Protein AF-0000000071839226 (afdb_homodimer)

Structure (mmCIF, N/CA/C/O backbone):
data_AF-0000000071839226-model_v1
#
loop_
_entity.id
_entity.type
_entity.pdbx_description
1 polymer 'Glucosidase alpha, neutral C'
#
loop_
_atom_site.group_PDB
_atom_site.id
_atom_site.type_symbol
_atom_site.label_atom_id
_atom_site.label_alt_id
_atom_site.label_comp_id
_atom_site.label_asym_id
_atom_site.label_entity_id
_atom_site.label_seq_id
_atom_site.pdbx_PDB_ins_code
_atom_site.Cartn_x
_atom_site.Cartn_y
_atom_site.Cartn_z
_atom_site.occupancy
_atom_site.B_iso_or_equiv
_atom_site.auth_seq_id
_atom_site.auth_comp_id
_atom_site.auth_asym_id
_atom_site.auth_atom_id
_atom_site.pdbx_PDB_model_num
ATOM 1 N N . MET A 1 1 ? -14.688 55.156 53.719 1 19 1 MET A N 1
ATOM 2 C CA . MET A 1 1 ? -15.203 54.281 52.656 1 19 1 MET A CA 1
ATOM 3 C C . MET A 1 1 ? -14.102 53.375 52.125 1 19 1 MET A C 1
ATOM 5 O O . MET A 1 1 ? -13.086 53.844 51.625 1 19 1 MET A O 1
ATOM 9 N N . ALA A 1 2 ? -14 52.156 52.781 1 24.86 2 ALA A N 1
ATOM 10 C CA . ALA A 1 2 ? -12.945 51.219 53.094 1 24.86 2 ALA A CA 1
ATOM 11 C C . ALA A 1 2 ? -12.508 50.438 51.844 1 24.86 2 ALA A C 1
ATOM 13 O O . ALA A 1 2 ? -13.328 49.812 51.188 1 24.86 2 ALA A O 1
ATOM 14 N N . GLU A 1 3 ? -11.586 51.062 50.969 1 21.81 3 GLU A N 1
ATOM 15 C CA . GLU A 1 3 ? -11.125 50.781 49.625 1 21.81 3 GLU A CA 1
ATOM 16 C C . GLU A 1 3 ? -10.602 49.344 49.5 1 21.81 3 GLU A C 1
ATOM 18 O O . GLU A 1 3 ? -9.625 49 50.156 1 21.81 3 GLU A O 1
ATOM 23 N N . VAL A 1 4 ? -11.461 48.344 49.438 1 31.17 4 VAL A N 1
ATOM 24 C CA . VAL A 1 4 ? -11.164 46.906 49.531 1 31.17 4 VAL A CA 1
ATOM 25 C C . VAL A 1 4 ? -10.242 46.531 48.375 1 31.17 4 VAL A C 1
ATOM 27 O O . VAL A 1 4 ? -10.602 46.688 47.188 1 31.17 4 VAL A O 1
ATOM 30 N N . SER A 1 5 ? -8.914 46.656 48.5 1 27.42 5 SER A N 1
ATOM 31 C CA . SER A 1 5 ? -7.785 46.344 47.656 1 27.42 5 SER A CA 1
ATOM 32 C C . SER A 1 5 ? -7.863 44.938 47.094 1 27.42 5 SER A C 1
ATOM 34 O O . SER A 1 5 ? -7.922 43.969 47.875 1 27.42 5 SER A O 1
ATOM 36 N N . GLN A 1 6 ? -8.602 44.719 46.062 1 27.67 6 GLN A N 1
ATOM 37 C CA . GLN A 1 6 ? -8.828 43.406 45.438 1 27.67 6 GLN A CA 1
ATOM 38 C C . GLN A 1 6 ? -7.512 42.688 45.188 1 27.67 6 GLN A C 1
ATOM 40 O O . GLN A 1 6 ? -6.586 43.281 44.625 1 27.67 6 GLN A O 1
ATOM 45 N N . PRO A 1 7 ? -7.176 41.562 45.938 1 29.48 7 PRO A N 1
ATOM 46 C CA . PRO A 1 7 ? -5.926 40.781 45.844 1 29.48 7 PRO A CA 1
ATOM 47 C C . PRO A 1 7 ? -5.609 40.312 44.438 1 29.48 7 PRO A C 1
ATOM 49 O O . PRO A 1 7 ? -6.516 39.969 43.688 1 29.48 7 PRO A O 1
ATOM 52 N N . VAL A 1 8 ? -4.586 40.875 43.75 1 30.45 8 VAL A N 1
ATOM 53 C CA . VAL A 1 8 ? -3.938 40.562 42.469 1 30.45 8 VAL A CA 1
ATOM 54 C C . VAL A 1 8 ? -3.652 39.062 42.406 1 30.45 8 VAL A C 1
ATOM 56 O O . VAL A 1 8 ? -3.006 38.5 43.312 1 30.45 8 VAL A O 1
ATOM 59 N N . VAL A 1 9 ? -4.527 38.25 41.875 1 29.02 9 VAL A N 1
ATOM 60 C CA . VAL A 1 9 ? -4.375 36.844 41.562 1 29.02 9 VAL A CA 1
ATOM 61 C C . VAL A 1 9 ? -2.965 36.562 41.031 1 29.02 9 VAL A C 1
ATOM 63 O O . VAL A 1 9 ? -2.508 37.219 40.094 1 29.02 9 VAL A O 1
ATOM 66 N N . ASN A 1 10 ? -2.078 36 41.906 1 26.31 10 ASN A N 1
ATOM 67 C CA . ASN A 1 10 ? -0.734 35.469 41.719 1 26.31 10 ASN A CA 1
ATOM 68 C C . ASN A 1 10 ? -0.617 34.688 40.406 1 26.31 10 ASN A C 1
ATOM 70 O O . ASN A 1 10 ? -1.369 33.75 40.188 1 26.31 10 ASN A O 1
ATOM 74 N N . VAL A 1 11 ? -0.203 35.312 39.312 1 31.95 11 VAL A N 1
ATOM 75 C CA . VAL A 1 11 ? 0.343 34.719 38.094 1 31.95 11 VAL A CA 1
ATOM 76 C C . VAL A 1 11 ? 1.109 33.438 38.469 1 31.95 11 VAL A C 1
ATOM 78 O O . VAL A 1 11 ? 1.922 33.438 39.406 1 31.95 11 VAL A O 1
ATOM 81 N N . SER A 1 12 ? 0.504 32.344 38.188 1 31.45 12 SER A N 1
ATOM 82 C CA . SER A 1 12 ? 1.088 31.031 38.344 1 31.45 12 SER A CA 1
ATOM 83 C C . SER A 1 12 ? 2.592 31.047 38.094 1 31.45 12 SER A C 1
ATOM 85 O O . SER A 1 12 ? 3.037 31.422 37 1 31.45 12 SER A O 1
ATOM 87 N N . VAL A 1 13 ? 3.396 31.391 39.125 1 31.2 13 VAL A N 1
ATOM 88 C CA . VAL A 1 13 ? 4.832 31.156 39.25 1 31.2 13 VAL A CA 1
ATOM 89 C C . VAL A 1 13 ? 5.172 29.781 38.656 1 31.2 13 VAL A C 1
ATOM 91 O O . VAL A 1 13 ? 4.68 28.75 39.125 1 31.2 13 VAL A O 1
ATOM 94 N N . ILE A 1 14 ? 5.395 29.656 37.406 1 37.53 14 ILE A N 1
ATOM 95 C CA . ILE A 1 14 ? 6.23 28.516 37.062 1 37.53 14 ILE A CA 1
ATOM 96 C C . ILE A 1 14 ? 7.273 28.297 38.156 1 37.53 14 ILE A C 1
ATOM 98 O O . ILE A 1 14 ? 8 29.219 38.531 1 37.53 14 ILE A O 1
ATOM 102 N N . PRO A 1 15 ? 7.051 27.438 39.125 1 34.66 15 PRO A N 1
ATOM 103 C CA . PRO A 1 15 ? 8.109 27.297 40.125 1 34.66 15 PRO A CA 1
ATOM 104 C C . PRO A 1 15 ? 9.508 27.5 39.531 1 34.66 15 PRO A C 1
ATOM 106 O O . PRO A 1 15 ? 9.828 26.969 38.469 1 34.66 15 PRO A O 1
ATOM 109 N N . GLU A 1 16 ? 10.055 28.688 39.688 1 35.19 16 GLU A N 1
ATOM 110 C CA . GLU A 1 16 ? 11.484 28.906 39.469 1 35.19 16 GLU A CA 1
ATOM 111 C C . GLU A 1 16 ? 12.305 27.766 40.094 1 35.19 16 GLU A C 1
ATOM 113 O O . GLU A 1 16 ? 12.539 27.75 41.281 1 35.19 16 GLU A O 1
ATOM 118 N N . TYR A 1 17 ? 12.062 26.562 39.75 1 35.75 17 TYR A N 1
ATOM 119 C CA . TYR A 1 17 ? 13.133 25.672 40.188 1 35.75 17 TYR A CA 1
ATOM 120 C C . TYR A 1 17 ? 14.5 26.219 39.812 1 35.75 17 TYR A C 1
ATOM 122 O O . TYR A 1 17 ? 14.812 26.328 38.625 1 35.75 17 TYR A O 1
ATOM 130 N N . GLU A 1 18 ? 15.172 27.062 40.562 1 38.81 18 GLU A N 1
ATOM 131 C CA . GLU A 1 18 ? 16.516 27.594 40.312 1 38.81 18 GLU A CA 1
ATOM 132 C C . GLU A 1 18 ? 17.359 26.609 39.5 1 38.81 18 GLU A C 1
ATOM 134 O O . GLU A 1 18 ? 17.812 26.938 38.406 1 38.81 18 GLU A O 1
ATOM 139 N N . GLY A 1 19 ? 18.484 25.891 40.219 1 41 19 GLY A N 1
ATOM 140 C CA . GLY A 1 19 ? 19.75 25.312 39.812 1 41 19 GLY A CA 1
ATOM 141 C C . GLY A 1 19 ? 19.562 24.047 39 1 41 19 GLY A C 1
ATOM 142 O O . GLY A 1 19 ? 20.547 23.516 38.438 1 41 19 GLY A O 1
ATOM 143 N N . LYS A 1 20 ? 18.641 23.125 39.375 1 50.5 20 LYS A N 1
ATOM 144 C CA . LYS A 1 20 ? 18.719 21.797 38.75 1 50.5 20 LYS A CA 1
ATOM 145 C C . LYS A 1 20 ? 18.047 21.781 37.406 1 50.5 20 LYS A C 1
ATOM 147 O O . LYS A 1 20 ? 16.938 22.297 37.25 1 50.5 20 LYS A O 1
ATOM 152 N N . GLU A 1 21 ? 18.734 21.438 36.5 1 75.88 21 GLU A N 1
ATOM 153 C CA . GLU A 1 21 ? 18.422 21.312 35.062 1 75.88 21 GLU A CA 1
ATOM 154 C C . GLU A 1 21 ? 17.125 20.516 34.875 1 75.88 21 GLU A C 1
ATOM 156 O O . GLU A 1 21 ? 17 19.391 35.344 1 75.88 21 GLU A O 1
ATOM 161 N N . GLU A 1 22 ? 15.953 21.125 34.562 1 86.25 22 GLU A N 1
ATOM 162 C CA . GLU A 1 22 ? 14.633 20.562 34.281 1 86.25 22 GLU A CA 1
ATOM 163 C C . GLU A 1 22 ? 14.711 19.453 33.25 1 86.25 22 GLU A C 1
ATOM 165 O O . GLU A 1 22 ? 13.977 18.469 33.312 1 86.25 22 GLU A O 1
ATOM 170 N N . PHE A 1 23 ? 15.562 19.594 32.406 1 94.31 23 PHE A N 1
ATOM 171 C CA . PHE A 1 23 ? 15.656 18.656 31.297 1 94.31 23 PHE A CA 1
ATOM 172 C C . PHE A 1 23 ? 16.984 17.906 31.328 1 94.31 23 PHE A C 1
ATOM 174 O O . PHE A 1 23 ? 18 18.453 31.734 1 94.31 23 PHE A O 1
ATOM 181 N N . LYS A 1 24 ? 16.938 16.672 30.938 1 94.44 24 LYS A N 1
ATOM 182 C CA . LYS A 1 24 ? 18.109 15.812 30.906 1 94.44 24 LYS A CA 1
ATOM 183 C C . LYS A 1 24 ? 19.094 16.266 29.828 1 94.44 24 LYS A C 1
ATOM 185 O O . LYS A 1 24 ? 18.688 16.734 28.766 1 94.44 24 LYS A O 1
ATOM 190 N N . LYS A 1 25 ? 20.328 16.078 30.078 1 93.56 25 LYS A N 1
ATOM 191 C CA . LYS A 1 25 ? 21.391 16.062 29.078 1 93.56 25 LYS A CA 1
ATOM 192 C C . LYS A 1 25 ? 21.688 14.633 28.625 1 93.56 25 LYS A C 1
ATOM 194 O O . LYS A 1 25 ? 21.234 13.672 29.234 1 93.56 25 LYS A O 1
ATOM 199 N N . SER A 1 26 ? 22.406 14.555 27.531 1 95.12 26 SER A N 1
ATOM 200 C CA . SER A 1 26 ? 22.703 13.227 27 1 95.12 26 SER A CA 1
ATOM 201 C C . SER A 1 26 ? 23.359 12.336 28.047 1 95.12 26 SER A C 1
ATOM 203 O O . SER A 1 26 ? 23.062 11.148 28.141 1 95.12 26 SER A O 1
ATOM 205 N N . GLU A 1 27 ? 24.188 12.859 28.875 1 92.56 27 GLU A N 1
ATOM 206 C CA . GLU A 1 27 ? 24.922 12.102 29.859 1 92.56 27 GLU A CA 1
ATOM 207 C C . GLU A 1 27 ? 24 11.555 30.953 1 92.56 27 GLU A C 1
ATOM 209 O O . GLU A 1 27 ? 24.344 10.594 31.641 1 92.56 27 GLU A O 1
ATOM 214 N N . ASN A 1 28 ? 22.828 12.18 31.094 1 92.81 28 ASN A N 1
ATOM 215 C CA . ASN A 1 28 ? 21.859 11.734 32.094 1 92.81 28 ASN A CA 1
ATOM 216 C C . ASN A 1 28 ? 21.078 10.516 31.609 1 92.81 28 ASN A C 1
ATOM 218 O O . ASN A 1 28 ? 20.312 9.914 32.375 1 92.81 28 ASN A O 1
ATOM 222 N N . VAL A 1 29 ? 21.219 10.141 30.391 1 95.06 29 VAL A N 1
ATOM 223 C CA . VAL A 1 29 ? 20.422 9.086 29.781 1 95.06 29 VAL A CA 1
ATOM 224 C C . VAL A 1 29 ? 21.25 7.801 29.703 1 95.06 29 VAL A C 1
ATOM 226 O O . VAL A 1 29 ? 22.297 7.77 29.047 1 95.06 29 VAL A O 1
ATOM 229 N N . ALA A 1 30 ? 20.719 6.746 30.234 1 95.25 30 ALA A N 1
ATOM 230 C CA . ALA A 1 30 ? 21.484 5.508 30.422 1 95.25 30 ALA A CA 1
ATOM 231 C C . ALA A 1 30 ? 21.781 4.855 29.062 1 95.25 30 ALA A C 1
ATOM 233 O O . ALA A 1 30 ? 22.891 4.371 28.844 1 95.25 30 ALA A O 1
ATOM 234 N N . PHE A 1 31 ? 20.75 4.707 28.203 1 96.75 31 PHE A N 1
ATOM 235 C CA . PHE A 1 31 ? 21 4.008 26.953 1 96.75 31 PHE A CA 1
ATOM 236 C C . PHE A 1 31 ? 22.016 4.77 26.094 1 96.75 31 PHE A C 1
ATOM 238 O O . PHE A 1 31 ? 22.766 4.164 25.344 1 96.75 31 PHE A O 1
ATOM 245 N N . TYR A 1 32 ? 22.047 6.117 26.156 1 96.94 32 TYR A N 1
ATOM 246 C CA . TYR A 1 32 ? 23.047 6.91 25.469 1 96.94 32 TYR A CA 1
ATOM 247 C C . TYR A 1 32 ? 24.453 6.547 25.938 1 96.94 32 TYR A C 1
ATOM 249 O O . TYR A 1 32 ? 25.344 6.297 25.109 1 96.94 32 TYR A O 1
ATOM 257 N N . ARG A 1 33 ? 24.609 6.492 27.203 1 96.06 33 ARG A N 1
ATOM 258 C CA . ARG A 1 33 ? 25.922 6.176 27.766 1 96.06 33 ARG A CA 1
ATOM 259 C C . ARG A 1 33 ? 26.375 4.777 27.359 1 96.06 33 ARG A C 1
ATOM 261 O O . ARG A 1 33 ? 27.531 4.574 27.016 1 96.06 33 ARG A O 1
ATOM 268 N N . ARG A 1 34 ? 25.438 3.857 27.406 1 95.06 34 ARG A N 1
ATOM 269 C CA . ARG A 1 34 ? 25.797 2.486 27.047 1 95.06 34 ARG A CA 1
ATOM 270 C C . ARG A 1 34 ? 26.234 2.396 25.578 1 95.06 34 ARG A C 1
ATOM 272 O O . ARG A 1 34 ? 27.188 1.694 25.266 1 95.06 34 ARG A O 1
ATOM 279 N N . GLN A 1 35 ? 25.547 3.08 24.703 1 95.94 35 GLN A N 1
ATOM 280 C CA . GLN A 1 35 ? 25.875 3.004 23.281 1 95.94 35 GLN A CA 1
ATOM 281 C C . GLN A 1 35 ? 27.172 3.75 22.984 1 95.94 35 GLN A C 1
ATOM 283 O O . GLN A 1 35 ? 27.969 3.309 22.156 1 95.94 35 GLN A O 1
ATOM 288 N N . ILE A 1 36 ? 27.406 4.926 23.625 1 95.5 36 ILE A N 1
ATOM 289 C CA . ILE A 1 36 ? 28.547 5.77 23.312 1 95.5 36 ILE A CA 1
ATOM 290 C C . ILE A 1 36 ? 29.797 5.191 23.969 1 95.5 36 ILE A C 1
ATOM 292 O O . ILE A 1 36 ? 30.891 5.207 23.375 1 95.5 36 ILE A O 1
ATOM 296 N N . GLN A 1 37 ? 29.672 4.668 25.156 1 93.5 37 GLN A N 1
ATOM 297 C CA . GLN A 1 37 ? 30.828 4.172 25.906 1 93.5 37 GLN A CA 1
ATOM 298 C C . GLN A 1 37 ? 31.047 2.682 25.656 1 93.5 37 GLN A C 1
ATOM 300 O O . GLN A 1 37 ? 32.125 2.145 25.953 1 93.5 37 GLN A O 1
ATOM 305 N N . GLY A 1 38 ? 30 2.125 25.125 1 89.25 38 GLY A N 1
ATOM 306 C CA . GLY A 1 38 ? 30.109 0.7 24.859 1 89.25 38 GLY A CA 1
ATOM 307 C C . GLY A 1 38 ? 31.078 0.378 23.734 1 89.25 38 GLY A C 1
ATOM 308 O O . GLY A 1 38 ? 31.484 1.27 22.984 1 89.25 38 GLY A O 1
ATOM 309 N N . PRO A 1 39 ? 31.422 -0.859 23.594 1 88.38 39 PRO A N 1
ATOM 310 C CA . PRO A 1 39 ? 32.312 -1.271 22.516 1 88.38 39 PRO A CA 1
ATOM 311 C C . PRO A 1 39 ? 31.625 -1.292 21.156 1 88.38 39 PRO A C 1
ATOM 313 O O . PRO A 1 39 ? 30.406 -1.338 21.078 1 88.38 39 PRO A O 1
ATOM 316 N N . ASN A 1 40 ? 32.375 -1.071 20.188 1 87.94 40 ASN A N 1
ATOM 317 C CA . ASN A 1 40 ? 31.844 -1.364 18.859 1 87.94 40 ASN A CA 1
ATOM 318 C C . ASN A 1 40 ? 31.656 -2.863 18.641 1 87.94 40 ASN A C 1
ATOM 320 O O . ASN A 1 40 ? 32.594 -3.637 18.719 1 87.94 40 ASN A O 1
ATOM 324 N N . LEU A 1 41 ? 30.344 -3.125 18.406 1 82.81 41 LEU A N 1
ATOM 325 C CA . LEU A 1 41 ? 30.031 -4.535 18.203 1 82.81 41 LEU A CA 1
ATOM 326 C C . LEU A 1 41 ? 30.234 -4.945 16.75 1 82.81 41 LEU A C 1
ATOM 328 O O . LEU A 1 41 ? 29.688 -4.324 15.844 1 82.81 41 LEU A O 1
ATOM 332 N N . HIS A 1 42 ? 31.312 -5.586 16.422 1 88.94 42 HIS A N 1
ATOM 333 C CA . HIS A 1 42 ? 31.625 -6.035 15.07 1 88.94 42 HIS A CA 1
ATOM 334 C C . HIS A 1 42 ? 30.719 -7.191 14.656 1 88.94 42 HIS A C 1
ATOM 336 O O . HIS A 1 42 ? 31.156 -8.344 14.625 1 88.94 42 HIS A O 1
ATOM 342 N N . HIS A 1 43 ? 29.469 -6.742 14.18 1 93.88 43 HIS A N 1
ATOM 343 C CA . HIS A 1 43 ? 28.5 -7.734 13.727 1 93.88 43 HIS A CA 1
ATOM 344 C C . HIS A 1 43 ? 28.969 -8.414 12.445 1 93.88 43 HIS A C 1
ATOM 346 O O . HIS A 1 43 ? 29.781 -7.863 11.711 1 93.88 43 HIS A O 1
ATOM 352 N N . ARG A 1 44 ? 28.516 -9.594 12.305 1 95.75 44 ARG A N 1
ATOM 353 C CA . ARG A 1 44 ? 28.812 -10.375 11.102 1 95.75 44 ARG A CA 1
ATOM 354 C C . ARG A 1 44 ? 27.531 -10.812 10.406 1 95.75 44 ARG A C 1
ATOM 356 O O . ARG A 1 44 ? 26.625 -11.344 11.039 1 95.75 44 ARG A O 1
ATOM 363 N N . VAL A 1 45 ? 27.453 -10.508 9.102 1 96.75 45 VAL A N 1
ATOM 364 C CA . VAL A 1 45 ? 26.328 -11.016 8.328 1 96.75 45 VAL A CA 1
ATOM 365 C C . VAL A 1 45 ? 26.641 -12.414 7.809 1 96.75 45 VAL A C 1
ATOM 367 O O . VAL A 1 45 ? 27.75 -12.68 7.348 1 96.75 45 VAL A O 1
ATOM 370 N N . LEU A 1 46 ? 25.734 -13.281 7.973 1 96.06 46 LEU A N 1
ATOM 371 C CA . LEU A 1 46 ? 25.844 -14.609 7.395 1 96.06 46 LEU A CA 1
ATOM 372 C C . LEU A 1 46 ? 25.312 -14.633 5.969 1 96.06 46 LEU A C 1
ATOM 374 O O . LEU A 1 46 ? 24.125 -14.844 5.75 1 96.06 46 LEU A O 1
ATOM 378 N N . LEU A 1 47 ? 26.219 -14.492 5.027 1 96.31 47 LEU A N 1
ATOM 379 C CA . LEU A 1 47 ? 25.844 -14.32 3.629 1 96.31 47 LEU A CA 1
ATOM 380 C C . LEU A 1 47 ? 25.141 -15.562 3.096 1 96.31 47 LEU A C 1
ATOM 382 O O . LEU A 1 47 ? 24.312 -15.469 2.18 1 96.31 47 LEU A O 1
ATOM 386 N N . ASP A 1 48 ? 25.453 -16.688 3.686 1 93.81 48 ASP A N 1
ATOM 387 C CA . ASP A 1 48 ? 24.875 -17.938 3.211 1 93.81 48 ASP A CA 1
ATOM 388 C C . ASP A 1 48 ? 23.422 -18.062 3.633 1 93.81 48 ASP A C 1
ATOM 390 O O . ASP A 1 48 ? 22.703 -18.969 3.176 1 93.81 48 ASP A O 1
ATOM 394 N N . THR A 1 49 ? 22.938 -17.109 4.484 1 96.12 49 THR A N 1
ATOM 395 C CA . THR A 1 49 ? 21.547 -17.125 4.918 1 96.12 49 THR A CA 1
ATOM 396 C C . THR A 1 49 ? 20.688 -16.266 4.004 1 96.12 49 THR A C 1
ATOM 398 O O . THR A 1 49 ? 19.484 -16.109 4.238 1 96.12 49 THR A O 1
ATOM 401 N N . MET A 1 50 ? 21.188 -15.688 2.965 1 97.5 50 MET A N 1
ATOM 402 C CA . MET A 1 50 ? 20.453 -14.781 2.076 1 97.5 50 MET A CA 1
ATOM 403 C C . MET A 1 50 ? 19.281 -15.492 1.41 1 97.5 50 MET A C 1
ATOM 405 O O . MET A 1 50 ? 19.438 -16.609 0.902 1 97.5 50 MET A O 1
ATOM 409 N N . VAL A 1 51 ? 18.172 -14.875 1.419 1 98 51 VAL A N 1
ATOM 410 C CA . VAL A 1 51 ? 17 -15.312 0.659 1 98 51 VAL A CA 1
ATOM 411 C C . VAL A 1 51 ? 16.391 -14.125 -0.089 1 98 51 VAL A C 1
ATOM 413 O O . VAL A 1 51 ? 16.156 -13.07 0.502 1 98 51 VAL A O 1
ATOM 416 N N . LEU A 1 52 ? 16.266 -14.227 -1.365 1 97.38 52 LEU A N 1
ATOM 417 C CA . LEU A 1 52 ? 15.57 -13.234 -2.176 1 97.38 52 LEU A CA 1
ATOM 418 C C . LEU A 1 52 ? 14.07 -13.5 -2.201 1 97.38 52 LEU A C 1
ATOM 420 O O . LEU A 1 52 ? 13.641 -14.617 -2.479 1 97.38 52 LEU A O 1
ATOM 424 N N . THR A 1 53 ? 13.312 -12.531 -1.797 1 94.31 53 THR A N 1
ATOM 425 C CA . THR A 1 53 ? 11.859 -12.625 -1.768 1 94.31 53 THR A CA 1
ATOM 426 C C . THR A 1 53 ? 11.227 -11.477 -2.551 1 94.31 53 THR A C 1
ATOM 428 O O . THR A 1 53 ? 11.93 -10.617 -3.076 1 94.31 53 THR A O 1
ATOM 431 N N . GLU A 1 54 ? 9.859 -11.484 -2.586 1 89.25 54 GLU A N 1
ATOM 432 C CA . GLU A 1 54 ? 9.117 -10.398 -3.213 1 89.25 54 GLU A CA 1
ATOM 433 C C . GLU A 1 54 ? 9.281 -9.094 -2.432 1 89.25 54 GLU A C 1
ATOM 435 O O . GLU A 1 54 ? 9.062 -8.008 -2.971 1 89.25 54 GLU A O 1
ATOM 440 N N . LYS A 1 55 ? 9.734 -9.188 -1.193 1 92.31 55 LYS A N 1
ATOM 441 C CA . LYS A 1 55 ? 9.836 -8.016 -0.331 1 92.31 55 LYS A CA 1
ATOM 442 C C . LYS A 1 55 ? 11.289 -7.574 -0.165 1 92.31 55 LYS A C 1
ATOM 444 O O . LYS A 1 55 ? 11.594 -6.723 0.671 1 92.31 55 LYS A O 1
ATOM 449 N N . GLY A 1 56 ? 12.18 -8.219 -0.91 1 95.88 56 GLY A N 1
ATOM 450 C CA . GLY A 1 56 ? 13.578 -7.855 -0.827 1 95.88 56 GLY A CA 1
ATOM 451 C C . GLY A 1 56 ? 14.477 -9.008 -0.406 1 95.88 56 GLY A C 1
ATOM 452 O O . GLY A 1 56 ? 14.203 -10.164 -0.734 1 95.88 56 GLY A O 1
ATOM 453 N N . ALA A 1 57 ? 15.633 -8.695 0.161 1 97.81 57 ALA A N 1
ATOM 454 C CA . ALA A 1 57 ? 16.594 -9.703 0.602 1 97.81 57 ALA A CA 1
ATOM 455 C C . ALA A 1 57 ? 16.609 -9.82 2.123 1 97.81 57 ALA A C 1
ATOM 457 O O . ALA A 1 57 ? 16.516 -8.812 2.83 1 97.81 57 ALA A O 1
ATOM 458 N N . ARG A 1 58 ? 16.688 -11.016 2.551 1 97.38 58 ARG A N 1
ATOM 459 C CA . ARG A 1 58 ? 16.734 -11.328 3.975 1 97.38 58 ARG A CA 1
ATOM 460 C C . ARG A 1 58 ? 18.062 -11.977 4.348 1 97.38 58 ARG A C 1
ATOM 462 O O . ARG A 1 58 ? 18.594 -12.812 3.605 1 97.38 58 ARG A O 1
ATOM 469 N N . PHE A 1 59 ? 18.703 -11.516 5.496 1 97.81 59 PHE A N 1
ATOM 470 C CA . PHE A 1 59 ? 19.922 -12.086 6.043 1 97.81 59 PHE A CA 1
ATOM 471 C C . PHE A 1 59 ? 19.797 -12.305 7.547 1 97.81 59 PHE A C 1
ATOM 473 O O . PHE A 1 59 ? 18.922 -11.734 8.188 1 97.81 59 PHE A O 1
ATOM 480 N N . GLU A 1 60 ? 20.625 -13.109 8.062 1 96.44 60 GLU A N 1
ATOM 481 C CA . GLU A 1 60 ? 20.859 -13.18 9.508 1 96.44 60 GLU A CA 1
ATOM 482 C C . GLU A 1 60 ? 22.156 -12.461 9.898 1 96.44 60 GLU A C 1
ATOM 484 O O . GLU A 1 60 ? 23.141 -12.516 9.164 1 96.44 60 GLU A O 1
ATOM 489 N N . LEU A 1 61 ? 21.984 -11.711 10.891 1 95.31 61 LEU A N 1
ATOM 490 C CA . LEU A 1 61 ? 23.109 -10.984 11.469 1 95.31 61 LEU A CA 1
ATOM 491 C C . LEU A 1 61 ? 23.469 -11.547 12.836 1 95.31 61 LEU A C 1
ATOM 493 O O . LEU A 1 61 ? 22.594 -11.812 13.664 1 95.31 61 LEU A O 1
ATOM 497 N N . LEU A 1 62 ? 24.812 -11.789 13.047 1 94.25 62 LEU A N 1
ATOM 498 C CA . LEU A 1 62 ? 25.266 -12.344 14.312 1 94.25 62 LEU A CA 1
ATOM 499 C C . LEU A 1 62 ? 26.062 -11.312 15.102 1 94.25 62 LEU A C 1
ATOM 501 O O . LEU A 1 62 ? 27 -10.703 14.57 1 94.25 62 LEU A O 1
ATOM 505 N N . GLU A 1 63 ? 25.672 -11.188 16.344 1 88.25 63 GLU A N 1
ATOM 506 C CA . GLU A 1 63 ? 26.484 -10.398 17.266 1 88.25 63 GLU A CA 1
ATOM 507 C C . GLU A 1 63 ? 27.656 -11.219 17.797 1 88.25 63 GLU A C 1
ATOM 509 O O . GLU A 1 63 ? 27.469 -12.32 18.312 1 88.25 63 GLU A O 1
ATOM 514 N N . PRO A 1 64 ? 28.875 -10.82 17.688 1 79 64 PRO A N 1
ATOM 515 C CA . PRO A 1 64 ? 30.047 -11.641 17.984 1 79 64 PRO A CA 1
ATOM 516 C C . PRO A 1 64 ? 30.141 -12.039 19.453 1 79 64 PRO A C 1
ATOM 518 O O . PRO A 1 64 ? 30.594 -13.133 19.781 1 79 64 PRO A O 1
ATOM 521 N N . ASP A 1 65 ? 29.703 -11.219 20.312 1 81 65 ASP A N 1
ATOM 522 C CA . ASP A 1 65 ? 29.906 -11.484 21.734 1 81 65 ASP A CA 1
ATOM 523 C C . ASP A 1 65 ? 28.797 -12.383 22.297 1 81 65 ASP A C 1
ATOM 525 O O . ASP A 1 65 ? 29.078 -13.453 22.828 1 81 65 ASP A O 1
ATOM 529 N N . THR A 1 66 ? 27.578 -12.016 22.062 1 79.81 66 THR A N 1
ATOM 530 C CA . THR A 1 66 ? 26.453 -12.734 22.641 1 79.81 66 THR A CA 1
ATOM 531 C C . THR A 1 66 ? 25.984 -13.844 21.688 1 79.81 66 THR A C 1
ATOM 533 O O . THR A 1 66 ? 25.219 -14.727 22.094 1 79.81 66 THR A O 1
ATOM 536 N N . GLN A 1 67 ? 26.375 -13.789 20.484 1 81.19 67 GLN A N 1
ATOM 537 C CA . GLN A 1 67 ? 25.953 -14.734 19.453 1 81.19 67 GLN A CA 1
ATOM 538 C C . GLN A 1 67 ? 24.438 -14.633 19.219 1 81.19 67 GLN A C 1
ATOM 540 O O . GLN A 1 67 ? 23.812 -15.594 18.766 1 81.19 67 GLN A O 1
ATOM 545 N N . ALA A 1 68 ? 23.984 -13.469 19.625 1 87.25 68 ALA A N 1
ATOM 546 C CA . ALA A 1 68 ? 22.578 -13.227 19.328 1 87.25 68 ALA A CA 1
ATOM 547 C C . ALA A 1 68 ? 22.344 -13.07 17.828 1 87.25 68 ALA A C 1
ATOM 549 O O . ALA A 1 68 ? 23.125 -12.414 17.141 1 87.25 68 ALA A O 1
ATOM 550 N N . ALA A 1 69 ? 21.312 -13.742 17.375 1 92.81 69 ALA A N 1
ATOM 551 C CA . ALA A 1 69 ? 20.953 -13.68 15.969 1 92.81 69 ALA A CA 1
ATOM 552 C C . ALA A 1 69 ? 19.938 -12.578 15.703 1 92.81 69 ALA A C 1
ATOM 554 O O . ALA A 1 69 ? 18.922 -12.477 16.406 1 92.81 69 ALA A O 1
ATOM 555 N N . LEU A 1 70 ? 20.25 -11.727 14.727 1 96.25 70 LEU A N 1
ATOM 556 C CA . LEU A 1 70 ? 19.359 -10.664 14.289 1 96.25 70 LEU A CA 1
ATOM 557 C C . LEU A 1 70 ? 18.891 -10.891 12.859 1 96.25 70 LEU A C 1
ATOM 559 O O . LEU A 1 70 ? 19.5 -11.664 12.117 1 96.25 70 LEU A O 1
ATOM 563 N N . LEU A 1 71 ? 17.781 -10.32 12.562 1 97.25 71 LEU A N 1
ATOM 564 C CA . LEU A 1 71 ? 17.25 -10.297 11.203 1 97.25 71 LEU A CA 1
ATOM 565 C C . LEU A 1 71 ? 17.625 -9.008 10.484 1 97.25 71 LEU A C 1
ATOM 567 O O . LEU A 1 71 ? 17.484 -7.922 11.039 1 97.25 71 LEU A O 1
ATOM 571 N N . LEU A 1 72 ? 18.141 -9.141 9.312 1 97.94 72 LEU A N 1
ATOM 572 C CA . LEU A 1 72 ? 18.391 -8.008 8.422 1 97.94 72 LEU A CA 1
ATOM 573 C C . LEU A 1 72 ? 17.562 -8.125 7.148 1 97.94 72 LEU A C 1
ATOM 575 O O . LEU A 1 72 ? 17.656 -9.117 6.426 1 97.94 72 LEU A O 1
ATOM 579 N N . CYS A 1 73 ? 16.75 -7.191 6.891 1 97.75 73 CYS A N 1
ATOM 580 C CA . CYS A 1 73 ? 16 -7.105 5.637 1 97.75 73 CYS A CA 1
ATOM 581 C C . CYS A 1 73 ? 16.375 -5.844 4.867 1 97.75 73 CYS A C 1
ATOM 583 O O . CYS A 1 73 ? 16.438 -4.754 5.438 1 97.75 73 CYS A O 1
ATOM 585 N N . VAL A 1 74 ? 16.688 -5.969 3.65 1 98.12 74 VAL A N 1
ATOM 586 C CA . VAL A 1 74 ? 16.984 -4.859 2.75 1 98.12 74 VAL A CA 1
ATOM 587 C C . VAL A 1 74 ? 15.961 -4.832 1.614 1 98.12 74 VAL A C 1
ATOM 589 O O . VAL A 1 74 ? 15.883 -5.773 0.822 1 98.12 74 VAL A O 1
ATOM 592 N N . SER A 1 75 ? 15.195 -3.746 1.491 1 97.62 75 SER A N 1
ATOM 593 C CA . SER A 1 75 ? 14.07 -3.701 0.563 1 97.62 75 SER A CA 1
ATOM 594 C C . SER A 1 75 ? 14.102 -2.432 -0.28 1 97.62 75 SER A C 1
ATOM 596 O O . SER A 1 75 ? 13.539 -1.406 0.113 1 97.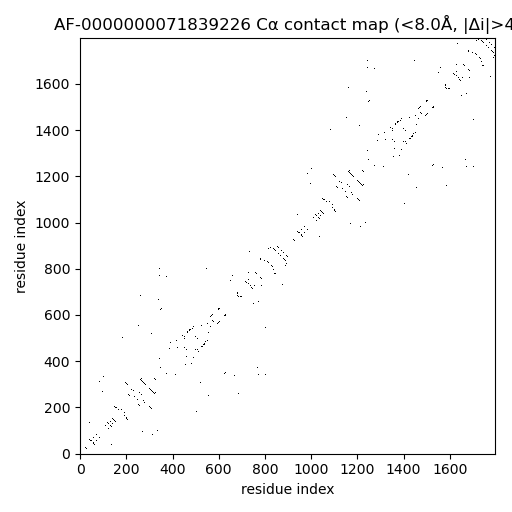62 75 SER A O 1
ATOM 598 N N . PRO A 1 76 ? 14.719 -2.467 -1.474 1 96.88 76 PRO A N 1
ATOM 599 C CA . PRO A 1 76 ? 14.539 -1.345 -2.398 1 96.88 76 PRO A CA 1
ATOM 600 C C . PRO A 1 76 ? 13.109 -1.249 -2.938 1 96.88 76 PRO A C 1
ATOM 602 O O . PRO A 1 76 ? 12.484 -2.273 -3.209 1 96.88 76 PRO A O 1
ATOM 605 N N . CYS A 1 77 ? 12.625 -0.094 -3.059 1 94.31 77 CYS A N 1
ATOM 606 C CA . CYS A 1 77 ? 11.258 0.117 -3.504 1 94.31 77 CYS A CA 1
ATOM 607 C C . CYS A 1 77 ? 11.219 0.861 -4.832 1 94.31 77 CYS A C 1
ATOM 609 O O . CYS A 1 77 ? 12.188 1.524 -5.203 1 94.31 77 CYS A O 1
ATOM 611 N N . LYS A 1 78 ? 10.078 0.837 -5.531 1 89.88 78 LYS A N 1
ATOM 612 C CA . LYS A 1 78 ? 9.914 1.406 -6.863 1 89.88 78 LYS A CA 1
ATOM 613 C C . LYS A 1 78 ? 9.898 2.932 -6.812 1 89.88 78 LYS A C 1
ATOM 615 O O . LYS A 1 78 ? 10.148 3.594 -7.824 1 89.88 78 LYS A O 1
ATOM 620 N N . ASN A 1 79 ? 9.758 3.475 -5.66 1 90.38 79 ASN A N 1
ATOM 621 C CA . ASN A 1 79 ? 9.773 4.926 -5.531 1 90.38 79 ASN A CA 1
ATOM 622 C C . ASN A 1 79 ? 11.164 5.445 -5.184 1 90.38 79 ASN A C 1
ATOM 624 O O . ASN A 1 79 ? 11.305 6.531 -4.613 1 90.38 79 ASN A O 1
ATOM 628 N N . ASP A 1 80 ? 12.133 4.637 -5.398 1 94.44 80 ASP A N 1
ATOM 629 C CA . ASP A 1 80 ? 13.539 4.992 -5.246 1 94.44 80 ASP A CA 1
ATOM 630 C C . ASP A 1 80 ? 13.883 5.246 -3.779 1 94.44 80 ASP A C 1
ATOM 632 O O . ASP A 1 80 ? 14.508 6.254 -3.449 1 94.44 80 ASP A O 1
ATOM 636 N N . THR A 1 81 ? 13.414 4.387 -2.986 1 97.38 81 THR A N 1
ATOM 637 C CA . THR A 1 81 ? 13.82 4.316 -1.585 1 97.38 81 THR A CA 1
ATOM 638 C C . THR A 1 81 ? 14.359 2.932 -1.247 1 97.38 81 THR A C 1
ATOM 640 O O . THR A 1 81 ? 14.086 1.962 -1.959 1 97.38 81 THR A O 1
ATOM 643 N N . VAL A 1 82 ? 15.18 2.832 -0.27 1 98.25 82 VAL A N 1
ATOM 644 C CA . VAL A 1 82 ? 15.711 1.567 0.228 1 98.25 82 VAL A CA 1
ATOM 645 C C . VAL A 1 82 ? 15.438 1.448 1.727 1 98.25 82 VAL A C 1
ATOM 647 O O . VAL A 1 82 ? 15.914 2.27 2.516 1 98.25 82 VAL A O 1
ATOM 650 N N . ARG A 1 83 ? 14.703 0.491 2.119 1 98 83 ARG A N 1
ATOM 651 C CA . ARG A 1 83 ? 14.391 0.257 3.523 1 98 83 ARG A CA 1
ATOM 652 C C . ARG A 1 83 ? 15.344 -0.77 4.133 1 98 83 ARG A C 1
ATOM 654 O O . ARG A 1 83 ? 15.57 -1.831 3.551 1 98 83 ARG A O 1
ATOM 661 N N . ILE A 1 84 ? 15.961 -0.485 5.215 1 98.56 84 ILE A N 1
ATOM 662 C CA . ILE A 1 84 ? 16.812 -1.365 6.012 1 98.56 84 ILE A CA 1
ATOM 663 C C . ILE A 1 84 ? 16.141 -1.658 7.352 1 98.56 84 ILE A C 1
ATOM 665 O O . ILE A 1 84 ? 15.969 -0.759 8.172 1 98.56 84 ILE A O 1
ATOM 669 N N . LEU A 1 85 ? 15.773 -2.854 7.547 1 98.06 85 LEU A N 1
ATOM 670 C CA . LEU A 1 85 ? 15.109 -3.27 8.773 1 98.06 85 LEU A CA 1
ATOM 671 C C . LEU A 1 85 ? 15.961 -4.277 9.539 1 98.06 85 LEU A C 1
ATOM 673 O O . LEU A 1 85 ? 16.406 -5.273 8.969 1 98.06 85 LEU A O 1
ATOM 677 N N . ILE A 1 86 ? 16.297 -4.031 10.773 1 98.19 86 ILE A N 1
ATOM 678 C CA . ILE A 1 86 ? 17 -4.965 11.641 1 98.19 86 ILE A CA 1
ATOM 679 C C . ILE A 1 86 ? 16.172 -5.223 12.906 1 98.19 86 ILE A C 1
ATOM 681 O O . ILE A 1 86 ? 15.734 -4.285 13.562 1 98.19 86 ILE A O 1
ATOM 685 N N . ASP A 1 87 ? 15.922 -6.383 13.203 1 97.56 87 ASP A N 1
ATOM 686 C CA . ASP A 1 87 ? 15.141 -6.848 14.352 1 97.56 87 ASP A CA 1
ATOM 687 C C . ASP A 1 87 ? 15.742 -8.117 14.945 1 97.56 87 ASP A C 1
ATOM 689 O O . ASP A 1 87 ? 16.703 -8.672 14.406 1 97.56 87 ASP A O 1
ATOM 693 N N . GLU A 1 88 ? 15.297 -8.438 16.125 1 95.5 88 GLU A N 1
ATOM 694 C CA . GLU A 1 88 ? 15.656 -9.742 16.656 1 95.5 88 GLU A CA 1
ATOM 695 C C . GLU A 1 88 ? 15.062 -10.875 15.828 1 95.5 88 GLU A C 1
ATOM 697 O O . GLU A 1 88 ? 13.922 -10.789 15.383 1 95.5 88 GLU A O 1
ATOM 702 N N . LEU A 1 89 ? 15.844 -11.844 15.57 1 93.75 89 LEU A N 1
ATOM 703 C CA . LEU A 1 89 ? 15.375 -12.953 14.742 1 93.75 89 LEU A CA 1
ATOM 704 C C . LEU A 1 89 ? 14.266 -13.719 15.445 1 93.75 89 LEU A C 1
ATOM 706 O O . LEU A 1 89 ? 13.242 -14.039 14.828 1 93.75 89 LEU A O 1
ATOM 710 N N . GLN A 1 90 ? 14.453 -14.055 16.703 1 88.31 90 GLN A N 1
ATOM 711 C CA . GLN A 1 90 ? 13.477 -14.742 17.547 1 88.31 90 GLN A CA 1
ATOM 712 C C . GLN A 1 90 ? 13.336 -14.047 18.906 1 88.31 90 GLN A C 1
ATOM 714 O O . GLN A 1 90 ? 13.781 -14.57 19.922 1 88.31 90 GLN A O 1
ATOM 719 N N . PRO A 1 91 ? 12.586 -12.93 18.844 1 90.19 91 PRO A N 1
ATOM 720 C CA . PRO A 1 91 ? 12.438 -12.195 20.109 1 90.19 91 PRO A CA 1
ATOM 721 C C . PRO A 1 91 ? 11.477 -12.883 21.078 1 90.19 91 PRO A C 1
ATOM 723 O O . PRO A 1 91 ? 10.625 -13.672 20.641 1 90.19 91 PRO A O 1
ATOM 726 N N . ILE A 1 92 ? 11.594 -12.602 22.328 1 89.12 92 ILE A N 1
ATOM 727 C CA . ILE A 1 92 ? 10.703 -13.18 23.328 1 89.12 92 ILE A CA 1
ATOM 728 C C . ILE A 1 92 ? 9.297 -12.594 23.156 1 89.12 92 ILE A C 1
ATOM 730 O O . ILE A 1 92 ? 8.312 -13.227 23.516 1 89.12 92 ILE A O 1
ATOM 734 N N . LYS A 1 93 ? 9.297 -11.406 22.641 1 90.69 93 LYS A N 1
ATOM 735 C CA . LYS A 1 93 ? 8.07 -10.742 22.203 1 90.69 93 LYS A CA 1
ATOM 736 C C . LYS A 1 93 ? 8.359 -9.742 21.094 1 90.69 93 LYS A C 1
ATOM 738 O O . LYS A 1 93 ? 9.508 -9.328 20.891 1 90.69 93 LYS A O 1
ATOM 743 N N . ALA A 1 94 ? 7.34 -9.422 20.453 1 92.06 94 ALA A N 1
ATOM 744 C CA . ALA A 1 94 ? 7.52 -8.5 19.328 1 92.06 94 ALA A CA 1
ATOM 745 C C . ALA A 1 94 ? 7.996 -7.137 19.812 1 92.06 94 ALA A C 1
ATOM 747 O O . ALA A 1 94 ? 7.527 -6.633 20.844 1 92.06 94 ALA A O 1
ATOM 748 N N . ARG A 1 95 ? 8.945 -6.512 19.125 1 96.94 95 ARG A N 1
ATOM 749 C CA . ARG A 1 95 ? 9.336 -5.129 19.375 1 96.94 95 ARG A CA 1
ATOM 750 C C . ARG A 1 95 ? 8.359 -4.156 18.719 1 96.94 95 ARG A C 1
ATOM 752 O O . ARG A 1 95 ? 7.648 -4.52 17.781 1 96.94 95 ARG A O 1
ATOM 759 N N . TYR A 1 96 ? 8.32 -2.953 19.25 1 97.31 96 TYR A N 1
ATOM 760 C CA . TYR A 1 96 ? 7.367 -1.958 18.781 1 97.31 96 TYR A CA 1
ATOM 761 C C . TYR A 1 96 ? 7.727 -1.486 17.375 1 97.31 96 TYR A C 1
ATOM 763 O O . TYR A 1 96 ? 8.852 -1.036 17.125 1 97.31 96 TYR A O 1
ATOM 771 N N . ARG A 1 97 ? 6.852 -1.635 16.484 1 96.44 97 ARG A N 1
ATOM 772 C CA . ARG A 1 97 ? 6.934 -1.05 15.141 1 96.44 97 ARG A CA 1
ATOM 773 C C . ARG A 1 97 ? 5.945 0.103 14.992 1 96.44 97 ARG A C 1
ATOM 775 O O . ARG A 1 97 ? 4.785 -0.009 15.391 1 96.44 97 ARG A O 1
ATOM 782 N N . VAL A 1 98 ? 6.367 1.214 14.422 1 97.38 98 VAL A N 1
ATOM 783 C CA . VAL A 1 98 ? 5.586 2.445 14.398 1 97.38 98 VAL A CA 1
ATOM 784 C C . VAL A 1 98 ? 4.418 2.293 13.422 1 97.38 98 VAL A C 1
ATOM 786 O O . VAL A 1 98 ? 4.621 2.148 12.219 1 97.38 98 VAL A O 1
ATOM 789 N N . PRO A 1 99 ? 3.205 2.393 13.938 1 94.62 99 PRO A N 1
ATOM 790 C CA . PRO A 1 99 ? 2.035 2.285 13.062 1 94.62 99 PRO A CA 1
ATOM 791 C C . PRO A 1 99 ? 1.552 3.643 12.555 1 94.62 99 PRO A C 1
ATOM 793 O O . PRO A 1 99 ? 1.88 4.676 13.141 1 94.62 99 PRO A O 1
ATOM 796 N N . ASP A 1 100 ? 0.81 3.742 11.492 1 95.06 100 ASP A N 1
ATOM 797 C CA . ASP A 1 100 ? -0.077 4.801 11.023 1 95.06 100 ASP A CA 1
ATOM 798 C C . ASP A 1 100 ? 0.72 5.953 10.406 1 95.06 100 ASP A C 1
ATOM 800 O O . ASP A 1 100 ? 0.151 6.828 9.758 1 95.06 100 ASP A O 1
ATOM 804 N N . VAL A 1 101 ? 2.068 5.949 10.633 1 97.25 101 VAL A N 1
ATOM 805 C CA . VAL A 1 101 ? 2.879 7.027 10.07 1 97.25 101 VAL A CA 1
ATOM 806 C C . VAL A 1 101 ? 3.055 6.816 8.57 1 97.25 101 VAL A C 1
ATOM 808 O O . VAL A 1 101 ? 2.893 7.75 7.781 1 97.25 101 VAL A O 1
ATOM 811 N N . LEU A 1 102 ? 3.361 5.57 8.234 1 94.5 102 LEU A N 1
ATOM 812 C CA . LEU A 1 102 ? 3.406 5.23 6.816 1 94.5 102 LEU A CA 1
ATOM 813 C C . LEU A 1 102 ? 1.998 5.074 6.25 1 94.5 102 LEU A C 1
ATOM 815 O O . LEU A 1 102 ? 1.138 4.457 6.883 1 94.5 102 LEU A O 1
ATOM 819 N N . THR A 1 103 ? 1.693 5.648 5.113 1 89.69 103 THR A N 1
ATOM 820 C CA . THR A 1 103 ? 0.351 5.645 4.543 1 89.69 103 THR A CA 1
ATOM 821 C C . THR A 1 103 ? 0.156 4.441 3.625 1 89.69 103 THR A C 1
ATOM 823 O O . THR A 1 103 ? -0.975 4.09 3.283 1 89.69 103 THR A O 1
ATOM 826 N N . GLY A 1 104 ? 1.075 3.812 3.244 1 79.06 104 GLY A N 1
ATOM 827 C CA . GLY A 1 104 ? 1.041 2.609 2.428 1 79.06 104 GLY A CA 1
ATOM 828 C C . GLY A 1 104 ? 2.377 1.894 2.365 1 79.06 104 GLY A C 1
ATOM 829 O O . GLY A 1 104 ? 3.381 2.396 2.873 1 79.06 104 GLY A O 1
ATOM 830 N N . GLU A 1 105 ? 2.256 0.656 1.924 1 77.38 105 GLU A N 1
ATOM 831 C CA . GLU A 1 105 ? 3.492 -0.087 1.707 1 77.38 105 GLU A CA 1
ATOM 832 C C . GLU A 1 105 ? 3.947 0.012 0.254 1 77.38 105 GLU A C 1
ATOM 834 O O . GLU A 1 105 ? 3.258 -0.458 -0.652 1 77.38 105 GLU A O 1
ATOM 839 N N . PRO A 1 106 ? 5.086 0.755 0.112 1 80.56 106 PRO A N 1
ATOM 840 C CA . PRO A 1 106 ? 5.559 0.84 -1.272 1 80.56 106 PRO A CA 1
ATOM 841 C C . PRO A 1 106 ? 5.875 -0.527 -1.873 1 80.56 106 PRO A C 1
ATOM 843 O O . PRO A 1 106 ? 6.273 -1.445 -1.151 1 80.56 106 PRO A O 1
ATOM 846 N N . GLN A 1 107 ? 5.703 -0.594 -3.156 1 85.62 107 GLN A N 1
ATOM 847 C CA . GLN A 1 107 ? 6.039 -1.822 -3.869 1 85.62 107 GLN A CA 1
ATOM 848 C C . GLN A 1 107 ? 7.547 -2.021 -3.943 1 85.62 107 GLN A C 1
ATOM 850 O O . GLN A 1 107 ? 8.281 -1.101 -4.301 1 85.62 107 GLN A O 1
ATOM 855 N N . CYS A 1 108 ? 7.977 -3.166 -3.557 1 91.44 108 CYS A N 1
ATOM 856 C CA . CYS A 1 108 ? 9.406 -3.467 -3.553 1 91.44 108 CYS A CA 1
ATOM 857 C C . CYS A 1 108 ? 9.898 -3.76 -4.965 1 91.44 108 CYS A C 1
ATOM 859 O O . CYS A 1 108 ? 9.141 -4.23 -5.809 1 91.44 108 CYS A O 1
ATOM 861 N N . ALA A 1 109 ? 11.125 -3.42 -5.219 1 91.25 109 ALA A N 1
ATOM 862 C CA . ALA A 1 109 ? 11.828 -3.848 -6.426 1 91.25 109 ALA A CA 1
ATOM 863 C C . ALA A 1 109 ? 12.438 -5.23 -6.242 1 91.25 109 ALA A C 1
ATOM 865 O O . ALA A 1 109 ? 12.867 -5.586 -5.141 1 91.25 109 ALA A O 1
ATOM 866 N N . GLN A 1 110 ? 12.469 -5.91 -7.277 1 89.5 110 GLN A N 1
ATOM 867 C CA . GLN A 1 110 ? 13.055 -7.246 -7.211 1 89.5 110 GLN A CA 1
ATOM 868 C C . GLN A 1 110 ? 14.57 -7.191 -7.375 1 89.5 110 GLN A C 1
ATOM 870 O O . GLN A 1 110 ? 15.086 -6.441 -8.211 1 89.5 110 GLN A O 1
ATOM 875 N N . LEU A 1 111 ? 15.234 -8.008 -6.551 1 95.25 111 LEU A N 1
ATOM 876 C CA . LEU A 1 111 ? 16.688 -7.961 -6.48 1 95.25 111 LEU A CA 1
ATOM 877 C C . LEU A 1 111 ? 17.312 -9.117 -7.258 1 95.25 111 LEU A C 1
ATOM 879 O O . LEU A 1 111 ? 16.703 -10.18 -7.379 1 95.25 111 LEU A O 1
ATOM 883 N N . ARG A 1 112 ? 18.516 -8.852 -7.812 1 95.44 112 ARG A N 1
ATOM 884 C CA . ARG A 1 112 ? 19.344 -9.859 -8.469 1 95.44 112 ARG A CA 1
ATOM 885 C C . ARG A 1 112 ? 20.781 -9.812 -7.969 1 95.44 112 ARG A C 1
ATOM 887 O O . ARG A 1 112 ? 21.312 -8.727 -7.711 1 95.44 112 ARG A O 1
ATOM 894 N N . VAL A 1 113 ? 21.438 -10.906 -7.867 1 96.75 113 VAL A N 1
ATOM 895 C CA . VAL A 1 113 ? 22.828 -10.961 -7.453 1 96.75 113 VAL A CA 1
ATOM 896 C C . VAL A 1 113 ? 23.734 -10.586 -8.633 1 96.75 113 VAL A C 1
ATOM 898 O O . VAL A 1 113 ? 23.672 -11.211 -9.695 1 96.75 113 VAL A O 1
ATOM 901 N N . GLU A 1 114 ? 24.484 -9.617 -8.422 1 95.12 114 GLU A N 1
ATOM 902 C CA . GLU A 1 114 ? 25.469 -9.211 -9.43 1 95.12 114 GLU A CA 1
ATOM 903 C C . GLU A 1 114 ? 26.812 -9.875 -9.188 1 95.12 114 GLU A C 1
ATOM 905 O O . GLU A 1 114 ? 27.484 -10.281 -10.141 1 95.12 114 GLU A O 1
ATOM 910 N N . ARG A 1 115 ? 27.188 -9.828 -7.969 1 95.25 115 ARG A N 1
ATOM 911 C CA . ARG A 1 115 ? 28.453 -10.391 -7.547 1 95.25 115 ARG A CA 1
ATOM 912 C C . ARG A 1 115 ? 28.359 -10.992 -6.148 1 95.25 115 ARG A C 1
ATOM 914 O O . ARG A 1 115 ? 27.656 -10.461 -5.285 1 95.25 115 ARG A O 1
ATOM 921 N N . GLN A 1 116 ? 29 -12.133 -6.004 1 95.06 116 GLN A N 1
ATOM 922 C CA . GLN A 1 116 ? 29.031 -12.781 -4.699 1 95.06 116 GLN A CA 1
ATOM 923 C C . GLN A 1 116 ? 30.422 -13.336 -4.398 1 95.06 116 GLN A C 1
ATOM 925 O O . GLN A 1 116 ? 31.047 -13.961 -5.262 1 95.06 116 GLN A O 1
ATOM 930 N N . SER A 1 117 ? 30.953 -12.961 -3.324 1 95.81 117 SER A N 1
ATOM 931 C CA . SER A 1 117 ? 32.219 -13.477 -2.805 1 95.81 117 SER A CA 1
ATOM 932 C C . SER A 1 117 ? 32.062 -13.953 -1.363 1 95.81 117 SER A C 1
ATOM 934 O O . SER A 1 117 ? 30.953 -13.984 -0.826 1 95.81 117 SER A O 1
ATOM 936 N N . LYS A 1 118 ? 33.125 -14.391 -0.815 1 94.94 118 LYS A N 1
ATOM 937 C CA . LYS A 1 118 ? 33.125 -14.805 0.584 1 94.94 118 LYS A CA 1
ATOM 938 C C . LYS A 1 118 ? 32.906 -13.609 1.512 1 94.94 118 LYS A C 1
ATOM 940 O O . LYS A 1 118 ? 32.438 -13.758 2.633 1 94.94 118 LYS A O 1
ATOM 945 N N . ASP A 1 119 ? 33.219 -12.453 0.967 1 96.75 119 ASP A N 1
ATOM 946 C CA . ASP A 1 119 ? 33.25 -11.281 1.842 1 96.75 119 ASP A CA 1
ATOM 947 C C . ASP A 1 119 ? 32.062 -10.375 1.617 1 96.75 119 ASP A C 1
ATOM 949 O O . ASP A 1 119 ? 31.766 -9.508 2.447 1 96.75 119 ASP A O 1
ATOM 953 N N . SER A 1 120 ? 31.438 -10.562 0.443 1 97.94 120 SER A N 1
ATOM 954 C CA . SER A 1 120 ? 30.344 -9.633 0.178 1 97.94 120 SER A CA 1
ATOM 955 C C . SER A 1 120 ? 29.422 -10.156 -0.906 1 97.94 120 SER A C 1
ATOM 957 O O . SER A 1 120 ? 29.766 -11.086 -1.637 1 97.94 120 SER A O 1
ATOM 959 N N . VAL A 1 121 ? 28.188 -9.688 -0.921 1 98.12 121 VAL A N 1
ATOM 960 C CA . VAL A 1 121 ? 27.234 -9.922 -2.004 1 98.12 121 VAL A CA 1
ATOM 961 C C . VAL A 1 121 ? 26.688 -8.586 -2.504 1 98.12 121 VAL A C 1
ATOM 963 O O . VAL A 1 121 ? 26.359 -7.703 -1.705 1 98.12 121 VAL A O 1
ATOM 966 N N . THR A 1 122 ? 26.734 -8.32 -3.783 1 98.06 122 THR A N 1
ATOM 967 C CA . THR A 1 122 ? 26.172 -7.133 -4.414 1 98.06 122 THR A CA 1
ATOM 968 C C . THR A 1 122 ? 24.844 -7.457 -5.105 1 98.06 122 THR A C 1
ATOM 970 O O . THR A 1 122 ? 24.797 -8.328 -5.977 1 98.06 122 THR A O 1
ATOM 973 N N . LEU A 1 123 ? 23.812 -6.852 -4.711 1 97.88 123 LEU A N 1
ATOM 974 C CA . LEU A 1 123 ? 22.484 -6.992 -5.289 1 97.88 123 LEU A CA 1
ATOM 975 C C . LEU A 1 123 ? 22.109 -5.754 -6.102 1 97.88 123 LEU A C 1
ATOM 977 O O . LEU A 1 123 ? 22.516 -4.641 -5.762 1 97.88 123 LEU A O 1
ATOM 981 N N . SER A 1 124 ? 21.391 -5.887 -7.176 1 96.19 124 SER A N 1
ATOM 982 C CA . SER A 1 124 ? 21.047 -4.754 -8.031 1 96.19 124 SER A CA 1
ATOM 983 C C . SER A 1 124 ? 19.562 -4.754 -8.367 1 96.19 124 SER A C 1
ATOM 985 O O . SER A 1 124 ? 18.875 -5.773 -8.211 1 96.19 124 SER A O 1
ATOM 987 N N . TRP A 1 125 ? 19 -3.643 -8.656 1 94.31 125 TRP A N 1
ATOM 988 C CA . TRP A 1 125 ? 17.641 -3.447 -9.18 1 94.31 125 TRP A CA 1
ATOM 989 C C . TRP A 1 125 ? 17.609 -2.295 -10.18 1 94.31 125 TRP A C 1
ATOM 991 O O . TRP A 1 125 ? 18.625 -1.65 -10.43 1 94.31 125 TRP A O 1
ATOM 1001 N N . SER A 1 126 ? 16.484 -1.983 -10.828 1 88.12 126 SER A N 1
ATOM 1002 C CA . SER A 1 126 ? 16.328 -0.939 -11.836 1 88.12 126 SER A CA 1
ATOM 1003 C C . SER A 1 126 ? 17.375 -1.079 -12.945 1 88.12 126 SER A C 1
ATOM 1005 O O . SER A 1 126 ? 18.109 -0.132 -13.242 1 88.12 126 SER A O 1
ATOM 1007 N N . ALA A 1 127 ? 17.578 -2.219 -13.492 1 82.44 127 ALA A N 1
ATOM 1008 C CA . ALA A 1 127 ? 18.438 -2.535 -14.633 1 82.44 127 ALA A CA 1
ATOM 1009 C C . ALA A 1 127 ? 19.906 -2.297 -14.289 1 82.44 127 ALA A C 1
ATOM 1011 O O . ALA A 1 127 ? 20.672 -1.794 -15.109 1 82.44 127 ALA A O 1
ATOM 1012 N N . GLY A 1 128 ? 20.219 -2.463 -12.977 1 86.38 128 GLY A N 1
ATOM 1013 C CA . GLY A 1 128 ? 21.609 -2.404 -12.547 1 86.38 128 GLY A CA 1
ATOM 1014 C C . GLY A 1 128 ? 22.062 -1.008 -12.164 1 86.38 128 GLY A C 1
ATOM 1015 O O . GLY A 1 128 ? 23.188 -0.819 -11.688 1 86.38 128 GLY A O 1
ATOM 1016 N N . ARG A 1 129 ? 21.188 -0.073 -12.289 1 91.5 129 ARG A N 1
ATOM 1017 C CA . ARG A 1 129 ? 21.547 1.31 -11.992 1 91.5 129 ARG A CA 1
ATOM 1018 C C . ARG A 1 129 ? 21.828 1.488 -10.5 1 91.5 129 ARG A C 1
ATOM 1020 O O . ARG A 1 129 ? 22.75 2.229 -10.125 1 91.5 129 ARG A O 1
ATOM 1027 N N . HIS A 1 130 ? 21.047 0.863 -9.688 1 96.19 130 HIS A N 1
ATOM 1028 C CA . HIS A 1 130 ? 21.219 0.914 -8.242 1 96.19 130 HIS A CA 1
ATOM 1029 C C . HIS A 1 130 ? 21.688 -0.433 -7.695 1 96.19 130 HIS A C 1
ATOM 1031 O O . HIS A 1 130 ? 21.328 -1.482 -8.234 1 96.19 130 HIS A O 1
ATOM 1037 N N . GLN A 1 131 ? 22.531 -0.402 -6.734 1 97.44 131 GLN A N 1
ATOM 1038 C CA . GLN A 1 131 ? 23.062 -1.615 -6.113 1 97.44 131 GLN A CA 1
ATOM 1039 C C . GLN A 1 131 ? 23.141 -1.469 -4.598 1 97.44 131 GLN A C 1
ATOM 1041 O O . GLN A 1 131 ? 23.156 -0.351 -4.078 1 97.44 131 GLN A O 1
ATOM 1046 N N . VAL A 1 132 ? 23.094 -2.514 -3.936 1 98 132 VAL A N 1
ATOM 1047 C CA . VAL A 1 132 ? 23.438 -2.607 -2.52 1 98 132 VAL A CA 1
ATOM 1048 C C . VAL A 1 132 ? 24.5 -3.682 -2.312 1 98 132 VAL A C 1
ATOM 1050 O O . VAL A 1 132 ? 24.375 -4.801 -2.812 1 98 132 VAL A O 1
ATOM 1053 N N . CYS A 1 133 ? 25.562 -3.326 -1.712 1 98.38 133 CYS A N 1
ATOM 1054 C CA . CYS A 1 133 ? 26.609 -4.266 -1.369 1 98.38 133 CYS A CA 1
ATOM 1055 C C . CYS A 1 133 ? 26.594 -4.594 0.12 1 98.38 133 CYS A C 1
ATOM 1057 O O . CYS A 1 133 ? 26.734 -3.701 0.958 1 98.38 133 CYS A O 1
ATOM 1059 N N . VAL A 1 134 ? 26.391 -5.812 0.447 1 98.38 134 VAL A N 1
ATOM 1060 C CA . VAL A 1 134 ? 26.391 -6.289 1.827 1 98.38 134 VAL A CA 1
ATOM 1061 C C . VAL A 1 134 ? 27.75 -6.898 2.164 1 98.38 134 VAL A C 1
ATOM 1063 O O . VAL A 1 134 ? 28.141 -7.914 1.586 1 98.38 134 VAL A O 1
ATOM 1066 N N . TRP A 1 135 ? 28.453 -6.266 3.098 1 97.88 135 TRP A N 1
ATOM 1067 C CA . TRP A 1 135 ? 29.766 -6.742 3.518 1 97.88 135 TRP A CA 1
ATOM 1068 C C . TRP A 1 135 ? 29.656 -7.609 4.77 1 97.88 135 TRP A C 1
ATOM 1070 O O . TRP A 1 135 ? 29.016 -7.215 5.75 1 97.88 135 TRP A O 1
ATOM 1080 N N . ARG A 1 136 ? 30.359 -8.664 4.762 1 96.81 136 ARG A N 1
ATOM 1081 C CA . ARG A 1 136 ? 30.25 -9.711 5.773 1 96.81 136 ARG A CA 1
ATOM 1082 C C . ARG A 1 136 ? 30.812 -9.242 7.109 1 96.81 136 ARG A C 1
ATOM 1084 O O . ARG A 1 136 ? 30.188 -9.422 8.156 1 96.81 136 ARG A O 1
ATOM 1091 N N . PHE A 1 137 ? 32.031 -8.719 7.121 1 94.31 137 PHE A N 1
ATOM 1092 C CA . PHE A 1 137 ? 32.688 -8.398 8.383 1 94.31 137 PHE A CA 1
ATOM 1093 C C . PHE A 1 137 ? 33.719 -7.289 8.188 1 94.31 137 PHE A C 1
ATOM 1095 O O . PHE A 1 137 ? 34.625 -7.406 7.355 1 94.31 137 PHE A O 1
ATOM 1102 N N . PRO A 1 138 ? 33.781 -6.297 9.109 1 93.81 138 PRO A N 1
ATOM 1103 C CA . PRO A 1 138 ? 32.594 -5.926 9.867 1 93.81 138 PRO A CA 1
ATOM 1104 C C . PRO A 1 138 ? 31.375 -5.625 8.977 1 93.81 138 PRO A C 1
ATOM 1106 O O . PRO A 1 138 ? 31.547 -5.141 7.852 1 93.81 138 PRO A O 1
ATOM 1109 N N . PHE A 1 139 ? 30.359 -5.949 9.477 1 97.06 139 PHE A N 1
ATOM 1110 C CA . PHE A 1 139 ? 29.125 -5.758 8.711 1 97.06 139 PHE A CA 1
ATOM 1111 C C . PHE A 1 139 ? 28.969 -4.297 8.305 1 97.06 139 PHE A C 1
ATOM 1113 O O . PHE A 1 139 ? 29.094 -3.398 9.133 1 97.06 139 PHE A O 1
ATOM 1120 N N . ARG A 1 140 ? 28.656 -4.066 7.098 1 97.56 140 ARG A N 1
ATOM 1121 C CA . ARG A 1 140 ? 28.203 -2.775 6.598 1 97.56 140 ARG A CA 1
ATOM 1122 C C . ARG A 1 140 ? 27.438 -2.938 5.289 1 97.56 140 ARG A C 1
ATOM 1124 O O . ARG A 1 140 ? 27.594 -3.939 4.59 1 97.56 140 ARG A O 1
ATOM 1131 N N . LEU A 1 141 ? 26.578 -2.084 4.969 1 98.38 141 LEU A N 1
ATOM 1132 C CA . LEU A 1 141 ? 25.797 -2.016 3.732 1 98.38 141 LEU A CA 1
ATOM 1133 C C . LEU A 1 141 ? 26.156 -0.753 2.947 1 98.38 141 LEU A C 1
ATOM 1135 O O . LEU A 1 141 ? 26.141 0.348 3.504 1 98.38 141 LEU A O 1
ATOM 1139 N N . GLU A 1 142 ? 26.469 -0.923 1.698 1 98.56 142 GLU A N 1
ATOM 1140 C CA . GLU A 1 142 ? 26.734 0.21 0.815 1 98.56 142 GLU A CA 1
ATOM 1141 C C . GLU A 1 142 ? 25.641 0.333 -0.256 1 98.56 142 GLU A C 1
ATOM 1143 O O . GLU A 1 142 ? 25.344 -0.634 -0.958 1 98.56 142 GLU A O 1
ATOM 1148 N N . ILE A 1 143 ? 25.031 1.406 -0.337 1 98.56 143 ILE A N 1
ATOM 1149 C CA . ILE A 1 143 ? 24.094 1.691 -1.411 1 98.56 143 ILE A CA 1
ATOM 1150 C C . ILE A 1 143 ? 24.781 2.48 -2.516 1 98.56 143 ILE A C 1
ATOM 1152 O O . ILE A 1 143 ? 25.375 3.535 -2.258 1 98.56 143 ILE A O 1
ATOM 1156 N N . LEU A 1 144 ? 24.703 2.002 -3.699 1 98 144 LEU A N 1
ATOM 1157 C CA . LEU A 1 144 ? 25.438 2.584 -4.816 1 98 144 LEU A CA 1
ATOM 1158 C C . LEU A 1 144 ? 24.484 3.045 -5.914 1 98 144 LEU A C 1
ATOM 1160 O O . LEU A 1 144 ? 23.406 2.48 -6.078 1 98 144 LEU A O 1
ATOM 1164 N N . CYS A 1 145 ? 24.828 4.027 -6.582 1 96.69 145 CYS A N 1
ATOM 1165 C CA . CYS A 1 145 ? 24.234 4.465 -7.844 1 96.69 145 CYS A CA 1
ATOM 1166 C C . CYS A 1 145 ? 25.297 4.586 -8.93 1 96.69 145 CYS A C 1
ATOM 1168 O O . CYS A 1 145 ? 26.297 5.301 -8.75 1 96.69 145 CYS A O 1
ATOM 1170 N N . GLU A 1 146 ? 25.203 3.949 -10.008 1 94.5 146 GLU A N 1
ATOM 1171 C CA . GLU A 1 146 ? 26.172 3.934 -11.086 1 94.5 146 GLU A CA 1
ATOM 1172 C C . GLU A 1 146 ? 27.578 3.629 -10.562 1 94.5 146 GLU A C 1
ATOM 1174 O O . GLU A 1 146 ? 28.531 4.363 -10.852 1 94.5 146 GLU A O 1
ATOM 1179 N N . ASP A 1 147 ? 27.688 2.73 -9.648 1 93.38 147 ASP A N 1
ATOM 1180 C CA . ASP A 1 147 ? 28.906 2.145 -9.125 1 93.38 147 ASP A CA 1
ATOM 1181 C C . ASP A 1 147 ? 29.609 3.105 -8.164 1 93.38 147 ASP A C 1
ATOM 1183 O O . ASP A 1 147 ? 30.766 2.896 -7.805 1 93.38 147 ASP A O 1
ATOM 1187 N N . LYS A 1 148 ? 28.906 4.141 -7.781 1 95.88 148 LYS A N 1
ATOM 1188 C CA . LYS A 1 148 ? 29.422 5.055 -6.77 1 95.88 148 LYS A CA 1
ATOM 1189 C C . LYS A 1 148 ? 28.688 4.902 -5.445 1 95.88 148 LYS A C 1
ATOM 1191 O O . LYS A 1 148 ? 27.453 4.922 -5.414 1 95.88 148 LYS A O 1
ATOM 1196 N N . VAL A 1 149 ? 29.391 4.762 -4.406 1 97.62 149 VAL A N 1
ATOM 1197 C CA . VAL A 1 149 ? 28.781 4.609 -3.09 1 97.62 149 VAL A CA 1
ATOM 1198 C C . VAL A 1 149 ? 28.188 5.941 -2.635 1 97.62 149 VAL A C 1
ATOM 1200 O O . VAL A 1 149 ? 28.891 6.953 -2.578 1 97.62 149 VAL A O 1
ATOM 1203 N N . MET A 1 150 ? 26.953 5.945 -2.355 1 97.81 150 MET A N 1
ATOM 1204 C CA . MET A 1 150 ? 26.281 7.145 -1.872 1 97.81 150 MET A CA 1
ATOM 1205 C C . MET A 1 150 ? 26.219 7.16 -0.348 1 97.81 150 MET A C 1
ATOM 1207 O O . MET A 1 150 ? 26.453 8.195 0.276 1 97.81 150 MET A O 1
ATOM 1211 N N . VAL A 1 151 ? 25.891 5.996 0.218 1 9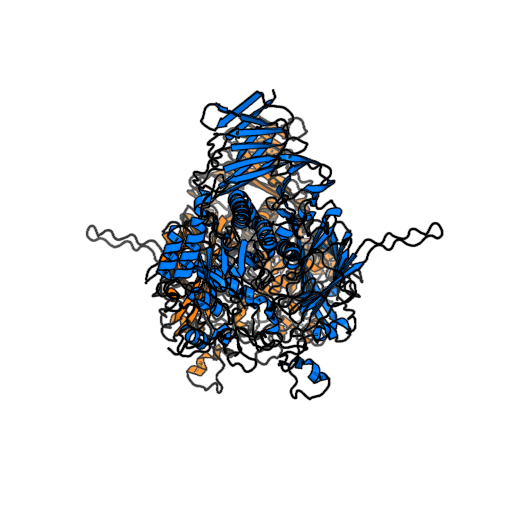8.31 151 VAL A N 1
ATOM 1212 C CA . VAL A 1 151 ? 25.688 5.859 1.657 1 98.31 151 VAL A CA 1
ATOM 1213 C C . VAL A 1 151 ? 26.25 4.52 2.129 1 98.31 151 VAL A C 1
ATOM 1215 O O . VAL A 1 151 ? 26.109 3.506 1.437 1 98.31 151 VAL A O 1
ATOM 1218 N N . THR A 1 152 ? 26.922 4.508 3.211 1 98.62 152 THR A N 1
ATOM 1219 C CA . THR A 1 152 ? 27.328 3.283 3.891 1 98.62 152 THR A CA 1
ATOM 1220 C C . THR A 1 152 ? 26.656 3.172 5.254 1 98.62 152 THR A C 1
ATOM 1222 O O . THR A 1 152 ? 26.797 4.051 6.105 1 98.62 152 THR A O 1
ATOM 1225 N N . PHE A 1 153 ? 25.844 2.199 5.422 1 98.62 153 PHE A N 1
ATOM 1226 C CA . PHE A 1 153 ? 25.219 1.878 6.699 1 98.62 153 PHE A CA 1
ATOM 1227 C C . PHE A 1 153 ? 26.172 1.093 7.586 1 98.62 153 PHE A C 1
ATOM 1229 O O . PHE A 1 153 ? 26.781 0.118 7.141 1 98.62 153 PHE A O 1
ATOM 1236 N N . ASN A 1 154 ? 26.344 1.534 8.844 1 98.06 154 ASN A N 1
ATOM 1237 C CA . ASN A 1 154 ? 27.219 0.939 9.852 1 98.06 154 ASN A CA 1
ATOM 1238 C C . ASN A 1 154 ? 28.688 1.058 9.445 1 98.06 154 ASN A C 1
ATOM 1240 O O . ASN A 1 154 ? 29.438 0.096 9.57 1 98.06 154 ASN A O 1
ATOM 1244 N N . SER A 1 155 ? 29.078 2.162 8.969 1 96.69 155 SER A N 1
ATOM 1245 C CA . SER A 1 155 ? 30.406 2.416 8.43 1 96.69 155 SER A CA 1
ATOM 1246 C C . SER A 1 155 ? 31.469 2.322 9.516 1 96.69 155 SER A C 1
ATOM 1248 O O . SER A 1 155 ? 32.594 1.879 9.258 1 96.69 155 SER A O 1
ATOM 1250 N N . LYS A 1 156 ? 31.188 2.713 10.719 1 95.5 156 LYS A N 1
ATOM 1251 C CA . LYS A 1 156 ? 32.156 2.715 11.805 1 95.5 156 LYS A CA 1
ATOM 1252 C C . LYS A 1 156 ? 31.844 1.613 12.82 1 95.5 156 LYS A C 1
ATOM 1254 O O . LYS A 1 156 ? 32.344 1.638 13.945 1 95.5 156 LYS A O 1
ATOM 1259 N N . GLY A 1 157 ? 30.922 0.757 12.445 1 94.69 157 GLY A N 1
ATOM 1260 C CA . GLY A 1 157 ? 30.609 -0.388 13.289 1 94.69 157 GLY A CA 1
ATOM 1261 C C . GLY A 1 157 ? 29.812 -0.017 14.531 1 94.69 157 GLY A C 1
ATOM 1262 O O . GLY A 1 157 ? 30.062 -0.565 15.609 1 94.69 157 GLY A O 1
ATOM 1263 N N . LYS A 1 158 ? 28.922 0.976 14.391 1 96.25 158 LYS A N 1
ATOM 1264 C CA . LYS A 1 158 ? 28.188 1.458 15.562 1 96.25 158 LYS A CA 1
ATOM 1265 C C . LYS A 1 158 ? 26.844 0.768 15.695 1 96.25 158 LYS A C 1
ATOM 1267 O O . LYS A 1 158 ? 26 1.184 16.5 1 96.25 158 LYS A O 1
ATOM 1272 N N . LEU A 1 159 ? 26.578 -0.283 14.906 1 96.94 159 LEU A N 1
ATOM 1273 C CA . LEU A 1 159 ? 25.328 -1.037 15.062 1 96.94 159 LEU A CA 1
ATOM 1274 C C . LEU A 1 159 ? 25.188 -1.575 16.484 1 96.94 159 LEU A C 1
ATOM 1276 O O . LEU A 1 159 ? 26.109 -2.217 17 1 96.94 159 LEU A O 1
ATOM 1280 N N . TRP A 1 160 ? 24.094 -1.228 17.109 1 95.69 160 TRP A N 1
ATOM 1281 C CA . TRP A 1 160 ? 23.797 -1.569 18.484 1 95.69 160 TRP A CA 1
ATOM 1282 C C . TRP A 1 160 ? 22.375 -2.078 18.641 1 95.69 160 TRP A C 1
ATOM 1284 O O . TRP A 1 160 ? 21.438 -1.501 18.078 1 95.69 160 TRP A O 1
ATOM 1294 N N . LEU A 1 161 ? 22.172 -3.238 19.266 1 95.88 161 LEU A N 1
ATOM 1295 C CA . LEU A 1 161 ? 20.828 -3.742 19.562 1 95.88 161 LEU A CA 1
ATOM 1296 C C . LEU A 1 161 ? 20.828 -4.531 20.875 1 95.88 161 LEU A C 1
ATOM 1298 O O . LEU A 1 161 ? 21.469 -5.582 20.969 1 95.88 161 LEU A O 1
ATOM 1302 N N . GLU A 1 162 ? 20.188 -3.977 21.828 1 94.88 162 GLU A N 1
ATOM 1303 C CA . GLU A 1 162 ? 19.984 -4.695 23.094 1 94.88 162 GLU A CA 1
ATOM 1304 C C . GLU A 1 162 ? 18.75 -5.594 23.016 1 94.88 162 GLU A C 1
ATOM 1306 O O . GLU A 1 162 ? 17.641 -5.113 22.781 1 94.88 162 GLU A O 1
ATOM 1311 N N . THR A 1 163 ? 18.922 -6.879 23.188 1 94.06 163 THR A N 1
ATOM 1312 C CA . THR A 1 163 ? 17.828 -7.828 23.047 1 94.06 163 THR A CA 1
ATOM 1313 C C . THR A 1 163 ? 16.891 -7.73 24.25 1 94.06 163 THR A C 1
ATOM 1315 O O . THR A 1 163 ? 17.312 -7.465 25.375 1 94.06 163 THR A O 1
ATOM 1318 N N . LEU A 1 164 ? 15.617 -7.973 24.016 1 95.12 164 LEU A N 1
ATOM 1319 C CA . LEU A 1 164 ? 14.633 -8 25.109 1 95.12 164 LEU A CA 1
ATOM 1320 C C . LEU A 1 164 ? 14.93 -9.148 26.062 1 95.12 164 LEU A C 1
ATOM 1322 O O . LEU A 1 164 ? 15.414 -10.203 25.656 1 95.12 164 LEU A O 1
ATOM 1326 N N . GLN A 1 165 ? 14.617 -8.898 27.344 1 93 165 GLN A N 1
ATOM 1327 C CA . GLN A 1 165 ? 14.875 -9.891 28.375 1 93 165 GLN A CA 1
ATOM 1328 C C . GLN A 1 165 ? 13.641 -10.102 29.266 1 93 165 GLN A C 1
ATOM 1330 O O . GLN A 1 165 ? 12.797 -9.211 29.375 1 93 165 GLN A O 1
ATOM 1335 N N . ASP A 1 166 ? 13.539 -11.273 29.844 1 90.75 166 ASP A N 1
ATOM 1336 C CA . ASP A 1 166 ? 12.547 -11.508 30.891 1 90.75 166 ASP A CA 1
ATOM 1337 C C . ASP A 1 166 ? 12.984 -10.875 32.219 1 90.75 166 ASP A C 1
ATOM 1339 O O . ASP A 1 166 ? 14.172 -10.875 32.531 1 90.75 166 ASP A O 1
ATOM 1343 N N . PRO A 1 167 ? 11.961 -10.352 32.906 1 86.38 167 PRO A N 1
ATOM 1344 C CA . PRO A 1 167 ? 12.328 -9.75 34.188 1 86.38 167 PRO A CA 1
ATOM 1345 C C . PRO A 1 167 ? 12.984 -10.742 35.125 1 86.38 167 PRO A C 1
ATOM 1347 O O . PRO A 1 167 ? 12.586 -11.914 35.188 1 86.38 167 PRO A O 1
ATOM 1350 N N . PRO A 1 168 ? 14.031 -10.266 35.844 1 80.88 168 PRO A N 1
ATOM 1351 C CA . PRO A 1 168 ? 14.664 -11.156 36.812 1 80.88 168 PRO A CA 1
ATOM 1352 C C . PRO A 1 168 ? 13.781 -11.445 38.031 1 80.88 168 PRO A C 1
ATOM 1354 O O . PRO A 1 168 ? 12.891 -10.648 38.344 1 80.88 168 PRO A O 1
ATOM 1357 N N . SER A 1 169 ? 13.719 -12.789 38.562 1 70.19 169 SER A N 1
ATOM 1358 C CA . SER A 1 169 ? 12.938 -13.172 39.719 1 70.19 169 SER A CA 1
ATOM 1359 C C . SER A 1 169 ? 13.203 -12.227 40.906 1 70.19 169 SER A C 1
ATOM 1361 O O . SER A 1 169 ? 12.281 -11.82 41.594 1 70.19 169 SER A O 1
ATOM 1363 N N . GLU A 1 170 ? 14.406 -11.992 41.469 1 61.78 170 GLU A N 1
ATOM 1364 C CA . GLU A 1 170 ? 14.719 -11.047 42.531 1 61.78 170 GLU A CA 1
ATOM 1365 C C . GLU A 1 170 ? 15.539 -9.875 42 1 61.78 170 GLU A C 1
ATOM 1367 O O . GLU A 1 170 ? 16.547 -10.062 41.344 1 61.78 170 GLU A O 1
ATOM 1372 N N . LEU A 1 171 ? 14.898 -8.688 41.688 1 56.38 171 LEU A N 1
ATOM 1373 C CA . LEU A 1 171 ? 15.656 -7.5 41.312 1 56.38 171 LEU A CA 1
ATOM 1374 C C . LEU A 1 171 ? 16.766 -7.219 42.344 1 56.38 171 LEU A C 1
ATOM 1376 O O . LEU A 1 171 ? 16.484 -6.785 43.469 1 56.38 171 LEU A O 1
ATOM 1380 N N . GLN A 1 172 ? 17.703 -8.078 42.469 1 50.5 172 GLN A N 1
ATOM 1381 C CA . GLN A 1 172 ? 18.766 -7.875 43.469 1 50.5 172 GLN A CA 1
ATOM 1382 C C . GLN A 1 172 ? 19.484 -6.547 43.25 1 50.5 172 GLN A C 1
ATOM 1384 O O . GLN A 1 172 ? 19.578 -6.07 42.094 1 50.5 172 GLN A O 1
ATOM 1389 N N . ASP A 1 173 ? 19.609 -5.781 44.219 1 49.38 173 ASP A N 1
ATOM 1390 C CA . ASP A 1 173 ? 20.312 -4.512 44.406 1 49.38 173 ASP A CA 1
ATOM 1391 C C . ASP A 1 173 ? 21.672 -4.539 43.75 1 49.38 173 ASP A C 1
ATOM 1393 O O . ASP A 1 173 ? 22.531 -3.703 44.062 1 49.38 173 ASP A O 1
ATOM 1397 N N . ASP A 1 174 ? 22.047 -5.582 43.031 1 47.69 174 ASP A N 1
ATOM 1398 C CA . ASP A 1 174 ? 23.406 -5.562 42.531 1 47.69 174 ASP A CA 1
ATOM 1399 C C . ASP A 1 174 ? 23.484 -4.797 41.219 1 47.69 174 ASP A C 1
ATOM 1401 O O . ASP A 1 174 ? 22.469 -4.293 40.719 1 47.69 174 ASP A O 1
ATOM 1405 N N . HIS A 1 175 ? 24.75 -4.75 40.594 1 50.16 175 HIS A N 1
ATOM 1406 C CA . HIS A 1 175 ? 25.172 -4.016 39.406 1 50.16 175 HIS A CA 1
ATOM 1407 C C . HIS A 1 175 ? 24.25 -4.281 38.25 1 50.16 175 HIS A C 1
ATOM 1409 O O . HIS A 1 175 ? 24 -3.385 37.438 1 50.16 175 HIS A O 1
ATOM 1415 N N . THR A 1 176 ? 23.781 -5.426 38.094 1 49.38 176 THR A N 1
ATOM 1416 C CA . THR A 1 176 ? 22.938 -5.812 36.969 1 49.38 176 THR A CA 1
ATOM 1417 C C . THR A 1 176 ? 21.516 -5.254 37.156 1 49.38 176 THR A C 1
ATOM 1419 O O . THR A 1 176 ? 20.844 -4.945 36.156 1 49.38 176 THR A O 1
ATOM 1422 N N . GLY A 1 177 ? 21.047 -5.266 38.312 1 55 177 GLY A N 1
ATOM 1423 C CA . GLY A 1 177 ? 19.766 -4.68 38.688 1 55 177 GLY A CA 1
ATOM 1424 C C . GLY A 1 177 ? 19.656 -3.211 38.312 1 55 177 GLY A C 1
ATOM 1425 O O . GLY A 1 177 ? 18.562 -2.705 38.094 1 55 177 GLY A O 1
ATOM 1426 N N . SER A 1 178 ? 20.812 -2.629 38.125 1 67.06 178 SER A N 1
ATOM 1427 C CA . SER A 1 178 ? 20.953 -1.198 37.875 1 67.06 178 SER A CA 1
ATOM 1428 C C . SER A 1 178 ? 20.531 -0.853 36.438 1 67.06 178 SER A C 1
ATOM 1430 O O . SER A 1 178 ? 20.047 0.254 36.188 1 67.06 178 SER A O 1
ATOM 1432 N N . LEU A 1 179 ? 20.422 -1.889 35.562 1 85.25 179 LEU A N 1
ATOM 1433 C CA . LEU A 1 179 ? 20.094 -1.566 34.188 1 85.25 179 LEU A CA 1
ATOM 1434 C C . LEU A 1 179 ? 18.578 -1.519 34 1 85.25 179 LEU A C 1
ATOM 1436 O O . LEU A 1 179 ? 18.094 -0.905 33.031 1 85.25 179 LEU A O 1
ATOM 1440 N N . TRP A 1 180 ? 17.891 -2.094 34.938 1 91.38 180 TRP A N 1
ATOM 1441 C CA . TRP A 1 180 ? 16.438 -2.213 34.812 1 91.38 180 TRP A CA 1
ATOM 1442 C C . TRP A 1 180 ? 15.742 -0.99 35.406 1 91.38 180 TRP A C 1
ATOM 1444 O O . TRP A 1 180 ? 14.555 -0.773 35.156 1 91.38 180 TRP A O 1
ATOM 1454 N N . LYS A 1 181 ? 16.516 -0.276 36.156 1 91.5 181 LYS A N 1
ATOM 1455 C CA . LYS A 1 181 ? 15.969 0.899 36.844 1 91.5 181 LYS A CA 1
ATOM 1456 C C . LYS A 1 181 ? 16.891 2.107 36.656 1 91.5 181 LYS A C 1
ATOM 1458 O O . LYS A 1 181 ? 18.109 1.984 36.719 1 91.5 181 LYS A O 1
ATOM 1463 N N . GLU A 1 182 ? 16.234 3.213 36.219 1 91.81 182 GLU A N 1
ATOM 1464 C CA . GLU A 1 182 ? 16.938 4.488 36.125 1 91.81 182 GLU A CA 1
ATOM 1465 C C . GLU A 1 182 ? 16.234 5.57 36.938 1 91.81 182 GLU A C 1
ATOM 1467 O O . GLU A 1 182 ? 15.008 5.578 37.031 1 91.81 182 GLU A O 1
ATOM 1472 N N . THR A 1 183 ? 17.047 6.406 37.531 1 91.88 183 THR A N 1
ATOM 1473 C CA . THR A 1 183 ? 16.5 7.473 38.375 1 91.88 183 THR A CA 1
ATOM 1474 C C . THR A 1 183 ? 16.953 8.836 37.844 1 91.88 183 THR A C 1
ATOM 1476 O O . THR A 1 183 ? 18.109 9.016 37.5 1 91.88 183 THR A O 1
ATOM 1479 N N . PHE A 1 184 ? 16.109 9.75 37.719 1 93.38 184 PHE A N 1
ATOM 1480 C CA . PHE A 1 184 ? 16.344 11.156 37.469 1 93.38 184 PHE A CA 1
ATOM 1481 C C . PHE A 1 184 ? 15.625 12.047 38.469 1 93.38 184 PHE A C 1
ATOM 1483 O O . PHE A 1 184 ? 14.391 12.094 38.469 1 93.38 184 PHE A O 1
ATOM 1490 N N . ARG A 1 185 ? 16.422 12.688 39.25 1 92.19 185 ARG A N 1
ATOM 1491 C CA . ARG A 1 185 ? 15.844 13.398 40.406 1 92.19 185 ARG A CA 1
ATOM 1492 C C . ARG A 1 185 ? 15.023 12.453 41.281 1 92.19 185 ARG A C 1
ATOM 1494 O O . ARG A 1 185 ? 15.523 11.406 41.688 1 92.19 185 ARG A O 1
ATOM 1501 N N . GLN A 1 186 ? 13.742 12.734 41.469 1 92.31 186 GLN A N 1
ATOM 1502 C CA . GLN A 1 186 ? 12.938 11.891 42.312 1 92.31 186 GLN A CA 1
ATOM 1503 C C . GLN A 1 186 ? 12.18 10.836 41.531 1 92.31 186 GLN A C 1
ATOM 1505 O O . GLN A 1 186 ? 11.461 10.008 42.094 1 92.31 186 GLN A O 1
ATOM 1510 N N . PHE A 1 187 ? 12.359 10.852 40.281 1 94.06 187 PHE A N 1
ATOM 1511 C CA . PHE A 1 187 ? 11.547 9.992 39.438 1 94.06 187 PHE A CA 1
ATOM 1512 C C . PHE A 1 187 ? 12.281 8.695 39.125 1 94.06 187 PHE A C 1
ATOM 1514 O O . PHE A 1 187 ? 13.453 8.711 38.719 1 94.06 187 PHE A O 1
ATOM 1521 N N . GLU A 1 188 ? 11.547 7.609 39.25 1 93.62 188 GLU A N 1
ATOM 1522 C CA . GLU A 1 188 ? 12.078 6.289 38.906 1 93.62 188 GLU A CA 1
ATOM 1523 C C . GLU A 1 188 ? 11.469 5.766 37.625 1 93.62 188 GLU A C 1
ATOM 1525 O O . GLU A 1 188 ? 10.266 5.91 37.375 1 93.62 188 GLU A O 1
ATOM 1530 N N . ASP A 1 189 ? 12.305 5.227 36.781 1 95.12 189 ASP A N 1
ATOM 1531 C CA . ASP A 1 189 ? 11.922 4.613 35.5 1 95.12 189 ASP A CA 1
ATOM 1532 C C . ASP A 1 189 ? 12.297 3.131 35.469 1 95.12 189 ASP A C 1
ATOM 1534 O O . ASP A 1 189 ? 13.477 2.781 35.469 1 95.12 189 ASP A O 1
ATOM 1538 N N . ILE A 1 190 ? 11.297 2.281 35.531 1 94.56 190 ILE A N 1
ATOM 1539 C CA . ILE A 1 190 ? 11.508 0.836 35.531 1 94.56 190 ILE A CA 1
ATOM 1540 C C . ILE A 1 190 ? 11.211 0.284 34.125 1 94.56 190 ILE A C 1
ATOM 1542 O O . ILE A 1 190 ? 10.148 0.544 33.562 1 94.56 190 ILE A O 1
ATOM 1546 N N . LYS A 1 191 ? 12.094 -0.525 33.656 1 95.25 191 LYS A N 1
ATOM 1547 C CA . LYS A 1 191 ? 11.953 -1.107 32.312 1 95.25 191 LYS A CA 1
ATOM 1548 C C . LYS A 1 191 ? 11.359 -2.512 32.406 1 95.25 191 LYS A C 1
ATOM 1550 O O . LYS A 1 191 ? 11.961 -3.418 32.969 1 95.25 191 LYS A O 1
ATOM 1555 N N . ALA A 1 192 ? 10.25 -2.73 31.703 1 93.38 192 ALA A N 1
ATOM 1556 C CA . ALA A 1 192 ? 9.516 -3.988 31.781 1 93.38 192 ALA A CA 1
ATOM 1557 C C . ALA A 1 192 ? 10.32 -5.133 31.188 1 93.38 192 ALA A C 1
ATOM 1559 O O . ALA A 1 192 ? 10.219 -6.277 31.625 1 93.38 192 ALA A O 1
ATOM 1560 N N . ASN A 1 193 ? 11.117 -4.816 30.109 1 94.25 193 ASN A N 1
ATOM 1561 C CA . ASN A 1 193 ? 11.867 -5.863 29.422 1 94.25 193 ASN A CA 1
ATOM 1562 C C . ASN A 1 193 ? 13.359 -5.559 29.391 1 94.25 193 ASN A C 1
ATOM 1564 O O . ASN A 1 193 ? 14.055 -5.93 28.453 1 94.25 193 ASN A O 1
ATOM 1568 N N . GLY A 1 194 ? 13.844 -4.793 30.375 1 94.25 194 GLY A N 1
ATOM 1569 C CA . GLY A 1 194 ? 15.258 -4.445 30.453 1 94.25 194 GLY A CA 1
ATOM 1570 C C . GLY A 1 194 ? 15.672 -3.406 29.438 1 94.25 194 GLY A C 1
ATOM 1571 O O . GLY A 1 194 ? 14.82 -2.855 28.719 1 94.25 194 GLY A O 1
ATOM 1572 N N . PRO A 1 195 ? 16.984 -3.061 29.438 1 94.94 195 PRO A N 1
ATOM 1573 C CA . PRO A 1 195 ? 17.469 -2.178 28.375 1 94.94 195 PRO A CA 1
ATOM 1574 C C . PRO A 1 195 ? 17.203 -2.73 26.984 1 94.94 195 PRO A C 1
ATOM 1576 O O . PRO A 1 195 ? 17.406 -3.922 26.734 1 94.94 195 PRO A O 1
ATOM 1579 N N . SER A 1 196 ? 16.719 -1.922 26.094 1 96.81 196 SER A N 1
ATOM 1580 C CA . SER A 1 196 ? 16.297 -2.398 24.781 1 96.81 196 SER A CA 1
ATOM 1581 C C . SER A 1 196 ? 16.688 -1.414 23.688 1 96.81 196 SER A C 1
ATOM 1583 O O . SER A 1 196 ? 16.031 -1.35 22.641 1 96.81 196 SER A O 1
ATOM 1585 N N . SER A 1 197 ? 17.703 -0.599 23.891 1 97.75 197 SER A N 1
ATOM 1586 C CA . SER A 1 197 ? 18.062 0.468 22.969 1 97.75 197 SER A CA 1
ATOM 1587 C C . SER A 1 197 ? 18.641 -0.098 21.672 1 97.75 197 SER A C 1
ATOM 1589 O O . SER A 1 197 ? 19.156 -1.221 21.641 1 97.75 197 SER A O 1
ATOM 1591 N N . ILE A 1 198 ? 18.516 0.655 20.594 1 98.06 198 ILE A N 1
ATOM 1592 C CA . ILE A 1 198 ? 19.031 0.307 19.266 1 98.06 198 ILE A CA 1
ATOM 1593 C C . ILE A 1 198 ? 19.719 1.518 18.656 1 98.06 198 ILE A C 1
ATOM 1595 O O . ILE A 1 198 ? 19.453 2.658 19.047 1 98.06 198 ILE A O 1
ATOM 1599 N N . GLY A 1 199 ? 20.641 1.261 17.719 1 98.12 199 GLY A N 1
ATOM 1600 C CA . GLY A 1 199 ? 21.312 2.357 17.047 1 98.12 199 GLY A CA 1
ATOM 1601 C C . GLY A 1 199 ? 22.203 1.897 15.906 1 98.12 199 GLY A C 1
ATOM 1602 O O . GLY A 1 199 ? 22.469 0.702 15.766 1 98.12 199 GLY A O 1
ATOM 1603 N N . SER A 1 200 ? 22.484 2.785 15.062 1 98.31 200 SER A N 1
ATOM 1604 C CA . SER A 1 200 ? 23.453 2.551 13.992 1 98.31 200 SER A CA 1
ATOM 1605 C C . SER A 1 200 ? 23.953 3.865 13.398 1 98.31 200 SER A C 1
ATOM 1607 O O . SER A 1 200 ? 23.344 4.918 13.609 1 98.31 200 SER A O 1
ATOM 1609 N N . ASP A 1 201 ? 25.125 3.762 12.75 1 97.94 201 ASP A N 1
ATOM 1610 C CA . ASP A 1 201 ? 25.672 4.93 12.07 1 97.94 201 ASP A CA 1
ATOM 1611 C C . ASP A 1 201 ? 25.562 4.777 10.555 1 97.94 201 ASP A C 1
ATOM 1613 O O . ASP A 1 201 ? 25.406 3.666 10.047 1 97.94 201 ASP A O 1
ATOM 1617 N N . LEU A 1 202 ? 25.641 5.871 9.898 1 98.62 202 LEU A N 1
ATOM 1618 C CA . LEU A 1 202 ? 25.719 5.957 8.445 1 98.62 202 LEU A CA 1
ATOM 1619 C C . LEU A 1 202 ? 26.781 6.965 8.016 1 98.62 202 LEU A C 1
ATOM 1621 O O . LEU A 1 202 ? 26.969 7.988 8.68 1 98.62 202 LEU A O 1
ATOM 1625 N N . CYS A 1 203 ? 27.391 6.668 6.941 1 98.44 203 CYS A N 1
ATOM 1626 C CA . CYS A 1 203 ? 28.281 7.617 6.285 1 98.44 203 CYS A CA 1
ATOM 1627 C C . CYS A 1 203 ? 27.703 8.102 4.965 1 98.44 203 CYS A C 1
ATOM 1629 O O . CYS A 1 203 ? 27.406 7.293 4.082 1 98.44 203 CYS A O 1
ATOM 1631 N N . LEU A 1 204 ? 27.5 9.344 4.801 1 98.56 204 LEU A N 1
ATOM 1632 C CA . LEU A 1 204 ? 27.047 9.961 3.561 1 98.56 204 LEU A CA 1
ATOM 1633 C C . LEU A 1 204 ? 28.219 10.477 2.742 1 98.56 204 LEU A C 1
ATOM 1635 O O . LEU A 1 204 ? 28.875 11.453 3.131 1 98.56 204 LEU A O 1
ATOM 1639 N N . HIS A 1 205 ? 28.406 9.867 1.633 1 97.69 205 HIS A N 1
ATOM 1640 C CA . HIS A 1 205 ? 29.625 10.125 0.858 1 97.69 205 HIS A CA 1
ATOM 1641 C C . HIS A 1 205 ? 29.453 11.344 -0.037 1 97.69 205 HIS A C 1
ATOM 1643 O O . HIS A 1 205 ? 28.484 11.438 -0.798 1 97.69 205 HIS A O 1
ATOM 1649 N N . GLY A 1 206 ? 30.328 12.242 0.064 1 96.38 206 GLY A N 1
ATOM 1650 C CA . GLY A 1 206 ? 30.359 13.406 -0.808 1 96.38 206 GLY A CA 1
ATOM 1651 C C . GLY A 1 206 ? 29.5 14.555 -0.288 1 96.38 206 GLY A C 1
ATOM 1652 O O . GLY A 1 206 ? 29.438 15.617 -0.909 1 96.38 206 GLY A O 1
ATOM 1653 N N . PHE A 1 207 ? 28.906 14.422 0.857 1 97.31 207 PHE A N 1
ATOM 1654 C CA . PHE A 1 207 ? 27.984 15.438 1.377 1 97.31 207 PHE A CA 1
ATOM 1655 C C . PHE A 1 207 ? 28.641 16.219 2.52 1 97.31 207 PHE A C 1
ATOM 1657 O O . PHE A 1 207 ? 29.234 15.617 3.416 1 97.31 207 PHE A O 1
ATOM 1664 N N . SER A 1 208 ? 28.469 17.5 2.463 1 96.56 208 SER A N 1
ATOM 1665 C CA . SER A 1 208 ? 28.984 18.359 3.527 1 96.56 208 SER A CA 1
ATOM 1666 C C . SER A 1 208 ? 27.891 19.25 4.113 1 96.56 208 SER A C 1
ATOM 1668 O O . SER A 1 208 ? 28.172 20.109 4.941 1 96.56 208 SER A O 1
ATOM 1670 N N . HIS A 1 209 ? 26.703 19.125 3.625 1 97.75 209 HIS A N 1
ATOM 1671 C CA . HIS A 1 209 ? 25.547 19.875 4.102 1 97.75 209 HIS A CA 1
ATOM 1672 C C . HIS A 1 209 ? 24.391 18.953 4.418 1 97.75 209 HIS A C 1
ATOM 1674 O O . HIS A 1 209 ? 23.891 18.25 3.533 1 97.75 209 HIS A O 1
ATOM 1680 N N . VAL A 1 210 ? 23.984 18.953 5.664 1 98.5 210 VAL A N 1
ATOM 1681 C CA . VAL A 1 210 ? 22.828 18.156 6.062 1 98.5 210 VAL A CA 1
ATOM 1682 C C . VAL A 1 210 ? 21.844 19.031 6.84 1 98.5 210 VAL A C 1
ATOM 1684 O O . VAL A 1 210 ? 22.234 20 7.477 1 98.5 210 VAL A O 1
ATOM 1687 N N . TYR A 1 211 ? 20.594 18.75 6.68 1 98.75 211 TYR A N 1
ATOM 1688 C CA . TYR A 1 211 ? 19.484 19.484 7.242 1 98.75 211 TYR A CA 1
ATOM 1689 C C . TYR A 1 211 ? 18.469 18.547 7.898 1 98.75 211 TYR A C 1
ATOM 1691 O O . TYR A 1 211 ? 18.594 17.328 7.789 1 98.75 211 TYR A O 1
ATOM 1699 N N . GLY A 1 212 ? 17.5 19.125 8.648 1 98.62 212 GLY A N 1
ATOM 1700 C CA . GLY A 1 212 ? 16.391 18.359 9.156 1 98.62 212 GLY A CA 1
ATOM 1701 C C . GLY A 1 212 ? 16.391 18.234 10.664 1 98.62 212 GLY A C 1
ATOM 1702 O O . GLY A 1 212 ? 16.781 19.156 11.367 1 98.62 212 GLY A O 1
ATOM 1703 N N . LEU A 1 213 ? 15.656 17.219 11.172 1 98.69 213 LEU A N 1
ATOM 1704 C CA . LEU A 1 213 ? 15.555 16.844 12.578 1 98.69 213 LEU A CA 1
ATOM 1705 C C . LEU A 1 213 ? 14.844 17.922 13.375 1 98.69 213 LEU A C 1
ATOM 1707 O O . LEU A 1 213 ? 15.297 18.312 14.453 1 98.69 213 LEU A O 1
ATOM 1711 N N . PRO A 1 214 ? 13.828 18.453 12.852 1 98.5 214 PRO A N 1
ATOM 1712 C CA . PRO A 1 214 ? 13.086 19.344 13.75 1 98.5 214 PRO A CA 1
ATOM 1713 C C . PRO A 1 214 ? 12.492 18.609 14.945 1 98.5 214 PRO A C 1
ATOM 1715 O O . PRO A 1 214 ? 12.328 17.391 14.914 1 98.5 214 PRO A O 1
ATOM 1718 N N . GLU A 1 215 ? 12.289 19.219 16.094 1 97.69 215 GLU A N 1
ATOM 1719 C CA . GLU A 1 215 ? 12.32 20.672 16.25 1 97.69 215 GLU A CA 1
ATOM 1720 C C . GLU A 1 215 ? 13.438 21.109 17.188 1 97.69 215 GLU A C 1
ATOM 1722 O O . GLU A 1 215 ? 13.547 20.594 18.312 1 97.69 215 GLU A O 1
ATOM 1727 N N . HIS A 1 216 ? 14.273 21.922 16.719 1 97.69 216 HIS A N 1
ATOM 1728 C CA . HIS A 1 216 ? 15.312 22.578 17.516 1 97.69 216 HIS A CA 1
ATOM 1729 C C . HIS A 1 216 ? 15.414 24.062 17.172 1 97.69 216 HIS A C 1
ATOM 1731 O O . HIS A 1 216 ? 15.227 24.453 16.016 1 97.69 216 HIS A O 1
ATOM 1737 N N . ALA A 1 217 ? 15.703 24.812 18.156 1 98.06 217 ALA A N 1
ATOM 1738 C CA . ALA A 1 217 ? 16.016 26.203 17.906 1 98.06 217 ALA A CA 1
ATOM 1739 C C . ALA A 1 217 ? 17.484 26.375 17.516 1 98.06 217 ALA A C 1
ATOM 1741 O O . ALA A 1 217 ? 18.297 26.797 18.344 1 98.06 217 ALA A O 1
ATOM 1742 N N . ASP A 1 218 ? 17.734 26.016 16.297 1 96.25 218 ASP A N 1
ATOM 1743 C CA . ASP A 1 218 ? 19.078 26.016 15.758 1 96.25 218 ASP A CA 1
ATOM 1744 C C . ASP A 1 218 ? 19.078 26.391 14.273 1 96.25 218 ASP A C 1
ATOM 1746 O O . ASP A 1 218 ? 18.016 26.625 13.695 1 96.25 218 ASP A O 1
ATOM 1750 N N . GLY A 1 219 ? 20.25 26.594 13.703 1 97.06 219 GLY A N 1
ATOM 1751 C CA . GLY A 1 219 ? 20.375 26.891 12.281 1 97.06 219 GLY A CA 1
ATOM 1752 C C . GLY A 1 219 ? 19.797 25.812 11.391 1 97.06 219 GLY A C 1
ATOM 1753 O O . GLY A 1 219 ? 19.453 24.719 11.867 1 97.06 219 GLY A O 1
ATOM 1754 N N . LEU A 1 220 ? 19.703 26.172 10.133 1 98.38 220 LEU A N 1
ATOM 1755 C CA . LEU A 1 220 ? 19.141 25.234 9.156 1 98.38 220 LEU A CA 1
ATOM 1756 C C . LEU A 1 220 ? 20.094 24.062 8.945 1 98.38 220 LEU A C 1
ATOM 1758 O O . LEU A 1 220 ? 19.672 22.891 9 1 98.38 220 LEU A O 1
ATOM 1762 N N . GLN A 1 221 ? 21.328 24.375 8.586 1 98.19 221 GLN A N 1
ATOM 1763 C CA . GLN A 1 221 ? 22.328 23.312 8.5 1 98.19 221 GLN A CA 1
ATOM 1764 C C . GLN A 1 221 ? 22.672 22.766 9.883 1 98.19 221 GLN A C 1
ATOM 1766 O O . GLN A 1 221 ? 22.938 23.531 10.812 1 98.19 221 GLN A O 1
ATOM 1771 N N . LEU A 1 222 ? 22.625 21.547 10.016 1 98.31 222 LEU A N 1
ATOM 1772 C CA . LEU A 1 222 ? 22.953 20.922 11.305 1 98.31 222 LEU A CA 1
ATOM 1773 C C . LEU A 1 222 ? 24.422 21.125 11.648 1 98.31 222 LEU A C 1
ATOM 1775 O O . LEU A 1 222 ? 25.281 21.078 10.773 1 98.31 222 LEU A O 1
ATOM 1779 N N . ARG A 1 223 ? 24.672 21.312 12.867 1 96.69 223 ARG A N 1
ATOM 1780 C CA . ARG A 1 223 ? 26.031 21.547 13.336 1 96.69 223 ARG A CA 1
ATOM 1781 C C . ARG A 1 223 ? 26.734 20.234 13.672 1 96.69 223 ARG A C 1
ATOM 1783 O O . ARG A 1 223 ? 26.078 19.219 13.93 1 96.69 223 ARG A O 1
ATOM 1790 N N . ASP A 1 224 ? 28.016 20.328 13.609 1 96.19 224 ASP A N 1
ATOM 1791 C CA . ASP A 1 224 ? 28.828 19.203 14.078 1 96.19 224 ASP A CA 1
ATOM 1792 C C . ASP A 1 224 ? 28.609 18.969 15.57 1 96.19 224 ASP A C 1
ATOM 1794 O O . ASP A 1 224 ? 28.562 19.922 16.359 1 96.19 224 ASP A O 1
ATOM 1798 N N . THR A 1 225 ? 28.359 17.75 15.977 1 96.5 225 THR A N 1
ATOM 1799 C CA . THR A 1 225 ? 27.984 17.469 17.359 1 96.5 225 THR A CA 1
ATOM 1800 C C . THR A 1 225 ? 29.172 16.844 18.109 1 96.5 225 THR A C 1
ATOM 1802 O O . THR A 1 225 ? 29 16.328 19.219 1 96.5 225 THR A O 1
ATOM 1805 N N . ARG A 1 226 ? 30.391 16.812 17.688 1 86.88 226 ARG A N 1
ATOM 1806 C CA . ARG A 1 226 ? 31.547 16.234 18.344 1 86.88 226 ARG A CA 1
ATOM 1807 C C . ARG A 1 226 ? 31.859 16.953 19.656 1 86.88 226 ARG A C 1
ATOM 1809 O O . ARG A 1 226 ? 32.344 16.328 20.594 1 86.88 226 ARG A O 1
ATOM 1816 N N . ASP A 1 227 ? 31.391 18.203 19.469 1 87.06 227 ASP A N 1
ATOM 1817 C CA . ASP A 1 227 ? 31.531 18.984 20.703 1 87.06 227 ASP A CA 1
ATOM 1818 C C . ASP A 1 227 ? 30.156 19.266 21.312 1 87.06 227 ASP A C 1
ATOM 1820 O O . ASP A 1 227 ? 29.25 19.734 20.625 1 87.06 227 ASP A O 1
ATOM 1824 N N . GLY A 1 228 ? 29.859 18.781 22.438 1 86.38 228 GLY A N 1
ATOM 1825 C CA . GLY A 1 228 ? 28.625 19.062 23.141 1 86.38 228 GLY A CA 1
ATOM 1826 C C . GLY A 1 228 ? 27.609 17.953 23.016 1 86.38 228 GLY A C 1
ATOM 1827 O O . GLY A 1 228 ? 27.953 16.812 22.734 1 86.38 228 GLY A O 1
ATOM 1828 N N . ASP A 1 229 ? 26.344 18.359 23.188 1 92.81 229 ASP A N 1
ATOM 1829 C CA . ASP A 1 229 ? 25.266 17.375 23.188 1 92.81 229 ASP A CA 1
ATOM 1830 C C . ASP A 1 229 ? 24.812 17.062 21.75 1 92.81 229 ASP A C 1
ATOM 1832 O O . ASP A 1 229 ? 24.859 17.922 20.875 1 92.81 229 ASP A O 1
ATOM 1836 N N . PRO A 1 230 ? 24.453 15.836 21.453 1 97.69 230 PRO A N 1
ATOM 1837 C CA . PRO A 1 230 ? 23.797 15.5 20.188 1 97.69 230 PRO A CA 1
ATOM 1838 C C . PRO A 1 230 ? 22.406 16.125 20.062 1 97.69 230 PRO A C 1
ATOM 1840 O O . PRO A 1 230 ? 21.906 16.703 21.031 1 97.69 230 PRO A O 1
ATOM 1843 N N . TYR A 1 231 ? 21.859 16.062 18.844 1 98.5 231 TYR A N 1
ATOM 1844 C CA . TYR A 1 231 ? 20.469 16.438 18.688 1 98.5 231 TYR A CA 1
ATOM 1845 C C . TYR A 1 231 ? 19.547 15.438 19.391 1 98.5 231 TYR A C 1
ATOM 1847 O O . TYR A 1 231 ? 19.766 14.227 19.312 1 98.5 231 TYR A O 1
ATOM 1855 N N . ARG A 1 232 ? 18.625 15.914 20.156 1 98.5 232 ARG A N 1
ATOM 1856 C CA . ARG A 1 232 ? 17.703 15.07 20.906 1 98.5 232 ARG A CA 1
ATOM 1857 C C . ARG A 1 232 ? 16.297 15.109 20.312 1 98.5 232 ARG A C 1
ATOM 1859 O O . ARG A 1 232 ? 15.711 16.188 20.156 1 98.5 232 ARG A O 1
ATOM 1866 N N . LEU A 1 233 ? 15.797 14.055 19.891 1 98.75 233 LEU A N 1
ATOM 1867 C CA . LEU A 1 233 ? 14.406 13.914 19.484 1 98.75 233 LEU A CA 1
ATOM 1868 C C . LEU A 1 233 ? 13.555 13.336 20.609 1 98.75 233 LEU A C 1
ATOM 1870 O O . LEU A 1 233 ? 13.492 12.117 20.797 1 98.75 233 LEU A O 1
ATOM 1874 N N . TYR A 1 234 ? 12.945 14.109 21.344 1 98.69 234 TYR A N 1
ATOM 1875 C CA . TYR A 1 234 ? 12.078 13.875 22.484 1 98.69 234 TYR A CA 1
ATOM 1876 C C . TYR A 1 234 ? 11.141 15.055 22.719 1 98.69 234 TYR A C 1
ATOM 1878 O O . TYR A 1 234 ? 11.586 16.156 23.078 1 98.69 234 TYR A O 1
ATOM 1886 N N . ASN A 1 235 ? 9.891 14.859 22.406 1 98.62 235 ASN A N 1
ATOM 1887 C CA . ASN A 1 235 ? 8.953 15.969 22.484 1 98.62 235 ASN A CA 1
ATOM 1888 C C . ASN A 1 235 ? 8.766 16.453 23.922 1 98.62 235 ASN A C 1
ATOM 1890 O O . ASN A 1 235 ? 8.336 15.68 24.781 1 98.62 235 ASN A O 1
ATOM 1894 N N . LEU A 1 236 ? 9.039 17.734 24.125 1 98.19 236 LEU A N 1
ATOM 1895 C CA . LEU A 1 236 ? 9.008 18.312 25.469 1 98.19 236 LEU A CA 1
ATOM 1896 C C . LEU A 1 236 ? 8.352 19.688 25.453 1 98.19 236 LEU A C 1
ATOM 1898 O O . LEU A 1 236 ? 8.414 20.391 24.453 1 98.19 236 LEU A O 1
ATOM 1902 N N . ASP A 1 237 ? 7.766 19.969 26.547 1 97.69 237 ASP A N 1
ATOM 1903 C CA . ASP A 1 237 ? 7.246 21.312 26.797 1 97.69 237 ASP A CA 1
ATOM 1904 C C . ASP A 1 237 ? 8.344 22.234 27.312 1 97.69 237 ASP A C 1
ATOM 1906 O O . ASP A 1 237 ? 8.492 22.406 28.531 1 97.69 237 ASP A O 1
ATOM 1910 N N . VAL A 1 238 ? 9 22.859 26.375 1 96.69 238 VAL A N 1
ATOM 1911 C CA . VAL A 1 238 ? 10.117 23.719 26.734 1 96.69 238 VAL A CA 1
ATOM 1912 C C . VAL A 1 238 ? 9.695 25.188 26.609 1 96.69 238 VAL A C 1
ATOM 1914 O O . VAL A 1 238 ? 9.781 25.766 25.516 1 96.69 238 VAL A O 1
ATOM 1917 N N . PHE A 1 239 ? 9.422 25.781 27.656 1 93.69 239 PHE A N 1
ATOM 1918 C CA . PHE A 1 239 ? 8.992 27.172 27.75 1 93.69 239 PHE A CA 1
ATOM 1919 C C . PHE A 1 239 ? 10.172 28.125 27.547 1 93.69 239 PHE A C 1
ATOM 1921 O O . PHE A 1 239 ? 11.242 27.922 28.125 1 93.69 239 PHE A O 1
ATOM 1928 N N . ALA A 1 240 ? 9.969 29.156 26.688 1 95.62 240 ALA A N 1
ATOM 1929 C CA . ALA A 1 240 ? 11.031 30.125 26.453 1 95.62 240 ALA A CA 1
ATOM 1930 C C . ALA A 1 240 ? 12.367 29.438 26.219 1 95.62 240 ALA A C 1
ATOM 1932 O O . ALA A 1 240 ? 13.352 29.703 26.906 1 95.62 240 ALA A O 1
ATOM 1933 N N . TYR A 1 241 ? 12.359 28.609 25.266 1 96.12 241 TYR A N 1
ATOM 1934 C CA . TYR A 1 241 ? 13.453 27.672 25.016 1 96.12 241 TYR A CA 1
ATOM 1935 C C . TYR A 1 241 ? 14.75 28.422 24.719 1 96.12 241 TYR A C 1
ATOM 1937 O O . TYR A 1 241 ? 14.734 29.547 24.234 1 96.12 241 TYR A O 1
ATOM 1945 N N . ASP A 1 242 ? 15.859 27.719 24.938 1 95.5 242 ASP A N 1
ATOM 1946 C CA . ASP A 1 242 ? 17.188 28.266 24.656 1 95.5 242 ASP A CA 1
ATOM 1947 C C . ASP A 1 242 ? 17.453 28.281 23.141 1 95.5 242 ASP A C 1
ATOM 1949 O O . ASP A 1 242 ? 16.969 27.422 22.406 1 95.5 242 ASP A O 1
ATOM 1953 N N . LEU A 1 243 ? 18.172 29.297 22.781 1 97.12 243 LEU A N 1
ATOM 1954 C CA . LEU A 1 243 ? 18.531 29.438 21.375 1 97.12 243 LEU A CA 1
ATOM 1955 C C . LEU A 1 243 ? 19.859 28.734 21.078 1 97.12 243 LEU A C 1
ATOM 1957 O O . LEU A 1 243 ? 20.703 28.609 21.953 1 97.12 243 LEU A O 1
ATOM 1961 N N . TYR A 1 244 ? 19.906 28.25 19.781 1 95.94 244 TYR A N 1
ATOM 1962 C CA . TYR A 1 244 ? 21.078 27.516 19.312 1 95.94 244 TYR A CA 1
ATOM 1963 C C . TYR A 1 244 ? 21.359 26.312 20.219 1 95.94 244 TYR A C 1
ATOM 1965 O O . TYR A 1 244 ? 22.484 26.125 20.672 1 95.94 244 TYR A O 1
ATOM 1973 N N . SER A 1 245 ? 20.281 25.719 20.484 1 95.38 245 SER A N 1
ATOM 1974 C CA . SER A 1 245 ? 20.297 24.547 21.359 1 95.38 245 SER A CA 1
ATOM 1975 C C . SER A 1 245 ? 19.875 23.297 20.594 1 95.38 245 SER A C 1
ATOM 1977 O O . SER A 1 245 ? 19 23.359 19.719 1 95.38 245 SER A O 1
ATOM 1979 N N . ARG A 1 246 ? 20.469 22.172 21 1 96.06 246 ARG A N 1
ATOM 1980 C CA . ARG A 1 246 ? 20.156 20.891 20.359 1 96.06 246 ARG A CA 1
ATOM 1981 C C . ARG A 1 246 ? 19.156 20.094 21.172 1 96.06 246 ARG A C 1
ATOM 1983 O O . ARG A 1 246 ? 18.844 18.953 20.859 1 96.06 246 ARG A O 1
ATOM 1990 N N . LEU A 1 247 ? 18.594 20.688 22.156 1 95.19 247 LEU A N 1
ATOM 1991 C CA . LEU A 1 247 ? 17.531 20.109 22.969 1 95.19 247 LEU A CA 1
ATOM 1992 C C . LEU A 1 247 ? 16.234 19.953 22.172 1 95.19 247 LEU A C 1
ATOM 1994 O O . LEU A 1 247 ? 15.859 20.859 21.422 1 95.19 247 LEU A O 1
ATOM 1998 N N . GLY A 1 248 ? 15.648 18.828 22.359 1 95.19 248 GLY A N 1
ATOM 1999 C CA . GLY A 1 248 ? 14.359 18.625 21.719 1 95.19 248 GLY A CA 1
ATOM 2000 C C . GLY A 1 248 ? 13.289 19.562 22.234 1 95.19 248 GLY A C 1
ATOM 2001 O O . GLY A 1 248 ? 13.234 19.844 23.438 1 95.19 248 GLY A O 1
ATOM 2002 N N . LEU A 1 249 ? 12.406 19.969 21.359 1 97.94 249 LEU A N 1
ATOM 2003 C CA . LEU A 1 249 ? 11.32 20.859 21.734 1 97.94 249 LEU A CA 1
ATOM 2004 C C . LEU A 1 249 ? 9.977 20.141 21.641 1 97.94 249 LEU A C 1
ATOM 2006 O O . LEU A 1 249 ? 9.781 19.094 22.25 1 97.94 249 LEU A O 1
ATOM 2010 N N . TYR A 1 250 ? 9.07 20.656 20.859 1 98.25 250 TYR A N 1
ATOM 2011 C CA . TYR A 1 250 ? 7.676 20.234 20.953 1 98.25 250 TYR A CA 1
ATOM 2012 C C . TYR A 1 250 ? 7.379 19.094 19.984 1 98.25 250 TYR A C 1
ATOM 2014 O O . TYR A 1 250 ? 6.363 18.406 20.125 1 98.25 250 TYR A O 1
ATOM 2022 N N . GLY A 1 251 ? 8.164 18.875 19 1 98.5 251 GLY A N 1
ATOM 2023 C CA . GLY A 1 251 ? 7.914 17.828 18.016 1 98.5 251 GLY A CA 1
ATOM 2024 C C . GLY A 1 251 ? 9.188 17.25 17.438 1 98.5 251 GLY A C 1
ATOM 2025 O O . GLY A 1 251 ? 10.281 17.75 17.688 1 98.5 251 GLY A O 1
ATOM 2026 N N . SER A 1 252 ? 8.984 16.094 16.641 1 98.38 252 SER A N 1
ATOM 2027 C CA . SER A 1 252 ? 10.133 15.398 16.078 1 98.38 252 SER A CA 1
ATOM 2028 C C . SER A 1 252 ? 9.789 14.789 14.719 1 98.38 252 SER A C 1
ATOM 2030 O O . SER A 1 252 ? 8.75 14.141 14.57 1 98.38 252 SER A O 1
ATOM 2032 N N . VAL A 1 253 ? 10.617 15.016 13.773 1 98.81 253 VAL A N 1
ATOM 2033 C CA . VAL A 1 253 ? 10.641 14.281 12.516 1 98.81 253 VAL A CA 1
ATOM 2034 C C . VAL A 1 253 ? 12.023 13.672 12.297 1 98.81 253 VAL A C 1
ATOM 2036 O O . VAL A 1 253 ? 12.984 14.383 12 1 98.81 253 VAL A O 1
ATOM 2039 N N . PRO A 1 254 ? 12.117 12.383 12.391 1 98.81 254 PRO A N 1
ATOM 2040 C CA . PRO A 1 254 ? 13.438 11.75 12.273 1 98.81 254 PRO A CA 1
ATOM 2041 C C . PRO A 1 254 ? 13.883 11.578 10.828 1 98.81 254 PRO A C 1
ATOM 2043 O O . PRO A 1 254 ? 14.172 10.461 10.391 1 98.81 254 PRO A O 1
ATOM 2046 N N . LEU A 1 255 ? 13.977 12.664 10.117 1 98.88 255 LEU A N 1
ATOM 2047 C CA . LEU A 1 255 ? 14.453 12.734 8.734 1 98.88 255 LEU A CA 1
ATOM 2048 C C . LEU A 1 255 ? 15.656 13.672 8.625 1 98.88 255 LEU A C 1
ATOM 2050 O O . LEU A 1 255 ? 15.594 14.82 9.078 1 98.88 255 LEU A O 1
ATOM 2054 N N . LEU A 1 256 ? 16.703 13.172 8.125 1 98.81 256 LEU A N 1
ATOM 2055 C CA . LEU A 1 256 ? 17.891 13.953 7.781 1 98.81 256 LEU A CA 1
ATOM 2056 C C . LEU A 1 256 ? 18.031 14.07 6.266 1 98.81 256 LEU A C 1
ATOM 2058 O O . LEU A 1 256 ? 17.969 13.062 5.555 1 98.81 256 LEU A O 1
ATOM 2062 N N . VAL A 1 257 ? 18.188 15.234 5.762 1 98.81 257 VAL A N 1
ATOM 2063 C CA . VAL A 1 257 ? 18.328 15.5 4.336 1 98.81 257 VAL A CA 1
ATOM 2064 C C . VAL A 1 257 ? 19.75 15.977 4.035 1 98.81 257 VAL A C 1
ATOM 2066 O O . VAL A 1 257 ? 20.25 16.906 4.676 1 98.81 257 VAL A O 1
ATOM 2069 N N . ALA A 1 258 ? 20.391 15.352 3.119 1 98.81 258 ALA A N 1
ATOM 2070 C CA . ALA A 1 258 ? 21.734 15.719 2.672 1 98.81 258 ALA A CA 1
ATOM 2071 C C . ALA A 1 258 ? 21.703 16.234 1.237 1 98.81 258 ALA A C 1
ATOM 2073 O O . ALA A 1 258 ? 20.984 15.711 0.393 1 98.81 258 ALA A O 1
ATOM 2074 N N . HIS A 1 259 ? 22.5 17.297 1.027 1 98.44 259 HIS A N 1
ATOM 2075 C CA . HIS A 1 259 ? 22.484 17.875 -0.311 1 98.44 259 HIS A CA 1
ATOM 2076 C C . HIS A 1 259 ? 23.891 18.203 -0.781 1 98.44 259 HIS A C 1
ATOM 2078 O O . HIS A 1 259 ? 24.719 18.688 -0 1 98.44 259 HIS A O 1
ATOM 2084 N N . LYS A 1 260 ? 24.266 17.859 -1.915 1 97.25 260 LYS A N 1
ATOM 2085 C CA . LYS A 1 260 ? 25.406 18.312 -2.713 1 97.25 260 LYS A CA 1
ATOM 2086 C C . LYS A 1 260 ? 24.969 18.703 -4.125 1 97.25 260 LYS A C 1
ATOM 2088 O O . LYS A 1 260 ? 23.828 18.469 -4.512 1 97.25 260 LYS A O 1
ATOM 2093 N N . PRO A 1 261 ? 25.719 19.328 -4.883 1 95.94 261 PRO A N 1
ATOM 2094 C CA . PRO A 1 261 ? 25.25 19.922 -6.137 1 95.94 261 PRO A CA 1
ATOM 2095 C C . PRO A 1 261 ? 24.562 18.922 -7.051 1 95.94 261 PRO A C 1
ATOM 2097 O O . PRO A 1 261 ? 23.609 19.25 -7.75 1 95.94 261 PRO A O 1
ATOM 2100 N N . ASP A 1 262 ? 24.938 17.688 -7.031 1 94.81 262 ASP A N 1
ATOM 2101 C CA . ASP A 1 262 ? 24.422 16.766 -8.031 1 94.81 262 ASP A CA 1
ATOM 2102 C C . ASP A 1 262 ? 23.453 15.758 -7.398 1 94.81 262 ASP A C 1
ATOM 2104 O O . ASP A 1 262 ? 22.938 14.867 -8.078 1 94.81 262 ASP A O 1
ATOM 2108 N N . ARG A 1 263 ? 23.203 15.977 -6.07 1 96.94 263 ARG A N 1
ATOM 2109 C CA . ARG A 1 263 ? 22.344 14.953 -5.473 1 96.94 263 ARG A CA 1
ATOM 2110 C C . ARG A 1 263 ? 21.75 15.445 -4.16 1 96.94 263 ARG A C 1
ATOM 2112 O O . ARG A 1 263 ? 22.422 16.109 -3.377 1 96.94 263 ARG A O 1
ATOM 2119 N N . THR A 1 264 ? 20.531 15.102 -3.961 1 98.44 264 THR A N 1
ATOM 2120 C CA . THR A 1 264 ? 19.859 15.195 -2.67 1 98.44 264 THR A CA 1
ATOM 2121 C C . THR A 1 264 ? 19.516 13.805 -2.141 1 98.44 264 THR A C 1
ATOM 2123 O O . THR A 1 264 ? 19.094 12.93 -2.898 1 98.44 264 THR A O 1
ATOM 2126 N N . LEU A 1 265 ? 19.797 13.578 -0.908 1 98.38 265 LEU A N 1
ATOM 2127 C CA . LEU A 1 265 ? 19.594 12.289 -0.264 1 98.38 265 LEU A CA 1
ATOM 2128 C C . LEU A 1 265 ? 18.891 12.461 1.079 1 98.38 265 LEU A C 1
ATOM 2130 O O . LEU A 1 265 ? 19.016 13.5 1.727 1 98.38 265 LEU A O 1
ATOM 2134 N N . GLY A 1 266 ? 18.047 11.477 1.455 1 98.75 266 GLY A N 1
ATOM 2135 C CA . GLY A 1 266 ? 17.406 11.523 2.758 1 98.75 266 GLY A CA 1
ATOM 2136 C C . GLY A 1 266 ? 17.594 10.25 3.564 1 98.75 266 GLY A C 1
ATOM 2137 O O . GLY A 1 266 ? 17.688 9.156 3.002 1 98.75 266 GLY A O 1
ATOM 2138 N N . VAL A 1 267 ? 17.719 10.352 4.852 1 98.81 267 VAL A N 1
ATOM 2139 C CA . VAL A 1 267 ? 17.719 9.242 5.793 1 98.81 267 VAL A CA 1
ATOM 2140 C C . VAL A 1 267 ? 16.562 9.391 6.77 1 98.81 267 VAL A C 1
ATOM 2142 O O . VAL A 1 267 ? 16.578 10.258 7.648 1 98.81 267 VAL A O 1
ATOM 2145 N N . PHE A 1 268 ? 15.594 8.594 6.602 1 98.69 268 PHE A N 1
ATOM 2146 C CA . PHE A 1 268 ? 14.422 8.57 7.469 1 98.69 268 PHE A CA 1
ATOM 2147 C C . PHE A 1 268 ? 14.516 7.434 8.477 1 98.69 268 PHE A C 1
ATOM 2149 O O . PHE A 1 268 ? 14.422 6.258 8.109 1 98.69 268 PHE A O 1
ATOM 2156 N N . TRP A 1 269 ? 14.742 7.746 9.75 1 98.81 269 TRP A N 1
ATOM 2157 C CA . TRP A 1 269 ? 14.859 6.809 10.867 1 98.81 269 TRP A CA 1
ATOM 2158 C C . TRP A 1 269 ? 13.531 6.668 11.602 1 98.81 269 TRP A C 1
ATOM 2160 O O . TRP A 1 269 ? 13.273 7.379 12.57 1 98.81 269 TRP A O 1
ATOM 2170 N N . LEU A 1 270 ? 12.695 5.734 11.172 1 98.5 270 LEU A N 1
ATOM 2171 C CA . LEU A 1 270 ? 11.336 5.617 11.695 1 98.5 270 LEU A CA 1
ATOM 2172 C C . LEU A 1 270 ? 11.336 4.957 13.07 1 98.5 270 LEU A C 1
ATOM 2174 O O . LEU A 1 270 ? 11.219 3.732 13.172 1 98.5 270 LEU A O 1
ATOM 2178 N N . ASN A 1 271 ? 11.43 5.754 14.102 1 98.69 271 ASN A N 1
ATOM 2179 C CA . ASN A 1 271 ? 11.43 5.348 15.5 1 98.69 271 ASN A CA 1
ATOM 2180 C C . ASN A 1 271 ? 10.781 6.406 16.391 1 98.69 271 ASN A C 1
ATOM 2182 O O . ASN A 1 271 ? 11.102 7.594 16.281 1 98.69 271 ASN A O 1
ATOM 2186 N N . ALA A 1 272 ? 9.883 6.012 17.234 1 98.56 272 ALA A N 1
ATOM 2187 C CA . ALA A 1 272 ? 9.086 6.98 17.984 1 98.56 272 ALA A CA 1
ATOM 2188 C C . ALA A 1 272 ? 9.586 7.105 19.422 1 98.56 272 ALA A C 1
ATOM 2190 O O . ALA A 1 272 ? 9.07 7.906 20.203 1 98.56 272 ALA A O 1
ATOM 2191 N N . SER A 1 273 ? 10.602 6.34 19.844 1 98.75 273 SER A N 1
ATOM 2192 C CA . SER A 1 273 ? 11.18 6.465 21.172 1 98.75 273 SER A CA 1
A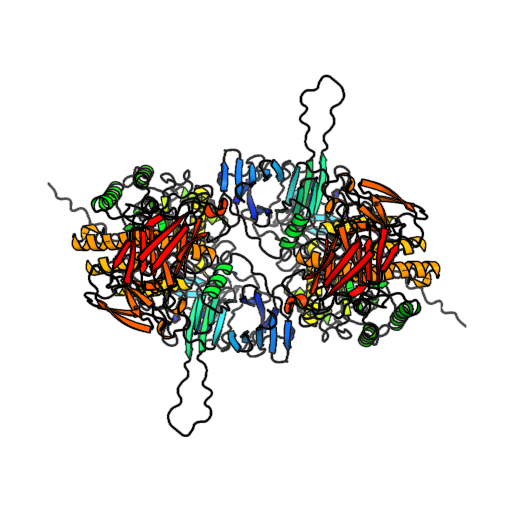TOM 2193 C C . SER A 1 273 ? 12.156 7.637 21.234 1 98.75 273 SER A C 1
ATOM 2195 O O . SER A 1 273 ? 12.438 8.281 20.219 1 98.75 273 SER A O 1
ATOM 2197 N N . GLU A 1 274 ? 12.594 7.918 22.438 1 98.62 274 GLU A N 1
ATOM 2198 C CA . GLU A 1 274 ? 13.648 8.922 22.578 1 98.62 274 GLU A CA 1
ATOM 2199 C C . GLU A 1 274 ? 14.859 8.578 21.719 1 98.62 274 GLU A C 1
ATOM 2201 O O . GLU A 1 274 ? 15.344 7.441 21.75 1 98.62 274 GLU A O 1
ATOM 2206 N N . THR A 1 275 ? 15.344 9.539 20.938 1 98.88 275 THR A N 1
ATOM 2207 C CA . THR A 1 275 ? 16.422 9.297 19.984 1 98.88 275 THR A CA 1
ATOM 2208 C C . THR A 1 275 ? 17.438 10.43 20.016 1 98.88 275 THR A C 1
ATOM 2210 O O . THR A 1 275 ? 17.078 11.602 20.094 1 98.88 275 THR A O 1
ATOM 2213 N N . PHE A 1 276 ? 18.688 10.086 20.016 1 98.75 276 PHE A N 1
ATOM 2214 C CA . PHE A 1 276 ? 19.781 11.031 19.859 1 98.75 276 PHE A CA 1
ATOM 2215 C C . PHE A 1 276 ? 20.453 10.875 18.5 1 98.75 276 PHE A C 1
ATOM 2217 O O . PHE A 1 276 ? 20.531 9.766 17.969 1 98.75 276 PHE A O 1
ATOM 2224 N N . VAL A 1 277 ? 20.922 11.945 17.906 1 98.75 277 VAL A N 1
ATOM 2225 C CA . VAL A 1 277 ? 21.578 11.906 16.609 1 98.75 277 VAL A CA 1
ATOM 2226 C C . VAL A 1 277 ? 22.891 12.688 16.672 1 98.75 277 VAL A C 1
ATOM 2228 O O . VAL A 1 277 ? 22.891 13.875 16.984 1 98.75 277 VAL A O 1
ATOM 2231 N N . HIS A 1 278 ? 23.984 12.062 16.391 1 98.31 278 HIS A N 1
ATOM 2232 C CA . HIS A 1 278 ? 25.281 12.719 16.203 1 98.31 278 HIS A CA 1
ATOM 2233 C C . HIS A 1 278 ? 25.547 13.016 14.734 1 98.31 278 HIS A C 1
ATOM 2235 O O . HIS A 1 278 ? 25.219 12.203 13.867 1 98.31 278 HIS A O 1
ATOM 2241 N N . VAL A 1 279 ? 26.047 14.133 14.445 1 98.25 279 VAL A N 1
ATOM 2242 C CA . VAL A 1 279 ? 26.469 14.539 13.109 1 98.25 279 VAL A CA 1
ATOM 2243 C C . VAL A 1 279 ? 27.938 14.961 13.125 1 98.25 279 VAL A C 1
ATOM 2245 O O . VAL A 1 279 ? 28.344 15.789 13.945 1 98.25 279 VAL A O 1
ATOM 2248 N N . GLY A 1 280 ? 28.734 14.305 12.258 1 97.56 280 GLY A N 1
ATOM 2249 C CA . GLY A 1 280 ? 30.141 14.641 12.125 1 97.56 280 GLY A CA 1
ATOM 2250 C C . GLY A 1 280 ? 30.578 14.875 10.688 1 97.56 280 GLY A C 1
ATOM 2251 O O . GLY A 1 280 ? 30.375 14.016 9.828 1 97.56 280 GLY A O 1
ATOM 2252 N N . TYR A 1 281 ? 31.125 16.109 10.469 1 96.38 281 TYR A N 1
ATOM 2253 C CA . TYR A 1 281 ? 31.609 16.453 9.141 1 96.38 281 TYR A CA 1
ATOM 2254 C C . TYR A 1 281 ? 33.094 16.156 9.008 1 96.38 281 TYR A C 1
ATOM 2256 O O . TYR A 1 281 ? 33.875 16.406 9.93 1 96.38 281 TYR A O 1
ATOM 2264 N N . SER A 1 282 ? 33.469 15.5 7.996 1 91 282 SER A N 1
ATOM 2265 C CA . SER A 1 282 ? 34.875 15.297 7.672 1 91 282 SER A CA 1
ATOM 2266 C C . SER A 1 282 ? 35.219 15.961 6.348 1 91 282 SER A C 1
ATOM 2268 O O . SER A 1 282 ? 34.531 15.781 5.344 1 91 282 SER A O 1
ATOM 2270 N N . MET A 1 283 ? 36 17.109 6.488 1 77.06 283 MET A N 1
ATOM 2271 C CA . MET A 1 283 ? 36.406 17.859 5.297 1 77.06 283 MET A CA 1
ATOM 2272 C C . MET A 1 283 ? 37.688 17.312 4.715 1 77.06 283 MET A C 1
ATOM 2274 O O . MET A 1 283 ? 38.469 16.656 5.418 1 77.06 283 MET A O 1
ATOM 2278 N N . SER A 1 284 ? 37.969 17.656 3.502 1 61.28 284 SER A N 1
ATOM 2279 C CA . SER A 1 284 ? 39.219 17.328 2.84 1 61.28 284 SER A CA 1
ATOM 2280 C C . SER A 1 284 ? 40.375 18.078 3.465 1 61.28 284 SER A C 1
ATOM 2282 O O . SER A 1 284 ? 40.312 19.297 3.67 1 61.28 284 SER A O 1
ATOM 2284 N N . ALA A 1 285 ? 41.156 17.781 4.422 1 47.62 285 ALA A N 1
ATOM 2285 C CA . ALA A 1 285 ? 42.312 18.547 4.836 1 47.62 285 ALA A CA 1
ATOM 2286 C C . ALA A 1 285 ? 43.25 18.844 3.646 1 47.62 285 ALA A C 1
ATOM 2288 O O . ALA A 1 285 ? 43.594 17.922 2.898 1 47.62 285 ALA A O 1
ATOM 2289 N N . PRO A 1 286 ? 43.469 20.219 3.354 1 42.88 286 PRO A N 1
ATOM 2290 C CA . PRO A 1 286 ? 44.625 20.438 2.457 1 42.88 286 PRO A CA 1
ATOM 2291 C C . PRO A 1 286 ? 45.938 19.938 3.051 1 42.88 286 PRO A C 1
ATOM 2293 O O . PRO A 1 286 ? 46.188 20.094 4.254 1 42.88 286 PRO A O 1
ATOM 2296 N N . ARG A 1 287 ? 46.656 19 2.664 1 38.44 287 ARG A N 1
ATOM 2297 C CA . ARG A 1 287 ? 48 18.703 3.154 1 38.44 287 ARG A CA 1
ATOM 2298 C C . ARG A 1 287 ? 48.906 19.922 3.062 1 38.44 287 ARG A C 1
ATOM 2300 O O . ARG A 1 287 ? 48.844 20.688 2.098 1 38.44 287 ARG A O 1
ATOM 2307 N N . ASP A 1 288 ? 49.625 20.375 4.066 1 34.38 288 ASP A N 1
ATOM 2308 C CA . ASP A 1 288 ? 50.719 21.359 4.141 1 34.38 288 ASP A CA 1
ATOM 2309 C C . ASP A 1 288 ? 51.594 21.312 2.889 1 34.38 288 ASP A C 1
ATOM 2311 O O . ASP A 1 288 ? 51.562 20.344 2.135 1 34.38 288 ASP A O 1
ATOM 2315 N N . GLY A 1 289 ? 52.844 22.172 2.74 1 35.09 289 GLY A N 1
ATOM 2316 C CA . GLY A 1 289 ? 53.875 22.672 1.872 1 35.09 289 GLY A CA 1
ATOM 2317 C C . GLY A 1 289 ? 54.656 21.562 1.177 1 35.09 289 GLY A C 1
ATOM 2318 O O . GLY A 1 289 ? 55.594 21.844 0.412 1 35.09 289 GLY A O 1
ATOM 2319 N N . GLN A 1 290 ? 55.438 20.625 1.909 1 35.59 290 GLN A N 1
ATOM 2320 C CA . GLN A 1 290 ? 56.656 20.125 1.303 1 35.59 290 GLN A CA 1
ATOM 2321 C C . GLN A 1 290 ? 56.406 19.609 -0.109 1 35.59 290 GLN A C 1
ATOM 2323 O O . GLN A 1 290 ? 55.25 19.453 -0.522 1 35.59 290 GLN A O 1
ATOM 2328 N N . THR A 1 291 ? 57.562 18.656 -0.63 1 37.5 291 THR A N 1
ATOM 2329 C CA . THR A 1 291 ? 57.812 18.172 -1.979 1 37.5 291 THR A CA 1
ATOM 2330 C C . THR A 1 291 ? 56.5 17.734 -2.656 1 37.5 291 THR A C 1
ATOM 2332 O O . THR A 1 291 ? 55.562 17.359 -1.983 1 37.5 291 THR A O 1
ATOM 2335 N N . PRO A 1 292 ? 56.719 17.625 -4.082 1 39.75 292 PRO A N 1
ATOM 2336 C CA . PRO A 1 292 ? 55.562 17.375 -4.93 1 39.75 292 PRO A CA 1
ATOM 2337 C C . PRO A 1 292 ? 54.688 16.266 -4.379 1 39.75 292 PRO A C 1
ATOM 2339 O O . PRO A 1 292 ? 55.125 15.109 -4.262 1 39.75 292 PRO A O 1
ATOM 2342 N N . PRO A 1 293 ? 54.125 16.547 -3.258 1 35.31 293 PRO A N 1
ATOM 2343 C CA . PRO A 1 293 ? 53.5 15.461 -2.5 1 35.31 293 PRO A CA 1
ATOM 2344 C C . PRO A 1 293 ? 52.719 14.484 -3.385 1 35.31 293 PRO A C 1
ATOM 2346 O O . PRO A 1 293 ? 52.281 14.859 -4.469 1 35.31 293 PRO A O 1
ATOM 2349 N N . LEU A 1 294 ? 53.156 13.203 -3.283 1 34.94 294 LEU A N 1
ATOM 2350 C CA . LEU A 1 294 ? 52.344 12.141 -3.855 1 34.94 294 LEU A CA 1
ATOM 2351 C C . LEU A 1 294 ? 50.875 12.562 -3.945 1 34.94 294 LEU A C 1
ATOM 2353 O O . LEU A 1 294 ? 50.438 13.391 -3.156 1 34.94 294 LEU A O 1
ATOM 2357 N N . LYS A 1 295 ? 50.25 12 -5.055 1 38.06 295 LYS A N 1
ATOM 2358 C CA . LYS A 1 295 ? 48.812 12.031 -5.371 1 38.06 295 LYS A CA 1
ATOM 2359 C C . LYS A 1 295 ? 47.969 12.023 -4.098 1 38.06 295 LYS A C 1
ATOM 2361 O O . LYS A 1 295 ? 47.75 10.961 -3.51 1 38.06 295 LYS A O 1
ATOM 2366 N N . THR A 1 296 ? 48.156 12.766 -3.193 1 37.56 296 THR A N 1
ATOM 2367 C CA . THR A 1 296 ? 47.25 12.75 -2.053 1 37.56 296 THR A CA 1
ATOM 2368 C C . THR A 1 296 ? 45.781 12.68 -2.52 1 37.56 296 THR A C 1
ATOM 2370 O O . THR A 1 296 ? 45.312 13.562 -3.246 1 37.56 296 THR A O 1
ATOM 2373 N N . ARG A 1 297 ? 45.281 11.539 -2.691 1 42.88 297 ARG A N 1
ATOM 2374 C CA . ARG A 1 297 ? 43.875 11.203 -2.977 1 42.88 297 ARG A CA 1
ATOM 2375 C C . ARG A 1 297 ? 42.938 12.195 -2.301 1 42.88 297 ARG A C 1
ATOM 2377 O O . ARG A 1 297 ? 42.969 12.344 -1.077 1 42.88 297 ARG A O 1
ATOM 2384 N N . LEU A 1 298 ? 42.594 13.305 -2.895 1 52.22 298 LEU A N 1
ATOM 2385 C CA . LEU A 1 298 ? 41.531 14.203 -2.506 1 52.22 298 LEU A CA 1
ATOM 2386 C C . LEU A 1 298 ? 40.375 13.422 -1.874 1 52.22 298 LEU A C 1
ATOM 2388 O O . LEU A 1 298 ? 39.75 12.578 -2.529 1 52.22 298 LEU A O 1
ATOM 2392 N N . VAL A 1 299 ? 40.469 13.234 -0.542 1 65.5 299 VAL A N 1
ATOM 2393 C CA . VAL A 1 299 ? 39.406 12.508 0.142 1 65.5 299 VAL A CA 1
ATOM 2394 C C . VAL A 1 299 ? 38.094 13.273 0.026 1 65.5 299 VAL A C 1
ATOM 2396 O O . VAL A 1 299 ? 38.031 14.477 0.321 1 65.5 299 VAL A O 1
ATOM 2399 N N . GLU A 1 300 ? 37.094 12.797 -0.603 1 84.88 300 GLU A N 1
ATOM 2400 C CA . GLU A 1 300 ? 35.75 13.344 -0.752 1 84.88 300 GLU A CA 1
ATOM 2401 C C . GLU A 1 300 ? 35.094 13.609 0.607 1 84.88 300 GLU A C 1
ATOM 2403 O O . GLU A 1 300 ? 35.312 12.859 1.56 1 84.88 300 GLU A O 1
ATOM 2408 N N . PRO A 1 301 ? 34.562 14.859 0.762 1 92.81 301 PRO A N 1
ATOM 2409 C CA . PRO A 1 301 ? 33.844 15.125 2.014 1 92.81 301 PRO A CA 1
ATOM 2410 C C . PRO A 1 301 ? 32.844 14.023 2.383 1 92.81 301 PRO A C 1
ATOM 2412 O O . PRO A 1 301 ? 32.312 13.352 1.5 1 92.81 301 PRO A O 1
ATOM 2415 N N . GLN A 1 302 ? 32.781 13.797 3.656 1 95.5 302 GLN A N 1
ATOM 2416 C CA . GLN A 1 302 ? 31.812 12.828 4.168 1 95.5 302 GLN A CA 1
ATOM 2417 C C . GLN A 1 302 ? 31.125 13.352 5.426 1 95.5 302 GLN A C 1
ATOM 2419 O O . GLN A 1 302 ? 31.688 14.18 6.145 1 95.5 302 GLN A O 1
ATOM 2424 N N . THR A 1 303 ? 29.953 12.977 5.594 1 98.06 303 THR A N 1
ATOM 2425 C CA . THR A 1 303 ? 29.203 13.25 6.816 1 98.06 303 THR A CA 1
ATOM 2426 C C . THR A 1 303 ? 28.797 11.953 7.508 1 98.06 303 THR A C 1
ATOM 2428 O O . THR A 1 303 ? 28.156 11.094 6.898 1 98.06 303 THR A O 1
ATOM 2431 N N . ASP A 1 304 ? 29.203 11.828 8.727 1 97.88 304 ASP A N 1
ATOM 2432 C CA . ASP A 1 304 ? 28.812 10.688 9.539 1 97.88 304 ASP A CA 1
ATOM 2433 C C . ASP A 1 304 ? 27.594 11.023 10.406 1 97.88 304 ASP A C 1
ATOM 2435 O O . ASP A 1 304 ? 27.547 12.078 11.039 1 97.88 304 ASP A O 1
ATOM 2439 N N . VAL A 1 305 ? 26.656 10.18 10.375 1 98.62 305 VAL A N 1
ATOM 2440 C CA . VAL A 1 305 ? 25.453 10.328 11.203 1 98.62 305 VAL A CA 1
ATOM 2441 C C . VAL A 1 305 ? 25.297 9.102 12.094 1 98.62 305 VAL A C 1
ATOM 2443 O O . VAL A 1 305 ? 25.406 7.965 11.625 1 98.62 305 VAL A O 1
ATOM 2446 N N . HIS A 1 306 ? 25.094 9.258 13.398 1 98.44 306 HIS A N 1
ATOM 2447 C CA . HIS A 1 306 ? 24.906 8.18 14.359 1 98.44 306 HIS A CA 1
ATOM 2448 C C . HIS A 1 306 ? 23.578 8.32 15.094 1 98.44 306 HIS A C 1
ATOM 2450 O O . HIS A 1 306 ? 23.359 9.305 15.812 1 98.44 306 HIS A O 1
ATOM 2456 N N . TRP A 1 307 ? 22.703 7.336 14.859 1 98.75 307 TRP A N 1
ATOM 2457 C CA . TRP A 1 307 ? 21.375 7.32 15.492 1 98.75 307 TRP A CA 1
ATOM 2458 C C . TRP A 1 307 ? 21.375 6.402 16.703 1 98.75 307 TRP A C 1
ATOM 2460 O O . TRP A 1 307 ? 21.844 5.266 16.641 1 98.75 307 TRP A O 1
ATOM 2470 N N . LEU A 1 308 ? 20.812 6.898 17.844 1 98.62 308 LEU A N 1
ATOM 2471 C CA . LEU A 1 308 ? 20.656 6.141 19.078 1 98.62 308 LEU A CA 1
ATOM 2472 C C . LEU A 1 308 ? 19.219 6.25 19.594 1 98.62 308 LEU A C 1
ATOM 2474 O O . LEU A 1 308 ? 18.781 7.324 20 1 98.62 308 LEU A O 1
ATOM 2478 N N . SER A 1 309 ? 18.484 5.176 19.578 1 98.81 309 SER A N 1
ATOM 2479 C CA . SER A 1 309 ? 17.109 5.168 20.062 1 98.81 309 SER A CA 1
ATOM 2480 C C . SER A 1 309 ? 16.969 4.297 21.312 1 98.81 309 SER A C 1
ATOM 2482 O O . SER A 1 309 ? 17.703 3.312 21.469 1 98.81 309 SER A O 1
ATOM 2484 N N . GLU A 1 310 ? 16.047 4.617 22.109 1 98.5 310 GLU A N 1
ATOM 2485 C CA . GLU A 1 310 ? 15.867 3.945 23.391 1 98.5 310 GLU A CA 1
ATOM 2486 C C . GLU A 1 310 ? 15.289 2.543 23.203 1 98.5 310 GLU A C 1
ATOM 2488 O O . GLU A 1 310 ? 15.562 1.644 24 1 98.5 310 GLU A O 1
ATOM 2493 N N . SER A 1 311 ? 14.43 2.365 22.281 1 98.31 311 SER A N 1
ATOM 2494 C CA . SER A 1 311 ? 13.75 1.1 22.047 1 98.31 311 SER A CA 1
ATOM 2495 C C . SER A 1 311 ? 13.281 0.984 20.594 1 98.31 311 SER A C 1
ATOM 2497 O O . SER A 1 311 ? 13.695 1.77 19.734 1 98.31 311 SER A O 1
ATOM 2499 N N . GLY A 1 312 ? 12.516 -0.065 20.281 1 98.12 312 GLY A N 1
ATOM 2500 C CA . GLY A 1 312 ? 11.984 -0.263 18.953 1 98.12 312 GLY A CA 1
ATOM 2501 C C . GLY A 1 312 ? 12.859 -1.148 18.078 1 98.12 312 GLY A C 1
ATOM 2502 O O . GLY A 1 312 ? 13.516 -2.062 18.578 1 98.12 312 GLY A O 1
ATOM 2503 N N . VAL A 1 313 ? 12.703 -0.924 16.75 1 98.31 313 VAL A N 1
ATOM 2504 C CA . VAL A 1 313 ? 13.484 -1.632 15.75 1 98.31 313 VAL A CA 1
ATOM 2505 C C . VAL A 1 313 ? 14.258 -0.627 14.898 1 98.31 313 VAL A C 1
ATOM 2507 O O . VAL A 1 313 ? 13.961 0.57 14.914 1 98.31 313 VAL A O 1
ATOM 2510 N N . ILE A 1 314 ? 15.312 -1.146 14.312 1 98.56 314 ILE A N 1
ATOM 2511 C CA . ILE A 1 314 ? 15.953 -0.303 13.312 1 98.56 314 ILE A CA 1
ATOM 2512 C C . ILE A 1 314 ? 15.156 -0.352 12.008 1 98.56 314 ILE A C 1
ATOM 2514 O O . ILE A 1 314 ? 15.047 -1.407 11.383 1 98.56 314 ILE A O 1
ATOM 2518 N N . ASP A 1 315 ? 14.539 0.596 11.727 1 98.38 315 ASP A N 1
ATOM 2519 C CA . ASP A 1 315 ? 13.758 0.817 10.508 1 98.38 315 ASP A CA 1
ATOM 2520 C C . ASP A 1 315 ? 14.195 2.1 9.805 1 98.38 315 ASP A C 1
ATOM 2522 O O . ASP A 1 315 ? 13.68 3.182 10.102 1 98.38 315 ASP A O 1
ATOM 2526 N N . CYS A 1 316 ? 15.102 1.924 8.938 1 98.56 316 CYS A N 1
ATOM 2527 C CA . CYS A 1 316 ? 15.742 3.043 8.266 1 98.56 316 CYS A CA 1
ATOM 2528 C C . CYS A 1 316 ? 15.406 3.043 6.773 1 98.56 316 CYS A C 1
ATOM 2530 O O . CYS A 1 316 ? 15.609 2.039 6.09 1 98.56 316 CYS A O 1
ATOM 2532 N N . VAL A 1 317 ? 14.93 4.145 6.27 1 98.38 317 VAL A N 1
ATOM 2533 C CA . VAL A 1 317 ? 14.648 4.266 4.84 1 98.38 317 VAL A CA 1
ATOM 2534 C C . VAL A 1 317 ? 15.547 5.332 4.227 1 98.38 317 VAL A C 1
ATOM 2536 O O . VAL A 1 317 ? 15.523 6.492 4.648 1 98.38 317 VAL A O 1
ATOM 2539 N N . VAL A 1 318 ? 16.281 4.957 3.309 1 98.69 318 VAL A N 1
ATOM 2540 C CA . VAL A 1 318 ? 17.109 5.902 2.572 1 98.69 318 VAL A CA 1
ATOM 2541 C C . VAL A 1 318 ? 16.375 6.383 1.326 1 98.69 318 VAL A C 1
ATOM 2543 O O . VAL A 1 318 ? 15.953 5.574 0.495 1 98.69 318 VAL A O 1
ATOM 2546 N N . LEU A 1 319 ? 16.156 7.637 1.197 1 98.62 319 LEU A N 1
ATOM 2547 C CA . LEU A 1 319 ? 15.586 8.266 0.01 1 98.62 319 LEU A CA 1
ATOM 2548 C C . LEU A 1 319 ? 16.688 8.633 -0.983 1 98.62 319 LEU A C 1
ATOM 2550 O O . LEU A 1 319 ? 17.578 9.43 -0.665 1 98.62 319 LEU A O 1
ATOM 2554 N N . LEU A 1 320 ? 16.578 8.234 -2.174 1 98.12 320 LEU A N 1
ATOM 2555 C CA . LEU A 1 320 ? 17.719 8.273 -3.074 1 98.12 320 LEU A CA 1
ATOM 2556 C C . LEU A 1 320 ? 17.719 9.547 -3.91 1 98.12 320 LEU A C 1
ATOM 2558 O O . LEU A 1 320 ? 18.719 9.867 -4.562 1 98.12 320 LEU A O 1
ATOM 2562 N N . GLY A 1 321 ? 16.766 10.43 -3.768 1 97.69 321 GLY A N 1
ATOM 2563 C CA . GLY A 1 321 ? 16.672 11.609 -4.605 1 97.69 321 GLY A CA 1
ATOM 2564 C C . GLY A 1 321 ? 16.312 11.297 -6.047 1 97.69 321 GLY A C 1
ATOM 2565 O O . GLY A 1 321 ? 15.359 10.562 -6.301 1 97.69 321 GLY A O 1
ATOM 2566 N N . PRO A 1 322 ? 17.047 11.891 -7.039 1 96.88 322 PRO A N 1
ATOM 2567 C CA . PRO A 1 322 ? 18.359 12.516 -6.895 1 96.88 322 PRO A CA 1
ATOM 2568 C C . PRO A 1 322 ? 18.266 14.008 -6.566 1 96.88 322 PRO A C 1
ATOM 2570 O O . PRO A 1 322 ? 19.234 14.594 -6.09 1 96.88 322 PRO A O 1
ATOM 2573 N N . GLY A 1 323 ? 17.141 14.711 -6.984 1 97.94 323 GLY A N 1
ATOM 2574 C CA . GLY A 1 323 ? 16.984 16.125 -6.695 1 97.94 323 GLY A CA 1
ATOM 2575 C C . GLY A 1 323 ? 16.047 16.406 -5.531 1 97.94 323 GLY A C 1
ATOM 2576 O O . GLY A 1 323 ? 15.43 15.477 -4.996 1 97.94 323 GLY A O 1
ATOM 2577 N N . PRO A 1 324 ? 16 17.625 -5.148 1 98.06 324 PRO A N 1
ATOM 2578 C CA . PRO A 1 324 ? 15.164 17.969 -4.004 1 98.06 324 PRO A CA 1
ATOM 2579 C C . PRO A 1 324 ? 13.688 17.672 -4.246 1 98.06 324 PRO A C 1
ATOM 2581 O O . PRO A 1 324 ? 13.008 17.156 -3.354 1 98.06 324 PRO A O 1
ATOM 2584 N N . GLN A 1 325 ? 13.18 17.922 -5.441 1 97.38 325 GLN A N 1
ATOM 2585 C CA . GLN A 1 325 ? 11.773 17.672 -5.734 1 97.38 325 GLN A CA 1
ATOM 2586 C C . GLN A 1 325 ? 11.445 16.188 -5.598 1 97.38 325 GLN A C 1
ATOM 2588 O O . GLN A 1 325 ? 10.422 15.82 -5.02 1 97.38 325 GLN A O 1
ATOM 2593 N N . GLN A 1 326 ? 12.32 15.336 -6.191 1 97.69 326 GLN A N 1
ATOM 2594 C CA . GLN A 1 326 ? 12.109 13.898 -6.082 1 97.69 326 GLN A CA 1
ATOM 2595 C C . GLN A 1 326 ? 12.156 13.438 -4.629 1 97.69 326 GLN A C 1
ATOM 2597 O O . GLN A 1 326 ? 11.375 12.586 -4.211 1 97.69 326 GLN A O 1
ATOM 2602 N N . LEU A 1 327 ? 13.055 14.031 -3.889 1 98.38 327 LEU A N 1
ATOM 2603 C CA . LEU A 1 327 ? 13.195 13.672 -2.484 1 98.38 327 LEU A CA 1
ATOM 2604 C C . LEU A 1 327 ? 11.914 13.969 -1.716 1 98.38 327 LEU A C 1
ATOM 2606 O O . LEU A 1 327 ? 11.438 13.133 -0.939 1 98.38 327 LEU A O 1
ATOM 2610 N N . PHE A 1 328 ? 11.375 15.141 -1.931 1 98.62 328 PHE A N 1
ATOM 2611 C CA . PHE A 1 328 ? 10.164 15.531 -1.22 1 98.62 328 PHE A CA 1
ATOM 2612 C C . PHE A 1 328 ? 8.992 14.633 -1.606 1 98.62 328 PHE A C 1
ATOM 2614 O O . PHE A 1 328 ? 8.18 14.266 -0.756 1 98.62 328 PHE A O 1
ATOM 2621 N N . THR A 1 329 ? 8.93 14.273 -2.854 1 97.94 329 THR A N 1
ATOM 2622 C CA . THR A 1 329 ? 7.883 13.375 -3.324 1 97.94 329 THR A CA 1
ATOM 2623 C C . THR A 1 329 ? 8.039 11.992 -2.707 1 97.94 329 THR A C 1
ATOM 2625 O O . THR A 1 329 ? 7.059 11.383 -2.273 1 97.94 329 THR A O 1
ATOM 2628 N N . GLN A 1 330 ? 9.273 11.484 -2.732 1 97.75 330 GLN A N 1
ATOM 2629 C CA . GLN A 1 330 ? 9.547 10.188 -2.131 1 97.75 330 GLN A CA 1
ATOM 2630 C C . GLN A 1 330 ? 9.094 10.148 -0.674 1 97.75 330 GLN A C 1
ATOM 2632 O O . GLN A 1 330 ? 8.445 9.195 -0.247 1 97.75 330 GLN A O 1
ATOM 2637 N N . TYR A 1 331 ? 9.391 11.148 0.112 1 98.06 331 TYR A N 1
ATOM 2638 C CA . TYR A 1 331 ? 9.023 11.195 1.521 1 98.06 331 TYR A CA 1
ATOM 2639 C C . TYR A 1 331 ? 7.508 11.289 1.686 1 98.06 331 TYR A C 1
ATOM 2641 O O . TYR A 1 331 ? 6.934 10.633 2.557 1 98.06 331 TYR A O 1
ATOM 2649 N N . ALA A 1 332 ? 6.891 12.125 0.858 1 97.62 332 ALA A N 1
ATOM 2650 C CA . ALA A 1 332 ? 5.438 12.273 0.92 1 97.62 332 ALA A CA 1
ATOM 2651 C C . ALA A 1 332 ? 4.734 10.961 0.585 1 97.62 332 ALA A C 1
ATOM 2653 O O . ALA A 1 332 ? 3.689 10.648 1.157 1 97.62 332 ALA A O 1
ATOM 2654 N N . GLN A 1 333 ? 5.27 10.227 -0.294 1 95.81 333 GLN A N 1
ATOM 2655 C CA . GLN A 1 333 ? 4.695 8.93 -0.648 1 95.81 333 GLN A CA 1
ATOM 2656 C C . GLN A 1 333 ? 4.754 7.965 0.53 1 95.81 333 GLN A C 1
ATOM 2658 O O . GLN A 1 333 ? 3.908 7.074 0.65 1 95.81 333 GLN A O 1
ATOM 2663 N N . LEU A 1 334 ? 5.688 8.164 1.387 1 96.5 334 LEU A N 1
ATOM 2664 C CA . LEU A 1 334 ? 5.832 7.301 2.553 1 96.5 334 LEU A CA 1
ATOM 2665 C C . LEU A 1 334 ? 4.918 7.758 3.684 1 96.5 334 LEU A C 1
ATOM 2667 O O . LEU A 1 334 ? 4.211 6.941 4.281 1 96.5 334 LEU A O 1
ATOM 2671 N N . THR A 1 335 ? 4.91 9.078 3.977 1 97.31 335 THR A N 1
ATOM 2672 C CA . THR A 1 335 ? 4.309 9.547 5.223 1 97.31 335 THR A CA 1
ATOM 2673 C C . THR A 1 335 ? 3.055 10.367 4.941 1 97.31 335 THR A C 1
ATOM 2675 O O . THR A 1 335 ? 2.381 10.82 5.871 1 97.31 335 THR A O 1
ATOM 2678 N N . GLY A 1 336 ? 2.74 10.625 3.699 1 96.12 336 GLY A N 1
ATOM 2679 C CA . GLY A 1 336 ? 1.569 11.391 3.301 1 96.12 336 GLY A CA 1
ATOM 2680 C C . GLY A 1 336 ? 1.908 12.789 2.818 1 96.12 336 GLY A C 1
ATOM 2681 O O . GLY A 1 336 ? 2.988 13.305 3.111 1 96.12 336 GLY A O 1
ATOM 2682 N N . TYR A 1 337 ? 0.981 13.43 2.072 1 96.94 337 TYR A N 1
ATOM 2683 C CA . TYR A 1 337 ? 1.12 14.773 1.534 1 96.94 337 TYR A CA 1
ATOM 2684 C C . TYR A 1 337 ? 0.518 15.805 2.482 1 96.94 337 TYR A C 1
ATOM 2686 O O . TYR A 1 337 ? -0.281 15.461 3.357 1 96.94 337 TYR A O 1
ATOM 2694 N N . GLN A 1 338 ? 0.946 17.016 2.316 1 98 338 GLN A N 1
ATOM 2695 C CA . GLN A 1 338 ? 0.373 18.109 3.098 1 98 338 GLN A CA 1
ATOM 2696 C C . GLN A 1 338 ? -1.128 18.234 2.85 1 98 338 GLN A C 1
ATOM 2698 O O . GLN A 1 338 ? -1.572 18.266 1.7 1 98 338 GLN A O 1
ATOM 2703 N N . ALA A 1 339 ? -1.896 18.312 3.943 1 97.69 339 ALA A N 1
ATOM 2704 C CA . ALA A 1 339 ? -3.326 18.578 3.795 1 97.69 339 ALA A CA 1
ATOM 2705 C C . ALA A 1 339 ? -3.57 19.938 3.145 1 97.69 339 ALA A C 1
ATOM 2707 O O . ALA A 1 339 ? -2.875 20.906 3.447 1 97.69 339 ALA A O 1
ATOM 2708 N N . LEU A 1 340 ? -4.512 20 2.236 1 98.25 340 LEU A N 1
ATOM 2709 C CA . LEU A 1 340 ? -4.887 21.297 1.683 1 98.25 340 LEU A CA 1
ATOM 2710 C C . LEU A 1 340 ? -5.691 22.109 2.693 1 98.25 340 LEU A C 1
ATOM 2712 O O . LEU A 1 340 ? -6.824 21.75 3.023 1 98.25 340 LEU A O 1
ATOM 2716 N N . PRO A 1 341 ? -5.152 23.125 3.189 1 98.44 341 PRO A N 1
ATOM 2717 C CA . PRO A 1 341 ? -5.863 23.891 4.219 1 98.44 341 PRO A CA 1
ATOM 2718 C C . PRO A 1 341 ? -7.074 24.625 3.67 1 98.44 341 PRO A C 1
ATOM 2720 O O . PRO A 1 341 ? -7.086 25.016 2.5 1 98.44 341 PRO A O 1
ATOM 2723 N N . PRO A 1 342 ? -8.109 24.812 4.516 1 98.62 342 PRO A N 1
ATOM 2724 C CA . PRO A 1 342 ? -9.109 25.812 4.109 1 98.62 342 PRO A CA 1
ATOM 2725 C C . PRO A 1 342 ? -8.516 27.203 3.949 1 98.62 342 PRO A C 1
ATOM 2727 O O . PRO A 1 342 ? -7.566 27.562 4.648 1 98.62 342 PRO A O 1
ATOM 2730 N N . LEU A 1 343 ? -9.086 27.969 3.129 1 98.5 343 LEU A N 1
ATOM 2731 C CA . LEU A 1 343 ? -8.508 29.25 2.742 1 98.5 343 LEU A CA 1
ATOM 2732 C C . LEU A 1 343 ? -8.359 30.172 3.953 1 98.5 343 LEU A C 1
ATOM 2734 O O . LEU A 1 343 ? -7.375 30.906 4.062 1 98.5 343 LEU A O 1
ATOM 2738 N N . PHE A 1 344 ? -9.312 30.156 4.887 1 98.69 344 PHE A N 1
ATOM 2739 C CA . PHE A 1 344 ? -9.266 31.062 6.035 1 98.69 344 PHE A CA 1
ATOM 2740 C C . PHE A 1 344 ? -8.023 30.797 6.879 1 98.69 344 PHE A C 1
ATOM 2742 O O . PHE A 1 344 ? -7.531 31.703 7.559 1 98.69 344 PHE A O 1
ATOM 2749 N N . ALA A 1 345 ? -7.543 29.5 6.84 1 98.75 345 ALA A N 1
ATOM 2750 C CA . ALA A 1 345 ? -6.391 29.125 7.656 1 98.75 345 ALA A CA 1
ATOM 2751 C C . ALA A 1 345 ? -5.129 29.844 7.184 1 98.75 345 ALA A C 1
ATOM 2753 O O . ALA A 1 345 ? -4.148 29.953 7.93 1 98.75 345 ALA A O 1
ATOM 2754 N N . LEU A 1 346 ? -5.152 30.359 5.988 1 98.75 346 LEU A N 1
ATOM 2755 C CA . LEU A 1 346 ? -3.998 31.047 5.418 1 98.75 346 LEU A CA 1
ATOM 2756 C C . LEU A 1 346 ? -4.062 32.531 5.691 1 98.75 346 LEU A C 1
ATOM 2758 O O . LEU A 1 346 ? -3.125 33.281 5.371 1 98.75 346 LEU A O 1
ATOM 2762 N N . GLY A 1 347 ? -5.148 33.062 6.273 1 98.75 347 GLY A N 1
ATOM 2763 C CA . GLY A 1 347 ? -5.242 34.438 6.691 1 98.75 347 GLY A CA 1
ATOM 2764 C C . GLY A 1 347 ? -4.559 34.719 8.016 1 98.75 347 GLY A C 1
ATOM 2765 O O . GLY A 1 347 ? -3.777 33.906 8.5 1 98.75 347 GLY A O 1
ATOM 2766 N N . TYR A 1 348 ? -4.773 35.906 8.523 1 98.81 348 TYR A N 1
ATOM 2767 C CA . TYR A 1 348 ? -4.188 36.281 9.812 1 98.81 348 TYR A CA 1
ATOM 2768 C C . TYR A 1 348 ? -5.051 35.812 10.969 1 98.81 348 TYR A C 1
ATOM 2770 O O . TYR A 1 348 ? -6.277 35.875 10.914 1 98.81 348 TYR A O 1
ATOM 2778 N N . HIS A 1 349 ? -4.379 35.25 11.992 1 98.81 349 HIS A N 1
ATOM 2779 C CA . HIS A 1 349 ? -5.008 34.781 13.211 1 98.81 349 HIS A CA 1
ATOM 2780 C C . HIS A 1 349 ? -4.613 35.625 14.414 1 98.81 349 HIS A C 1
ATOM 2782 O O . HIS A 1 349 ? -3.426 35.812 14.68 1 98.81 349 HIS A O 1
ATOM 2788 N N . GLN A 1 350 ? -5.621 36.125 15.109 1 98.5 350 GLN A N 1
ATOM 2789 C CA . GLN A 1 350 ? -5.395 36.906 16.328 1 98.5 350 GLN A CA 1
ATOM 2790 C C . GLN A 1 350 ? -5.656 36.062 17.562 1 98.5 350 GLN A C 1
ATOM 2792 O O . GLN A 1 350 ? -6.723 35.438 17.703 1 98.5 350 GLN A O 1
ATOM 2797 N N . SER A 1 351 ? -4.629 36 18.469 1 97.62 351 SER A N 1
ATOM 2798 C CA . SER A 1 351 ? -4.738 35.156 19.641 1 97.62 351 SER A CA 1
ATOM 2799 C C . SER A 1 351 ? -4.066 35.812 20.859 1 97.62 351 SER A C 1
ATOM 2801 O O . SER A 1 351 ? -3.148 36.625 20.703 1 97.62 351 SER A O 1
ATOM 2803 N N . ARG A 1 352 ? -4.543 35.469 21.969 1 96.25 352 ARG A N 1
ATOM 2804 C CA . ARG A 1 352 ? -3.984 35.875 23.25 1 96.25 352 ARG A CA 1
ATOM 2805 C C . ARG A 1 352 ? -4.445 34.969 24.375 1 96.25 352 ARG A C 1
ATOM 2807 O O . ARG A 1 352 ? -5.609 34.562 24.406 1 96.25 352 ARG A O 1
ATOM 2814 N N . TRP A 1 353 ? -3.521 34.625 25.188 1 96 353 TRP A N 1
ATOM 2815 C CA . TRP A 1 353 ? -3.916 34.094 26.484 1 96 353 TRP A CA 1
ATOM 2816 C C . TRP A 1 353 ? -4.176 35.188 27.5 1 96 353 TRP A C 1
ATOM 2818 O O . TRP A 1 353 ? -3.252 35.656 28.172 1 96 353 TRP A O 1
ATOM 2828 N N . ASN A 1 354 ? -5.453 35.844 27.703 1 88.81 354 ASN A N 1
ATOM 2829 C CA . ASN A 1 354 ? -6.648 35.344 27.031 1 88.81 354 ASN A CA 1
ATOM 2830 C C . ASN A 1 354 ? -7.625 36.5 26.719 1 88.81 354 ASN A C 1
ATOM 2832 O O . ASN A 1 354 ? -7.523 37.562 27.297 1 88.81 354 ASN A O 1
ATOM 2836 N N . TYR A 1 355 ? -8.273 36.375 25.688 1 95.81 355 TYR A N 1
ATOM 2837 C CA . TYR A 1 355 ? -9.453 37.219 25.625 1 95.81 355 TYR A CA 1
ATOM 2838 C C . TYR A 1 355 ? -10.484 36.812 26.672 1 95.81 355 TYR A C 1
ATOM 2840 O O . TYR A 1 355 ? -10.867 35.656 26.734 1 95.81 355 TYR A O 1
ATOM 2848 N N . ASN A 1 356 ? -10.945 37.719 27.375 1 95.69 356 ASN A N 1
ATOM 2849 C CA . ASN A 1 356 ? -11.523 37.469 28.688 1 95.69 356 ASN A CA 1
ATOM 2850 C C . ASN A 1 356 ? -12.961 36.938 28.578 1 95.69 356 ASN A C 1
ATOM 2852 O O . ASN A 1 356 ? -13.391 36.125 29.406 1 95.69 356 ASN A O 1
ATOM 2856 N N . ASP A 1 357 ? -13.727 37.5 27.75 1 97.25 357 ASP A N 1
ATOM 2857 C CA . ASP A 1 357 ? -15.141 37.156 27.625 1 97.25 357 ASP A CA 1
ATOM 2858 C C . ASP A 1 357 ? -15.672 37.531 26.25 1 97.25 357 ASP A C 1
ATOM 2860 O O . ASP A 1 357 ? -14.914 37.938 25.375 1 97.25 357 ASP A O 1
ATOM 2864 N N . GLU A 1 358 ? -16.922 37.312 26.094 1 97.88 358 GLU A N 1
ATOM 2865 C CA . GLU A 1 358 ? -17.547 37.531 24.781 1 97.88 358 GLU A CA 1
ATOM 2866 C C . GLU A 1 358 ? -17.422 39 24.359 1 97.88 358 GLU A C 1
ATOM 2868 O O . GLU A 1 358 ? -17.172 39.281 23.188 1 97.88 358 GLU A O 1
ATOM 2873 N N . ALA A 1 359 ? -17.609 39.844 25.312 1 97.88 359 ALA A N 1
ATOM 2874 C CA . ALA A 1 359 ? -17.516 41.25 25 1 97.88 359 ALA A CA 1
ATOM 2875 C C . ALA A 1 359 ? -16.109 41.625 24.531 1 97.88 359 ALA A C 1
ATOM 2877 O O . ALA A 1 359 ? -15.953 42.438 23.625 1 97.88 359 ALA A O 1
ATOM 2878 N N . ASP A 1 360 ? -15.203 41.094 25.188 1 98.12 360 ASP A N 1
ATOM 2879 C CA . ASP A 1 360 ? -13.812 41.344 24.812 1 98.12 360 ASP A CA 1
ATOM 2880 C C . ASP A 1 360 ? -13.547 40.875 23.391 1 98.12 360 ASP A C 1
ATOM 2882 O O . ASP A 1 360 ? -12.922 41.594 22.594 1 98.12 360 ASP A O 1
ATOM 2886 N N . VAL A 1 361 ? -13.977 39.688 23.047 1 98.56 361 VAL A N 1
ATOM 2887 C CA . VAL A 1 361 ? -13.805 39.125 21.703 1 98.56 361 VAL A CA 1
ATOM 2888 C C . VAL A 1 361 ? -14.477 40.031 20.688 1 98.56 361 VAL A C 1
ATOM 2890 O O . VAL A 1 361 ? -13.891 40.344 19.641 1 98.56 361 VAL A O 1
ATOM 2893 N N . LYS A 1 362 ? -15.656 40.469 20.969 1 98.5 362 LYS A N 1
ATOM 2894 C CA . LYS A 1 362 ? -16.391 41.344 20.062 1 98.5 362 LYS A CA 1
ATOM 2895 C C . LYS A 1 362 ? -15.688 42.688 19.891 1 98.5 362 LYS A C 1
ATOM 2897 O O . LYS A 1 362 ? -15.695 43.281 18.797 1 98.5 362 LYS A O 1
ATOM 2902 N N . ALA A 1 363 ? -15.109 43.125 20.953 1 98.44 363 ALA A N 1
ATOM 2903 C CA . ALA A 1 363 ? -14.375 44.375 20.891 1 98.44 363 ALA A CA 1
ATOM 2904 C C . ALA A 1 363 ? -13.148 44.25 19.984 1 98.44 363 ALA A C 1
ATOM 2906 O O . ALA A 1 363 ? -12.836 45.156 19.219 1 98.44 363 ALA A O 1
ATOM 2907 N N . VAL A 1 364 ? -12.453 43.219 20.141 1 98.44 364 VAL A N 1
ATOM 2908 C CA . VAL A 1 364 ? -11.281 42.969 19.297 1 98.44 364 VAL A CA 1
ATOM 2909 C C . VAL A 1 364 ? -11.703 42.812 17.844 1 98.44 364 VAL A C 1
ATOM 2911 O O . VAL A 1 364 ? -11.07 43.375 16.953 1 98.44 364 VAL A O 1
ATOM 2914 N N . ASP A 1 365 ? -12.742 42.031 17.625 1 98.44 365 ASP A N 1
ATOM 2915 C CA . ASP A 1 365 ? -13.305 41.875 16.281 1 98.44 365 ASP A CA 1
ATOM 2916 C C . ASP A 1 365 ? -13.648 43.25 15.664 1 98.44 365 ASP A C 1
ATOM 2918 O O . ASP A 1 365 ? -13.25 43.531 14.539 1 98.44 365 ASP A O 1
ATOM 2922 N N . ALA A 1 366 ? -14.281 44.094 16.422 1 98.31 366 ALA A N 1
ATOM 2923 C CA . ALA A 1 366 ? -14.664 45.406 15.969 1 98.31 366 ALA A CA 1
ATOM 2924 C C . ALA A 1 366 ? -13.438 46.281 15.734 1 98.31 366 ALA A C 1
ATOM 2926 O O . ALA A 1 366 ? -13.43 47.125 14.836 1 98.31 366 ALA A O 1
ATOM 2927 N N . GLY A 1 367 ? -12.5 46.125 16.578 1 98.38 367 GLY A N 1
ATOM 2928 C CA . GLY A 1 367 ? -11.266 46.875 16.422 1 98.38 367 GLY A CA 1
ATOM 2929 C C . GLY A 1 367 ? -10.602 46.656 15.078 1 98.38 367 GLY A C 1
ATOM 2930 O O . GLY A 1 367 ? -10.102 47.594 14.453 1 98.38 367 GLY A O 1
ATOM 2931 N N . PHE A 1 368 ? -10.562 45.438 14.656 1 98.44 368 PHE A N 1
ATOM 2932 C CA . PHE A 1 368 ? -9.977 45.125 13.352 1 98.44 368 PHE A CA 1
ATOM 2933 C C . PHE A 1 368 ? -10.742 45.812 12.234 1 98.44 368 PHE A C 1
ATOM 2935 O O . PHE A 1 368 ? -10.141 46.344 11.297 1 98.44 368 PHE A O 1
ATOM 2942 N N . ASP A 1 369 ? -12.047 45.875 12.336 1 97.75 369 ASP A N 1
ATOM 2943 C CA . ASP A 1 369 ? -12.867 46.562 11.344 1 97.75 369 ASP A CA 1
ATOM 2944 C C . ASP A 1 369 ? -12.617 48.062 11.375 1 97.75 369 ASP A C 1
ATOM 2946 O O . ASP A 1 369 ? -12.461 48.719 10.328 1 97.75 369 ASP A O 1
ATOM 2950 N N . ARG A 1 370 ? -12.586 48.625 12.531 1 97.69 370 ARG A N 1
ATOM 2951 C CA . ARG A 1 370 ? -12.406 50.062 12.703 1 97.69 370 ARG A CA 1
ATOM 2952 C C . ARG A 1 370 ? -11.086 50.5 12.102 1 97.69 370 ARG A C 1
ATOM 2954 O O . ARG A 1 370 ? -10.977 51.656 11.625 1 97.69 370 ARG A O 1
ATOM 2961 N N . HIS A 1 371 ? -10.141 49.688 12.164 1 97.81 371 HIS A N 1
ATOM 2962 C CA . HIS A 1 371 ? -8.805 50.094 11.734 1 97.81 371 HIS A CA 1
ATOM 2963 C C . HIS A 1 371 ? -8.477 49.5 10.359 1 97.81 371 HIS A C 1
ATOM 2965 O O . HIS A 1 371 ? -7.324 49.562 9.922 1 97.81 371 HIS A O 1
ATOM 2971 N N . ASP A 1 372 ? -9.406 48.875 9.711 1 97.06 372 ASP A N 1
ATOM 2972 C CA . ASP A 1 372 ? -9.297 48.344 8.352 1 97.06 372 ASP A CA 1
ATOM 2973 C C . ASP A 1 372 ? -8.164 47.312 8.25 1 97.06 372 ASP A C 1
ATOM 2975 O O . ASP A 1 372 ? -7.336 47.406 7.336 1 97.06 372 ASP A O 1
ATOM 2979 N N . ILE A 1 373 ? -8.062 46.469 9.195 1 98.31 373 ILE A N 1
ATOM 2980 C CA . ILE A 1 373 ? -7.082 45.406 9.203 1 98.31 373 ILE A CA 1
ATOM 2981 C C . ILE A 1 373 ? -7.785 44.062 8.992 1 98.31 373 ILE A C 1
ATOM 2983 O O . ILE A 1 373 ? -8.617 43.656 9.805 1 98.31 373 ILE A O 1
ATOM 2987 N N . PRO A 1 374 ? -7.504 43.406 7.918 1 98.19 374 PRO A N 1
ATOM 2988 C CA . PRO A 1 374 ? -8.148 42.094 7.707 1 98.19 374 PRO A CA 1
ATOM 2989 C C . PRO A 1 374 ? -7.668 41.031 8.688 1 98.19 374 PRO A C 1
ATOM 2991 O O . PRO A 1 374 ? -6.516 41.062 9.133 1 98.19 374 PRO A O 1
ATOM 2994 N N . TYR A 1 375 ? -8.5 40.125 9.062 1 98.5 375 TYR A N 1
ATOM 2995 C CA . TYR A 1 375 ? -8.156 38.906 9.82 1 98.5 375 TYR A CA 1
ATOM 2996 C C . TYR A 1 375 ? -9.195 37.812 9.609 1 98.5 375 TYR A C 1
ATOM 2998 O O . TYR A 1 375 ? -10.289 38.094 9.094 1 98.5 375 TYR A O 1
ATOM 3006 N N . ASP A 1 376 ? -8.875 36.562 10.016 1 98.81 376 ASP A N 1
ATOM 3007 C CA . ASP A 1 376 ? -9.805 35.469 9.742 1 98.81 376 ASP A CA 1
ATOM 3008 C C . ASP A 1 376 ? -10.203 34.75 11.031 1 98.81 376 ASP A C 1
ATOM 3010 O O . ASP A 1 376 ? -11.289 34.188 11.117 1 98.81 376 ASP A O 1
ATOM 3014 N N . VAL A 1 377 ? -9.336 34.75 12.078 1 98.88 377 VAL A N 1
ATOM 3015 C CA . VAL A 1 377 ? -9.602 33.875 13.195 1 98.88 377 VAL A CA 1
ATOM 3016 C C . VAL A 1 377 ? -9.273 34.562 14.508 1 98.88 377 VAL A C 1
ATOM 3018 O O . VAL A 1 377 ? -8.273 35.281 14.609 1 98.88 377 VAL A O 1
ATOM 3021 N N . ILE A 1 378 ? -10.07 34.406 15.539 1 98.56 378 ILE A N 1
ATOM 3022 C CA . ILE A 1 378 ? -9.773 34.719 16.922 1 98.56 378 ILE A CA 1
ATOM 3023 C C . ILE A 1 378 ? -9.641 33.438 17.734 1 98.56 378 ILE A C 1
ATOM 3025 O O . ILE A 1 378 ? -10.367 32.469 17.5 1 98.56 378 ILE A O 1
ATOM 3029 N N . TRP A 1 379 ? -8.703 33.438 18.641 1 98.38 379 TRP A N 1
ATOM 3030 C CA . TRP A 1 379 ? -8.422 32.25 19.422 1 98.38 379 TRP A CA 1
ATOM 3031 C C . TRP A 1 379 ? -8.773 32.469 20.891 1 98.38 379 TRP A C 1
ATOM 3033 O O . TRP A 1 379 ? -8.578 33.531 21.438 1 98.38 379 TRP A O 1
ATOM 3043 N N . LEU A 1 380 ? -9.352 31.422 21.531 1 98.19 380 LEU A N 1
ATOM 3044 C CA . LEU A 1 380 ? -9.562 31.406 22.969 1 98.19 380 LEU A CA 1
ATOM 3045 C C . LEU A 1 380 ? -8.664 30.359 23.641 1 98.19 380 LEU A C 1
ATOM 3047 O O . LEU A 1 380 ? -8.625 29.203 23.203 1 98.19 380 LEU A O 1
ATOM 3051 N N . ASP A 1 381 ? -7.984 30.75 24.609 1 97.06 381 ASP A N 1
ATOM 3052 C CA . ASP A 1 381 ? -7.117 29.875 25.391 1 97.06 381 ASP A CA 1
ATOM 3053 C C . ASP A 1 381 ? -7.918 29.094 26.438 1 97.06 381 ASP A C 1
ATOM 3055 O O . ASP A 1 381 ? -9.133 28.953 26.312 1 97.06 381 ASP A O 1
ATOM 3059 N N . ILE A 1 382 ? -7.328 28.531 27.453 1 96.31 382 ILE A N 1
ATOM 3060 C CA . ILE A 1 382 ? -7.875 27.516 28.344 1 96.31 382 ILE A CA 1
ATOM 3061 C C . ILE A 1 382 ? -8.977 28.125 29.203 1 96.31 382 ILE A C 1
ATOM 3063 O O . ILE A 1 382 ? -9.828 27.406 29.734 1 96.31 382 ILE A O 1
ATOM 3067 N N . GLU A 1 383 ? -9.086 29.484 29.312 1 95.62 383 GLU A N 1
ATOM 3068 C CA . GLU A 1 383 ? -10.016 30.125 30.234 1 95.62 383 GLU A CA 1
ATOM 3069 C C . GLU A 1 383 ? -11.438 30.125 29.688 1 95.62 383 GLU A C 1
ATOM 3071 O O . GLU A 1 383 ? -12.398 30.391 30.422 1 95.62 383 GLU A O 1
ATOM 3076 N N . HIS A 1 384 ? -11.625 29.797 28.422 1 96.94 384 HIS A N 1
ATOM 3077 C CA . HIS A 1 384 ? -12.969 29.734 27.875 1 96.94 384 HIS A CA 1
ATOM 3078 C C . HIS A 1 384 ? -13.781 28.609 28.516 1 96.94 384 HIS A C 1
ATOM 3080 O O . HIS A 1 384 ? -15.008 28.609 28.453 1 96.94 384 HIS A O 1
ATOM 3086 N N . THR A 1 385 ? -13.141 27.641 29.156 1 97 385 THR A N 1
ATOM 3087 C CA . THR A 1 385 ? -13.75 26.453 29.719 1 97 385 THR A CA 1
ATOM 3088 C C . THR A 1 385 ? -14.234 26.703 31.141 1 97 385 THR A C 1
ATOM 3090 O O . THR A 1 385 ? -13.82 27.672 31.781 1 97 385 THR A O 1
ATOM 3093 N N . GLU A 1 386 ? -15.133 25.844 31.562 1 96.44 386 GLU A N 1
ATOM 3094 C CA . GLU A 1 386 ? -15.523 25.828 32.969 1 96.44 386 GLU A CA 1
ATOM 3095 C C . GLU A 1 386 ? -14.477 25.125 33.812 1 96.44 386 GLU A C 1
ATOM 3097 O O . GLU A 1 386 ? -14.477 23.891 33.938 1 96.44 386 GLU A O 1
ATOM 3102 N N . GLY A 1 387 ? -13.688 25.859 34.531 1 95.12 387 GLY A N 1
ATOM 3103 C CA . GLY A 1 387 ? -12.688 25.266 35.406 1 95.12 387 GLY A CA 1
ATOM 3104 C C . GLY A 1 387 ? -11.672 24.422 34.656 1 95.12 387 GLY A C 1
ATOM 3105 O O . GLY A 1 387 ? -11.258 23.359 35.156 1 95.12 387 GLY A O 1
ATOM 3106 N N . LYS A 1 388 ? -11.352 24.766 33.469 1 96.12 388 LYS A N 1
ATOM 3107 C CA . LYS A 1 388 ? -10.375 24.078 32.625 1 96.12 388 LYS A CA 1
ATOM 3108 C C . LYS A 1 388 ? -10.836 22.656 32.281 1 96.12 388 LYS A C 1
ATOM 3110 O O . LYS A 1 388 ? -10.016 21.766 32.094 1 96.12 388 LYS A O 1
ATOM 3115 N N . ARG A 1 389 ? -12.172 22.469 32.344 1 96.75 389 ARG A N 1
ATOM 3116 C CA . ARG A 1 389 ? -12.812 21.266 31.812 1 96.75 389 ARG A CA 1
ATOM 3117 C C . ARG A 1 389 ? -13.07 21.422 30.312 1 96.75 389 ARG A C 1
ATOM 3119 O O . ARG A 1 389 ? -14.008 22.109 29.906 1 96.75 389 ARG A O 1
ATOM 3126 N N . TYR A 1 390 ? -12.367 20.703 29.531 1 95.88 390 TYR A N 1
ATOM 3127 C CA . TYR A 1 390 ? -12.445 20.875 28.078 1 95.88 390 TYR A CA 1
ATOM 3128 C C . TYR A 1 390 ? -13.797 20.422 27.547 1 95.88 390 TYR A C 1
ATOM 3130 O O . TYR A 1 390 ? -14.492 19.625 28.188 1 95.88 390 TYR A O 1
ATOM 3138 N N . PHE A 1 391 ? -14.227 20.922 26.391 1 97.19 391 PHE A N 1
ATOM 3139 C CA . PHE A 1 391 ? -15.516 20.703 25.734 1 97.19 391 PHE A CA 1
ATOM 3140 C C . PHE A 1 391 ? -16.641 21.375 26.531 1 97.19 391 PHE A C 1
ATOM 3142 O O . PHE A 1 391 ? -17.781 20.922 26.484 1 97.19 391 PHE A O 1
ATOM 3149 N N . THR A 1 392 ? -16.281 22.344 27.312 1 97.06 392 THR A N 1
ATOM 3150 C CA . THR A 1 392 ? -17.266 23.172 28.016 1 97.06 392 THR A CA 1
ATOM 3151 C C . THR A 1 392 ? -17.016 24.656 27.781 1 97.06 392 THR A C 1
ATOM 3153 O O . THR A 1 392 ? -16.031 25.016 27.141 1 97.06 392 THR A O 1
ATOM 3156 N N . TRP A 1 393 ? -17.922 25.531 28.266 1 97.94 393 TRP A N 1
ATOM 3157 C CA . TRP A 1 393 ? -17.828 26.984 28.25 1 97.94 393 TRP A CA 1
ATOM 3158 C C . TRP A 1 393 ? -18.094 27.562 29.625 1 97.94 393 TRP A C 1
ATOM 3160 O O . TRP A 1 393 ? -19.047 27.141 30.312 1 97.94 393 TRP A O 1
ATOM 3170 N N . ASP A 1 394 ? -17.234 28.438 30 1 97.38 394 ASP A N 1
ATOM 3171 C CA . ASP A 1 394 ? -17.531 29.156 31.234 1 97.38 394 ASP A CA 1
ATOM 3172 C C . ASP A 1 394 ? -18.828 29.969 31.078 1 97.38 394 ASP A C 1
ATOM 3174 O O . ASP A 1 394 ? -18.875 30.922 30.297 1 97.38 394 ASP A O 1
ATOM 3178 N N . SER A 1 395 ? -19.734 29.734 31.875 1 96.25 395 SER A N 1
ATOM 3179 C CA . SER A 1 395 ? -21.062 30.312 31.688 1 96.25 395 SER A CA 1
ATOM 3180 C C . SER A 1 395 ? -21.078 31.797 32.031 1 96.25 395 SER A C 1
ATOM 3182 O O . SER A 1 395 ? -21.953 32.531 31.578 1 96.25 395 SER A O 1
ATOM 3184 N N . ALA A 1 396 ? -20.203 32.25 32.812 1 97.19 396 ALA A N 1
ATOM 3185 C CA . ALA A 1 396 ? -20.125 33.688 33.188 1 97.19 396 ALA A CA 1
ATOM 3186 C C . ALA A 1 396 ? -19.406 34.5 32.125 1 97.19 396 ALA A C 1
ATOM 3188 O O . ALA A 1 396 ? -19.812 35.594 31.797 1 97.19 396 ALA A O 1
ATOM 3189 N N . LEU A 1 397 ? -18.406 33.938 31.594 1 97.5 397 LEU A N 1
ATOM 3190 C CA . LEU A 1 397 ? -17.562 34.656 30.656 1 97.5 397 LEU A CA 1
ATOM 3191 C C . LEU A 1 397 ? -18.047 34.469 29.219 1 97.5 397 LEU A C 1
ATOM 3193 O O . LEU A 1 397 ? -17.953 35.406 28.406 1 97.5 397 LEU A O 1
ATOM 3197 N N . PHE A 1 398 ? -18.594 33.281 28.953 1 98.25 398 PHE A N 1
ATOM 3198 C CA . PHE A 1 398 ? -19.078 32.938 27.625 1 98.25 398 PHE A CA 1
ATOM 3199 C C . PHE A 1 398 ? -20.484 32.344 27.703 1 98.25 398 PHE A C 1
ATOM 3201 O O . PHE A 1 398 ? -20.688 31.172 27.344 1 98.25 398 PHE A O 1
ATOM 3208 N N . PRO A 1 399 ? -21.391 33.125 28.031 1 97.31 399 PRO A N 1
ATOM 3209 C CA . PRO A 1 399 ? -22.75 32.625 28.25 1 97.31 399 PRO A CA 1
ATOM 3210 C C . PRO A 1 399 ? -23.438 32.188 26.969 1 97.31 399 PRO A C 1
ATOM 3212 O O . PRO A 1 399 ? -24.312 31.312 26.984 1 97.31 399 PRO A O 1
ATOM 3215 N N . GLU A 1 400 ? -23.047 32.781 25.844 1 98 400 GLU A N 1
ATOM 3216 C CA . GLU A 1 400 ? -23.656 32.438 24.547 1 98 400 GLU A CA 1
ATOM 3217 C C . GLU A 1 400 ? -22.594 32.156 23.5 1 98 400 GLU A C 1
ATOM 3219 O O . GLU A 1 400 ? -22.562 32.844 22.453 1 98 400 GLU A O 1
ATOM 3224 N N . PRO A 1 401 ? -21.891 31.109 23.688 1 98.19 401 PRO A N 1
ATOM 3225 C CA . PRO A 1 401 ? -20.766 30.844 22.797 1 98.19 401 PRO A CA 1
ATOM 3226 C C . PRO A 1 401 ? -21.188 30.609 21.344 1 98.19 401 PRO A C 1
ATOM 3228 O O . PRO A 1 401 ? -20.484 31.016 20.422 1 98.19 401 PRO A O 1
ATOM 3231 N N . ALA A 1 402 ? -22.297 29.938 21.078 1 98.38 402 ALA A N 1
ATOM 3232 C CA . ALA A 1 402 ? -22.781 29.734 19.703 1 98.38 402 ALA A CA 1
ATOM 3233 C C . ALA A 1 402 ? -23.078 31.078 19.031 1 98.38 402 ALA A C 1
ATOM 3235 O O . ALA A 1 402 ? -22.75 31.25 17.844 1 98.38 402 ALA A O 1
ATOM 3236 N N . ASN A 1 403 ? -23.703 31.953 19.812 1 98.25 403 ASN A N 1
ATOM 3237 C CA . ASN A 1 403 ? -23.984 33.25 19.25 1 98.25 403 ASN A CA 1
ATOM 3238 C C . ASN A 1 403 ? -22.719 34.031 18.953 1 98.25 403 ASN A C 1
ATOM 3240 O O . ASN A 1 403 ? -22.672 34.812 17.984 1 98.25 403 ASN A O 1
ATOM 3244 N N . LEU A 1 404 ? -21.766 33.938 19.828 1 98.62 404 LEU A N 1
ATOM 3245 C CA . LEU A 1 404 ? -20.484 34.562 19.578 1 98.62 404 LEU A CA 1
ATOM 3246 C C . LEU A 1 404 ? -19.906 34.062 18.25 1 98.62 404 LEU A C 1
ATOM 3248 O O . LEU A 1 404 ? -19.422 34.875 17.438 1 98.62 404 LEU A O 1
ATOM 3252 N N . GLN A 1 405 ? -19.938 32.812 18.031 1 98.62 405 GLN A N 1
ATOM 3253 C CA . GLN A 1 405 ? -19.438 32.188 16.797 1 98.62 405 GLN A CA 1
ATOM 3254 C C . GLN A 1 405 ? -20.219 32.719 15.586 1 98.62 405 GLN A C 1
ATOM 3256 O O . GLN A 1 405 ? -19.641 33 14.539 1 98.62 405 GLN A O 1
ATOM 3261 N N . ARG A 1 406 ? -21.516 32.781 15.711 1 98.38 406 ARG A N 1
ATOM 3262 C CA . ARG A 1 406 ? -22.359 33.281 14.633 1 98.38 406 ARG A CA 1
ATOM 3263 C C . ARG A 1 406 ? -22.047 34.75 14.328 1 98.38 406 ARG A C 1
ATOM 3265 O O . ARG A 1 406 ? -22.094 35.156 13.164 1 98.38 406 ARG A O 1
ATOM 3272 N N . HIS A 1 407 ? -21.812 35.438 15.406 1 98.38 407 HIS A N 1
ATOM 3273 C CA . HIS A 1 407 ? -21.406 36.844 15.242 1 98.38 407 HIS A CA 1
ATOM 3274 C C . HIS A 1 407 ? -20.141 36.938 14.383 1 98.38 407 HIS A C 1
ATOM 3276 O O . HIS A 1 407 ? -20.094 37.75 13.438 1 98.38 407 HIS A O 1
ATOM 3282 N N . LEU A 1 408 ? -19.172 36.219 14.664 1 98.69 408 LEU A N 1
ATOM 3283 C CA . LEU A 1 408 ? -17.938 36.219 13.891 1 98.69 408 LEU A CA 1
ATOM 3284 C C . LEU A 1 408 ? -18.172 35.719 12.469 1 98.69 408 LEU A C 1
ATOM 3286 O O . LEU A 1 408 ? -17.625 36.281 11.516 1 98.69 408 LEU A O 1
ATOM 3290 N N . GLU A 1 409 ? -19.031 34.719 12.359 1 97.88 409 GLU A N 1
ATOM 3291 C CA . GLU A 1 409 ? -19.312 34.094 11.07 1 97.88 409 GLU A CA 1
ATOM 3292 C C . GLU A 1 409 ? -20.016 35.094 10.133 1 97.88 409 GLU A C 1
ATOM 3294 O O . GLU A 1 409 ? -19.938 34.938 8.906 1 97.88 409 GLU A O 1
ATOM 3299 N N . GLU A 1 410 ? -20.734 35.969 10.695 1 97.31 410 GLU A N 1
ATOM 3300 C CA . GLU A 1 410 ? -21.391 36.969 9.867 1 97.31 410 GLU A CA 1
ATOM 3301 C C . GLU A 1 410 ? -20.391 37.688 8.961 1 97.31 410 GLU A C 1
ATOM 3303 O O . GLU A 1 410 ? -20.734 38.094 7.848 1 97.31 410 GLU A O 1
ATOM 3308 N N . ARG A 1 411 ? -19.234 37.844 9.422 1 96.12 411 ARG A N 1
ATOM 3309 C CA . ARG A 1 411 ? -18.156 38.438 8.617 1 96.12 411 ARG A CA 1
ATOM 3310 C C . ARG A 1 411 ? -17.219 37.375 8.078 1 96.12 411 ARG A C 1
ATOM 3312 O O . ARG A 1 411 ? -16.078 37.656 7.719 1 96.12 411 ARG A O 1
ATOM 3319 N N . LYS A 1 412 ? -17.625 36.094 8.148 1 97.81 412 LYS A N 1
ATOM 3320 C CA . LYS A 1 412 ? -16.938 34.938 7.613 1 97.81 412 LYS A CA 1
ATOM 3321 C C . LYS A 1 412 ? -15.656 34.656 8.383 1 97.81 412 LYS A C 1
ATOM 3323 O O . LYS A 1 412 ? -14.68 34.125 7.82 1 97.81 412 LYS A O 1
ATOM 3328 N N . ARG A 1 413 ? -15.625 35.062 9.594 1 98.62 413 ARG A N 1
ATOM 3329 C CA . ARG A 1 413 ? -14.492 34.812 10.477 1 98.62 413 ARG A CA 1
ATOM 3330 C C . ARG A 1 413 ? -14.766 33.594 11.375 1 98.62 413 ARG A C 1
ATOM 3332 O O . ARG A 1 413 ? -15.906 33.125 11.484 1 98.62 413 ARG A O 1
ATOM 3339 N N . LYS A 1 414 ? -13.688 33.031 11.93 1 98.81 414 LYS A N 1
ATOM 3340 C CA . LYS A 1 414 ? -13.781 31.766 12.664 1 98.81 414 LYS A CA 1
ATOM 3341 C C . LYS A 1 414 ? -13.266 31.922 14.094 1 98.81 414 LYS A C 1
ATOM 3343 O O . LYS A 1 414 ? -12.602 32.906 14.414 1 98.81 414 LYS A O 1
ATOM 3348 N N . LEU A 1 415 ? -13.648 30.984 14.898 1 98.81 415 LEU A N 1
ATOM 3349 C CA . LEU A 1 415 ? -13.156 30.844 16.266 1 98.81 415 LEU A CA 1
ATOM 3350 C C . LEU A 1 415 ? -12.375 29.547 16.438 1 98.81 415 LEU A C 1
ATOM 3352 O O . LEU A 1 415 ? -12.758 28.516 15.898 1 98.81 415 LEU A O 1
ATOM 3356 N N . VAL A 1 416 ? -11.25 29.594 17.078 1 98.75 416 VAL A N 1
ATOM 3357 C CA . VAL A 1 416 ? -10.484 28.422 17.453 1 98.75 416 VAL A CA 1
ATOM 3358 C C . VAL A 1 416 ? -10.367 28.328 18.969 1 98.75 416 VAL A C 1
ATOM 3360 O O . VAL A 1 416 ? -10.086 29.328 19.641 1 98.75 416 VAL A O 1
ATOM 3363 N N . VAL A 1 417 ? -10.578 27.172 19.531 1 98.44 417 VAL A N 1
ATOM 3364 C CA . VAL A 1 417 ? -10.469 26.984 20.984 1 98.44 417 VAL A CA 1
ATOM 3365 C C . VAL A 1 417 ? -9.453 25.875 21.281 1 98.44 417 VAL A C 1
ATOM 3367 O O . VAL A 1 417 ? -9.172 25.031 20.438 1 98.44 417 VAL A O 1
ATOM 3370 N N . ILE A 1 418 ? -8.93 25.922 22.438 1 97.62 418 ILE A N 1
ATOM 3371 C CA . ILE A 1 418 ? -7.879 25 22.859 1 97.62 418 ILE A CA 1
ATOM 3372 C C . ILE A 1 418 ? -8.5 23.734 23.438 1 97.62 418 ILE A C 1
ATOM 3374 O O . ILE A 1 418 ? -9.531 23.797 24.125 1 97.62 418 ILE A O 1
ATOM 3378 N N . THR A 1 419 ? -8.008 22.578 23.125 1 97.31 419 THR A N 1
ATOM 3379 C CA . THR A 1 419 ? -8.258 21.312 23.812 1 97.31 419 THR A CA 1
ATOM 3380 C C . THR A 1 419 ? -6.953 20.578 24.109 1 97.31 419 THR A C 1
ATOM 3382 O O . THR A 1 419 ? -6.156 20.328 23.203 1 97.31 419 THR A O 1
ATOM 3385 N N . ASP A 1 420 ? -6.711 20.219 25.344 1 97.94 420 ASP A N 1
ATOM 3386 C CA . ASP A 1 420 ? -5.504 19.547 25.797 1 97.94 420 ASP A CA 1
ATOM 3387 C C . ASP A 1 420 ? -5.777 18.062 26.078 1 97.94 420 ASP A C 1
ATOM 3389 O O . ASP A 1 420 ? -6.934 17.672 26.25 1 97.94 420 ASP A O 1
ATOM 3393 N N . PRO A 1 421 ? -4.746 17.234 26.156 1 98.19 421 PRO A N 1
ATOM 3394 C CA . PRO A 1 421 ? -4.949 15.797 26.328 1 98.19 421 PRO A CA 1
ATOM 3395 C C . PRO A 1 421 ? -5.207 15.398 27.781 1 98.19 421 PRO A C 1
ATOM 3397 O O . PRO A 1 421 ? -5.664 14.289 28.047 1 98.19 421 PRO A O 1
ATOM 3400 N N . HIS A 1 422 ? -4.828 16.203 28.781 1 98.25 422 HIS A N 1
ATOM 3401 C CA . HIS A 1 422 ? -5.074 15.922 30.188 1 98.25 422 HIS A CA 1
ATOM 3402 C C . HIS A 1 422 ? -6.52 16.219 30.578 1 98.25 422 HIS A C 1
ATOM 3404 O O . HIS A 1 422 ? -7.078 17.234 30.156 1 98.25 422 HIS A O 1
ATOM 3410 N N . ILE A 1 423 ? -7.098 15.359 31.297 1 98.19 423 ILE A N 1
ATOM 3411 C CA . ILE A 1 423 ? -8.492 15.453 31.719 1 98.19 423 ILE A CA 1
ATOM 3412 C C . ILE A 1 423 ? -8.57 15.617 33.219 1 98.19 423 ILE A C 1
ATOM 3414 O O . ILE A 1 423 ? -8.117 14.734 33.969 1 98.19 423 ILE A O 1
ATOM 3418 N N . LYS A 1 424 ? -9.133 16.734 33.656 1 97.44 424 LYS A N 1
ATOM 3419 C CA . LYS A 1 424 ? -9.312 16.984 35.062 1 97.44 424 LYS A CA 1
ATOM 3420 C C . LYS A 1 424 ? -10.031 15.812 35.75 1 97.44 424 LYS A C 1
ATOM 3422 O O . LYS A 1 424 ? -11.047 15.32 35.25 1 97.44 424 LYS A O 1
ATOM 3427 N N . ILE A 1 425 ? -9.422 15.328 36.844 1 96.81 425 ILE A N 1
ATOM 3428 C CA . ILE A 1 425 ? -10.109 14.312 37.656 1 96.81 425 ILE A CA 1
ATOM 3429 C C . ILE A 1 425 ? -11.281 14.938 38.406 1 96.81 425 ILE A C 1
ATOM 3431 O O . ILE A 1 425 ? -11.086 15.695 39.344 1 96.81 425 ILE A O 1
ATOM 3435 N N . ASP A 1 426 ? -12.453 14.703 37.906 1 95.31 426 ASP A N 1
ATOM 3436 C CA . ASP A 1 426 ? -13.672 15.289 38.438 1 95.31 426 ASP A CA 1
ATOM 3437 C C . ASP A 1 426 ? -14.867 14.359 38.25 1 95.31 426 ASP A C 1
ATOM 3439 O O . ASP A 1 426 ? -15.398 14.266 37.125 1 95.31 426 ASP A O 1
ATOM 3443 N N . PRO A 1 427 ? -15.375 13.773 39.281 1 92.62 427 PRO A N 1
ATOM 3444 C CA . PRO A 1 427 ? -16.5 12.852 39.125 1 92.62 427 PRO A CA 1
ATOM 3445 C C . PRO A 1 427 ? -17.781 13.531 38.656 1 92.62 427 PRO A C 1
ATOM 3447 O O . PRO A 1 427 ? -18.734 12.859 38.25 1 92.62 427 PRO A O 1
ATOM 3450 N N . GLY A 1 428 ? -17.906 14.82 38.719 1 93 428 GLY A N 1
ATOM 3451 C CA . GLY A 1 428 ? -19.078 15.555 38.281 1 93 428 GLY A CA 1
ATOM 3452 C C . GLY A 1 428 ? -19.016 15.953 36.812 1 93 428 GLY A C 1
ATOM 3453 O O . GLY A 1 428 ? -19.953 16.578 36.312 1 93 428 GLY A O 1
ATOM 3454 N N . TRP A 1 429 ? -17.984 15.656 36.219 1 94.56 429 TRP A N 1
ATOM 3455 C CA . TRP A 1 429 ? -17.781 16.047 34.812 1 94.56 429 TRP A CA 1
ATOM 3456 C C . TRP A 1 429 ? -18 14.867 33.875 1 94.56 429 TRP A C 1
ATOM 3458 O O . TRP A 1 429 ? -17.281 13.859 33.969 1 94.56 429 TRP A O 1
ATOM 3468 N N . TRP A 1 430 ? -18.938 14.906 32.969 1 92.75 430 TRP A N 1
ATOM 3469 C CA . TRP A 1 430 ? -19.391 13.805 32.094 1 92.75 430 TRP A CA 1
ATOM 3470 C C . TRP A 1 430 ? -18.234 13.219 31.297 1 92.75 430 TRP A C 1
ATOM 3472 O O . TRP A 1 430 ? -18.156 12.008 31.125 1 92.75 430 TRP A O 1
ATOM 3482 N N . LEU A 1 431 ? -17.406 14.07 30.734 1 95.69 431 LEU A N 1
ATOM 3483 C CA . LEU A 1 431 ? -16.328 13.602 29.875 1 95.69 431 LEU A CA 1
ATOM 3484 C C . LEU A 1 431 ? -15.328 12.766 30.656 1 95.69 431 LEU A C 1
ATOM 3486 O O . LEU A 1 431 ? -14.844 11.742 30.172 1 95.69 431 LEU A O 1
ATOM 3490 N N . SER A 1 432 ? -14.969 13.242 31.812 1 96.88 432 SER A N 1
ATOM 3491 C CA . SER A 1 432 ? -14.078 12.484 32.688 1 96.88 432 SER A CA 1
ATOM 3492 C C . SER A 1 432 ? -14.648 11.109 33 1 96.88 432 SER A C 1
ATOM 3494 O O . SER A 1 432 ? -13.922 10.109 32.969 1 96.88 432 SER A O 1
ATOM 3496 N N . ASN A 1 433 ? -15.922 11.031 33.25 1 96.81 433 ASN A N 1
ATOM 3497 C CA . ASN A 1 433 ? -16.594 9.773 33.562 1 96.81 433 ASN A CA 1
ATOM 3498 C C . ASN A 1 433 ? -16.641 8.836 32.344 1 96.81 433 ASN A C 1
ATOM 3500 O O . ASN A 1 433 ? -16.359 7.641 32.469 1 96.81 433 ASN A O 1
ATOM 3504 N N . GLU A 1 434 ? -16.953 9.375 31.219 1 96.31 434 GLU A N 1
ATOM 3505 C CA . GLU A 1 434 ? -17.016 8.562 30.016 1 96.31 434 GLU A CA 1
ATOM 3506 C C . GLU A 1 434 ? -15.641 7.984 29.672 1 96.31 434 GLU A C 1
ATOM 3508 O O . GLU A 1 434 ? -15.531 6.836 29.25 1 96.31 434 GLU A O 1
ATOM 3513 N N . ALA A 1 435 ? -14.594 8.781 29.812 1 97.88 435 ALA A N 1
ATOM 3514 C CA . ALA A 1 435 ? -13.242 8.32 29.531 1 97.88 435 ALA A CA 1
ATOM 3515 C C . ALA A 1 435 ? -12.828 7.203 30.484 1 97.88 435 ALA A C 1
ATOM 3517 O O . ALA A 1 435 ? -12.234 6.207 30.062 1 97.88 435 ALA A O 1
ATOM 3518 N N . ARG A 1 436 ? -13.141 7.391 31.75 1 97.12 436 ARG A N 1
ATOM 3519 C CA . ARG A 1 436 ? -12.828 6.398 32.781 1 97.12 436 ARG A CA 1
ATOM 3520 C C . ARG A 1 436 ? -13.57 5.09 32.5 1 97.12 436 ARG A C 1
ATOM 3522 O O . ARG A 1 436 ? -12.961 4.023 32.469 1 97.12 436 ARG A O 1
ATOM 3529 N N . ASP A 1 437 ? -14.867 5.242 32.281 1 95.75 437 ASP A N 1
ATOM 3530 C CA . ASP A 1 437 ? -15.719 4.062 32.125 1 95.75 437 ASP A CA 1
ATOM 3531 C C . ASP A 1 437 ? -15.43 3.342 30.812 1 95.75 437 ASP A C 1
ATOM 3533 O O . ASP A 1 437 ? -15.602 2.125 30.719 1 95.75 437 ASP A O 1
ATOM 3537 N N . GLY A 1 438 ? -15 4.141 29.828 1 94.56 438 GLY A N 1
ATOM 3538 C CA . GLY A 1 438 ? -14.672 3.555 28.531 1 94.56 438 GLY A CA 1
ATOM 3539 C C . GLY A 1 438 ? -13.25 3.023 28.469 1 94.56 438 GLY A C 1
ATOM 3540 O O . GLY A 1 438 ? -12.859 2.424 27.453 1 94.56 438 GLY A O 1
ATOM 3541 N N . GLY A 1 439 ? -12.508 3.193 29.484 1 95.94 439 GLY A N 1
ATOM 3542 C CA . GLY A 1 439 ? -11.133 2.725 29.5 1 95.94 439 GLY A CA 1
ATOM 3543 C C . GLY A 1 439 ? -10.219 3.508 28.578 1 95.94 439 GLY A C 1
ATOM 3544 O O . GLY A 1 439 ? -9.352 2.934 27.922 1 95.94 439 GLY A O 1
ATOM 3545 N N . HIS A 1 440 ? -10.367 4.793 28.484 1 98.12 440 HIS A N 1
ATOM 3546 C CA . HIS A 1 440 ? -9.68 5.594 27.469 1 98.12 440 HIS A CA 1
ATOM 3547 C C . HIS A 1 440 ? -8.414 6.215 28.031 1 98.12 440 HIS A C 1
ATOM 3549 O O . HIS A 1 440 ? -7.723 6.969 27.344 1 98.12 440 HIS A O 1
ATOM 3555 N N . PHE A 1 441 ? -8.023 5.938 29.312 1 98.75 441 PHE A N 1
ATOM 3556 C CA . PHE A 1 441 ? -6.879 6.598 29.922 1 98.75 441 PHE A CA 1
ATOM 3557 C C . PHE A 1 441 ? -5.633 5.73 29.812 1 98.75 441 PHE A C 1
ATOM 3559 O O . PHE A 1 441 ? -5.723 4.504 29.797 1 98.75 441 PHE A O 1
ATOM 3566 N N . VAL A 1 442 ? -4.496 6.355 29.734 1 98.69 442 VAL A N 1
ATOM 3567 C CA . VAL A 1 442 ? -3.205 5.699 29.922 1 98.69 442 VAL A CA 1
ATOM 3568 C C . VAL A 1 442 ? -3.139 5.078 31.312 1 98.69 442 VAL A C 1
ATOM 3570 O O . VAL A 1 442 ? -3.686 5.629 32.281 1 98.69 442 VAL A O 1
ATOM 3573 N N . LYS A 1 443 ? -2.455 3.979 31.438 1 98.56 443 LYS A N 1
ATOM 3574 C CA . LYS A 1 443 ? -2.312 3.301 32.719 1 98.56 443 LYS A CA 1
ATOM 3575 C C . LYS A 1 443 ? -0.907 3.486 33.281 1 98.56 443 LYS A C 1
ATOM 3577 O O . LYS A 1 443 ? 0.036 3.762 32.531 1 98.56 443 LYS A O 1
ATOM 3582 N N . ASN A 1 444 ? -0.824 3.459 34.562 1 97.94 444 ASN A N 1
ATOM 3583 C CA . ASN A 1 444 ? 0.498 3.33 35.156 1 97.94 444 ASN A CA 1
ATOM 3584 C C . ASN A 1 444 ? 0.985 1.883 35.125 1 97.94 444 ASN A C 1
ATOM 3586 O O . ASN A 1 444 ? 0.292 0.998 34.625 1 97.94 444 ASN A O 1
ATOM 3590 N N . ARG A 1 445 ? 2.143 1.613 35.594 1 94.69 445 ARG A N 1
ATOM 3591 C CA . ARG A 1 445 ? 2.768 0.298 35.5 1 94.69 445 ARG A CA 1
ATOM 3592 C C . ARG A 1 445 ? 1.981 -0.741 36.281 1 94.69 445 ARG A C 1
ATOM 3594 O O . ARG A 1 445 ? 2.049 -1.936 36 1 94.69 445 ARG A O 1
ATOM 3601 N N . ASP A 1 446 ? 1.217 -0.287 37.281 1 94.94 446 ASP A N 1
ATOM 3602 C CA . ASP A 1 446 ? 0.449 -1.197 38.125 1 94.94 446 ASP A CA 1
ATOM 3603 C C . ASP A 1 446 ? -0.925 -1.479 37.531 1 94.94 446 ASP A C 1
ATOM 3605 O O . ASP A 1 446 ? -1.719 -2.229 38.094 1 94.94 446 ASP A O 1
ATOM 3609 N N . GLY A 1 447 ? -1.239 -0.796 36.438 1 95.62 447 GLY A N 1
ATOM 3610 C CA . GLY A 1 447 ? -2.482 -1.085 35.75 1 95.62 447 GLY A CA 1
ATOM 3611 C C . GLY A 1 447 ? -3.598 -0.117 36.094 1 95.62 447 GLY A C 1
ATOM 3612 O O . GLY A 1 447 ? -4.703 -0.217 35.562 1 95.62 447 GLY A O 1
ATOM 3613 N N . GLN A 1 448 ? -3.338 0.823 36.969 1 97.38 448 GLN A N 1
ATOM 3614 C CA . GLN A 1 448 ? -4.316 1.849 37.312 1 97.38 448 GLN A CA 1
ATOM 3615 C C . GLN A 1 448 ? -4.238 3.029 36.344 1 97.38 448 GLN A C 1
ATOM 3617 O O . GLN A 1 448 ? -3.23 3.211 35.656 1 97.38 448 GLN A O 1
ATOM 3622 N N . ASN A 1 449 ? -5.281 3.807 36.312 1 98.25 449 ASN A N 1
ATOM 3623 C CA . ASN A 1 449 ? -5.219 5.008 35.5 1 98.25 449 ASN A CA 1
ATOM 3624 C C . ASN A 1 449 ? -4.059 5.91 35.906 1 98.25 449 ASN A C 1
ATOM 3626 O O . ASN A 1 449 ? -3.871 6.188 37.094 1 98.25 449 ASN A O 1
ATOM 3630 N N . TYR A 1 450 ? -3.271 6.34 35.031 1 98.56 450 TYR A N 1
ATOM 3631 C CA . TYR A 1 450 ? -2.156 7.23 35.312 1 98.56 450 TYR A CA 1
ATOM 3632 C C . TYR A 1 450 ? -2.658 8.602 35.781 1 98.56 450 TYR A C 1
ATOM 3634 O O . TYR A 1 450 ? -3.498 9.211 35.094 1 98.56 450 TYR A O 1
ATOM 3642 N N . GLU A 1 451 ? -2.16 9.07 36.844 1 97.94 451 GLU A N 1
ATOM 3643 C CA . GLU A 1 451 ? -2.504 10.383 37.406 1 97.94 451 GLU A CA 1
ATOM 3644 C C . GLU A 1 451 ? -1.307 11.328 37.344 1 97.94 451 GLU A C 1
ATOM 3646 O O . GLU A 1 451 ? -0.243 11.023 37.875 1 97.94 451 GLU A O 1
ATOM 3651 N N . GLY A 1 452 ? -1.403 12.406 36.594 1 97.81 452 GLY A N 1
ATOM 3652 C CA . GLY A 1 452 ? -0.454 13.508 36.562 1 97.81 452 GLY A CA 1
ATOM 3653 C C . GLY A 1 452 ? -1.082 14.852 36.875 1 97.81 452 GLY A C 1
ATOM 3654 O O . GLY A 1 452 ? -2.111 14.914 37.562 1 97.81 452 GLY A O 1
ATOM 3655 N N . SER A 1 453 ? -0.334 15.898 36.531 1 97.44 453 SER A N 1
ATOM 3656 C CA . SER A 1 453 ? -0.858 17.234 36.781 1 97.44 453 SER A CA 1
ATOM 3657 C C . SER A 1 453 ? -0.561 18.172 35.625 1 97.44 453 SER A C 1
ATOM 3659 O O . SER A 1 453 ? 0.461 18.031 34.969 1 97.44 453 SER A O 1
ATOM 3661 N N . CYS A 1 454 ? -1.451 19.047 35.406 1 97.38 454 CYS A N 1
ATOM 3662 C CA . CYS A 1 454 ? -1.329 20.125 34.438 1 97.38 454 CYS A CA 1
ATOM 3663 C C . CYS A 1 454 ? -2.199 21.312 34.844 1 97.38 454 CYS A C 1
ATOM 3665 O O . CYS A 1 454 ? -2.369 21.594 36.031 1 97.38 454 CYS A O 1
ATOM 3667 N N . TRP A 1 455 ? -2.674 22.078 33.969 1 96.06 455 TRP A N 1
ATOM 3668 C CA . TRP A 1 455 ? -3.332 23.359 34.219 1 96.06 455 TRP A CA 1
ATOM 3669 C C . TRP A 1 455 ? -4.551 23.156 35.125 1 96.06 455 TRP A C 1
ATOM 3671 O O . TRP A 1 455 ? -4.801 23.969 36.031 1 96.06 455 TRP A O 1
ATOM 3681 N N . PRO A 1 456 ? -5.312 22.094 34.969 1 96 456 PRO A N 1
ATOM 3682 C CA . PRO A 1 456 ? -6.477 21.922 35.844 1 96 456 PRO A CA 1
ATOM 3683 C C . PRO A 1 456 ? -6.113 21.344 37.219 1 96 456 PRO A C 1
ATOM 3685 O O . PRO A 1 456 ? -6.984 21.188 38.062 1 96 456 PRO A O 1
ATOM 3688 N N . GLY A 1 457 ? -4.898 21 37.438 1 96.5 457 GLY A N 1
ATOM 3689 C CA . GLY A 1 457 ? -4.477 20.25 38.594 1 96.5 457 GLY A CA 1
ATOM 3690 C C . GLY A 1 457 ? -4.32 18.766 38.344 1 96.5 457 GLY A C 1
ATOM 3691 O O . GLY A 1 457 ? -3.768 18.375 37.312 1 96.5 457 GLY A O 1
ATOM 3692 N N . ASN A 1 458 ? -4.82 17.984 39.281 1 97.12 458 ASN A N 1
ATOM 3693 C CA . ASN A 1 458 ? -4.734 16.547 39.094 1 97.12 458 ASN A CA 1
ATOM 3694 C C . ASN A 1 458 ? -5.539 16.094 37.875 1 97.12 458 ASN A C 1
ATOM 3696 O O . ASN A 1 458 ? -6.715 16.438 37.75 1 97.12 458 ASN A O 1
ATOM 3700 N N . SER A 1 459 ? -4.879 15.312 37.031 1 98 459 SER A N 1
ATOM 3701 C CA . SER A 1 459 ? -5.48 14.984 35.719 1 98 459 SER A CA 1
ATOM 3702 C C . SER A 1 459 ? -5.113 13.57 35.312 1 98 459 SER A C 1
ATOM 3704 O O . SER A 1 459 ? -4.055 13.055 35.656 1 98 459 SER A O 1
ATOM 3706 N N . ASN A 1 460 ? -6.055 12.891 34.625 1 98.44 460 ASN A N 1
ATOM 3707 C CA . ASN A 1 460 ? -5.75 11.711 33.844 1 98.44 460 ASN A CA 1
ATOM 3708 C C . ASN A 1 460 ? -5.422 12.086 32.406 1 98.44 460 ASN A C 1
ATOM 3710 O O . ASN A 1 460 ? -5.742 13.188 31.938 1 98.44 460 ASN A O 1
ATOM 3714 N N . TYR A 1 461 ? -4.707 11.211 31.703 1 98.81 461 TYR A N 1
ATOM 3715 C CA . TYR A 1 461 ? -4.32 11.469 30.312 1 98.81 461 TYR A CA 1
ATOM 3716 C C . TYR A 1 461 ? -4.941 10.438 29.375 1 98.81 461 TYR A C 1
ATOM 3718 O O . TYR A 1 461 ? -4.918 9.234 29.656 1 98.81 461 TYR A O 1
ATOM 3726 N N . LEU A 1 462 ? -5.5 10.828 28.281 1 98.75 462 LEU A N 1
ATOM 3727 C CA . LEU A 1 462 ? -6.121 9.945 27.297 1 98.75 462 LEU A CA 1
ATOM 3728 C C . LEU A 1 462 ? -5.066 9.125 26.562 1 98.75 462 LEU A C 1
ATOM 3730 O O . LEU A 1 462 ? -3.992 9.633 26.234 1 98.75 462 LEU A O 1
ATOM 3734 N N . ASP A 1 463 ? -5.324 7.875 26.234 1 98.62 463 ASP A N 1
ATOM 3735 C CA . ASP A 1 463 ? -4.43 7.008 25.469 1 98.62 463 ASP A CA 1
ATOM 3736 C C . ASP A 1 463 ? -4.742 7.078 23.984 1 98.62 463 ASP A C 1
ATOM 3738 O O . ASP A 1 463 ? -5.383 6.176 23.438 1 98.62 463 ASP A O 1
ATOM 3742 N N . PHE A 1 464 ? -4.168 7.957 23.297 1 98.56 464 PHE A N 1
ATOM 3743 C CA . PHE A 1 464 ? -4.465 8.195 21.891 1 98.56 464 PHE A CA 1
ATOM 3744 C C . PHE A 1 464 ? -3.844 7.117 21.016 1 98.56 464 PHE A C 1
ATOM 3746 O O . PHE A 1 464 ? -4.129 7.039 19.812 1 98.56 464 PHE A O 1
ATOM 3753 N N . SER A 1 465 ? -2.982 6.293 21.578 1 97.56 465 SER A N 1
ATOM 3754 C CA . SER A 1 465 ? -2.453 5.184 20.797 1 97.56 465 SER A CA 1
ATOM 3755 C C . SER A 1 465 ? -3.535 4.152 20.484 1 97.56 465 SER A C 1
ATOM 3757 O O . SER A 1 465 ? -3.391 3.346 19.562 1 97.56 465 SER A O 1
ATOM 3759 N N . SER A 1 466 ? -4.598 4.148 21.266 1 96.94 466 SER A N 1
ATOM 3760 C CA . SER A 1 466 ? -5.738 3.262 21.047 1 96.94 466 SER A CA 1
ATOM 3761 C C . SER A 1 466 ? -6.66 3.795 19.953 1 96.94 466 SER A C 1
ATOM 3763 O O . SER A 1 466 ? -7.164 4.914 20.062 1 96.94 466 SER A O 1
ATOM 3765 N N . PRO A 1 467 ? -6.926 3 18.969 1 95.44 467 PRO A N 1
ATOM 3766 C CA . PRO A 1 467 ? -7.871 3.461 17.938 1 95.44 467 PRO A CA 1
ATOM 3767 C C . PRO A 1 467 ? -9.266 3.727 18.5 1 95.44 467 PRO A C 1
ATOM 3769 O O . PRO A 1 467 ? -9.961 4.641 18.047 1 95.44 467 PRO A O 1
ATOM 3772 N N . ASP A 1 468 ? -9.656 2.975 19.5 1 95.94 468 ASP A N 1
ATOM 3773 C CA . ASP A 1 468 ? -10.961 3.16 20.141 1 95.94 468 ASP A CA 1
ATOM 3774 C C . ASP A 1 468 ? -11.031 4.504 20.859 1 95.94 468 ASP A C 1
ATOM 3776 O O . ASP A 1 468 ? -12.055 5.191 20.797 1 95.94 468 ASP A O 1
ATOM 3780 N N . THR A 1 469 ? -10.008 4.828 21.531 1 97.81 469 THR A N 1
ATOM 3781 C CA . THR A 1 469 ? -9.953 6.109 22.234 1 97.81 469 THR A CA 1
ATOM 3782 C C . THR A 1 469 ? -9.992 7.266 21.234 1 97.81 469 THR A C 1
ATOM 3784 O O . THR A 1 469 ? -10.688 8.258 21.453 1 97.81 469 THR A O 1
ATOM 3787 N N . ARG A 1 470 ? -9.242 7.141 20.141 1 98.19 470 ARG A N 1
ATOM 3788 C CA . ARG A 1 470 ? -9.266 8.188 19.125 1 98.19 470 ARG A CA 1
ATOM 3789 C C . ARG A 1 470 ? -10.664 8.359 18.547 1 98.19 470 ARG A C 1
ATOM 3791 O O . ARG A 1 470 ? -11.125 9.492 18.359 1 98.19 470 ARG A O 1
ATOM 3798 N N . ALA A 1 471 ? -11.289 7.266 18.312 1 97.44 471 ALA A N 1
ATOM 3799 C CA . ALA A 1 471 ? -12.648 7.332 17.781 1 97.44 471 ALA A CA 1
ATOM 3800 C C . ALA A 1 471 ? -13.594 8.023 18.75 1 97.44 471 ALA A C 1
ATOM 3802 O O . ALA A 1 471 ? -14.398 8.867 18.359 1 97.44 471 ALA A O 1
ATOM 3803 N N . TRP A 1 472 ? -13.531 7.609 20.031 1 97.69 472 TRP A N 1
ATOM 3804 C CA . TRP A 1 472 ? -14.344 8.234 21.062 1 97.69 472 TRP A CA 1
ATOM 3805 C C . TRP A 1 472 ? -14.078 9.734 21.141 1 97.69 472 TRP A C 1
ATOM 3807 O O . TRP A 1 472 ? -15.023 10.531 21.172 1 97.69 472 TRP A O 1
ATOM 3817 N N . TYR A 1 473 ? -12.82 10.102 21.141 1 98.62 473 TYR A N 1
ATOM 3818 C CA . TYR A 1 473 ? -12.43 11.5 21.219 1 98.62 473 TYR A CA 1
ATOM 3819 C C . TYR A 1 473 ? -12.938 12.273 20.016 1 98.62 473 TYR A C 1
ATOM 3821 O O . TYR A 1 473 ? -13.414 13.406 20.141 1 98.62 473 TYR A O 1
ATOM 3829 N N . SER A 1 474 ? -12.812 11.719 18.844 1 98.56 474 SER A N 1
ATOM 3830 C CA . SER A 1 474 ? -13.328 12.336 17.625 1 98.56 474 SER A CA 1
ATOM 3831 C C . SER A 1 474 ? -14.82 12.648 17.734 1 98.56 474 SER A C 1
ATOM 3833 O O . SER A 1 474 ? -15.266 13.727 17.344 1 98.56 474 SER A O 1
ATOM 3835 N N . ARG A 1 475 ? -15.555 11.828 18.344 1 97.5 475 ARG A N 1
ATOM 3836 C CA . ARG A 1 475 ? -17 11.984 18.469 1 97.5 475 ARG A CA 1
ATOM 3837 C C . ARG A 1 475 ? -17.344 13.094 19.453 1 97.5 475 ARG A C 1
ATOM 3839 O O . ARG A 1 475 ? -18.438 13.672 19.391 1 97.5 475 ARG A O 1
ATOM 3846 N N . CYS A 1 476 ? -16.453 13.383 20.312 1 98.06 476 CYS A N 1
ATOM 3847 C CA . CYS A 1 476 ? -16.688 14.445 21.281 1 98.06 476 CYS A CA 1
ATOM 3848 C C . CYS A 1 476 ? -16.859 15.797 20.594 1 98.06 476 CYS A C 1
ATOM 3850 O O . CYS A 1 476 ? -17.453 16.719 21.156 1 98.06 476 CYS A O 1
ATOM 3852 N N . PHE A 1 477 ? -16.422 15.938 19.359 1 98.25 477 PHE A N 1
ATOM 3853 C CA . PHE A 1 477 ? -16.469 17.219 18.656 1 98.25 477 PHE A CA 1
ATOM 3854 C C . PHE A 1 477 ? -17.812 17.375 17.922 1 98.25 477 PHE A C 1
ATOM 3856 O O . PHE A 1 477 ? -18.062 18.422 17.328 1 98.25 477 PHE A O 1
ATOM 3863 N N . SER A 1 478 ? -18.641 16.375 17.938 1 97.12 478 SER A N 1
ATOM 3864 C CA . SER A 1 478 ? -19.953 16.531 17.328 1 97.12 478 SER A CA 1
ATOM 3865 C C . SER A 1 478 ? -20.719 17.688 17.953 1 97.12 478 SER A C 1
ATOM 3867 O O . SER A 1 478 ? -20.547 17.984 19.141 1 97.12 478 SER A O 1
ATOM 3869 N N . LEU A 1 479 ? -21.625 18.297 17.203 1 96.56 479 LEU A N 1
ATOM 3870 C CA . LEU A 1 479 ? -22.312 19.5 17.672 1 96.56 479 LEU A CA 1
ATOM 3871 C C . LEU A 1 479 ? -23.281 19.172 18.797 1 96.56 479 LEU A C 1
ATOM 3873 O O . LEU A 1 479 ? -23.594 20.031 19.625 1 96.56 479 LEU A O 1
ATOM 3877 N N . ASP A 1 480 ? -23.734 17.891 18.875 1 94.31 480 ASP A N 1
ATOM 3878 C CA . ASP A 1 480 ? -24.656 17.484 19.922 1 94.31 480 ASP A CA 1
ATOM 3879 C C . ASP A 1 480 ? -23.922 17.203 21.219 1 94.31 480 ASP A C 1
ATOM 3881 O O . ASP A 1 480 ? -24.5 17.297 22.312 1 94.31 480 ASP A O 1
ATOM 3885 N N . LYS A 1 481 ? -22.656 16.859 21.125 1 95.19 481 LYS A N 1
ATOM 3886 C CA . LYS A 1 481 ? -21.875 16.547 22.328 1 95.19 481 LYS A CA 1
ATOM 3887 C C . LYS A 1 481 ? -21.156 17.781 22.844 1 95.19 481 LYS A C 1
ATOM 3889 O O . LYS A 1 481 ? -21.172 18.062 24.047 1 95.19 481 LYS A O 1
ATOM 3894 N N . TYR A 1 482 ? -20.5 18.484 21.953 1 97.38 482 TYR A N 1
ATOM 3895 C CA . TYR A 1 482 ? -19.875 19.734 22.328 1 97.38 482 TYR A CA 1
ATOM 3896 C C . TYR A 1 482 ? -20.859 20.891 22.266 1 97.38 482 TYR A C 1
ATOM 3898 O O . TYR A 1 482 ? -20.781 21.734 21.359 1 97.38 482 TYR A O 1
ATOM 3906 N N . LYS A 1 483 ? -21.625 20.969 23.234 1 96.44 483 LYS A N 1
ATOM 3907 C CA . LYS A 1 483 ? -22.688 21.984 23.281 1 96.44 483 LYS A CA 1
ATOM 3908 C C . LYS A 1 483 ? -22.094 23.391 23.234 1 96.44 483 LYS A C 1
ATOM 3910 O O . LYS A 1 483 ? -21.078 23.672 23.875 1 96.44 483 LYS A O 1
ATOM 3915 N N . GLY A 1 484 ? -22.703 24.219 22.453 1 97.5 484 GLY A N 1
ATOM 3916 C CA . GLY A 1 484 ? -22.203 25.578 22.297 1 97.5 484 GLY A CA 1
ATOM 3917 C C . GLY A 1 484 ? -21.281 25.734 21.094 1 97.5 484 GLY A C 1
ATOM 3918 O O . GLY A 1 484 ? -20.875 26.859 20.766 1 97.5 484 GLY A O 1
ATOM 3919 N N . SER A 1 485 ? -20.953 24.688 20.438 1 97.94 485 SER A N 1
ATOM 3920 C CA . SER A 1 485 ? -20.109 24.75 19.25 1 97.94 485 SER A CA 1
ATOM 3921 C C . SER A 1 485 ? -20.953 24.891 17.984 1 97.94 485 SER A C 1
ATOM 3923 O O . SER A 1 485 ? -22.156 24.578 17.984 1 97.94 485 SER A O 1
ATOM 3925 N N . THR A 1 486 ? -20.422 25.438 16.953 1 98.31 486 THR A N 1
ATOM 3926 C CA . THR A 1 486 ? -20.969 25.547 15.602 1 98.31 486 THR A CA 1
ATOM 3927 C C . THR A 1 486 ? -19.953 25.047 14.562 1 98.31 486 THR A C 1
ATOM 3929 O O . THR A 1 486 ? -18.812 24.766 14.898 1 98.31 486 THR A O 1
ATOM 3932 N N . PRO A 1 487 ? -20.344 24.906 13.297 1 97.19 487 PRO A N 1
ATOM 3933 C CA . PRO A 1 487 ? -19.391 24.5 12.25 1 97.19 487 PRO A CA 1
ATOM 3934 C C . PRO A 1 487 ? -18.25 25.484 12.078 1 97.19 487 PRO A C 1
ATOM 3936 O O . PRO A 1 487 ? -17.234 25.172 11.43 1 97.19 487 PRO A O 1
ATOM 3939 N N . SER A 1 488 ? -18.328 26.672 12.688 1 98.12 488 SER A N 1
ATOM 3940 C CA . SER A 1 488 ? -17.312 27.719 12.539 1 98.12 488 SER A CA 1
ATOM 3941 C C . SER A 1 488 ? -16.281 27.625 13.664 1 98.12 488 SER A C 1
ATOM 3943 O O . SER A 1 488 ? -15.367 28.453 13.734 1 98.12 488 SER A O 1
ATOM 3945 N N . LEU A 1 489 ? -16.453 26.625 14.523 1 98.69 489 LEU A N 1
ATOM 3946 C CA . LEU A 1 489 ? -15.5 26.422 15.617 1 98.69 489 LEU A CA 1
ATOM 3947 C C . LEU A 1 489 ? -14.43 25.406 15.219 1 98.69 489 LEU A C 1
ATOM 3949 O O . LEU A 1 489 ? -14.75 24.297 14.773 1 98.69 489 LEU A O 1
ATOM 3953 N N . PHE A 1 490 ? -13.211 25.766 15.336 1 98.75 490 PHE A N 1
ATOM 3954 C CA . PHE A 1 490 ? -12.078 24.891 15.062 1 98.75 490 PHE A CA 1
ATOM 3955 C C . PHE A 1 490 ? -11.219 24.703 16.297 1 98.75 490 PHE A C 1
ATOM 3957 O O . PHE A 1 490 ? -11.57 25.203 17.375 1 98.75 490 PHE A O 1
ATOM 3964 N N . VAL A 1 491 ? -10.039 23.891 16.141 1 98.56 491 VAL A N 1
ATOM 3965 C CA . VAL A 1 491 ? -9.453 23.406 17.391 1 98.56 491 VAL A CA 1
ATOM 3966 C C . VAL A 1 491 ? -7.934 23.578 17.344 1 98.56 491 VAL A C 1
ATOM 3968 O O . VAL A 1 491 ? -7.32 23.484 16.281 1 98.56 491 VAL A O 1
ATOM 3971 N N . TRP A 1 492 ? -7.48 23.875 18.469 1 97.25 492 TRP A N 1
ATOM 3972 C CA . TRP A 1 492 ? -6.059 23.953 18.797 1 97.25 492 TRP A CA 1
ATOM 3973 C C . TRP A 1 492 ? -5.672 22.891 19.812 1 97.25 492 TRP A C 1
ATOM 3975 O O . TRP A 1 492 ? -6.262 22.812 20.891 1 97.25 492 TRP A O 1
ATOM 3985 N N . ASN A 1 493 ? -4.707 21.891 19.5 1 98.5 493 ASN A N 1
ATOM 3986 C CA . ASN A 1 493 ? -4.18 20.906 20.422 1 98.5 493 ASN A CA 1
ATOM 3987 C C . ASN A 1 493 ? -2.877 21.375 21.062 1 98.5 493 ASN A C 1
ATOM 3989 O O . ASN A 1 493 ? -1.849 21.469 20.391 1 98.5 493 ASN A O 1
ATOM 3993 N N . ASP A 1 494 ? -2.951 21.594 22.312 1 98.06 494 ASP A N 1
ATOM 3994 C CA . ASP A 1 494 ? -1.815 22.109 23.062 1 98.06 494 ASP A CA 1
ATOM 3995 C C . ASP A 1 494 ? -1.43 21.141 24.188 1 98.06 494 ASP A C 1
ATOM 3997 O O . ASP A 1 494 ? -2.121 20.156 24.438 1 98.06 494 ASP A O 1
ATOM 4001 N N . MET A 1 495 ? -0.204 21.281 24.781 1 98.38 495 MET A N 1
ATOM 4002 C CA . MET A 1 495 ? 0.297 20.516 25.922 1 98.38 495 MET A CA 1
ATOM 4003 C C . MET A 1 495 ? 0.397 19.031 25.578 1 98.38 495 MET A C 1
ATOM 4005 O O . MET A 1 495 ? 0.407 18.188 26.484 1 98.38 495 MET A O 1
ATOM 4009 N N . ASN A 1 496 ? 0.518 18.594 24.359 1 98.56 496 ASN A N 1
ATOM 4010 C CA . ASN A 1 496 ? 0.294 17.203 23.984 1 98.56 496 ASN A CA 1
ATOM 4011 C C . ASN A 1 496 ? 1.603 16.5 23.641 1 98.56 496 ASN A C 1
ATOM 4013 O O . ASN A 1 496 ? 1.596 15.477 22.953 1 98.56 496 ASN A O 1
ATOM 4017 N N . GLU A 1 497 ? 2.678 17.125 24.078 1 98.12 497 GLU A N 1
ATOM 4018 C CA . GLU A 1 497 ? 3.977 16.5 23.859 1 98.12 497 GLU A CA 1
ATOM 4019 C C . GLU A 1 497 ? 3.992 15.07 24.391 1 98.12 497 GLU A C 1
ATOM 4021 O O . GLU A 1 497 ? 4.379 14.141 23.688 1 98.12 497 GLU A O 1
ATOM 4026 N N . PRO A 1 498 ? 3.371 14.883 25.719 1 98.12 498 PRO A N 1
ATOM 4027 C CA . PRO A 1 498 ? 2.449 15.609 26.594 1 98.12 498 PRO A CA 1
ATOM 4028 C C . PRO A 1 498 ? 3.154 16.266 27.781 1 98.12 498 PRO A C 1
ATOM 4030 O O . PRO A 1 498 ? 4.137 15.719 28.281 1 98.12 498 PRO A O 1
ATOM 4033 N N . SER A 1 499 ? 2.623 17.297 28.094 1 98.31 499 SER A N 1
ATOM 4034 C CA . SER A 1 499 ? 3.104 18.031 29.266 1 98.31 499 SER A CA 1
ATOM 4035 C C . SER A 1 499 ? 2.496 17.484 30.547 1 98.31 499 SER A C 1
ATOM 4037 O O . SER A 1 499 ? 1.28 17.312 30.641 1 98.31 499 SER A O 1
ATOM 4039 N N . VAL A 1 500 ? 3.326 17.125 31.484 1 98.31 500 VAL A N 1
ATOM 4040 C CA . VAL A 1 500 ? 2.984 16.734 32.844 1 98.31 500 VAL A CA 1
ATOM 4041 C C . VAL A 1 500 ? 3.828 17.531 33.844 1 98.31 500 VAL A C 1
ATOM 4043 O O . VAL A 1 500 ? 5.004 17.219 34.031 1 98.31 500 VAL A O 1
ATOM 4046 N N . PHE A 1 501 ? 3.262 18.453 34.562 1 97 501 PHE A N 1
ATOM 4047 C CA . PHE A 1 501 ? 3.99 19.422 35.344 1 97 501 PHE A CA 1
ATOM 4048 C C . PHE A 1 501 ? 4.809 18.719 36.438 1 97 501 PHE A C 1
ATOM 4050 O O . PHE A 1 501 ? 5.914 19.156 36.75 1 97 501 PHE A O 1
ATOM 4057 N N . ASP A 1 502 ? 4.316 17.688 37 1 95.44 502 ASP A N 1
ATOM 4058 C CA . ASP A 1 502 ? 5.008 17 38.094 1 95.44 502 ASP A CA 1
ATOM 4059 C C . ASP A 1 502 ? 5.691 15.727 37.594 1 95.44 502 ASP A C 1
ATOM 4061 O O . ASP A 1 502 ? 6.012 14.844 38.406 1 95.44 502 ASP A O 1
ATOM 4065 N N . GLY A 1 503 ? 5.828 15.578 36.312 1 96 503 GLY A N 1
ATOM 4066 C CA . GLY A 1 503 ? 6.484 14.414 35.719 1 96 503 GLY A CA 1
ATOM 4067 C C . GLY A 1 503 ? 7.961 14.633 35.469 1 96 503 GLY A C 1
ATOM 4068 O O . GLY A 1 503 ? 8.453 15.758 35.562 1 96 503 GLY A O 1
ATOM 4069 N N . PRO A 1 504 ? 8.711 13.492 35.219 1 96.06 504 PRO A N 1
ATOM 4070 C CA . PRO A 1 504 ? 10.109 13.633 34.812 1 96.06 504 PRO A CA 1
ATOM 4071 C C . PRO A 1 504 ? 10.289 14.461 33.562 1 96.06 504 PRO A C 1
ATOM 4073 O O . PRO A 1 504 ? 9.703 14.148 32.5 1 96.06 504 PRO A O 1
ATOM 4076 N N . GLU A 1 505 ? 11.078 15.562 33.625 1 96.62 505 GLU A N 1
ATOM 4077 C CA . GLU A 1 505 ? 11.281 16.5 32.531 1 96.62 505 GLU A CA 1
ATOM 4078 C C . GLU A 1 505 ? 9.969 17.156 32.094 1 96.62 505 GLU A C 1
ATOM 4080 O O . GLU A 1 505 ? 9.773 17.484 30.922 1 96.62 505 GLU A O 1
ATOM 4085 N N . GLN A 1 506 ? 8.977 17.141 32.969 1 96.75 506 GLN A N 1
ATOM 4086 C CA . GLN A 1 506 ? 7.652 17.734 32.781 1 96.75 506 GLN A CA 1
ATOM 4087 C C . GLN A 1 506 ? 6.867 17 31.688 1 96.75 506 GLN A C 1
ATOM 4089 O O . GLN A 1 506 ? 6.184 17.625 30.875 1 96.75 506 GLN A O 1
ATOM 4094 N N . THR A 1 507 ? 7.094 15.719 31.547 1 98.25 507 THR A N 1
ATOM 4095 C CA . THR A 1 507 ? 6.324 14.891 30.625 1 98.25 507 THR A CA 1
ATOM 4096 C C . THR A 1 507 ? 5.949 13.562 31.281 1 98.25 507 THR A C 1
ATOM 4098 O O . THR A 1 507 ? 6.195 13.367 32.469 1 98.25 507 THR A O 1
ATOM 4101 N N . MET A 1 508 ? 5.297 12.695 30.578 1 98.56 508 MET A N 1
ATOM 4102 C CA . MET A 1 508 ? 4.75 11.453 31.125 1 98.56 508 MET A CA 1
ATOM 4103 C C . MET A 1 508 ? 5.867 10.453 31.422 1 98.56 508 MET A C 1
ATOM 4105 O O . MET A 1 508 ? 6.82 10.328 30.656 1 98.56 508 MET A O 1
ATOM 4109 N N . PRO A 1 509 ? 5.77 9.711 32.594 1 98 509 PRO A N 1
ATOM 4110 C CA . PRO A 1 509 ? 6.777 8.695 32.875 1 98 509 PRO A CA 1
ATOM 4111 C C . PRO A 1 509 ? 6.875 7.633 31.781 1 98 509 PRO A C 1
ATOM 4113 O O . PRO A 1 509 ? 5.852 7.199 31.234 1 98 509 PRO A O 1
ATOM 4116 N N . LYS A 1 510 ? 8.031 7.184 31.547 1 97.88 510 LYS A N 1
ATOM 4117 C CA . LYS A 1 510 ? 8.305 6.285 30.422 1 97.88 510 LYS A CA 1
ATOM 4118 C C . LYS A 1 510 ? 7.711 4.902 30.672 1 97.88 510 LYS A C 1
ATOM 4120 O O . LYS A 1 510 ? 7.453 4.152 29.734 1 97.88 510 LYS A O 1
ATOM 4125 N N . ASP A 1 511 ? 7.488 4.504 31.906 1 97.62 511 ASP A N 1
ATOM 4126 C CA . ASP A 1 511 ? 6.992 3.166 32.219 1 97.62 511 ASP A CA 1
ATOM 4127 C C . ASP A 1 511 ? 5.473 3.166 32.375 1 97.62 511 ASP A C 1
ATOM 4129 O O . ASP A 1 511 ? 4.891 2.201 32.875 1 97.62 511 ASP A O 1
ATOM 4133 N N . ALA A 1 512 ? 4.77 4.359 31.984 1 98.5 512 ALA A N 1
ATOM 4134 C CA . ALA A 1 512 ? 3.326 4.281 31.781 1 98.5 512 ALA A CA 1
ATOM 4135 C C . ALA A 1 512 ? 2.982 3.295 30.672 1 98.5 512 ALA A C 1
ATOM 4137 O O . ALA A 1 512 ? 3.832 2.963 29.844 1 98.5 512 ALA A O 1
ATOM 4138 N N . VAL A 1 513 ? 1.728 2.771 30.734 1 98.38 513 VAL A N 1
ATOM 4139 C CA . VAL A 1 513 ? 1.391 1.666 29.844 1 98.38 513 VAL A CA 1
ATOM 4140 C C . VAL A 1 513 ? 0.224 2.064 28.938 1 98.38 513 VAL A C 1
ATOM 4142 O O . VAL A 1 513 ? -0.798 2.561 29.422 1 98.38 513 VAL A O 1
ATOM 4145 N N . HIS A 1 514 ? 0.407 1.816 27.656 1 98.06 514 HIS A N 1
ATOM 4146 C CA . HIS A 1 514 ? -0.576 2.16 26.641 1 98.06 514 HIS A CA 1
ATOM 4147 C C . HIS A 1 514 ? -1.275 0.913 26.109 1 98.06 514 HIS A C 1
ATOM 4149 O O . HIS A 1 514 ? -0.968 -0.204 26.531 1 98.06 514 HIS A O 1
ATOM 4155 N N . TYR A 1 515 ? -2.223 1.188 25.219 1 95.06 515 TYR A N 1
ATOM 4156 C CA . TYR A 1 515 ? -2.943 0.153 24.484 1 95.06 515 TYR A CA 1
ATOM 4157 C C . TYR A 1 515 ? -1.979 -0.869 23.891 1 95.06 515 TYR A C 1
ATOM 4159 O O . TYR A 1 515 ? -0.955 -0.501 23.312 1 95.06 515 TYR A O 1
ATOM 4167 N N . GLY A 1 516 ? -2.289 -2.15 24.109 1 91.69 516 GLY A N 1
ATOM 4168 C CA . GLY A 1 516 ? -1.442 -3.223 23.609 1 91.69 516 GLY A CA 1
ATOM 4169 C C . GLY A 1 516 ? -0.348 -3.617 24.578 1 91.69 516 GLY A C 1
ATOM 4170 O O . GLY A 1 516 ? 0.437 -4.527 24.297 1 91.69 516 GLY A O 1
ATOM 4171 N N . GLY A 1 517 ? -0.314 -2.965 25.734 1 94.44 517 GLY A N 1
ATOM 4172 C CA . GLY A 1 517 ? 0.68 -3.271 26.75 1 94.44 517 GLY A CA 1
ATOM 4173 C C . GLY A 1 517 ? 2.02 -2.607 26.5 1 94.44 517 GLY A C 1
ATOM 4174 O O . GLY A 1 517 ? 3.033 -2.996 27.078 1 94.44 517 GLY A O 1
ATOM 4175 N N . TRP A 1 518 ? 2.021 -1.588 25.703 1 97.12 518 TRP A N 1
ATOM 4176 C CA . TRP A 1 518 ? 3.271 -0.92 25.359 1 97.12 518 TRP A CA 1
ATOM 4177 C C . TRP A 1 518 ? 3.611 0.166 26.375 1 97.12 518 TRP A C 1
ATOM 4179 O O . TRP A 1 518 ? 2.736 0.921 26.797 1 97.12 518 TRP A O 1
ATOM 4189 N N . GLU A 1 519 ? 4.848 0.224 26.719 1 98.06 519 GLU A N 1
ATOM 4190 C CA . GLU A 1 519 ? 5.293 1.308 27.578 1 98.06 519 GLU A CA 1
ATOM 4191 C C . GLU A 1 519 ? 5.352 2.633 26.828 1 98.06 519 GLU A C 1
ATOM 4193 O O . GLU A 1 519 ? 5.594 2.654 25.625 1 98.06 519 GLU A O 1
ATOM 4198 N N . HIS A 1 520 ? 5.188 3.688 27.562 1 98.56 520 HIS A N 1
ATOM 4199 C CA . HIS A 1 520 ? 5.23 5.031 26.984 1 98.56 520 HIS A CA 1
ATOM 4200 C C . HIS A 1 520 ? 6.551 5.285 26.266 1 98.56 520 HIS A C 1
ATOM 4202 O O . HIS A 1 520 ? 6.59 6.004 25.266 1 98.56 520 HIS A O 1
ATOM 4208 N N . ARG A 1 521 ? 7.613 4.664 26.703 1 98.31 521 ARG A N 1
ATOM 4209 C CA . ARG A 1 521 ? 8.93 4.883 26.109 1 98.31 521 ARG A CA 1
ATOM 4210 C C . ARG A 1 521 ? 8.945 4.48 24.641 1 98.31 521 ARG A C 1
ATOM 4212 O O . ARG A 1 521 ? 9.727 5.008 23.859 1 98.31 521 ARG A O 1
ATOM 4219 N N . GLU A 1 522 ? 8.062 3.521 24.25 1 98.31 522 GLU A N 1
ATOM 4220 C CA . GLU A 1 522 ? 8.016 3.018 22.891 1 98.31 522 GLU A CA 1
ATOM 4221 C C . GLU A 1 522 ? 7.434 4.055 21.938 1 98.31 522 GLU A C 1
ATOM 4223 O O . GLU A 1 522 ? 7.746 4.055 20.734 1 98.31 522 GLU A O 1
ATOM 4228 N N . LEU A 1 523 ? 6.559 4.969 22.438 1 98.62 523 LEU A N 1
ATOM 4229 C CA . LEU A 1 523 ? 5.738 5.723 21.5 1 98.62 523 LEU A CA 1
ATOM 4230 C C . LEU A 1 523 ? 5.586 7.172 21.953 1 98.62 523 LEU A C 1
ATOM 4232 O O . LEU A 1 523 ? 4.672 7.871 21.516 1 98.62 523 LEU A O 1
ATOM 4236 N N . HIS A 1 524 ? 6.457 7.664 22.766 1 98.75 524 HIS A N 1
ATOM 4237 C CA . HIS A 1 524 ? 6.383 9 23.344 1 98.75 524 HIS A CA 1
ATOM 4238 C C . HIS A 1 524 ? 6.16 10.055 22.25 1 98.75 524 HIS A C 1
ATOM 4240 O O . HIS A 1 524 ? 5.25 10.883 22.375 1 98.75 524 HIS A O 1
ATOM 4246 N N . ASN A 1 525 ? 6.91 9.969 21.219 1 98.81 525 ASN A N 1
ATOM 4247 C CA . ASN A 1 525 ? 6.902 11.023 20.203 1 98.81 525 ASN A CA 1
ATOM 4248 C C . ASN A 1 525 ? 5.68 10.922 19.297 1 98.81 525 ASN A C 1
ATOM 4250 O O . ASN A 1 525 ? 5.422 11.82 18.5 1 98.81 525 ASN A O 1
ATOM 4254 N N . LEU A 1 526 ? 4.863 9.875 19.469 1 98.62 526 LEU A N 1
ATOM 4255 C CA . LEU A 1 526 ? 3.67 9.695 18.656 1 98.62 526 LEU A CA 1
ATOM 4256 C C . LEU A 1 526 ? 2.449 10.312 19.328 1 98.62 526 LEU A C 1
ATOM 4258 O O . LEU A 1 526 ? 1.402 10.477 18.703 1 98.62 526 LEU A O 1
ATOM 4262 N N . TYR A 1 527 ? 2.588 10.609 20.562 1 98.81 527 TYR A N 1
ATOM 4263 C CA . TYR A 1 527 ? 1.421 10.961 21.375 1 98.81 527 TYR A CA 1
ATOM 4264 C C . TYR A 1 527 ? 0.669 12.133 20.75 1 98.81 527 TYR A C 1
ATOM 4266 O O . TYR A 1 527 ? -0.536 12.047 20.5 1 98.81 527 TYR A O 1
ATOM 4274 N N . GLY A 1 528 ? 1.399 13.227 20.469 1 98.62 528 GLY A N 1
ATOM 4275 C CA . GLY A 1 528 ? 0.783 14.398 19.859 1 98.62 528 GLY A CA 1
ATOM 4276 C C . GLY A 1 528 ? 0.229 14.133 18.484 1 98.62 528 GLY A C 1
ATOM 4277 O O . GLY A 1 528 ? -0.82 14.664 18.109 1 98.62 528 GLY A O 1
ATOM 4278 N N . PHE A 1 529 ? 0.917 13.273 17.703 1 98.62 529 PHE A N 1
ATOM 4279 C CA . PHE A 1 529 ? 0.477 12.859 16.375 1 98.62 529 PHE A CA 1
ATOM 4280 C C . PHE A 1 529 ? -0.908 12.227 16.438 1 98.62 529 PHE A C 1
ATOM 4282 O O . PHE A 1 529 ? -1.779 12.547 15.625 1 98.62 529 PHE A O 1
ATOM 4289 N N . TYR A 1 530 ? -1.141 11.438 17.406 1 98.75 530 TYR A N 1
ATOM 4290 C CA . TYR A 1 530 ? -2.396 10.695 17.5 1 98.75 530 TYR A CA 1
ATOM 4291 C C . TYR A 1 530 ? -3.525 11.609 17.984 1 98.75 530 TYR A C 1
ATOM 4293 O O . TYR A 1 530 ? -4.668 11.461 17.547 1 98.75 530 TYR A O 1
ATOM 4301 N N . GLN A 1 531 ? -3.258 12.539 18.844 1 98.81 531 GLN A N 1
ATOM 4302 C CA . GLN A 1 531 ? -4.316 13.477 19.188 1 98.81 531 GLN A CA 1
ATOM 4303 C C . GLN A 1 531 ? -4.688 14.352 18 1 98.81 531 GLN A C 1
ATOM 4305 O O . GLN A 1 531 ? -5.867 14.625 17.766 1 98.81 531 GLN A O 1
ATOM 4310 N N . HIS A 1 532 ? -3.598 14.852 17.328 1 98.69 532 HIS A N 1
ATOM 4311 C CA . HIS A 1 532 ? -3.805 15.625 16.109 1 98.69 532 HIS A CA 1
ATOM 4312 C C . HIS A 1 532 ? -4.727 14.898 15.148 1 98.69 532 HIS A C 1
ATOM 4314 O O . HIS A 1 532 ? -5.68 15.484 14.625 1 98.69 532 HIS A O 1
ATOM 4320 N N . MET A 1 533 ? -4.5 13.648 14.984 1 98.62 533 MET A N 1
ATOM 4321 C CA . MET A 1 533 ? -5.273 12.797 14.086 1 98.62 533 MET A CA 1
ATOM 4322 C C . MET A 1 533 ? -6.715 12.664 14.57 1 98.62 533 MET A C 1
ATOM 4324 O O . MET A 1 533 ? -7.652 12.828 13.789 1 98.62 533 MET A O 1
ATOM 4328 N N . ALA A 1 534 ? -6.922 12.383 15.82 1 98.75 534 ALA A N 1
ATOM 4329 C CA . ALA A 1 534 ? -8.258 12.219 16.391 1 98.75 534 ALA A CA 1
ATOM 4330 C C . ALA A 1 534 ? -9.078 13.492 16.25 1 98.75 534 ALA A C 1
ATOM 4332 O O . ALA A 1 534 ? -10.281 13.43 15.961 1 98.75 534 ALA A O 1
ATOM 4333 N N . THR A 1 535 ? -8.438 14.641 16.453 1 98.81 535 THR A N 1
ATOM 4334 C CA . THR A 1 535 ? -9.125 15.922 16.344 1 98.81 535 THR A CA 1
ATOM 4335 C C . THR A 1 535 ? -9.531 16.203 14.898 1 98.81 535 THR A C 1
ATOM 4337 O O . THR A 1 535 ? -10.664 16.609 14.633 1 98.81 535 THR A O 1
ATOM 4340 N N . ALA A 1 536 ? -8.609 15.969 13.984 1 98.62 536 ALA A N 1
ATOM 4341 C CA . ALA A 1 536 ? -8.906 16.172 12.57 1 98.62 536 ALA A CA 1
ATOM 4342 C C . ALA A 1 536 ? -10.07 15.281 12.125 1 98.62 536 ALA A C 1
ATOM 4344 O O . ALA A 1 536 ? -11.008 15.758 11.477 1 98.62 536 ALA A O 1
ATOM 4345 N N . ASP A 1 537 ? -10.023 14.07 12.531 1 98.31 537 ASP A N 1
ATOM 4346 C CA . ASP A 1 537 ? -11.094 13.141 12.195 1 98.31 537 ASP A CA 1
ATOM 4347 C C . ASP A 1 537 ? -12.43 13.602 12.773 1 98.31 537 ASP A C 1
ATOM 4349 O O . ASP A 1 537 ? -13.469 13.445 12.141 1 98.31 537 ASP A O 1
ATOM 4353 N N . GLY A 1 538 ? -12.383 14.125 13.977 1 98.69 538 GLY A N 1
ATOM 4354 C CA . GLY A 1 538 ? -13.594 14.633 14.609 1 98.69 538 GLY A CA 1
ATOM 4355 C C . GLY A 1 538 ? -14.234 15.773 13.836 1 98.69 538 GLY A C 1
ATOM 4356 O O . GLY A 1 538 ? -15.453 15.789 13.648 1 98.69 538 GLY A O 1
ATOM 4357 N N . LEU A 1 539 ? -13.398 16.672 13.398 1 98.62 539 LEU A N 1
ATOM 4358 C CA . LEU A 1 539 ? -13.906 17.828 12.664 1 98.62 539 LEU A CA 1
ATOM 4359 C C . LEU A 1 539 ? -14.438 17.406 11.297 1 98.62 539 LEU A C 1
ATOM 4361 O O . LEU A 1 539 ? -15.445 17.953 10.82 1 98.62 539 LEU A O 1
ATOM 4365 N N . ILE A 1 540 ? -13.812 16.438 10.672 1 98.12 540 ILE A N 1
ATOM 4366 C CA . ILE A 1 540 ? -14.281 15.922 9.398 1 98.12 540 ILE A CA 1
ATOM 4367 C C . ILE A 1 540 ? -15.625 15.219 9.586 1 98.12 540 ILE A C 1
ATOM 4369 O O . ILE A 1 540 ? -16.562 15.445 8.82 1 98.12 540 ILE A O 1
ATOM 4373 N N . THR A 1 541 ? -15.727 14.445 10.617 1 97.94 541 THR A N 1
ATOM 4374 C CA . THR A 1 541 ? -16.938 13.695 10.906 1 97.94 541 THR A CA 1
ATOM 4375 C C . THR A 1 541 ? -18.094 14.641 11.211 1 97.94 541 THR A C 1
ATOM 4377 O O . THR A 1 541 ? -19.234 14.406 10.773 1 97.94 541 THR A O 1
ATOM 4380 N N . ARG A 1 542 ? -17.812 15.664 11.93 1 97 542 ARG A N 1
ATOM 4381 C CA . ARG A 1 542 ? -18.797 16.656 12.336 1 97 542 ARG A CA 1
ATOM 4382 C C . ARG A 1 542 ? -19.484 17.281 11.117 1 97 542 ARG A C 1
ATOM 4384 O O . ARG A 1 542 ? -20.672 17.609 11.172 1 97 542 ARG A O 1
ATOM 4391 N N . SER A 1 543 ? -18.766 17.406 10.039 1 96.69 543 SER A N 1
ATOM 4392 C CA . SER A 1 543 ? -19.312 18 8.82 1 96.69 543 SER A CA 1
ATOM 4393 C C . SER A 1 543 ? -19.859 16.938 7.879 1 96.69 543 SER A C 1
ATOM 4395 O O . SER A 1 543 ? -20.234 17.234 6.746 1 96.69 543 SER A O 1
ATOM 4397 N N . GLY A 1 544 ? -19.781 15.664 8.305 1 95.94 544 GLY A N 1
ATOM 4398 C CA . GLY A 1 544 ? -20.188 14.57 7.441 1 95.94 544 GLY A CA 1
ATOM 4399 C C . GLY A 1 544 ? -19.219 14.305 6.316 1 95.94 544 GLY A C 1
ATOM 4400 O O . GLY A 1 544 ? -19.594 13.773 5.27 1 95.94 544 GLY A O 1
ATOM 4401 N N . GLY A 1 545 ? -18.016 14.805 6.48 1 96.19 545 GLY A N 1
ATOM 4402 C CA . GLY A 1 545 ? -16.984 14.578 5.477 1 96.19 545 GLY A CA 1
ATOM 4403 C C . GLY A 1 545 ? -17 15.617 4.375 1 96.19 545 GLY A C 1
ATOM 4404 O O . GLY A 1 545 ? -16.328 15.445 3.354 1 96.19 545 GLY A O 1
ATOM 4405 N N . SER A 1 546 ? -17.641 16.719 4.566 1 96 546 SER A N 1
ATOM 4406 C CA . SER A 1 546 ? -17.797 17.703 3.488 1 96 546 SER A CA 1
ATOM 4407 C C . SER A 1 546 ? -16.797 18.828 3.619 1 96 546 SER A C 1
ATOM 4409 O O . SER A 1 546 ? -16.375 19.422 2.619 1 96 546 SER A O 1
ATOM 4411 N N . GLU A 1 547 ? -16.438 19.188 4.898 1 97.56 547 GLU A N 1
ATOM 4412 C CA . GLU A 1 547 ? -15.617 20.375 5.137 1 97.56 547 GLU A CA 1
ATOM 4413 C C . GLU A 1 547 ? -14.195 19.984 5.539 1 97.56 547 GLU A C 1
ATOM 4415 O O . GLU A 1 547 ? -13.992 19.016 6.27 1 97.56 547 GLU A O 1
ATOM 4420 N N . ARG A 1 548 ? -13.242 20.781 5.047 1 98.19 548 ARG A N 1
ATOM 4421 C CA . ARG A 1 548 ? -11.859 20.594 5.473 1 98.19 548 ARG A CA 1
ATOM 4422 C C . ARG A 1 548 ? -11.68 21.016 6.93 1 98.19 548 ARG A C 1
ATOM 4424 O O . ARG A 1 548 ? -12.242 22.016 7.375 1 98.19 548 ARG A O 1
ATOM 4431 N N . PRO A 1 549 ? -10.891 20.219 7.699 1 98.25 549 PRO A N 1
ATOM 4432 C CA . PRO A 1 549 ? -10.594 20.625 9.078 1 98.25 549 PRO A CA 1
ATOM 4433 C C . PRO A 1 549 ? -9.461 21.641 9.164 1 98.25 549 PRO A C 1
ATOM 4435 O O . PRO A 1 549 ? -8.758 21.875 8.18 1 98.25 549 PRO A O 1
ATOM 4438 N N . PHE A 1 550 ? -9.398 22.25 10.273 1 98.69 550 PHE A N 1
ATOM 4439 C CA . PHE A 1 550 ? -8.203 22.969 10.688 1 98.69 550 PHE A CA 1
ATOM 4440 C C . PHE A 1 550 ? -7.859 22.656 12.141 1 98.69 550 PHE A C 1
ATOM 4442 O O . PHE A 1 550 ? -8.68 22.875 13.039 1 98.69 550 PHE A O 1
ATOM 4449 N N . VAL A 1 551 ? -6.734 22.125 12.312 1 98.81 551 VAL A N 1
ATOM 4450 C CA . VAL A 1 551 ? -6.195 21.828 13.641 1 98.81 551 VAL A CA 1
ATOM 4451 C C . VAL A 1 551 ? -4.754 22.312 13.734 1 98.81 551 VAL A C 1
ATOM 4453 O O . VAL A 1 551 ? -3.926 22 12.875 1 98.81 551 VAL A O 1
ATOM 4456 N N . LEU A 1 552 ? -4.477 23.156 14.656 1 98.69 552 LEU A N 1
ATOM 4457 C CA . LEU A 1 552 ? -3.104 23.484 15.008 1 98.69 552 LEU A CA 1
ATOM 4458 C C . LEU A 1 552 ? -2.613 22.625 16.172 1 98.69 552 LEU A C 1
ATOM 4460 O O . LEU A 1 552 ? -3.285 22.531 17.203 1 98.69 552 LEU A O 1
ATOM 4464 N N . SER A 1 553 ? -1.497 22 16 1 98.69 553 SER A N 1
ATOM 4465 C CA . SER A 1 553 ? -0.939 21.172 17.062 1 98.69 553 SER A CA 1
ATOM 4466 C C . SER A 1 553 ? 0.426 21.688 17.516 1 98.69 553 SER A C 1
ATOM 4468 O O . SER A 1 553 ? 1.236 22.109 16.688 1 98.69 553 SER A O 1
ATOM 4470 N N . ARG A 1 554 ? 0.615 21.656 18.766 1 98.31 554 ARG A N 1
ATOM 4471 C CA . ARG A 1 554 ? 1.946 22.016 19.25 1 98.31 554 ARG A CA 1
ATOM 4472 C C . ARG A 1 554 ? 2.93 20.859 19.031 1 98.31 554 ARG A C 1
ATOM 4474 O O . ARG A 1 554 ? 3.998 21.062 18.453 1 98.31 554 ARG A O 1
ATOM 4481 N N . SER A 1 555 ? 2.529 19.656 19.516 1 98.69 555 SER A N 1
ATOM 4482 C CA . SER A 1 555 ? 3.387 18.484 19.344 1 98.69 555 SER A CA 1
ATOM 4483 C C . SER A 1 555 ? 3.088 17.781 18.016 1 98.69 555 SER A C 1
ATOM 4485 O O . SER A 1 555 ? 1.952 17.812 17.547 1 98.69 555 SER A O 1
ATOM 4487 N N . PHE A 1 556 ? 4.102 17.188 17.422 1 98.75 556 PHE A N 1
ATOM 4488 C CA . PHE A 1 556 ? 3.955 16.531 16.125 1 98.75 556 PHE A CA 1
ATOM 4489 C C . PHE A 1 556 ? 5.023 15.461 15.93 1 98.75 556 PHE A C 1
ATOM 4491 O O . PHE A 1 556 ? 5.941 15.344 16.734 1 98.75 556 PHE A O 1
ATOM 4498 N N . PHE A 1 557 ? 4.871 14.617 14.945 1 98.81 557 PHE A N 1
ATOM 4499 C CA . PHE A 1 557 ? 5.793 13.594 14.492 1 98.81 557 PHE A CA 1
ATOM 4500 C C . PHE A 1 557 ? 5.742 13.453 12.977 1 98.81 557 PHE A C 1
ATOM 4502 O O . PHE A 1 557 ? 5.027 14.195 12.305 1 98.81 557 PHE A O 1
ATOM 4509 N N . ALA A 1 558 ? 6.578 12.602 12.391 1 98.62 558 ALA A N 1
ATOM 4510 C CA . ALA A 1 558 ? 6.465 12.289 10.969 1 98.62 558 ALA A CA 1
ATOM 4511 C C . ALA A 1 558 ? 5.035 11.906 10.609 1 98.62 558 ALA A C 1
ATOM 4513 O O . ALA A 1 558 ? 4.395 11.117 11.312 1 98.62 558 ALA A O 1
ATOM 4514 N N . GLY A 1 559 ? 4.52 12.57 9.594 1 98.06 559 GLY A N 1
ATOM 4515 C CA . GLY A 1 559 ? 3.17 12.258 9.148 1 98.06 559 GLY A CA 1
ATOM 4516 C C . GLY A 1 559 ? 2.152 13.312 9.555 1 98.06 559 GLY A C 1
ATOM 4517 O O . GLY A 1 559 ? 1.046 13.352 9.016 1 98.06 559 GLY A O 1
ATOM 4518 N N . SER A 1 560 ? 2.477 14.211 10.453 1 98.56 560 SER A N 1
ATOM 4519 C CA . SER A 1 560 ? 1.537 15.203 10.977 1 98.56 560 SER A CA 1
ATOM 4520 C C . SER A 1 560 ? 1.116 16.188 9.891 1 98.56 560 SER A C 1
ATOM 4522 O O . SER A 1 560 ? 0.087 16.859 10.023 1 98.56 560 SER A O 1
ATOM 4524 N N . GLN A 1 561 ? 1.877 16.297 8.789 1 98.25 561 GLN A N 1
ATOM 4525 C CA . GLN A 1 561 ? 1.557 17.234 7.727 1 98.25 561 GLN A CA 1
ATOM 4526 C C . GLN A 1 561 ? 0.206 16.906 7.094 1 98.25 561 GLN A C 1
ATOM 4528 O O . GLN A 1 561 ? -0.436 17.781 6.504 1 98.25 561 GLN A O 1
ATOM 4533 N N . ARG A 1 562 ? -0.264 15.719 7.25 1 96.56 562 ARG A N 1
ATOM 4534 C CA . ARG A 1 562 ? -1.526 15.312 6.641 1 96.56 562 ARG A CA 1
ATOM 4535 C C . ARG A 1 562 ? -2.713 15.766 7.484 1 96.56 562 ARG A C 1
ATOM 4537 O O . ARG A 1 562 ? -3.854 15.742 7.023 1 96.56 562 ARG A O 1
ATOM 4544 N N . LEU A 1 563 ? -2.42 16.281 8.703 1 97.94 563 LEU A N 1
ATOM 4545 C CA . LEU A 1 563 ? -3.494 16.469 9.672 1 97.94 563 LEU A CA 1
ATOM 4546 C C . LEU A 1 563 ? -3.783 17.953 9.875 1 97.94 563 LEU A C 1
ATOM 4548 O O . LEU A 1 563 ? -4.887 18.328 10.281 1 97.94 563 LEU A O 1
ATOM 4552 N N . GLY A 1 564 ? -2.736 18.797 9.711 1 97.5 564 GLY A N 1
ATOM 4553 C CA . GLY A 1 564 ? -2.957 20.219 9.922 1 97.5 564 GLY A CA 1
ATOM 4554 C C . GLY A 1 564 ? -1.669 21 10.07 1 97.5 564 GLY A C 1
ATOM 4555 O O . GLY A 1 564 ? -0.692 20.75 9.367 1 97.5 564 GLY A O 1
ATOM 4556 N N . ALA A 1 565 ? -1.703 22.031 10.922 1 98.31 565 ALA A N 1
ATOM 4557 C CA . ALA A 1 565 ? -0.604 22.984 11.086 1 98.31 565 ALA A CA 1
ATOM 4558 C C . ALA A 1 565 ? 0.115 22.766 12.414 1 98.31 565 ALA A C 1
ATOM 4560 O O . ALA A 1 565 ? -0.437 22.156 13.336 1 98.31 565 ALA A O 1
ATOM 4561 N N . VAL A 1 566 ? 1.352 23.297 12.445 1 98.25 566 VAL A N 1
ATOM 4562 C CA . VAL A 1 566 ? 2.17 23.25 13.656 1 98.25 566 VAL A CA 1
ATOM 4563 C C . VAL A 1 566 ? 2.844 24.609 13.867 1 98.25 566 VAL A C 1
ATOM 4565 O O . VAL A 1 566 ? 3.016 25.375 12.922 1 98.25 566 VAL A O 1
ATOM 4568 N N . TRP A 1 567 ? 3.115 24.953 15.102 1 97.31 567 TRP A N 1
ATOM 4569 C CA . TRP A 1 567 ? 3.891 26.172 15.336 1 97.31 567 TRP A CA 1
ATOM 4570 C C . TRP A 1 567 ? 5.086 25.875 16.234 1 97.31 567 TRP A C 1
ATOM 4572 O O . TRP A 1 567 ? 5.184 24.797 16.828 1 97.31 567 TRP A O 1
ATOM 4582 N N . THR A 1 568 ? 6.016 26.75 16.344 1 96.94 568 THR A N 1
ATOM 4583 C CA . THR A 1 568 ? 7.316 26.516 16.953 1 96.94 568 THR A CA 1
ATOM 4584 C C . THR A 1 568 ? 7.23 26.641 18.469 1 96.94 568 THR A C 1
ATOM 4586 O O . THR A 1 568 ? 8.258 26.641 19.156 1 96.94 568 THR A O 1
ATOM 4589 N N . GLY A 1 569 ? 6.074 26.875 19.031 1 95.38 569 GLY A N 1
ATOM 4590 C CA . GLY A 1 569 ? 5.891 26.812 20.484 1 95.38 569 GLY A CA 1
ATOM 4591 C C . GLY A 1 569 ? 6.09 28.156 21.156 1 95.38 569 GLY A C 1
ATOM 4592 O O . GLY A 1 569 ? 5.906 29.203 20.531 1 95.38 569 GLY A O 1
ATOM 4593 N N . ASP A 1 570 ? 6.414 28.172 22.484 1 96.31 570 ASP A N 1
ATOM 4594 C CA . ASP A 1 570 ? 6.41 29.359 23.344 1 96.31 570 ASP A CA 1
ATOM 4595 C C . ASP A 1 570 ? 7.703 30.156 23.188 1 96.31 570 ASP A C 1
ATOM 4597 O O . ASP A 1 570 ? 8.617 30.031 24 1 96.31 570 ASP A O 1
ATOM 4601 N N . ASN A 1 571 ? 7.664 31.047 22.312 1 97.88 571 ASN A N 1
ATOM 4602 C CA . ASN A 1 571 ? 8.828 31.875 22.031 1 97.88 571 ASN A CA 1
ATOM 4603 C C . ASN A 1 571 ? 8.812 33.156 22.859 1 97.88 571 ASN A C 1
ATOM 4605 O O . ASN A 1 571 ? 8 33.312 23.766 1 97.88 571 ASN A O 1
ATOM 4609 N N . VAL A 1 572 ? 9.828 34.094 22.594 1 98.38 572 VAL A N 1
ATOM 4610 C CA . VAL A 1 572 ? 10.031 35.281 23.406 1 98.38 572 VAL A CA 1
ATOM 4611 C C . VAL A 1 572 ? 10.055 36.5 22.531 1 98.38 572 VAL A C 1
ATOM 4613 O O . VAL A 1 572 ? 10.539 36.469 21.391 1 98.38 572 VAL A O 1
ATOM 4616 N N . ALA A 1 573 ? 9.578 37.625 23.031 1 98.25 573 ALA A N 1
ATOM 4617 C CA . ALA A 1 573 ? 9.57 38.906 22.297 1 98.25 573 ALA A CA 1
ATOM 4618 C C . ALA A 1 573 ? 10.977 39.5 22.234 1 98.25 573 ALA A C 1
ATOM 4620 O O . ALA A 1 573 ? 11.281 40.438 22.969 1 98.25 573 ALA A O 1
ATOM 4621 N N . SER A 1 574 ? 11.766 39 21.344 1 98.31 574 SER A N 1
ATOM 4622 C CA . SER A 1 574 ? 13.125 39.5 21.156 1 98.31 574 SER A CA 1
ATOM 4623 C C . SER A 1 574 ? 13.57 39.344 19.703 1 98.31 574 SER A C 1
ATOM 4625 O O . SER A 1 574 ? 13.008 38.531 18.953 1 98.31 574 SER A O 1
ATOM 4627 N N . TRP A 1 575 ? 14.539 40.094 19.344 1 98.38 575 TRP A N 1
ATOM 4628 C CA . TRP A 1 575 ? 15.086 40.062 17.984 1 98.38 575 TRP A CA 1
ATOM 4629 C C . TRP A 1 575 ? 15.719 38.688 17.688 1 98.38 575 TRP A C 1
ATOM 4631 O O . TRP A 1 575 ? 15.648 38.219 16.562 1 98.38 575 TRP A O 1
ATOM 4641 N N . LYS A 1 576 ? 16.281 38.094 18.656 1 98.19 576 LYS A N 1
ATOM 4642 C CA . LYS A 1 576 ? 16.922 36.781 18.469 1 98.19 576 LYS A CA 1
ATOM 4643 C C . LYS A 1 576 ? 15.906 35.719 18.141 1 98.19 576 LYS A C 1
ATOM 4645 O O . LYS A 1 576 ? 16.188 34.812 17.344 1 98.19 576 LYS A O 1
ATOM 4650 N N . TYR A 1 577 ? 14.789 35.812 18.781 1 98.44 577 TYR A N 1
ATOM 4651 C CA . TYR A 1 577 ? 13.742 34.812 18.516 1 98.44 577 TYR A CA 1
ATOM 4652 C C . TYR A 1 577 ? 13.125 35.031 17.141 1 98.44 577 TYR A C 1
ATOM 4654 O O . TYR A 1 577 ? 12.734 34.062 16.484 1 98.44 577 TYR A O 1
ATOM 4662 N N . LEU A 1 578 ? 12.984 36.25 16.719 1 98.69 578 LEU A N 1
ATOM 4663 C CA . LEU A 1 578 ? 12.562 36.469 15.344 1 98.69 578 LEU A CA 1
ATOM 4664 C C . LEU A 1 578 ? 13.547 35.875 14.359 1 98.69 578 LEU A C 1
ATOM 4666 O O . LEU A 1 578 ? 13.148 35.188 13.422 1 98.69 578 LEU A O 1
ATOM 4670 N N . SER A 1 579 ? 14.781 36.094 14.648 1 98.38 579 SER A N 1
ATOM 4671 C CA . SER A 1 579 ? 15.828 35.625 13.75 1 98.38 579 SER A CA 1
ATOM 4672 C C . SER A 1 579 ? 15.859 34.094 13.695 1 98.38 579 SER A C 1
ATOM 4674 O O . SER A 1 579 ? 15.922 33.5 12.609 1 98.38 579 SER A O 1
ATOM 4676 N N . ILE A 1 580 ? 15.789 33.406 14.82 1 98.44 580 ILE A N 1
ATOM 4677 C CA . ILE A 1 580 ? 15.969 31.953 14.875 1 98.44 580 ILE A CA 1
ATOM 4678 C C . ILE A 1 580 ? 14.711 31.266 14.344 1 98.44 580 ILE A C 1
ATOM 4680 O O . ILE A 1 580 ? 14.766 30.094 13.922 1 98.44 580 ILE A O 1
ATOM 4684 N N . SER A 1 581 ? 13.57 31.969 14.336 1 98.31 581 SER A N 1
ATOM 4685 C CA . SER A 1 581 ? 12.336 31.359 13.844 1 98.31 581 SER A CA 1
ATOM 4686 C C . SER A 1 581 ? 12.445 31 12.367 1 98.31 581 SER A C 1
ATOM 4688 O O . SER A 1 581 ? 11.797 30.062 11.906 1 98.31 581 SER A O 1
ATOM 4690 N N . ILE A 1 582 ? 13.281 31.688 11.625 1 98.62 582 ILE A N 1
ATOM 4691 C CA . ILE A 1 582 ? 13.383 31.484 10.18 1 98.62 582 ILE A CA 1
ATOM 4692 C C . ILE A 1 582 ? 14.016 30.125 9.891 1 98.62 582 ILE A C 1
ATOM 4694 O O . ILE A 1 582 ? 13.406 29.281 9.227 1 98.62 582 ILE A O 1
ATOM 4698 N N . PRO A 1 583 ? 15.211 29.812 10.438 1 98.62 583 PRO A N 1
ATOM 4699 C CA . PRO A 1 583 ? 15.75 28.484 10.18 1 98.62 583 PRO A CA 1
ATOM 4700 C C . PRO A 1 583 ? 14.906 27.375 10.805 1 98.62 583 PRO A C 1
ATOM 4702 O O . PRO A 1 583 ? 14.844 26.266 10.266 1 98.62 583 PRO A O 1
ATOM 4705 N N . MET A 1 584 ? 14.188 27.609 11.891 1 98.62 584 MET A N 1
ATOM 4706 C CA . MET A 1 584 ? 13.289 26.609 12.461 1 98.62 584 MET A CA 1
ATOM 4707 C C . MET A 1 584 ? 12.203 26.219 11.469 1 98.62 584 MET A C 1
ATOM 4709 O O . MET A 1 584 ? 11.93 25.031 11.258 1 98.62 584 MET A O 1
ATOM 4713 N N . LEU A 1 585 ? 11.633 27.234 10.875 1 98.75 585 LEU A N 1
ATOM 4714 C CA . LEU A 1 585 ? 10.562 26.984 9.914 1 98.75 585 LEU A CA 1
ATOM 4715 C C . LEU A 1 585 ? 11.102 26.297 8.672 1 98.75 585 LEU A C 1
ATOM 4717 O O . LEU A 1 585 ? 10.422 25.438 8.086 1 98.75 585 LEU A O 1
ATOM 4721 N N . LEU A 1 586 ? 12.281 26.672 8.242 1 98.81 586 LEU A N 1
ATOM 4722 C CA . LEU A 1 586 ? 12.898 26.031 7.09 1 98.81 586 LEU A CA 1
ATOM 4723 C C . LEU A 1 586 ? 13.172 24.547 7.371 1 98.81 586 LEU A C 1
ATOM 4725 O O . LEU A 1 586 ? 12.992 23.703 6.492 1 98.81 586 LEU A O 1
ATOM 4729 N N . SER A 1 587 ? 13.578 24.281 8.57 1 98.62 587 SER A N 1
ATOM 4730 C CA . SER A 1 587 ? 13.82 22.891 8.953 1 98.62 587 SER A CA 1
ATOM 4731 C C . SER A 1 587 ? 12.531 22.078 8.938 1 98.62 587 SER A C 1
ATOM 4733 O O . SER A 1 587 ? 12.523 20.938 8.469 1 98.62 587 SER A O 1
ATOM 4735 N N . LEU A 1 588 ? 11.477 22.641 9.461 1 98.75 588 LEU A N 1
ATOM 4736 C CA . LEU A 1 588 ? 10.172 21.984 9.414 1 98.75 588 LEU A CA 1
ATOM 4737 C C . LEU A 1 588 ? 9.734 21.75 7.969 1 98.75 588 LEU A C 1
ATOM 4739 O O . LEU A 1 588 ? 9.289 20.656 7.621 1 98.75 588 LEU A O 1
ATOM 4743 N N . SER A 1 589 ? 9.945 22.672 7.168 1 98.38 589 SER A N 1
ATOM 4744 C CA . SER A 1 589 ? 9.539 22.625 5.77 1 98.38 589 SER A CA 1
ATOM 4745 C C . SER A 1 589 ? 10.273 21.531 5.016 1 98.38 589 SER A C 1
ATOM 4747 O O . SER A 1 589 ? 9.664 20.781 4.254 1 98.38 589 SER A O 1
ATOM 4749 N N . VAL A 1 590 ? 11.531 21.406 5.242 1 98.25 590 VAL A N 1
ATOM 4750 C CA . VAL A 1 590 ? 12.367 20.438 4.527 1 98.25 590 VAL A CA 1
ATOM 4751 C C . VAL A 1 590 ? 11.984 19.016 4.922 1 98.25 590 VAL A C 1
ATOM 4753 O O . VAL A 1 590 ? 12.18 18.078 4.152 1 98.25 590 VAL A O 1
ATOM 4756 N N . THR A 1 591 ? 11.336 18.891 6.074 1 98.5 591 THR A N 1
ATOM 4757 C CA . THR A 1 591 ? 11.008 17.547 6.555 1 98.5 591 THR A CA 1
ATOM 4758 C C . THR A 1 591 ? 9.516 17.266 6.387 1 98.5 591 THR A C 1
ATOM 4760 O O . THR A 1 591 ? 8.969 16.375 7.035 1 98.5 591 THR A O 1
ATOM 4763 N N . GLY A 1 592 ? 8.852 18.078 5.645 1 97.88 592 GLY A N 1
ATOM 4764 C CA . GLY A 1 592 ? 7.496 17.75 5.219 1 97.88 592 GLY A CA 1
ATOM 4765 C C . GLY A 1 592 ? 6.43 18.5 5.992 1 97.88 592 GLY A C 1
ATOM 4766 O O . GLY A 1 592 ? 5.266 18.531 5.586 1 97.88 592 GLY A O 1
ATOM 4767 N N . ILE A 1 593 ? 6.754 19.156 7.125 1 98.56 593 ILE A N 1
ATOM 4768 C CA . ILE A 1 593 ? 5.797 19.953 7.883 1 98.56 593 ILE A CA 1
ATOM 4769 C C . ILE A 1 593 ? 5.676 21.344 7.258 1 98.56 593 ILE A C 1
ATOM 4771 O O . ILE A 1 593 ? 6.195 22.328 7.801 1 98.56 593 ILE A O 1
ATOM 4775 N N . ALA A 1 594 ? 4.902 21.406 6.215 1 98.25 594 ALA A N 1
ATOM 4776 C CA . ALA A 1 594 ? 4.875 22.609 5.371 1 98.25 594 ALA A CA 1
ATOM 4777 C C . ALA A 1 594 ? 4.031 23.703 6 1 98.25 594 ALA A C 1
ATOM 4779 O O . ALA A 1 594 ? 4.363 24.891 5.895 1 98.25 594 ALA A O 1
ATOM 4780 N N . PHE A 1 595 ? 2.916 23.359 6.629 1 98.81 595 PHE A N 1
ATOM 4781 C CA . PHE A 1 595 ? 2.031 24.344 7.238 1 98.81 595 PHE A CA 1
ATOM 4782 C C . PHE A 1 595 ? 2.463 24.656 8.672 1 98.81 595 PHE A C 1
ATOM 4784 O O . PHE A 1 595 ? 1.871 24.141 9.625 1 98.81 595 PHE A O 1
ATOM 4791 N N . CYS A 1 596 ? 3.502 25.547 8.773 1 98.75 596 CYS A N 1
ATOM 4792 C CA . CYS A 1 596 ? 4.121 25.844 10.062 1 98.75 596 CYS A CA 1
ATOM 4793 C C . CYS A 1 596 ? 4.375 27.344 10.211 1 98.75 596 CYS A C 1
ATOM 4795 O O . CYS A 1 596 ? 4.438 28.062 9.219 1 98.75 596 CYS A O 1
ATOM 4797 N N . GLY A 1 597 ? 4.453 27.859 11.406 1 98.5 597 GLY A N 1
ATOM 4798 C CA . GLY A 1 597 ? 4.723 29.25 11.719 1 98.5 597 GLY A CA 1
ATOM 4799 C C . GLY A 1 597 ? 5.215 29.453 13.141 1 98.5 597 GLY A C 1
ATOM 4800 O O . GLY A 1 597 ? 5.414 28.5 13.883 1 98.5 597 GLY A O 1
ATOM 4801 N N . ALA A 1 598 ? 5.566 30.688 13.414 1 98.56 598 ALA A N 1
ATOM 4802 C CA . ALA A 1 598 ? 5.945 31.141 14.758 1 98.56 598 ALA A CA 1
ATOM 4803 C C . ALA A 1 598 ? 5.031 32.25 15.242 1 98.56 598 ALA A C 1
ATOM 4805 O O . ALA A 1 598 ? 4.633 33.125 14.461 1 98.56 598 ALA A O 1
ATOM 4806 N N . ASP A 1 599 ? 4.75 32.281 16.5 1 98.19 599 ASP A N 1
ATOM 4807 C CA . ASP A 1 599 ? 3.859 33.312 17.031 1 98.19 599 ASP A CA 1
ATOM 4808 C C . ASP A 1 599 ? 4.48 34.688 16.906 1 98.19 599 ASP A C 1
ATOM 4810 O O . ASP A 1 599 ? 5.559 34.938 17.453 1 98.19 599 ASP A O 1
ATOM 4814 N N . VAL A 1 600 ? 3.785 35.562 16.328 1 98.31 600 VAL A N 1
ATOM 4815 C CA . VAL A 1 600 ? 4.242 36.906 16 1 98.31 600 VAL A CA 1
ATOM 4816 C C . VAL A 1 600 ? 4.348 37.75 17.281 1 98.31 600 VAL A C 1
ATOM 4818 O O . VAL A 1 600 ? 3.416 37.781 18.094 1 98.31 600 VAL A O 1
ATOM 4821 N N . GLY A 1 601 ? 5.445 38.375 17.484 1 96.88 601 GLY A N 1
ATOM 4822 C CA . GLY A 1 601 ? 5.652 39.281 18.594 1 96.88 601 GLY A CA 1
ATOM 4823 C C . GLY A 1 601 ? 6.195 38.594 19.828 1 96.88 601 GLY A C 1
ATOM 4824 O O . GLY A 1 601 ? 6.621 39.25 20.781 1 96.88 601 GLY A O 1
ATOM 4825 N N . GLY A 1 602 ? 6.219 37.281 19.844 1 97.69 602 GLY A N 1
ATOM 4826 C CA . GLY A 1 602 ? 6.703 36.531 20.984 1 97.69 602 GLY A CA 1
ATOM 4827 C C . GLY A 1 602 ? 5.613 36.219 22 1 97.69 602 GLY A C 1
ATOM 4828 O O . GLY A 1 602 ? 4.734 37.031 22.25 1 97.69 602 GLY A O 1
ATOM 4829 N N . PHE A 1 603 ? 5.691 35.156 22.609 1 97.62 603 PHE A N 1
ATOM 4830 C CA . PHE A 1 603 ? 4.688 34.688 23.562 1 97.62 603 PHE A CA 1
ATOM 4831 C C . PHE A 1 603 ? 4.828 35.406 24.891 1 97.62 603 PHE A C 1
ATOM 4833 O O . PHE A 1 603 ? 3.842 35.906 25.438 1 97.62 603 PHE A O 1
ATOM 4840 N N . VAL A 1 604 ? 6.027 35.406 25.375 1 97.69 604 VAL A N 1
ATOM 4841 C CA . VAL A 1 604 ? 6.254 36.094 26.641 1 97.69 604 VAL A CA 1
ATOM 4842 C C . VAL A 1 604 ? 7.059 37.375 26.422 1 97.69 604 VAL A C 1
ATOM 4844 O O . VAL A 1 604 ? 7.598 37.594 25.328 1 97.69 604 VAL A O 1
ATOM 4847 N N . GLN A 1 605 ? 7.105 38.156 27.344 1 97.38 605 GLN A N 1
ATOM 4848 C CA . GLN A 1 605 ? 7.695 39.5 27.297 1 97.38 605 GLN A CA 1
ATOM 4849 C C . GLN A 1 605 ? 6.922 40.406 26.344 1 97.38 605 GLN A C 1
ATOM 4851 O O . GLN A 1 605 ? 5.863 40.031 25.844 1 97.38 605 GLN A O 1
ATOM 4856 N N . ASP A 1 606 ? 7.371 41.719 26.25 1 97.69 606 ASP A N 1
ATOM 4857 C CA . ASP A 1 606 ? 6.648 42.719 25.469 1 97.69 606 ASP A CA 1
ATOM 4858 C C . ASP A 1 606 ? 7.52 43.281 24.344 1 97.69 606 ASP A C 1
ATOM 4860 O O . ASP A 1 606 ? 8.555 43.906 24.609 1 97.69 606 ASP A O 1
ATOM 4864 N N . PRO A 1 607 ? 7.137 43.094 23.156 1 97.44 607 PRO A N 1
ATOM 4865 C CA . PRO A 1 607 ? 7.941 43.594 22.047 1 97.44 607 PRO A CA 1
ATOM 4866 C C . PRO A 1 607 ? 7.895 45.125 21.938 1 97.44 607 PRO A C 1
ATOM 4868 O O . PRO A 1 607 ? 6.848 45.719 22.172 1 97.44 607 PRO A O 1
ATOM 4871 N N . GLU A 1 608 ? 9.016 45.75 21.578 1 96.44 608 GLU A N 1
ATOM 4872 C CA . GLU A 1 608 ? 9 47.125 21.156 1 96.44 608 GLU A CA 1
ATOM 4873 C C . GLU A 1 608 ? 8.344 47.312 19.797 1 96.44 608 GLU A C 1
ATOM 4875 O O . GLU A 1 608 ? 8.258 46.344 19.016 1 96.44 608 GLU A O 1
ATOM 4880 N N . PRO A 1 609 ? 7.891 48.438 19.453 1 96.94 609 PRO A N 1
ATOM 4881 C CA . PRO A 1 609 ? 7.105 48.656 18.25 1 96.94 609 PRO A CA 1
ATOM 4882 C C . PRO A 1 609 ? 7.832 48.219 16.984 1 96.94 609 PRO A C 1
ATOM 4884 O O . PRO A 1 609 ? 7.23 47.562 16.125 1 96.94 609 PRO A O 1
ATOM 4887 N N . GLU A 1 610 ? 9.078 48.5 16.812 1 97.75 610 GLU A N 1
ATOM 4888 C CA . GLU A 1 610 ? 9.797 48.094 15.609 1 97.75 610 GLU A CA 1
ATOM 4889 C C . GLU A 1 610 ? 9.867 46.594 15.484 1 97.75 610 GLU A C 1
ATOM 4891 O O . GLU A 1 610 ? 9.695 46.031 14.391 1 97.75 610 GLU A O 1
ATOM 4896 N N . LEU A 1 611 ? 10.18 45.906 16.594 1 98.25 611 LEU A N 1
ATOM 4897 C CA . LEU A 1 611 ? 10.227 44.438 16.594 1 98.25 611 LEU A CA 1
ATOM 4898 C C . LEU A 1 611 ? 8.891 43.875 16.141 1 98.25 611 LEU A C 1
ATOM 4900 O O . LEU A 1 611 ? 8.859 42.906 15.359 1 98.25 611 LEU A O 1
ATOM 4904 N N . LEU A 1 612 ? 7.848 44.406 16.672 1 98.38 612 LEU A N 1
ATOM 4905 C CA . LEU A 1 612 ? 6.52 43.906 16.344 1 98.38 612 LEU A CA 1
ATOM 4906 C C . LEU A 1 612 ? 6.242 44.062 14.844 1 98.38 612 LEU A C 1
ATOM 4908 O O . LEU A 1 612 ? 5.762 43.125 14.203 1 98.38 612 LEU A O 1
ATOM 4912 N N . VAL A 1 613 ? 6.531 45.25 14.305 1 98.31 613 VAL A N 1
ATOM 4913 C CA . VAL A 1 613 ? 6.297 45.5 12.883 1 98.31 613 VAL A CA 1
ATOM 4914 C C . VAL A 1 613 ? 7.098 44.531 12.039 1 98.31 613 VAL A C 1
ATOM 4916 O O . VAL A 1 613 ? 6.562 43.906 11.117 1 98.31 613 VAL A O 1
ATOM 4919 N N . ARG A 1 614 ? 8.367 44.375 12.367 1 98.5 614 ARG A N 1
ATOM 4920 C CA . ARG A 1 614 ? 9.25 43.5 11.594 1 98.5 614 ARG A CA 1
ATOM 4921 C C . ARG A 1 614 ? 8.805 42.062 11.68 1 98.5 614 ARG A C 1
ATOM 4923 O O . ARG A 1 614 ? 8.93 41.312 10.703 1 98.5 614 ARG A O 1
ATOM 4930 N N . TRP A 1 615 ? 8.312 41.688 12.82 1 98.69 615 TRP A N 1
ATOM 4931 C CA . TRP A 1 615 ? 7.844 40.312 12.969 1 98.69 615 TRP A CA 1
ATOM 4932 C C . TRP A 1 615 ? 6.582 40.062 12.148 1 98.69 615 TRP A C 1
ATOM 4934 O O . TRP A 1 615 ? 6.43 39.031 11.523 1 98.69 615 TRP A O 1
ATOM 4944 N N . TYR A 1 616 ? 5.652 41 12.094 1 98.69 616 TYR A N 1
ATOM 4945 C CA . TYR A 1 616 ? 4.488 40.906 11.219 1 98.69 616 TYR A CA 1
ATOM 4946 C C . TYR A 1 616 ? 4.914 40.781 9.758 1 98.69 616 TYR A C 1
ATOM 4948 O O . TYR A 1 616 ? 4.336 40 9 1 98.69 616 TYR A O 1
ATOM 4956 N N . GLN A 1 617 ? 5.887 41.625 9.414 1 98.56 617 GLN A N 1
ATOM 4957 C CA . GLN A 1 617 ? 6.371 41.625 8.039 1 98.56 617 GLN A CA 1
ATOM 4958 C C . GLN A 1 617 ? 6.957 40.25 7.668 1 98.56 617 GLN A C 1
ATOM 4960 O O . GLN A 1 617 ? 6.691 39.719 6.582 1 98.56 617 GLN A O 1
ATOM 4965 N N . ALA A 1 618 ? 7.68 39.625 8.547 1 98.62 618 ALA A N 1
ATOM 4966 C CA . ALA A 1 618 ? 8.242 38.312 8.312 1 98.62 618 ALA A CA 1
ATOM 4967 C C . ALA A 1 618 ? 7.148 37.25 8.242 1 98.62 618 ALA A C 1
ATOM 4969 O O . ALA A 1 618 ? 7.125 36.406 7.32 1 98.62 618 ALA A O 1
ATOM 4970 N N . ALA A 1 619 ? 6.27 37.281 9.188 1 98.69 619 ALA A N 1
ATOM 4971 C CA . ALA A 1 619 ? 5.238 36.281 9.32 1 98.69 619 ALA A CA 1
ATOM 4972 C C . ALA A 1 619 ? 4.254 36.312 8.156 1 98.69 619 ALA A C 1
ATOM 4974 O O . ALA A 1 619 ? 3.73 35.281 7.73 1 98.69 619 ALA A O 1
ATOM 4975 N N . ALA A 1 620 ? 3.998 37.5 7.633 1 98.62 620 ALA A N 1
ATOM 4976 C CA . ALA A 1 620 ? 3.111 37.656 6.484 1 98.62 620 ALA A CA 1
ATOM 4977 C C . ALA A 1 620 ? 3.654 36.906 5.266 1 98.62 620 ALA A C 1
ATOM 4979 O O . ALA A 1 620 ? 2.914 36.625 4.324 1 98.62 620 ALA A O 1
ATOM 4980 N N . LEU A 1 621 ? 4.934 36.625 5.324 1 98.69 621 LEU A N 1
ATOM 4981 C CA . LEU A 1 621 ? 5.598 35.969 4.219 1 98.69 621 LEU A CA 1
ATOM 4982 C C . LEU A 1 621 ? 6.031 34.562 4.629 1 98.69 621 LEU A C 1
ATOM 4984 O O . LEU A 1 621 ? 7.023 34.031 4.113 1 98.69 621 LEU A O 1
ATOM 4988 N N . GLN A 1 622 ? 5.32 33.938 5.602 1 98.75 622 GLN A N 1
ATOM 4989 C CA . GLN A 1 622 ? 5.5 32.562 6.059 1 98.75 622 GLN A CA 1
ATOM 4990 C C . GLN A 1 622 ? 4.184 31.812 6.031 1 98.75 622 GLN A C 1
ATOM 4992 O O . GLN A 1 622 ? 3.111 32.406 5.918 1 98.75 622 GLN A O 1
ATOM 4997 N N . PRO A 1 623 ? 4.215 30.453 6.105 1 98.75 623 PRO A N 1
ATOM 4998 C CA . PRO A 1 623 ? 3.018 29.672 5.793 1 98.75 623 PRO A CA 1
ATOM 4999 C C . PRO A 1 623 ? 1.888 29.891 6.797 1 98.75 623 PRO A C 1
ATOM 5001 O O . PRO A 1 623 ? 0.748 30.156 6.402 1 98.75 623 PRO A O 1
ATOM 5004 N N . PHE A 1 624 ? 2.125 29.719 8.078 1 98.75 624 PHE A N 1
ATOM 5005 C CA . PHE A 1 624 ? 1.114 29.938 9.109 1 98.75 624 PHE A CA 1
ATOM 5006 C C . PHE A 1 624 ? 1.324 31.281 9.797 1 98.75 624 PHE A C 1
ATOM 5008 O O . PHE A 1 624 ? 2.439 31.594 10.211 1 98.75 624 PHE A O 1
ATOM 5015 N N . PHE A 1 625 ? 0.26 32.125 9.984 1 98.81 625 PHE A N 1
ATOM 5016 C CA . PHE A 1 625 ? 0.364 33.5 10.398 1 98.81 625 PHE A CA 1
ATOM 5017 C C . PHE A 1 625 ? -0.542 33.781 11.594 1 98.81 625 PHE A C 1
ATOM 5019 O O . PHE A 1 625 ? -1.74 34.031 11.422 1 98.81 625 PHE A O 1
ATOM 5026 N N . ARG A 1 626 ? 0.089 33.75 12.805 1 98.62 626 ARG A N 1
ATOM 5027 C CA . ARG A 1 626 ? -0.689 33.969 14.016 1 98.62 626 ARG A CA 1
ATOM 5028 C C . ARG A 1 626 ? 0.072 34.875 15 1 98.62 626 ARG A C 1
ATOM 5030 O O . ARG A 1 626 ? 1.285 34.719 15.164 1 98.62 626 ARG A O 1
ATOM 5037 N N . GLY A 1 627 ? -0.626 35.812 15.562 1 97.75 627 GLY A N 1
ATOM 5038 C CA . GLY A 1 627 ? -0.146 36.469 16.766 1 97.75 627 GLY A CA 1
ATOM 5039 C C . GLY A 1 627 ? -0.701 35.844 18.047 1 97.75 627 GLY A C 1
ATOM 5040 O O . GLY A 1 627 ? -1.892 35.562 18.125 1 97.75 627 GLY A O 1
ATOM 5041 N N . HIS A 1 628 ? 0.129 35.562 19.031 1 97.44 628 HIS A N 1
ATOM 5042 C CA . HIS A 1 628 ? -0.275 35 20.297 1 97.44 628 HIS A CA 1
ATOM 5043 C C . HIS A 1 628 ? 0.622 35.469 21.438 1 97.44 628 HIS A C 1
ATOM 5045 O O . HIS A 1 628 ? 1.841 35.562 21.266 1 97.44 628 HIS A O 1
ATOM 5051 N N . SER A 1 629 ? 0.052 35.844 22.531 1 97.12 629 SER A N 1
ATOM 5052 C CA . SER A 1 629 ? 0.833 36.312 23.688 1 97.12 629 SER A CA 1
ATOM 5053 C C . SER A 1 629 ? 0.281 35.75 24.984 1 97.12 629 SER A C 1
ATOM 5055 O O . SER A 1 629 ? -0.893 35.375 25.062 1 97.12 629 SER A O 1
ATOM 5057 N N . ALA A 1 630 ? 1.088 35.75 25.969 1 96.62 630 ALA A N 1
ATOM 5058 C CA . ALA A 1 630 ? 0.764 35.156 27.266 1 96.62 630 ALA A CA 1
ATOM 5059 C C . ALA A 1 630 ? -0.114 36.094 28.078 1 96.62 630 ALA A C 1
ATOM 5061 O O . ALA A 1 630 ? -0.141 37.312 27.844 1 96.62 630 ALA A O 1
ATOM 5062 N N . LYS A 1 631 ? -0.866 35.656 29.062 1 93.44 631 LYS A N 1
ATOM 5063 C CA . LYS A 1 631 ? -1.805 36.375 29.922 1 93.44 631 LYS A CA 1
ATOM 5064 C C . LYS A 1 631 ? -1.112 37.5 30.672 1 93.44 631 LYS A C 1
ATOM 5066 O O . LYS A 1 631 ? -1.686 38.594 30.844 1 93.44 631 LYS A O 1
ATOM 5071 N N . GLY A 1 632 ? 0.077 37.438 31.141 1 91.81 632 GLY A N 1
ATOM 5072 C CA . GLY A 1 632 ? 0.778 38.438 31.938 1 91.81 632 GLY A CA 1
ATOM 5073 C C . GLY A 1 632 ? 1.488 39.5 31.109 1 91.81 632 GLY A C 1
ATOM 5074 O O . GLY A 1 632 ? 2.033 40.438 31.656 1 91.81 632 GLY A O 1
ATOM 5075 N N . THR A 1 633 ? 1.276 39.469 29.812 1 96.44 633 THR A N 1
ATOM 5076 C CA . THR A 1 633 ? 1.922 40.406 28.938 1 96.44 633 THR A CA 1
ATOM 5077 C C . THR A 1 633 ? 0.952 41.531 28.547 1 96.44 633 THR A C 1
ATOM 5079 O O . THR A 1 633 ? -0.251 41.438 28.797 1 96.44 633 THR A O 1
ATOM 5082 N N . LYS A 1 634 ? 1.502 42.594 27.938 1 95.69 634 LYS A N 1
ATOM 5083 C CA . LYS A 1 634 ? 0.648 43.656 27.438 1 95.69 634 LYS A CA 1
ATOM 5084 C C . LYS A 1 634 ? -0.164 43.188 26.234 1 95.69 634 LYS A C 1
ATOM 5086 O O . LYS A 1 634 ? 0.301 42.344 25.453 1 95.69 634 LYS A O 1
ATOM 5091 N N . ARG A 1 635 ? -1.318 43.75 26.172 1 95.81 635 ARG A N 1
ATOM 5092 C CA . ARG A 1 635 ? -2.09 43.5 24.953 1 95.81 635 ARG A CA 1
ATOM 5093 C C . ARG A 1 635 ? -1.346 44 23.719 1 95.81 635 ARG A C 1
ATOM 5095 O O . ARG A 1 635 ? -0.645 45 23.781 1 95.81 635 ARG A O 1
ATOM 5102 N N . ARG A 1 636 ? -1.531 43.344 22.625 1 93.88 636 ARG A N 1
ATOM 5103 C CA . ARG A 1 636 ? -0.715 43.719 21.484 1 93.88 636 ARG A CA 1
ATOM 5104 C C . ARG A 1 636 ? -1.547 43.719 20.203 1 93.88 636 ARG A C 1
ATOM 5106 O O . ARG A 1 636 ? -1.049 43.375 19.125 1 93.88 636 ARG A O 1
ATOM 5113 N N . GLU A 1 637 ? -2.824 43.938 20.25 1 97 637 GLU A N 1
ATOM 5114 C CA . GLU A 1 637 ? -3.551 44.25 19.016 1 97 637 GLU A CA 1
ATOM 5115 C C . GLU A 1 637 ? -2.865 45.375 18.25 1 97 637 GLU A C 1
ATOM 5117 O O . GLU A 1 637 ? -2.359 46.344 18.844 1 97 637 GLU A O 1
ATOM 5122 N N . PRO A 1 638 ? -2.873 45.344 16.984 1 97.06 638 PRO A N 1
ATOM 5123 C CA . PRO A 1 638 ? -2.037 46.25 16.172 1 97.06 638 PRO A CA 1
ATOM 5124 C C . PRO A 1 638 ? -2.285 47.719 16.484 1 97.06 638 PRO A C 1
ATOM 5126 O O . PRO A 1 638 ? -1.347 48.531 16.484 1 97.06 638 PRO A O 1
ATOM 5129 N N . TRP A 1 639 ? -3.469 48.219 16.875 1 97.88 639 TRP A N 1
ATOM 5130 C CA . TRP A 1 639 ? -3.842 49.625 16.984 1 97.88 639 TRP A CA 1
ATOM 5131 C C . TRP A 1 639 ? -3.434 50.188 18.344 1 97.88 639 TRP A C 1
ATOM 5133 O O . TRP A 1 639 ? -3.637 51.375 18.609 1 97.88 639 TRP A O 1
ATOM 5143 N N . LEU A 1 640 ? -2.832 49.375 19.141 1 96.88 640 LEU A N 1
ATOM 5144 C CA . LEU A 1 640 ? -2.438 49.812 20.469 1 96.88 640 LEU A CA 1
ATOM 5145 C C . LEU A 1 640 ? -1.035 50.438 20.453 1 96.88 640 LEU A C 1
ATOM 5147 O O . LEU A 1 640 ? -0.543 50.906 21.484 1 96.88 640 LEU A O 1
ATOM 5151 N N . PHE A 1 641 ? -0.392 50.562 19.312 1 95.81 641 PHE A N 1
ATOM 5152 C CA . PHE A 1 641 ? 1.008 50.969 19.25 1 95.81 641 PHE A CA 1
ATOM 5153 C C . PHE A 1 641 ? 1.16 52.25 18.484 1 95.81 641 PHE A C 1
ATOM 5155 O O . PHE A 1 641 ? 2.242 52.562 17.984 1 95.81 641 PHE A O 1
ATOM 5162 N N . GLY A 1 642 ? 0.143 53 18.266 1 95.06 642 GLY A N 1
ATOM 5163 C CA . GLY A 1 642 ? 0.2 54.25 17.531 1 95.06 642 GLY A CA 1
ATOM 5164 C C . GLY A 1 642 ? -0.08 54.094 16.047 1 95.06 642 GLY A C 1
ATOM 5165 O O . GLY A 1 642 ? 0.002 52.969 15.516 1 95.06 642 GLY A O 1
ATOM 5166 N N . GLU A 1 643 ? -0.292 55.125 15.391 1 95.88 643 GLU A N 1
ATOM 5167 C CA . GLU A 1 643 ? -0.799 55.094 14.023 1 95.88 643 GLU A CA 1
ATOM 5168 C C . GLU A 1 643 ? 0.264 54.594 13.047 1 95.88 643 GLU A C 1
ATOM 5170 O O . GLU A 1 643 ? -0.048 53.875 12.094 1 95.88 643 GLU A O 1
ATOM 5175 N N . LYS A 1 644 ? 1.44 55.031 13.258 1 95.88 644 LYS A N 1
ATOM 5176 C CA . LYS A 1 644 ? 2.514 54.625 12.352 1 95.88 644 LYS A CA 1
ATOM 5177 C C . LYS A 1 644 ? 2.725 53.125 12.383 1 95.88 644 LYS A C 1
ATOM 5179 O O . LYS A 1 644 ? 2.861 52.469 11.336 1 95.88 644 LYS A O 1
ATOM 5184 N N . VAL A 1 645 ? 2.773 52.594 13.555 1 96.81 645 VAL A N 1
ATOM 5185 C CA . VAL A 1 645 ? 2.955 51.156 13.75 1 96.81 645 VAL A CA 1
ATOM 5186 C C . VAL A 1 645 ? 1.736 50.406 13.211 1 96.81 645 VAL A C 1
ATOM 5188 O O . VAL A 1 645 ? 1.878 49.406 12.516 1 96.81 645 VAL A O 1
ATOM 5191 N N . THR A 1 646 ? 0.558 50.906 13.477 1 97.94 646 THR A N 1
ATOM 5192 C CA . THR A 1 646 ? -0.681 50.281 13 1 97.94 646 THR A CA 1
ATOM 5193 C C . THR A 1 646 ? -0.708 50.25 11.477 1 97.94 646 THR A C 1
ATOM 5195 O O . THR A 1 646 ? -1.08 49.219 10.891 1 97.94 646 THR A O 1
ATOM 5198 N N . ALA A 1 647 ? -0.283 51.312 10.938 1 97.5 647 ALA A N 1
ATOM 5199 C CA . ALA A 1 647 ? -0.283 51.406 9.477 1 97.5 647 ALA A CA 1
ATOM 5200 C C . ALA A 1 647 ? 0.691 50.406 8.867 1 97.5 647 ALA A C 1
ATOM 5202 O O . ALA A 1 647 ? 0.391 49.781 7.852 1 97.5 647 ALA A O 1
ATOM 5203 N N . ALA A 1 648 ? 1.832 50.312 9.461 1 97.5 648 ALA A N 1
ATOM 5204 C CA . ALA A 1 648 ? 2.838 49.375 8.961 1 97.5 648 ALA A CA 1
ATOM 5205 C C . ALA A 1 648 ? 2.352 47.938 9.078 1 97.5 648 ALA A C 1
ATOM 5207 O O . ALA A 1 648 ? 2.541 47.125 8.164 1 97.5 648 ALA A O 1
ATOM 5208 N N . ILE A 1 649 ? 1.762 47.594 10.188 1 98.12 649 ILE A N 1
ATOM 5209 C CA . ILE A 1 649 ? 1.245 46.25 10.414 1 98.12 649 ILE A CA 1
ATOM 5210 C C . ILE A 1 649 ? 0.087 45.969 9.461 1 98.12 649 ILE A C 1
ATOM 5212 O O . ILE A 1 649 ? 0 44.875 8.875 1 98.12 649 ILE A O 1
ATOM 5216 N N . ARG A 1 650 ? -0.819 46.938 9.281 1 97.88 650 ARG A N 1
ATOM 5217 C CA . ARG A 1 650 ? -1.919 46.812 8.328 1 97.88 650 ARG A CA 1
ATOM 5218 C C . ARG A 1 650 ? -1.399 46.5 6.926 1 97.88 650 ARG A C 1
ATOM 5220 O O . ARG A 1 650 ? -1.921 45.594 6.25 1 97.88 650 ARG A O 1
ATOM 5227 N N . THR A 1 651 ? -0.392 47.219 6.582 1 96.81 651 THR A N 1
ATOM 5228 C CA . THR A 1 651 ? 0.195 47.031 5.266 1 96.81 651 THR A CA 1
ATOM 5229 C C . THR A 1 651 ? 0.739 45.594 5.129 1 96.81 651 THR A C 1
ATOM 5231 O O . THR A 1 651 ? 0.529 44.938 4.105 1 96.81 651 THR A O 1
ATOM 5234 N N . ALA A 1 652 ? 1.43 45.125 6.129 1 97.62 652 ALA A N 1
ATOM 5235 C CA . ALA A 1 652 ? 1.979 43.75 6.105 1 97.62 652 ALA A CA 1
ATOM 5236 C C . ALA A 1 652 ? 0.872 42.719 5.969 1 97.62 652 ALA A C 1
ATOM 5238 O O . ALA A 1 652 ? 0.983 41.781 5.168 1 97.62 652 ALA A O 1
ATOM 5239 N N . ILE A 1 653 ? -0.17 42.812 6.719 1 98.38 653 ILE A N 1
ATOM 5240 C CA . ILE A 1 653 ? -1.28 41.875 6.695 1 98.38 653 ILE A CA 1
ATOM 5241 C C . ILE A 1 653 ? -1.976 41.938 5.336 1 98.38 653 ILE A C 1
ATOM 5243 O O . ILE A 1 653 ? -2.32 40.906 4.766 1 98.38 653 ILE A O 1
ATOM 5247 N N . GLN A 1 654 ? -2.15 43.125 4.859 1 97.5 654 GLN A N 1
ATOM 5248 C CA . GLN A 1 654 ? -2.791 43.281 3.559 1 97.5 654 GLN A CA 1
ATOM 5249 C C . GLN A 1 654 ? -1.957 42.625 2.451 1 97.5 654 GLN A C 1
ATOM 5251 O O . GLN A 1 654 ? -2.504 42.094 1.494 1 97.5 654 GLN A O 1
ATOM 5256 N N . GLN A 1 655 ? -0.696 42.75 2.58 1 96.31 655 GLN A N 1
ATOM 5257 C CA . GLN A 1 655 ? 0.174 42.125 1.604 1 96.31 655 GLN A CA 1
ATOM 5258 C C . GLN A 1 655 ? -0.037 40.594 1.594 1 96.31 655 GLN A C 1
ATOM 5260 O O . GLN A 1 655 ? -0.036 39.969 0.532 1 96.31 655 GLN A O 1
ATOM 5265 N N . ARG A 1 656 ? -0.167 40 2.756 1 98.25 656 ARG A N 1
ATOM 5266 C CA . ARG A 1 656 ? -0.508 38.594 2.846 1 98.25 656 ARG A CA 1
ATOM 5267 C C . ARG A 1 656 ? -1.799 38.281 2.092 1 98.25 656 ARG A C 1
ATOM 5269 O O . ARG A 1 656 ? -1.869 37.312 1.332 1 98.25 656 ARG A O 1
ATOM 5276 N N . TYR A 1 657 ? -2.744 39.031 2.256 1 98.44 657 TYR A N 1
ATOM 5277 C CA . TYR A 1 657 ? -4.039 38.781 1.639 1 98.44 657 TYR A CA 1
ATOM 5278 C C . TYR A 1 657 ? -3.969 38.938 0.126 1 98.44 657 TYR A C 1
ATOM 5280 O O . TYR A 1 657 ? -4.617 38.219 -0.62 1 98.44 657 TYR A O 1
ATOM 5288 N N . CYS A 1 658 ? -3.154 39.906 -0.314 1 97.75 658 CYS A N 1
ATOM 5289 C CA . CYS A 1 658 ? -2.957 40.062 -1.751 1 97.75 658 CYS A CA 1
ATOM 5290 C C . CYS A 1 658 ? -2.277 38.812 -2.344 1 97.75 658 CYS A C 1
ATOM 5292 O O . CYS A 1 658 ? -2.529 38.469 -3.496 1 97.75 658 CYS A O 1
ATOM 5294 N N . LEU A 1 659 ? -1.517 38.156 -1.584 1 98.31 659 LEU A N 1
ATOM 5295 C CA . LEU A 1 659 ? -0.722 37.031 -2.062 1 98.31 659 LEU A CA 1
ATOM 5296 C C . LEU A 1 659 ? -1.464 35.719 -1.854 1 98.31 659 LEU A C 1
ATOM 5298 O O . LEU A 1 659 ? -0.954 34.656 -2.203 1 98.31 659 LEU A O 1
ATOM 5302 N N . LEU A 1 660 ? -2.639 35.688 -1.387 1 98.31 660 LEU A N 1
ATOM 5303 C CA . LEU A 1 660 ? -3.373 34.469 -1.036 1 98.31 660 LEU A CA 1
ATOM 5304 C C . LEU A 1 660 ? -3.523 33.562 -2.246 1 98.31 660 LEU A C 1
ATOM 5306 O O . LEU A 1 660 ? -3.371 32.344 -2.131 1 98.31 660 LEU A O 1
ATOM 5310 N N . PRO A 1 661 ? -3.826 34.094 -3.475 1 98 661 PRO A N 1
ATOM 5311 C CA . PRO A 1 661 ? -3.91 33.188 -4.617 1 98 661 PRO A CA 1
ATOM 5312 C C . PRO A 1 661 ? -2.617 32.406 -4.848 1 98 661 PRO A C 1
ATOM 5314 O O . PRO A 1 661 ? -2.658 31.219 -5.18 1 98 661 PRO A O 1
ATOM 5317 N N . TYR A 1 662 ? -1.527 33.031 -4.664 1 98.56 662 TYR A N 1
ATOM 5318 C CA . TYR A 1 662 ? -0.234 32.375 -4.84 1 98.56 662 TYR A CA 1
ATOM 5319 C C . TYR A 1 662 ? 0.014 31.359 -3.744 1 98.56 662 TYR A C 1
ATOM 5321 O O . TYR A 1 662 ? 0.396 30.219 -4.027 1 98.56 662 TYR A O 1
ATOM 5329 N N . TRP A 1 663 ? -0.234 31.734 -2.482 1 98.75 663 TRP A N 1
ATOM 5330 C CA . TRP A 1 663 ? -0.065 30.812 -1.363 1 98.75 663 TRP A CA 1
ATOM 5331 C C . TRP A 1 663 ? -0.939 29.578 -1.54 1 98.75 663 TRP A C 1
ATOM 5333 O O . TRP A 1 663 ? -0.481 28.453 -1.334 1 98.75 663 TRP A O 1
ATOM 5343 N N . TYR A 1 664 ? -2.148 29.828 -1.85 1 98.62 664 TYR A N 1
ATOM 5344 C CA . TYR A 1 664 ? -3.1 28.734 -1.998 1 98.62 664 TYR A CA 1
ATOM 5345 C C . TYR A 1 664 ? -2.658 27.766 -3.096 1 98.62 664 TYR A C 1
ATOM 5347 O O . TYR A 1 664 ? -2.762 26.547 -2.943 1 98.62 664 TYR A O 1
ATOM 5355 N N . SER A 1 665 ? -2.162 28.297 -4.203 1 98.56 665 SER A N 1
ATOM 5356 C CA . SER A 1 665 ? -1.635 27.469 -5.285 1 98.56 665 SER A CA 1
ATOM 5357 C C . SER A 1 665 ? -0.432 26.656 -4.828 1 98.56 665 SER A C 1
ATOM 5359 O O . SER A 1 665 ? -0.275 25.5 -5.223 1 98.56 665 SER A O 1
ATOM 5361 N N . LEU A 1 666 ? 0.394 27.234 -4.008 1 98.75 666 LEU A N 1
ATOM 5362 C CA . LEU A 1 666 ? 1.561 26.531 -3.492 1 98.75 666 LEU A CA 1
ATOM 5363 C C . LEU A 1 666 ? 1.143 25.391 -2.566 1 98.75 666 LEU A C 1
ATOM 5365 O O . LEU A 1 666 ? 1.769 24.328 -2.559 1 98.75 666 LEU A O 1
ATOM 5369 N N . PHE A 1 667 ? 0.124 25.594 -1.806 1 98.81 667 PHE A N 1
ATOM 5370 C CA . PHE A 1 667 ? -0.348 24.531 -0.927 1 98.81 667 PHE A CA 1
ATOM 5371 C C . PHE A 1 667 ? -0.973 23.406 -1.734 1 98.81 667 PHE A C 1
ATOM 5373 O O . PHE A 1 667 ? -0.88 22.234 -1.353 1 98.81 667 PHE A O 1
ATOM 5380 N N . HIS A 1 668 ? -1.61 23.797 -2.84 1 98.38 668 HIS A N 1
ATOM 5381 C CA . HIS A 1 668 ? -2.062 22.734 -3.742 1 98.38 668 HIS A CA 1
ATOM 5382 C C . HIS A 1 668 ? -0.888 21.922 -4.262 1 98.38 668 HIS A C 1
ATOM 5384 O O . HIS A 1 668 ? -0.969 20.688 -4.332 1 98.38 668 HIS A O 1
ATOM 5390 N N . LEU A 1 669 ? 0.155 22.594 -4.598 1 98 669 LEU A N 1
ATOM 5391 C CA . LEU A 1 669 ? 1.353 21.906 -5.07 1 98 669 LEU A CA 1
ATOM 5392 C C . LEU A 1 669 ? 1.929 21 -3.98 1 98 669 LEU A C 1
ATOM 5394 O O . LEU A 1 669 ? 2.348 19.875 -4.258 1 98 669 LEU A O 1
ATOM 5398 N N . ALA A 1 670 ? 2 21.5 -2.744 1 98.44 670 ALA A N 1
ATOM 5399 C CA . ALA A 1 670 ? 2.463 20.688 -1.619 1 98.44 670 ALA A CA 1
ATOM 5400 C C . ALA A 1 670 ? 1.569 19.469 -1.418 1 98.44 670 ALA A C 1
ATOM 5402 O O . ALA A 1 670 ? 2.057 18.375 -1.098 1 98.44 670 ALA A O 1
ATOM 5403 N N . HIS A 1 671 ? 0.296 19.656 -1.626 1 98.12 671 HIS A N 1
ATOM 5404 C CA . HIS A 1 671 ? -0.713 18.609 -1.443 1 98.12 671 HIS A CA 1
ATOM 5405 C C . HIS A 1 671 ? -0.603 17.547 -2.523 1 98.12 671 HIS A C 1
ATOM 5407 O O . HIS A 1 671 ? -0.937 16.375 -2.285 1 98.12 671 HIS A O 1
ATOM 5413 N N . THR A 1 672 ? -0.081 17.859 -3.697 1 96.94 672 THR A N 1
ATOM 5414 C CA . THR A 1 672 ? -0.125 16.922 -4.82 1 96.94 672 THR A CA 1
ATOM 5415 C C . THR A 1 672 ? 1.268 16.391 -5.133 1 96.94 672 THR A C 1
ATOM 5417 O O . THR A 1 672 ? 1.409 15.281 -5.656 1 96.94 672 THR A O 1
ATOM 5420 N N . SER A 1 673 ? 2.328 17.141 -4.715 1 97.06 673 SER A N 1
ATOM 5421 C CA . SER A 1 673 ? 3.66 16.734 -5.141 1 97.06 673 SER A CA 1
ATOM 5422 C C . SER A 1 673 ? 4.625 16.656 -3.961 1 97.06 673 SER A C 1
ATOM 5424 O O . SER A 1 673 ? 5.727 16.125 -4.086 1 97.06 673 SER A O 1
ATOM 5426 N N . GLY A 1 674 ? 4.301 17.266 -2.83 1 97.75 674 GLY A N 1
ATOM 5427 C CA . GLY A 1 674 ? 5.156 17.234 -1.652 1 97.75 674 GLY A CA 1
ATOM 5428 C C . GLY A 1 674 ? 6.125 18.406 -1.595 1 97.75 674 GLY A C 1
ATOM 5429 O O . GLY A 1 674 ? 6.832 18.578 -0.6 1 97.75 674 GLY A O 1
ATOM 5430 N N . LEU A 1 675 ? 6.09 19.297 -2.588 1 98.06 675 LEU A N 1
ATOM 5431 C CA . LEU A 1 675 ? 6.984 20.453 -2.611 1 98.06 675 LEU A CA 1
ATOM 5432 C C . LEU A 1 675 ? 6.508 21.516 -1.634 1 98.06 675 LEU A C 1
ATOM 5434 O O . LEU A 1 675 ? 5.391 22.031 -1.754 1 98.06 675 LEU A O 1
ATOM 5438 N N . PRO A 1 676 ? 7.289 21.891 -0.69 1 98.12 676 PRO A N 1
ATOM 5439 C CA . PRO A 1 676 ? 6.812 22.828 0.334 1 98.12 676 PRO A CA 1
ATOM 5440 C C . PRO A 1 676 ? 6.688 24.25 -0.185 1 98.12 676 PRO A C 1
ATOM 5442 O O . PRO A 1 676 ? 7.453 24.672 -1.062 1 98.12 676 PRO A O 1
ATOM 5445 N N . PRO A 1 677 ? 5.832 25.047 0.394 1 98.69 677 PRO A N 1
ATOM 5446 C CA . PRO A 1 677 ? 5.703 26.453 0.014 1 98.69 677 PRO A CA 1
ATOM 5447 C C . PRO A 1 677 ? 6.918 27.281 0.423 1 98.69 677 PRO A C 1
ATOM 5449 O O . PRO A 1 677 ? 7.359 28.156 -0.335 1 98.69 677 PRO A O 1
ATOM 5452 N N . LEU A 1 678 ? 7.445 27.062 1.608 1 98.75 678 LEU A N 1
ATOM 5453 C CA . LEU A 1 678 ? 8.648 27.719 2.098 1 98.75 678 LEU A CA 1
ATOM 5454 C C . LEU A 1 678 ? 9.883 26.875 1.834 1 98.75 678 LEU A C 1
ATOM 5456 O O . LEU A 1 678 ? 9.961 25.719 2.281 1 98.75 678 LEU A O 1
ATOM 5460 N N . ARG A 1 679 ? 10.875 27.5 1.113 1 98.75 679 ARG A N 1
ATOM 5461 C CA . ARG A 1 679 ? 12 26.688 0.677 1 98.75 679 ARG A CA 1
ATOM 5462 C C . ARG A 1 679 ? 13.328 27.375 0.982 1 98.75 679 ARG A C 1
ATOM 5464 O O . ARG A 1 679 ? 13.477 28.578 0.734 1 98.75 679 ARG A O 1
ATOM 5471 N N . PRO A 1 680 ? 14.266 26.625 1.533 1 98.69 680 PRO A N 1
ATOM 5472 C CA . PRO A 1 680 ? 15.625 27.188 1.49 1 98.69 680 PRO A CA 1
ATOM 5473 C C . PRO A 1 680 ? 16.109 27.453 0.066 1 98.69 680 PRO A C 1
ATOM 5475 O O . PRO A 1 680 ? 15.609 26.844 -0.883 1 98.69 680 PRO A O 1
ATOM 5478 N N . LEU A 1 681 ? 17.078 28.281 -0.034 1 98.62 681 LEU A N 1
ATOM 5479 C CA . LEU A 1 681 ? 17.547 28.703 -1.355 1 98.62 681 LEU A CA 1
ATOM 5480 C C . LEU A 1 681 ? 18.047 27.5 -2.15 1 98.62 681 LEU A C 1
ATOM 5482 O O . LEU A 1 681 ? 17.828 27.422 -3.361 1 98.62 681 LEU A O 1
ATOM 5486 N N . TRP A 1 682 ? 18.719 26.516 -1.497 1 98.19 682 TRP A N 1
ATOM 5487 C CA . TRP A 1 682 ? 19.359 25.406 -2.191 1 98.19 682 TRP A CA 1
ATOM 5488 C C . TRP A 1 682 ? 18.328 24.516 -2.865 1 98.19 682 TRP A C 1
ATOM 5490 O O . TRP A 1 682 ? 18.656 23.75 -3.783 1 98.19 682 TRP A O 1
ATOM 5500 N N . VAL A 1 683 ? 17.094 24.516 -2.439 1 98.5 683 VAL A N 1
ATOM 5501 C CA . VAL A 1 683 ? 16.031 23.703 -3.051 1 98.5 683 VAL A CA 1
ATOM 5502 C C . VAL A 1 683 ? 15.773 24.203 -4.473 1 98.5 683 VAL A C 1
ATOM 5504 O O . VAL A 1 683 ? 15.555 23.391 -5.383 1 98.5 683 VAL A O 1
ATOM 5507 N N . GLU A 1 684 ? 15.82 25.5 -4.672 1 97.88 684 GLU A N 1
ATOM 5508 C CA . GLU A 1 684 ? 15.578 26.094 -5.988 1 97.88 684 GLU A CA 1
ATOM 5509 C C . GLU A 1 684 ? 16.891 26.25 -6.766 1 97.88 684 GLU A C 1
ATOM 5511 O O . GLU A 1 684 ? 16.875 26.328 -7.996 1 97.88 684 GLU A O 1
ATOM 5516 N N . PHE A 1 685 ? 18.016 26.297 -6.051 1 97.88 685 PHE A N 1
ATOM 5517 C CA . PHE A 1 685 ? 19.312 26.469 -6.672 1 97.88 685 PHE A CA 1
ATOM 5518 C C . PHE A 1 685 ? 20.281 25.391 -6.191 1 97.88 685 PHE A C 1
ATOM 5520 O O . PHE A 1 685 ? 21.344 25.703 -5.629 1 97.88 685 PHE A O 1
ATOM 5527 N N . PRO A 1 686 ? 19.984 24.172 -6.48 1 97.69 686 PRO A N 1
ATOM 5528 C CA . PRO A 1 686 ? 20.734 23.047 -5.914 1 97.69 686 PRO A CA 1
ATOM 5529 C C . PRO A 1 686 ? 22.172 22.984 -6.422 1 97.69 686 PRO A C 1
ATOM 5531 O O . PRO A 1 686 ? 23.031 22.375 -5.785 1 97.69 686 PRO A O 1
ATOM 5534 N N . GLY A 1 687 ? 22.516 23.625 -7.484 1 97.06 687 GLY A N 1
ATOM 5535 C CA . GLY A 1 687 ? 23.859 23.594 -8.023 1 97.06 687 GLY A CA 1
ATOM 5536 C C . GLY A 1 687 ? 24.75 24.688 -7.48 1 97.06 687 GLY A C 1
ATOM 5537 O O . GLY A 1 687 ? 25.969 24.688 -7.734 1 97.06 687 GLY A O 1
ATOM 5538 N N . GLU A 1 688 ? 24.203 25.609 -6.672 1 97.06 688 GLU A N 1
ATOM 5539 C CA . GLU A 1 688 ? 24.953 26.781 -6.191 1 97.06 688 GLU A CA 1
ATOM 5540 C C . GLU A 1 688 ? 25.328 26.625 -4.719 1 97.06 688 GLU A C 1
ATOM 5542 O O . GLU A 1 688 ? 24.562 27.031 -3.838 1 97.06 688 GLU A O 1
ATOM 5547 N N . GLN A 1 689 ? 26.516 26.344 -4.438 1 96 689 GLN A N 1
ATOM 5548 C CA . GLN A 1 689 ? 26.984 25.984 -3.105 1 96 689 GLN A CA 1
ATOM 5549 C C . GLN A 1 689 ? 26.844 27.156 -2.137 1 96 689 GLN A C 1
ATOM 5551 O O . GLN A 1 689 ? 26.656 26.953 -0.935 1 96 689 GLN A O 1
ATOM 5556 N N . SER A 1 690 ? 26.875 28.328 -2.629 1 95.62 690 SER A N 1
ATOM 5557 C CA . SER A 1 690 ? 26.781 29.531 -1.788 1 95.62 690 SER A CA 1
ATOM 5558 C C . SER A 1 690 ? 25.422 29.609 -1.097 1 95.62 690 SER A C 1
ATOM 5560 O O . SER A 1 690 ? 25.266 30.359 -0.126 1 95.62 690 SER A O 1
ATOM 5562 N N . THR A 1 691 ? 24.438 28.906 -1.589 1 97.88 691 THR A N 1
ATOM 5563 C CA . THR A 1 691 ? 23.094 28.969 -1.039 1 97.88 691 THR A CA 1
ATOM 5564 C C . THR A 1 691 ? 22.891 27.906 0.039 1 97.88 691 THR A C 1
ATOM 5566 O O . THR A 1 691 ? 21.922 27.969 0.799 1 97.88 691 THR A O 1
ATOM 5569 N N . PHE A 1 692 ? 23.781 27 0.233 1 98.19 692 PHE A N 1
ATOM 5570 C CA . PHE A 1 692 ? 23.547 25.766 0.989 1 98.19 692 PHE A CA 1
ATOM 5571 C C . PHE A 1 692 ? 23.375 26.078 2.473 1 98.19 692 PHE A C 1
ATOM 5573 O O . PHE A 1 692 ? 22.562 25.438 3.154 1 98.19 692 PHE A O 1
ATOM 5580 N N . ALA A 1 693 ? 24.062 27.062 2.924 1 96.94 693 ALA A N 1
ATOM 5581 C CA . ALA A 1 693 ? 24.047 27.344 4.359 1 96.94 693 ALA A CA 1
ATOM 5582 C C . ALA A 1 693 ? 23.203 28.578 4.668 1 96.94 693 ALA A C 1
ATOM 5584 O O . ALA A 1 693 ? 23.109 29 5.824 1 96.94 693 ALA A O 1
ATOM 5585 N N . VAL A 1 694 ? 22.609 29.156 3.664 1 98.19 694 VAL A N 1
ATOM 5586 C CA . VAL A 1 694 ? 21.812 30.359 3.877 1 98.19 694 VAL A CA 1
ATOM 5587 C C . VAL A 1 694 ? 20.516 30.016 4.59 1 98.19 694 VAL A C 1
ATOM 5589 O O . VAL A 1 694 ? 19.766 29.141 4.137 1 98.19 694 VAL A O 1
ATOM 5592 N N . ASP A 1 695 ? 20.281 30.656 5.727 1 97.94 695 ASP A N 1
ATOM 5593 C CA . ASP A 1 695 ? 19.047 30.312 6.445 1 97.94 695 ASP A CA 1
ATOM 5594 C C . ASP A 1 695 ? 18.344 31.562 6.945 1 97.94 695 ASP A C 1
ATOM 5596 O O . ASP A 1 695 ? 17.422 31.484 7.762 1 97.94 695 ASP A O 1
ATOM 5600 N N . HIS A 1 696 ? 18.812 32.75 6.52 1 97.44 696 HIS A N 1
ATOM 5601 C CA . HIS A 1 696 ? 18.156 34 6.902 1 97.44 696 HIS A CA 1
ATOM 5602 C C . HIS A 1 696 ? 17.281 34.531 5.781 1 97.44 696 HIS A C 1
ATOM 5604 O O . HIS A 1 696 ? 16.578 35.531 5.957 1 97.44 696 HIS A O 1
ATOM 5610 N N . GLN A 1 697 ? 17.406 33.938 4.613 1 97.88 697 GLN A N 1
ATOM 5611 C CA . GLN A 1 697 ? 16.547 34.219 3.455 1 97.88 697 GLN A CA 1
ATOM 5612 C C . GLN A 1 697 ? 15.906 32.906 2.945 1 97.88 697 GLN A C 1
ATOM 5614 O O . GLN A 1 697 ? 16.422 31.828 3.193 1 97.88 697 GLN A O 1
ATOM 5619 N N . TYR A 1 698 ? 14.82 33.031 2.25 1 98.75 698 TYR A N 1
ATOM 5620 C CA . TYR A 1 698 ? 14.148 31.828 1.746 1 98.75 698 TYR A CA 1
ATOM 5621 C C . TYR A 1 698 ? 13.328 32.156 0.503 1 98.75 698 TYR A C 1
ATOM 5623 O O . TYR A 1 698 ? 13.164 33.312 0.147 1 98.75 698 TYR A O 1
ATOM 5631 N N . MET A 1 699 ? 12.906 31.125 -0.146 1 98.81 699 MET A N 1
ATOM 5632 C CA . MET A 1 699 ? 12.008 31.234 -1.29 1 98.81 699 MET A CA 1
ATOM 5633 C C . MET A 1 699 ? 10.57 30.906 -0.885 1 98.81 699 MET A C 1
ATOM 5635 O O . MET A 1 699 ? 10.344 30 -0.078 1 98.81 699 MET A O 1
ATOM 5639 N N . ILE A 1 700 ? 9.648 31.625 -1.359 1 98.81 700 ILE A N 1
ATOM 5640 C CA . ILE A 1 700 ? 8.242 31.234 -1.384 1 98.81 700 ILE A CA 1
ATOM 5641 C C . ILE A 1 700 ? 7.895 30.656 -2.754 1 98.81 700 ILE A C 1
ATOM 5643 O O . ILE A 1 700 ? 7.762 31.391 -3.73 1 98.81 700 ILE A O 1
ATOM 5647 N N . GLY A 1 701 ? 7.668 29.359 -2.75 1 98.44 701 GLY A N 1
ATOM 5648 C CA . GLY A 1 701 ? 7.633 28.734 -4.055 1 98.44 701 GLY A CA 1
ATOM 5649 C C . GLY A 1 701 ? 8.891 28.984 -4.875 1 98.44 701 GLY A C 1
ATOM 5650 O O . GLY A 1 701 ? 9.969 29.188 -4.316 1 98.44 701 GLY A O 1
ATOM 5651 N N . GLY A 1 702 ? 8.758 28.875 -6.098 1 98.12 702 GLY A N 1
ATOM 5652 C CA . GLY A 1 702 ? 9.891 29.094 -6.98 1 98.12 702 GLY A CA 1
ATOM 5653 C C . GLY A 1 702 ? 9.969 30.531 -7.488 1 98.12 702 GLY A C 1
ATOM 5654 O O . GLY A 1 702 ? 10.922 30.891 -8.172 1 98.12 702 GLY A O 1
ATOM 5655 N N . ALA A 1 703 ? 9.117 31.422 -6.969 1 98.69 703 ALA A N 1
ATOM 5656 C CA . ALA A 1 703 ? 8.961 32.688 -7.668 1 98.69 703 ALA A CA 1
ATOM 5657 C C . ALA A 1 703 ? 9.445 33.844 -6.805 1 98.69 703 ALA A C 1
ATOM 5659 O O . ALA A 1 703 ? 9.922 34.875 -7.324 1 98.69 703 ALA A O 1
ATOM 5660 N N . LEU A 1 704 ? 9.32 33.781 -5.453 1 98.88 704 LEU A N 1
ATOM 5661 C CA . LEU A 1 704 ? 9.602 34.938 -4.621 1 98.88 704 LEU A CA 1
ATOM 5662 C C . LEU A 1 704 ? 10.75 34.656 -3.66 1 98.88 704 LEU A C 1
ATOM 5664 O O . LEU A 1 704 ? 10.758 33.656 -2.975 1 98.88 704 LEU A O 1
ATOM 5668 N N . LEU A 1 705 ? 11.703 35.5 -3.635 1 98.81 705 LEU A N 1
ATOM 5669 C CA . LEU A 1 705 ? 12.797 35.469 -2.676 1 98.81 705 LEU A CA 1
ATOM 5670 C C . LEU A 1 705 ? 12.586 36.531 -1.583 1 98.81 705 LEU A C 1
ATOM 5672 O O . LEU A 1 705 ? 12.312 37.688 -1.877 1 98.81 705 LEU A O 1
ATOM 5676 N N . VAL A 1 706 ? 12.719 36.125 -0.349 1 98.81 706 VAL A N 1
ATOM 5677 C CA . VAL A 1 706 ? 12.43 37 0.779 1 98.81 706 VAL A CA 1
ATOM 5678 C C . VAL A 1 706 ? 13.633 37.062 1.713 1 98.81 706 VAL A C 1
ATOM 5680 O O . VAL A 1 706 ? 14.266 36.031 1.988 1 98.81 706 VAL A O 1
ATOM 5683 N N . SER A 1 707 ? 13.953 38.188 2.137 1 98.44 707 SER A N 1
ATOM 5684 C CA . SER A 1 707 ? 14.93 38.438 3.199 1 98.44 707 SER A CA 1
ATOM 5685 C C . SER A 1 707 ? 14.352 39.312 4.297 1 98.44 707 SER A C 1
ATOM 5687 O O . SER A 1 707 ? 14.508 40.531 4.258 1 98.44 707 SER A O 1
ATOM 5689 N N . PRO A 1 708 ? 13.852 38.75 5.352 1 98.19 708 PRO A N 1
ATOM 5690 C CA . PRO A 1 708 ? 13.266 39.562 6.438 1 98.19 708 PRO A CA 1
ATOM 5691 C C . PRO A 1 708 ? 14.305 40.406 7.16 1 98.19 708 PRO A C 1
ATOM 5693 O O . PRO A 1 708 ? 15.492 40.062 7.164 1 98.19 708 PRO A O 1
ATOM 5696 N N . VAL A 1 709 ? 13.859 41.5 7.734 1 98.25 709 VAL A N 1
ATOM 5697 C CA . VAL A 1 709 ? 14.703 42.344 8.586 1 98.25 709 VAL A CA 1
ATOM 5698 C C . VAL A 1 709 ? 14.656 41.844 10.023 1 98.25 709 VAL A C 1
ATOM 5700 O O . VAL A 1 709 ? 13.617 41.938 10.688 1 98.25 709 VAL A O 1
ATOM 5703 N N . THR A 1 710 ? 15.789 41.375 10.539 1 97.94 710 THR A N 1
ATOM 5704 C CA . THR A 1 710 ? 15.742 40.688 11.828 1 97.94 710 THR A CA 1
ATOM 5705 C C . THR A 1 710 ? 16.656 41.375 12.836 1 97.94 710 THR A C 1
ATOM 5707 O O . THR A 1 710 ? 16.953 40.812 13.898 1 97.94 710 THR A O 1
ATOM 5710 N N . LYS A 1 711 ? 17.172 42.594 12.5 1 97.38 711 LYS A N 1
ATOM 5711 C CA . LYS A 1 711 ? 17.984 43.406 13.398 1 97.38 711 LYS A CA 1
ATOM 5712 C C . LYS A 1 711 ? 17.359 44.781 13.594 1 97.38 711 LYS A C 1
ATOM 5714 O O . LYS A 1 711 ? 16.797 45.344 12.664 1 97.38 711 LYS A O 1
ATOM 5719 N N . PRO A 1 712 ? 17.516 45.344 14.758 1 97.38 712 PRO A N 1
ATOM 5720 C CA . PRO A 1 712 ? 16.891 46.625 15.047 1 97.38 712 PRO A CA 1
ATOM 5721 C C . PRO A 1 712 ? 17.594 47.812 14.352 1 97.38 712 PRO A C 1
ATOM 5723 O O . PRO A 1 712 ? 18.812 47.812 14.234 1 97.38 712 PRO A O 1
ATOM 5726 N N . ARG A 1 713 ? 16.922 48.781 13.938 1 96 713 ARG A N 1
ATOM 5727 C CA . ARG A 1 713 ? 17.359 50.094 13.492 1 96 713 ARG A CA 1
ATOM 5728 C C . ARG A 1 713 ? 18.297 50 12.289 1 96 713 ARG A C 1
ATOM 5730 O O . ARG A 1 713 ? 19.25 50.75 12.164 1 96 713 ARG A O 1
ATOM 5737 N N . VAL A 1 714 ? 18.062 48.938 11.531 1 95.44 714 VAL A N 1
ATOM 5738 C CA . VAL A 1 714 ? 18.891 48.812 10.336 1 95.44 714 VAL A CA 1
ATOM 5739 C C . VAL A 1 714 ? 18.281 49.625 9.203 1 95.44 714 VAL A C 1
ATOM 5741 O O . VAL A 1 714 ? 17.062 49.75 9.078 1 95.44 714 VAL A O 1
ATOM 5744 N N . GLN A 1 715 ? 19.188 50.188 8.336 1 95.62 715 GLN A N 1
ATOM 5745 C CA . GLN A 1 715 ? 18.75 51 7.207 1 95.62 715 GLN A CA 1
ATOM 5746 C C . GLN A 1 715 ? 19.016 50.281 5.879 1 95.62 715 GLN A C 1
ATOM 5748 O O . GLN A 1 715 ? 18.516 50.719 4.836 1 95.62 715 GLN A O 1
ATOM 5753 N N . GLU A 1 716 ? 19.766 49.281 6.016 1 95.69 716 GLU A N 1
ATOM 5754 C CA . GLU A 1 716 ? 20.047 48.469 4.844 1 95.69 716 GLU A CA 1
ATOM 5755 C C . GLU A 1 716 ? 20.203 47 5.227 1 95.69 716 GLU A C 1
ATOM 5757 O O . GLU A 1 716 ? 20.609 46.656 6.344 1 95.69 716 GLU A O 1
ATOM 5762 N N . VAL A 1 717 ? 19.828 46.125 4.289 1 96.12 717 VAL A N 1
ATOM 5763 C CA . VAL A 1 717 ? 19.984 44.688 4.473 1 96.12 717 VAL A CA 1
ATOM 5764 C C . VAL A 1 717 ? 20.703 44.094 3.27 1 96.12 717 VAL A C 1
ATOM 5766 O O . VAL A 1 717 ? 20.469 44.5 2.129 1 96.12 717 VAL A O 1
ATOM 5769 N N . ARG A 1 718 ? 21.594 43.156 3.533 1 96.19 718 ARG A N 1
ATOM 5770 C CA . ARG A 1 718 ? 22.281 42.406 2.475 1 96.19 718 ARG A CA 1
ATOM 5771 C C . ARG A 1 718 ? 21.469 41.219 2.016 1 96.19 718 ARG A C 1
ATOM 5773 O O . ARG A 1 718 ? 21.062 40.375 2.832 1 96.19 718 ARG A O 1
ATOM 5780 N N . VAL A 1 719 ? 21.219 41.219 0.708 1 98.06 719 VAL A N 1
ATOM 5781 C CA . VAL A 1 719 ? 20.391 40.156 0.153 1 98.06 719 VAL A CA 1
ATOM 5782 C C . VAL A 1 719 ? 21.156 39.375 -0.922 1 98.06 719 VAL A C 1
ATOM 5784 O O . VAL A 1 719 ? 21.625 39.969 -1.895 1 98.06 719 VAL A O 1
ATOM 5787 N N . LEU A 1 720 ? 21.297 38.094 -0.723 1 98.25 720 LEU A N 1
ATOM 5788 C CA . LEU A 1 720 ? 21.859 37.219 -1.764 1 98.25 720 LEU A CA 1
ATOM 5789 C C . LEU A 1 720 ? 20.828 36.969 -2.859 1 98.25 720 LEU A C 1
ATOM 5791 O O . LEU A 1 720 ? 19.734 36.469 -2.58 1 98.25 720 LEU A O 1
ATOM 5795 N N . LEU A 1 721 ? 21.172 37.281 -4.074 1 98.5 721 LEU A N 1
ATOM 5796 C CA . LEU A 1 721 ? 20.391 36.938 -5.258 1 98.5 721 LEU A CA 1
ATOM 5797 C C . LEU A 1 721 ? 21.047 35.812 -6.02 1 98.5 721 LEU A C 1
ATOM 5799 O O . LEU A 1 721 ? 21.938 36.031 -6.836 1 98.5 721 LEU A O 1
ATOM 5803 N N . PRO A 1 722 ? 20.578 34.625 -5.898 1 97.94 722 PRO A N 1
ATOM 5804 C CA . PRO A 1 722 ? 21.25 33.469 -6.477 1 97.94 722 PRO A CA 1
ATOM 5805 C C . PRO A 1 722 ? 21.094 33.375 -7.992 1 97.94 722 PRO A C 1
ATOM 5807 O O . PRO A 1 722 ? 20.25 34.062 -8.562 1 97.94 722 PRO A O 1
ATOM 5810 N N . GLY A 1 723 ? 21.953 32.531 -8.625 1 96.25 723 GLY A N 1
ATOM 5811 C CA . GLY A 1 723 ? 21.875 32.219 -10.039 1 96.25 723 GLY A CA 1
ATOM 5812 C C . GLY A 1 723 ? 22.547 33.25 -10.922 1 96.25 723 GLY A C 1
ATOM 5813 O O . GLY A 1 723 ? 21.953 34.281 -11.242 1 96.25 723 GLY A O 1
ATOM 5814 N N . SER A 1 724 ? 23.641 33.031 -11.461 1 92.06 724 SER A N 1
ATOM 5815 C CA . SER A 1 724 ? 24.375 33.969 -12.305 1 92.06 724 SER A CA 1
ATOM 5816 C C . SER A 1 724 ? 23.594 34.281 -13.586 1 92.06 724 SER A C 1
ATOM 5818 O O . SER A 1 724 ? 23.703 35.375 -14.133 1 92.06 724 SER A O 1
ATOM 5820 N N . GLY A 1 725 ? 22.812 33.469 -14.039 1 92.56 725 GLY A N 1
ATOM 5821 C CA . GLY A 1 725 ? 22.031 33.688 -15.242 1 92.56 725 GLY A CA 1
ATOM 5822 C C . GLY A 1 725 ? 20.609 34.094 -14.961 1 92.56 725 GLY A C 1
ATOM 5823 O O . GLY A 1 725 ? 19.812 34.312 -15.883 1 92.56 725 GLY A O 1
ATOM 5824 N N . GLU A 1 726 ? 20.359 34.406 -13.703 1 96.31 726 GLU A N 1
ATOM 5825 C CA . GLU A 1 726 ? 19 34.75 -13.297 1 96.31 726 GLU A CA 1
ATOM 5826 C C . GLU A 1 726 ? 18.828 36.281 -13.266 1 96.31 726 GLU A C 1
ATOM 5828 O O . GLU A 1 726 ? 19.797 37.031 -13.172 1 96.31 726 GLU A O 1
ATOM 5833 N N . VAL A 1 727 ? 17.594 36.688 -13.445 1 97.62 727 VAL A N 1
ATOM 5834 C CA . VAL A 1 727 ? 17.172 38.094 -13.234 1 97.62 727 VAL A CA 1
ATOM 5835 C C . VAL A 1 727 ? 16.188 38.156 -12.086 1 97.62 727 VAL A C 1
ATOM 5837 O O . VAL A 1 727 ? 15.297 37.312 -11.969 1 97.62 727 VAL A O 1
ATOM 5840 N N . TRP A 1 728 ? 16.422 39.094 -11.219 1 98.5 728 TRP A N 1
ATOM 5841 C CA . TRP A 1 728 ? 15.539 39.312 -10.078 1 98.5 728 TRP A CA 1
ATOM 5842 C C . TRP A 1 728 ? 14.906 40.688 -10.125 1 98.5 728 TRP A C 1
ATOM 5844 O O . TRP A 1 728 ? 15.586 41.688 -10.383 1 98.5 728 TRP A O 1
ATOM 5854 N N . TYR A 1 729 ? 13.609 40.75 -9.906 1 98.31 729 TYR A N 1
ATOM 5855 C CA . TYR A 1 729 ? 12.883 42 -9.922 1 98.31 729 TYR A CA 1
ATOM 5856 C C . TYR A 1 729 ? 12.422 42.406 -8.516 1 98.31 729 TYR A C 1
ATOM 5858 O O . TYR A 1 729 ? 11.727 41.625 -7.855 1 98.31 729 TYR A O 1
ATOM 5866 N N . ASP A 1 730 ? 12.797 43.531 -8.094 1 97.12 730 ASP A N 1
ATOM 5867 C CA . ASP A 1 730 ? 12.289 44.031 -6.82 1 97.12 730 ASP A CA 1
ATOM 5868 C C . ASP A 1 730 ? 10.773 44.219 -6.863 1 97.12 730 ASP A C 1
ATOM 5870 O O . ASP A 1 730 ? 10.258 44.938 -7.727 1 97.12 730 ASP A O 1
ATOM 5874 N N . VAL A 1 731 ? 10.109 43.656 -5.992 1 96.06 731 VAL A N 1
ATOM 5875 C CA . VAL A 1 731 ? 8.648 43.625 -6.047 1 96.06 731 VAL A CA 1
ATOM 5876 C C . VAL A 1 731 ? 8.07 45 -5.812 1 96.06 731 VAL A C 1
ATOM 5878 O O . VAL A 1 731 ? 7.023 45.344 -6.359 1 96.06 731 VAL A O 1
ATOM 5881 N N . HIS A 1 732 ? 8.758 45.844 -5.102 1 91.38 732 HIS A N 1
ATOM 5882 C CA . HIS A 1 732 ? 8.273 47.188 -4.785 1 91.38 732 HIS A CA 1
ATOM 5883 C C . HIS A 1 732 ? 8.609 48.156 -5.898 1 91.38 732 HIS A C 1
ATOM 5885 O O . HIS A 1 732 ? 7.77 48.969 -6.285 1 91.38 732 HIS A O 1
ATOM 5891 N N . THR A 1 733 ? 9.82 48.031 -6.465 1 92.5 733 THR A N 1
ATOM 5892 C CA . THR A 1 733 ? 10.273 49.062 -7.418 1 92.5 733 THR A CA 1
ATOM 5893 C C . THR A 1 733 ? 10.195 48.531 -8.844 1 92.5 733 THR A C 1
ATOM 5895 O O . THR A 1 733 ? 10.266 49.281 -9.805 1 92.5 733 THR A O 1
ATOM 5898 N N . ALA A 1 734 ? 10.164 47.25 -9.039 1 95.19 734 ALA A N 1
ATOM 5899 C CA . ALA A 1 734 ? 10.148 46.594 -10.336 1 95.19 734 ALA A CA 1
ATOM 5900 C C . ALA A 1 734 ? 11.523 46.625 -11 1 95.19 734 ALA A C 1
ATOM 5902 O O . ALA A 1 734 ? 11.68 46.188 -12.141 1 95.19 734 ALA A O 1
ATOM 5903 N N . LYS A 1 735 ? 12.445 47.188 -10.219 1 95.31 735 LYS A N 1
ATOM 5904 C CA . LYS A 1 735 ? 13.789 47.25 -10.766 1 95.31 735 LYS A CA 1
ATOM 5905 C C . LYS A 1 735 ? 14.422 45.875 -10.922 1 95.31 735 LYS A C 1
ATOM 5907 O O . LYS A 1 735 ? 14.273 45.031 -10.055 1 95.31 735 LYS A O 1
ATOM 5912 N N . ALA A 1 736 ? 15.094 45.719 -12.039 1 96.56 736 ALA A N 1
ATOM 5913 C CA . ALA A 1 736 ? 15.75 44.438 -12.328 1 96.56 736 ALA A CA 1
ATOM 5914 C C . ALA A 1 736 ? 17.172 44.438 -11.75 1 96.56 736 ALA A C 1
ATOM 5916 O O . ALA A 1 736 ? 17.875 45.438 -11.797 1 96.56 736 ALA A O 1
ATOM 5917 N N . HIS A 1 737 ? 17.516 43.344 -11.211 1 97.12 737 HIS A N 1
ATOM 5918 C CA . HIS A 1 737 ? 18.859 43.062 -10.727 1 97.12 737 HIS A CA 1
ATOM 5919 C C . HIS A 1 737 ? 19.375 41.719 -11.242 1 97.12 737 HIS A C 1
ATOM 5921 O O . HIS A 1 737 ? 18.609 40.75 -11.375 1 97.12 737 HIS A O 1
ATOM 5927 N N . LYS A 1 738 ? 20.625 41.656 -11.531 1 96.5 738 LYS A N 1
ATOM 5928 C CA . LYS A 1 738 ? 21.234 40.375 -11.953 1 96.5 738 LYS A CA 1
ATOM 5929 C C . LYS A 1 738 ? 21.438 39.438 -10.766 1 96.5 738 LYS A C 1
ATOM 5931 O O . LYS A 1 738 ? 21.719 39.906 -9.648 1 96.5 738 LYS A O 1
ATOM 5936 N N . GLY A 1 739 ? 21.297 38.219 -11.039 1 97.25 739 GLY A N 1
ATOM 5937 C CA . GLY A 1 739 ? 21.594 37.219 -10.023 1 97.25 739 GLY A CA 1
ATOM 5938 C C . GLY A 1 739 ? 23.094 36.938 -9.859 1 97.25 739 GLY A C 1
ATOM 5939 O O . GLY A 1 739 ? 23.906 37.469 -10.641 1 97.25 739 GLY A O 1
ATOM 5940 N N . GLY A 1 740 ? 23.453 36.188 -8.867 1 96.19 740 GLY A N 1
ATOM 5941 C CA . GLY A 1 740 ? 24.828 35.812 -8.602 1 96.19 740 GLY A CA 1
ATOM 5942 C C . GLY A 1 740 ? 25.594 36.875 -7.836 1 96.19 740 GLY A C 1
ATOM 5943 O O . GLY A 1 740 ? 26.812 37.031 -7.992 1 96.19 740 GLY A O 1
ATOM 5944 N N . GLN A 1 741 ? 24.844 37.625 -7.066 1 96.44 741 GLN A N 1
ATOM 5945 C CA . GLN A 1 741 ? 25.5 38.688 -6.297 1 96.44 741 GLN A CA 1
ATOM 5946 C C . GLN A 1 741 ? 24.766 38.938 -4.988 1 96.44 741 GLN A C 1
ATOM 5948 O O . GLN A 1 741 ? 23.641 38.469 -4.793 1 96.44 741 GLN A O 1
ATOM 5953 N N . THR A 1 742 ? 25.391 39.688 -4.148 1 97.19 742 THR A N 1
ATOM 5954 C CA . THR A 1 742 ? 24.781 40.188 -2.928 1 97.19 742 THR A CA 1
ATOM 5955 C C . THR A 1 742 ? 24.453 41.688 -3.062 1 97.19 742 THR A C 1
ATOM 5957 O O . THR A 1 742 ? 25.328 42.469 -3.379 1 97.19 742 THR A O 1
ATOM 5960 N N . LEU A 1 743 ? 23.266 41.969 -2.844 1 96.62 743 LEU A N 1
ATOM 5961 C CA . LEU A 1 743 ? 22.797 43.344 -2.998 1 96.62 743 LEU A CA 1
ATOM 5962 C C . LEU A 1 743 ? 22.562 44 -1.64 1 96.62 743 LEU A C 1
ATOM 5964 O O . LEU A 1 743 ? 22.016 43.375 -0.727 1 96.62 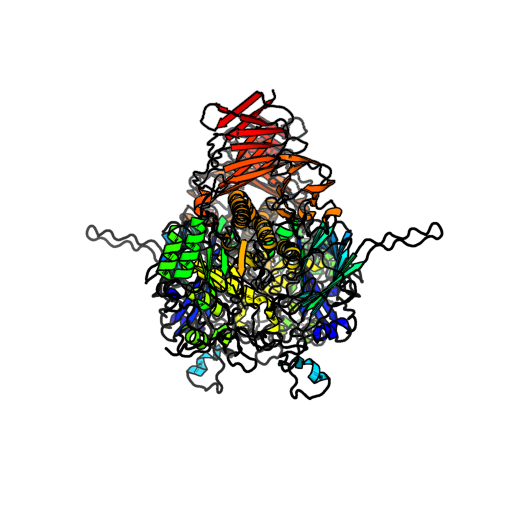743 LEU A O 1
ATOM 5968 N N . SER A 1 744 ? 23 45.188 -1.5 1 96.5 744 SER A N 1
ATOM 5969 C CA . SER A 1 744 ? 22.594 46 -0.351 1 96.5 744 SER A CA 1
ATOM 5970 C C . SER A 1 744 ? 21.281 46.719 -0.625 1 96.5 744 SER A C 1
ATOM 5972 O O . SER A 1 744 ? 21.234 47.625 -1.486 1 96.5 744 SER A O 1
ATOM 5974 N N . VAL A 1 745 ? 20.297 46.438 0.09 1 96.81 745 VAL A N 1
ATOM 5975 C CA . VAL A 1 745 ? 18.969 47 -0.159 1 96.81 745 VAL A CA 1
ATOM 5976 C C . VAL A 1 745 ? 18.578 47.938 0.972 1 96.81 745 VAL A C 1
ATOM 5978 O O . VAL A 1 745 ? 18.562 47.531 2.141 1 96.81 745 VAL A O 1
ATOM 5981 N N . PRO A 1 746 ? 18.312 49.156 0.641 1 95.88 746 PRO A N 1
ATOM 5982 C CA . PRO A 1 746 ? 17.797 50.062 1.681 1 95.88 746 PRO A CA 1
ATOM 5983 C C . PRO A 1 746 ? 16.438 49.625 2.211 1 95.88 746 PRO A C 1
ATOM 5985 O O . PRO A 1 746 ? 15.586 49.156 1.442 1 95.88 746 PRO A O 1
ATOM 5988 N N . VAL A 1 747 ? 16.281 49.781 3.541 1 96.19 747 VAL A N 1
ATOM 5989 C CA . VAL A 1 747 ? 15 49.406 4.125 1 96.19 747 VAL A CA 1
ATOM 5990 C C . VAL A 1 747 ? 14.5 50.5 5.059 1 96.19 747 VAL A C 1
ATOM 5992 O O . VAL A 1 747 ? 15.305 51.219 5.648 1 96.19 747 VAL A O 1
ATOM 5995 N N . THR A 1 748 ? 13.227 50.688 5.098 1 94.38 748 THR A N 1
ATOM 5996 C CA . THR A 1 748 ? 12.5 51.5 6.078 1 94.38 748 THR A CA 1
ATOM 5997 C C . THR A 1 748 ? 11.523 50.625 6.863 1 94.38 748 THR A C 1
ATOM 5999 O O . THR A 1 748 ? 11.438 49.438 6.637 1 94.38 748 THR A O 1
ATOM 6002 N N . LEU A 1 749 ? 10.859 51.188 7.746 1 94.38 749 LEU A N 1
ATOM 6003 C CA . LEU A 1 749 ? 9.891 50.438 8.539 1 94.38 749 LEU A CA 1
ATOM 6004 C C . LEU A 1 749 ? 8.758 49.906 7.668 1 94.38 749 LEU A C 1
ATOM 6006 O O . LEU A 1 749 ? 8.055 49 8.055 1 94.38 749 LEU A O 1
ATOM 6010 N N . ASP A 1 750 ? 8.703 50.438 6.445 1 91.94 750 ASP A N 1
ATOM 6011 C CA . ASP A 1 750 ? 7.559 50.094 5.594 1 91.94 750 ASP A CA 1
ATOM 6012 C C . ASP A 1 750 ? 7.941 49.062 4.531 1 91.94 750 ASP A C 1
ATOM 6014 O O . ASP A 1 750 ? 7.098 48.625 3.744 1 91.94 750 ASP A O 1
ATOM 6018 N N . THR A 1 751 ? 9.188 48.719 4.523 1 92.81 751 THR A N 1
ATOM 6019 C CA . THR A 1 751 ? 9.594 47.875 3.414 1 92.81 751 THR A CA 1
ATOM 6020 C C . THR A 1 751 ? 10.305 46.625 3.926 1 92.81 751 THR A C 1
ATOM 6022 O O . THR A 1 751 ? 10.961 46.656 4.973 1 92.81 751 THR A O 1
ATOM 6025 N N . VAL A 1 752 ? 10.125 45.531 3.221 1 95.69 752 VAL A N 1
ATOM 6026 C CA . VAL A 1 752 ? 10.828 44.281 3.381 1 95.69 752 VAL A CA 1
ATOM 6027 C C . VAL A 1 752 ? 11.359 43.812 2.029 1 95.69 752 VAL A C 1
ATOM 6029 O O . VAL A 1 752 ? 10.656 43.875 1.021 1 95.69 752 VAL A O 1
ATOM 6032 N N . PRO A 1 753 ? 12.617 43.438 1.962 1 97.62 753 PRO A N 1
ATOM 6033 C CA . PRO A 1 753 ? 13.148 42.969 0.676 1 97.62 753 PRO A CA 1
ATOM 6034 C C . PRO A 1 753 ? 12.438 41.719 0.149 1 97.62 753 PRO A C 1
ATOM 6036 O O . PRO A 1 753 ? 12.484 40.656 0.778 1 97.62 753 PRO A O 1
ATOM 6039 N N . VAL A 1 754 ? 11.812 41.844 -0.975 1 98.5 754 VAL A N 1
ATOM 6040 C CA . VAL A 1 754 ? 11.164 40.75 -1.718 1 98.5 754 VAL A CA 1
ATOM 6041 C C . VAL A 1 754 ? 11.453 40.906 -3.209 1 98.5 754 VAL A C 1
ATOM 6043 O O . VAL A 1 754 ? 11.312 42 -3.766 1 98.5 754 VAL A O 1
ATOM 6046 N N . PHE A 1 755 ? 11.875 39.844 -3.811 1 98.69 755 PHE A N 1
ATOM 6047 C CA . PHE A 1 755 ? 12.18 39.875 -5.238 1 98.69 755 PHE A CA 1
ATOM 6048 C C . PHE A 1 755 ? 11.391 38.781 -5.961 1 98.69 755 PHE A C 1
ATOM 6050 O O . PHE A 1 755 ? 11.203 37.688 -5.43 1 98.69 755 PHE A O 1
ATOM 6057 N N . GLN A 1 756 ? 10.922 39.062 -7.109 1 98.75 756 GLN A N 1
ATOM 6058 C CA . GLN A 1 756 ? 10.336 38.062 -7.988 1 98.75 756 GLN A CA 1
ATOM 6059 C C . GLN A 1 756 ? 11.375 37.531 -8.992 1 98.75 756 GLN A C 1
ATOM 6061 O O . GLN A 1 756 ? 12.109 38.312 -9.594 1 98.75 756 GLN A O 1
ATOM 6066 N N . ARG A 1 757 ? 11.461 36.281 -9.117 1 98.75 757 ARG A N 1
ATOM 6067 C CA . ARG A 1 757 ? 12.414 35.625 -10.008 1 98.75 757 ARG A CA 1
ATOM 6068 C C . ARG A 1 757 ? 12.016 35.781 -11.469 1 98.75 757 ARG A C 1
ATOM 6070 O O . ARG A 1 757 ? 10.844 35.625 -11.82 1 98.75 757 ARG A O 1
ATOM 6077 N N . GLY A 1 758 ? 12.977 36.219 -12.32 1 98.31 758 GLY A N 1
ATOM 6078 C CA . GLY A 1 758 ? 12.695 36.125 -13.75 1 98.31 758 GLY A CA 1
ATOM 6079 C C . GLY A 1 758 ? 12.281 34.75 -14.211 1 98.31 758 GLY A C 1
ATOM 6080 O O . GLY A 1 758 ? 12.867 33.75 -13.781 1 98.31 758 GLY A O 1
ATOM 6081 N N . GLY A 1 759 ? 11.234 34.75 -15.102 1 98.25 759 GLY A N 1
ATOM 6082 C CA . GLY A 1 759 ? 10.734 33.469 -15.562 1 98.25 759 GLY A CA 1
ATOM 6083 C C . GLY A 1 759 ? 9.492 33 -14.828 1 98.25 759 GLY A C 1
ATOM 6084 O O . GLY A 1 759 ? 8.977 31.906 -15.094 1 98.25 759 GLY A O 1
ATOM 6085 N N . SER A 1 760 ? 8.977 33.812 -13.945 1 98.56 760 SER A N 1
ATOM 6086 C CA . SER A 1 760 ? 7.844 33.406 -13.133 1 98.56 760 SER A CA 1
ATOM 6087 C C . SER A 1 760 ? 6.637 34.312 -13.336 1 98.56 760 SER A C 1
ATOM 6089 O O . SER A 1 760 ? 6.773 35.438 -13.805 1 98.56 760 SER A O 1
ATOM 6091 N N . VAL A 1 761 ? 5.48 33.781 -13.117 1 98.56 761 VAL A N 1
ATOM 6092 C CA . VAL A 1 761 ? 4.219 34.531 -13.078 1 98.56 761 VAL A CA 1
ATOM 6093 C C . VAL A 1 761 ? 3.594 34.406 -11.688 1 98.56 761 VAL A C 1
ATOM 6095 O O . VAL A 1 761 ? 3.479 33.281 -11.148 1 98.56 761 VAL A O 1
ATOM 6098 N N . VAL A 1 762 ? 3.264 35.469 -11.086 1 98.5 762 VAL A N 1
ATOM 6099 C CA . VAL A 1 762 ? 2.635 35.469 -9.766 1 98.5 762 VAL A CA 1
ATOM 6100 C C . VAL A 1 762 ? 1.261 36.156 -9.859 1 98.5 762 VAL A C 1
ATOM 6102 O O . VAL A 1 762 ? 1.128 37.25 -10.383 1 98.5 762 VAL A O 1
ATOM 6105 N N . CYS A 1 763 ? 0.302 35.469 -9.375 1 97.56 763 CYS A N 1
ATOM 6106 C CA . CYS A 1 763 ? -1.056 36 -9.312 1 97.56 763 CYS A CA 1
ATOM 6107 C C . CYS A 1 763 ? -1.358 36.562 -7.93 1 97.56 763 CYS A C 1
ATOM 6109 O O . CYS A 1 763 ? -1.127 35.906 -6.918 1 97.56 763 CYS A O 1
ATOM 6111 N N . ARG A 1 764 ? -1.896 37.781 -7.879 1 97.38 764 ARG A N 1
ATOM 6112 C CA . ARG A 1 764 ? -2.287 38.438 -6.645 1 97.38 764 ARG A CA 1
ATOM 6113 C C . ARG A 1 764 ? -3.74 38.906 -6.711 1 97.38 764 ARG A C 1
ATOM 6115 O O . ARG A 1 764 ? -4.293 39.094 -7.797 1 97.38 764 ARG A O 1
ATOM 6122 N N . SER A 1 765 ? -4.328 39 -5.57 1 96.44 765 SER A N 1
ATOM 6123 C CA . SER A 1 765 ? -5.641 39.625 -5.5 1 96.44 765 SER A CA 1
ATOM 6124 C C . SER A 1 765 ? -5.512 41.156 -5.434 1 96.44 765 SER A C 1
ATOM 6126 O O . SER A 1 765 ? -4.543 41.688 -4.883 1 96.44 765 SER A O 1
ATOM 6128 N N . THR A 1 766 ? -6.52 41.781 -6.055 1 93.19 766 THR A N 1
ATOM 6129 C CA . THR A 1 766 ? -6.531 43.219 -6.016 1 93.19 766 THR A CA 1
ATOM 6130 C C . THR A 1 766 ? -7.477 43.75 -4.93 1 93.19 766 THR A C 1
ATOM 6132 O O . THR A 1 766 ? -8.414 43.031 -4.543 1 93.19 766 THR A O 1
ATOM 6135 N N . GLY A 1 767 ? -7.176 44.781 -4.359 1 89.62 767 GLY A N 1
ATOM 6136 C CA . GLY A 1 767 ? -8.062 45.406 -3.379 1 89.62 767 GLY A CA 1
ATOM 6137 C C . GLY A 1 767 ? -7.863 44.875 -1.978 1 89.62 767 GLY A C 1
ATOM 6138 O O . GLY A 1 767 ? -6.801 44.312 -1.657 1 89.62 767 GLY A O 1
ATOM 6139 N N . SER A 1 768 ? -8.836 45.25 -1.142 1 91.62 768 SER A N 1
ATOM 6140 C CA . SER A 1 768 ? -8.719 44.875 0.263 1 91.62 768 SER A CA 1
ATOM 6141 C C . SER A 1 768 ? -10.047 44.344 0.804 1 91.62 768 SER A C 1
ATOM 6143 O O . SER A 1 768 ? -11.055 45.031 0.764 1 91.62 768 SER A O 1
ATOM 6145 N N . GLY A 1 769 ? -10.008 43.125 1.208 1 93.62 769 GLY A N 1
ATOM 6146 C CA . GLY A 1 769 ? -11.109 42.562 1.953 1 93.62 769 GLY A CA 1
ATOM 6147 C C . GLY A 1 769 ? -10.867 42.5 3.449 1 93.62 769 GLY A C 1
ATOM 6148 O O . GLY A 1 769 ? -9.75 42.781 3.908 1 93.62 769 GLY A O 1
ATOM 6149 N N . SER A 1 770 ? -11.914 42.219 4.199 1 97 770 SER A N 1
ATOM 6150 C CA . SER A 1 770 ? -11.797 42.156 5.652 1 97 770 SER A CA 1
ATOM 6151 C C . SER A 1 770 ? -11.406 40.75 6.117 1 97 770 SER A C 1
ATOM 6153 O O . SER A 1 770 ? -11 40.594 7.266 1 97 770 SER A O 1
ATOM 6155 N N . CYS A 1 771 ? -11.562 39.812 5.25 1 98 771 CYS A N 1
ATOM 6156 C CA . CYS A 1 771 ? -11.211 38.406 5.5 1 98 771 CYS A CA 1
ATOM 6157 C C . CYS A 1 771 ? -10.898 37.688 4.195 1 98 771 CYS A C 1
ATOM 6159 O O . CYS A 1 771 ? -11.031 38.25 3.113 1 98 771 CYS A O 1
ATOM 6161 N N . THR A 1 772 ? -10.461 36.438 4.27 1 98.06 772 THR A N 1
ATOM 6162 C CA . THR A 1 772 ? -10.039 35.688 3.096 1 98.06 772 THR A CA 1
ATOM 6163 C C . THR A 1 772 ? -11.234 35.406 2.186 1 98.06 772 THR A C 1
ATOM 6165 O O . THR A 1 772 ? -11.094 35.375 0.96 1 98.06 772 THR A O 1
ATOM 6168 N N . ALA A 1 773 ? -12.398 35.094 2.773 1 96.75 773 ALA A N 1
ATOM 6169 C CA . ALA A 1 773 ? -13.594 34.812 1.981 1 96.75 773 ALA A CA 1
ATOM 6170 C C . ALA A 1 773 ? -13.945 35.969 1.072 1 96.75 773 ALA A C 1
ATOM 6172 O O . ALA A 1 773 ? -14.336 35.781 -0.08 1 96.75 773 ALA A O 1
ATOM 6173 N N . GLU A 1 774 ? -13.812 37.219 1.586 1 95.81 774 GLU A N 1
ATOM 6174 C CA . GLU A 1 774 ? -14.055 38.406 0.787 1 95.81 774 GLU A CA 1
ATOM 6175 C C . GLU A 1 774 ? -12.945 38.625 -0.232 1 95.81 774 GLU A C 1
ATOM 6177 O O . GLU A 1 774 ? -13.211 39 -1.376 1 95.81 774 GLU A O 1
ATOM 6182 N N . GLN A 1 775 ? -11.766 38.406 0.236 1 94.94 775 GLN A N 1
ATOM 6183 C CA . GLN A 1 775 ? -10.609 38.625 -0.627 1 94.94 775 GLN A CA 1
ATOM 6184 C C . GLN A 1 775 ? -10.672 37.719 -1.859 1 94.94 775 GLN A C 1
ATOM 6186 O O . GLN A 1 775 ? -10.273 38.125 -2.953 1 94.94 775 GLN A O 1
ATOM 6191 N N . GLN A 1 776 ? -11.133 36.531 -1.717 1 93.06 776 GLN A N 1
ATOM 6192 C CA . GLN A 1 776 ? -11.195 35.531 -2.781 1 93.06 776 GLN A CA 1
ATOM 6193 C C . GLN A 1 776 ? -12.125 35.969 -3.906 1 93.06 776 GLN A C 1
ATOM 6195 O O . GLN A 1 776 ? -11.992 35.531 -5.047 1 93.06 776 GLN A O 1
ATOM 6200 N N . GLN A 1 777 ? -13.016 36.875 -3.613 1 92.94 777 GLN A N 1
ATOM 6201 C CA . GLN A 1 777 ? -14 37.312 -4.59 1 92.94 777 GLN A CA 1
ATOM 6202 C C . GLN A 1 777 ? -13.469 38.5 -5.402 1 92.94 777 GLN A C 1
ATOM 6204 O O . GLN A 1 777 ? -14.078 38.906 -6.398 1 92.94 777 GLN A O 1
ATOM 6209 N N . LEU A 1 778 ? -12.375 39.062 -5.004 1 95 778 LEU A N 1
ATOM 6210 C CA . LEU A 1 778 ? -11.82 40.219 -5.676 1 95 778 LEU A CA 1
ATOM 6211 C C . LEU A 1 778 ? -11.07 39.812 -6.945 1 95 778 LEU A C 1
ATOM 6213 O O . LEU A 1 778 ? -10.648 38.688 -7.082 1 95 778 LEU A O 1
ATOM 6217 N N . PRO A 1 779 ? -10.914 40.719 -7.875 1 96.19 779 PRO A N 1
ATOM 6218 C CA . PRO A 1 779 ? -10.188 40.406 -9.109 1 96.19 779 PRO A CA 1
ATOM 6219 C C . PRO A 1 779 ? -8.703 40.125 -8.867 1 96.19 779 PRO A C 1
ATOM 6221 O O . PRO A 1 779 ? -8.188 40.438 -7.785 1 96.19 779 PRO A O 1
ATOM 6224 N N . LEU A 1 780 ? -8.117 39.625 -9.906 1 97.25 780 LEU A N 1
ATOM 6225 C CA . LEU A 1 780 ? -6.715 39.25 -9.82 1 97.25 780 LEU A CA 1
ATOM 6226 C C . LEU A 1 780 ? -5.844 40.156 -10.648 1 97.25 780 LEU A C 1
ATOM 6228 O O . LEU A 1 780 ? -6.316 40.781 -11.617 1 97.25 780 LEU A O 1
ATOM 6232 N N . SER A 1 781 ? -4.688 40.312 -10.211 1 97 781 SER A N 1
ATOM 6233 C CA . SER A 1 781 ? -3.605 40.969 -10.953 1 97 781 SER A CA 1
ATOM 6234 C C . SER A 1 781 ? -2.455 40 -11.195 1 97 781 SER A C 1
ATOM 6236 O O . SER A 1 781 ? -2.01 39.312 -10.266 1 97 781 SER A O 1
ATOM 6238 N N . ILE A 1 782 ? -2.016 39.969 -12.453 1 97.69 782 ILE A N 1
ATOM 6239 C CA . ILE A 1 782 ? -0.949 39.031 -12.82 1 97.69 782 ILE A CA 1
ATOM 6240 C C . ILE A 1 782 ? 0.341 39.812 -13.078 1 97.69 782 ILE A C 1
ATOM 6242 O O . ILE A 1 782 ? 0.329 40.844 -13.758 1 97.69 782 ILE A O 1
ATOM 6246 N N . THR A 1 783 ? 1.413 39.375 -12.469 1 98.06 783 THR A N 1
ATOM 6247 C CA . THR A 1 783 ? 2.734 39.906 -12.781 1 98.06 783 THR A CA 1
ATOM 6248 C C . THR A 1 783 ? 3.607 38.844 -13.438 1 98.06 783 THR A C 1
ATOM 6250 O O . THR A 1 783 ? 3.932 37.812 -12.812 1 98.06 783 THR A O 1
ATOM 6253 N N . ALA A 1 784 ? 3.953 39.031 -14.672 1 98.25 784 ALA A N 1
ATOM 6254 C CA . ALA A 1 784 ? 4.887 38.156 -15.383 1 98.25 784 ALA A CA 1
ATOM 6255 C C . ALA A 1 784 ? 6.285 38.781 -15.406 1 98.25 784 ALA A C 1
ATOM 6257 O O . ALA A 1 784 ? 6.5 39.844 -15.992 1 98.25 784 ALA A O 1
ATOM 6258 N N . ALA A 1 785 ? 7.215 38.156 -14.742 1 98.31 785 ALA A N 1
ATOM 6259 C CA . ALA A 1 785 ? 8.609 38.594 -14.727 1 98.31 785 ALA A CA 1
ATOM 6260 C C . ALA A 1 785 ? 9.438 37.812 -15.734 1 98.31 785 ALA A C 1
ATOM 6262 O O . ALA A 1 785 ? 9.641 36.594 -15.57 1 98.31 785 ALA A O 1
ATOM 6263 N N . LEU A 1 786 ? 9.969 38.5 -16.703 1 97.44 786 LEU A N 1
ATOM 6264 C CA . LEU A 1 786 ? 10.648 37.812 -17.781 1 97.44 786 LEU A CA 1
ATOM 6265 C C . LEU A 1 786 ? 12.07 37.406 -17.391 1 97.44 786 LEU A C 1
ATOM 6267 O O . LEU A 1 786 ? 12.742 38.188 -16.688 1 97.44 786 LEU A O 1
ATOM 6271 N N . ASN A 1 787 ? 12.477 36.25 -17.781 1 97.19 787 ASN A N 1
ATOM 6272 C CA . ASN A 1 787 ? 13.883 35.875 -17.641 1 97.19 787 ASN A CA 1
ATOM 6273 C C . ASN A 1 787 ? 14.703 36.406 -18.828 1 97.19 787 ASN A C 1
ATOM 6275 O O . ASN A 1 787 ? 14.211 37.188 -19.625 1 97.19 787 ASN A O 1
ATOM 6279 N N . SER A 1 788 ? 15.914 35.969 -18.875 1 93.88 788 SER A N 1
ATOM 6280 C CA . SER A 1 788 ? 16.828 36.469 -19.891 1 93.88 788 SER A CA 1
ATOM 6281 C C . SER A 1 788 ? 16.375 36.031 -21.281 1 93.88 788 SER A C 1
ATOM 6283 O O . SER A 1 788 ? 16.719 36.688 -22.281 1 93.88 788 SER A O 1
ATOM 6285 N N . GLU A 1 789 ? 15.531 35 -21.359 1 94.06 789 GLU A N 1
ATOM 6286 C CA . GLU A 1 789 ? 15.039 34.531 -22.656 1 94.06 789 GLU A CA 1
ATOM 6287 C C . GLU A 1 789 ? 13.672 35.125 -22.984 1 94.06 789 GLU A C 1
ATOM 6289 O O . GLU A 1 789 ? 13.078 34.781 -24 1 94.06 789 GLU A O 1
ATOM 6294 N N . GLY A 1 790 ? 13.164 35.938 -22.094 1 94.19 790 GLY A N 1
ATOM 6295 C CA . GLY A 1 790 ? 11.883 36.594 -22.344 1 94.19 790 GLY A CA 1
ATOM 6296 C C . GLY A 1 790 ? 10.703 35.688 -22.031 1 94.19 790 GLY A C 1
ATOM 6297 O O . GLY A 1 790 ? 9.609 35.875 -22.562 1 94.19 790 GLY A O 1
ATOM 6298 N N . LEU A 1 791 ? 10.945 34.719 -21.172 1 96.94 791 LEU A N 1
ATOM 6299 C CA . LEU A 1 791 ? 9.922 33.719 -20.859 1 96.94 791 LEU A CA 1
ATOM 6300 C C . LEU A 1 791 ? 9.438 33.875 -19.422 1 96.94 791 LEU A C 1
ATOM 6302 O O . LEU A 1 791 ? 10.172 34.375 -18.578 1 96.94 791 LEU A O 1
ATOM 6306 N N . ALA A 1 792 ? 8.227 33.469 -19.141 1 98.19 792 ALA A N 1
ATOM 6307 C CA . ALA A 1 792 ? 7.676 33.375 -17.797 1 98.19 792 ALA A CA 1
ATOM 6308 C C . ALA A 1 792 ? 6.574 32.312 -17.719 1 98.19 792 ALA A C 1
ATOM 6310 O O . ALA A 1 792 ? 5.852 32.094 -18.688 1 98.19 792 ALA A O 1
ATOM 6311 N N . ASP A 1 793 ? 6.504 31.688 -16.609 1 98 793 ASP A N 1
ATOM 6312 C CA . ASP A 1 793 ? 5.496 30.656 -16.391 1 98 793 ASP A CA 1
ATOM 6313 C C . ASP A 1 793 ? 4.969 30.703 -14.961 1 98 793 ASP A C 1
ATOM 6315 O O . ASP A 1 793 ? 5.645 31.188 -14.055 1 98 793 ASP A O 1
ATOM 6319 N N . GLY A 1 794 ? 3.732 30.266 -14.703 1 98 794 GLY A N 1
ATOM 6320 C CA . GLY A 1 794 ? 3.121 30.172 -13.391 1 98 794 GLY A CA 1
ATOM 6321 C C . GLY A 1 794 ? 1.766 29.5 -13.414 1 98 794 GLY A C 1
ATOM 6322 O O . GLY A 1 794 ? 1.21 29.234 -14.477 1 98 794 GLY A O 1
ATOM 6323 N N . GLU A 1 795 ? 1.307 29.172 -12.242 1 97.5 795 GLU A N 1
ATOM 6324 C CA . GLU A 1 795 ? 0.026 28.484 -12.117 1 97.5 795 GLU A CA 1
ATOM 6325 C C . GLU A 1 795 ? -0.869 29.156 -11.086 1 97.5 795 GLU A C 1
ATOM 6327 O O . GLU A 1 795 ? -0.385 29.906 -10.234 1 97.5 795 GLU A O 1
ATOM 6332 N N . LEU A 1 796 ? -2.164 28.922 -11.234 1 97.75 796 LEU A N 1
ATOM 6333 C CA . LEU A 1 796 ? -3.182 29.391 -10.305 1 97.75 796 LEU A CA 1
ATOM 6334 C C . LEU A 1 796 ? -4.195 28.297 -9.992 1 97.75 796 LEU A C 1
ATOM 6336 O O . LEU A 1 796 ? -4.789 27.719 -10.906 1 97.75 796 LEU A O 1
ATOM 6340 N N . TYR A 1 797 ? -4.355 27.984 -8.773 1 97.81 797 TYR A N 1
ATOM 6341 C CA . TYR A 1 797 ? -5.328 26.984 -8.32 1 97.81 797 TYR A CA 1
ATOM 6342 C C . TYR A 1 797 ? -6.52 27.672 -7.648 1 97.81 797 TYR A C 1
ATOM 6344 O O . TYR A 1 797 ? -6.344 28.562 -6.812 1 97.81 797 TYR A O 1
ATOM 6352 N N . LEU A 1 798 ? -7.77 27.266 -8 1 96.69 798 LEU A N 1
ATOM 6353 C CA . LEU A 1 798 ? -9 27.797 -7.43 1 96.69 798 LEU A CA 1
ATOM 6354 C C . LEU A 1 798 ? -9.961 26.672 -7.07 1 96.69 798 LEU A C 1
ATOM 6356 O O . LEU A 1 798 ? -10.07 25.672 -7.797 1 96.69 798 LEU A O 1
ATOM 6360 N N . ASP A 1 799 ? -10.547 26.703 -5.996 1 96.94 799 ASP A N 1
ATOM 6361 C CA . ASP A 1 799 ? -11.688 25.891 -5.566 1 96.94 799 ASP A CA 1
ATOM 6362 C C . ASP A 1 799 ? -12.594 26.672 -4.621 1 96.94 799 ASP A C 1
ATOM 6364 O O . ASP A 1 799 ? -12.578 27.906 -4.617 1 96.94 799 ASP A O 1
ATOM 6368 N N . ASP A 1 800 ? -13.469 26.062 -3.828 1 96.44 800 ASP A N 1
ATOM 6369 C CA . ASP A 1 800 ? -14.406 26.812 -2.998 1 96.44 800 ASP A CA 1
ATOM 6370 C C . ASP A 1 800 ? -13.742 27.281 -1.7 1 96.44 800 ASP A C 1
ATOM 6372 O O . ASP A 1 800 ? -14.344 28.031 -0.923 1 96.44 800 ASP A O 1
ATOM 6376 N N . GLY A 1 801 ? -12.547 26.781 -1.401 1 97 801 GLY A N 1
ATOM 6377 C CA . GLY A 1 801 ? -11.703 27.297 -0.335 1 97 801 GLY A CA 1
ATOM 6378 C C . GLY A 1 801 ? -11.992 26.672 1.015 1 97 801 GLY A C 1
ATOM 6379 O O . GLY A 1 801 ? -11.297 26.938 1.995 1 97 801 GLY A O 1
ATOM 6380 N N . HIS A 1 802 ? -13.008 25.719 1.132 1 97.19 802 HIS A N 1
ATOM 6381 C CA . HIS A 1 802 ? -13.352 25.281 2.48 1 97.19 802 HIS A CA 1
ATOM 6382 C C . HIS A 1 802 ? -13.766 23.812 2.492 1 97.19 802 HIS A C 1
ATOM 6384 O O . HIS A 1 802 ? -13.656 23.141 3.52 1 97.19 802 HIS A O 1
ATOM 6390 N N . SER A 1 803 ? -14.219 23.25 1.346 1 97.19 803 SER A N 1
ATOM 6391 C CA . SER A 1 803 ? -14.766 21.891 1.365 1 97.19 803 SER A CA 1
ATOM 6392 C C . SER A 1 803 ? -13.852 20.906 0.648 1 97.19 803 SER A C 1
ATOM 6394 O O . SER A 1 803 ? -12.859 21.312 0.035 1 97.19 803 SER A O 1
ATOM 6396 N N . PHE A 1 804 ? -14.219 19.625 0.713 1 96.69 804 PHE A N 1
ATOM 6397 C CA . PHE A 1 804 ? -13.531 18.562 -0.028 1 96.69 804 PHE A CA 1
ATOM 6398 C C . PHE A 1 804 ? -14.109 18.422 -1.433 1 96.69 804 PHE A C 1
ATOM 6400 O O . PHE A 1 804 ? -13.867 17.438 -2.115 1 96.69 804 PHE A O 1
ATOM 6407 N N . GLY A 1 805 ? -14.789 19.422 -1.918 1 95.19 805 GLY A N 1
ATOM 6408 C CA . GLY A 1 805 ? -15.352 19.391 -3.258 1 95.19 805 GLY A CA 1
ATOM 6409 C C . GLY A 1 805 ? -14.312 19.141 -4.336 1 95.19 805 GLY A C 1
ATOM 6410 O O . GLY A 1 805 ? -14.602 18.484 -5.336 1 95.19 805 GLY A O 1
ATOM 6411 N N . TYR A 1 806 ? -13.094 19.625 -4.145 1 95.44 806 TYR A N 1
ATOM 6412 C CA . TYR A 1 806 ? -12.016 19.422 -5.109 1 95.44 806 TYR A CA 1
ATOM 6413 C C . TYR A 1 806 ? -11.695 17.938 -5.266 1 95.44 806 TYR A C 1
ATOM 6415 O O . TYR A 1 806 ? -11.32 17.484 -6.352 1 95.44 806 TYR A O 1
ATOM 6423 N N . ARG A 1 807 ? -11.844 17.203 -4.25 1 92 807 ARG A N 1
ATOM 6424 C CA . ARG A 1 807 ? -11.508 15.773 -4.211 1 92 807 ARG A CA 1
ATOM 6425 C C . ARG A 1 807 ? -12.688 14.922 -4.641 1 92 807 ARG A C 1
ATOM 6427 O O . ARG A 1 807 ? -12.539 14.008 -5.453 1 92 807 ARG A O 1
ATOM 6434 N N . ASP A 1 808 ? -13.891 15.266 -4.086 1 90.69 808 ASP A N 1
ATOM 6435 C CA . ASP A 1 808 ? -15.055 14.391 -4.199 1 90.69 808 ASP A CA 1
ATOM 6436 C C . ASP A 1 808 ? -15.758 14.594 -5.539 1 90.69 808 ASP A C 1
ATOM 6438 O O . ASP A 1 808 ? -16.359 13.656 -6.082 1 90.69 808 ASP A O 1
ATOM 6442 N N . ARG A 1 809 ? -15.688 15.789 -6.062 1 91.19 809 ARG A N 1
ATOM 6443 C CA . ARG A 1 809 ? -16.422 16.125 -7.277 1 91.19 809 ARG A CA 1
ATOM 6444 C C . ARG A 1 809 ? -15.508 16.766 -8.312 1 91.19 809 ARG A C 1
ATOM 6446 O O . ARG A 1 809 ? -15.977 17.281 -9.336 1 91.19 809 ARG A O 1
ATOM 6453 N N . LYS A 1 810 ? -14.195 16.812 -7.98 1 93.31 810 LYS A N 1
ATOM 6454 C CA . LYS A 1 810 ? -13.234 17.5 -8.844 1 93.31 810 LYS A CA 1
ATOM 6455 C C . LYS A 1 810 ? -13.641 18.938 -9.102 1 93.31 810 LYS A C 1
ATOM 6457 O O . LYS A 1 810 ? -13.539 19.438 -10.227 1 93.31 810 LYS A O 1
ATOM 6462 N N . ALA A 1 811 ? -14.188 19.547 -8.07 1 94.88 811 ALA A N 1
ATOM 6463 C CA . ALA A 1 811 ? -14.625 20.938 -8.156 1 94.88 811 ALA A CA 1
ATOM 6464 C C . ALA A 1 811 ? -13.469 21.906 -7.906 1 94.88 811 ALA A C 1
ATOM 6466 O O . ALA A 1 811 ? -13.43 22.594 -6.883 1 94.88 811 ALA A O 1
ATOM 6467 N N . PHE A 1 812 ? -12.539 21.953 -8.898 1 96.56 812 PHE A N 1
ATOM 6468 C CA . PHE A 1 812 ? -11.398 22.859 -8.844 1 96.56 812 PHE A CA 1
ATOM 6469 C C . PHE A 1 812 ? -10.992 23.312 -10.242 1 96.56 812 PHE A C 1
ATOM 6471 O O . PHE A 1 812 ? -11.469 22.766 -11.234 1 96.56 812 PHE A O 1
ATOM 6478 N N . CYS A 1 813 ? -10.242 24.359 -10.305 1 95.94 813 CYS A N 1
ATOM 6479 C CA . CYS A 1 813 ? -9.703 24.891 -11.547 1 95.94 813 CYS A CA 1
ATOM 6480 C C . CYS A 1 813 ? -8.219 25.188 -11.414 1 95.94 813 CYS A C 1
ATOM 6482 O O . CYS A 1 813 ? -7.809 25.938 -10.523 1 95.94 813 CYS A O 1
ATOM 6484 N N . LEU A 1 814 ? -7.465 24.5 -12.211 1 97 814 LEU A N 1
ATOM 6485 C CA . LEU A 1 814 ? -6.039 24.797 -12.305 1 97 814 LEU A CA 1
ATOM 6486 C C . LEU A 1 814 ? -5.699 25.453 -13.633 1 97 814 LEU A C 1
ATOM 6488 O O . LEU A 1 814 ? -5.973 24.891 -14.703 1 97 814 LEU A O 1
ATOM 6492 N N . ARG A 1 815 ? -5.133 26.641 -13.562 1 96.62 815 ARG A N 1
ATOM 6493 C CA . ARG A 1 815 ? -4.77 27.391 -14.766 1 96.62 815 ARG A CA 1
ATOM 6494 C C . ARG A 1 815 ? -3.256 27.547 -14.867 1 96.62 815 ARG A C 1
ATOM 6496 O O . ARG A 1 815 ? -2.572 27.703 -13.852 1 96.62 815 ARG A O 1
ATOM 6503 N N . ARG A 1 816 ? -2.828 27.562 -16.078 1 97.56 816 ARG A N 1
ATOM 6504 C CA . ARG A 1 816 ? -1.418 27.812 -16.359 1 97.56 816 ARG A CA 1
ATOM 6505 C C . ARG A 1 816 ? -1.24 29.062 -17.203 1 97.56 816 ARG A C 1
ATOM 6507 O O . ARG A 1 816 ? -1.964 29.266 -18.188 1 97.56 816 ARG A O 1
ATOM 6514 N N . PHE A 1 817 ? -0.335 29.938 -16.781 1 97.94 817 PHE A N 1
ATOM 6515 C CA . PHE A 1 817 ? 0.061 31.125 -17.516 1 97.94 817 PHE A CA 1
ATOM 6516 C C . PHE A 1 817 ? 1.451 30.969 -18.125 1 97.94 817 PHE A C 1
ATOM 6518 O O . PHE A 1 817 ? 2.4 30.609 -17.422 1 97.94 817 PHE A O 1
ATOM 6525 N N . SER A 1 818 ? 1.515 31.156 -19.375 1 97.88 818 SER A N 1
ATOM 6526 C CA . SER A 1 818 ? 2.799 31.047 -20.062 1 97.88 818 SER A CA 1
ATOM 6527 C C . SER A 1 818 ? 3.033 32.219 -21 1 97.88 818 SER A C 1
ATOM 6529 O O . SER A 1 818 ? 2.205 32.5 -21.859 1 97.88 818 SER A O 1
ATOM 6531 N N . LEU A 1 819 ? 4.113 32.969 -20.734 1 97.31 819 LEU A N 1
ATOM 6532 C CA . LEU A 1 819 ? 4.52 34.031 -21.641 1 97.31 819 LEU A CA 1
ATOM 6533 C C . LEU A 1 819 ? 5.688 33.562 -22.516 1 97.31 819 LEU A C 1
ATOM 6535 O O . LEU A 1 819 ? 6.77 33.25 -22 1 97.31 819 LEU A O 1
ATOM 6539 N N . LEU A 1 820 ? 5.406 33.469 -23.703 1 93.75 820 LEU A N 1
ATOM 6540 C CA . LEU A 1 820 ? 6.379 33.062 -24.703 1 93.75 820 LEU A CA 1
ATOM 6541 C C . LEU A 1 820 ? 6.34 33.969 -25.906 1 93.75 820 LEU A C 1
ATOM 6543 O O . LEU A 1 820 ? 5.277 34.219 -26.5 1 93.75 820 LEU A O 1
ATOM 6547 N N . SER A 1 821 ? 7.438 34.531 -26.328 1 88.62 821 SER A N 1
ATOM 6548 C CA . SER A 1 821 ? 7.559 35.312 -27.547 1 88.62 821 SER A CA 1
ATOM 6549 C C . SER A 1 821 ? 6.535 36.438 -27.562 1 88.62 821 SER A C 1
ATOM 6551 O O . SER A 1 821 ? 5.816 36.625 -28.547 1 88.62 821 SER A O 1
ATOM 6553 N N . GLY A 1 822 ? 6.414 37.094 -26.438 1 91 822 GLY A N 1
ATOM 6554 C CA . GLY A 1 822 ? 5.535 38.25 -26.344 1 91 822 GLY A CA 1
ATOM 6555 C C . GLY A 1 822 ? 4.07 37.875 -26.234 1 91 822 GLY A C 1
ATOM 6556 O O . GLY A 1 822 ? 3.193 38.75 -26.344 1 91 822 GLY A O 1
ATOM 6557 N N . ARG A 1 823 ? 3.805 36.625 -26.031 1 94.88 823 ARG A N 1
ATOM 6558 C CA . ARG A 1 823 ? 2.43 36.125 -25.891 1 94.88 823 ARG A CA 1
ATOM 6559 C C . ARG A 1 823 ? 2.195 35.5 -24.531 1 94.88 823 ARG A C 1
ATOM 6561 O O . ARG A 1 823 ? 2.857 34.531 -24.156 1 94.88 823 ARG A O 1
ATOM 6568 N N . LEU A 1 824 ? 1.255 36.094 -23.812 1 96.62 824 LEU A N 1
ATOM 6569 C CA . LEU A 1 824 ? 0.835 35.5 -22.531 1 96.62 824 LEU A CA 1
ATOM 6570 C C . LEU A 1 824 ? -0.401 34.625 -22.734 1 96.62 824 LEU A C 1
ATOM 6572 O O . LEU A 1 824 ? -1.452 35.125 -23.141 1 96.62 824 LEU A O 1
ATOM 6576 N N . LEU A 1 825 ? -0.3 33.375 -22.453 1 96.94 825 LEU A N 1
ATOM 6577 C CA . LEU A 1 825 ? -1.382 32.406 -22.609 1 96.94 825 LEU A CA 1
ATOM 6578 C C . LEU A 1 825 ? -1.944 31.984 -21.266 1 96.94 825 LEU A C 1
ATOM 6580 O O . LEU A 1 825 ? -1.188 31.766 -20.312 1 96.94 825 LEU A O 1
ATOM 6584 N N . CYS A 1 826 ? -3.219 31.953 -21.109 1 96.38 826 CYS A N 1
ATOM 6585 C CA . CYS A 1 826 ? -3.93 31.312 -20.016 1 96.38 826 CYS A CA 1
ATOM 6586 C C . CYS A 1 826 ? -4.629 30.047 -20.5 1 96.38 826 CYS A C 1
ATOM 6588 O O . CYS A 1 826 ? -5.543 30.109 -21.312 1 96.38 826 CYS A O 1
ATOM 6590 N N . ARG A 1 827 ? -4.195 28.875 -20.031 1 95.81 827 ARG A N 1
ATOM 6591 C CA . ARG A 1 827 ? -4.707 27.578 -20.453 1 95.81 827 ARG A CA 1
ATOM 6592 C C . ARG A 1 827 ? -4.93 26.672 -19.266 1 95.81 827 ARG A C 1
ATOM 6594 O O . ARG A 1 827 ? -4.469 26.953 -18.156 1 95.81 827 ARG A O 1
ATOM 6601 N N . PRO A 1 828 ? -5.703 25.516 -19.5 1 94.75 828 PRO A N 1
ATOM 6602 C CA . PRO A 1 828 ? -5.855 24.578 -18.391 1 94.75 828 PRO A CA 1
ATOM 6603 C C . PRO A 1 828 ? -4.531 23.938 -17.969 1 94.75 828 PRO A C 1
ATOM 6605 O O . PRO A 1 828 ? -3.732 23.547 -18.828 1 94.75 828 PRO A O 1
ATOM 6608 N N . GLY A 1 829 ? -4.348 23.938 -16.719 1 94.94 829 GLY A N 1
ATOM 6609 C CA . GLY A 1 829 ? -3.156 23.297 -16.172 1 94.94 829 GLY A CA 1
ATOM 6610 C C . GLY A 1 829 ? -3.357 21.828 -15.852 1 94.94 829 GLY A C 1
ATOM 6611 O O . GLY A 1 829 ? -2.402 21.125 -15.531 1 94.94 829 GLY A O 1
ATOM 6612 N N . SER A 1 830 ? -4.559 21.328 -15.914 1 91.5 830 SER A N 1
ATOM 6613 C CA . SER A 1 830 ? -4.926 19.938 -15.672 1 91.5 830 SER A CA 1
ATOM 6614 C C . SER A 1 830 ? -6.051 19.5 -16.609 1 91.5 830 SER A C 1
ATOM 6616 O O . SER A 1 830 ? -6.875 20.312 -17.016 1 91.5 830 SER A O 1
ATOM 6618 N N . GLU A 1 831 ? -6.078 18.234 -16.891 1 87.5 831 GLU A N 1
ATOM 6619 C CA . GLU A 1 831 ? -7.145 17.672 -17.703 1 87.5 831 GLU A CA 1
ATOM 6620 C C . GLU A 1 831 ? -8.406 17.422 -16.875 1 87.5 831 GLU A C 1
ATOM 6622 O O . GLU A 1 831 ? -9.492 17.25 -17.438 1 87.5 831 GLU A O 1
ATOM 6627 N N . GLU A 1 832 ? -8.172 17.5 -15.602 1 87.19 832 GLU A N 1
ATOM 6628 C CA . GLU A 1 832 ? -9.289 17.219 -14.711 1 87.19 832 GLU A CA 1
ATOM 6629 C C . GLU A 1 832 ? -9.758 18.469 -13.984 1 87.19 832 GLU A C 1
ATOM 6631 O O . GLU A 1 832 ? -9.062 19.484 -13.992 1 87.19 832 GLU A O 1
ATOM 6636 N N . GLY A 1 833 ? -10.969 18.516 -13.516 1 89.06 833 GLY A N 1
ATOM 6637 C CA . GLY A 1 833 ? -11.484 19.547 -12.648 1 89.06 833 GLY A CA 1
ATOM 6638 C C . GLY A 1 833 ? -12.336 20.578 -13.383 1 89.06 833 GLY A C 1
ATOM 6639 O O . GLY A 1 833 ? -12.031 20.938 -14.523 1 89.06 833 GLY A O 1
ATOM 6640 N N . THR A 1 834 ? -13.477 20.875 -12.844 1 89.44 834 THR A N 1
ATOM 6641 C CA . THR A 1 834 ? -14.344 21.953 -13.305 1 89.44 834 THR A CA 1
ATOM 6642 C C . THR A 1 834 ? -14.898 22.75 -12.125 1 89.44 834 THR A C 1
ATOM 6644 O O . THR A 1 834 ? -15.484 22.172 -11.211 1 89.44 834 THR A O 1
ATOM 6647 N N . PHE A 1 835 ? -14.578 23.984 -12.078 1 91.12 835 PHE A N 1
ATOM 6648 C CA . PHE A 1 835 ? -15.031 24.875 -11.016 1 91.12 835 PHE A CA 1
ATOM 6649 C C . PHE A 1 835 ? -15.523 26.203 -11.586 1 91.12 835 PHE A C 1
ATOM 6651 O O . PHE A 1 835 ? -14.773 26.891 -12.266 1 91.12 835 PHE A O 1
ATOM 6658 N N . ALA A 1 836 ? -16.781 26.484 -11.352 1 84.69 836 ALA A N 1
ATOM 6659 C CA . ALA A 1 836 ? -17.344 27.766 -11.797 1 84.69 836 ALA A CA 1
ATOM 6660 C C . ALA A 1 836 ? -16.891 28.906 -10.898 1 84.69 836 ALA A C 1
ATOM 6662 O O . ALA A 1 836 ? -17.203 28.906 -9.703 1 84.69 836 ALA A O 1
ATOM 6663 N N . CYS A 1 837 ? -15.961 29.641 -11.406 1 83.81 837 CYS A N 1
ATOM 6664 C CA . CYS A 1 837 ? -15.5 30.781 -10.617 1 83.81 837 CYS A CA 1
ATOM 6665 C C . CYS A 1 837 ? -15.672 32.094 -11.383 1 83.81 837 CYS A C 1
ATOM 6667 O O . CYS A 1 837 ? -15.5 32.125 -12.602 1 83.81 837 CYS A O 1
ATOM 6669 N N . GLY A 1 838 ? -16.078 33.125 -10.664 1 86.06 838 GLY A N 1
ATOM 6670 C CA . GLY A 1 838 ? -16.281 34.438 -11.258 1 86.06 838 GLY A CA 1
ATOM 6671 C C . GLY A 1 838 ? -15.055 35.312 -11.195 1 86.06 838 GLY A C 1
ATOM 6672 O O . GLY A 1 838 ? -15.117 36.5 -11.5 1 86.06 838 GLY A O 1
ATOM 6673 N N . ALA A 1 839 ? -13.938 34.688 -10.875 1 90.5 839 ALA A N 1
ATOM 6674 C CA . ALA A 1 839 ? -12.711 35.5 -10.75 1 90.5 839 ALA A CA 1
ATOM 6675 C C . ALA A 1 839 ? -12.258 36 -12.109 1 90.5 839 ALA A C 1
ATOM 6677 O O . ALA A 1 839 ? -12.336 35.312 -13.109 1 90.5 839 ALA A O 1
ATOM 6678 N N . VAL A 1 840 ? -11.789 37.281 -12.164 1 95 840 VAL A N 1
ATOM 6679 C CA . VAL A 1 840 ? -11.352 37.906 -13.406 1 95 840 VAL A CA 1
ATOM 6680 C C . VAL A 1 840 ? -9.953 38.5 -13.219 1 95 840 VAL A C 1
ATOM 6682 O O . VAL A 1 840 ? -9.594 38.938 -12.117 1 95 840 VAL A O 1
ATOM 6685 N N . VAL A 1 841 ? -9.211 38.5 -14.227 1 96.25 841 VAL A N 1
ATOM 6686 C CA . VAL A 1 841 ? -7.945 39.219 -14.266 1 96.25 841 VAL A CA 1
ATOM 6687 C C . VAL A 1 841 ? -8.188 40.656 -14.672 1 96.25 841 VAL A C 1
ATOM 6689 O O . VAL A 1 841 ? -8.664 40.938 -15.773 1 96.25 841 VAL A O 1
ATOM 6692 N N . GLN A 1 842 ? -7.828 41.531 -13.781 1 96.12 842 GLN A N 1
ATOM 6693 C CA . GLN A 1 842 ? -8.078 42.938 -14.008 1 96.12 842 GLN A CA 1
ATOM 6694 C C . GLN A 1 842 ? -6.859 43.625 -14.641 1 96.12 842 GLN A C 1
ATOM 6696 O O . GLN A 1 842 ? -7 44.594 -15.383 1 96.12 842 GLN A O 1
ATOM 6701 N N . SER A 1 843 ? -5.762 43.125 -14.305 1 96.44 843 SER A N 1
ATOM 6702 C CA . SER A 1 843 ? -4.551 43.75 -14.82 1 96.44 843 SER A CA 1
ATOM 6703 C C . SER A 1 843 ? -3.426 42.75 -14.992 1 96.44 843 SER A C 1
ATOM 6705 O O . SER A 1 843 ? -3.402 41.719 -14.312 1 96.44 843 SER A O 1
ATOM 6707 N N . VAL A 1 844 ? -2.564 43 -15.93 1 97.38 844 VAL A N 1
ATOM 6708 C CA . VAL A 1 844 ? -1.35 42.25 -16.172 1 97.38 844 VAL A CA 1
ATOM 6709 C C . VAL A 1 844 ? -0.149 43.188 -16.266 1 97.38 844 VAL A C 1
ATOM 6711 O O . VAL A 1 844 ? -0.179 44.156 -17 1 97.38 844 VAL A O 1
ATOM 6714 N N . SER A 1 845 ? 0.81 42.906 -15.461 1 96.94 845 SER A N 1
ATOM 6715 C CA . SER A 1 845 ? 2.086 43.625 -15.547 1 96.94 845 SER A CA 1
ATOM 6716 C C . SER A 1 845 ? 3.188 42.688 -16.062 1 96.94 845 SER A C 1
ATOM 6718 O O . SER A 1 845 ? 3.33 41.562 -15.602 1 96.94 845 SER A O 1
ATOM 6720 N N . VAL A 1 846 ? 3.914 43.156 -17.047 1 97.38 846 VAL A N 1
ATOM 6721 C CA . VAL A 1 846 ? 5.055 42.406 -17.562 1 97.38 846 VAL A CA 1
ATOM 6722 C C . VAL A 1 846 ? 6.348 43.156 -17.25 1 97.38 846 VAL A C 1
ATOM 6724 O O . VAL A 1 846 ? 6.516 44.312 -17.656 1 97.38 846 VAL A O 1
ATOM 6727 N N . LEU A 1 847 ? 7.25 42.531 -16.609 1 97.38 847 LEU A N 1
ATOM 6728 C CA . LEU A 1 847 ? 8.531 43.094 -16.234 1 97.38 847 LEU A CA 1
ATOM 6729 C C . LEU A 1 847 ? 9.641 42.625 -17.156 1 97.38 847 LEU A C 1
ATOM 6731 O O . LEU A 1 847 ? 9.695 41.438 -17.5 1 97.38 847 LEU A O 1
ATOM 6735 N N . GLY A 1 848 ? 10.547 43.531 -17.516 1 94.62 848 GLY A N 1
ATOM 6736 C CA . GLY A 1 848 ? 11.75 43.156 -18.25 1 94.62 848 GLY A CA 1
ATOM 6737 C C . GLY A 1 848 ? 11.555 43.156 -19.75 1 94.62 848 GLY A C 1
ATOM 6738 O O . GLY A 1 848 ? 12.312 42.5 -20.484 1 94.62 848 GLY A O 1
ATOM 6739 N N . LEU A 1 849 ? 10.531 43.844 -20.156 1 92.5 849 LEU A N 1
ATOM 6740 C CA . LEU A 1 849 ? 10.352 43.969 -21.594 1 92.5 849 LEU A CA 1
ATOM 6741 C C . LEU A 1 849 ? 11.453 44.812 -22.219 1 92.5 849 LEU A C 1
ATOM 6743 O O . LEU A 1 849 ? 11.844 45.844 -21.672 1 92.5 849 LEU A O 1
ATOM 6747 N N . ARG A 1 850 ? 11.938 44.469 -23.312 1 84.94 850 ARG A N 1
ATOM 6748 C CA . ARG A 1 850 ? 13.102 45.094 -23.922 1 84.94 850 ARG A CA 1
ATOM 6749 C C . ARG A 1 850 ? 12.734 46.406 -24.547 1 84.94 850 ARG A C 1
ATOM 6751 O O . ARG A 1 850 ? 13.555 47.344 -24.594 1 84.94 850 ARG A O 1
ATOM 6758 N N . SER A 1 851 ? 11.531 46.469 -25.188 1 87.94 851 SER A N 1
ATOM 6759 C CA . SER A 1 851 ? 11.141 47.719 -25.859 1 87.94 851 SER A CA 1
ATOM 6760 C C . SER A 1 851 ? 9.672 48.031 -25.609 1 87.94 851 SER A C 1
ATOM 6762 O O . SER A 1 851 ? 8.883 47.156 -25.266 1 87.94 851 SER A O 1
ATOM 6764 N N . LYS A 1 852 ? 9.383 49.25 -25.719 1 91.75 852 LYS A N 1
ATOM 6765 C CA . LYS A 1 852 ? 8 49.688 -25.578 1 91.75 852 LYS A CA 1
ATOM 6766 C C . LYS A 1 852 ? 7.109 49.031 -26.625 1 91.75 852 LYS A C 1
ATOM 6768 O O . LYS A 1 852 ? 7.418 49.062 -27.828 1 91.75 852 LYS A O 1
ATOM 6773 N N . PRO A 1 853 ? 6.039 48.562 -26.172 1 92.88 853 PRO A N 1
ATOM 6774 C CA . PRO A 1 853 ? 5.133 47.938 -27.141 1 92.88 853 PRO A CA 1
ATOM 6775 C C . PRO A 1 853 ? 4.391 48.969 -28 1 92.88 853 PRO A C 1
ATOM 6777 O O . PRO A 1 853 ? 4.164 50.094 -27.547 1 92.88 853 PRO A O 1
ATOM 6780 N N . SER A 1 854 ? 4.035 48.531 -29.234 1 93.94 854 SER A N 1
ATOM 6781 C CA . SER A 1 854 ? 3.205 49.375 -30.094 1 93.94 854 SER A CA 1
ATOM 6782 C C . SER A 1 854 ? 1.723 49.156 -29.812 1 93.94 854 SER A C 1
ATOM 6784 O O . SER A 1 854 ? 0.929 50.094 -29.828 1 93.94 854 SER A O 1
ATOM 6786 N N . THR A 1 855 ? 1.432 47.938 -29.594 1 94.62 855 THR A N 1
ATOM 6787 C CA . THR A 1 855 ? 0.043 47.562 -29.328 1 94.62 855 THR A CA 1
ATOM 6788 C C . THR A 1 855 ? -0.036 46.281 -28.516 1 94.62 855 THR A C 1
ATOM 6790 O O . THR A 1 855 ? 0.921 45.5 -28.469 1 94.62 855 THR A O 1
ATOM 6793 N N . VAL A 1 856 ? -1.129 46.156 -27.766 1 95.94 856 VAL A N 1
ATOM 6794 C CA . VAL A 1 856 ? -1.458 44.938 -27.031 1 95.94 856 VAL A CA 1
ATOM 6795 C C . VAL A 1 856 ? -2.816 44.406 -27.5 1 95.94 856 VAL A C 1
ATOM 6797 O O . VAL A 1 856 ? -3.82 45.125 -27.422 1 95.94 856 VAL A O 1
ATOM 6800 N N . VAL A 1 857 ? -2.811 43.156 -27.969 1 96.06 857 VAL A N 1
ATOM 6801 C CA . VAL A 1 857 ? -4.023 42.531 -28.516 1 96.06 857 VAL A CA 1
ATOM 6802 C C . VAL A 1 857 ? -4.508 41.406 -27.609 1 96.06 857 VAL A C 1
ATOM 6804 O O . VAL A 1 857 ? -3.705 40.625 -27.125 1 96.06 857 VAL A O 1
ATOM 6807 N N . LEU A 1 858 ? -5.82 41.406 -27.375 1 95.38 858 LEU A N 1
ATOM 6808 C CA . LEU A 1 858 ? -6.434 40.375 -26.562 1 95.38 858 LEU A CA 1
ATOM 6809 C C . LEU A 1 858 ? -7.246 39.406 -27.422 1 95.38 858 LEU A C 1
ATOM 6811 O O . LEU A 1 858 ? -8.062 39.844 -28.25 1 95.38 858 LEU A O 1
ATOM 6815 N N . HIS A 1 859 ? -6.988 38.125 -27.312 1 94.44 859 HIS A N 1
ATOM 6816 C CA . HIS A 1 859 ? -7.746 37.062 -27.953 1 94.44 859 HIS A CA 1
ATOM 6817 C C . HIS A 1 859 ? -8.484 36.219 -26.938 1 94.44 859 HIS A C 1
ATOM 6819 O O . HIS A 1 859 ? -7.852 35.531 -26.125 1 94.44 859 HIS A O 1
ATOM 6825 N N . VAL A 1 860 ? -9.742 36.344 -26.891 1 91.62 860 VAL A N 1
ATOM 6826 C CA . VAL A 1 860 ? -10.562 35.562 -26 1 91.62 860 VAL A CA 1
ATOM 6827 C C . VAL A 1 860 ? -11.383 34.562 -26.812 1 91.62 860 VAL A C 1
ATOM 6829 O O . VAL A 1 860 ? -11.977 34.906 -27.844 1 91.62 860 VAL A O 1
ATOM 6832 N N . SER A 1 861 ? -11.32 33.375 -26.375 1 84.12 861 SER A N 1
ATOM 6833 C CA . SER A 1 861 ? -12.047 32.344 -27.109 1 84.12 861 SER A CA 1
ATOM 6834 C C . SER A 1 861 ? -13.508 32.719 -27.297 1 84.12 861 SER A C 1
ATOM 6836 O O . SER A 1 861 ? -14.203 33.062 -26.344 1 84.12 861 SER A O 1
ATOM 6838 N N . GLY A 1 862 ? -13.992 32.719 -28.5 1 81.38 862 GLY A N 1
ATOM 6839 C CA . GLY A 1 862 ? -15.375 33 -28.828 1 81.38 862 GLY A CA 1
ATOM 6840 C C . GLY A 1 862 ? -15.656 34.5 -29.031 1 81.38 862 GLY A C 1
ATOM 6841 O O . GLY A 1 862 ? -16.797 34.875 -29.297 1 81.38 862 GLY A O 1
ATOM 6842 N N . ALA A 1 863 ? -14.672 35.375 -28.797 1 86.69 863 ALA A N 1
ATOM 6843 C CA . ALA A 1 863 ? -14.859 36.812 -28.969 1 86.69 863 ALA A CA 1
ATOM 6844 C C . ALA A 1 863 ? -13.922 37.375 -30.031 1 86.69 863 ALA A C 1
ATOM 6846 O O . ALA A 1 863 ? -12.945 36.719 -30.406 1 86.69 863 ALA A O 1
ATOM 6847 N N . LYS A 1 864 ? -14.266 38.531 -30.531 1 89.06 864 LYS A N 1
ATOM 6848 C CA . LYS A 1 864 ? -13.391 39.219 -31.5 1 89.06 864 LYS A CA 1
ATOM 6849 C C . LYS A 1 864 ? -12.164 39.781 -30.797 1 89.06 864 LYS A C 1
ATOM 6851 O O . LYS A 1 864 ? -12.227 40.188 -29.625 1 89.06 864 LYS A O 1
ATOM 6856 N N . ASP A 1 865 ? -11.133 39.875 -31.547 1 92.25 865 ASP A N 1
ATOM 6857 C CA . ASP A 1 865 ? -9.906 40.469 -31.031 1 92.25 865 ASP A CA 1
ATOM 6858 C C . ASP A 1 865 ? -10.133 41.938 -30.609 1 92.25 865 ASP A C 1
ATOM 6860 O O . ASP A 1 865 ? -10.906 42.656 -31.25 1 92.25 865 ASP A O 1
ATOM 6864 N N . SER A 1 866 ? -9.555 42.25 -29.531 1 92.5 866 SER A N 1
ATOM 6865 C CA . SER A 1 866 ? -9.672 43.656 -29.062 1 92.5 866 SER A CA 1
ATOM 6866 C C . SER A 1 866 ? -8.312 44.188 -28.656 1 92.5 866 SER A C 1
ATOM 6868 O O . SER A 1 866 ? -7.387 43.438 -28.344 1 92.5 866 SER A O 1
ATOM 6870 N N . PHE A 1 867 ? -8.211 45.562 -28.703 1 92.75 867 PHE A N 1
ATOM 6871 C CA . PHE A 1 867 ? -6.984 46.25 -28.312 1 92.75 867 PHE A CA 1
ATOM 6872 C C . PHE A 1 867 ? -7.082 46.75 -26.875 1 92.75 867 PHE A C 1
ATOM 6874 O O . PHE A 1 867 ? -8.102 47.312 -26.484 1 92.75 867 PHE A O 1
ATOM 6881 N N . ALA A 1 868 ? -6.098 46.469 -26.141 1 93.5 868 ALA A N 1
ATOM 6882 C CA . ALA A 1 868 ? -6.094 46.906 -24.75 1 93.5 868 ALA A CA 1
ATOM 6883 C C . ALA A 1 868 ? -5.254 48.156 -24.562 1 93.5 868 ALA A C 1
ATOM 6885 O O . ALA A 1 868 ? -4.211 48.312 -25.203 1 93.5 868 ALA A O 1
ATOM 6886 N N . ALA A 1 869 ? -5.762 49.031 -23.688 1 92.44 869 ALA A N 1
ATOM 6887 C CA . ALA A 1 869 ? -4.945 50.188 -23.281 1 92.44 869 ALA A CA 1
ATOM 6888 C C . ALA A 1 869 ? -3.844 49.75 -22.312 1 92.44 869 ALA A C 1
ATOM 6890 O O . ALA A 1 869 ? -4.02 48.812 -21.531 1 92.44 869 ALA A O 1
ATOM 6891 N N . PHE A 1 870 ? -2.68 50.375 -22.438 1 94.62 870 PHE A N 1
ATOM 6892 C CA . PHE A 1 870 ? -1.578 50 -21.562 1 94.62 870 PHE A CA 1
ATOM 6893 C C . PHE A 1 870 ? -0.744 51.188 -21.172 1 94.62 870 PHE A C 1
ATOM 6895 O O . PHE A 1 870 ? -0.864 52.281 -21.766 1 94.62 870 PHE A O 1
ATOM 6902 N N . GLU A 1 871 ? -0.082 51 -20.109 1 94.94 871 GLU A N 1
ATOM 6903 C CA . GLU A 1 871 ? 0.898 51.969 -19.609 1 94.94 871 GLU A CA 1
ATOM 6904 C C . GLU A 1 871 ? 2.312 51.375 -19.672 1 94.94 871 GLU A C 1
ATOM 6906 O O . GLU A 1 871 ? 2.523 50.188 -19.422 1 94.94 871 GLU A O 1
ATOM 6911 N N . TRP A 1 872 ? 3.262 52.281 -20.125 1 93.88 872 TRP A N 1
ATOM 6912 C CA . TRP A 1 872 ? 4.668 51.906 -20.234 1 93.88 872 TRP A CA 1
ATOM 6913 C C . TRP A 1 872 ? 5.527 52.719 -19.297 1 93.88 872 TRP A C 1
ATOM 6915 O O . TRP A 1 872 ? 5.504 53.969 -19.344 1 93.88 872 TRP A O 1
ATOM 6925 N N . THR A 1 873 ? 6.219 52.031 -18.438 1 92.81 873 THR A N 1
ATOM 6926 C CA . THR A 1 873 ? 7.188 52.688 -17.562 1 92.81 873 THR A CA 1
ATOM 6927 C C . THR A 1 873 ? 8.609 52.375 -18.031 1 92.81 873 THR A C 1
ATOM 6929 O O . THR A 1 873 ? 9.164 51.312 -17.734 1 92.81 873 THR A O 1
ATOM 6932 N N . GLU A 1 874 ? 9.273 53.375 -18.531 1 89.44 874 GLU A N 1
ATOM 6933 C CA . GLU A 1 874 ? 10.578 53.188 -19.188 1 89.44 874 GLU A CA 1
ATOM 6934 C C . GLU A 1 874 ? 11.672 52.906 -18.156 1 89.44 874 GLU A C 1
ATOM 6936 O O . GLU A 1 874 ? 12.594 52.156 -18.438 1 89.44 874 GLU A O 1
ATOM 6941 N N . THR A 1 875 ? 11.516 53.438 -17.062 1 87.19 875 THR A N 1
ATOM 6942 C CA . THR A 1 875 ? 12.578 53.375 -16.062 1 87.19 875 THR A CA 1
ATOM 6943 C C . THR A 1 875 ? 12.773 51.938 -15.586 1 87.19 875 THR A C 1
ATOM 6945 O O . THR A 1 875 ? 13.891 51.531 -15.242 1 87.19 875 THR A O 1
ATOM 6948 N N . CYS A 1 876 ? 11.727 51.188 -15.617 1 87.25 876 CYS A N 1
ATOM 6949 C CA . CYS A 1 876 ? 11.859 49.812 -15.125 1 87.25 876 CYS A CA 1
ATOM 6950 C C . CYS A 1 876 ? 11.406 48.812 -16.172 1 87.25 876 CYS A C 1
ATOM 6952 O O . CYS A 1 876 ? 11.227 47.625 -15.867 1 87.25 876 CYS A O 1
ATOM 6954 N N . CYS A 1 877 ? 11.195 49.281 -17.344 1 90.5 877 CYS A N 1
ATOM 6955 C CA . CYS A 1 877 ? 10.836 48.438 -18.453 1 90.5 877 CYS A CA 1
ATOM 6956 C C . CYS A 1 877 ? 9.609 47.594 -18.125 1 90.5 877 CYS A C 1
ATOM 6958 O O . CYS A 1 877 ? 9.648 46.344 -18.25 1 90.5 877 CYS A O 1
ATOM 6960 N N . MET A 1 878 ? 8.586 48.219 -17.703 1 94.62 878 MET A N 1
ATOM 6961 C CA . MET A 1 878 ? 7.387 47.531 -17.25 1 94.62 878 MET A CA 1
ATOM 6962 C C . MET A 1 878 ? 6.176 47.906 -18.094 1 94.62 878 MET A C 1
ATOM 6964 O O . MET A 1 878 ? 5.953 49.094 -18.344 1 94.62 878 MET A O 1
ATOM 6968 N N . LEU A 1 879 ? 5.531 46.969 -18.578 1 95.75 879 LEU A N 1
ATOM 6969 C CA . LEU A 1 879 ? 4.238 47.125 -19.234 1 95.75 879 LEU A CA 1
ATOM 6970 C C . LEU A 1 879 ? 3.098 46.812 -18.281 1 95.75 879 LEU A C 1
ATOM 6972 O O . LEU A 1 879 ? 3.131 45.781 -17.578 1 95.75 879 LEU A O 1
ATOM 6976 N N . THR A 1 880 ? 2.117 47.656 -18.203 1 96.31 880 THR A N 1
ATOM 6977 C CA . THR A 1 880 ? 0.921 47.375 -17.422 1 96.31 880 THR A CA 1
ATOM 6978 C C . THR A 1 880 ? -0.334 47.5 -18.266 1 96.31 880 THR A C 1
ATOM 6980 O O . THR A 1 880 ? -0.576 48.562 -18.859 1 96.31 880 THR A O 1
ATOM 6983 N N . VAL A 1 881 ? -1.009 46.5 -18.375 1 95.88 881 VAL A N 1
ATOM 6984 C CA . VAL A 1 881 ? -2.299 46.5 -19.062 1 95.88 881 VAL A CA 1
ATOM 6985 C C . VAL A 1 881 ? -3.428 46.438 -18.031 1 95.88 881 VAL A C 1
ATOM 6987 O O . VAL A 1 881 ? -3.504 45.531 -17.219 1 95.88 881 VAL A O 1
ATOM 6990 N N . ASN A 1 882 ? -4.332 47.375 -18.094 1 93 882 ASN A N 1
ATOM 6991 C CA . ASN A 1 882 ? -5.383 47.5 -17.078 1 93 882 ASN A CA 1
ATOM 6992 C C . ASN A 1 882 ? -6.766 47.312 -17.703 1 93 882 ASN A C 1
ATOM 6994 O O . ASN A 1 882 ? -6.902 47.219 -18.922 1 93 882 ASN A O 1
ATOM 6998 N N . LYS A 1 883 ? -7.762 47.094 -16.891 1 90.75 883 LYS A N 1
ATOM 6999 C CA . LYS A 1 883 ? -9.18 47.031 -17.219 1 90.75 883 LYS A CA 1
ATOM 7000 C C . LYS A 1 883 ? -9.461 45.844 -18.156 1 90.75 883 LYS A C 1
ATOM 7002 O O . LYS A 1 883 ? -10.219 45.969 -19.109 1 90.75 883 LYS A O 1
ATOM 7007 N N . LEU A 1 884 ? -8.797 44.719 -18.109 1 90.75 884 LEU A N 1
ATOM 7008 C CA . LEU A 1 884 ? -8.906 43.562 -18.984 1 90.75 884 LEU A CA 1
ATOM 7009 C C . LEU A 1 884 ? -10.164 42.75 -18.672 1 90.75 884 LEU A C 1
ATOM 7011 O O . LEU A 1 884 ? -10.836 42.25 -19.578 1 90.75 884 LEU A O 1
ATOM 7015 N N . LYS A 1 885 ? -10.719 42.562 -17.484 1 90.56 885 LYS A N 1
ATOM 7016 C CA . LYS A 1 885 ? -11.844 41.75 -17.031 1 90.56 885 LYS A CA 1
ATOM 7017 C C . LYS A 1 885 ? -11.836 40.375 -17.672 1 90.56 885 LYS A C 1
ATOM 7019 O O . LYS A 1 885 ? -12.859 39.906 -18.188 1 90.56 885 LYS A O 1
ATOM 7024 N N . LEU A 1 886 ? -10.75 39.781 -17.875 1 94.31 886 LEU A N 1
ATOM 7025 C CA . LEU A 1 886 ? -10.594 38.438 -18.438 1 94.31 886 LEU A CA 1
ATOM 7026 C C . LEU A 1 886 ? -10.945 37.375 -17.422 1 94.31 886 LEU A C 1
ATOM 7028 O O . LEU A 1 886 ? -10.359 37.312 -16.328 1 94.31 886 LEU A O 1
ATOM 7032 N N . ARG A 1 887 ? -11.867 36.469 -17.781 1 93.44 887 ARG A N 1
ATOM 7033 C CA . ARG A 1 887 ? -12.234 35.375 -16.875 1 93.44 887 ARG A CA 1
ATOM 7034 C C . ARG A 1 887 ? -11.094 34.375 -16.734 1 93.44 887 ARG A C 1
ATOM 7036 O O . ARG A 1 887 ? -10.531 33.906 -17.734 1 93.44 887 ARG A O 1
ATOM 7043 N N . VAL A 1 888 ? -10.773 34 -15.539 1 92.12 888 VAL A N 1
ATOM 7044 C CA . VAL A 1 888 ? -9.633 33.125 -15.281 1 92.12 888 VAL A CA 1
ATOM 7045 C C . VAL A 1 888 ? -9.93 31.719 -15.766 1 92.12 888 VAL A C 1
ATOM 7047 O O . VAL A 1 888 ? -9.039 31 -16.234 1 92.12 888 VAL A O 1
ATOM 7050 N N . ALA A 1 889 ? -11.203 31.25 -15.68 1 91.19 889 ALA A N 1
ATOM 7051 C CA . ALA A 1 889 ? -11.594 29.875 -15.984 1 91.19 889 ALA A CA 1
ATOM 7052 C C . ALA A 1 889 ? -11.688 29.656 -17.484 1 91.19 889 ALA A C 1
ATOM 7054 O O . ALA A 1 889 ? -11.922 28.531 -17.953 1 91.19 889 ALA A O 1
ATOM 7055 N N . MET A 1 890 ? -11.391 30.734 -18.312 1 91.88 890 MET A N 1
ATOM 7056 C CA . MET A 1 890 ? -11.469 30.625 -19.766 1 91.88 890 MET A CA 1
ATOM 7057 C C . MET A 1 890 ? -10.086 30.766 -20.391 1 91.88 890 MET A C 1
ATOM 7059 O O . MET A 1 890 ? -9.195 31.391 -19.812 1 91.88 890 MET A O 1
ATOM 7063 N N . ASP A 1 891 ? -10 30.219 -21.578 1 93.88 891 ASP A N 1
ATOM 7064 C CA . ASP A 1 891 ? -8.75 30.359 -22.328 1 93.88 891 ASP A CA 1
ATOM 7065 C C . ASP A 1 891 ? -8.672 31.734 -23 1 93.88 891 ASP A C 1
ATOM 7067 O O . ASP A 1 891 ? -9.664 32.219 -23.547 1 93.88 891 ASP A O 1
ATOM 7071 N N . TRP A 1 892 ? -7.562 32.406 -22.922 1 95.38 892 TRP A N 1
ATOM 7072 C CA . TRP A 1 892 ? -7.324 33.656 -23.641 1 95.38 892 TRP A CA 1
ATOM 7073 C C . TRP A 1 892 ? -5.836 33.875 -23.906 1 95.38 892 TRP A C 1
ATOM 7075 O O . TRP A 1 892 ? -5 33.156 -23.344 1 95.38 892 TRP A O 1
ATOM 7085 N N . GLU A 1 893 ? -5.605 34.781 -24.734 1 95.75 893 GLU A N 1
ATOM 7086 C CA . GLU A 1 893 ? -4.25 35.125 -25.141 1 95.75 893 GLU A CA 1
ATOM 7087 C C . GLU A 1 893 ? -4.082 36.656 -25.219 1 95.75 893 GLU A C 1
ATOM 7089 O O . GLU A 1 893 ? -4.984 37.344 -25.688 1 95.75 893 GLU A O 1
ATOM 7094 N N . MET A 1 894 ? -2.996 37.125 -24.656 1 96 894 MET A N 1
ATOM 7095 C CA . MET A 1 894 ? -2.596 38.5 -24.797 1 96 894 MET A CA 1
ATOM 7096 C C . MET A 1 894 ? -1.312 38.625 -25.609 1 96 894 MET A C 1
ATOM 7098 O O . MET A 1 894 ? -0.261 38.156 -25.203 1 96 894 MET A O 1
ATOM 7102 N N . GLU A 1 895 ? -1.403 39.312 -26.656 1 95.94 895 GLU A N 1
ATOM 7103 C CA . GLU A 1 895 ? -0.266 39.469 -27.547 1 95.94 895 GLU A CA 1
ATOM 7104 C C . GLU A 1 895 ? 0.321 40.875 -27.453 1 95.94 895 GLU A C 1
ATOM 7106 O O . GLU A 1 895 ? -0.393 41.875 -27.625 1 95.94 895 GLU A O 1
ATOM 7111 N N . ILE A 1 896 ? 1.59 40.938 -27.203 1 95.44 896 ILE A N 1
ATOM 7112 C CA . ILE A 1 896 ? 2.314 42.188 -27.078 1 95.44 896 ILE A CA 1
ATOM 7113 C C . ILE A 1 896 ? 3.15 42.406 -28.344 1 95.44 896 ILE A C 1
ATOM 7115 O O . ILE A 1 896 ? 4.078 41.656 -28.625 1 95.44 896 ILE A O 1
ATOM 7119 N N . HIS A 1 897 ? 2.844 43.5 -29 1 92.06 897 HIS A N 1
ATOM 7120 C CA . HIS A 1 897 ? 3.588 43.812 -30.203 1 92.06 897 HIS A CA 1
ATOM 7121 C C . HIS A 1 897 ? 4.652 44.875 -29.938 1 92.06 897 HIS A C 1
ATOM 7123 O O . HIS A 1 897 ? 4.379 45.875 -29.297 1 92.06 897 HIS A O 1
ATOM 7129 N N . GLU A 1 898 ? 5.781 44.531 -30.406 1 82.75 898 GLU A N 1
ATOM 7130 C CA . GLU A 1 898 ? 6.887 45.469 -30.25 1 82.75 898 GLU A CA 1
ATOM 7131 C C . GLU A 1 898 ? 6.707 46.688 -31.125 1 82.75 898 GLU A C 1
ATOM 7133 O O . GLU A 1 898 ? 6.168 46.594 -32.25 1 82.75 898 GLU A O 1
ATOM 7138 N N . GLY A 1 899 ? 7.055 47.844 -30.594 1 70.38 899 GLY A N 1
ATOM 7139 C CA . GLY A 1 899 ? 7.074 49.062 -31.391 1 70.38 899 GLY A CA 1
ATOM 7140 C C . GLY A 1 899 ? 8.336 49.219 -32.219 1 70.38 899 GLY A C 1
ATOM 7141 O O . GLY A 1 899 ? 9.359 48.625 -31.922 1 70.38 899 GLY A O 1
ATOM 7142 N N . MET B 1 1 ? 17.719 -76.375 -7.992 1 18.02 1 MET B N 1
ATOM 7143 C CA . MET B 1 1 ? 17.891 -75 -8.336 1 18.02 1 MET B CA 1
ATOM 7144 C C . MET B 1 1 ? 16.688 -74.188 -7.887 1 18.02 1 MET B C 1
ATOM 7146 O O . MET B 1 1 ? 15.617 -74.25 -8.484 1 18.02 1 MET B O 1
ATOM 7150 N N . ALA B 1 2 ? 16.578 -74.062 -6.516 1 24.97 2 ALA B N 1
ATOM 7151 C CA . ALA B 1 2 ? 15.461 -73.812 -5.602 1 24.97 2 ALA B CA 1
ATOM 7152 C C . ALA B 1 2 ? 14.867 -72.438 -5.805 1 24.97 2 ALA B C 1
ATOM 7154 O O . ALA B 1 2 ? 15.594 -71.438 -5.793 1 24.97 2 ALA B O 1
ATOM 7155 N N . GLU B 1 3 ? 13.828 -72.25 -6.723 1 21.27 3 GLU B N 1
ATOM 7156 C CA . GLU B 1 3 ? 13.188 -71.125 -7.363 1 21.27 3 GLU B CA 1
ATOM 7157 C C . GLU B 1 3 ? 12.672 -70.125 -6.328 1 21.27 3 GLU B C 1
ATOM 7159 O O . GLU B 1 3 ? 11.766 -70.438 -5.551 1 21.27 3 GLU B O 1
ATOM 7164 N N . VAL B 1 4 ? 13.492 -69.375 -5.629 1 30.2 4 VAL B N 1
ATOM 7165 C CA . VAL B 1 4 ? 13.18 -68.5 -4.477 1 30.2 4 VAL B CA 1
ATOM 7166 C C . VAL B 1 4 ? 12.219 -67.375 -4.887 1 30.2 4 VAL B C 1
ATOM 7168 O O . VAL B 1 4 ? 12.531 -66.562 -5.762 1 30.2 4 VAL B O 1
ATOM 7171 N N . SER B 1 5 ? 10.891 -67.625 -4.852 1 27.38 5 SER B N 1
ATOM 7172 C CA . SER B 1 5 ? 9.711 -66.812 -5.125 1 27.38 5 SER B CA 1
ATOM 7173 C C . SER B 1 5 ? 9.789 -65.5 -4.398 1 27.38 5 SER B C 1
ATOM 7175 O O . SER B 1 5 ? 9.914 -65.438 -3.172 1 27.38 5 SER B O 1
ATOM 7177 N N . GLN B 1 6 ? 10.422 -64.562 -4.945 1 26.59 6 GLN B N 1
ATOM 7178 C CA . GLN B 1 6 ? 10.656 -63.219 -4.34 1 26.59 6 GLN B CA 1
ATOM 7179 C C . GLN B 1 6 ? 9.344 -62.562 -3.92 1 26.59 6 GLN B C 1
ATOM 7181 O O . GLN B 1 6 ? 8.383 -62.562 -4.688 1 26.59 6 GLN B O 1
ATOM 7186 N N . PRO B 1 7 ? 9.055 -62.406 -2.568 1 28.83 7 PRO B N 1
ATOM 7187 C CA . PRO B 1 7 ? 7.824 -61.875 -1.972 1 28.83 7 PRO B CA 1
ATOM 7188 C C . PRO B 1 7 ? 7.434 -60.5 -2.529 1 28.83 7 PRO B C 1
ATOM 7190 O O . PRO B 1 7 ? 8.305 -59.688 -2.799 1 28.83 7 PRO B O 1
ATOM 7193 N N . VAL B 1 8 ? 6.348 -60.375 -3.369 1 30.58 8 VAL B N 1
ATOM 7194 C CA . VAL B 1 8 ? 5.629 -59.219 -3.926 1 30.58 8 VAL B CA 1
ATOM 7195 C C . VAL B 1 8 ? 5.375 -58.188 -2.832 1 30.58 8 VAL B C 1
ATOM 7197 O O . VAL B 1 8 ? 4.793 -58.5 -1.792 1 30.58 8 VAL B O 1
ATOM 7200 N N . VAL B 1 9 ? 6.203 -57.188 -2.652 1 29.77 9 VAL B N 1
ATOM 7201 C CA . VAL B 1 9 ? 6.055 -56.031 -1.778 1 29.77 9 VAL B CA 1
ATOM 7202 C C . VAL B 1 9 ? 4.621 -55.531 -1.847 1 29.77 9 VAL B C 1
ATOM 7204 O O . VAL B 1 9 ? 4.102 -55.25 -2.934 1 29.77 9 VAL B O 1
ATOM 7207 N N . ASN B 1 10 ? 3.822 -55.844 -0.8 1 26.69 10 ASN B N 1
ATOM 7208 C CA . ASN B 1 10 ? 2.482 -55.375 -0.438 1 26.69 10 ASN B CA 1
ATOM 7209 C C . ASN B 1 10 ? 2.303 -53.906 -0.701 1 26.69 10 ASN B C 1
ATOM 7211 O O . ASN B 1 10 ? 3.078 -53.062 -0.207 1 26.69 10 ASN B O 1
ATOM 7215 N N . VAL B 1 11 ? 1.791 -53.5 -1.864 1 32.75 11 VAL B N 1
ATOM 7216 C CA . VAL B 1 11 ? 1.174 -52.188 -2.152 1 32.75 11 VAL B CA 1
ATOM 7217 C C . VAL B 1 11 ? 0.459 -51.688 -0.907 1 32.75 11 VAL B C 1
ATOM 7219 O O . VAL B 1 11 ? -0.33 -52.406 -0.29 1 32.75 11 VAL B O 1
ATOM 7222 N N . SER B 1 12 ? 1.124 -50.844 -0.228 1 31.2 12 SER B N 1
ATOM 7223 C CA . SER B 1 12 ? 0.565 -50.156 0.934 1 31.2 12 SER B CA 1
ATOM 7224 C C . SER B 1 12 ? -0.937 -49.938 0.777 1 31.2 12 SER B C 1
ATOM 7226 O O . SER B 1 12 ? -1.379 -49.312 -0.18 1 31.2 12 SER B O 1
ATOM 7228 N N . VAL B 1 13 ? -1.756 -50.938 1.178 1 31.34 13 VAL B N 1
ATOM 7229 C CA . VAL B 1 13 ? -3.182 -50.875 1.479 1 31.34 13 VAL B CA 1
ATOM 7230 C C . VAL B 1 13 ? -3.496 -49.531 2.162 1 31.34 13 VAL B C 1
ATOM 7232 O O . VAL B 1 13 ? -2.959 -49.25 3.232 1 31.34 13 VAL B O 1
ATOM 7235 N N . ILE B 1 14 ? -3.736 -48.5 1.474 1 37.53 14 ILE B N 1
ATOM 7236 C CA . ILE B 1 14 ? -4.555 -47.531 2.188 1 37.53 14 ILE B CA 1
ATOM 7237 C C . ILE B 1 14 ? -5.539 -48.25 3.105 1 37.53 14 ILE B C 1
ATOM 7239 O O . ILE B 1 14 ? -6.27 -49.125 2.662 1 37.53 14 ILE B O 1
ATOM 7243 N N . PRO B 1 15 ? -5.254 -48.438 4.359 1 34.5 15 PRO B N 1
ATOM 7244 C CA . PRO B 1 15 ? -6.266 -49.125 5.16 1 34.5 15 PRO B CA 1
ATOM 7245 C C . PRO B 1 15 ? -7.691 -48.844 4.684 1 34.5 15 PRO B C 1
ATOM 7247 O O . PRO B 1 15 ? -8.047 -47.688 4.438 1 34.5 15 PRO B O 1
ATOM 7250 N N . GLU B 1 16 ? -8.25 -49.719 3.871 1 34.91 16 GLU B N 1
ATOM 7251 C CA . GLU B 1 16 ? -9.688 -49.719 3.646 1 34.91 16 GLU B CA 1
ATOM 7252 C C . GLU B 1 16 ? -10.453 -49.469 4.941 1 34.91 16 GLU B C 1
ATOM 7254 O O . GLU B 1 16 ? -10.633 -50.375 5.75 1 34.91 16 GLU B O 1
ATOM 7259 N N . TYR B 1 17 ? -10.188 -48.438 5.652 1 35.47 17 TYR B N 1
ATOM 7260 C CA . TYR B 1 17 ? -11.219 -48.219 6.664 1 35.47 17 TYR B CA 1
ATOM 7261 C C . TYR B 1 17 ? -12.609 -48.312 6.059 1 35.47 17 TYR B C 1
ATOM 7263 O O . TYR B 1 17 ? -12.992 -47.5 5.223 1 35.47 17 TYR B O 1
ATOM 7271 N N . GLU B 1 18 ? -13.242 -49.5 5.949 1 38.09 18 GLU B N 1
ATOM 7272 C CA . GLU B 1 18 ? -14.602 -49.688 5.457 1 38.09 18 GLU B CA 1
ATOM 7273 C C . GLU B 1 18 ? -15.461 -48.438 5.738 1 38.09 18 GLU B C 1
ATOM 7275 O O . GLU B 1 18 ? -16.016 -47.844 4.816 1 38.09 18 GLU B O 1
ATOM 7280 N N . GLY B 1 19 ? -16.5 -48.562 6.789 1 40.91 19 GLY B N 1
ATOM 7281 C CA . GLY B 1 19 ? -17.781 -47.906 7.055 1 40.91 19 GLY B CA 1
ATOM 7282 C C . GLY B 1 19 ? -17.625 -46.469 7.48 1 40.91 19 GLY B C 1
ATOM 7283 O O . GLY B 1 19 ? -18.609 -45.75 7.594 1 40.91 19 GLY B O 1
ATOM 7284 N N . LYS B 1 20 ? -16.625 -46.125 8.375 1 50.25 20 LYS B N 1
ATOM 7285 C CA . LYS B 1 20 ? -16.719 -44.812 9.023 1 50.25 20 LYS B CA 1
ATOM 7286 C C . LYS B 1 20 ? -16.125 -43.719 8.141 1 50.25 20 LYS B C 1
ATOM 7288 O O . LYS B 1 20 ? -15.047 -43.906 7.555 1 50.25 20 LYS B O 1
ATOM 7293 N N . GLU B 1 21 ? -16.859 -42.844 7.871 1 75.5 21 GLU B N 1
ATOM 7294 C CA . GLU B 1 21 ? -16.625 -41.656 7.051 1 75.5 21 GLU B CA 1
ATOM 7295 C C . GLU B 1 21 ? -15.32 -40.969 7.449 1 75.5 21 GLU B C 1
ATOM 7297 O O . GLU B 1 21 ? -15.141 -40.562 8.609 1 75.5 21 GLU B O 1
ATOM 7302 N N . GLU B 1 22 ? -14.18 -41.094 6.734 1 86.19 22 GLU B N 1
ATOM 7303 C CA . GLU B 1 22 ? -12.867 -40.469 6.902 1 86.19 22 GLU B CA 1
ATOM 7304 C C . GLU B 1 22 ? -12.977 -38.969 7.07 1 86.19 22 GLU B C 1
ATOM 7306 O O . GLU B 1 22 ? -12.211 -38.375 7.824 1 86.19 22 GLU B O 1
ATOM 7311 N N . PHE B 1 23 ? -13.867 -38.438 6.473 1 94.19 23 PHE B N 1
ATOM 7312 C CA . PHE B 1 23 ? -14 -37 6.469 1 94.19 23 PHE B CA 1
ATOM 7313 C C . PHE B 1 23 ? -15.297 -36.562 7.137 1 94.19 23 PHE B C 1
ATOM 7315 O O . PHE B 1 23 ? -16.312 -37.25 7.035 1 94.19 23 PHE B O 1
ATOM 7322 N N . LYS B 1 24 ? -15.234 -35.469 7.816 1 94.25 24 LYS B N 1
ATOM 7323 C CA . LYS B 1 24 ? -16.391 -34.906 8.516 1 94.25 24 LYS B CA 1
ATOM 7324 C C . LYS B 1 24 ? -17.438 -34.406 7.527 1 94.25 24 LYS B C 1
ATOM 7326 O O . LYS B 1 24 ? -17.094 -33.875 6.465 1 94.25 24 LYS B O 1
ATOM 7331 N N . LYS B 1 25 ? -18.672 -34.5 7.895 1 93.38 25 LYS B N 1
ATOM 7332 C CA . LYS B 1 25 ? -19.781 -33.75 7.316 1 93.38 25 LYS B CA 1
ATOM 7333 C C . LYS B 1 25 ? -20.062 -32.5 8.125 1 93.38 25 LYS B C 1
ATOM 7335 O O . LYS B 1 25 ? -19.547 -32.344 9.234 1 93.38 25 LYS B O 1
ATOM 7340 N N . SER B 1 26 ? -20.844 -31.641 7.535 1 95 26 SER B N 1
ATOM 7341 C CA . SER B 1 26 ? -21.125 -30.375 8.211 1 95 26 SER B CA 1
ATOM 7342 C C . SER B 1 26 ? -21.719 -30.625 9.602 1 95 26 SER B C 1
ATOM 7344 O O . SER B 1 26 ? -21.375 -29.922 10.555 1 95 26 SER B O 1
ATOM 7346 N N . GLU B 1 27 ? -22.5 -31.594 9.773 1 92.44 27 GLU B N 1
ATOM 7347 C CA . GLU B 1 27 ? -23.172 -31.891 11.031 1 92.44 27 GLU B CA 1
ATOM 7348 C C . GLU B 1 27 ? -22.188 -32.344 12.102 1 92.44 27 GLU B C 1
ATOM 7350 O O . GLU B 1 27 ? -22.469 -32.281 13.297 1 92.44 27 GLU B O 1
ATOM 7355 N N . ASN B 1 28 ? -21.016 -32.812 11.656 1 92.56 28 ASN B N 1
ATOM 7356 C CA . ASN B 1 28 ? -19.984 -33.281 12.586 1 92.56 28 ASN B CA 1
ATOM 7357 C C . ASN B 1 28 ? -19.203 -32.094 13.164 1 92.56 28 ASN B C 1
ATOM 7359 O O . ASN B 1 28 ? -18.391 -32.281 14.078 1 92.56 28 ASN B O 1
ATOM 7363 N N . VAL B 1 29 ? -19.406 -30.938 12.68 1 95 29 VAL B N 1
ATOM 7364 C CA . VAL B 1 29 ? -18.609 -29.766 13.055 1 95 29 VAL B CA 1
ATOM 7365 C C . VAL B 1 29 ? -19.406 -28.891 14.016 1 95 29 VAL B C 1
ATOM 7367 O O . VAL B 1 29 ? -20.484 -28.406 13.672 1 95 29 VAL B O 1
ATOM 7370 N N . ALA B 1 30 ? -18.828 -28.609 15.148 1 95.19 30 ALA B N 1
ATOM 7371 C CA . ALA B 1 30 ? -19.531 -27.953 16.25 1 95.19 30 ALA B CA 1
ATOM 7372 C C . ALA B 1 30 ? -19.891 -26.516 15.883 1 95.19 30 ALA B C 1
ATOM 7374 O O . ALA B 1 30 ? -21 -26.062 16.172 1 95.19 30 ALA B O 1
ATOM 7375 N N . PHE B 1 31 ? -18.906 -25.75 15.383 1 96.69 31 PHE B N 1
ATOM 7376 C CA . PHE B 1 31 ? -19.203 -24.344 15.117 1 96.69 31 PHE B CA 1
ATOM 7377 C C . PHE B 1 31 ? -20.266 -24.219 14.039 1 96.69 31 PHE B C 1
ATOM 7379 O O . PHE B 1 31 ? -21.047 -23.266 14.055 1 96.69 31 PHE B O 1
ATOM 7386 N N . TYR B 1 32 ? -20.344 -25.125 13.047 1 96.94 32 TYR B N 1
ATOM 7387 C CA . TYR B 1 32 ? -21.391 -25.141 12.047 1 96.94 32 TYR B CA 1
ATOM 7388 C C . TYR B 1 32 ? -22.766 -25.297 12.695 1 96.94 32 TYR B C 1
ATOM 7390 O O . TYR B 1 32 ? -23.688 -24.531 12.406 1 96.94 32 TYR B O 1
ATOM 7398 N N . ARG B 1 33 ? -22.859 -26.234 13.57 1 96.06 33 ARG B N 1
ATOM 7399 C CA . ARG B 1 33 ? -24.125 -26.484 14.25 1 96.06 33 ARG B CA 1
ATOM 7400 C C . ARG B 1 33 ? -24.562 -25.281 15.078 1 96.06 33 ARG B C 1
ATOM 7402 O O . ARG B 1 33 ? -25.734 -24.922 15.07 1 96.06 33 ARG B O 1
ATOM 7409 N N . ARG B 1 34 ? -23.594 -24.703 15.75 1 95.06 34 ARG B N 1
ATOM 7410 C CA . ARG B 1 34 ? -23.938 -23.547 16.578 1 95.06 34 ARG B CA 1
ATOM 7411 C C . ARG B 1 34 ? -24.453 -22.391 15.734 1 95.06 34 ARG B C 1
ATOM 7413 O O . ARG B 1 34 ? -25.406 -21.719 16.109 1 95.06 34 ARG B O 1
ATOM 7420 N N . GLN B 1 35 ? -23.828 -22.141 14.617 1 95.88 35 GLN B N 1
ATOM 7421 C CA . GLN B 1 35 ? -24.234 -21.031 13.773 1 95.88 35 GLN B CA 1
ATOM 7422 C C . GLN B 1 35 ? -25.562 -21.312 13.078 1 95.88 35 GLN B C 1
ATOM 7424 O O . GLN B 1 35 ? -26.391 -20.406 12.922 1 95.88 35 GLN B O 1
ATOM 7429 N N . ILE B 1 36 ? -25.781 -22.562 12.609 1 95.44 36 ILE B N 1
ATOM 7430 C CA . ILE B 1 36 ? -26.969 -22.891 11.836 1 95.44 36 ILE B CA 1
ATOM 7431 C C . ILE B 1 36 ? -28.172 -23.047 12.766 1 95.44 36 ILE B C 1
ATOM 7433 O O . ILE B 1 36 ? -29.281 -22.625 12.43 1 95.44 36 ILE B O 1
ATOM 7437 N N . GLN B 1 37 ? -27.969 -23.625 13.914 1 93.5 37 GLN B N 1
ATOM 7438 C CA . GLN B 1 37 ? -29.062 -23.891 14.844 1 93.5 37 GLN B CA 1
ATOM 7439 C C . GLN B 1 37 ? -29.266 -22.734 15.82 1 93.5 37 GLN B C 1
ATOM 7441 O O . GLN B 1 37 ? -30.297 -22.656 16.484 1 93.5 37 GLN B O 1
ATOM 7446 N N . GLY B 1 38 ? -28.234 -21.953 15.852 1 89.25 38 GLY B N 1
ATOM 7447 C CA . GLY B 1 38 ? -28.328 -20.844 16.766 1 89.25 38 GLY B CA 1
ATOM 7448 C C . GLY B 1 38 ? -29.328 -19.797 16.344 1 89.25 38 GLY B C 1
ATOM 7449 O O . GLY B 1 38 ? -29.797 -19.812 15.203 1 89.25 38 GLY B O 1
ATOM 7450 N N . PRO B 1 39 ? -29.656 -18.891 17.219 1 88.31 39 PRO B N 1
ATOM 7451 C CA . PRO B 1 39 ? -30.609 -17.828 16.891 1 88.31 39 PRO B CA 1
ATOM 7452 C C . PRO B 1 39 ? -29.984 -16.75 15.984 1 88.31 39 PRO B C 1
ATOM 7454 O O . PRO B 1 39 ? -28.766 -16.641 15.914 1 88.31 39 PRO B O 1
ATOM 7457 N N . ASN B 1 40 ? -30.781 -16.188 15.227 1 87.81 40 ASN B N 1
ATOM 7458 C CA . ASN B 1 40 ? -30.328 -14.969 14.562 1 87.81 40 ASN B CA 1
ATOM 7459 C C . ASN B 1 40 ? -30.109 -13.844 15.562 1 87.81 40 ASN B C 1
ATOM 7461 O O . ASN B 1 40 ? -31.047 -13.414 16.25 1 87.81 40 ASN B O 1
ATOM 7465 N N . LEU B 1 41 ? -28.812 -13.445 15.555 1 82.62 41 LEU B N 1
ATOM 7466 C CA . LEU B 1 41 ? -28.469 -12.383 16.5 1 82.62 41 LEU B CA 1
ATOM 7467 C C . LEU B 1 41 ? -28.75 -11.008 15.891 1 82.62 41 LEU B C 1
ATOM 7469 O O . LEU B 1 41 ? -28.266 -10.703 14.797 1 82.62 41 LEU B O 1
ATOM 7473 N N . HIS B 1 42 ? -29.828 -10.383 16.188 1 88.88 42 HIS B N 1
ATOM 7474 C CA . HIS B 1 42 ? -30.203 -9.07 15.68 1 88.88 42 HIS B CA 1
ATOM 7475 C C . HIS B 1 42 ? -29.281 -7.984 16.25 1 88.88 42 HIS B C 1
ATOM 7477 O O . HIS B 1 42 ? -29.688 -7.227 17.125 1 88.88 42 HIS B O 1
ATOM 7483 N N . HIS B 1 43 ? -28.078 -7.883 15.531 1 93.88 43 HIS B N 1
ATOM 7484 C CA . HIS B 1 43 ? -27.109 -6.871 15.945 1 93.88 43 HIS B CA 1
ATOM 7485 C C . HIS B 1 43 ? -27.625 -5.465 15.664 1 93.88 43 HIS B C 1
ATOM 7487 O O . HIS B 1 43 ? -28.5 -5.281 14.812 1 93.88 43 HIS B O 1
ATOM 7493 N N . ARG B 1 44 ? -27.156 -4.574 16.453 1 95.75 44 ARG B N 1
ATOM 7494 C CA . ARG B 1 44 ? -27.5 -3.164 16.281 1 95.75 44 ARG B CA 1
ATOM 7495 C C . ARG B 1 44 ? -26.25 -2.314 16.094 1 95.75 44 ARG B C 1
ATOM 7497 O O . ARG B 1 44 ? -25.297 -2.434 16.875 1 95.75 44 ARG B O 1
ATOM 7504 N N . VAL B 1 45 ? -26.25 -1.528 15.016 1 96.75 45 VAL B N 1
ATOM 7505 C CA . VAL B 1 45 ? -25.141 -0.587 14.844 1 96.75 45 VAL B CA 1
ATOM 7506 C C . VAL B 1 45 ? -25.453 0.711 15.586 1 96.75 45 VAL B C 1
ATOM 7508 O O . VAL B 1 45 ? -26.594 1.201 15.547 1 96.75 45 VAL B O 1
ATOM 7511 N N . LEU B 1 46 ? -24.516 1.179 16.312 1 96.12 46 LEU B N 1
ATOM 7512 C CA . LEU B 1 46 ? -24.641 2.479 16.953 1 96.12 46 LEU B CA 1
ATOM 7513 C C . LEU B 1 46 ? -24.188 3.596 16.016 1 96.12 46 LEU B C 1
ATOM 7515 O O . LEU B 1 46 ? -23 3.92 15.969 1 96.12 46 LEU B O 1
ATOM 7519 N N . LEU B 1 47 ? -25.125 4.199 15.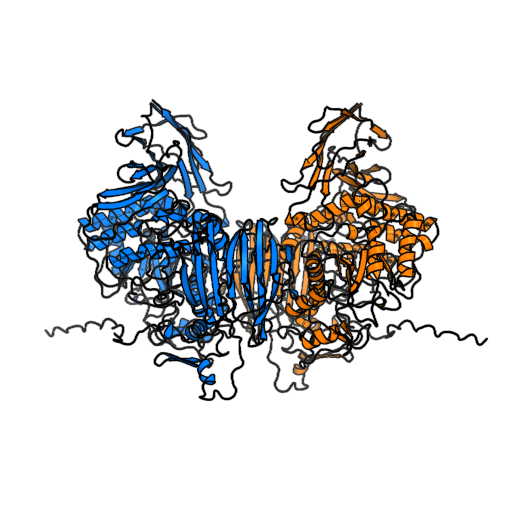359 1 96.31 47 LEU B N 1
ATOM 7520 C CA . LEU B 1 47 ? -24.844 5.164 14.312 1 96.31 47 LEU B CA 1
ATOM 7521 C C . LEU B 1 47 ? -24.125 6.391 14.875 1 96.31 47 LEU B C 1
ATOM 7523 O O . LEU B 1 47 ? -23.359 7.047 14.172 1 96.31 47 LEU B O 1
ATOM 7527 N N . ASP B 1 48 ? -24.391 6.66 16.125 1 93.81 48 ASP B N 1
ATOM 7528 C CA . ASP B 1 48 ? -23.812 7.848 16.75 1 93.81 48 ASP B CA 1
ATOM 7529 C C . ASP B 1 48 ? -22.312 7.645 17.031 1 93.81 48 ASP B C 1
ATOM 7531 O O . ASP B 1 48 ? -21.609 8.594 17.375 1 93.81 48 ASP B O 1
ATOM 7535 N N . THR B 1 49 ? -21.828 6.383 16.828 1 96.12 49 THR B N 1
ATOM 7536 C CA . THR B 1 49 ? -20.406 6.102 17.047 1 96.12 49 THR B CA 1
ATOM 7537 C C . THR B 1 49 ? -19.625 6.262 15.75 1 96.12 49 THR B C 1
ATOM 7539 O O . THR B 1 49 ? -18.406 6.027 15.727 1 96.12 49 THR B O 1
ATOM 7542 N N . MET B 1 50 ? -20.188 6.668 14.672 1 97.5 50 MET B N 1
ATOM 7543 C CA . MET B 1 50 ? -19.531 6.777 13.367 1 97.5 50 MET B CA 1
ATOM 7544 C C . MET B 1 50 ? -18.391 7.777 13.422 1 97.5 50 MET B C 1
ATOM 7546 O O . MET B 1 50 ? -18.531 8.883 13.945 1 97.5 50 MET B O 1
ATOM 7550 N N . VAL B 1 51 ? -17.281 7.398 12.898 1 98 51 VAL B N 1
ATOM 7551 C CA . VAL B 1 51 ? -16.141 8.289 12.68 1 98 51 VAL B CA 1
ATOM 7552 C C . VAL B 1 51 ? -15.617 8.109 11.258 1 98 51 VAL B C 1
ATOM 7554 O O . VAL B 1 51 ? -15.359 6.984 10.82 1 98 51 VAL B O 1
ATOM 7557 N N . LEU B 1 52 ? -15.547 9.156 10.5 1 97.44 52 LEU B N 1
ATOM 7558 C CA . LEU B 1 52 ? -14.922 9.148 9.18 1 97.44 52 LEU B CA 1
ATOM 7559 C C . LEU B 1 52 ? -13.414 9.375 9.289 1 97.44 52 LEU B C 1
ATOM 7561 O O . LEU B 1 52 ? -12.977 10.336 9.93 1 97.44 52 LEU B O 1
ATOM 7565 N N . THR B 1 53 ? -12.664 8.453 8.781 1 94.38 53 THR B N 1
ATOM 7566 C CA . THR B 1 53 ? -11.211 8.523 8.797 1 94.38 53 THR B CA 1
ATOM 7567 C C . THR B 1 53 ? -10.648 8.398 7.383 1 94.38 53 THR B C 1
ATOM 7569 O O . THR B 1 53 ? -11.398 8.219 6.422 1 94.38 53 THR B O 1
ATOM 7572 N N . GLU B 1 54 ? -9.281 8.469 7.293 1 89.31 54 GLU B N 1
ATOM 7573 C CA . GLU B 1 54 ? -8.602 8.266 6.02 1 89.31 54 GLU B CA 1
ATOM 7574 C C . GLU B 1 54 ? -8.75 6.82 5.543 1 89.31 54 GLU B C 1
ATOM 7576 O O . GLU B 1 54 ? -8.594 6.535 4.352 1 89.31 54 GLU B O 1
ATOM 7581 N N . LYS B 1 55 ? -9.133 5.918 6.43 1 92.31 55 LYS B N 1
ATOM 7582 C CA . LYS B 1 55 ? -9.219 4.496 6.098 1 92.31 55 LYS B CA 1
ATOM 7583 C C . LYS B 1 55 ? -10.664 4.051 5.945 1 92.31 55 LYS B C 1
ATOM 7585 O O . LYS B 1 55 ? -10.945 2.857 5.84 1 92.31 55 LYS B O 1
ATOM 7590 N N . GLY B 1 56 ? -11.586 5.008 6.02 1 95.94 56 GLY B N 1
ATOM 7591 C CA . GLY B 1 56 ? -12.992 4.672 5.863 1 95.94 56 GLY B CA 1
ATOM 7592 C C . GLY B 1 56 ? -13.836 5.074 7.055 1 95.94 56 GLY B C 1
ATOM 7593 O O . GLY B 1 56 ? -13.547 6.07 7.723 1 95.94 56 GLY B O 1
ATOM 7594 N N . ALA B 1 57 ? -14.977 4.43 7.238 1 97.88 57 ALA B N 1
ATOM 7595 C CA . ALA B 1 57 ? -15.891 4.723 8.336 1 97.88 57 ALA B CA 1
ATOM 7596 C C . ALA B 1 57 ? -15.82 3.639 9.406 1 97.88 57 ALA B C 1
ATOM 7598 O O . ALA B 1 57 ? -15.727 2.451 9.094 1 97.88 57 ALA B O 1
ATOM 7599 N N . ARG B 1 58 ? -15.844 4.078 10.602 1 97.38 58 ARG B N 1
ATOM 7600 C CA . ARG B 1 58 ? -15.812 3.191 11.766 1 97.38 58 ARG B CA 1
ATOM 7601 C C . ARG B 1 58 ? -17.094 3.293 12.57 1 97.38 58 ARG B C 1
ATOM 7603 O O . ARG B 1 58 ? -17.641 4.387 12.758 1 97.38 58 ARG B O 1
ATOM 7610 N N . PHE B 1 59 ? -17.672 2.104 12.984 1 97.81 59 PHE B N 1
ATOM 7611 C CA . PHE B 1 59 ? -18.844 2.027 13.836 1 97.81 59 PHE B CA 1
ATOM 7612 C C . PHE B 1 59 ? -18.641 1.024 14.969 1 97.81 59 PHE B C 1
ATOM 7614 O O . PHE B 1 59 ? -17.734 0.183 14.898 1 97.81 59 PHE B O 1
ATOM 7621 N N . GLU B 1 60 ? -19.422 1.13 15.961 1 96.38 60 GLU B N 1
ATOM 7622 C CA . GLU B 1 60 ? -19.578 0.071 16.953 1 96.38 60 GLU B CA 1
ATOM 7623 C C . GLU B 1 60 ? -20.859 -0.724 16.734 1 96.38 60 GLU B C 1
ATOM 7625 O O . GLU B 1 60 ? -21.891 -0.158 16.359 1 96.38 60 GLU B O 1
ATOM 7630 N N . LEU B 1 61 ? -20.656 -1.967 16.781 1 95.31 61 LEU B N 1
ATOM 7631 C CA . LEU B 1 61 ? -21.766 -2.91 16.672 1 95.31 61 LEU B CA 1
ATOM 7632 C C . LEU B 1 61 ? -22.047 -3.596 18 1 95.31 61 LEU B C 1
ATOM 7634 O O . LEU B 1 61 ? -21.109 -4.035 18.688 1 95.31 61 LEU B O 1
ATOM 7638 N N . LEU B 1 62 ? -23.359 -3.629 18.406 1 94.25 62 LEU B N 1
ATOM 7639 C CA . LEU B 1 62 ? -23.734 -4.246 19.672 1 94.25 62 LEU B CA 1
ATOM 7640 C C . LEU B 1 62 ? -24.516 -5.539 19.438 1 94.25 62 LEU B C 1
ATOM 7642 O O . LEU B 1 62 ? -25.484 -5.555 18.672 1 94.25 62 LEU B O 1
ATOM 7646 N N . GLU B 1 63 ? -24.047 -6.543 20.109 1 88.31 63 GLU B N 1
ATOM 7647 C CA . GLU B 1 63 ? -24.828 -7.781 20.156 1 88.31 63 GLU B CA 1
ATOM 7648 C C . GLU B 1 63 ? -25.953 -7.691 21.188 1 88.31 63 GLU B C 1
ATOM 7650 O O . GLU B 1 63 ? -25.703 -7.355 22.344 1 88.31 63 GLU B O 1
ATOM 7655 N N . PRO B 1 64 ? -27.156 -7.906 20.859 1 79 64 PRO B N 1
ATOM 7656 C CA . PRO B 1 64 ? -28.297 -7.629 21.75 1 79 64 PRO B CA 1
ATOM 7657 C C . PRO B 1 64 ? -28.297 -8.5 23 1 79 64 PRO B C 1
ATOM 7659 O O . PRO B 1 64 ? -28.719 -8.047 24.062 1 79 64 PRO B O 1
ATOM 7662 N N . ASP B 1 65 ? -27.844 -9.672 22.922 1 81 65 ASP B N 1
ATOM 7663 C CA . ASP B 1 65 ? -27.953 -10.594 24.047 1 81 65 ASP B CA 1
ATOM 7664 C C . ASP B 1 65 ? -26.812 -10.398 25.031 1 81 65 ASP B C 1
ATOM 7666 O O . ASP B 1 65 ? -27.031 -10.109 26.203 1 81 65 ASP B O 1
ATOM 7670 N N . THR B 1 66 ? -25.625 -10.414 24.531 1 79.62 66 THR B N 1
ATOM 7671 C CA . THR B 1 66 ? -24.438 -10.367 25.391 1 79.62 66 THR B CA 1
ATOM 7672 C C . THR B 1 66 ? -23.984 -8.922 25.609 1 79.62 66 THR B C 1
ATOM 7674 O O . THR B 1 66 ? -23.188 -8.648 26.5 1 79.62 66 THR B O 1
ATOM 7677 N N . GLN B 1 67 ? -24.453 -8.047 24.812 1 81.19 67 GLN B N 1
ATOM 7678 C CA . GLN B 1 67 ? -24.062 -6.645 24.844 1 81.19 67 GLN B CA 1
ATOM 7679 C C . GLN B 1 67 ? -22.578 -6.484 24.516 1 81.19 67 GLN B C 1
ATOM 7681 O O . GLN B 1 67 ? -21.953 -5.496 24.922 1 81.19 67 GLN B O 1
ATOM 7686 N N . ALA B 1 68 ? -22.125 -7.535 23.875 1 87.19 68 ALA B N 1
ATOM 7687 C CA . ALA B 1 68 ? -20.75 -7.438 23.422 1 87.19 68 ALA B CA 1
ATOM 7688 C C . ALA B 1 68 ? -20.594 -6.387 22.328 1 87.19 68 ALA B C 1
ATOM 7690 O O . ALA B 1 68 ? -21.438 -6.301 21.422 1 87.19 68 ALA B O 1
ATOM 7691 N N . ALA B 1 69 ? -19.562 -5.574 22.5 1 92.75 69 ALA B N 1
ATOM 7692 C CA . ALA B 1 69 ? -19.297 -4.527 21.516 1 92.75 69 ALA B CA 1
ATOM 7693 C C . ALA B 1 69 ? -18.312 -5.016 20.453 1 92.75 69 ALA B C 1
ATOM 7695 O O . ALA B 1 69 ? -17.281 -5.59 20.781 1 92.75 69 ALA B O 1
ATOM 7696 N N . LEU B 1 70 ? -18.719 -4.832 19.188 1 96.25 70 LEU B N 1
ATOM 7697 C CA . LEU B 1 70 ? -17.875 -5.172 18.047 1 96.25 70 LEU B CA 1
ATOM 7698 C C . LEU B 1 70 ? -17.484 -3.918 17.266 1 96.25 70 LEU B C 1
ATOM 7700 O O . LEU B 1 70 ? -18.109 -2.867 17.422 1 96.25 70 LEU B O 1
ATOM 7704 N N . LEU B 1 71 ? -16.406 -4.031 16.578 1 97.25 71 LEU B N 1
ATOM 7705 C CA . LEU B 1 71 ? -15.953 -2.998 15.656 1 97.25 71 LEU B CA 1
ATOM 7706 C C . LEU B 1 71 ? -16.406 -3.293 14.234 1 97.25 71 LEU B C 1
ATOM 7708 O O . LEU B 1 71 ? -16.266 -4.422 13.758 1 97.25 71 LEU B O 1
ATOM 7712 N N . LEU B 1 72 ? -16.984 -2.324 13.602 1 97.94 72 LEU B N 1
ATOM 7713 C CA . LEU B 1 72 ? -17.312 -2.385 12.18 1 97.94 72 LEU B CA 1
ATOM 7714 C C . LEU B 1 72 ? -16.547 -1.318 11.398 1 97.94 72 LEU B C 1
ATOM 7716 O O . LEU B 1 72 ? -16.656 -0.127 11.695 1 97.94 72 LEU B O 1
ATOM 7720 N N . CYS B 1 73 ? -15.766 -1.702 10.484 1 97.75 73 CYS B N 1
ATOM 7721 C CA . CYS B 1 73 ? -15.086 -0.786 9.57 1 97.75 73 CYS B CA 1
ATOM 7722 C C . CYS B 1 73 ? -15.531 -1.021 8.133 1 97.75 73 CYS B C 1
ATOM 7724 O O . CYS B 1 73 ? -15.586 -2.162 7.672 1 97.75 73 CYS B O 1
ATOM 7726 N N . VAL B 1 74 ? -15.906 -0.025 7.461 1 98.12 74 VAL B N 1
ATOM 7727 C CA . VAL B 1 74 ? -16.281 -0.062 6.047 1 98.12 74 VAL B CA 1
ATOM 7728 C C . VAL B 1 74 ? -15.312 0.812 5.242 1 98.12 74 VAL B C 1
ATOM 7730 O O . VAL B 1 74 ? -15.25 2.025 5.445 1 98.12 74 VAL B O 1
ATOM 7733 N N . SER B 1 75 ? -14.594 0.226 4.289 1 97.69 75 SER B N 1
ATOM 7734 C CA . SER B 1 75 ? -13.516 0.932 3.596 1 97.69 75 SER B CA 1
ATOM 7735 C C . SER B 1 75 ? -13.625 0.754 2.086 1 97.69 75 SER B C 1
ATOM 7737 O O . SER B 1 75 ? -13.07 -0.195 1.525 1 97.69 75 SER B O 1
ATOM 7739 N N . PRO B 1 76 ? -14.297 1.671 1.38 1 96.88 76 PRO B N 1
ATOM 7740 C CA . PRO B 1 76 ? -14.195 1.655 -0.081 1 96.88 76 PRO B CA 1
ATOM 7741 C C . PRO B 1 76 ? -12.805 2.037 -0.579 1 96.88 76 PRO B C 1
ATOM 7743 O O . PRO B 1 76 ? -12.164 2.92 -0.006 1 96.88 76 PRO B O 1
ATOM 7746 N N . CYS B 1 77 ? -12.359 1.392 -1.558 1 94.31 77 CYS B N 1
ATOM 7747 C CA . CYS B 1 77 ? -11.016 1.624 -2.078 1 94.31 77 CYS B CA 1
ATOM 7748 C C . CYS B 1 77 ? -11.07 2.154 -3.506 1 94.31 77 CYS B C 1
ATOM 7750 O O . CYS B 1 77 ? -12.07 1.982 -4.199 1 94.31 77 CYS B O 1
ATOM 7752 N N . LYS B 1 78 ? -9.961 2.734 -3.996 1 89.94 78 LYS B N 1
ATOM 7753 C CA . LYS B 1 78 ? -9.875 3.381 -5.301 1 89.94 78 LYS B CA 1
ATOM 7754 C C . LYS B 1 78 ? -9.891 2.352 -6.426 1 89.94 78 LYS B C 1
ATOM 7756 O O . LYS B 1 78 ? -10.203 2.684 -7.574 1 89.94 78 LYS B O 1
ATOM 7761 N N . ASN B 1 79 ? -9.703 1.122 -6.105 1 90.5 79 ASN B N 1
ATOM 7762 C CA . ASN B 1 79 ? -9.742 0.081 -7.125 1 90.5 79 ASN B CA 1
ATOM 7763 C C . ASN B 1 79 ? -11.125 -0.553 -7.223 1 90.5 79 ASN B C 1
ATOM 7765 O O . ASN B 1 79 ? -11.266 -1.691 -7.676 1 90.5 79 ASN B O 1
ATOM 7769 N N . ASP B 1 80 ? -12.078 0.115 -6.703 1 94.56 80 ASP B N 1
ATOM 7770 C CA . ASP B 1 80 ? -13.484 -0.26 -6.809 1 94.56 80 ASP B CA 1
ATOM 7771 C C . ASP B 1 80 ? -13.773 -1.548 -6.035 1 94.56 80 ASP B C 1
ATOM 7773 O O . ASP B 1 80 ? -14.406 -2.465 -6.562 1 94.56 80 ASP B O 1
ATOM 7777 N N . THR B 1 81 ? -13.242 -1.583 -4.891 1 97.38 81 THR B N 1
ATOM 7778 C CA . THR B 1 81 ? -13.57 -2.613 -3.914 1 97.38 81 THR B CA 1
ATOM 7779 C C . THR B 1 81 ? -14.055 -1.987 -2.611 1 97.38 81 THR B C 1
ATOM 7781 O O . THR B 1 81 ? -13.797 -0.812 -2.346 1 97.38 81 THR B O 1
ATOM 7784 N N . VAL B 1 82 ? -14.82 -2.684 -1.861 1 98.25 82 VAL B N 1
ATOM 7785 C CA . VAL B 1 82 ? -15.289 -2.26 -0.547 1 98.25 82 VAL B CA 1
ATOM 7786 C C . VAL B 1 82 ? -14.938 -3.32 0.495 1 98.25 82 VAL B C 1
ATOM 7788 O O . VAL B 1 82 ? -15.383 -4.465 0.399 1 98.25 82 VAL B O 1
ATOM 7791 N N . ARG B 1 83 ? -14.164 -2.98 1.438 1 98 83 ARG B N 1
ATOM 7792 C CA . ARG B 1 83 ? -13.773 -3.893 2.506 1 98 83 ARG B CA 1
ATOM 7793 C C . ARG B 1 83 ? -14.664 -3.717 3.732 1 98 83 ARG B C 1
ATOM 7795 O O . ARG B 1 83 ? -14.898 -2.592 4.176 1 98 83 ARG B O 1
ATOM 7802 N N . ILE B 1 84 ? -15.227 -4.738 4.25 1 98.56 84 ILE B N 1
ATOM 7803 C CA . ILE B 1 84 ? -16 -4.797 5.48 1 98.56 84 ILE B CA 1
ATOM 7804 C C . ILE B 1 84 ? -15.258 -5.613 6.531 1 98.56 84 ILE B C 1
ATOM 7806 O O . ILE B 1 84 ? -15.062 -6.82 6.367 1 98.56 84 ILE B O 1
ATOM 7810 N N . LEU B 1 85 ? -14.852 -4.984 7.547 1 98.12 85 LEU B N 1
ATOM 7811 C CA . LEU B 1 85 ? -14.109 -5.637 8.617 1 98.12 85 LEU B CA 1
ATOM 7812 C C . LEU B 1 85 ? -14.898 -5.586 9.93 1 98.12 85 LEU B C 1
ATOM 7814 O O . LEU B 1 85 ? -15.352 -4.52 10.344 1 98.12 85 LEU B O 1
ATOM 7818 N N . ILE B 1 86 ? -15.172 -6.688 10.562 1 98.19 86 ILE B N 1
ATOM 7819 C CA . ILE B 1 86 ? -15.805 -6.766 11.867 1 98.19 86 ILE B CA 1
ATOM 7820 C C . ILE B 1 86 ? -14.914 -7.539 12.836 1 98.19 86 ILE B C 1
ATOM 7822 O O . ILE B 1 86 ? -14.453 -8.641 12.516 1 98.19 86 ILE B O 1
ATOM 7826 N N . ASP B 1 87 ? -14.609 -7.012 13.898 1 97.56 87 ASP B N 1
ATOM 7827 C CA . ASP B 1 87 ? -13.758 -7.562 14.945 1 97.56 87 ASP B CA 1
ATOM 7828 C C . ASP B 1 87 ? -14.289 -7.211 16.328 1 97.56 87 ASP B C 1
ATOM 7830 O O . ASP B 1 87 ? -15.258 -6.461 16.453 1 97.56 87 ASP B O 1
ATOM 7834 N N . GLU B 1 88 ? -13.773 -7.891 17.312 1 95.5 88 GLU B N 1
ATOM 7835 C CA . GLU B 1 88 ? -14.078 -7.473 18.688 1 95.5 88 GLU B CA 1
ATOM 7836 C C . GLU B 1 88 ? -13.5 -6.09 18.969 1 95.5 88 GLU B C 1
ATOM 7838 O O . GLU B 1 88 ? -12.383 -5.773 18.547 1 95.5 88 GLU B O 1
ATOM 7843 N N . LEU B 1 89 ? -14.266 -5.285 19.578 1 93.75 89 LEU B N 1
ATOM 7844 C CA . LEU B 1 89 ? -13.812 -3.928 19.875 1 93.75 89 LEU B CA 1
ATOM 7845 C C . LEU B 1 89 ? -12.648 -3.939 20.844 1 93.75 89 LEU B C 1
ATOM 7847 O O . LEU B 1 89 ? -11.648 -3.24 20.641 1 93.75 89 LEU B O 1
ATOM 7851 N N . GLN B 1 90 ? -12.758 -4.691 21.938 1 88.31 90 GLN B N 1
ATOM 7852 C CA . GLN B 1 90 ? -11.727 -4.863 22.953 1 88.31 90 GLN B CA 1
ATOM 7853 C C . GLN B 1 90 ? -11.531 -6.34 23.281 1 88.31 90 GLN B C 1
ATOM 7855 O O . GLN B 1 90 ? -11.898 -6.793 24.375 1 88.31 90 GLN B O 1
ATOM 7860 N N . PRO B 1 91 ? -10.812 -6.996 22.344 1 90.38 91 PRO B N 1
ATOM 7861 C CA . PRO B 1 91 ? -10.609 -8.422 22.594 1 90.38 91 PRO B CA 1
ATOM 7862 C C . PRO B 1 91 ? -9.578 -8.695 23.688 1 90.38 91 PRO B C 1
ATOM 7864 O O . PRO B 1 91 ? -8.727 -7.844 23.969 1 90.38 91 PRO B O 1
ATOM 7867 N N . ILE B 1 92 ? -9.641 -9.828 24.297 1 89.25 92 ILE B N 1
ATOM 7868 C CA . ILE B 1 92 ? -8.68 -10.195 25.328 1 89.25 92 ILE B CA 1
ATOM 7869 C C . ILE B 1 92 ? -7.305 -10.406 24.688 1 89.25 92 ILE B C 1
ATOM 7871 O O . ILE B 1 92 ? -6.277 -10.258 25.359 1 89.25 92 ILE B O 1
ATOM 7875 N N . LYS B 1 93 ? -7.352 -10.797 23.453 1 90.75 93 LYS B N 1
ATOM 7876 C CA . LYS B 1 93 ? -6.168 -10.852 22.609 1 90.75 93 LYS B CA 1
ATOM 7877 C C . LYS B 1 93 ? -6.543 -10.664 21.141 1 90.75 93 LYS B C 1
ATOM 7879 O O . LYS B 1 93 ? -7.707 -10.812 20.766 1 90.75 93 LYS B O 1
ATOM 7884 N N . ALA B 1 94 ? -5.566 -10.367 20.422 1 92.12 94 ALA B N 1
ATOM 7885 C CA . ALA B 1 94 ? -5.832 -10.117 19.016 1 92.12 94 ALA B CA 1
ATOM 7886 C C . ALA B 1 94 ? -6.32 -11.375 18.312 1 92.12 94 ALA B C 1
ATOM 7888 O O . ALA B 1 94 ? -5.809 -12.469 18.562 1 92.12 94 ALA B O 1
ATOM 7889 N N . ARG B 1 95 ? -7.312 -11.273 17.453 1 96.94 95 ARG B N 1
ATOM 7890 C CA . ARG B 1 95 ? -7.73 -12.359 16.578 1 96.94 95 ARG B CA 1
ATOM 7891 C C . ARG B 1 95 ? -6.812 -12.469 15.359 1 96.94 95 ARG B C 1
ATOM 7893 O O . ARG B 1 95 ? -6.145 -11.5 14.984 1 96.94 95 ARG B O 1
ATOM 7900 N N . TYR B 1 96 ? -6.773 -13.656 14.781 1 97.38 96 TYR B N 1
ATOM 7901 C CA . TYR B 1 96 ? -5.875 -13.914 13.664 1 97.38 96 TYR B CA 1
ATOM 7902 C C . TYR B 1 96 ? -6.324 -13.156 12.414 1 97.38 96 TYR B C 1
ATOM 7904 O O . TYR B 1 96 ? -7.469 -13.289 11.984 1 97.38 96 TYR B O 1
ATOM 7912 N N . ARG B 1 97 ? -5.496 -12.359 11.898 1 96.5 97 ARG B N 1
ATOM 7913 C CA . ARG B 1 97 ? -5.664 -11.719 10.602 1 96.5 97 ARG B CA 1
ATOM 7914 C C . ARG B 1 97 ? -4.723 -12.328 9.57 1 96.5 97 ARG B C 1
ATOM 7916 O O . ARG B 1 97 ? -3.537 -12.531 9.844 1 96.5 97 ARG B O 1
ATOM 7923 N N . VAL B 1 98 ? -5.207 -12.625 8.375 1 97.44 98 VAL B N 1
ATOM 7924 C CA . VAL B 1 98 ? -4.461 -13.375 7.375 1 97.44 98 VAL B CA 1
ATOM 7925 C C . VAL B 1 98 ? -3.344 -12.508 6.801 1 97.44 98 VAL B C 1
ATOM 7927 O O . VAL B 1 98 ? -3.611 -11.492 6.148 1 97.44 98 VAL B O 1
ATOM 7930 N N . PRO B 1 99 ? -2.107 -12.93 6.988 1 94.56 99 PRO B N 1
ATOM 7931 C CA . PRO B 1 99 ? -0.986 -12.164 6.445 1 94.56 99 PRO B CA 1
ATOM 7932 C C . PRO B 1 99 ? -0.565 -12.641 5.055 1 94.56 99 PRO B C 1
ATOM 7934 O O . PRO B 1 99 ? -0.889 -13.766 4.66 1 94.56 99 PRO B O 1
ATOM 7937 N N . ASP B 1 100 ? 0.113 -11.875 4.266 1 95.06 100 ASP B N 1
ATOM 7938 C CA . ASP B 1 100 ? 0.949 -12.18 3.107 1 95.06 100 ASP B CA 1
ATOM 7939 C C . ASP B 1 100 ? 0.096 -12.477 1.876 1 95.06 100 ASP B C 1
ATOM 7941 O O . ASP B 1 100 ? 0.61 -12.531 0.757 1 95.06 100 ASP B O 1
ATOM 7945 N N . VAL B 1 101 ? -1.239 -12.695 2.088 1 97.25 101 VAL B N 1
ATOM 7946 C CA . VAL B 1 101 ? -2.102 -12.984 0.946 1 97.25 101 VAL B CA 1
ATOM 7947 C C . VAL B 1 101 ? -2.352 -11.711 0.146 1 97.25 101 VAL B C 1
ATOM 7949 O O . VAL B 1 101 ? -2.256 -11.711 -1.083 1 97.25 101 VAL B O 1
ATOM 7952 N N . LEU B 1 102 ? -2.645 -10.641 0.894 1 94.5 102 LEU B N 1
ATOM 7953 C CA . LEU B 1 102 ? -2.756 -9.344 0.237 1 94.5 102 LEU B CA 1
ATOM 7954 C C . LEU B 1 102 ? -1.378 -8.773 -0.082 1 94.5 102 LEU B C 1
ATOM 7956 O O . LEU B 1 102 ? -0.468 -8.836 0.748 1 94.5 102 LEU B O 1
ATOM 7960 N N . THR B 1 103 ? -1.137 -8.266 -1.268 1 89.62 103 THR B N 1
ATOM 7961 C CA . THR B 1 103 ? 0.172 -7.797 -1.706 1 89.62 103 THR B CA 1
ATOM 7962 C C . THR B 1 103 ? 0.349 -6.316 -1.388 1 89.62 103 THR B C 1
ATOM 7964 O O . THR B 1 103 ? 1.471 -5.805 -1.393 1 89.62 103 THR B O 1
ATOM 7967 N N . GLY B 1 104 ? -0.569 -5.625 -1.113 1 78.94 104 GLY B N 1
ATOM 7968 C CA . GLY B 1 104 ? -0.548 -4.223 -0.724 1 78.94 104 GLY B CA 1
ATOM 7969 C C . GLY B 1 104 ? -1.864 -3.746 -0.142 1 78.94 104 GLY B C 1
ATOM 7970 O O . GLY B 1 104 ? -2.854 -4.484 -0.141 1 78.94 104 GLY B O 1
ATOM 7971 N N . GLU B 1 105 ? -1.733 -2.617 0.514 1 77.38 105 GLU B N 1
ATOM 7972 C CA . GLU B 1 105 ? -2.959 -2.004 1.014 1 77.38 105 GLU B CA 1
ATOM 7973 C C . GLU B 1 105 ? -3.504 -0.975 0.025 1 77.38 105 GLU B C 1
ATOM 7975 O O . GLU B 1 105 ? -2.852 0.034 -0.25 1 77.38 105 GLU B O 1
ATOM 7980 N N . PRO B 1 106 ? -4.664 -1.373 -0.558 1 80.88 106 PRO B N 1
ATOM 7981 C CA . PRO B 1 106 ? -5.219 -0.389 -1.489 1 80.88 106 PRO B CA 1
ATOM 7982 C C . PRO B 1 106 ? -5.531 0.947 -0.819 1 80.88 106 PRO B C 1
ATOM 7984 O O . PRO B 1 106 ? -5.859 0.982 0.37 1 80.88 106 PRO B O 1
ATOM 7987 N N . GLN B 1 107 ? -5.434 1.973 -1.609 1 85.62 107 GLN B N 1
ATOM 7988 C CA . GLN B 1 107 ? -5.777 3.303 -1.117 1 85.62 107 GLN B CA 1
ATOM 7989 C C . GLN B 1 107 ? -7.281 3.451 -0.932 1 85.62 107 GLN B C 1
ATOM 7991 O O . GLN B 1 107 ? -8.062 3.111 -1.827 1 85.62 107 GLN B O 1
ATOM 7996 N N . CYS B 1 108 ? -7.668 3.885 0.214 1 91.5 108 CYS B N 1
ATOM 7997 C CA . CYS B 1 108 ? -9.086 4.043 0.522 1 91.5 108 CYS B CA 1
ATOM 7998 C C . CYS B 1 108 ? -9.648 5.297 -0.132 1 91.5 108 CYS B C 1
ATOM 8000 O O . CYS B 1 108 ? -8.922 6.27 -0.348 1 91.5 108 CYS B O 1
ATOM 8002 N N . ALA B 1 109 ? -10.883 5.234 -0.5 1 91.38 109 ALA B N 1
ATOM 8003 C CA . ALA B 1 109 ? -11.641 6.41 -0.916 1 91.38 109 ALA B CA 1
ATOM 8004 C C . ALA B 1 109 ? -12.219 7.148 0.29 1 91.38 109 ALA B C 1
ATOM 8006 O O . ALA B 1 109 ? -12.57 6.527 1.295 1 91.38 109 ALA B O 1
ATOM 8007 N N . GLN B 1 110 ? -12.281 8.383 0.141 1 89.62 110 GLN B N 1
ATOM 8008 C CA . GLN B 1 110 ? -12.836 9.18 1.236 1 89.62 110 GLN B CA 1
ATOM 8009 C C . GLN B 1 110 ? -14.359 9.227 1.169 1 89.62 110 GLN B C 1
ATOM 8011 O O . GLN B 1 110 ? -14.93 9.352 0.086 1 89.62 110 GLN B O 1
ATOM 8016 N N . LEU B 1 111 ? -14.969 9.109 2.367 1 95.25 111 LEU B N 1
ATOM 8017 C CA . LEU B 1 111 ? -16.422 8.992 2.455 1 95.25 111 LEU B CA 1
ATOM 8018 C C . LEU B 1 111 ? -17.047 10.312 2.869 1 95.25 111 LEU B C 1
ATOM 8020 O O . LEU B 1 111 ? -16.438 11.109 3.574 1 95.25 111 LEU B O 1
ATOM 8024 N N . ARG B 1 112 ? -18.281 10.531 2.379 1 95.44 112 ARG B N 1
ATOM 8025 C CA . ARG B 1 112 ? -19.109 11.672 2.768 1 95.44 112 ARG B CA 1
ATOM 8026 C C . ARG B 1 112 ? -20.516 11.219 3.129 1 95.44 112 ARG B C 1
ATOM 8028 O O . ARG B 1 112 ? -21.062 10.312 2.498 1 95.44 112 ARG B O 1
ATOM 8035 N N . VAL B 1 113 ? -21.141 11.82 4.066 1 96.75 113 VAL B N 1
ATOM 8036 C CA . VAL B 1 113 ? -22.516 11.508 4.453 1 96.75 113 VAL B CA 1
ATOM 8037 C C . VAL B 1 113 ? -23.484 12.141 3.463 1 96.75 113 VAL B C 1
ATOM 8039 O O . VAL B 1 113 ? -23.469 13.359 3.256 1 96.75 113 VAL B O 1
ATOM 8042 N N . GLU B 1 114 ? -24.25 11.344 2.891 1 95.12 114 GLU B N 1
ATOM 8043 C CA . GLU B 1 114 ? -25.297 11.828 1.983 1 95.12 114 GLU B CA 1
ATOM 8044 C C . GLU B 1 114 ? -26.609 12.039 2.719 1 95.12 114 GLU B C 1
ATOM 8046 O O . GLU B 1 114 ? -27.328 13.008 2.449 1 95.12 114 GLU B O 1
ATOM 8051 N N . ARG B 1 115 ? -26.922 11.07 3.488 1 95.19 115 ARG B N 1
ATOM 8052 C CA . ARG B 1 115 ? -28.172 11.07 4.254 1 95.19 115 ARG B CA 1
ATOM 8053 C C . ARG B 1 115 ? -27.969 10.398 5.609 1 95.19 115 ARG B C 1
ATOM 8055 O O . ARG B 1 115 ? -27.234 9.414 5.719 1 95.19 115 ARG B O 1
ATOM 8062 N N . GLN B 1 116 ? -28.578 11.008 6.605 1 95 116 GLN B N 1
ATOM 8063 C CA . GLN B 1 116 ? -28.516 10.43 7.945 1 95 116 GLN B CA 1
ATOM 8064 C C . GLN B 1 116 ? -29.875 10.523 8.641 1 95 116 GLN B C 1
ATOM 8066 O O . GLN B 1 116 ? -30.531 11.562 8.602 1 95 116 GLN B O 1
ATOM 8071 N N . SER B 1 117 ? -30.359 9.445 9.07 1 95.81 117 SER B N 1
ATOM 8072 C CA . SER B 1 117 ? -31.562 9.352 9.875 1 95.81 117 SER B CA 1
ATOM 8073 C C . SER B 1 117 ? -31.328 8.562 11.156 1 95.81 117 SER B C 1
ATOM 8075 O O . SER B 1 117 ? -30.188 8.195 11.461 1 95.81 117 SER B O 1
ATOM 8077 N N . LYS B 1 118 ? -32.344 8.398 11.898 1 94.94 118 LYS B N 1
ATOM 8078 C CA . LYS B 1 118 ? -32.25 7.602 13.125 1 94.94 118 LYS B CA 1
ATOM 8079 C C . LYS B 1 118 ? -32.031 6.125 12.797 1 94.94 118 LYS B C 1
ATOM 8081 O O . LYS B 1 118 ? -31.484 5.379 13.609 1 94.94 118 LYS B O 1
ATOM 8086 N N . ASP B 1 119 ? -32.375 5.785 11.578 1 96.75 119 ASP B N 1
ATOM 8087 C CA . ASP B 1 119 ? -32.406 4.363 11.258 1 96.75 119 ASP B CA 1
ATOM 8088 C C . ASP B 1 119 ? -31.25 3.979 10.344 1 96.75 119 ASP B C 1
ATOM 8090 O O . ASP B 1 119 ? -30.922 2.797 10.203 1 96.75 119 ASP B O 1
ATOM 8094 N N . SER B 1 120 ? -30.703 5.012 9.688 1 97.94 120 SER B N 1
ATOM 8095 C CA . SER B 1 120 ? -29.656 4.641 8.742 1 97.94 120 SER B CA 1
ATOM 8096 C C . SER B 1 120 ? -28.766 5.832 8.398 1 97.94 120 SER B C 1
ATOM 8098 O O . SER B 1 120 ? -29.141 6.98 8.656 1 97.94 120 SER B O 1
ATOM 8100 N N . VAL B 1 121 ? -27.547 5.574 7.973 1 98.06 121 VAL B N 1
ATOM 8101 C CA . VAL B 1 121 ? -26.656 6.57 7.398 1 98.06 121 VAL B CA 1
ATOM 8102 C C . VAL B 1 121 ? -26.172 6.102 6.027 1 98.06 121 VAL B C 1
ATOM 8104 O O . VAL B 1 121 ? -25.812 4.934 5.855 1 98.06 121 VAL B O 1
ATOM 8107 N N . THR B 1 122 ? -26.281 6.91 5 1 98.06 122 THR B N 1
ATOM 8108 C CA . THR B 1 122 ? -25.781 6.637 3.658 1 98.06 122 THR B CA 1
ATOM 8109 C C . THR B 1 122 ? -24.5 7.41 3.391 1 98.06 122 THR B C 1
ATOM 8111 O O . THR B 1 122 ? -24.469 8.641 3.496 1 98.06 122 THR B O 1
ATOM 8114 N N . LEU B 1 123 ? -23.453 6.738 3.133 1 97.88 123 LEU B N 1
ATOM 8115 C CA . LEU B 1 123 ? -22.156 7.309 2.795 1 97.88 123 LEU B CA 1
ATOM 8116 C C . LEU B 1 123 ? -21.859 7.137 1.309 1 97.88 123 LEU B C 1
ATOM 8118 O O . LEU B 1 123 ? -22.266 6.148 0.699 1 97.88 123 LEU B O 1
ATOM 8122 N N . SER B 1 124 ? -21.188 8.055 0.682 1 96.19 124 SER B N 1
ATOM 8123 C CA . SER B 1 124 ? -20.906 7.988 -0.75 1 96.19 124 SER B CA 1
ATOM 8124 C C . SER B 1 124 ? -19.453 8.289 -1.044 1 96.19 124 SER B C 1
ATOM 8126 O O . SER B 1 124 ? -18.734 8.852 -0.204 1 96.19 124 SER B O 1
ATOM 8128 N N . TRP B 1 125 ? -18.938 7.797 -2.109 1 94.38 125 TRP B N 1
ATOM 8129 C CA . TRP B 1 125 ? -17.609 8.109 -2.662 1 94.38 125 TRP B CA 1
ATOM 8130 C C . TRP B 1 125 ? -17.656 8.133 -4.188 1 94.38 125 TRP B C 1
ATOM 8132 O O . TRP B 1 125 ? -18.703 7.875 -4.789 1 94.38 125 TRP B O 1
ATOM 8142 N N . SER B 1 126 ? -16.578 8.461 -4.91 1 88.19 126 SER B N 1
ATOM 8143 C CA . SER B 1 126 ? -16.516 8.57 -6.363 1 88.19 126 SER B CA 1
ATOM 8144 C C . SER B 1 126 ? -17.609 9.469 -6.914 1 88.19 126 SER B C 1
ATOM 8146 O O . SER B 1 126 ? -18.375 9.062 -7.789 1 88.19 126 SER B O 1
ATOM 8148 N N . ALA B 1 127 ? -17.812 10.617 -6.391 1 82.62 127 ALA B N 1
ATOM 8149 C CA . ALA B 1 127 ? -18.734 11.664 -6.836 1 82.62 127 ALA B CA 1
ATOM 8150 C C . ALA B 1 127 ? -20.188 11.203 -6.715 1 82.62 127 ALA B C 1
ATOM 8152 O O . ALA B 1 127 ? -21 11.492 -7.59 1 82.62 127 ALA B O 1
ATOM 8153 N N . GLY B 1 128 ? -20.422 10.305 -5.734 1 86.25 128 GLY B N 1
ATOM 8154 C CA . GLY B 1 128 ? -21.781 9.906 -5.43 1 86.25 128 GLY B CA 1
ATOM 8155 C C . GLY B 1 128 ? -22.25 8.695 -6.219 1 86.25 128 GLY B C 1
ATOM 8156 O O . GLY B 1 128 ? -23.344 8.172 -5.996 1 86.25 128 GLY B O 1
ATOM 8157 N N . ARG B 1 129 ? -21.391 8.211 -7.059 1 91.44 129 ARG B N 1
ATOM 8158 C CA . ARG B 1 129 ? -21.766 7.078 -7.902 1 91.44 129 ARG B CA 1
ATOM 8159 C C . ARG B 1 129 ? -21.984 5.824 -7.066 1 91.44 129 ARG B C 1
ATOM 8161 O O . ARG B 1 129 ? -22.891 5.039 -7.34 1 91.44 129 ARG B O 1
ATOM 8168 N N . HIS B 1 130 ? -21.141 5.621 -6.109 1 96.19 130 HIS B N 1
ATOM 8169 C CA . HIS B 1 130 ? -21.25 4.48 -5.207 1 96.19 130 HIS B CA 1
ATOM 8170 C C . HIS B 1 130 ? -21.656 4.926 -3.803 1 96.19 130 HIS B C 1
ATOM 8172 O O . HIS B 1 130 ? -21.297 6.023 -3.369 1 96.19 130 HIS B O 1
ATOM 8178 N N . GLN B 1 131 ? -22.438 4.145 -3.162 1 97.5 131 GLN B N 1
ATOM 8179 C CA . GLN B 1 131 ? -22.891 4.441 -1.809 1 97.5 131 GLN B CA 1
ATOM 8180 C C . GLN B 1 131 ? -22.891 3.188 -0.938 1 97.5 131 GLN B C 1
ATOM 8182 O O . GLN B 1 131 ? -22.906 2.068 -1.455 1 97.5 131 GLN B O 1
ATOM 8187 N N . VAL B 1 132 ? -22.797 3.357 0.283 1 98 132 VAL B N 1
ATOM 8188 C CA . VAL B 1 132 ? -23.062 2.332 1.287 1 98 132 VAL B CA 1
ATOM 8189 C C . VAL B 1 132 ? -24.078 2.842 2.295 1 98 132 VAL B C 1
ATOM 8191 O O . VAL B 1 132 ? -23.953 3.949 2.822 1 98 132 VAL B O 1
ATOM 8194 N N . CYS B 1 133 ? -25.109 2.129 2.461 1 98.31 133 CYS B N 1
ATOM 8195 C CA . CYS B 1 133 ? -26.125 2.449 3.455 1 98.31 133 CYS B CA 1
ATOM 8196 C C . CYS B 1 133 ? -26.016 1.527 4.664 1 98.31 133 CYS B C 1
ATOM 8198 O O . CYS B 1 133 ? -26.141 0.308 4.531 1 98.31 133 CYS B O 1
ATOM 8200 N N . VAL B 1 134 ? -25.766 2.076 5.789 1 98.38 134 VAL B N 1
ATOM 8201 C CA . VAL B 1 134 ? -25.672 1.331 7.039 1 98.38 134 VAL B CA 1
ATOM 8202 C C . VAL B 1 134 ? -27 1.43 7.793 1 98.38 134 VAL B C 1
ATOM 8204 O O . VAL B 1 134 ? -27.406 2.518 8.211 1 98.38 134 VAL B O 1
ATOM 8207 N N . TRP B 1 135 ? -27.672 0.292 7.949 1 97.88 135 TRP B N 1
ATOM 8208 C CA . TRP B 1 135 ? -28.938 0.245 8.656 1 97.88 135 TRP B CA 1
ATOM 8209 C C . TRP B 1 135 ? -28.734 -0.15 10.117 1 97.88 135 TRP B C 1
ATOM 8211 O O . TRP B 1 135 ? -28.062 -1.139 10.414 1 97.88 135 TRP B O 1
ATOM 8221 N N . ARG B 1 136 ? -29.438 0.515 10.961 1 96.75 136 ARG B N 1
ATOM 8222 C CA . ARG B 1 136 ? -29.234 0.421 12.406 1 96.75 136 ARG B CA 1
ATOM 8223 C C . ARG B 1 136 ? -29.734 -0.914 12.938 1 96.75 136 ARG B C 1
ATOM 8225 O O . ARG B 1 136 ? -29.047 -1.582 13.711 1 96.75 136 ARG B O 1
ATOM 8232 N N . PHE B 1 137 ? -30.984 -1.282 12.617 1 94.31 137 PHE B N 1
ATOM 8233 C CA . PHE B 1 137 ? -31.578 -2.467 13.219 1 94.31 137 PHE B CA 1
ATOM 8234 C C . PHE B 1 137 ? -32.625 -3.064 12.305 1 94.31 137 PHE B C 1
ATOM 8236 O O . PHE B 1 137 ? -33.562 -2.377 11.898 1 94.31 137 PHE B O 1
ATOM 8243 N N . PRO B 1 138 ? -32.656 -4.406 12.133 1 93.75 138 PRO B N 1
ATOM 8244 C CA . PRO B 1 138 ? -31.438 -5.195 12.281 1 93.75 138 PRO B CA 1
ATOM 8245 C C . PRO B 1 138 ? -30.297 -4.68 11.414 1 93.75 138 PRO B C 1
ATOM 8247 O O . PRO B 1 138 ? -30.531 -4.137 10.328 1 93.75 138 PRO B O 1
ATOM 8250 N N . PHE B 1 139 ? -29.234 -4.824 11.938 1 97.06 139 PHE B N 1
ATOM 8251 C CA . PHE B 1 139 ? -28.062 -4.328 11.227 1 97.06 139 PHE B CA 1
ATOM 8252 C C . PHE B 1 139 ? -27.953 -4.957 9.844 1 97.06 139 PHE B C 1
ATOM 8254 O O . PHE B 1 139 ? -28.062 -6.176 9.695 1 97.06 139 PHE B O 1
ATOM 8261 N N . ARG B 1 140 ? -27.719 -4.184 8.875 1 97.56 140 ARG B N 1
ATOM 8262 C CA . ARG B 1 140 ? -27.312 -4.625 7.539 1 97.56 140 ARG B CA 1
ATOM 8263 C C . ARG B 1 140 ? -26.625 -3.502 6.777 1 97.56 140 ARG B C 1
ATOM 8265 O O . ARG B 1 140 ? -26.797 -2.324 7.098 1 97.56 140 ARG B O 1
ATOM 8272 N N . LEU B 1 141 ? -25.797 -3.789 5.871 1 98.38 141 LEU B N 1
ATOM 8273 C CA . LEU B 1 141 ? -25.094 -2.871 4.977 1 98.38 141 LEU B CA 1
ATOM 8274 C C . LEU B 1 141 ? -25.516 -3.096 3.527 1 98.38 141 LEU B C 1
ATOM 8276 O O . LEU B 1 141 ? -25.516 -4.23 3.043 1 98.38 141 LEU B O 1
ATOM 8280 N N . GLU B 1 142 ? -25.906 -2.043 2.877 1 98.56 142 GLU B N 1
ATOM 8281 C CA . GLU B 1 142 ? -26.25 -2.107 1.457 1 98.56 142 GLU B CA 1
ATOM 8282 C C . GLU B 1 142 ? -25.219 -1.344 0.614 1 98.56 142 GLU B C 1
ATOM 8284 O O . GLU B 1 142 ? -24.938 -0.173 0.88 1 98.56 142 GLU B O 1
ATOM 8289 N N . ILE B 1 143 ? -24.641 -1.964 -0.294 1 98.56 143 ILE B N 1
ATOM 8290 C CA . ILE B 1 143 ? -23.75 -1.307 -1.253 1 98.56 143 ILE B CA 1
ATOM 8291 C C . ILE B 1 143 ? -24.531 -0.993 -2.531 1 98.56 143 ILE B C 1
ATOM 8293 O O . ILE B 1 143 ? -25.125 -1.885 -3.137 1 98.56 143 ILE B O 1
ATOM 8297 N N . LEU B 1 144 ? -24.5 0.219 -2.93 1 97.94 144 LEU B N 1
ATOM 8298 C CA . LEU B 1 144 ? -25.297 0.677 -4.055 1 97.94 144 LEU B CA 1
ATOM 8299 C C . LEU B 1 144 ? -24.422 1.239 -5.164 1 97.94 144 LEU B C 1
ATOM 8301 O O . LEU B 1 144 ? -23.328 1.755 -4.898 1 97.94 144 LEU B O 1
ATOM 8305 N N . CYS B 1 145 ? -24.812 1.105 -6.332 1 96.69 145 CYS B N 1
ATOM 8306 C CA . CYS B 1 145 ? -24.312 1.798 -7.512 1 96.69 145 CYS B CA 1
ATOM 8307 C C . CYS B 1 145 ? -25.422 2.518 -8.25 1 96.69 145 CYS B C 1
ATOM 8309 O O . CYS B 1 145 ? -26.422 1.899 -8.633 1 96.69 145 CYS B O 1
ATOM 8311 N N . GLU B 1 146 ? -25.375 3.764 -8.453 1 94.44 146 GLU B N 1
ATOM 8312 C CA . GLU B 1 146 ? -26.406 4.574 -9.086 1 94.44 146 GLU B CA 1
ATOM 8313 C C . GLU B 1 146 ? -27.766 4.336 -8.445 1 94.44 146 GLU B C 1
ATOM 8315 O O . GLU B 1 146 ? -28.75 4.055 -9.133 1 94.44 146 GLU B O 1
ATOM 8320 N N . ASP B 1 147 ? -27.812 4.207 -7.172 1 93.31 147 ASP B N 1
ATOM 8321 C CA . ASP B 1 147 ? -29 4.156 -6.324 1 93.31 147 ASP B CA 1
ATOM 8322 C C . ASP B 1 147 ? -29.672 2.783 -6.398 1 93.31 147 ASP B C 1
ATOM 8324 O O . ASP B 1 147 ? -30.797 2.615 -5.949 1 93.31 147 ASP B O 1
ATOM 8328 N N . LYS B 1 148 ? -28.953 1.839 -6.973 1 95.88 148 LYS B N 1
ATOM 8329 C CA . LYS B 1 148 ? -29.453 0.464 -6.992 1 95.88 148 LYS B CA 1
ATOM 8330 C C . LYS B 1 148 ? -28.625 -0.425 -6.059 1 95.88 148 LYS B C 1
ATOM 8332 O O . LYS B 1 148 ? -27.391 -0.425 -6.117 1 95.88 148 LYS B O 1
ATOM 8337 N N . VAL B 1 149 ? -29.281 -1.148 -5.25 1 97.56 149 VAL B N 1
ATOM 8338 C CA . VAL B 1 149 ? -28.594 -2.035 -4.312 1 97.56 149 VAL B CA 1
ATOM 8339 C C . VAL B 1 149 ? -28 -3.229 -5.066 1 97.56 149 VAL B C 1
ATOM 8341 O O . VAL B 1 149 ? -28.734 -3.945 -5.766 1 97.56 149 VAL B O 1
ATOM 8344 N N . MET B 1 150 ? -26.766 -3.412 -4.957 1 97.75 150 MET B N 1
ATOM 8345 C CA . MET B 1 150 ? -26.094 -4.539 -5.594 1 97.75 150 MET B CA 1
ATOM 8346 C C . MET B 1 150 ? -25.953 -5.707 -4.625 1 97.75 150 MET B C 1
ATOM 8348 O O . MET B 1 150 ? -26.172 -6.859 -5 1 97.75 150 MET B O 1
ATOM 8352 N N . VAL B 1 151 ? -25.562 -5.383 -3.393 1 98.31 151 VAL B N 1
ATOM 8353 C CA . VAL B 1 151 ? -25.281 -6.387 -2.369 1 98.31 151 VAL B CA 1
ATOM 8354 C C . VAL B 1 151 ? -25.781 -5.887 -1.013 1 98.31 151 VAL B C 1
ATOM 8356 O O . VAL B 1 151 ? -25.656 -4.703 -0.697 1 98.31 151 VAL B O 1
ATOM 8359 N N . THR B 1 152 ? -26.391 -6.715 -0.274 1 98.62 152 THR B N 1
ATOM 8360 C CA . THR B 1 152 ? -26.734 -6.449 1.12 1 98.62 152 THR B CA 1
ATOM 8361 C C . THR B 1 152 ? -25.984 -7.402 2.049 1 98.62 152 THR B C 1
ATOM 8363 O O . THR B 1 152 ? -26.125 -8.625 1.937 1 98.62 152 THR B O 1
ATOM 8366 N N . PHE B 1 153 ? -25.141 -6.883 2.859 1 98.62 153 PHE B N 1
ATOM 8367 C CA . PHE B 1 153 ? -24.453 -7.633 3.896 1 98.62 153 PHE B CA 1
ATOM 8368 C C . PHE B 1 153 ? -25.344 -7.828 5.117 1 98.62 153 PHE B C 1
ATOM 8370 O O . PHE B 1 153 ? -25.938 -6.871 5.609 1 98.62 153 PHE B O 1
ATOM 8377 N N . ASN B 1 154 ? -25.438 -9.078 5.602 1 98.06 154 ASN B N 1
ATOM 8378 C CA . ASN B 1 154 ? -26.25 -9.477 6.75 1 98.06 154 ASN B CA 1
ATOM 8379 C C . ASN B 1 154 ? -27.734 -9.281 6.477 1 98.06 154 ASN B C 1
ATOM 8381 O O . ASN B 1 154 ? -28.469 -8.773 7.332 1 98.06 154 ASN B O 1
ATOM 8385 N N . SER B 1 155 ? -28.188 -9.633 5.348 1 96.69 155 SER B N 1
ATOM 8386 C CA . SER B 1 155 ? -29.547 -9.422 4.879 1 96.69 155 SER B CA 1
ATOM 8387 C C . SER B 1 155 ? -30.547 -10.219 5.707 1 96.69 155 SER B C 1
ATOM 8389 O O . SER B 1 155 ? -31.672 -9.766 5.941 1 96.69 155 SER B O 1
ATOM 8391 N N . LYS B 1 156 ? -30.203 -11.383 6.168 1 95.5 156 LYS B N 1
ATOM 8392 C CA . LYS B 1 156 ? -31.109 -12.242 6.922 1 95.5 156 LYS B CA 1
ATOM 8393 C C . LYS B 1 156 ? -30.734 -12.289 8.398 1 95.5 156 LYS B C 1
ATOM 8395 O O . LYS B 1 156 ? -31.172 -13.172 9.133 1 95.5 156 LYS B O 1
ATOM 8400 N N . GLY B 1 157 ? -29.797 -11.43 8.758 1 94.69 157 GLY B N 1
ATOM 8401 C CA . GLY B 1 157 ? -29.422 -11.32 10.156 1 94.69 157 GLY B CA 1
ATOM 8402 C C . GLY B 1 157 ? -28.578 -12.492 10.641 1 94.69 157 GLY B C 1
ATOM 8403 O O . GLY B 1 157 ? -28.75 -12.969 11.766 1 94.69 157 GLY B O 1
ATOM 8404 N N . LYS B 1 158 ? -27.703 -13.008 9.742 1 96.25 158 LYS B N 1
ATOM 8405 C CA . LYS B 1 158 ? -26.938 -14.195 10.094 1 96.25 158 LYS B CA 1
ATOM 8406 C C . LYS B 1 158 ? -25.562 -13.812 10.633 1 96.25 158 LYS B C 1
ATOM 8408 O O . LYS B 1 158 ? -24.688 -14.672 10.797 1 96.25 158 LYS B O 1
ATOM 8413 N N . LEU B 1 159 ? -25.312 -12.531 10.914 1 96.88 159 LEU B N 1
ATOM 8414 C CA . LEU B 1 159 ? -24.047 -12.125 11.516 1 96.88 159 LEU B CA 1
ATOM 8415 C C . LEU B 1 159 ? -23.812 -12.859 12.836 1 96.88 159 LEU B C 1
ATOM 8417 O O . LEU B 1 159 ? -24.688 -12.867 13.703 1 96.88 159 LEU B O 1
ATOM 8421 N N . TRP B 1 160 ? -22.688 -13.531 12.914 1 95.69 160 TRP B N 1
ATOM 8422 C CA . TRP B 1 160 ? -22.312 -14.359 14.055 1 95.69 160 TRP B CA 1
ATOM 8423 C C . TRP B 1 160 ? -20.859 -14.109 14.461 1 95.69 160 TRP B C 1
ATOM 8425 O O . TRP B 1 160 ? -19.984 -14.031 13.609 1 95.69 160 TRP B O 1
ATOM 8435 N N . LEU B 1 161 ? -20.609 -13.828 15.742 1 95.88 161 LEU B N 1
ATOM 8436 C CA . LEU B 1 161 ? -19.234 -13.695 16.234 1 95.88 161 LEU B CA 1
ATOM 8437 C C . LEU B 1 161 ? -19.141 -14.18 17.688 1 95.88 161 LEU B C 1
ATOM 8439 O O . LEU B 1 161 ? -19.75 -13.594 18.578 1 95.88 161 LEU B O 1
ATOM 8443 N N . GLU B 1 162 ? -18.469 -15.258 17.859 1 94.88 162 GLU B N 1
ATOM 8444 C CA . GLU B 1 162 ? -18.172 -15.75 19.203 1 94.88 162 GLU B CA 1
ATOM 8445 C C . GLU B 1 162 ? -16.922 -15.078 19.766 1 94.88 162 GLU B C 1
ATOM 8447 O O . GLU B 1 162 ? -15.836 -15.18 19.188 1 94.88 162 GLU B O 1
ATOM 8452 N N . THR B 1 163 ? -17.062 -14.375 20.875 1 94.06 163 THR B N 1
ATOM 8453 C CA . THR B 1 163 ? -15.945 -13.641 21.453 1 94.06 163 THR B CA 1
ATOM 8454 C C . THR B 1 163 ? -14.945 -14.586 22.109 1 94.06 163 THR B C 1
ATOM 8456 O O . THR B 1 163 ? -15.328 -15.625 22.641 1 94.06 163 THR B O 1
ATOM 8459 N N . LEU B 1 164 ? -13.68 -14.234 22.078 1 95.12 164 LEU B N 1
ATOM 8460 C CA . LEU B 1 164 ? -12.648 -15.016 22.75 1 95.12 164 LEU B CA 1
ATOM 8461 C C . LEU B 1 164 ? -12.859 -15.016 24.25 1 95.12 164 LEU B C 1
ATOM 8463 O O . LEU B 1 164 ? -13.336 -14.031 24.828 1 95.12 164 LEU B O 1
ATOM 8467 N N . GLN B 1 165 ? -12.492 -16.141 24.875 1 93 165 GLN B N 1
ATOM 8468 C CA . GLN B 1 165 ? -12.664 -16.297 26.312 1 93 165 GLN B CA 1
ATOM 8469 C C . GLN B 1 165 ? -11.391 -16.797 26.984 1 93 165 GLN B C 1
ATOM 8471 O O . GLN B 1 165 ? -10.555 -17.438 26.328 1 93 165 GLN B O 1
ATOM 8476 N N . ASP B 1 166 ? -11.227 -16.469 28.234 1 90.75 166 ASP B N 1
ATOM 8477 C CA . ASP B 1 166 ? -10.172 -17.094 29.031 1 90.75 166 ASP B CA 1
ATOM 8478 C C . ASP B 1 166 ? -10.555 -18.516 29.422 1 90.75 166 ASP B C 1
ATOM 8480 O O . ASP B 1 166 ? -11.719 -18.812 29.688 1 90.75 166 ASP B O 1
ATOM 8484 N N . PRO B 1 167 ? -9.5 -19.359 29.406 1 86.31 167 PRO B N 1
ATOM 8485 C CA . PRO B 1 167 ? -9.812 -20.734 29.797 1 86.31 167 PRO B CA 1
ATOM 8486 C C . PRO B 1 167 ? -10.383 -20.844 31.203 1 86.31 167 PRO B C 1
ATOM 8488 O O . PRO B 1 167 ? -9.961 -20.125 32.094 1 86.31 167 PRO B O 1
ATOM 8491 N N . PRO B 1 168 ? -11.398 -21.719 31.344 1 80.81 168 PRO B N 1
ATOM 8492 C CA . PRO B 1 168 ? -11.961 -21.906 32.688 1 80.81 168 PRO B CA 1
ATOM 8493 C C . PRO B 1 168 ? -11.008 -22.625 33.625 1 80.81 168 PRO B C 1
ATOM 8495 O O . PRO B 1 168 ? -10.125 -23.359 33.188 1 80.81 168 PRO B O 1
ATOM 8498 N N . SER B 1 169 ? -10.875 -22.172 35 1 70.31 169 SER B N 1
ATOM 8499 C CA . SER B 1 169 ? -10.016 -22.812 36 1 70.31 169 SER B CA 1
ATOM 8500 C C . SER B 1 169 ? -10.242 -24.312 36.031 1 70.31 169 SER B C 1
ATOM 8502 O O . SER B 1 169 ? -9.289 -25.094 36.125 1 70.31 169 SER B O 1
ATOM 8504 N N . GLU B 1 170 ? -11.422 -24.938 36.281 1 61.62 170 GLU B N 1
ATOM 8505 C CA . GLU B 1 170 ? -11.695 -26.375 36.281 1 61.62 170 GLU B CA 1
ATOM 8506 C C . GLU B 1 170 ? -12.57 -26.75 35.062 1 61.62 170 GLU B C 1
ATOM 8508 O O . GLU B 1 170 ? -13.625 -26.141 34.844 1 61.62 170 GLU B O 1
ATOM 8513 N N . LEU B 1 171 ? -11.977 -27.234 33.938 1 56.44 171 LEU B N 1
ATOM 8514 C CA . LEU B 1 171 ? -12.789 -27.734 32.812 1 56.44 171 LEU B CA 1
ATOM 8515 C C . LEU B 1 171 ? -13.844 -28.719 33.312 1 56.44 171 LEU B C 1
ATOM 8517 O O . LEU B 1 171 ? -13.523 -29.844 33.688 1 56.44 171 LEU B O 1
ATOM 8521 N N . GLN B 1 172 ? -14.758 -28.297 34.094 1 50.38 172 GLN B N 1
ATOM 8522 C CA . GLN B 1 172 ? -15.766 -29.203 34.656 1 50.38 172 GLN B CA 1
ATOM 8523 C C . GLN B 1 172 ? -16.531 -29.906 33.531 1 50.38 172 GLN B C 1
ATOM 8525 O O . GLN B 1 172 ? -16.688 -29.344 32.438 1 50.38 172 GLN B O 1
ATOM 8530 N N . ASP B 1 173 ? -16.641 -31.172 33.594 1 49.5 173 ASP B N 1
ATOM 8531 C CA . ASP B 1 173 ? -17.375 -32.125 32.781 1 49.5 173 ASP B CA 1
ATOM 8532 C C . ASP B 1 173 ? -18.766 -31.625 32.469 1 49.5 173 ASP B C 1
ATOM 8534 O O . ASP B 1 173 ? -19.641 -32.406 32.062 1 49.5 173 ASP B O 1
ATOM 8538 N N . ASP B 1 174 ? -19.141 -30.406 32.812 1 47.81 174 ASP B N 1
ATOM 8539 C CA . ASP B 1 174 ? -20.531 -30.047 32.531 1 47.81 174 ASP B CA 1
ATOM 8540 C C . ASP B 1 174 ? -20.688 -29.531 31.109 1 47.81 174 ASP B C 1
ATOM 8542 O O . ASP B 1 174 ? -19.734 -29.469 30.359 1 47.81 174 ASP B O 1
ATOM 8546 N N . HIS B 1 175 ? -21.984 -29.094 30.781 1 50.34 175 HIS B N 1
ATOM 8547 C CA . HIS B 1 175 ? -22.484 -28.672 29.469 1 50.34 175 HIS B CA 1
ATOM 8548 C C . HIS B 1 175 ? -21.594 -27.594 28.859 1 50.34 175 HIS B C 1
ATOM 8550 O O . HIS B 1 175 ? -21.406 -27.562 27.656 1 50.34 175 HIS B O 1
ATOM 8556 N N . THR B 1 176 ? -21.094 -26.734 29.625 1 49.72 176 THR B N 1
ATOM 8557 C CA . THR B 1 176 ? -20.266 -25.625 29.156 1 49.72 176 THR B CA 1
ATOM 8558 C C . THR B 1 176 ? -18.875 -26.125 28.766 1 49.72 176 THR B C 1
ATOM 8560 O O . THR B 1 176 ? -18.25 -25.562 27.859 1 49.72 176 THR B O 1
ATOM 8563 N N . GLY B 1 177 ? -18.359 -27.016 29.516 1 55.25 177 GLY B N 1
ATOM 8564 C CA . GLY B 1 177 ? -17.094 -27.656 29.234 1 55.25 177 GLY B CA 1
ATOM 8565 C C . GLY B 1 177 ? -17.047 -28.328 27.875 1 55.25 177 GLY B C 1
ATOM 8566 O O . GLY B 1 177 ? -15.977 -28.438 27.266 1 55.25 177 GLY B O 1
ATOM 8567 N N . SER B 1 178 ? -18.234 -28.578 27.375 1 67.19 178 SER B N 1
ATOM 8568 C CA . SER B 1 178 ? -18.422 -29.312 26.125 1 67.19 178 SER B CA 1
ATOM 8569 C C . SER B 1 178 ? -18.094 -28.438 24.922 1 67.19 178 SER B C 1
ATOM 8571 O O . SER B 1 178 ? -17.656 -28.938 23.875 1 67.19 178 SER B O 1
ATOM 8573 N N . LEU B 1 179 ? -18 -27.094 25.141 1 85.25 179 LEU B N 1
ATOM 8574 C CA . LEU B 1 179 ? -17.766 -26.234 23.984 1 85.25 179 LEU B CA 1
ATOM 8575 C C . LEU B 1 179 ? -16.266 -26.062 23.734 1 85.25 179 LEU B C 1
ATOM 8577 O O . LEU B 1 179 ? -15.852 -25.719 22.625 1 85.25 179 LEU B O 1
ATOM 8581 N N . TRP B 1 180 ? -15.516 -26.406 24.75 1 91.31 180 TRP B N 1
ATOM 8582 C CA . TRP B 1 180 ? -14.078 -26.188 24.688 1 91.31 180 TRP B CA 1
ATOM 8583 C C . TRP B 1 180 ? -13.375 -27.406 24.094 1 91.31 180 TRP B C 1
ATOM 8585 O O . TRP B 1 180 ? -12.211 -27.344 23.703 1 91.31 180 TRP B O 1
ATOM 8595 N N . LYS B 1 181 ? -14.125 -28.469 24.078 1 91.5 181 LYS B N 1
ATOM 8596 C CA . LYS B 1 181 ? -13.57 -29.719 23.594 1 91.5 181 LYS B CA 1
ATOM 8597 C C . LYS B 1 181 ? -14.523 -30.391 22.594 1 91.5 181 LYS B C 1
ATOM 8599 O O . LYS B 1 181 ? -15.734 -30.406 22.797 1 91.5 181 LYS B O 1
ATOM 8604 N N . GLU B 1 182 ? -13.93 -30.781 21.438 1 91.81 182 GLU B N 1
ATOM 8605 C CA . GLU B 1 182 ? -14.664 -31.547 20.438 1 91.81 182 GLU B CA 1
ATOM 8606 C C . GLU B 1 182 ? -13.945 -32.844 20.109 1 91.81 182 GLU B C 1
ATOM 8608 O O . GLU B 1 182 ? -12.711 -32.906 20.109 1 91.81 182 GLU B O 1
ATOM 8613 N N . THR B 1 183 ? -14.758 -33.875 19.906 1 91.88 183 THR B N 1
ATOM 8614 C CA . THR B 1 183 ? -14.18 -35.156 19.594 1 91.88 183 THR B CA 1
ATOM 8615 C C . THR B 1 183 ? -14.695 -35.688 18.25 1 91.88 183 THR B C 1
ATOM 8617 O O . THR B 1 183 ? -15.883 -35.531 17.953 1 91.88 183 THR B O 1
ATOM 8620 N N . PHE B 1 184 ? -13.875 -36.156 17.422 1 93.38 184 PHE B N 1
ATOM 8621 C CA . PHE B 1 184 ? -14.172 -36.844 16.188 1 93.38 184 PHE B CA 1
ATOM 8622 C C . PHE B 1 184 ? -13.422 -38.188 16.125 1 93.38 184 PHE B C 1
ATOM 8624 O O . PHE B 1 184 ? -12.188 -38.188 16.031 1 93.38 184 PHE B O 1
ATOM 8631 N N . ARG B 1 185 ? -14.18 -39.219 16.188 1 92.12 185 ARG B N 1
ATOM 8632 C CA . ARG B 1 185 ? -13.562 -40.531 16.344 1 92.12 185 ARG B CA 1
ATOM 8633 C C . ARG B 1 185 ? -12.68 -40.562 17.594 1 92.12 185 ARG B C 1
ATOM 8635 O O . ARG B 1 185 ? -13.125 -40.219 18.688 1 92.12 185 ARG B O 1
ATOM 8642 N N . GLN B 1 186 ? -11.391 -40.844 17.438 1 92.31 186 GLN B N 1
ATOM 8643 C CA . GLN B 1 186 ? -10.516 -40.938 18.594 1 92.31 186 GLN B CA 1
ATOM 8644 C C . GLN B 1 186 ? -9.781 -39.625 18.828 1 92.31 186 GLN B C 1
ATOM 8646 O O . GLN B 1 186 ? -9.016 -39.5 19.797 1 92.31 186 GLN B O 1
ATOM 8651 N N . PHE B 1 187 ? -10.023 -38.719 18.031 1 94.06 187 PHE B N 1
ATOM 8652 C CA . PHE B 1 187 ? -9.242 -37.469 18.078 1 94.06 187 PHE B CA 1
ATOM 8653 C C . PHE B 1 187 ? -9.953 -36.406 18.906 1 94.06 187 PHE B C 1
ATOM 8655 O O . PHE B 1 187 ? -11.141 -36.156 18.719 1 94.06 187 PHE B O 1
ATOM 8662 N N . GLU B 1 188 ? -9.188 -35.812 19.797 1 93.62 188 GLU B N 1
ATOM 8663 C CA . GLU B 1 188 ? -9.703 -34.719 20.609 1 93.62 188 GLU B CA 1
ATOM 8664 C C . GLU B 1 188 ? -9.156 -33.375 20.141 1 93.62 188 GLU B C 1
ATOM 8666 O O . GLU B 1 188 ? -7.973 -33.25 19.797 1 93.62 188 GLU B O 1
ATOM 8671 N N . ASP B 1 189 ? -10.016 -32.406 20.062 1 95.06 189 ASP B N 1
ATOM 8672 C CA . ASP B 1 189 ? -9.688 -31.031 19.688 1 95.06 189 ASP B CA 1
ATOM 8673 C C . ASP B 1 189 ? -10.031 -30.062 20.828 1 95.06 189 ASP B C 1
ATOM 8675 O O . ASP B 1 189 ? -11.203 -29.844 21.141 1 95.06 189 ASP B O 1
ATOM 8679 N N . ILE B 1 190 ? -9.016 -29.531 21.453 1 94.56 190 ILE B N 1
ATOM 8680 C CA . ILE B 1 190 ? -9.18 -28.594 22.562 1 94.56 190 ILE B CA 1
ATOM 8681 C C . ILE B 1 190 ? -8.953 -27.156 22.062 1 94.56 190 ILE B C 1
ATOM 8683 O O . ILE B 1 190 ? -7.922 -26.875 21.453 1 94.56 190 ILE B O 1
ATOM 8687 N N . LYS B 1 191 ? -9.836 -26.297 22.406 1 95.31 191 LYS B N 1
ATOM 8688 C CA . LYS B 1 191 ? -9.75 -24.906 21.984 1 95.31 191 LYS B CA 1
ATOM 8689 C C . LYS B 1 191 ? -9.117 -24.031 23.078 1 95.31 191 LYS B C 1
ATOM 8691 O O . LYS B 1 191 ? -9.664 -23.906 24.172 1 95.31 191 LYS B O 1
ATOM 8696 N N . ALA B 1 192 ? -8.039 -23.328 22.75 1 93.44 192 ALA B N 1
ATOM 8697 C CA . ALA B 1 192 ? -7.27 -22.562 23.719 1 93.44 192 ALA B CA 1
ATOM 8698 C C . ALA B 1 192 ? -8.086 -21.375 24.25 1 93.44 192 ALA B C 1
ATOM 8700 O O . ALA B 1 192 ? -7.926 -20.969 25.391 1 93.44 192 ALA B O 1
ATOM 8701 N N . ASN B 1 193 ? -8.945 -20.797 23.359 1 94.31 193 ASN B N 1
ATOM 8702 C CA . ASN B 1 193 ? -9.703 -19.609 23.75 1 94.31 193 ASN B CA 1
ATOM 8703 C C . ASN B 1 193 ? -11.203 -19.828 23.562 1 94.31 193 ASN B C 1
ATOM 8705 O O . ASN B 1 193 ? -11.938 -18.891 23.266 1 94.31 193 ASN B O 1
ATOM 8709 N N . GLY B 1 194 ? -11.648 -21.078 23.656 1 94.25 194 GLY B N 1
ATOM 8710 C CA . GLY B 1 194 ? -13.062 -21.406 23.516 1 94.25 194 GLY B CA 1
ATOM 8711 C C . GLY B 1 194 ? -13.555 -21.297 22.078 1 94.25 194 GLY B C 1
ATOM 8712 O O . GLY B 1 194 ? -12.758 -21.094 21.172 1 94.25 194 GLY B O 1
ATOM 8713 N N . PRO B 1 195 ? -14.875 -21.562 21.891 1 94.94 195 PRO B N 1
ATOM 8714 C CA . PRO B 1 195 ? -15.438 -21.344 20.562 1 94.94 195 PRO B CA 1
ATOM 8715 C C . PRO B 1 195 ? -15.227 -19.922 20.062 1 94.94 195 PRO B C 1
ATOM 8717 O O . PRO B 1 195 ? -15.422 -18.969 20.828 1 94.94 195 PRO B O 1
ATOM 8720 N N . SER B 1 196 ? -14.812 -19.75 18.859 1 96.81 196 SER B N 1
ATOM 8721 C CA . SER B 1 196 ? -14.453 -18.422 18.344 1 96.81 196 SER B CA 1
ATOM 8722 C C . SER B 1 196 ? -14.93 -18.234 16.906 1 96.81 196 SER B C 1
ATOM 8724 O O . SER B 1 196 ? -14.336 -17.469 16.156 1 96.81 196 SER B O 1
ATOM 8726 N N . SER B 1 197 ? -15.961 -18.953 16.469 1 97.75 197 SER B N 1
ATOM 8727 C CA . SER B 1 197 ? -16.391 -18.938 15.086 1 97.75 197 SER B CA 1
ATOM 8728 C C . SER B 1 197 ? -17.031 -17.609 14.711 1 97.75 197 SER B C 1
ATOM 8730 O O . SER B 1 197 ? -17.5 -16.875 15.578 1 97.75 197 SER B O 1
ATOM 8732 N N . ILE B 1 198 ? -16.969 -17.266 13.438 1 98.06 198 ILE B N 1
ATOM 8733 C CA . ILE B 1 198 ? -17.547 -16.047 12.883 1 98.06 198 ILE B CA 1
ATOM 8734 C C . ILE B 1 198 ? -18.297 -16.375 11.602 1 98.06 198 ILE B C 1
ATOM 8736 O O . ILE B 1 198 ? -18.047 -17.391 10.961 1 98.06 198 ILE B O 1
ATOM 8740 N N . GLY B 1 199 ? -19.281 -15.523 11.242 1 98.12 199 GLY B N 1
ATOM 8741 C CA . GLY B 1 199 ? -20.016 -15.727 10 1 98.12 199 GLY B CA 1
ATOM 8742 C C . GLY B 1 199 ? -20.953 -14.586 9.664 1 98.12 199 GLY B C 1
ATOM 8743 O O . GLY B 1 199 ? -21.203 -13.719 10.508 1 98.12 199 GLY B O 1
ATOM 8744 N N . SER B 1 200 ? -21.297 -14.531 8.461 1 98.31 200 SER B N 1
ATOM 8745 C CA . SER B 1 200 ? -22.312 -13.586 8 1 98.31 200 SER B CA 1
ATOM 8746 C C . SER B 1 200 ? -22.875 -14 6.641 1 98.31 200 SER B C 1
ATOM 8748 O O . SER B 1 200 ? -22.281 -14.828 5.945 1 98.31 200 SER B O 1
ATOM 8750 N N . ASP B 1 201 ? -24.078 -13.469 6.363 1 97.94 201 ASP B N 1
ATOM 8751 C CA . ASP B 1 201 ? -24.688 -13.719 5.059 1 97.94 201 ASP B CA 1
ATOM 8752 C C . ASP B 1 201 ? -24.656 -12.461 4.191 1 97.94 201 ASP B C 1
ATOM 8754 O O . ASP B 1 201 ? -24.484 -11.352 4.699 1 97.94 201 ASP B O 1
ATOM 8758 N N . LEU B 1 202 ? -24.797 -12.672 2.939 1 98.62 202 LEU B N 1
ATOM 8759 C CA . LEU B 1 202 ? -24.953 -11.617 1.94 1 98.62 202 LEU B CA 1
ATOM 8760 C C . LEU B 1 202 ? -26.062 -11.977 0.956 1 98.62 202 LEU B C 1
ATOM 8762 O O . LEU B 1 202 ? -26.234 -13.141 0.608 1 98.62 202 LEU B O 1
ATOM 8766 N N . CYS B 1 203 ? -26.719 -10.977 0.521 1 98.44 203 CYS B N 1
ATOM 8767 C CA . CYS B 1 203 ? -27.672 -11.117 -0.577 1 98.44 203 CYS B CA 1
ATOM 8768 C C . CYS B 1 203 ? -27.172 -10.406 -1.828 1 98.44 203 CYS B C 1
ATOM 8770 O O . CYS B 1 203 ? -26.906 -9.203 -1.8 1 98.44 203 CYS B O 1
ATOM 8772 N N . LEU B 1 204 ? -27.016 -11.078 -2.896 1 98.56 204 LEU B N 1
ATOM 8773 C CA . LEU B 1 204 ? -26.641 -10.523 -4.191 1 98.56 204 LEU B CA 1
ATOM 8774 C C . LEU B 1 204 ? -27.875 -10.266 -5.051 1 98.56 204 LEU B C 1
ATOM 8776 O O . LEU B 1 204 ? -28.531 -11.203 -5.5 1 98.56 204 LEU B O 1
ATOM 8780 N N . HIS B 1 205 ? -28.109 -9.023 -5.285 1 97.69 205 HIS B N 1
ATOM 8781 C CA . HIS B 1 205 ? -29.359 -8.633 -5.918 1 97.69 205 HIS B CA 1
ATOM 8782 C C . HIS B 1 205 ? -29.266 -8.742 -7.438 1 97.69 205 HIS B C 1
ATOM 8784 O O . HIS B 1 205 ? -28.344 -8.195 -8.047 1 97.69 205 HIS B O 1
ATOM 8790 N N . GLY B 1 206 ? -30.172 -9.414 -8.008 1 96.38 206 GLY B N 1
ATOM 8791 C CA . GLY B 1 206 ? -30.266 -9.508 -9.453 1 96.38 206 GLY B CA 1
ATOM 8792 C C . GLY B 1 206 ? -29.422 -10.625 -10.039 1 96.38 206 GLY B C 1
ATOM 8793 O O . GLY B 1 206 ? -29.422 -10.836 -11.25 1 96.38 206 GLY B O 1
ATOM 8794 N N . PHE B 1 207 ? -28.75 -11.398 -9.242 1 97.31 207 PHE B N 1
ATOM 8795 C CA . PHE B 1 207 ? -27.844 -12.43 -9.727 1 97.31 207 PHE B CA 1
ATOM 8796 C C . PHE B 1 207 ? -28.438 -13.82 -9.547 1 97.31 207 PHE B C 1
ATOM 8798 O O . PHE B 1 207 ? -28.969 -14.133 -8.477 1 97.31 207 PHE B O 1
ATOM 8805 N N . SER B 1 208 ? -28.312 -14.602 -10.562 1 96.56 208 SER B N 1
ATOM 8806 C CA . SER B 1 208 ? -28.797 -15.977 -10.5 1 96.56 208 SER B CA 1
ATOM 8807 C C . SER B 1 208 ? -27.688 -16.969 -10.852 1 96.56 208 SER B C 1
ATOM 8809 O O . SER B 1 208 ? -27.938 -18.172 -10.961 1 96.56 208 SER B O 1
ATOM 8811 N N . HIS B 1 209 ? -26.531 -16.5 -11.141 1 97.75 209 HIS B N 1
ATOM 8812 C CA . HIS B 1 209 ? -25.375 -17.312 -11.469 1 97.75 209 HIS B CA 1
ATOM 8813 C C . HIS B 1 209 ? -24.172 -16.922 -10.625 1 97.75 209 HIS B C 1
ATOM 8815 O O . HIS B 1 209 ? -23.703 -15.789 -10.688 1 97.75 209 HIS B O 1
ATOM 8821 N N . VAL B 1 210 ? -23.703 -17.859 -9.844 1 98.5 210 VAL B N 1
ATOM 8822 C CA . VAL B 1 210 ? -22.5 -17.625 -9.039 1 98.5 210 VAL B CA 1
ATOM 8823 C C . VAL B 1 210 ? -21.5 -18.766 -9.258 1 98.5 210 VAL B C 1
ATOM 8825 O O . VAL B 1 210 ? -21.891 -19.891 -9.57 1 98.5 210 VAL B O 1
ATOM 8828 N N . TYR B 1 211 ? -20.266 -18.422 -9.211 1 98.75 211 TYR B N 1
ATOM 8829 C CA . TYR B 1 211 ? -19.141 -19.312 -9.477 1 98.75 211 TYR B CA 1
ATOM 8830 C C . TYR B 1 211 ? -18.078 -19.172 -8.391 1 98.75 211 TYR B C 1
ATOM 8832 O O . TYR B 1 211 ? -18.172 -18.297 -7.523 1 98.75 211 TYR B O 1
ATOM 8840 N N . GLY B 1 212 ? -17.078 -20.094 -8.398 1 98.56 212 GLY B N 1
ATOM 8841 C CA . GLY B 1 212 ? -15.914 -19.953 -7.543 1 98.56 212 GLY B CA 1
ATOM 8842 C C . GLY B 1 212 ? -15.828 -21.016 -6.469 1 98.56 212 GLY B C 1
ATOM 8843 O O . GLY B 1 212 ? -16.219 -22.156 -6.691 1 98.56 212 GLY B O 1
ATOM 8844 N N . LEU B 1 213 ? -15.047 -20.719 -5.422 1 98.62 213 LEU B N 1
ATOM 8845 C CA . LEU B 1 213 ? -14.859 -21.547 -4.227 1 98.62 213 LEU B CA 1
ATOM 8846 C C . LEU B 1 213 ? -14.125 -22.828 -4.566 1 98.62 213 LEU B C 1
ATOM 8848 O O . LEU B 1 213 ? -14.523 -23.906 -4.121 1 98.62 213 LEU B O 1
ATOM 8852 N N . PRO B 1 214 ? -13.156 -22.75 -5.379 1 98.44 214 PRO B N 1
ATOM 8853 C CA . PRO B 1 214 ? -12.398 -24 -5.512 1 98.44 214 PRO B CA 1
ATOM 8854 C C . PRO B 1 214 ? -11.719 -24.422 -4.207 1 98.44 214 PRO B C 1
ATOM 8856 O O . PRO B 1 214 ? -11.523 -23.578 -3.316 1 98.44 214 PRO B O 1
ATOM 8859 N N . GLU B 1 215 ? -11.477 -25.672 -3.932 1 97.62 215 GLU B N 1
ATOM 8860 C CA . GLU B 1 215 ? -11.539 -26.75 -4.926 1 97.62 215 GLU B CA 1
ATOM 8861 C C . GLU B 1 215 ? -12.609 -27.766 -4.562 1 97.62 215 GLU B C 1
ATOM 8863 O O . GLU B 1 215 ? -12.656 -28.25 -3.432 1 97.62 215 GLU B O 1
ATOM 8868 N N . HIS B 1 216 ? -13.484 -28 -5.453 1 97.44 216 HIS B N 1
ATOM 8869 C CA . HIS B 1 216 ? -14.477 -29.062 -5.375 1 97.44 216 HIS B CA 1
ATOM 8870 C C . HIS B 1 216 ? -14.641 -29.75 -6.727 1 97.44 216 HIS B C 1
ATOM 8872 O O . HIS B 1 216 ? -14.516 -29.109 -7.773 1 97.44 216 HIS B O 1
ATOM 8878 N N . ALA B 1 217 ? -14.914 -30.984 -6.656 1 97.94 217 ALA B N 1
ATOM 8879 C CA . ALA B 1 217 ? -15.266 -31.688 -7.887 1 97.94 217 ALA B CA 1
ATOM 8880 C C . ALA B 1 217 ? -16.75 -31.562 -8.188 1 97.94 217 ALA B C 1
ATOM 8882 O O . ALA B 1 217 ? -17.531 -32.469 -7.949 1 97.94 217 ALA B O 1
ATOM 8883 N N . ASP B 1 218 ? -17.062 -30.406 -8.695 1 96.12 218 ASP B N 1
ATOM 8884 C CA . ASP B 1 218 ? -18.438 -30.031 -8.977 1 96.12 218 ASP B CA 1
ATOM 8885 C C . ASP B 1 218 ? -18.531 -29.125 -10.219 1 96.12 218 ASP B C 1
ATOM 8887 O O . ASP B 1 218 ? -17.5 -28.812 -10.828 1 96.12 218 ASP B O 1
ATOM 8891 N N . GLY B 1 219 ? -19.719 -28.844 -10.672 1 97 219 GLY B N 1
ATOM 8892 C CA . GLY B 1 219 ? -19.922 -27.969 -11.812 1 97 219 GLY B CA 1
ATOM 8893 C C . GLY B 1 219 ? -19.375 -26.578 -11.594 1 97 219 GLY B C 1
ATOM 8894 O O . GLY B 1 219 ? -18.984 -26.219 -10.477 1 97 219 GLY B O 1
ATOM 8895 N N . LEU B 1 220 ? -19.359 -25.844 -12.688 1 98.31 220 LEU B N 1
ATOM 8896 C CA . LEU B 1 220 ? -18.844 -24.484 -12.633 1 98.31 220 LEU B CA 1
ATOM 8897 C C . LEU B 1 220 ? -19.766 -23.578 -11.82 1 98.31 220 LEU B C 1
ATOM 8899 O O . LEU B 1 220 ? -19.312 -22.859 -10.922 1 98.31 220 LEU B O 1
ATOM 8903 N N . GLN B 1 221 ? -21.031 -23.547 -12.234 1 98.19 221 GLN B N 1
ATOM 8904 C CA . GLN B 1 221 ? -22 -22.812 -11.43 1 98.19 221 GLN B CA 1
ATOM 8905 C C . GLN B 1 221 ? -22.25 -23.516 -10.094 1 98.19 221 GLN B C 1
ATOM 8907 O O . GLN B 1 221 ? -22.5 -24.719 -10.062 1 98.19 221 GLN B O 1
ATOM 8912 N N . LEU B 1 222 ? -22.188 -22.828 -9.078 1 98.25 222 LEU B N 1
ATOM 8913 C CA . LEU B 1 222 ? -22.422 -23.406 -7.758 1 98.25 222 LEU B CA 1
ATOM 8914 C C . LEU B 1 222 ? -23.875 -23.844 -7.613 1 98.25 222 LEU B C 1
ATOM 8916 O O . LEU B 1 222 ? -24.781 -23.172 -8.094 1 98.25 222 LEU B O 1
ATOM 8920 N N . ARG B 1 223 ? -24.062 -24.891 -6.941 1 96.62 223 ARG B N 1
ATOM 8921 C CA . ARG B 1 223 ? -25.406 -25.438 -6.75 1 96.62 223 ARG B CA 1
ATOM 8922 C C . ARG B 1 223 ? -26.062 -24.859 -5.496 1 96.62 223 ARG B C 1
ATOM 8924 O O . ARG B 1 223 ? -25.359 -24.375 -4.598 1 96.62 223 ARG B O 1
ATOM 8931 N N . ASP B 1 224 ? -27.344 -24.906 -5.547 1 96.19 224 ASP B N 1
ATOM 8932 C CA . ASP B 1 224 ? -28.094 -24.562 -4.348 1 96.19 224 ASP B CA 1
ATOM 8933 C C . ASP B 1 224 ? -27.797 -25.547 -3.213 1 96.19 224 ASP B C 1
ATOM 8935 O O . ASP B 1 224 ? -27.75 -26.75 -3.426 1 96.19 224 ASP B O 1
ATOM 8939 N N . THR B 1 225 ? -27.469 -25.047 -2.039 1 96.38 225 THR B N 1
ATOM 8940 C CA . THR B 1 225 ? -27.031 -25.906 -0.947 1 96.38 225 THR B CA 1
ATOM 8941 C C . THR B 1 225 ? -28.156 -26.109 0.074 1 96.38 225 THR B C 1
ATOM 8943 O O . THR B 1 225 ? -27.906 -26.609 1.176 1 96.38 225 THR B O 1
ATOM 8946 N N . ARG B 1 226 ? -29.391 -25.797 -0.116 1 86.88 226 ARG B N 1
ATOM 8947 C CA . ARG B 1 226 ? -30.516 -25.938 0.815 1 86.88 226 ARG B CA 1
ATOM 8948 C C . ARG B 1 226 ? -30.766 -27.406 1.138 1 86.88 226 ARG B C 1
ATOM 8950 O O . ARG B 1 226 ? -31.188 -27.75 2.248 1 86.88 226 ARG B O 1
ATOM 8957 N N . ASP B 1 227 ? -30.344 -28.078 0.025 1 87 227 ASP B N 1
ATOM 8958 C CA . ASP B 1 227 ? -30.422 -29.516 0.244 1 87 227 ASP B CA 1
ATOM 8959 C C . ASP B 1 227 ? -29.031 -30.141 0.349 1 87 227 ASP B C 1
ATOM 8961 O O . ASP B 1 227 ? -28.172 -29.891 -0.491 1 87 227 ASP B O 1
ATOM 8965 N N . GLY B 1 228 ? -28.672 -30.688 1.411 1 86.25 228 GLY B N 1
ATOM 8966 C CA . GLY B 1 228 ? -27.406 -31.375 1.584 1 86.25 228 GLY B CA 1
ATOM 8967 C C . GLY B 1 228 ? -26.359 -30.547 2.295 1 86.25 228 GLY B C 1
ATOM 8968 O O . GLY B 1 228 ? -26.703 -29.594 3.01 1 86.25 228 GLY B O 1
ATOM 8969 N N . ASP B 1 229 ? -25.094 -30.891 2.043 1 92.75 229 ASP B N 1
ATOM 8970 C CA . ASP B 1 229 ? -23.984 -30.219 2.727 1 92.75 229 ASP B CA 1
ATOM 8971 C C . ASP B 1 229 ? -23.625 -28.922 2.025 1 92.75 229 ASP B C 1
ATOM 8973 O O . ASP B 1 229 ? -23.734 -28.812 0.803 1 92.75 229 ASP B O 1
ATOM 8977 N N . PRO B 1 230 ? -23.25 -27.891 2.75 1 97.62 230 PRO B N 1
ATOM 8978 C CA . PRO B 1 230 ? -22.656 -26.688 2.15 1 97.62 230 PRO B CA 1
ATOM 8979 C C . PRO B 1 230 ? -21.281 -26.969 1.522 1 97.62 230 PRO B C 1
ATOM 8981 O O . PRO B 1 230 ? -20.75 -28.062 1.665 1 97.62 230 PRO B O 1
ATOM 8984 N N . TYR B 1 231 ? -20.812 -26 0.743 1 98.44 231 TYR B N 1
ATOM 8985 C CA . TYR B 1 231 ? -19.438 -26.078 0.277 1 98.44 231 TYR B CA 1
ATOM 8986 C C . TYR B 1 231 ? -18.453 -25.938 1.438 1 98.44 231 TYR B C 1
ATOM 8988 O O . TYR B 1 231 ? -18.641 -25.094 2.314 1 98.44 231 TYR B O 1
ATOM 8996 N N . ARG B 1 232 ? -17.5 -26.797 1.514 1 98.44 232 ARG B N 1
ATOM 8997 C CA . ARG B 1 232 ? -16.516 -26.812 2.59 1 98.44 232 ARG B CA 1
ATOM 8998 C C . ARG B 1 232 ? -15.156 -26.328 2.09 1 98.44 232 ARG B C 1
ATOM 9000 O O . ARG B 1 232 ? -14.625 -26.875 1.113 1 98.44 232 ARG B O 1
ATOM 9007 N N . LEU B 1 233 ? -14.641 -25.344 2.619 1 98.75 233 LEU B N 1
ATOM 9008 C CA . LEU B 1 233 ? -13.273 -24.906 2.391 1 98.75 233 LEU B CA 1
ATOM 9009 C C . LEU B 1 233 ? -12.352 -25.375 3.514 1 98.75 233 LEU B C 1
ATOM 9011 O O . LEU B 1 233 ? -12.266 -24.734 4.562 1 98.75 233 LEU B O 1
ATOM 9015 N N . TYR B 1 234 ? -11.711 -26.391 3.363 1 98.69 234 TYR B N 1
ATOM 9016 C CA . TYR B 1 234 ? -10.781 -27.109 4.234 1 98.69 234 TYR B CA 1
ATOM 9017 C C . TYR B 1 234 ? -9.859 -28.016 3.428 1 98.69 234 TYR B C 1
ATOM 9019 O O . TYR B 1 234 ? -10.312 -29 2.842 1 98.69 234 TYR B O 1
ATOM 9027 N N . ASN B 1 235 ? -8.625 -27.625 3.32 1 98.62 235 ASN B N 1
ATOM 9028 C CA . ASN B 1 235 ? -7.711 -28.375 2.471 1 98.62 235 ASN B CA 1
ATOM 9029 C C . ASN B 1 235 ? -7.453 -29.781 3.023 1 98.62 235 ASN B C 1
ATOM 9031 O O . ASN B 1 235 ? -6.969 -29.922 4.145 1 98.62 235 ASN B O 1
ATOM 9035 N N . LEU B 1 236 ? -7.75 -30.766 2.199 1 98.19 236 LEU B N 1
ATOM 9036 C CA . LEU B 1 236 ? -7.656 -32.156 2.623 1 98.19 236 LEU B CA 1
ATOM 9037 C C . LEU B 1 236 ? -7.035 -33 1.53 1 98.19 236 LEU B C 1
ATOM 9039 O O . LEU B 1 236 ? -7.176 -32.719 0.342 1 98.19 236 LEU B O 1
ATOM 9043 N N . ASP B 1 237 ? -6.391 -34.031 1.981 1 97.69 237 ASP B N 1
ATOM 9044 C CA . ASP B 1 237 ? -5.895 -35.062 1.089 1 97.69 237 ASP B CA 1
ATOM 9045 C C . ASP B 1 237 ? -6.98 -36.094 0.786 1 97.69 237 ASP B C 1
ATOM 9047 O O . ASP B 1 237 ? -7.066 -37.125 1.45 1 97.69 237 ASP B O 1
ATOM 9051 N N . VAL B 1 238 ? -7.703 -35.781 -0.259 1 96.75 238 VAL B N 1
ATOM 9052 C CA . VAL B 1 238 ? -8.82 -36.656 -0.623 1 96.75 238 VAL B CA 1
ATOM 9053 C C . VAL B 1 238 ? -8.445 -37.5 -1.848 1 96.75 238 VAL B C 1
ATOM 9055 O O . VAL B 1 238 ? -8.594 -37.031 -2.984 1 96.75 238 VAL B O 1
ATOM 9058 N N . PHE B 1 239 ? -8.133 -38.688 -1.645 1 93.75 239 PHE B N 1
ATOM 9059 C CA . PHE B 1 239 ? -7.73 -39.625 -2.668 1 93.75 239 PHE B CA 1
ATOM 9060 C C . PHE B 1 239 ? -8.938 -40.125 -3.451 1 93.75 239 PHE B C 1
ATOM 9062 O O . PHE B 1 239 ? -9.977 -40.438 -2.865 1 93.75 239 PHE B O 1
ATOM 9069 N N . ALA B 1 240 ? -8.805 -40.156 -4.809 1 95.81 240 ALA B N 1
ATOM 9070 C CA . ALA B 1 240 ? -9.914 -40.625 -5.637 1 95.81 240 ALA B CA 1
ATOM 9071 C C . ALA B 1 240 ? -11.234 -40 -5.188 1 95.81 240 ALA B C 1
ATOM 9073 O O . ALA B 1 240 ? -12.188 -40.75 -4.895 1 95.81 240 ALA B O 1
ATOM 9074 N N . TYR B 1 241 ? -11.266 -38.75 -5.18 1 96.25 241 TYR B N 1
ATOM 9075 C CA . TYR B 1 241 ? -12.344 -38 -4.57 1 96.25 241 TYR B CA 1
ATOM 9076 C C . TYR B 1 241 ? -13.672 -38.281 -5.246 1 96.25 241 TYR B C 1
ATOM 9078 O O . TYR B 1 241 ? -13.711 -38.625 -6.43 1 96.25 241 TYR B O 1
ATOM 9086 N N . ASP B 1 242 ? -14.75 -38.031 -4.52 1 95.5 242 ASP B N 1
ATOM 9087 C CA . ASP B 1 242 ? -16.109 -38.188 -5.043 1 95.5 242 ASP B CA 1
ATOM 9088 C C . ASP B 1 242 ? -16.453 -37.062 -6.02 1 95.5 242 ASP B C 1
ATOM 9090 O O . ASP B 1 242 ? -15.984 -35.938 -5.863 1 95.5 242 ASP B O 1
ATOM 9094 N N . LEU B 1 243 ? -17.219 -37.469 -6.977 1 97.06 243 LEU B N 1
ATOM 9095 C CA . LEU B 1 243 ? -17.656 -36.5 -7.977 1 97.06 243 LEU B CA 1
ATOM 9096 C C . LEU B 1 243 ? -18.969 -35.844 -7.57 1 97.06 243 LEU B C 1
ATOM 9098 O O . LEU B 1 243 ? -19.781 -36.469 -6.855 1 97.06 243 LEU B O 1
ATOM 9102 N N . TYR B 1 244 ? -19.078 -34.562 -8.039 1 95.88 244 TYR B N 1
ATOM 9103 C CA . TYR B 1 244 ? -20.266 -33.75 -7.719 1 95.88 244 TYR B CA 1
ATOM 9104 C C . TYR B 1 244 ? -20.469 -33.688 -6.211 1 95.88 244 TYR B C 1
ATOM 9106 O O . TYR B 1 244 ? -21.562 -33.938 -5.715 1 95.88 244 TYR B O 1
ATOM 9114 N N . SER B 1 245 ? -19.375 -33.469 -5.633 1 95.31 245 SER B N 1
ATOM 9115 C CA . SER B 1 245 ? -19.312 -33.344 -4.18 1 95.31 245 SER B CA 1
ATOM 9116 C C . SER B 1 245 ? -18.891 -31.953 -3.746 1 95.31 245 SER B C 1
ATOM 9118 O O . SER B 1 245 ? -18.078 -31.312 -4.41 1 95.31 245 SER B O 1
ATOM 9120 N N . ARG B 1 246 ? -19.438 -31.531 -2.605 1 95.88 246 ARG B N 1
ATOM 9121 C CA . ARG B 1 246 ? -19.141 -30.219 -2.066 1 95.88 246 ARG B CA 1
ATOM 9122 C C . ARG B 1 246 ? -18.062 -30.297 -0.984 1 95.88 246 ARG B C 1
ATOM 9124 O O . ARG B 1 246 ? -17.75 -29.297 -0.347 1 95.88 246 ARG B O 1
ATOM 9131 N N . LEU B 1 247 ? -17.469 -31.406 -0.829 1 95 247 LEU B N 1
ATOM 9132 C CA . LEU B 1 247 ? -16.344 -31.625 0.085 1 95 247 LEU B CA 1
ATOM 9133 C C . LEU B 1 247 ? -15.109 -30.875 -0.385 1 95 247 LEU B C 1
ATOM 9135 O O . LEU B 1 247 ? -14.805 -30.859 -1.579 1 95 247 LEU B O 1
ATOM 9139 N N . GLY B 1 248 ? -14.477 -30.281 0.577 1 95 248 GLY B N 1
ATOM 9140 C CA . GLY B 1 248 ? -13.219 -29.641 0.244 1 95 248 GLY B CA 1
ATOM 9141 C C . GLY B 1 248 ? -12.141 -30.609 -0.182 1 95 248 GLY B C 1
ATOM 9142 O O . GLY B 1 248 ? -12.031 -31.719 0.373 1 95 248 GLY B O 1
ATOM 9143 N N . LEU B 1 249 ? -11.312 -30.188 -1.104 1 97.94 249 LEU B N 1
ATOM 9144 C CA . LEU B 1 249 ? -10.234 -31.031 -1.604 1 97.94 249 LEU B CA 1
ATOM 9145 C C . LEU B 1 249 ? -8.875 -30.469 -1.19 1 97.94 249 LEU B C 1
ATOM 9147 O O . LEU B 1 249 ? -8.617 -30.266 -0.002 1 97.94 249 LEU B O 1
ATOM 9151 N N . TYR B 1 250 ? -8.023 -30.172 -2.133 1 98.25 250 TYR B N 1
ATOM 9152 C CA . TYR B 1 250 ? -6.617 -29.938 -1.83 1 98.25 250 TYR B CA 1
ATOM 9153 C C . TYR B 1 250 ? -6.348 -28.453 -1.603 1 98.25 250 TYR B C 1
ATOM 9155 O O . TYR B 1 250 ? -5.309 -28.094 -1.045 1 98.25 250 TYR B O 1
ATOM 9163 N N . GLY B 1 251 ? -7.184 -27.594 -2.014 1 98.5 251 GLY B N 1
ATOM 9164 C CA . GLY B 1 251 ? -6.961 -26.156 -1.87 1 98.5 251 GLY B CA 1
ATOM 9165 C C . GLY B 1 251 ? -8.25 -25.375 -1.731 1 98.5 251 GLY B C 1
ATOM 9166 O O . GLY B 1 251 ? -9.344 -25.922 -1.897 1 98.5 251 GLY B O 1
ATOM 9167 N N . SER B 1 252 ? -8.055 -24.016 -1.388 1 98.38 252 SER B N 1
ATOM 9168 C CA . SER B 1 252 ? -9.211 -23.156 -1.159 1 98.38 252 SER B CA 1
ATOM 9169 C C . SER B 1 252 ? -8.93 -21.719 -1.592 1 98.38 252 SER B C 1
ATOM 9171 O O . SER B 1 252 ? -7.879 -21.156 -1.269 1 98.38 252 SER B O 1
ATOM 9173 N N . VAL B 1 253 ? -9.82 -21.172 -2.33 1 98.81 253 VAL B N 1
ATOM 9174 C CA . VAL B 1 253 ? -9.891 -19.734 -2.584 1 98.81 253 VAL B CA 1
ATOM 9175 C C . VAL B 1 253 ? -11.266 -19.203 -2.188 1 98.81 253 VAL B C 1
ATOM 9177 O O . VAL B 1 253 ? -12.258 -19.469 -2.869 1 98.81 253 VAL B O 1
ATOM 9180 N N . PRO B 1 254 ? -11.328 -18.438 -1.138 1 98.75 254 PRO B N 1
ATOM 9181 C CA . PRO B 1 254 ? -12.633 -17.984 -0.661 1 98.75 254 PRO B CA 1
ATOM 9182 C C . PRO B 1 254 ? -13.156 -16.781 -1.441 1 98.75 254 PRO B C 1
ATOM 9184 O O . PRO B 1 254 ? -13.438 -15.727 -0.852 1 98.75 254 PRO B O 1
ATOM 9187 N N . LEU B 1 255 ? -13.312 -16.938 -2.719 1 98.88 255 LEU B N 1
ATOM 9188 C CA . LEU B 1 255 ? -13.867 -15.945 -3.637 1 98.88 255 LEU B CA 1
ATOM 9189 C C . LEU B 1 255 ? -15.094 -16.5 -4.359 1 98.88 255 LEU B C 1
ATOM 9191 O O . LEU B 1 255 ? -15.031 -17.578 -4.941 1 98.88 255 LEU B O 1
ATOM 9195 N N . LEU B 1 256 ? -16.156 -15.82 -4.242 1 98.81 256 LEU B N 1
ATOM 9196 C CA . LEU B 1 256 ? -17.375 -16.094 -5 1 98.81 256 LEU B CA 1
ATOM 9197 C C . LEU B 1 256 ? -17.609 -15.016 -6.055 1 98.81 256 LEU B C 1
ATOM 9199 O O . LEU B 1 256 ? -17.547 -13.82 -5.754 1 98.81 256 LEU B O 1
ATOM 9203 N N . VAL B 1 257 ? -17.812 -15.398 -7.258 1 98.81 257 VAL B N 1
ATOM 9204 C CA . VAL B 1 257 ? -18.031 -14.484 -8.375 1 98.81 257 VAL B CA 1
ATOM 9205 C C . VAL B 1 257 ? -19.484 -14.594 -8.852 1 98.81 257 VAL B C 1
ATOM 9207 O O . VAL B 1 257 ? -19.969 -15.695 -9.117 1 98.81 257 VAL B O 1
ATOM 9210 N N . ALA B 1 258 ? -20.156 -13.508 -8.93 1 98.81 258 ALA B N 1
ATOM 9211 C CA . ALA B 1 258 ? -21.531 -13.438 -9.43 1 98.81 258 ALA B CA 1
ATOM 9212 C C . ALA B 1 258 ? -21.594 -12.68 -10.758 1 98.81 258 ALA B C 1
ATOM 9214 O O . ALA B 1 258 ? -20.891 -11.68 -10.938 1 98.81 258 ALA B O 1
ATOM 9215 N N . HIS B 1 259 ? -22.422 -13.219 -11.656 1 98.44 259 HIS B N 1
ATOM 9216 C CA . HIS B 1 259 ? -22.484 -12.578 -12.961 1 98.44 259 HIS B CA 1
ATOM 9217 C C . HIS B 1 259 ? -23.938 -12.461 -13.445 1 98.44 259 HIS B C 1
ATOM 9219 O O . HIS B 1 259 ? -24.719 -13.391 -13.266 1 98.44 259 HIS B O 1
ATOM 9225 N N . LYS B 1 260 ? -24.359 -11.391 -13.891 1 97.25 260 LYS B N 1
ATOM 9226 C CA . LYS B 1 260 ? -25.547 -11.102 -14.695 1 97.25 260 LYS B CA 1
ATOM 9227 C C . LYS B 1 260 ? -25.188 -10.273 -15.922 1 97.25 260 LYS B C 1
ATOM 9229 O O . LYS B 1 260 ? -24.062 -9.789 -16.047 1 97.25 260 LYS B O 1
ATOM 9234 N N . PRO B 1 261 ? -26 -10.125 -16.859 1 96 261 PRO B N 1
ATOM 9235 C CA . PRO B 1 261 ? -25.609 -9.539 -18.156 1 96 261 PRO B CA 1
ATOM 9236 C C . PRO B 1 261 ? -24.953 -8.172 -18 1 96 261 PRO B C 1
ATOM 9238 O O . PRO B 1 261 ? -24.031 -7.84 -18.766 1 96 261 PRO B O 1
ATOM 9241 N N . ASP B 1 262 ? -25.281 -7.406 -17.047 1 94.81 262 ASP B N 1
ATOM 9242 C CA . ASP B 1 262 ? -24.797 -6.031 -17 1 94.81 262 ASP B CA 1
ATOM 9243 C C . ASP B 1 262 ? -23.781 -5.836 -15.883 1 94.81 262 ASP B C 1
ATOM 9245 O O . ASP B 1 262 ? -23.281 -4.727 -15.672 1 94.81 262 ASP B O 1
ATOM 9249 N N . ARG B 1 263 ? -23.484 -6.984 -15.203 1 97 263 ARG B N 1
ATOM 9250 C CA . ARG B 1 263 ? -22.562 -6.758 -14.086 1 97 263 ARG B CA 1
ATOM 9251 C C . ARG B 1 263 ? -21.906 -8.055 -13.641 1 97 263 ARG B C 1
ATOM 9253 O O . ARG B 1 263 ? -22.562 -9.109 -13.609 1 97 263 ARG B O 1
ATOM 9260 N N . THR B 1 264 ? -20.672 -7.953 -13.312 1 98.44 264 THR B N 1
ATOM 9261 C CA . THR B 1 264 ? -19.922 -8.977 -12.586 1 98.44 264 THR B CA 1
ATOM 9262 C C . THR B 1 264 ? -19.531 -8.469 -11.195 1 98.44 264 THR B C 1
ATOM 9264 O O . THR B 1 264 ? -19.125 -7.316 -11.047 1 98.44 264 THR B O 1
ATOM 9267 N N . LEU B 1 265 ? -19.734 -9.273 -10.219 1 98.38 265 LEU B N 1
ATOM 9268 C CA . LEU B 1 265 ? -19.469 -8.93 -8.836 1 98.38 265 LEU B CA 1
ATOM 9269 C C . LEU B 1 265 ? -18.688 -10.039 -8.133 1 98.38 265 LEU B C 1
ATOM 9271 O O . LEU B 1 265 ? -18.797 -11.211 -8.516 1 98.38 265 LEU B O 1
ATOM 9275 N N . GLY B 1 266 ? -17.812 -9.664 -7.188 1 98.75 266 GLY B N 1
ATOM 9276 C CA . GLY B 1 266 ? -17.094 -10.672 -6.414 1 98.75 266 GLY B CA 1
ATOM 9277 C C . GLY B 1 266 ? -17.219 -10.469 -4.918 1 98.75 266 GLY B C 1
ATOM 9278 O O . GLY B 1 266 ? -17.312 -9.336 -4.441 1 98.75 266 GLY B O 1
ATOM 9279 N N . VAL B 1 267 ? -17.281 -11.523 -4.164 1 98.81 267 VAL B N 1
ATOM 9280 C CA . VAL B 1 267 ? -17.203 -11.523 -2.707 1 98.81 267 VAL B CA 1
ATOM 9281 C C . VAL B 1 267 ? -15.992 -12.336 -2.25 1 98.81 267 VAL B C 1
ATOM 9283 O O . VAL B 1 267 ? -15.992 -13.562 -2.346 1 98.81 267 VAL B O 1
ATOM 9286 N N . PHE B 1 268 ? -15.016 -11.664 -1.804 1 98.69 268 PHE B N 1
ATOM 9287 C CA . PHE B 1 268 ? -13.797 -12.281 -1.288 1 98.69 268 PHE B CA 1
ATOM 9288 C C . PHE B 1 268 ? -13.812 -12.32 0.235 1 98.69 268 PHE B C 1
ATOM 9290 O O . PHE B 1 268 ? -13.711 -11.281 0.888 1 98.69 268 PHE B O 1
ATOM 9297 N N . TRP B 1 269 ? -13.977 -13.5 0.835 1 98.81 269 TRP B N 1
ATOM 9298 C CA . TRP B 1 269 ? -14.016 -13.742 2.273 1 98.81 269 TRP B CA 1
ATOM 9299 C C . TRP B 1 269 ? -12.641 -14.18 2.781 1 98.81 269 TRP B C 1
ATOM 9301 O O . TRP B 1 269 ? -12.352 -15.375 2.859 1 98.81 269 TRP B O 1
ATOM 9311 N N . LEU B 1 270 ? -11.812 -13.234 3.168 1 98.5 270 LEU B N 1
ATOM 9312 C CA . LEU B 1 270 ? -10.422 -13.523 3.521 1 98.5 270 LEU B CA 1
ATOM 9313 C C . LEU B 1 270 ? -10.336 -14.148 4.914 1 98.5 270 LEU B C 1
ATOM 9315 O O . LEU B 1 270 ? -10.203 -13.43 5.906 1 98.5 270 LEU B O 1
ATOM 9319 N N . ASN B 1 271 ? -10.391 -15.438 4.98 1 98.69 271 ASN B N 1
ATOM 9320 C CA . ASN B 1 271 ? -10.297 -16.25 6.191 1 98.69 271 ASN B CA 1
ATOM 9321 C C . ASN B 1 271 ? -9.625 -17.594 5.926 1 98.69 271 ASN B C 1
ATOM 9323 O O . ASN B 1 271 ? -9.969 -18.281 4.965 1 98.69 271 ASN B O 1
ATOM 9327 N N . ALA B 1 272 ? -8.672 -17.953 6.723 1 98.56 272 ALA B N 1
ATOM 9328 C CA . ALA B 1 272 ? -7.863 -19.125 6.426 1 98.56 272 ALA B CA 1
ATOM 9329 C C . ALA B 1 272 ? -8.289 -20.312 7.289 1 98.56 272 ALA B C 1
ATOM 9331 O O . ALA B 1 272 ? -7.742 -21.422 7.156 1 98.56 272 ALA B O 1
ATOM 9332 N N . SER B 1 273 ? -9.258 -20.172 8.188 1 98.75 273 SER B N 1
ATOM 9333 C CA . SER B 1 273 ? -9.773 -21.281 8.984 1 98.75 273 SER B CA 1
ATOM 9334 C C . SER B 1 273 ? -10.773 -22.109 8.188 1 98.75 273 SER B C 1
ATOM 9336 O O . SER B 1 273 ? -11.109 -21.766 7.059 1 98.75 273 SER B O 1
ATOM 9338 N N . GLU B 1 274 ? -11.148 -23.219 8.781 1 98.62 274 GLU B N 1
ATOM 9339 C CA . GLU B 1 274 ? -12.219 -24.016 8.164 1 98.62 274 GLU B CA 1
ATOM 9340 C C . GLU B 1 274 ? -13.461 -23.156 7.93 1 98.62 274 GLU B C 1
ATOM 9342 O O . GLU B 1 274 ? -13.914 -22.453 8.836 1 98.62 274 GLU B O 1
ATOM 9347 N N . THR B 1 275 ? -14.016 -23.203 6.719 1 98.88 275 THR B N 1
ATOM 9348 C CA . THR B 1 275 ? -15.133 -22.344 6.348 1 98.88 275 THR B CA 1
ATOM 9349 C C . THR B 1 275 ? -16.172 -23.141 5.562 1 98.88 275 THR B C 1
ATOM 9351 O O . THR B 1 275 ? -15.836 -23.953 4.703 1 98.88 275 THR B O 1
ATOM 9354 N N . PHE B 1 276 ? -17.406 -22.938 5.887 1 98.75 276 PHE B N 1
ATOM 9355 C CA . PHE B 1 276 ? -18.531 -23.469 5.125 1 98.75 276 PHE B CA 1
ATOM 9356 C C . PHE B 1 276 ? -19.281 -22.344 4.402 1 98.75 276 PHE B C 1
ATOM 9358 O O . PHE B 1 276 ? -19.359 -21.219 4.914 1 98.75 276 PHE B O 1
ATOM 9365 N N . VAL B 1 277 ? -19.797 -22.594 3.229 1 98.75 277 VAL B N 1
ATOM 9366 C CA . VAL B 1 277 ? -20.531 -21.594 2.455 1 98.75 277 VAL B CA 1
ATOM 9367 C C . VAL B 1 277 ? -21.859 -22.172 1.968 1 98.75 277 VAL B C 1
ATOM 9369 O O . VAL B 1 277 ? -21.875 -23.188 1.265 1 98.75 277 VAL B O 1
ATOM 9372 N N . HIS B 1 278 ? -22.953 -21.578 2.33 1 98.31 278 HIS B N 1
ATOM 9373 C CA . HIS B 1 278 ? -24.266 -21.891 1.782 1 98.31 278 HIS B CA 1
ATOM 9374 C C . HIS B 1 278 ? -24.609 -20.969 0.619 1 98.31 278 HIS B C 1
ATOM 9376 O O . HIS B 1 278 ? -24.312 -19.781 0.658 1 98.31 278 HIS B O 1
ATOM 9382 N N . VAL B 1 279 ? -25.156 -21.484 -0.401 1 98.25 279 VAL B N 1
ATOM 9383 C CA . VAL B 1 279 ? -25.656 -20.75 -1.552 1 98.25 279 VAL B CA 1
ATOM 9384 C C . VAL B 1 279 ? -27.125 -21.062 -1.778 1 98.25 279 VAL B C 1
ATOM 9386 O O . VAL B 1 279 ? -27.516 -22.234 -1.853 1 98.25 279 VAL B O 1
ATOM 9389 N N . GLY B 1 280 ? -27.969 -20 -1.797 1 97.5 280 GLY B N 1
ATOM 9390 C CA . GLY B 1 280 ? -29.391 -20.156 -2.057 1 97.5 280 GLY B CA 1
ATOM 9391 C C . GLY B 1 280 ? -29.891 -19.219 -3.141 1 97.5 280 GLY B C 1
ATOM 9392 O O . GLY B 1 280 ? -29.719 -18 -3.055 1 97.5 280 GLY B O 1
ATOM 9393 N N . TYR B 1 281 ? -30.5 -19.875 -4.199 1 96.38 281 TYR B N 1
ATOM 9394 C CA . TYR B 1 281 ? -31.062 -19.094 -5.297 1 96.38 281 TYR B CA 1
ATOM 9395 C C . TYR B 1 281 ? -32.531 -18.844 -5.074 1 96.38 281 TYR B C 1
ATOM 9397 O O . TYR B 1 281 ? -33.281 -19.734 -4.633 1 96.38 281 TYR B O 1
ATOM 9405 N N . SER B 1 282 ? -32.938 -17.656 -5.191 1 91 282 SER B N 1
ATOM 9406 C CA . SER B 1 282 ? -34.375 -17.312 -5.172 1 91 282 SER B CA 1
ATOM 9407 C C . SER B 1 282 ? -34.812 -16.734 -6.512 1 91 282 SER B C 1
ATOM 9409 O O . SER B 1 282 ? -34.156 -15.836 -7.051 1 91 282 SER B O 1
ATOM 9411 N N . MET B 1 283 ? -35.594 -17.609 -7.254 1 77.25 283 MET B N 1
ATOM 9412 C CA . MET B 1 283 ? -36.094 -17.188 -8.57 1 77.25 283 MET B CA 1
ATOM 9413 C C . MET B 1 283 ? -37.406 -16.422 -8.445 1 77.25 283 MET B C 1
ATOM 9415 O O . MET B 1 283 ? -38.125 -16.562 -7.457 1 77.25 283 MET B O 1
ATOM 9419 N N . SER B 1 284 ? -37.75 -15.719 -9.469 1 61.22 284 SER B N 1
ATOM 9420 C CA . SER B 1 284 ? -39.031 -15.031 -9.57 1 61.22 284 SER B CA 1
ATOM 9421 C C . SER B 1 284 ? -40.156 -16.031 -9.68 1 61.22 284 SER B C 1
ATOM 9423 O O . SER B 1 284 ? -40.125 -16.953 -10.492 1 61.22 284 SER B O 1
ATOM 9425 N N . ALA B 1 285 ? -40.875 -16.625 -8.805 1 47.53 285 ALA B N 1
ATOM 9426 C CA . ALA B 1 285 ? -42.031 -17.453 -9.062 1 47.53 285 ALA B CA 1
ATOM 9427 C C . ALA B 1 285 ? -43.031 -16.734 -9.977 1 47.53 285 ALA B C 1
ATOM 9429 O O . ALA B 1 285 ? -43.406 -15.594 -9.711 1 47.53 285 ALA B O 1
ATOM 9430 N N . PRO B 1 286 ? -43.344 -17.406 -11.219 1 42.84 286 PRO B N 1
ATOM 9431 C CA . PRO B 1 286 ? -44.531 -16.875 -11.859 1 42.84 286 PRO B CA 1
ATOM 9432 C C . PRO B 1 286 ? -45.781 -17.047 -11.016 1 42.84 286 PRO B C 1
ATOM 9434 O O . PRO B 1 286 ? -45.969 -18.094 -10.367 1 42.84 286 PRO B O 1
ATOM 9437 N N . ARG B 1 287 ? -46.5 -16.172 -10.461 1 38.38 287 ARG B N 1
ATOM 9438 C CA . ARG B 1 287 ? -47.812 -16.406 -9.828 1 38.38 287 ARG B CA 1
ATOM 9439 C C . ARG B 1 287 ? -48.75 -17.141 -10.781 1 38.38 287 ARG B C 1
ATOM 9441 O O . ARG B 1 287 ? -48.75 -16.859 -11.984 1 38.38 287 ARG B O 1
ATOM 9448 N N . ASP B 1 288 ? -49.406 -18.234 -10.461 1 34.25 288 ASP B N 1
ATOM 9449 C CA . ASP B 1 288 ? -50.5 -18.953 -11.109 1 34.25 288 ASP B CA 1
ATOM 9450 C C . ASP B 1 288 ? -51.438 -18 -11.82 1 34.25 288 ASP B C 1
ATOM 9452 O O . ASP B 1 288 ? -51.438 -16.797 -11.547 1 34.25 288 ASP B O 1
ATOM 9456 N N . GLY B 1 289 ? -52.781 -18.469 -12.422 1 34.84 289 GLY B N 1
ATOM 9457 C CA . GLY B 1 289 ? -53.906 -18.172 -13.266 1 34.84 289 GLY B CA 1
ATOM 9458 C C . GLY B 1 289 ? -54.656 -16.906 -12.836 1 34.84 289 GLY B C 1
ATOM 9459 O O . GLY B 1 289 ? -55.656 -16.531 -13.445 1 34.84 289 GLY B O 1
ATOM 9460 N N . GLN B 1 290 ? -55.312 -16.844 -11.586 1 35.22 290 GLN B N 1
ATOM 9461 C CA . GLN B 1 290 ? -56.531 -16.062 -11.516 1 35.22 290 GLN B CA 1
ATOM 9462 C C . GLN B 1 290 ? -56.312 -14.664 -12.102 1 35.22 290 GLN B C 1
ATOM 9464 O O . GLN B 1 290 ? -55.188 -14.258 -12.352 1 35.22 290 GLN B O 1
ATOM 9469 N N . THR B 1 291 ? -57.469 -13.664 -11.703 1 37.12 291 THR B N 1
ATOM 9470 C CA . THR B 1 291 ? -57.781 -12.352 -12.25 1 37.12 291 THR B CA 1
ATOM 9471 C C . THR B 1 291 ? -56.5 -11.539 -12.445 1 37.12 291 THR B C 1
ATOM 9473 O O . THR B 1 291 ? -55.5 -11.766 -11.766 1 37.12 291 THR B O 1
ATOM 9476 N N . PRO B 1 292 ? -56.781 -10.43 -13.336 1 39.66 292 PRO B N 1
ATOM 9477 C CA . PRO B 1 292 ? -55.656 -9.609 -13.766 1 39.66 292 PRO B CA 1
ATOM 9478 C C . PRO B 1 292 ? -54.719 -9.25 -12.617 1 39.66 292 PRO B C 1
ATOM 9480 O O . PRO B 1 292 ? -55.094 -8.547 -11.688 1 39.66 292 PRO B O 1
ATOM 9483 N N . PRO B 1 293 ? -54.188 -10.281 -12.039 1 35.41 293 PRO B N 1
ATOM 9484 C CA . PRO B 1 293 ? -53.594 -10.07 -10.719 1 35.41 293 PRO B CA 1
ATOM 9485 C C . PRO B 1 293 ? -52.781 -8.781 -10.633 1 35.41 293 PRO B C 1
ATOM 9487 O O . PRO B 1 293 ? -52.312 -8.281 -11.656 1 35.41 293 PRO B O 1
ATOM 9490 N N . LEU B 1 294 ? -53.125 -8 -9.586 1 34.91 294 LEU B N 1
ATOM 9491 C CA . LEU B 1 294 ? -52.281 -6.855 -9.234 1 34.91 294 LEU B CA 1
ATOM 9492 C C . LEU B 1 294 ? -50.875 -7.059 -9.711 1 34.91 294 LEU B C 1
ATOM 9494 O O . LEU B 1 294 ? -50.406 -8.195 -9.828 1 34.91 294 LEU B O 1
ATOM 9498 N N . LYS B 1 295 ? -50.25 -5.855 -10.07 1 37.75 295 LYS B N 1
ATOM 9499 C CA . LYS B 1 295 ? -48.875 -5.613 -10.391 1 37.75 295 LYS B CA 1
ATOM 9500 C C . LYS B 1 295 ? -47.938 -6.555 -9.609 1 37.75 295 LYS B C 1
ATOM 9502 O O . LYS B 1 295 ? -47.625 -6.301 -8.445 1 37.75 295 LYS B O 1
ATOM 9507 N N . THR B 1 296 ? -48.125 -7.727 -9.578 1 37.5 296 THR B N 1
ATOM 9508 C CA . THR B 1 296 ? -47.156 -8.57 -8.875 1 37.5 296 THR B CA 1
ATOM 9509 C C . THR B 1 296 ? -45.719 -8.133 -9.188 1 37.5 296 THR B C 1
ATOM 9511 O O . THR B 1 296 ? -45.312 -8.125 -10.352 1 37.5 296 THR B O 1
ATOM 9514 N N . ARG B 1 297 ? -45.219 -7.219 -8.445 1 42.78 297 ARG B N 1
ATOM 9515 C CA . ARG B 1 297 ? -43.812 -6.762 -8.445 1 42.78 297 ARG B CA 1
ATOM 9516 C C . ARG B 1 297 ? -42.875 -7.895 -8.812 1 42.78 297 ARG B C 1
ATOM 9518 O O . ARG B 1 297 ? -42.844 -8.922 -8.141 1 42.78 297 ARG B O 1
ATOM 9525 N N . LEU B 1 298 ? -42.594 -8.156 -10.078 1 52.12 298 LEU B N 1
ATOM 9526 C CA . LEU B 1 298 ? -41.531 -9.008 -10.555 1 52.12 298 LEU B CA 1
ATOM 9527 C C . LEU B 1 298 ? -40.312 -8.945 -9.617 1 52.12 298 LEU B C 1
ATOM 9529 O O . LEU B 1 298 ? -39.719 -7.883 -9.43 1 52.12 298 LEU B O 1
ATOM 9533 N N . VAL B 1 299 ? -40.344 -9.844 -8.602 1 65.56 299 VAL B N 1
ATOM 9534 C CA . VAL B 1 299 ? -39.219 -9.867 -7.66 1 65.56 299 VAL B CA 1
ATOM 9535 C C . VAL B 1 299 ? -37.938 -10.25 -8.391 1 65.56 299 VAL B C 1
ATOM 9537 O O . VAL B 1 299 ? -37.906 -11.25 -9.117 1 65.56 299 VAL B O 1
ATOM 9540 N N . GLU B 1 300 ? -36.969 -9.438 -8.484 1 84.88 300 GLU B N 1
ATOM 9541 C CA . GLU B 1 300 ? -35.625 -9.641 -9.07 1 84.88 300 GLU B CA 1
ATOM 9542 C C . GLU B 1 300 ? -34.938 -10.836 -8.43 1 84.88 300 GLU B C 1
ATOM 9544 O O . GLU B 1 300 ? -35.094 -11.078 -7.234 1 84.88 300 GLU B O 1
ATOM 9549 N N . PRO B 1 301 ? -34.406 -11.742 -9.312 1 92.88 301 PRO B N 1
ATOM 9550 C CA . PRO B 1 301 ? -33.625 -12.852 -8.75 1 92.88 301 PRO B CA 1
ATOM 9551 C C . PRO B 1 301 ? -32.594 -12.398 -7.723 1 92.88 301 PRO B C 1
ATOM 9553 O O . PRO B 1 301 ? -32.094 -11.273 -7.809 1 92.88 301 PRO B O 1
ATOM 9556 N N . GLN B 1 302 ? -32.469 -13.219 -6.738 1 95.5 302 GLN B N 1
ATOM 9557 C CA . GLN B 1 302 ? -31.453 -12.961 -5.719 1 95.5 302 GLN B CA 1
ATOM 9558 C C . GLN B 1 302 ? -30.703 -14.234 -5.344 1 95.5 302 GLN B C 1
ATOM 9560 O O . GLN B 1 302 ? -31.234 -15.344 -5.488 1 95.5 302 GLN B O 1
ATOM 9565 N N . THR B 1 303 ? -29.5 -14.086 -5.016 1 98.06 303 THR B N 1
ATOM 9566 C CA . THR B 1 303 ? -28.688 -15.18 -4.48 1 98.06 303 THR B CA 1
ATOM 9567 C C . THR B 1 303 ? -28.219 -14.859 -3.066 1 98.06 303 THR B C 1
ATOM 9569 O O . THR B 1 303 ? -27.594 -13.82 -2.838 1 98.06 303 THR B O 1
ATOM 9572 N N . ASP B 1 304 ? -28.562 -15.711 -2.17 1 97.88 304 ASP B N 1
ATOM 9573 C CA . ASP B 1 304 ? -28.094 -15.586 -0.792 1 97.88 304 ASP B CA 1
ATOM 9574 C C . ASP B 1 304 ? -26.844 -16.438 -0.557 1 97.88 304 ASP B C 1
ATOM 9576 O O . ASP B 1 304 ? -26.797 -17.594 -0.956 1 97.88 304 ASP B O 1
ATOM 9580 N N . VAL B 1 305 ? -25.891 -15.844 0.017 1 98.62 305 VAL B N 1
ATOM 9581 C CA . VAL B 1 305 ? -24.656 -16.531 0.373 1 98.62 305 VAL B CA 1
ATOM 9582 C C . VAL B 1 305 ? -24.406 -16.422 1.877 1 98.62 305 VAL B C 1
ATOM 9584 O O . VAL B 1 305 ? -24.516 -15.328 2.447 1 98.62 305 VAL B O 1
ATOM 9587 N N . HIS B 1 306 ? -24.141 -17.516 2.582 1 98.44 306 HIS B N 1
ATOM 9588 C CA . HIS B 1 306 ? -23.875 -17.547 4.016 1 98.44 306 HIS B CA 1
ATOM 9589 C C . HIS B 1 306 ? -22.516 -18.156 4.312 1 98.44 306 HIS B C 1
ATOM 9591 O O . HIS B 1 306 ? -22.281 -19.328 4.008 1 98.44 306 HIS B O 1
ATOM 9597 N N . TRP B 1 307 ? -21.625 -17.328 4.863 1 98.75 307 TRP B N 1
ATOM 9598 C CA . TRP B 1 307 ? -20.281 -17.766 5.211 1 98.75 307 TRP B CA 1
ATOM 9599 C C . TRP B 1 307 ? -20.172 -18.109 6.695 1 98.75 307 TRP B C 1
ATOM 9601 O O . TRP B 1 307 ? -20.625 -17.328 7.547 1 98.75 307 TRP B O 1
ATOM 9611 N N . LEU B 1 308 ? -19.578 -19.266 7.02 1 98.62 308 LEU B N 1
ATOM 9612 C CA . LEU B 1 308 ? -19.328 -19.719 8.383 1 98.62 308 LEU B CA 1
ATOM 9613 C C . LEU B 1 308 ? -17.875 -20.141 8.562 1 98.62 308 LEU B C 1
ATOM 9615 O O . LEU B 1 308 ? -17.453 -21.141 7.984 1 98.62 308 LEU B O 1
ATOM 9619 N N . SER B 1 309 ? -17.109 -19.406 9.328 1 98.81 309 SER B N 1
ATOM 9620 C CA . SER B 1 309 ? -15.719 -19.75 9.578 1 98.81 309 SER B CA 1
ATOM 9621 C C . SER B 1 309 ? -15.492 -20.125 11.031 1 98.81 309 SER B C 1
ATOM 9623 O O . SER B 1 309 ? -16.188 -19.625 11.922 1 98.81 309 SER B O 1
ATOM 9625 N N . GLU B 1 310 ? -14.523 -20.922 11.258 1 98.5 310 GLU B N 1
ATOM 9626 C CA . GLU B 1 310 ? -14.258 -21.453 12.586 1 98.5 310 GLU B CA 1
ATOM 9627 C C . GLU B 1 310 ? -13.664 -20.391 13.508 1 98.5 310 GLU B C 1
ATOM 9629 O O . GLU B 1 310 ? -13.867 -20.422 14.719 1 98.5 310 GLU B O 1
ATOM 9634 N N . SER B 1 311 ? -12.844 -19.562 13 1 98.31 311 SER B N 1
ATOM 9635 C CA . SER B 1 311 ? -12.141 -18.547 13.773 1 98.31 311 SER B CA 1
ATOM 9636 C C . SER B 1 311 ? -11.758 -17.344 12.906 1 98.31 311 SER B C 1
ATOM 9638 O O . SER B 1 311 ? -12.242 -17.219 11.781 1 98.31 311 SER B O 1
ATOM 9640 N N . GLY B 1 312 ? -10.992 -16.422 13.469 1 98.12 312 GLY B N 1
ATOM 9641 C CA . GLY B 1 312 ? -10.523 -15.258 12.727 1 98.12 312 GLY B CA 1
ATOM 9642 C C . GLY B 1 312 ? -11.422 -14.047 12.891 1 98.12 312 GLY B C 1
ATOM 9643 O O . GLY B 1 312 ? -12.039 -13.859 13.938 1 98.12 312 GLY B O 1
ATOM 9644 N N . VAL B 1 313 ? -11.336 -13.164 11.859 1 98.31 313 VAL B N 1
ATOM 9645 C CA . VAL B 1 313 ? -12.164 -11.961 11.789 1 98.31 313 VAL B CA 1
ATOM 9646 C C . VAL B 1 313 ? -13 -11.984 10.516 1 98.31 313 VAL B C 1
ATOM 9648 O O . VAL B 1 313 ? -12.734 -12.773 9.602 1 98.31 313 VAL B O 1
ATOM 9651 N N . ILE B 1 314 ? -14.07 -11.234 10.594 1 98.56 314 ILE B N 1
ATOM 9652 C CA . ILE B 1 314 ? -14.781 -11.031 9.344 1 98.56 314 ILE B CA 1
ATOM 9653 C C . ILE B 1 314 ? -14.062 -9.992 8.492 1 98.56 314 ILE B C 1
ATOM 9655 O O . ILE B 1 314 ? -13.961 -8.82 8.883 1 98.56 314 ILE B O 1
ATOM 9659 N N . ASP B 1 315 ? -13.484 -10.367 7.543 1 98.38 315 ASP B N 1
ATOM 9660 C CA . ASP B 1 315 ? -12.781 -9.562 6.551 1 98.38 315 ASP B CA 1
ATOM 9661 C C . ASP B 1 315 ? -13.281 -9.867 5.141 1 98.38 315 ASP B C 1
ATOM 9663 O O . ASP B 1 315 ? -12.781 -10.773 4.477 1 98.38 315 ASP B O 1
ATOM 9667 N N . CYS B 1 316 ? -14.227 -9.117 4.77 1 98.56 316 CYS B N 1
ATOM 9668 C CA . CYS B 1 316 ? -14.938 -9.336 3.514 1 98.56 316 CYS B CA 1
ATOM 9669 C C . CYS B 1 316 ? -14.688 -8.195 2.535 1 98.56 316 CYS B C 1
ATOM 9671 O O . CYS B 1 316 ? -14.898 -7.031 2.867 1 98.56 316 CYS B O 1
ATOM 9673 N N . VAL B 1 317 ? -14.258 -8.516 1.343 1 98.38 317 VAL B N 1
ATOM 9674 C CA . VAL B 1 317 ? -14.055 -7.504 0.313 1 98.38 317 VAL B CA 1
ATOM 9675 C C . VAL B 1 317 ? -15.016 -7.75 -0.847 1 98.38 317 VAL B C 1
ATOM 9677 O O . VAL B 1 317 ? -15.008 -8.82 -1.459 1 98.38 317 VAL B O 1
ATOM 9680 N N . VAL B 1 318 ? -15.789 -6.824 -1.114 1 98.69 318 VAL B N 1
ATOM 9681 C CA . VAL B 1 318 ? -16.688 -6.891 -2.266 1 98.69 318 VAL B CA 1
ATOM 9682 C C . VAL B 1 318 ? -16.016 -6.234 -3.475 1 98.69 318 VAL B C 1
ATOM 9684 O O . VAL B 1 318 ? -15.625 -5.066 -3.414 1 98.69 318 VAL B O 1
ATOM 9687 N N . LEU B 1 319 ? -15.844 -6.945 -4.523 1 98.62 319 LEU B N 1
ATOM 9688 C CA . LEU B 1 319 ? -15.359 -6.434 -5.801 1 98.62 319 LEU B CA 1
ATOM 9689 C C . LEU B 1 319 ? -16.516 -5.941 -6.664 1 98.62 319 LEU B C 1
ATOM 9691 O O . LEU B 1 319 ? -17.406 -6.715 -7.008 1 98.62 319 LEU B O 1
ATOM 9695 N N . LEU B 1 320 ? -16.453 -4.77 -7.137 1 98.12 320 LEU B N 1
ATOM 9696 C CA . LEU B 1 320 ? -17.656 -4.129 -7.68 1 98.12 320 LEU B CA 1
ATOM 9697 C C . LEU B 1 320 ? -17.734 -4.32 -9.188 1 98.12 320 LEU B C 1
ATOM 9699 O O . LEU B 1 320 ? -18.766 -4.055 -9.797 1 98.12 320 LEU B O 1
ATOM 9703 N N . GLY B 1 321 ? -16.797 -4.98 -9.82 1 97.69 321 GLY B N 1
ATOM 9704 C CA . GLY B 1 321 ? -16.781 -5.105 -11.266 1 97.69 321 GLY B CA 1
ATOM 9705 C C . GLY B 1 321 ? -16.484 -3.799 -11.977 1 97.69 321 GLY B C 1
ATOM 9706 O O . GLY B 1 321 ? -15.531 -3.1 -11.633 1 97.69 321 GLY B O 1
ATOM 9707 N N . PRO B 1 322 ? -17.266 -3.445 -13.047 1 96.94 322 PRO B N 1
ATOM 9708 C CA . PRO B 1 322 ? -18.594 -3.99 -13.367 1 96.94 322 PRO B CA 1
ATOM 9709 C C . PRO B 1 322 ? -18.531 -5.203 -14.289 1 96.94 322 PRO B C 1
ATOM 9711 O O . PRO B 1 322 ? -19.484 -5.973 -14.375 1 96.94 322 PRO B O 1
ATOM 9714 N N . GLY B 1 323 ? -17.453 -5.301 -15.156 1 97.94 323 GLY B N 1
ATOM 9715 C CA . GLY B 1 323 ? -17.328 -6.441 -16.047 1 97.94 323 GLY B CA 1
ATOM 9716 C C . GLY B 1 323 ? -16.344 -7.48 -15.562 1 97.94 323 GLY B C 1
ATOM 9717 O O . GLY B 1 323 ? -15.656 -7.273 -14.547 1 97.94 323 GLY B O 1
ATOM 9718 N N . PRO B 1 324 ? -16.297 -8.57 -16.25 1 98.06 324 PRO B N 1
ATOM 9719 C CA . PRO B 1 324 ? -15.398 -9.648 -15.82 1 98.06 324 PRO B CA 1
ATOM 9720 C C . PRO B 1 324 ? -13.93 -9.227 -15.82 1 98.06 324 PRO B C 1
ATOM 9722 O O . PRO B 1 324 ? -13.195 -9.555 -14.883 1 98.06 324 PRO B O 1
ATOM 9725 N N . GLN B 1 325 ? -13.5 -8.469 -16.812 1 97.44 325 GLN B N 1
ATOM 9726 C CA . GLN B 1 325 ? -12.102 -8.039 -16.891 1 97.44 325 GLN B CA 1
ATOM 9727 C C . GLN B 1 325 ? -11.727 -7.18 -15.688 1 97.44 325 GLN B C 1
ATOM 9729 O O . GLN B 1 325 ? -10.664 -7.359 -15.094 1 97.44 325 GLN B O 1
ATOM 9734 N N . GLN B 1 326 ? -12.609 -6.199 -15.375 1 97.69 326 GLN B N 1
ATOM 9735 C CA . GLN B 1 326 ? -12.359 -5.348 -14.219 1 97.69 326 GLN B CA 1
ATOM 9736 C C . GLN B 1 326 ? -12.32 -6.16 -12.93 1 97.69 326 GLN B C 1
ATOM 9738 O O . GLN B 1 326 ? -11.492 -5.902 -12.047 1 97.69 326 GLN B O 1
ATOM 9743 N N . LEU B 1 327 ? -13.188 -7.133 -12.859 1 98.38 327 LEU B N 1
ATOM 9744 C CA . LEU B 1 327 ? -13.242 -7.973 -11.664 1 98.38 327 LEU B CA 1
ATOM 9745 C C . LEU B 1 327 ? -11.922 -8.719 -11.469 1 98.38 327 LEU B C 1
ATOM 9747 O O . LEU B 1 327 ? -11.391 -8.758 -10.359 1 98.38 327 LEU B O 1
ATOM 9751 N N . PHE B 1 328 ? -11.422 -9.305 -12.531 1 98.62 328 PHE B N 1
ATOM 9752 C CA . PHE B 1 328 ? -10.188 -10.062 -12.438 1 98.62 328 PHE B CA 1
ATOM 9753 C C . PHE B 1 328 ? -9.016 -9.164 -12.062 1 98.62 328 PHE B C 1
ATOM 9755 O O . PHE B 1 328 ? -8.156 -9.547 -11.273 1 98.62 328 PHE B O 1
ATOM 9762 N N . THR B 1 329 ? -9.016 -7.977 -12.594 1 97.94 329 THR B N 1
ATOM 9763 C CA . THR B 1 329 ? -7.973 -7.012 -12.273 1 97.94 329 THR B CA 1
ATOM 9764 C C . THR B 1 329 ? -8.062 -6.586 -10.812 1 97.94 329 THR B C 1
ATOM 9766 O O . THR B 1 329 ? -7.039 -6.5 -10.117 1 97.94 329 THR B O 1
ATOM 9769 N N . GLN B 1 330 ? -9.281 -6.273 -10.375 1 97.75 330 GLN B N 1
ATOM 9770 C CA . GLN B 1 330 ? -9.5 -5.902 -8.977 1 97.75 330 GLN B CA 1
ATOM 9771 C C . GLN B 1 330 ? -8.961 -6.977 -8.031 1 97.75 330 GLN B C 1
ATOM 9773 O O . GLN B 1 330 ? -8.266 -6.668 -7.062 1 97.75 330 GLN B O 1
ATOM 9778 N N . TYR B 1 331 ? -9.242 -8.227 -8.273 1 98.06 331 TYR B N 1
ATOM 9779 C CA . TYR B 1 331 ? -8.797 -9.32 -7.422 1 98.06 331 TYR B CA 1
ATOM 9780 C C . TYR B 1 331 ? -7.285 -9.469 -7.465 1 98.06 331 TYR B C 1
ATOM 9782 O O . TYR B 1 331 ? -6.648 -9.688 -6.434 1 98.06 331 TYR B O 1
ATOM 9790 N N . ALA B 1 332 ? -6.73 -9.359 -8.672 1 97.62 332 ALA B N 1
ATOM 9791 C CA . ALA B 1 332 ? -5.281 -9.461 -8.82 1 97.62 332 ALA B CA 1
ATOM 9792 C C . ALA B 1 332 ? -4.566 -8.344 -8.078 1 97.62 332 ALA B C 1
ATOM 9794 O O . ALA B 1 332 ? -3.486 -8.555 -7.516 1 97.62 332 ALA B O 1
ATOM 9795 N N . GLN B 1 333 ? -5.129 -7.211 -8.055 1 95.88 333 GLN B N 1
ATOM 9796 C CA . GLN B 1 333 ? -4.543 -6.09 -7.328 1 95.88 333 GLN B CA 1
ATOM 9797 C C . GLN B 1 333 ? -4.516 -6.363 -5.828 1 95.88 333 GLN B C 1
ATOM 9799 O O . GLN B 1 333 ? -3.643 -5.855 -5.117 1 95.88 333 GLN B O 1
ATOM 9804 N N . LEU B 1 334 ? -5.406 -7.168 -5.379 1 96.44 334 LEU B N 1
ATOM 9805 C CA . LEU B 1 334 ? -5.469 -7.5 -3.961 1 96.44 334 LEU B CA 1
ATOM 9806 C C . LEU B 1 334 ? -4.504 -8.633 -3.625 1 96.44 334 LEU B C 1
ATOM 9808 O O . LEU B 1 334 ? -3.748 -8.539 -2.656 1 96.44 334 LEU B O 1
ATOM 9812 N N . THR B 1 335 ? -4.512 -9.711 -4.445 1 97.31 335 THR B N 1
ATOM 9813 C CA . THR B 1 335 ? -3.852 -10.938 -4.027 1 97.31 335 THR B CA 1
ATOM 9814 C C . THR B 1 335 ? -2.635 -11.227 -4.898 1 97.31 335 THR B C 1
ATOM 9816 O O . THR B 1 335 ? -1.919 -12.203 -4.676 1 97.31 335 THR B O 1
ATOM 9819 N N . GLY B 1 336 ? -2.391 -10.445 -5.906 1 96.12 336 GLY B N 1
ATOM 9820 C CA . GLY B 1 336 ? -1.264 -10.602 -6.809 1 96.12 336 GLY B CA 1
ATOM 9821 C C . GLY B 1 336 ? -1.661 -11.148 -8.164 1 96.12 336 GLY B C 1
ATOM 9822 O O . GLY B 1 336 ? -2.738 -11.727 -8.32 1 96.12 336 GLY B O 1
ATOM 9823 N N . TYR B 1 337 ? -0.79 -10.977 -9.188 1 96.94 337 TYR B N 1
ATOM 9824 C CA . TYR B 1 337 ? -0.989 -11.438 -10.555 1 96.94 337 TYR B CA 1
ATOM 9825 C C . TYR B 1 337 ? -0.363 -12.812 -10.766 1 96.94 337 TYR B C 1
ATOM 9827 O O . TYR B 1 337 ? 0.489 -13.242 -9.977 1 96.94 337 TYR B O 1
ATOM 9835 N N . GLN B 1 338 ? -0.832 -13.477 -11.773 1 98 338 GLN B N 1
ATOM 9836 C CA . GLN B 1 338 ? -0.247 -14.766 -12.133 1 98 338 GLN B CA 1
ATOM 9837 C C . GLN B 1 338 ? 1.235 -14.617 -12.469 1 98 338 GLN B C 1
ATOM 9839 O O . GLN B 1 338 ? 1.617 -13.758 -13.258 1 98 338 GLN B O 1
ATOM 9844 N N . ALA B 1 339 ? 2.061 -15.492 -11.867 1 97.69 339 ALA B N 1
ATOM 9845 C CA . ALA B 1 339 ? 3.473 -15.508 -12.242 1 97.69 339 ALA B CA 1
ATOM 9846 C C . ALA B 1 339 ? 3.646 -15.883 -13.703 1 97.69 339 ALA B C 1
ATOM 9848 O O . ALA B 1 339 ? 2.949 -16.766 -14.211 1 97.69 339 ALA B O 1
ATOM 9849 N N . LEU B 1 340 ? 4.535 -15.211 -14.398 1 98.25 340 LEU B N 1
ATOM 9850 C CA . LEU B 1 340 ? 4.852 -15.625 -15.758 1 98.25 340 LEU B CA 1
ATOM 9851 C C . LEU B 1 340 ? 5.688 -16.906 -15.766 1 98.25 340 LEU B C 1
ATOM 9853 O O . LEU B 1 340 ? 6.844 -16.891 -15.344 1 98.25 340 LEU B O 1
ATOM 9857 N N . PRO B 1 341 ? 5.152 -17.938 -16.188 1 98.44 341 PRO B N 1
ATOM 9858 C CA . PRO B 1 341 ? 5.895 -19.203 -16.141 1 98.44 341 PRO B CA 1
ATOM 9859 C C . PRO B 1 341 ? 7.059 -19.234 -17.141 1 98.44 341 PRO B C 1
ATOM 9861 O O . PRO B 1 341 ? 7 -18.594 -18.188 1 98.44 341 PRO B O 1
ATOM 9864 N N . PRO B 1 342 ? 8.133 -19.969 -16.766 1 98.62 342 PRO B N 1
ATOM 9865 C CA . PRO B 1 342 ? 9.086 -20.281 -17.844 1 98.62 342 PRO B CA 1
ATOM 9866 C C . PRO B 1 342 ? 8.453 -21.078 -18.984 1 98.62 342 PRO B C 1
ATOM 9868 O O . PRO B 1 342 ? 7.531 -21.859 -18.75 1 98.62 342 PRO B O 1
ATOM 9871 N N . LEU B 1 343 ? 8.961 -20.938 -20.125 1 98.5 343 LEU B N 1
ATOM 9872 C CA . LEU B 1 343 ? 8.32 -21.484 -21.328 1 98.5 343 LEU B CA 1
ATOM 9873 C C . LEU B 1 343 ? 8.219 -23 -21.234 1 98.5 343 LEU B C 1
ATOM 9875 O O . LEU B 1 343 ? 7.219 -23.578 -21.656 1 98.5 343 LEU B O 1
ATOM 9879 N N . PHE B 1 344 ? 9.227 -23.688 -20.688 1 98.69 344 PHE B N 1
ATOM 9880 C CA . PHE B 1 344 ? 9.219 -25.141 -20.625 1 98.69 344 PHE B CA 1
ATOM 9881 C C . PHE B 1 344 ? 8.031 -25.641 -19.812 1 98.69 344 PHE B C 1
ATOM 9883 O O . PHE B 1 344 ? 7.547 -26.766 -20.047 1 98.69 344 PHE B O 1
ATOM 9890 N N . ALA B 1 345 ? 7.582 -24.812 -18.828 1 98.75 345 ALA B N 1
ATOM 9891 C CA . ALA B 1 345 ? 6.484 -25.219 -17.953 1 98.75 345 ALA B CA 1
ATOM 9892 C C . ALA B 1 345 ? 5.184 -25.359 -18.734 1 98.75 345 ALA B C 1
ATOM 9894 O O . ALA B 1 345 ? 4.246 -26.016 -18.281 1 98.75 345 ALA B O 1
ATOM 9895 N N . LEU B 1 346 ? 5.125 -24.766 -19.891 1 98.75 346 LEU B N 1
ATOM 9896 C CA . LEU B 1 346 ? 3.924 -24.812 -20.719 1 98.75 346 LEU B CA 1
ATOM 9897 C C . LEU B 1 346 ? 3.963 -25.984 -21.688 1 98.75 346 LEU B C 1
ATOM 9899 O O . LEU B 1 346 ? 2.99 -26.234 -22.406 1 98.75 346 LEU B O 1
ATOM 9903 N N . GLY B 1 347 ? 5.07 -26.734 -21.766 1 98.75 347 GLY B N 1
ATOM 9904 C CA . GLY B 1 347 ? 5.148 -27.938 -22.562 1 98.75 347 GLY B CA 1
ATOM 9905 C C . GLY B 1 347 ? 4.531 -29.141 -21.875 1 98.75 347 GLY B C 1
ATOM 9906 O O . GLY B 1 347 ? 3.805 -29 -20.891 1 98.75 347 GLY B O 1
ATOM 9907 N N . TYR B 1 348 ? 4.742 -30.297 -22.469 1 98.81 348 TYR B N 1
ATOM 9908 C CA . TYR B 1 348 ? 4.215 -31.531 -21.906 1 98.81 348 TYR B CA 1
ATOM 9909 C C . TYR B 1 348 ? 5.148 -32.062 -20.828 1 98.81 348 TYR B C 1
ATOM 9911 O O . TYR B 1 348 ? 6.371 -32.062 -20.984 1 98.81 348 TYR B O 1
ATOM 9919 N N . HIS B 1 349 ? 4.551 -32.531 -19.719 1 98.81 349 HIS B N 1
ATOM 9920 C CA . HIS B 1 349 ? 5.258 -33.125 -18.594 1 98.81 349 HIS B CA 1
ATOM 9921 C C . HIS B 1 349 ? 4.906 -34.594 -18.438 1 98.81 349 HIS B C 1
ATOM 9923 O O . HIS B 1 349 ? 3.729 -34.969 -18.359 1 98.81 349 HIS B O 1
ATOM 9929 N N . GLN B 1 350 ? 5.934 -35.438 -18.438 1 98.5 350 GLN B N 1
ATOM 9930 C CA . GLN B 1 350 ? 5.754 -36.875 -18.219 1 98.5 350 GLN B CA 1
ATOM 9931 C C . GLN B 1 350 ? 6.109 -37.25 -16.797 1 98.5 350 GLN B C 1
ATOM 9933 O O . GLN B 1 350 ? 7.195 -36.938 -16.297 1 98.5 350 GLN B O 1
ATOM 9938 N N . SER B 1 351 ? 5.137 -37.938 -16.125 1 97.69 351 SER B N 1
ATOM 9939 C CA . SER B 1 351 ? 5.332 -38.281 -14.711 1 97.69 351 SER B CA 1
ATOM 9940 C C . SER B 1 351 ? 4.715 -39.656 -14.391 1 97.69 351 SER B C 1
ATOM 9942 O O . SER B 1 351 ? 3.771 -40.062 -15.055 1 97.69 351 SER B O 1
ATOM 9944 N N . ARG B 1 352 ? 5.258 -40.25 -13.43 1 96.25 352 ARG B N 1
ATOM 9945 C CA . ARG B 1 352 ? 4.762 -41.531 -12.883 1 96.25 352 ARG B CA 1
ATOM 9946 C C . ARG B 1 352 ? 5.305 -41.75 -11.484 1 96.25 352 ARG B C 1
ATOM 9948 O O . ARG B 1 352 ? 6.477 -41.5 -11.211 1 96.25 352 ARG B O 1
ATOM 9955 N N . TRP B 1 353 ? 4.441 -42.188 -10.664 1 96 353 TRP B N 1
ATOM 9956 C CA . TRP B 1 353 ? 4.922 -42.812 -9.43 1 96 353 TRP B CA 1
ATOM 9957 C C . TRP B 1 353 ? 5.211 -44.281 -9.633 1 96 353 TRP B C 1
ATOM 9959 O O . TRP B 1 353 ? 4.309 -45.125 -9.516 1 96 353 TRP B O 1
ATOM 9969 N N . ASN B 1 354 ? 6.473 -44.844 -10.055 1 88.69 354 ASN B N 1
ATOM 9970 C CA . ASN B 1 354 ? 7.637 -44 -10.18 1 88.69 354 ASN B CA 1
ATOM 9971 C C . ASN B 1 354 ? 8.57 -44.438 -11.297 1 88.69 354 ASN B C 1
ATOM 9973 O O . ASN B 1 354 ? 8.469 -45.594 -11.758 1 88.69 354 ASN B O 1
ATOM 9977 N N . TYR B 1 355 ? 9.164 -43.562 -11.922 1 95.88 355 TYR B N 1
ATOM 9978 C CA . TYR B 1 355 ? 10.305 -44.062 -12.68 1 95.88 355 TYR B CA 1
ATOM 9979 C C . TYR B 1 355 ? 11.406 -44.562 -11.758 1 95.88 355 TYR B C 1
ATOM 9981 O O . TYR B 1 355 ? 11.836 -43.844 -10.844 1 95.88 355 TYR B O 1
ATOM 9989 N N . ASN B 1 356 ? 11.875 -45.656 -11.992 1 95.75 356 ASN B N 1
ATOM 9990 C CA . ASN B 1 356 ? 12.531 -46.5 -10.992 1 95.75 356 ASN B CA 1
ATOM 9991 C C . ASN B 1 356 ? 13.969 -46.031 -10.742 1 95.75 356 ASN B C 1
ATOM 9993 O O . ASN B 1 356 ? 14.453 -46.125 -9.609 1 95.75 356 ASN B O 1
ATOM 9997 N N . ASP B 1 357 ? 14.672 -45.75 -11.75 1 97.25 357 ASP B N 1
ATOM 9998 C CA . ASP B 1 357 ? 16.078 -45.406 -11.633 1 97.25 357 ASP B CA 1
ATOM 9999 C C . ASP B 1 357 ? 16.531 -44.562 -12.836 1 97.25 357 ASP B C 1
ATOM 10001 O O . ASP B 1 357 ? 15.719 -44.156 -13.672 1 97.25 357 ASP B O 1
ATOM 10005 N N . GLU B 1 358 ? 17.781 -44.281 -12.836 1 97.88 358 GLU B N 1
ATOM 10006 C CA . GLU B 1 358 ? 18.328 -43.406 -13.883 1 97.88 358 GLU B CA 1
ATOM 10007 C C . GLU B 1 358 ? 18.141 -44.031 -15.258 1 97.88 358 GLU B C 1
ATOM 10009 O O . GLU B 1 358 ? 17.828 -43.344 -16.234 1 97.88 358 GLU B O 1
ATOM 10014 N N . ALA B 1 359 ? 18.359 -45.281 -15.305 1 97.94 359 ALA B N 1
ATOM 10015 C CA . ALA B 1 359 ? 18.219 -45.969 -16.578 1 97.94 359 ALA B CA 1
ATOM 10016 C C . ALA B 1 359 ? 16.781 -45.906 -17.094 1 97.94 359 ALA B C 1
ATOM 10018 O O . ALA B 1 359 ? 16.547 -45.75 -18.297 1 97.94 359 ALA B O 1
ATOM 10019 N N . ASP B 1 360 ? 15.93 -46.094 -16.219 1 98.19 360 ASP B N 1
ATOM 10020 C CA . ASP B 1 360 ? 14.516 -46 -16.562 1 98.19 360 ASP B CA 1
ATOM 10021 C C . ASP B 1 360 ? 14.18 -44.625 -17.109 1 98.19 360 ASP B C 1
ATOM 10023 O O . ASP B 1 360 ? 13.5 -44.5 -18.141 1 98.19 360 ASP B O 1
ATOM 10027 N N . VAL B 1 361 ? 14.609 -43.562 -16.453 1 98.56 361 VAL B N 1
ATOM 10028 C CA . VAL B 1 361 ? 14.383 -42.188 -16.891 1 98.56 361 VAL B CA 1
ATOM 10029 C C . VAL B 1 361 ? 14.977 -41.969 -18.281 1 98.56 361 VAL B C 1
ATOM 10031 O O . VAL B 1 361 ? 14.328 -41.406 -19.156 1 98.56 361 VAL B O 1
ATOM 10034 N N . LYS B 1 362 ? 16.156 -42.438 -18.484 1 98.5 362 LYS B N 1
ATOM 10035 C CA . LYS B 1 362 ? 16.828 -42.312 -19.781 1 98.5 362 LYS B CA 1
ATOM 10036 C C . LYS B 1 362 ? 16.078 -43.062 -20.875 1 98.5 362 LYS B C 1
ATOM 10038 O O . LYS B 1 362 ? 16.016 -42.594 -22.016 1 98.5 362 LYS B O 1
ATOM 10043 N N . ALA B 1 363 ? 15.555 -44.188 -20.484 1 98.44 363 ALA B N 1
ATOM 10044 C CA . ALA B 1 363 ? 14.781 -44.969 -21.453 1 98.44 363 ALA B CA 1
ATOM 10045 C C . ALA B 1 363 ? 13.516 -44.219 -21.875 1 98.44 363 ALA B C 1
ATOM 10047 O O . ALA B 1 363 ? 13.141 -44.219 -23.047 1 98.44 363 ALA B O 1
ATOM 10048 N N . VAL B 1 364 ? 12.852 -43.688 -20.938 1 98.44 364 VAL B N 1
ATOM 10049 C CA . VAL B 1 364 ? 11.641 -42.906 -21.234 1 98.44 364 VAL B CA 1
ATOM 10050 C C . VAL B 1 364 ? 11.992 -41.688 -22.078 1 98.44 364 VAL B C 1
ATOM 10052 O O . VAL B 1 364 ? 11.297 -41.406 -23.062 1 98.44 364 VAL B O 1
ATOM 10055 N N . ASP B 1 365 ? 13.031 -41 -21.688 1 98.44 365 ASP B N 1
ATOM 10056 C CA . ASP B 1 365 ? 13.523 -39.844 -22.469 1 98.44 365 ASP B CA 1
ATOM 10057 C C . ASP B 1 365 ? 13.797 -40.25 -23.922 1 98.44 365 ASP B C 1
ATOM 10059 O O . ASP B 1 365 ? 13.336 -39.594 -24.844 1 98.44 365 ASP B O 1
ATOM 10063 N N . ALA B 1 366 ? 14.461 -41.375 -24.109 1 98.31 366 ALA B N 1
ATOM 10064 C CA . ALA B 1 366 ? 14.781 -41.875 -25.438 1 98.31 366 ALA B CA 1
ATOM 10065 C C . ALA B 1 366 ? 13.523 -42.281 -26.188 1 98.31 366 ALA B C 1
ATOM 10067 O O . ALA B 1 366 ? 13.445 -42.156 -27.406 1 98.31 366 ALA B O 1
ATOM 10068 N N . GLY B 1 367 ? 12.641 -42.844 -25.453 1 98.38 367 GLY B N 1
ATOM 10069 C CA . GLY B 1 367 ? 11.383 -43.25 -26.062 1 98.38 367 GLY B CA 1
ATOM 10070 C C . GLY B 1 367 ? 10.648 -42.094 -26.734 1 98.38 367 GLY B C 1
ATOM 10071 O O . GLY B 1 367 ? 10.102 -42.25 -27.828 1 98.38 367 GLY B O 1
ATOM 10072 N N . PHE B 1 368 ? 10.625 -40.969 -26.062 1 98.5 368 PHE B N 1
ATOM 10073 C CA . PHE B 1 368 ? 9.977 -39.812 -26.641 1 98.5 368 PHE B CA 1
ATOM 10074 C C . PHE B 1 368 ? 10.664 -39.375 -27.938 1 98.5 368 PHE B C 1
ATOM 10076 O O . PHE B 1 368 ? 10 -39.031 -28.906 1 98.5 368 PHE B O 1
ATOM 10083 N N . ASP B 1 369 ? 11.961 -39.469 -28 1 97.75 369 ASP B N 1
ATOM 10084 C CA . ASP B 1 369 ? 12.711 -39.125 -29.203 1 97.75 369 ASP B CA 1
ATOM 10085 C C . ASP B 1 369 ? 12.43 -40.125 -30.312 1 97.75 369 ASP B C 1
ATOM 10087 O O . ASP B 1 369 ? 12.188 -39.75 -31.469 1 97.75 369 ASP B O 1
ATOM 10091 N N . ARG B 1 370 ? 12.445 -41.375 -29.984 1 97.75 370 ARG B N 1
ATOM 10092 C CA . ARG B 1 370 ? 12.242 -42.438 -30.953 1 97.75 370 ARG B CA 1
ATOM 10093 C C . ARG B 1 370 ? 10.867 -42.312 -31.625 1 97.75 370 ARG B C 1
ATOM 10095 O O . ARG B 1 370 ? 10.711 -42.688 -32.781 1 97.75 370 ARG B O 1
ATOM 10102 N N . HIS B 1 371 ? 9.953 -41.844 -30.891 1 97.81 371 HIS B N 1
ATOM 10103 C CA . HIS B 1 371 ? 8.594 -41.812 -31.406 1 97.81 371 HIS B CA 1
ATOM 10104 C C . HIS B 1 371 ? 8.203 -40.406 -31.859 1 97.81 371 HIS B C 1
ATOM 10106 O O . HIS B 1 371 ? 7.027 -40.125 -32.094 1 97.81 371 HIS B O 1
ATOM 10112 N N . ASP B 1 372 ? 9.109 -39.469 -31.828 1 97.06 372 ASP B N 1
ATOM 10113 C CA . ASP B 1 372 ? 8.938 -38.094 -32.312 1 97.06 372 ASP B CA 1
ATOM 10114 C C . ASP B 1 372 ? 7.828 -37.375 -31.531 1 97.06 372 ASP B C 1
ATOM 10116 O O . ASP B 1 372 ? 6.949 -36.75 -32.125 1 97.06 372 ASP B O 1
ATOM 10120 N N . ILE B 1 373 ? 7.801 -37.562 -30.266 1 98.31 373 ILE B N 1
ATOM 10121 C CA . ILE B 1 373 ? 6.844 -36.875 -29.391 1 98.31 373 ILE B CA 1
ATOM 10122 C C . ILE B 1 373 ? 7.57 -35.844 -28.547 1 98.31 373 ILE B C 1
ATOM 10124 O O . ILE B 1 373 ? 8.453 -36.188 -27.75 1 98.31 373 ILE B O 1
ATOM 10128 N N . PRO B 1 374 ? 7.254 -34.594 -28.703 1 98.19 374 PRO B N 1
ATOM 10129 C CA . PRO B 1 374 ? 7.918 -33.594 -27.891 1 98.19 374 PRO B CA 1
ATOM 10130 C C . PRO B 1 374 ? 7.512 -33.656 -26.422 1 98.19 374 PRO B C 1
ATOM 10132 O O . PRO B 1 374 ? 6.391 -34.062 -26.109 1 98.19 374 PRO B O 1
ATOM 10135 N N . TYR B 1 375 ? 8.383 -33.344 -25.531 1 98.5 375 TYR B N 1
ATOM 10136 C CA . TYR B 1 375 ? 8.109 -33.156 -24.109 1 98.5 375 TYR B CA 1
ATOM 10137 C C . TYR B 1 375 ? 9.172 -32.25 -23.469 1 98.5 375 TYR B C 1
ATOM 10139 O O . TYR B 1 375 ? 10.227 -32.031 -24.047 1 98.5 375 TYR B O 1
ATOM 10147 N N . ASP B 1 376 ? 8.906 -31.766 -22.234 1 98.81 376 ASP B N 1
ATOM 10148 C CA . ASP B 1 376 ? 9.844 -30.828 -21.641 1 98.81 376 ASP B CA 1
ATOM 10149 C C . ASP B 1 376 ? 10.328 -31.328 -20.281 1 98.81 376 ASP B C 1
ATOM 10151 O O . ASP B 1 376 ? 11.438 -31 -19.844 1 98.81 376 ASP B O 1
ATOM 10155 N N . VAL B 1 377 ? 9.523 -32.125 -19.547 1 98.88 377 VAL B N 1
ATOM 10156 C CA . VAL B 1 377 ? 9.859 -32.406 -18.156 1 98.88 377 VAL B CA 1
ATOM 10157 C C . VAL B 1 377 ? 9.594 -33.875 -17.828 1 98.88 377 VAL B C 1
ATOM 10159 O O . VAL B 1 377 ? 8.578 -34.438 -18.25 1 98.88 377 VAL B O 1
ATOM 10162 N N . ILE B 1 378 ? 10.445 -34.531 -17.078 1 98.56 378 ILE B N 1
ATOM 10163 C CA . ILE B 1 378 ? 10.203 -35.781 -16.406 1 98.56 378 ILE B CA 1
ATOM 10164 C C . ILE B 1 378 ? 10.156 -35.594 -14.891 1 98.56 378 ILE B C 1
ATOM 10166 O O . ILE B 1 378 ? 10.891 -34.75 -14.352 1 98.56 378 ILE B O 1
ATOM 10170 N N . TRP B 1 379 ? 9.273 -36.312 -14.273 1 98.38 379 TRP B N 1
ATOM 10171 C CA . TRP B 1 379 ? 9.062 -36.125 -12.844 1 98.38 379 TRP B CA 1
ATOM 10172 C C . TRP B 1 379 ? 9.484 -37.375 -12.07 1 98.38 379 TRP B C 1
ATOM 10174 O O . TRP B 1 379 ? 9.289 -38.5 -12.531 1 98.38 379 TRP B O 1
ATOM 10184 N N . LEU B 1 380 ? 10.125 -37.188 -10.906 1 98.19 380 LEU B N 1
ATOM 10185 C CA . LEU B 1 380 ? 10.406 -38.25 -9.969 1 98.19 380 LEU B CA 1
ATOM 10186 C C . LEU B 1 380 ? 9.578 -38.125 -8.695 1 98.19 380 LEU B C 1
ATOM 10188 O O . LEU B 1 380 ? 9.547 -37.031 -8.094 1 98.19 380 LEU B O 1
ATOM 10192 N N . ASP B 1 381 ? 8.93 -39.125 -8.32 1 97.12 381 ASP B N 1
ATOM 10193 C CA . ASP B 1 381 ? 8.133 -39.188 -7.098 1 97.12 381 ASP B CA 1
ATOM 10194 C C . ASP B 1 381 ? 9.008 -39.469 -5.879 1 97.12 381 ASP B C 1
ATOM 10196 O O . ASP B 1 381 ? 10.227 -39.25 -5.918 1 97.12 381 ASP B O 1
ATOM 10200 N N . ILE B 1 382 ? 8.492 -39.875 -4.754 1 96.38 382 ILE B N 1
ATOM 10201 C CA . ILE B 1 382 ? 9.117 -39.875 -3.436 1 96.38 382 ILE B CA 1
ATOM 10202 C C . ILE B 1 382 ? 10.242 -40.906 -3.404 1 96.38 382 ILE B C 1
ATOM 10204 O O . ILE B 1 382 ? 11.141 -40.812 -2.564 1 96.38 382 ILE B O 1
ATOM 10208 N N . GLU B 1 383 ? 10.328 -41.875 -4.383 1 95.56 383 GLU B N 1
ATOM 10209 C CA . GLU B 1 383 ? 11.289 -42.969 -4.328 1 95.56 383 GLU B CA 1
ATOM 10210 C C . GLU B 1 383 ? 12.68 -42.5 -4.75 1 95.56 383 GLU B C 1
ATOM 10212 O O . GLU B 1 383 ? 13.664 -43.219 -4.535 1 95.56 383 GLU B O 1
ATOM 10217 N N . HIS B 1 384 ? 12.797 -41.312 -5.328 1 97 384 HIS B N 1
ATOM 10218 C CA . HIS B 1 384 ? 14.117 -40.844 -5.711 1 97 384 HIS B CA 1
ATOM 10219 C C . HIS B 1 384 ? 14.984 -40.562 -4.484 1 97 384 HIS B C 1
ATOM 10221 O O . HIS B 1 384 ? 16.203 -40.5 -4.594 1 97 384 HIS B O 1
ATOM 10227 N N . THR B 1 385 ? 14.406 -40.469 -3.301 1 97 385 THR B N 1
ATOM 10228 C CA . THR B 1 385 ? 15.078 -40.094 -2.057 1 97 385 THR B CA 1
ATOM 10229 C C . THR B 1 385 ? 15.625 -41.344 -1.356 1 97 385 THR B C 1
ATOM 10231 O O . THR B 1 385 ? 15.219 -42.438 -1.654 1 97 385 THR B O 1
ATOM 10234 N N . GLU B 1 386 ? 16.562 -41.062 -0.477 1 96.44 386 GLU B N 1
ATOM 10235 C CA . GLU B 1 386 ? 17.031 -42.125 0.425 1 96.44 386 GLU B CA 1
ATOM 10236 C C . GLU B 1 386 ? 16.047 -42.344 1.567 1 96.44 386 GLU B C 1
ATOM 10238 O O . GLU B 1 386 ? 16.078 -41.625 2.57 1 96.44 386 GLU B O 1
ATOM 10243 N N . GLY B 1 387 ? 15.289 -43.375 1.501 1 95.12 387 GLY B N 1
ATOM 10244 C CA . GLY B 1 387 ? 14.352 -43.688 2.564 1 95.12 387 GLY B CA 1
ATOM 10245 C C . GLY B 1 387 ? 13.312 -42.594 2.785 1 95.12 387 GLY B C 1
ATOM 10246 O O . GLY B 1 387 ? 12.945 -42.312 3.926 1 95.12 387 GLY B O 1
ATOM 10247 N N . LYS B 1 388 ? 12.914 -41.906 1.782 1 96.12 388 LYS B N 1
ATOM 10248 C CA . LYS B 1 388 ? 11.922 -40.844 1.808 1 96.12 388 LYS B CA 1
ATOM 10249 C C . LYS B 1 388 ? 12.391 -39.656 2.648 1 96.12 388 LYS B C 1
ATOM 10251 O O . LYS B 1 388 ? 11.586 -38.969 3.258 1 96.12 388 LYS B O 1
ATOM 10256 N N . ARG B 1 389 ? 13.734 -39.562 2.775 1 96.75 389 ARG B N 1
ATOM 10257 C CA . ARG B 1 389 ? 14.375 -38.344 3.301 1 96.75 389 ARG B CA 1
ATOM 10258 C C . ARG B 1 389 ? 14.555 -37.312 2.207 1 96.75 389 ARG B C 1
ATOM 10260 O O . ARG B 1 389 ? 15.453 -37.406 1.369 1 96.75 389 ARG B O 1
ATOM 10267 N N . TYR B 1 390 ? 13.82 -36.25 2.283 1 95.81 390 TYR B N 1
ATOM 10268 C CA . TYR B 1 390 ? 13.82 -35.281 1.206 1 95.81 390 TYR B CA 1
ATOM 10269 C C . TYR B 1 390 ? 15.148 -34.531 1.14 1 95.81 390 TYR B C 1
ATOM 10271 O O . TYR B 1 390 ? 15.891 -34.5 2.123 1 95.81 390 TYR B O 1
ATOM 10279 N N . PHE B 1 391 ? 15.5 -33.969 -0.014 1 97.06 391 PHE B N 1
ATOM 10280 C CA . PHE B 1 391 ? 16.75 -33.281 -0.335 1 97.06 391 PHE B CA 1
ATOM 10281 C C . PHE B 1 391 ? 17.906 -34.281 -0.402 1 97.06 391 PHE B C 1
ATOM 10283 O O . PHE B 1 391 ? 19.062 -33.938 -0.152 1 97.06 391 PHE B O 1
ATOM 10290 N N . THR B 1 392 ? 17.562 -35.531 -0.625 1 97.06 392 THR B N 1
ATOM 10291 C CA . THR B 1 392 ? 18.562 -36.562 -0.834 1 97.06 392 THR B CA 1
ATOM 10292 C C . THR B 1 392 ? 18.266 -37.344 -2.109 1 97.06 392 THR B C 1
ATOM 10294 O O . THR B 1 392 ? 17.234 -37.125 -2.754 1 97.06 392 THR B O 1
ATOM 10297 N N . TRP B 1 393 ? 19.188 -38.281 -2.52 1 97.94 393 TRP B N 1
ATOM 10298 C CA . TRP B 1 393 ? 19.047 -39.188 -3.633 1 97.94 393 TRP B CA 1
ATOM 10299 C C . TRP B 1 393 ? 19.391 -40.625 -3.195 1 97.94 393 TRP B C 1
ATOM 10301 O O . TRP B 1 393 ? 20.375 -40.844 -2.488 1 97.94 393 TRP B O 1
ATOM 10311 N N . ASP B 1 394 ? 18.516 -41.5 -3.566 1 97.38 394 ASP B N 1
ATOM 10312 C CA . ASP B 1 394 ? 18.875 -42.906 -3.342 1 97.38 394 ASP B CA 1
ATOM 10313 C C . ASP B 1 394 ? 20.125 -43.281 -4.125 1 97.38 394 ASP B C 1
ATOM 10315 O O . ASP B 1 394 ? 20.109 -43.281 -5.355 1 97.38 394 ASP B O 1
ATOM 10319 N N . SER B 1 395 ? 21.078 -43.688 -3.486 1 96.19 395 SER B N 1
ATOM 10320 C CA . SER B 1 395 ? 22.391 -43.875 -4.117 1 96.19 395 SER B CA 1
ATOM 10321 C C . SER B 1 395 ? 22.391 -45.125 -5.02 1 96.19 395 SER B C 1
ATOM 10323 O O . SER B 1 395 ? 23.219 -45.219 -5.922 1 96.19 395 SER B O 1
ATOM 10325 N N . ALA B 1 396 ? 21.531 -46.031 -4.82 1 97.19 396 ALA B N 1
ATOM 10326 C CA . ALA B 1 396 ? 21.438 -47.25 -5.648 1 97.19 396 ALA B CA 1
ATOM 10327 C C . ALA B 1 396 ? 20.641 -46.969 -6.922 1 97.19 396 ALA B C 1
ATOM 10329 O O . ALA B 1 396 ? 21.016 -47.438 -8.008 1 97.19 396 ALA B O 1
ATOM 10330 N N . LEU B 1 397 ? 19.641 -46.219 -6.793 1 97.5 397 LEU B N 1
ATOM 10331 C CA . LEU B 1 397 ? 18.719 -46 -7.906 1 97.5 397 LEU B CA 1
ATOM 10332 C C . LEU B 1 397 ? 19.141 -44.781 -8.719 1 97.5 397 LEU B C 1
ATOM 10334 O O . LEU B 1 397 ? 18.969 -44.75 -9.938 1 97.5 397 LEU B O 1
ATOM 10338 N N . PHE B 1 398 ? 19.688 -43.781 -8.008 1 98.25 398 PHE B N 1
ATOM 10339 C CA . PHE B 1 398 ? 20.125 -42.531 -8.633 1 98.25 398 PHE B CA 1
ATOM 10340 C C . PHE B 1 398 ? 21.531 -42.188 -8.195 1 98.25 398 PHE B C 1
ATOM 10342 O O . PHE B 1 398 ? 21.75 -41.156 -7.551 1 98.25 398 PHE B O 1
ATOM 10349 N N . PRO B 1 399 ? 22.453 -42.938 -8.633 1 97.38 399 PRO B N 1
ATOM 10350 C CA . PRO B 1 399 ? 23.844 -42.75 -8.188 1 97.38 399 PRO B CA 1
ATOM 10351 C C . PRO B 1 399 ? 24.453 -41.438 -8.711 1 97.38 399 PRO B C 1
ATOM 10353 O O . PRO B 1 399 ? 25.344 -40.875 -8.078 1 97.38 399 PRO B O 1
ATOM 10356 N N . GLU B 1 400 ? 24 -41 -9.883 1 98 400 GLU B N 1
ATOM 10357 C CA . GLU B 1 400 ? 24.547 -39.781 -10.484 1 98 400 GLU B CA 1
ATOM 10358 C C . GLU B 1 400 ? 23.438 -38.812 -10.906 1 98 400 GLU B C 1
ATOM 10360 O O . GLU B 1 400 ? 23.328 -38.469 -12.078 1 98 400 GLU B O 1
ATOM 10365 N N . PRO B 1 401 ? 22.766 -38.312 -9.945 1 98.25 401 PRO B N 1
ATOM 10366 C CA . PRO B 1 401 ? 21.594 -37.5 -10.266 1 98.25 401 PRO B CA 1
ATOM 10367 C C . PRO B 1 401 ? 21.953 -36.219 -11.039 1 98.25 401 PRO B C 1
ATOM 10369 O O . PRO B 1 401 ? 21.188 -35.781 -11.914 1 98.25 401 PRO B O 1
ATOM 10372 N N . ALA B 1 402 ? 23.047 -35.562 -10.75 1 98.38 402 ALA B N 1
ATOM 10373 C CA . ALA B 1 402 ? 23.453 -34.375 -11.5 1 98.38 402 ALA B CA 1
ATOM 10374 C C . ALA B 1 402 ? 23.688 -34.688 -12.977 1 98.38 402 ALA B C 1
ATOM 10376 O O . ALA B 1 402 ? 23.297 -33.938 -13.859 1 98.38 402 ALA B O 1
ATOM 10377 N N . ASN B 1 403 ? 24.328 -35.844 -13.18 1 98.31 403 ASN B N 1
ATOM 10378 C CA . ASN B 1 403 ? 24.562 -36.281 -14.555 1 98.31 403 ASN B CA 1
ATOM 10379 C C . ASN B 1 403 ? 23.25 -36.594 -15.281 1 98.31 403 ASN B C 1
ATOM 10381 O O . ASN B 1 403 ? 23.125 -36.344 -16.484 1 98.31 403 ASN B O 1
ATOM 10385 N N . LEU B 1 404 ? 22.359 -37.219 -14.586 1 98.62 404 LEU B N 1
ATOM 10386 C CA . LEU B 1 404 ? 21.047 -37.438 -15.164 1 98.62 404 LEU B CA 1
ATOM 10387 C C . LEU B 1 404 ? 20.406 -36.125 -15.609 1 98.62 404 LEU B C 1
ATOM 10389 O O . LEU B 1 404 ? 19.859 -36.031 -16.719 1 98.62 404 LEU B O 1
ATOM 10393 N N . GLN B 1 405 ? 20.469 -35.125 -14.773 1 98.69 405 GLN B N 1
ATOM 10394 C CA . GLN B 1 405 ? 19.906 -33.812 -15.094 1 98.69 405 GLN B CA 1
ATOM 10395 C C . GLN B 1 405 ? 20.625 -33.188 -16.297 1 98.69 405 GLN B C 1
ATOM 10397 O O . GLN B 1 405 ? 19.969 -32.625 -17.172 1 98.69 405 GLN B O 1
ATOM 10402 N N . ARG B 1 406 ? 21.922 -33.312 -16.344 1 98.38 406 ARG B N 1
ATOM 10403 C CA . ARG B 1 406 ? 22.688 -32.781 -17.469 1 98.38 406 ARG B CA 1
ATOM 10404 C C . ARG B 1 406 ? 22.328 -33.5 -18.75 1 98.38 406 ARG B C 1
ATOM 10406 O O . ARG B 1 406 ? 22.281 -32.906 -19.828 1 98.38 406 ARG B O 1
ATOM 10413 N N . HIS B 1 407 ? 22.125 -34.812 -18.594 1 98.38 407 HIS B N 1
ATOM 10414 C CA . HIS B 1 407 ? 21.672 -35.594 -19.734 1 98.38 407 HIS B CA 1
ATOM 10415 C C . HIS B 1 407 ? 20.375 -35.031 -20.312 1 98.38 407 HIS B C 1
ATOM 10417 O O . HIS B 1 407 ? 20.25 -34.844 -21.516 1 98.38 407 HIS B O 1
ATOM 10423 N N . LEU B 1 408 ? 19.438 -34.812 -19.516 1 98.69 408 LEU B N 1
ATOM 10424 C CA . LEU B 1 408 ? 18.156 -34.25 -19.938 1 98.69 408 LEU B CA 1
ATOM 10425 C C . LEU B 1 408 ? 18.328 -32.844 -20.5 1 98.69 408 LEU B C 1
ATOM 10427 O O . LEU B 1 408 ? 17.719 -32.5 -21.516 1 98.69 408 LEU B O 1
ATOM 10431 N N . GLU B 1 409 ? 19.203 -32.094 -19.859 1 97.88 409 GLU B N 1
ATOM 10432 C CA . GLU B 1 409 ? 19.438 -30.703 -20.234 1 97.88 409 GLU B CA 1
ATOM 10433 C C . GLU B 1 409 ? 20.062 -30.609 -21.625 1 97.88 409 GLU B C 1
ATOM 10435 O O . GLU B 1 409 ? 19.922 -29.578 -22.312 1 97.88 409 GLU B O 1
ATOM 10440 N N . GLU B 1 410 ? 20.781 -31.594 -21.984 1 97.31 410 GLU B N 1
ATOM 10441 C CA . GLU B 1 410 ? 21.359 -31.594 -23.328 1 97.31 410 GLU B CA 1
ATOM 10442 C C . GLU B 1 410 ? 20.297 -31.391 -24.391 1 97.31 410 GLU B C 1
ATOM 10444 O O . GLU B 1 410 ? 20.562 -30.797 -25.438 1 97.31 410 GLU B O 1
ATOM 10449 N N . ARG B 1 411 ? 19.156 -31.875 -24.156 1 96.06 411 ARG B N 1
ATOM 10450 C CA . ARG B 1 411 ? 18.047 -31.672 -25.062 1 96.06 411 ARG B CA 1
ATOM 10451 C C . ARG B 1 411 ? 17.094 -30.594 -24.531 1 96.06 411 ARG B C 1
ATOM 10453 O O . ARG B 1 411 ? 15.93 -30.531 -24.922 1 96.06 411 ARG B O 1
ATOM 10460 N N . LYS B 1 412 ? 17.547 -29.812 -23.547 1 97.81 412 LYS B N 1
ATOM 10461 C CA . LYS B 1 412 ? 16.859 -28.656 -22.953 1 97.81 412 LYS B CA 1
ATOM 10462 C C . LYS B 1 412 ? 15.625 -29.109 -22.172 1 97.81 412 LYS B C 1
ATOM 10464 O O . LYS B 1 412 ? 14.641 -28.375 -22.094 1 97.81 412 LYS B O 1
ATOM 10469 N N . ARG B 1 413 ? 15.648 -30.297 -21.719 1 98.62 413 ARG B N 1
ATOM 10470 C CA . ARG B 1 413 ? 14.57 -30.828 -20.891 1 98.62 413 ARG B CA 1
ATOM 10471 C C . ARG B 1 413 ? 14.922 -30.734 -19.406 1 98.62 413 ARG B C 1
ATOM 10473 O O . ARG B 1 413 ? 16.078 -30.5 -19.047 1 98.62 413 ARG B O 1
ATOM 10480 N N . LYS B 1 414 ? 13.891 -30.797 -18.547 1 98.81 414 LYS B N 1
ATOM 10481 C CA . LYS B 1 414 ? 14.055 -30.547 -17.125 1 98.81 414 LYS B CA 1
ATOM 10482 C C . LYS B 1 414 ? 13.617 -31.734 -16.281 1 98.81 414 LYS B C 1
ATOM 10484 O O . LYS B 1 414 ? 12.945 -32.625 -16.797 1 98.81 414 LYS B O 1
ATOM 10489 N N . LEU B 1 415 ? 14.062 -31.75 -15.07 1 98.81 415 LEU B N 1
ATOM 10490 C CA . LEU B 1 415 ? 13.648 -32.719 -14.062 1 98.81 415 LEU B CA 1
ATOM 10491 C C . LEU B 1 415 ? 12.906 -32.031 -12.914 1 98.81 415 LEU B C 1
ATOM 10493 O O . LEU B 1 415 ? 13.289 -30.938 -12.492 1 98.81 415 LEU B O 1
ATOM 10497 N N . VAL B 1 416 ? 11.82 -32.562 -12.484 1 98.75 416 VAL B N 1
ATOM 10498 C CA . VAL B 1 416 ? 11.102 -32.094 -11.305 1 98.75 416 VAL B CA 1
ATOM 10499 C C . VAL B 1 416 ? 11.062 -33.219 -10.25 1 98.75 416 VAL B C 1
ATOM 10501 O O . VAL B 1 416 ? 10.789 -34.375 -10.57 1 98.75 416 VAL B O 1
ATOM 10504 N N . VAL B 1 417 ? 11.344 -32.875 -9.008 1 98.44 417 VAL B N 1
ATOM 10505 C CA . VAL B 1 417 ? 11.312 -33.844 -7.93 1 98.44 417 VAL B CA 1
ATOM 10506 C C . VAL B 1 417 ? 10.344 -33.406 -6.844 1 98.44 417 VAL B C 1
ATOM 10508 O O . VAL B 1 417 ? 10.047 -32.219 -6.727 1 98.44 417 VAL B O 1
ATOM 10511 N N . ILE B 1 418 ? 9.883 -34.312 -6.102 1 97.69 418 ILE B N 1
ATOM 10512 C CA . ILE B 1 418 ? 8.875 -34.062 -5.07 1 97.69 418 ILE B CA 1
ATOM 10513 C C . ILE B 1 418 ? 9.562 -33.688 -3.764 1 97.69 418 ILE B C 1
ATOM 10515 O O . ILE B 1 418 ? 10.625 -34.219 -3.434 1 97.69 418 ILE B O 1
ATOM 10519 N N . THR B 1 419 ? 9.078 -32.719 -3.051 1 97.31 419 THR B N 1
ATOM 10520 C CA . THR B 1 419 ? 9.406 -32.406 -1.661 1 97.31 419 THR B CA 1
ATOM 10521 C C . THR B 1 419 ? 8.133 -32.188 -0.845 1 97.31 419 THR B C 1
ATOM 10523 O O . THR B 1 419 ? 7.297 -31.359 -1.199 1 97.31 419 THR B O 1
ATOM 10526 N N . ASP B 1 420 ? 7.965 -32.906 0.244 1 97.94 420 ASP B N 1
ATOM 10527 C CA . ASP B 1 420 ? 6.801 -32.844 1.12 1 97.94 420 ASP B CA 1
ATOM 10528 C C . ASP B 1 420 ? 7.129 -32.094 2.414 1 97.94 420 ASP B C 1
ATOM 10530 O O . ASP B 1 420 ? 8.305 -31.938 2.76 1 97.94 420 ASP B O 1
ATOM 10534 N N . PRO B 1 421 ? 6.125 -31.641 3.148 1 98.19 421 PRO B N 1
ATOM 10535 C CA . PRO B 1 421 ? 6.371 -30.828 4.344 1 98.19 421 PRO B CA 1
ATOM 10536 C C . PRO B 1 421 ? 6.719 -31.672 5.566 1 98.19 421 PRO B C 1
ATOM 10538 O O . PRO B 1 421 ? 7.215 -31.141 6.566 1 98.19 421 PRO B O 1
ATOM 10541 N N . HIS B 1 422 ? 6.375 -32.969 5.621 1 98.25 422 HIS B N 1
ATOM 10542 C CA . HIS B 1 422 ? 6.707 -33.844 6.738 1 98.25 422 HIS B CA 1
ATOM 10543 C C . HIS B 1 422 ? 8.164 -34.281 6.676 1 98.25 422 HIS B C 1
ATOM 10545 O O . HIS B 1 422 ? 8.672 -34.594 5.598 1 98.25 422 HIS B O 1
ATOM 10551 N N . ILE B 1 423 ? 8.797 -34.281 7.77 1 98.19 423 ILE B N 1
ATOM 10552 C CA . ILE B 1 423 ? 10.211 -34.625 7.887 1 98.19 423 ILE B CA 1
ATOM 10553 C C . ILE B 1 423 ? 10.359 -35.875 8.742 1 98.19 423 ILE B C 1
ATOM 10555 O O . ILE B 1 423 ? 9.977 -35.906 9.914 1 98.19 423 ILE B O 1
ATOM 10559 N N . LYS B 1 424 ? 10.914 -36.906 8.133 1 97.44 424 LYS B N 1
ATOM 10560 C CA . LYS B 1 424 ? 11.164 -38.156 8.852 1 97.44 424 LYS B CA 1
ATOM 10561 C C . LYS B 1 424 ? 11.938 -37.906 10.141 1 97.44 424 LYS B C 1
ATOM 10563 O O . LYS B 1 424 ? 12.938 -37.188 10.133 1 97.44 424 LYS B O 1
ATOM 10568 N N . ILE B 1 425 ? 11.406 -38.438 11.242 1 96.75 425 ILE B N 1
ATOM 10569 C CA . ILE B 1 425 ? 12.156 -38.375 12.492 1 96.75 425 ILE B CA 1
ATOM 10570 C C . ILE B 1 425 ? 13.352 -39.312 12.43 1 96.75 425 ILE B C 1
ATOM 10572 O O . ILE B 1 425 ? 13.18 -40.531 12.469 1 96.75 425 ILE B O 1
ATOM 10576 N N . ASP B 1 426 ? 14.5 -38.781 12.242 1 95.25 426 ASP B N 1
ATOM 10577 C CA . ASP B 1 426 ? 15.734 -39.531 12.07 1 95.25 426 ASP B CA 1
ATOM 10578 C C . ASP B 1 426 ? 16.938 -38.75 12.586 1 95.25 426 ASP B C 1
ATOM 10580 O O . ASP B 1 426 ? 17.422 -37.844 11.914 1 95.25 426 ASP B O 1
ATOM 10584 N N . PRO B 1 427 ? 17.516 -39.125 13.68 1 92.56 427 PRO B N 1
ATOM 10585 C CA . PRO B 1 427 ? 18.656 -38.406 14.242 1 92.56 427 PRO B CA 1
ATOM 10586 C C . PRO B 1 427 ? 19.891 -38.469 13.352 1 92.56 427 PRO B C 1
ATOM 10588 O O . PRO B 1 427 ? 20.828 -37.688 13.539 1 92.56 427 PRO B O 1
ATOM 10591 N N . GLY B 1 428 ? 19.984 -39.344 12.383 1 93 428 GLY B N 1
ATOM 10592 C CA . GLY B 1 428 ? 21.125 -39.438 11.484 1 93 428 GLY B CA 1
ATOM 10593 C C . GLY B 1 428 ? 20.969 -38.594 10.234 1 93 428 GLY B C 1
ATOM 10594 O O . GLY B 1 428 ? 21.859 -38.562 9.375 1 93 428 GLY B O 1
ATOM 10595 N N . TRP B 1 429 ? 19.922 -37.969 10.125 1 94.5 429 TRP B N 1
ATOM 10596 C CA . TRP B 1 429 ? 19.625 -37.156 8.945 1 94.5 429 TRP B CA 1
ATOM 10597 C C . TRP B 1 429 ? 19.812 -35.656 9.227 1 94.5 429 TRP B C 1
ATOM 10599 O O . TRP B 1 429 ? 19.141 -35.094 10.094 1 94.5 429 TRP B O 1
ATOM 10609 N N . TRP B 1 430 ? 20.703 -34.969 8.555 1 92.62 430 TRP B N 1
ATOM 10610 C CA . TRP B 1 430 ? 21.141 -33.594 8.828 1 92.62 430 TRP B CA 1
ATOM 10611 C C . TRP B 1 430 ? 19.969 -32.625 8.812 1 92.62 430 TRP B C 1
ATOM 10613 O O . TRP B 1 430 ? 19.891 -31.719 9.633 1 92.62 430 TRP B O 1
ATOM 10623 N N . LEU B 1 431 ? 19.078 -32.781 7.844 1 95.62 431 LEU B N 1
ATOM 10624 C CA . LEU B 1 431 ? 17.969 -31.828 7.699 1 95.62 431 LEU B CA 1
ATOM 10625 C C . LEU B 1 431 ? 17.031 -31.922 8.898 1 95.62 431 LEU B C 1
ATOM 10627 O O . LEU B 1 431 ? 16.547 -30.891 9.383 1 95.62 431 LEU B O 1
ATOM 10631 N N . SER B 1 432 ? 16.719 -33.125 9.297 1 96.94 432 SER B N 1
ATOM 10632 C CA . SER B 1 432 ? 15.891 -33.312 10.477 1 96.94 432 SER B CA 1
ATOM 10633 C C . SER B 1 432 ? 16.516 -32.656 11.703 1 96.94 432 SER B C 1
ATOM 10635 O O . SER B 1 432 ? 15.812 -32 12.484 1 96.94 432 SER B O 1
ATOM 10637 N N . ASN B 1 433 ? 17.812 -32.75 11.852 1 96.81 433 ASN B N 1
ATOM 10638 C CA . ASN B 1 433 ? 18.516 -32.156 12.984 1 96.81 433 ASN B CA 1
ATOM 10639 C C . ASN B 1 433 ? 18.516 -30.641 12.914 1 96.81 433 ASN B C 1
ATOM 10641 O O . ASN B 1 433 ? 18.281 -29.984 13.93 1 96.81 433 ASN B O 1
ATOM 10645 N N . GLU B 1 434 ? 18.766 -30.125 11.758 1 96.25 434 GLU B N 1
ATOM 10646 C CA . GLU B 1 434 ? 18.781 -28.672 11.594 1 96.25 434 GLU B CA 1
ATOM 10647 C C . GLU B 1 434 ? 17.406 -28.078 11.898 1 96.25 434 GLU B C 1
ATOM 10649 O O . GLU B 1 434 ? 17.297 -27 12.5 1 96.25 434 GLU B O 1
ATOM 10654 N N . ALA B 1 435 ? 16.359 -28.734 11.43 1 97.88 435 ALA B N 1
ATOM 10655 C CA . ALA B 1 435 ? 15 -28.25 11.672 1 97.88 435 ALA B CA 1
ATOM 10656 C C . ALA B 1 435 ? 14.664 -28.266 13.156 1 97.88 435 ALA B C 1
ATOM 10658 O O . ALA B 1 435 ? 14.078 -27.312 13.68 1 97.88 435 ALA B O 1
ATOM 10659 N N . ARG B 1 436 ? 15.039 -29.328 13.812 1 97.12 436 ARG B N 1
ATOM 10660 C CA . ARG B 1 436 ? 14.812 -29.484 15.242 1 97.12 436 ARG B CA 1
ATOM 10661 C C . ARG B 1 436 ? 15.562 -28.422 16.031 1 97.12 436 ARG B C 1
ATOM 10663 O O . ARG B 1 436 ? 14.977 -27.703 16.844 1 97.12 436 ARG B O 1
ATOM 10670 N N . ASP B 1 437 ? 16.844 -28.297 15.695 1 95.75 437 ASP B N 1
ATOM 10671 C CA . ASP B 1 437 ? 17.719 -27.406 16.453 1 95.75 437 ASP B CA 1
ATOM 10672 C C . ASP B 1 437 ? 17.375 -25.938 16.172 1 95.75 437 ASP B C 1
ATOM 10674 O O . ASP B 1 437 ? 17.562 -25.078 17.031 1 95.75 437 ASP B O 1
ATOM 10678 N N . GLY B 1 438 ? 16.875 -25.734 14.953 1 94.56 438 GLY B N 1
ATOM 10679 C CA . GLY B 1 438 ? 16.5 -24.375 14.586 1 94.56 438 GLY B CA 1
ATOM 10680 C C . GLY B 1 438 ? 15.086 -24.016 15.016 1 94.56 438 GLY B C 1
ATOM 10681 O O . GLY B 1 438 ? 14.656 -22.859 14.844 1 94.56 438 GLY B O 1
ATOM 10682 N N . GLY B 1 439 ? 14.398 -24.906 15.586 1 95.94 439 GLY B N 1
ATOM 10683 C CA . GLY B 1 439 ? 13.031 -24.656 16.031 1 95.94 439 GLY B CA 1
ATOM 10684 C C . GLY B 1 439 ? 12.055 -24.484 14.883 1 95.94 439 GLY B C 1
ATOM 10685 O O . GLY B 1 439 ? 11.164 -23.625 14.953 1 95.94 439 GLY B O 1
ATOM 10686 N N . HIS B 1 440 ? 12.164 -25.234 13.836 1 98.12 440 HIS B N 1
ATOM 10687 C CA . HIS B 1 440 ? 11.406 -24.984 12.609 1 98.12 440 HIS B CA 1
ATOM 10688 C C . HIS B 1 440 ? 10.148 -25.859 12.57 1 98.12 440 HIS B C 1
ATOM 10690 O O . HIS B 1 440 ? 9.406 -25.828 11.586 1 98.12 440 HIS B O 1
ATOM 10696 N N . PHE B 1 441 ? 9.836 -26.656 13.617 1 98.69 441 PHE B N 1
ATOM 10697 C CA . PHE B 1 441 ? 8.711 -27.578 13.578 1 98.69 441 PHE B CA 1
ATOM 10698 C C . PHE B 1 441 ? 7.48 -26.969 14.227 1 98.69 441 PHE B C 1
ATOM 10700 O O . PHE B 1 441 ? 7.602 -26.156 15.148 1 98.69 441 PHE B O 1
ATOM 10707 N N . VAL B 1 442 ? 6.336 -27.344 13.766 1 98.69 442 VAL B N 1
ATOM 10708 C CA . VAL B 1 442 ? 5.074 -27.094 14.453 1 98.69 442 VAL B CA 1
ATOM 10709 C C . VAL B 1 442 ? 5.102 -27.766 15.828 1 98.69 442 VAL B C 1
ATOM 10711 O O . VAL B 1 442 ? 5.688 -28.828 16 1 98.69 442 VAL B O 1
ATOM 10714 N N . LYS B 1 443 ? 4.445 -27.141 16.781 1 98.56 443 LYS B N 1
ATOM 10715 C CA . LYS B 1 443 ? 4.391 -27.688 18.141 1 98.56 443 LYS B CA 1
ATOM 10716 C C . LYS B 1 443 ? 3.016 -28.281 18.438 1 98.56 443 LYS B C 1
ATOM 10718 O O . LYS B 1 443 ? 2.027 -27.906 17.797 1 98.56 443 LYS B O 1
ATOM 10723 N N . ASN B 1 444 ? 2.998 -29.219 19.281 1 97.88 444 ASN B N 1
ATOM 10724 C CA . ASN B 1 444 ? 1.715 -29.625 19.844 1 97.88 444 ASN B CA 1
ATOM 10725 C C . ASN B 1 444 ? 1.261 -28.688 20.953 1 97.88 444 ASN B C 1
ATOM 10727 O O . ASN B 1 444 ? 1.944 -27.703 21.25 1 97.88 444 ASN B O 1
ATOM 10731 N N . ARG B 1 445 ? 0.145 -28.906 21.516 1 94.69 445 ARG B N 1
ATOM 10732 C CA . ARG B 1 445 ? -0.455 -28 22.484 1 94.69 445 ARG B CA 1
ATOM 10733 C C . ARG B 1 445 ? 0.399 -27.906 23.75 1 94.69 445 ARG B C 1
ATOM 10735 O O . ARG B 1 445 ? 0.344 -26.906 24.469 1 94.69 445 ARG B O 1
ATOM 10742 N N . ASP B 1 446 ? 1.203 -28.922 24 1 94.88 446 ASP B N 1
ATOM 10743 C CA . ASP B 1 446 ? 2.037 -28.953 25.203 1 94.88 446 ASP B CA 1
ATOM 10744 C C . ASP B 1 446 ? 3.381 -28.281 24.953 1 94.88 446 ASP B C 1
ATOM 10746 O O . ASP B 1 446 ? 4.223 -28.203 25.844 1 94.88 446 ASP B O 1
ATOM 10750 N N . GLY B 1 447 ? 3.621 -27.891 23.719 1 95.56 447 GLY B N 1
ATOM 10751 C CA . GLY B 1 447 ? 4.832 -27.141 23.422 1 95.56 447 GLY B CA 1
ATOM 10752 C C . GLY B 1 447 ? 5.941 -28 22.844 1 95.56 447 GLY B C 1
ATOM 10753 O O . GLY B 1 447 ? 7.02 -27.5 22.531 1 95.56 447 GLY B O 1
ATOM 10754 N N . GLN B 1 448 ? 5.703 -29.281 22.719 1 97.38 448 GLN B N 1
ATOM 10755 C CA . GLN B 1 448 ? 6.672 -30.188 22.094 1 97.38 448 GLN B CA 1
ATOM 10756 C C . GLN B 1 448 ? 6.508 -30.219 20.578 1 97.38 448 GLN B C 1
ATOM 10758 O O . GLN B 1 448 ? 5.461 -29.844 20.062 1 97.38 448 GLN B O 1
ATOM 10763 N N . ASN B 1 449 ? 7.535 -30.688 19.922 1 98.25 449 ASN B N 1
ATOM 10764 C CA . ASN B 1 449 ? 7.398 -30.844 18.469 1 98.25 449 ASN B CA 1
ATOM 10765 C C . ASN B 1 449 ? 6.238 -31.766 18.109 1 98.25 449 ASN B C 1
ATOM 10767 O O . ASN B 1 449 ? 6.109 -32.844 18.672 1 98.25 449 ASN B O 1
ATOM 10771 N N . TYR B 1 450 ? 5.395 -31.391 17.266 1 98.56 450 TYR B N 1
ATOM 10772 C CA . TYR B 1 450 ? 4.277 -32.219 16.828 1 98.56 450 TYR B CA 1
ATOM 10773 C C . TYR B 1 450 ? 4.766 -33.438 16.047 1 98.56 450 TYR B C 1
ATOM 10775 O O . TYR B 1 450 ? 5.562 -33.281 15.109 1 98.56 450 TYR B O 1
ATOM 10783 N N . GLU B 1 451 ? 4.316 -34.562 16.422 1 97.94 451 GLU B N 1
ATOM 10784 C CA . GLU B 1 451 ? 4.656 -35.812 15.742 1 97.94 451 GLU B CA 1
ATOM 10785 C C . GLU B 1 451 ? 3.436 -36.438 15.055 1 97.94 451 GLU B C 1
ATOM 10787 O O . GLU B 1 451 ? 2.408 -36.656 15.695 1 97.94 451 GLU B O 1
ATOM 10792 N N . GLY B 1 452 ? 3.465 -36.562 13.734 1 97.81 452 GLY B N 1
ATOM 10793 C CA . GLY B 1 452 ? 2.488 -37.25 12.922 1 97.81 452 GLY B CA 1
ATOM 10794 C C . GLY B 1 452 ? 3.102 -38.344 12.07 1 97.81 452 GLY B C 1
ATOM 10795 O O . GLY B 1 452 ? 4.164 -38.875 12.406 1 97.81 452 GLY B O 1
ATOM 10796 N N . SER B 1 453 ? 2.322 -38.812 11.102 1 97.44 453 SER B N 1
ATOM 10797 C CA . SER B 1 453 ? 2.828 -39.844 10.227 1 97.44 453 SER B CA 1
ATOM 10798 C C . SER B 1 453 ? 2.443 -39.594 8.773 1 97.44 453 SER B C 1
ATOM 10800 O O . SER B 1 453 ? 1.384 -39 8.5 1 97.44 453 SER B O 1
ATOM 10802 N N . CYS B 1 454 ? 3.301 -39.969 7.922 1 97.38 454 CYS B N 1
ATOM 10803 C CA . CYS B 1 454 ? 3.098 -39.906 6.48 1 97.38 454 CYS B CA 1
ATOM 10804 C C . CYS B 1 454 ? 3.955 -40.969 5.781 1 97.38 454 CYS B C 1
ATOM 10806 O O . CYS B 1 454 ? 4.172 -42.062 6.32 1 97.38 454 CYS B O 1
ATOM 10808 N N . TRP B 1 455 ? 4.367 -40.781 4.602 1 96.06 455 TRP B N 1
ATOM 10809 C CA . TRP B 1 455 ? 5.008 -41.781 3.768 1 96.06 455 TRP B CA 1
ATOM 10810 C C . TRP B 1 455 ? 6.273 -42.312 4.43 1 96.06 455 TRP B C 1
ATOM 10812 O O . TRP B 1 455 ? 6.551 -43.531 4.383 1 96.06 455 TRP B O 1
ATOM 10822 N N . PRO B 1 456 ? 7.059 -41.5 5.105 1 96 456 PRO B N 1
ATOM 10823 C CA . PRO B 1 456 ? 8.273 -42.031 5.734 1 96 456 PRO B CA 1
ATOM 10824 C C . PRO B 1 456 ? 7.996 -42.688 7.074 1 96 456 PRO B C 1
ATOM 10826 O O . PRO B 1 456 ? 8.914 -43.25 7.699 1 96 456 PRO B O 1
ATOM 10829 N N . GLY B 1 457 ? 6.797 -42.688 7.543 1 96.56 457 GLY B N 1
ATOM 10830 C CA . GLY B 1 457 ? 6.457 -43.094 8.898 1 96.56 457 GLY B CA 1
ATOM 10831 C C . GLY B 1 457 ? 6.324 -41.906 9.859 1 96.56 457 GLY B C 1
ATOM 10832 O O . GLY B 1 457 ? 5.719 -40.906 9.531 1 96.56 457 GLY B O 1
ATOM 10833 N N . ASN B 1 458 ? 6.898 -42.125 11.047 1 97.12 458 ASN B N 1
ATOM 10834 C CA . ASN B 1 458 ? 6.84 -41.062 12.023 1 97.12 458 ASN B CA 1
ATOM 10835 C C . ASN B 1 458 ? 7.582 -39.812 11.539 1 97.12 458 ASN B C 1
ATOM 10837 O O . ASN B 1 458 ? 8.742 -39.906 11.125 1 97.12 458 ASN B O 1
ATOM 10841 N N . SER B 1 459 ? 6.887 -38.656 11.609 1 98 459 SER B N 1
ATOM 10842 C CA . SER B 1 459 ? 7.422 -37.469 10.992 1 98 459 SER B CA 1
ATOM 10843 C C . SER B 1 459 ? 7.066 -36.219 11.812 1 98 459 SER B C 1
ATOM 10845 O O . SER B 1 459 ? 6.043 -36.188 12.5 1 98 459 SER B O 1
ATOM 10847 N N . ASN B 1 460 ? 7.992 -35.25 11.852 1 98.44 460 ASN B N 1
ATOM 10848 C CA . ASN B 1 460 ? 7.676 -33.875 12.25 1 98.44 460 ASN B CA 1
ATOM 10849 C C . ASN B 1 460 ? 7.258 -33.031 11.055 1 98.44 460 ASN B C 1
ATOM 10851 O O . ASN B 1 460 ? 7.52 -33.406 9.906 1 98.44 460 ASN B O 1
ATOM 10855 N N . TYR B 1 461 ? 6.535 -31.969 11.32 1 98.81 461 TYR B N 1
ATOM 10856 C CA . TYR B 1 461 ? 6.066 -31.094 10.25 1 98.81 461 TYR B CA 1
ATOM 10857 C C . TYR B 1 461 ? 6.66 -29.703 10.398 1 98.81 461 TYR B C 1
ATOM 10859 O O . TYR B 1 461 ? 6.68 -29.141 11.492 1 98.81 461 TYR B O 1
ATOM 10867 N N . LEU B 1 462 ? 7.141 -29.094 9.352 1 98.75 462 LEU B N 1
ATOM 10868 C CA . LEU B 1 462 ? 7.73 -27.75 9.359 1 98.75 462 LEU B CA 1
ATOM 10869 C C . LEU B 1 462 ? 6.66 -26.688 9.57 1 98.75 462 LEU B C 1
ATOM 10871 O O . LEU B 1 462 ? 5.559 -26.797 9.031 1 98.75 462 LEU B O 1
ATOM 10875 N N . ASP B 1 463 ? 6.938 -25.641 10.305 1 98.62 463 ASP B N 1
ATOM 10876 C CA . ASP B 1 463 ? 6.027 -24.516 10.523 1 98.62 463 ASP B CA 1
ATOM 10877 C C . ASP B 1 463 ? 6.258 -23.406 9.492 1 98.62 463 ASP B C 1
ATOM 10879 O O . ASP B 1 463 ? 6.895 -22.406 9.789 1 98.62 463 ASP B O 1
ATOM 10883 N N . PHE B 1 464 ? 5.621 -23.469 8.406 1 98.56 464 PHE B N 1
ATOM 10884 C CA . PHE B 1 464 ? 5.832 -22.547 7.301 1 98.56 464 PHE B CA 1
ATOM 10885 C C . PHE B 1 464 ? 5.191 -21.203 7.594 1 98.56 464 PHE B C 1
ATOM 10887 O O . PHE B 1 464 ? 5.41 -20.234 6.859 1 98.56 464 PHE B O 1
ATOM 10894 N N . SER B 1 465 ? 4.387 -21.125 8.633 1 97.56 465 SER B N 1
ATOM 10895 C CA . SER B 1 465 ? 3.846 -19.812 9 1 97.56 465 SER B CA 1
ATOM 10896 C C . SER B 1 465 ? 4.938 -18.891 9.531 1 97.56 465 SER B C 1
ATOM 10898 O O . SER B 1 465 ? 4.766 -17.672 9.555 1 97.56 465 SER B O 1
ATOM 10900 N N . SER B 1 466 ? 6.039 -19.453 9.977 1 96.94 466 SER B N 1
ATOM 10901 C CA . SER B 1 466 ? 7.188 -18.688 10.453 1 96.94 466 SER B CA 1
ATOM 10902 C C . SER B 1 466 ? 8.039 -18.172 9.297 1 96.94 466 SER B C 1
ATOM 10904 O O . SER B 1 466 ? 8.516 -18.969 8.477 1 96.94 466 SER B O 1
ATOM 10906 N N . PRO B 1 467 ? 8.273 -16.906 9.242 1 95.5 467 PRO B N 1
ATOM 10907 C CA . PRO B 1 467 ? 9.148 -16.391 8.18 1 95.5 467 PRO B CA 1
ATOM 10908 C C . PRO B 1 467 ? 10.562 -16.969 8.266 1 95.5 467 PRO B C 1
ATOM 10910 O O . PRO B 1 467 ? 11.211 -17.188 7.238 1 95.5 467 PRO B O 1
ATOM 10913 N N . ASP B 1 468 ? 11.023 -17.234 9.469 1 96 468 ASP B N 1
ATOM 10914 C CA . ASP B 1 468 ? 12.359 -17.797 9.664 1 96 468 ASP B CA 1
ATOM 10915 C C . ASP B 1 468 ? 12.43 -19.219 9.102 1 96 468 ASP B C 1
ATOM 10917 O O . ASP B 1 468 ? 13.43 -19.594 8.484 1 96 468 ASP B O 1
ATOM 10921 N N . THR B 1 469 ? 11.438 -19.969 9.344 1 97.81 469 THR B N 1
ATOM 10922 C CA . THR B 1 469 ? 11.383 -21.328 8.82 1 97.81 469 THR B CA 1
ATOM 10923 C C . THR B 1 469 ? 11.336 -21.312 7.293 1 97.81 469 THR B C 1
ATOM 10925 O O . THR B 1 469 ? 12.016 -22.109 6.641 1 97.81 469 THR B O 1
ATOM 10928 N N . ARG B 1 470 ? 10.539 -20.422 6.723 1 98.19 470 ARG B N 1
ATOM 10929 C CA . ARG B 1 470 ? 10.484 -20.328 5.266 1 98.19 470 ARG B CA 1
ATOM 10930 C C . ARG B 1 470 ? 11.844 -19.969 4.688 1 98.19 470 ARG B C 1
ATOM 10932 O O . ARG B 1 470 ? 12.266 -20.547 3.684 1 98.19 470 ARG B O 1
ATOM 10939 N N . ALA B 1 471 ? 12.477 -19.062 5.348 1 97.44 471 ALA B N 1
ATOM 10940 C CA . ALA B 1 471 ? 13.797 -18.656 4.875 1 97.44 471 ALA B CA 1
ATOM 10941 C C . ALA B 1 471 ? 14.773 -19.828 4.926 1 97.44 471 ALA B C 1
ATOM 10943 O O . ALA B 1 471 ? 15.539 -20.047 3.982 1 97.44 471 ALA B O 1
ATOM 10944 N N . TRP B 1 472 ? 14.797 -20.531 6.066 1 97.69 472 TRP B N 1
ATOM 10945 C CA . TRP B 1 472 ? 15.648 -21.703 6.219 1 97.69 472 TRP B CA 1
ATOM 10946 C C . TRP B 1 472 ? 15.352 -22.734 5.133 1 97.69 472 TRP B C 1
ATOM 10948 O O . TRP B 1 472 ? 16.266 -23.266 4.496 1 97.69 472 TRP B O 1
ATOM 10958 N N . TYR B 1 473 ? 14.078 -23.016 4.926 1 98.62 473 TYR B N 1
ATOM 10959 C CA . TYR B 1 473 ? 13.656 -23.984 3.922 1 98.62 473 TYR B CA 1
ATOM 10960 C C . TYR B 1 473 ? 14.086 -23.547 2.525 1 98.62 473 TYR B C 1
ATOM 10962 O O . TYR B 1 473 ? 14.539 -24.359 1.725 1 98.62 473 TYR B O 1
ATOM 10970 N N . SER B 1 474 ? 13.922 -22.297 2.197 1 98.56 474 SER B N 1
ATOM 10971 C CA . SER B 1 474 ? 14.352 -21.766 0.916 1 98.56 474 SER B CA 1
ATOM 10972 C C . SER B 1 474 ? 15.836 -22.016 0.676 1 98.56 474 SER B C 1
ATOM 10974 O O . SER B 1 474 ? 16.234 -22.406 -0.424 1 98.56 474 SER B O 1
ATOM 10976 N N . ARG B 1 475 ? 16.625 -21.938 1.66 1 97.5 475 ARG B N 1
ATOM 10977 C CA . ARG B 1 475 ? 18.062 -22.094 1.537 1 97.5 475 ARG B CA 1
ATOM 10978 C C . ARG B 1 475 ? 18.438 -23.547 1.309 1 97.5 475 ARG B C 1
ATOM 10980 O O . ARG B 1 475 ? 19.5 -23.844 0.762 1 97.5 475 ARG B O 1
ATOM 10987 N N . CYS B 1 476 ? 17.578 -24.406 1.688 1 98 476 CYS B N 1
ATOM 10988 C CA . CYS B 1 476 ? 17.844 -25.828 1.489 1 98 476 CYS B CA 1
ATOM 10989 C C . CYS B 1 476 ? 17.938 -26.172 0.006 1 98 476 CYS B C 1
ATOM 10991 O O . CYS B 1 476 ? 18.531 -27.188 -0.366 1 98 476 CYS B O 1
ATOM 10993 N N . PHE B 1 477 ? 17.453 -25.344 -0.871 1 98.25 477 PHE B N 1
ATOM 10994 C CA . PHE B 1 477 ? 17.422 -25.609 -2.301 1 98.25 477 PHE B CA 1
ATOM 10995 C C . PHE B 1 477 ? 18.703 -25.125 -2.969 1 98.25 477 PHE B C 1
ATOM 10997 O O . PHE B 1 477 ? 18.906 -25.344 -4.164 1 98.25 477 PHE B O 1
ATOM 11004 N N . SER B 1 478 ? 19.562 -24.469 -2.248 1 97.12 478 SER B N 1
ATOM 11005 C CA . SER B 1 478 ? 20.828 -24.062 -2.828 1 97.12 478 SER B CA 1
ATOM 11006 C C . SER B 1 478 ? 21.609 -25.266 -3.34 1 97.12 478 SER B C 1
ATOM 11008 O O . SER B 1 478 ? 21.5 -26.375 -2.789 1 97.12 478 SER B O 1
ATOM 11010 N N . LEU B 1 479 ? 22.453 -25.094 -4.34 1 96.62 479 LEU B N 1
ATOM 11011 C CA . LEU B 1 479 ? 23.141 -26.203 -4.992 1 96.62 479 LEU B CA 1
ATOM 11012 C C . LEU B 1 479 ? 24.172 -26.828 -4.062 1 96.62 479 LEU B C 1
ATOM 11014 O O . LEU B 1 479 ? 24.5 -28.016 -4.195 1 96.62 479 LEU B O 1
ATOM 11018 N N . ASP B 1 480 ? 24.672 -26.047 -3.076 1 94.31 480 ASP B N 1
ATOM 11019 C CA . ASP B 1 480 ? 25.656 -26.547 -2.131 1 94.31 480 ASP B CA 1
ATOM 11020 C C . ASP B 1 480 ? 25 -27.391 -1.042 1 94.31 480 ASP B C 1
ATOM 11022 O O . ASP B 1 480 ? 25.641 -28.25 -0.443 1 94.31 480 ASP B O 1
ATOM 11026 N N . LYS B 1 481 ? 23.734 -27.125 -0.771 1 95.19 481 LYS B N 1
ATOM 11027 C CA . LYS B 1 481 ? 23.031 -27.859 0.279 1 95.19 481 LYS B CA 1
ATOM 11028 C C . LYS B 1 481 ? 22.297 -29.062 -0.288 1 95.19 481 LYS B C 1
ATOM 11030 O O . LYS B 1 481 ? 22.375 -30.156 0.283 1 95.19 481 LYS B O 1
ATOM 11035 N N . TYR B 1 482 ? 21.594 -28.844 -1.364 1 97.38 482 TYR B N 1
ATOM 11036 C CA . TYR B 1 482 ? 20.953 -29.969 -2.045 1 97.38 482 TYR B CA 1
ATOM 11037 C C . TYR B 1 482 ? 21.906 -30.641 -3.02 1 97.38 482 TYR B C 1
ATOM 11039 O O . TYR B 1 482 ? 21.75 -30.516 -4.238 1 97.38 482 TYR B O 1
ATOM 11047 N N . LYS B 1 483 ? 22.719 -31.422 -2.488 1 96.38 483 LYS B N 1
ATOM 11048 C CA . LYS B 1 483 ? 23.75 -32.062 -3.287 1 96.38 483 LYS B CA 1
ATOM 11049 C C . LYS B 1 483 ? 23.141 -32.969 -4.355 1 96.38 483 LYS B C 1
ATOM 11051 O O . LYS B 1 483 ? 22.141 -33.656 -4.102 1 96.38 483 LYS B O 1
ATOM 11056 N N . GLY B 1 484 ? 23.672 -32.875 -5.516 1 97.44 484 GLY B N 1
ATOM 11057 C CA . GLY B 1 484 ? 23.141 -33.656 -6.633 1 97.44 484 GLY B CA 1
ATOM 11058 C C . GLY B 1 484 ? 22.156 -32.875 -7.477 1 97.44 484 GLY B C 1
ATOM 11059 O O . GLY B 1 484 ? 21.703 -33.344 -8.523 1 97.44 484 GLY B O 1
ATOM 11060 N N . SER B 1 485 ? 21.797 -31.703 -7.094 1 97.94 485 SER B N 1
ATOM 11061 C CA . SER B 1 485 ? 20.906 -30.859 -7.863 1 97.94 485 SER B CA 1
ATOM 11062 C C . SER B 1 485 ? 21.672 -29.969 -8.836 1 97.94 485 SER B C 1
ATOM 11064 O O . SER B 1 485 ? 22.875 -29.75 -8.664 1 97.94 485 SER B O 1
ATOM 11066 N N . THR B 1 486 ? 21.062 -29.531 -9.891 1 98.31 486 THR B N 1
ATOM 11067 C CA . THR B 1 486 ? 21.547 -28.562 -10.867 1 98.31 486 THR B CA 1
ATOM 11068 C C . THR B 1 486 ? 20.5 -27.484 -11.109 1 98.31 486 THR B C 1
ATOM 11070 O O . THR B 1 486 ? 19.375 -27.562 -10.602 1 98.31 486 THR B O 1
ATOM 11073 N N . PRO B 1 487 ? 20.812 -26.406 -11.836 1 97.19 487 PRO B N 1
ATOM 11074 C CA . PRO B 1 487 ? 19.828 -25.375 -12.148 1 97.19 487 PRO B CA 1
ATOM 11075 C C . PRO B 1 487 ? 18.641 -25.906 -12.953 1 97.19 487 PRO B C 1
ATOM 11077 O O . PRO B 1 487 ? 17.609 -25.234 -13.07 1 97.19 487 PRO B O 1
ATOM 11080 N N . SER B 1 488 ? 18.734 -27.141 -13.469 1 98.12 488 SER B N 1
ATOM 11081 C CA . SER B 1 488 ? 17.672 -27.719 -14.289 1 98.12 488 SER B CA 1
ATOM 11082 C C . SER B 1 488 ? 16.703 -28.547 -13.453 1 98.12 488 SER B C 1
ATOM 11084 O O . SER B 1 488 ? 15.773 -29.156 -13.984 1 98.12 488 SER B O 1
ATOM 11086 N N . LEU B 1 489 ? 16.938 -28.562 -12.141 1 98.69 489 LEU B N 1
ATOM 11087 C CA . LEU B 1 489 ? 16.062 -29.281 -11.234 1 98.69 489 LEU B CA 1
ATOM 11088 C C . LEU B 1 489 ? 14.992 -28.344 -10.664 1 98.69 489 LEU B C 1
ATOM 11090 O O . LEU B 1 489 ? 15.312 -27.281 -10.133 1 98.69 489 LEU B O 1
ATOM 11094 N N . PHE B 1 490 ? 13.781 -28.703 -10.805 1 98.75 490 PHE B N 1
ATOM 11095 C CA . PHE B 1 490 ? 12.656 -27.953 -10.25 1 98.75 490 PHE B CA 1
ATOM 11096 C C . PHE B 1 490 ? 11.875 -28.797 -9.258 1 98.75 490 PHE B C 1
ATOM 11098 O O . PHE B 1 490 ? 12.266 -29.938 -8.953 1 98.75 490 PHE B O 1
ATOM 11105 N N . VAL B 1 491 ? 10.703 -28.188 -8.672 1 98.56 491 VAL B N 1
ATOM 11106 C CA . VAL B 1 491 ? 10.203 -28.828 -7.465 1 98.56 491 VAL B CA 1
ATOM 11107 C C . VAL B 1 491 ? 8.68 -28.953 -7.543 1 98.56 491 VAL B C 1
ATOM 11109 O O . VAL B 1 491 ? 8.008 -28.094 -8.125 1 98.56 491 VAL B O 1
ATOM 11112 N N . TRP B 1 492 ? 8.281 -30.016 -7.016 1 97.25 492 TRP B N 1
ATOM 11113 C CA . TRP B 1 492 ? 6.879 -30.344 -6.793 1 97.25 492 TRP B CA 1
ATOM 11114 C C . TRP B 1 492 ? 6.574 -30.453 -5.301 1 97.25 492 TRP B C 1
ATOM 11116 O O . TRP B 1 492 ? 7.223 -31.203 -4.578 1 97.25 492 TRP B O 1
ATOM 11126 N N . ASN B 1 493 ? 5.625 -29.594 -4.699 1 98.5 493 ASN B N 1
ATOM 11127 C CA . ASN B 1 493 ? 5.172 -29.672 -3.316 1 98.5 493 ASN B CA 1
ATOM 11128 C C . ASN B 1 493 ? 3.895 -30.5 -3.191 1 98.5 493 ASN B C 1
ATOM 11130 O O . ASN B 1 493 ? 2.83 -30.078 -3.645 1 98.5 493 ASN B O 1
ATOM 11134 N N . ASP B 1 494 ? 4.027 -31.578 -2.551 1 98.06 494 ASP B N 1
ATOM 11135 C CA . ASP B 1 494 ? 2.924 -32.5 -2.393 1 98.06 494 ASP B CA 1
ATOM 11136 C C . ASP B 1 494 ? 2.621 -32.75 -0.916 1 98.06 494 ASP B C 1
ATOM 11138 O O . ASP B 1 494 ? 3.348 -32.281 -0.04 1 98.06 494 ASP B O 1
ATOM 11142 N N . MET B 1 495 ? 1.438 -33.312 -0.578 1 98.38 495 MET B N 1
ATOM 11143 C CA . MET B 1 495 ? 1.017 -33.719 0.765 1 98.38 495 MET B CA 1
ATOM 11144 C C . MET B 1 495 ? 0.929 -32.5 1.683 1 98.38 495 MET B C 1
ATOM 11146 O O . MET B 1 495 ? 0.989 -32.625 2.906 1 98.38 495 MET B O 1
ATOM 11150 N N . ASN B 1 496 ? 0.762 -31.281 1.227 1 98.56 496 ASN B N 1
ATOM 11151 C CA . ASN B 1 496 ? 0.988 -30.094 2.027 1 98.56 496 ASN B CA 1
ATOM 11152 C C . ASN B 1 496 ? -0.325 -29.406 2.4 1 98.56 496 ASN B C 1
ATOM 11154 O O . ASN B 1 496 ? -0.339 -28.219 2.748 1 98.56 496 ASN B O 1
ATOM 11158 N N . GLU B 1 497 ? -1.395 -30.172 2.293 1 98.12 497 GLU B N 1
ATOM 11159 C CA . GLU B 1 497 ? -2.689 -29.625 2.701 1 98.12 497 GLU B CA 1
ATOM 11160 C C . GLU B 1 497 ? -2.646 -29.109 4.137 1 98.12 497 GLU B C 1
ATOM 11162 O O . GLU B 1 497 ? -3.059 -27.984 4.406 1 98.12 497 GLU B O 1
ATOM 11167 N N . PRO B 1 498 ? -1.957 -29.984 5.109 1 98.12 498 PRO B N 1
ATOM 11168 C CA . PRO B 1 498 ? -1.003 -31.094 5.059 1 98.12 498 PRO B CA 1
ATOM 11169 C C . PRO B 1 498 ? -1.649 -32.438 5.363 1 98.12 498 PRO B C 1
ATOM 11171 O O . PRO B 1 498 ? -2.584 -32.5 6.168 1 98.12 498 PRO B O 1
ATOM 11174 N N . SER B 1 499 ? -1.121 -33.344 4.762 1 98.31 499 SER B N 1
ATOM 11175 C CA . SER B 1 499 ? -1.552 -34.719 4.969 1 98.31 499 SER B CA 1
ATOM 11176 C C . SER B 1 499 ? -0.863 -35.344 6.184 1 98.31 499 SER B C 1
ATOM 11178 O O . SER B 1 499 ? 0.361 -35.25 6.312 1 98.31 499 SER B O 1
ATOM 11180 N N . VAL B 1 500 ? -1.629 -35.812 7.102 1 98.31 500 VAL B N 1
ATOM 11181 C CA . VAL B 1 500 ? -1.203 -36.594 8.258 1 98.31 500 VAL B CA 1
ATOM 11182 C C . VAL B 1 500 ? -2.014 -37.906 8.344 1 98.31 500 VAL B C 1
ATOM 11184 O O . VAL B 1 500 ? -3.168 -37.875 8.773 1 98.31 500 VAL B O 1
ATOM 11187 N N . PHE B 1 501 ? -1.431 -39.031 8.07 1 97.06 501 PHE B N 1
ATOM 11188 C CA . PHE B 1 501 ? -2.139 -40.281 7.887 1 97.06 501 PHE B CA 1
ATOM 11189 C C . PHE B 1 501 ? -2.879 -40.688 9.164 1 97.06 501 PHE B C 1
ATOM 11191 O O . PHE B 1 501 ? -3.979 -41.219 9.102 1 97.06 501 PHE B O 1
ATOM 11198 N N . ASP B 1 502 ? -2.338 -40.406 10.281 1 95.44 502 ASP B N 1
ATOM 11199 C CA . ASP B 1 502 ? -2.953 -40.812 11.547 1 95.44 502 ASP B CA 1
ATOM 11200 C C . ASP B 1 502 ? -3.633 -39.656 12.234 1 95.44 502 ASP B C 1
ATOM 11202 O O . ASP B 1 502 ? -3.893 -39.688 13.438 1 95.44 502 ASP B O 1
ATOM 11206 N N . GLY B 1 503 ? -3.824 -38.562 11.531 1 96 503 GLY B N 1
ATOM 11207 C CA . GLY B 1 503 ? -4.484 -37.406 12.078 1 96 503 GLY B CA 1
ATOM 11208 C C . GLY B 1 503 ? -5.98 -37.375 11.82 1 96 503 GLY B C 1
ATOM 11209 O O . GLY B 1 503 ? -6.492 -38.188 11.047 1 96 503 GLY B O 1
ATOM 11210 N N . PRO B 1 504 ? -6.711 -36.469 12.562 1 96.12 504 PRO B N 1
ATOM 11211 C CA . PRO B 1 504 ? -8.141 -36.281 12.281 1 96.12 504 PRO B CA 1
ATOM 11212 C C . PRO B 1 504 ? -8.406 -35.844 10.836 1 96.12 504 PRO B C 1
ATOM 11214 O O . PRO B 1 504 ? -7.863 -34.844 10.375 1 96.12 504 PRO B O 1
ATOM 11217 N N . GLU B 1 505 ? -9.219 -36.656 10.07 1 96.56 505 GLU B N 1
ATOM 11218 C CA . GLU B 1 505 ? -9.5 -36.438 8.656 1 96.56 505 GLU B CA 1
ATOM 11219 C C . GLU B 1 505 ? -8.227 -36.5 7.82 1 96.56 505 GLU B C 1
ATOM 11221 O O . GLU B 1 505 ? -8.109 -35.812 6.809 1 96.56 505 GLU B O 1
ATOM 11226 N N . GLN B 1 506 ? -7.191 -37.094 8.344 1 96.69 506 GLN B N 1
ATOM 11227 C CA . GLN B 1 506 ? -5.895 -37.312 7.707 1 96.69 506 GLN B CA 1
ATOM 11228 C C . GLN B 1 506 ? -5.148 -36 7.52 1 96.69 506 GLN B C 1
ATOM 11230 O O . GLN B 1 506 ? -4.523 -35.781 6.484 1 96.69 506 GLN B O 1
ATOM 11235 N N . THR B 1 507 ? -5.352 -35.062 8.414 1 98.25 507 THR B N 1
ATOM 11236 C CA . THR B 1 507 ? -4.613 -33.812 8.414 1 98.25 507 THR B CA 1
ATOM 11237 C C . THR B 1 507 ? -4.168 -33.438 9.828 1 98.25 507 THR B C 1
ATOM 11239 O O . THR B 1 507 ? -4.359 -34.219 10.766 1 98.25 507 THR B O 1
ATOM 11242 N N . MET B 1 508 ? -3.533 -32.344 9.992 1 98.56 508 MET B N 1
ATOM 11243 C CA . MET B 1 508 ? -2.932 -31.922 11.258 1 98.56 508 MET B CA 1
ATOM 11244 C C . MET B 1 508 ? -4.004 -31.531 12.273 1 98.56 508 MET B C 1
ATOM 11246 O O . MET B 1 508 ? -4.996 -30.891 11.922 1 98.56 508 MET B O 1
ATOM 11250 N N . PRO B 1 509 ? -3.832 -31.938 13.586 1 98 509 PRO B N 1
ATOM 11251 C CA . PRO B 1 509 ? -4.801 -31.516 14.602 1 98 509 PRO B CA 1
ATOM 11252 C C . PRO B 1 509 ? -4.93 -30 14.711 1 98 509 PRO B C 1
ATOM 11254 O O . PRO B 1 509 ? -3.93 -29.281 14.641 1 98 509 PRO B O 1
ATOM 11257 N N . LYS B 1 510 ? -6.09 -29.578 14.969 1 97.88 510 LYS B N 1
ATOM 11258 C CA . LYS B 1 510 ? -6.402 -28.156 14.945 1 97.88 510 LYS B CA 1
ATOM 11259 C C . LYS B 1 510 ? -5.762 -27.422 16.125 1 97.88 510 LYS B C 1
ATOM 11261 O O . LYS B 1 510 ? -5.543 -26.219 16.078 1 97.88 510 LYS B O 1
ATOM 11266 N N . ASP B 1 511 ? -5.469 -28.094 17.219 1 97.62 511 ASP B N 1
ATOM 11267 C CA . ASP B 1 511 ? -4.926 -27.453 18.406 1 97.62 511 ASP B CA 1
ATOM 11268 C C . ASP B 1 511 ? -3.4 -27.531 18.422 1 97.62 511 ASP B C 1
ATOM 11270 O O . ASP B 1 511 ? -2.771 -27.266 19.453 1 97.62 511 ASP B O 1
ATOM 11274 N N . ALA B 1 512 ? -2.746 -28 17.234 1 98.5 512 ALA B N 1
ATOM 11275 C CA . ALA B 1 512 ? -1.313 -27.75 17.078 1 98.5 512 ALA B CA 1
ATOM 11276 C C . ALA B 1 512 ? -1.006 -26.266 17.109 1 98.5 512 ALA B C 1
ATOM 11278 O O . ALA B 1 512 ? -1.892 -25.438 16.875 1 98.5 512 ALA B O 1
ATOM 11279 N N . VAL B 1 513 ? 0.265 -25.938 17.469 1 98.38 513 VAL B N 1
ATOM 11280 C CA . VAL B 1 513 ? 0.582 -24.531 17.719 1 98.38 513 VAL B CA 1
ATOM 11281 C C . VAL B 1 513 ? 1.688 -24.062 16.766 1 98.38 513 VAL B C 1
ATOM 11283 O O . VAL B 1 513 ? 2.719 -24.734 16.641 1 98.38 513 VAL B O 1
ATOM 11286 N N . HIS B 1 514 ? 1.451 -22.938 16.141 1 98.06 514 HIS B N 1
ATOM 11287 C CA . HIS B 1 514 ? 2.369 -22.359 15.172 1 98.06 514 HIS B CA 1
ATOM 11288 C C . HIS B 1 514 ? 3.066 -21.125 15.742 1 98.06 514 HIS B C 1
ATOM 11290 O O . HIS B 1 514 ? 2.809 -20.719 16.875 1 98.06 514 HIS B O 1
ATOM 11296 N N . TYR B 1 515 ? 3.961 -20.594 14.898 1 95 515 TYR B N 1
ATOM 11297 C CA . TYR B 1 515 ? 4.668 -19.344 15.18 1 95 515 TYR B CA 1
ATOM 11298 C C . TYR B 1 515 ? 3.699 -18.266 15.625 1 95 515 TYR B C 1
ATOM 11300 O O . TYR B 1 515 ? 2.639 -18.078 15.023 1 95 515 TYR B O 1
ATOM 11308 N N . GLY B 1 516 ? 4.043 -17.594 16.734 1 91.75 516 GLY B N 1
ATOM 11309 C CA . GLY B 1 516 ? 3.199 -16.547 17.266 1 91.75 516 GLY B CA 1
ATOM 11310 C C . GLY B 1 516 ? 2.166 -17.062 18.25 1 91.75 516 GLY B C 1
ATOM 11311 O O . GLY B 1 516 ? 1.385 -16.281 18.812 1 91.75 516 GLY B O 1
ATOM 11312 N N . GLY B 1 517 ? 2.186 -18.359 18.5 1 94.44 517 GLY B N 1
ATOM 11313 C CA . GLY B 1 517 ? 1.253 -18.969 19.453 1 94.44 517 GLY B CA 1
ATOM 11314 C C . GLY B 1 517 ? -0.114 -19.234 18.844 1 94.44 517 GLY B C 1
ATOM 11315 O O . GLY B 1 517 ? -1.087 -19.438 19.578 1 94.44 517 GLY B O 1
ATOM 11316 N N . TRP B 1 518 ? -0.185 -19.297 17.562 1 97.12 518 TRP B N 1
ATOM 11317 C CA . TRP B 1 518 ? -1.468 -19.484 16.891 1 97.12 518 TRP B CA 1
ATOM 11318 C C . TRP B 1 518 ? -1.781 -20.969 16.734 1 97.12 518 TRP B C 1
ATOM 11320 O O . TRP B 1 518 ? -0.906 -21.766 16.391 1 97.12 518 TRP B O 1
ATOM 11330 N N . GLU B 1 519 ? -2.996 -21.297 16.984 1 98.06 519 GLU B N 1
ATOM 11331 C CA . GLU B 1 519 ? -3.422 -22.672 16.75 1 98.06 519 GLU B CA 1
ATOM 11332 C C . GLU B 1 519 ? -3.555 -22.953 15.25 1 98.06 519 GLU B C 1
ATOM 11334 O O . GLU B 1 519 ? -3.865 -22.062 14.469 1 98.06 519 GLU B O 1
ATOM 11339 N N . HIS B 1 520 ? -3.379 -24.203 14.906 1 98.56 520 HIS B N 1
ATOM 11340 C CA . HIS B 1 520 ? -3.48 -24.641 13.523 1 98.56 520 HIS B CA 1
ATOM 11341 C C . HIS B 1 520 ? -4.844 -24.281 12.93 1 98.56 520 HIS B C 1
ATOM 11343 O O . HIS B 1 520 ? -4.953 -23.984 11.742 1 98.56 520 HIS B O 1
ATOM 11349 N N . ARG B 1 521 ? -5.863 -24.234 13.742 1 98.31 521 ARG B N 1
ATOM 11350 C CA . ARG B 1 521 ? -7.215 -23.969 13.266 1 98.31 521 ARG B CA 1
ATOM 11351 C C . ARG B 1 521 ? -7.297 -22.578 12.625 1 98.31 521 ARG B C 1
ATOM 11353 O O . ARG B 1 521 ? -8.141 -22.344 11.758 1 98.31 521 ARG B O 1
ATOM 11360 N N . GLU B 1 522 ? -6.414 -21.641 13.047 1 98.31 522 GLU B N 1
ATOM 11361 C CA . GLU B 1 522 ? -6.434 -20.281 12.547 1 98.31 522 GLU B CA 1
ATOM 11362 C C . GLU B 1 522 ? -5.926 -20.203 11.109 1 98.31 522 GLU B C 1
ATOM 11364 O O . GLU B 1 522 ? -6.305 -19.297 10.359 1 98.31 522 GLU B O 1
ATOM 11369 N N . LEU B 1 523 ? -5.055 -21.156 10.703 1 98.62 523 LEU B N 1
ATOM 11370 C CA . LEU B 1 523 ? -4.305 -20.922 9.477 1 98.62 523 LEU B CA 1
ATOM 11371 C C . LEU B 1 523 ? -4.168 -22.203 8.656 1 98.62 523 LEU B C 1
ATOM 11373 O O . LEU B 1 523 ? -3.293 -22.297 7.793 1 98.62 523 LEU B O 1
ATOM 11377 N N . HIS B 1 524 ? -5.012 -23.141 8.852 1 98.75 524 HIS B N 1
ATOM 11378 C CA . HIS B 1 524 ? -4.941 -24.438 8.203 1 98.75 524 HIS B CA 1
ATOM 11379 C C . HIS B 1 524 ? -4.801 -24.297 6.688 1 98.75 524 HIS B C 1
ATOM 11381 O O . HIS B 1 524 ? -3.91 -24.891 6.082 1 98.75 524 HIS B O 1
ATOM 11387 N N . ASN B 1 525 ? -5.602 -23.469 6.117 1 98.81 525 ASN B N 1
ATOM 11388 C CA . ASN B 1 525 ? -5.676 -23.375 4.664 1 98.81 525 ASN B CA 1
ATOM 11389 C C . ASN B 1 525 ? -4.5 -22.594 4.09 1 98.81 525 ASN B C 1
ATOM 11391 O O . ASN B 1 525 ? -4.309 -22.547 2.873 1 98.81 525 ASN B O 1
ATOM 11395 N N . LEU B 1 526 ? -3.652 -22.031 4.949 1 98.62 526 LEU B N 1
ATOM 11396 C CA . LEU B 1 526 ? -2.5 -21.266 4.5 1 98.62 526 LEU B CA 1
ATOM 11397 C C . LEU B 1 526 ? -1.26 -22.141 4.402 1 98.62 526 LEU B C 1
ATOM 11399 O O . LEU B 1 526 ? -0.253 -21.75 3.812 1 98.62 526 LEU B O 1
ATOM 11403 N N . TYR B 1 527 ? -1.335 -23.281 4.977 1 98.81 527 TYR B N 1
ATOM 11404 C CA . TYR B 1 527 ? -0.134 -24.078 5.164 1 98.81 527 TYR B CA 1
ATOM 11405 C C . TYR B 1 527 ? 0.555 -24.359 3.834 1 98.81 527 TYR B C 1
ATOM 11407 O O . TYR B 1 527 ? 1.744 -24.062 3.672 1 98.81 527 TYR B O 1
ATOM 11415 N N . GLY B 1 528 ? -0.214 -24.875 2.859 1 98.62 528 GLY B N 1
ATOM 11416 C CA . GLY B 1 528 ? 0.339 -25.156 1.544 1 98.62 528 GLY B CA 1
ATOM 11417 C C . GLY B 1 528 ? 0.822 -23.906 0.821 1 98.62 528 GLY B C 1
ATOM 11418 O O . GLY B 1 528 ? 1.838 -23.953 0.123 1 98.62 528 GLY B O 1
ATOM 11419 N N . PHE B 1 529 ? 0.113 -22.781 1.008 1 98.62 529 PHE B N 1
ATOM 11420 C CA . PHE B 1 529 ? 0.489 -21.484 0.443 1 98.62 529 PHE B CA 1
ATOM 11421 C C . PHE B 1 529 ? 1.891 -21.078 0.889 1 98.62 529 PHE B C 1
ATOM 11423 O O . PHE B 1 529 ? 2.709 -20.656 0.073 1 98.62 529 PHE B O 1
ATOM 11430 N N . TYR B 1 530 ? 2.191 -21.312 2.113 1 98.75 530 TYR B N 1
ATOM 11431 C CA . TYR B 1 530 ? 3.469 -20.875 2.672 1 98.75 530 TYR B CA 1
ATOM 11432 C C . TYR B 1 530 ? 4.598 -21.797 2.221 1 98.75 530 TYR B C 1
ATOM 11434 O O . TYR B 1 530 ? 5.723 -21.344 1.988 1 98.75 530 TYR B O 1
ATOM 11442 N N . GLN B 1 531 ? 4.355 -23.062 2.092 1 98.81 531 GLN B N 1
ATOM 11443 C CA . GLN B 1 531 ? 5.41 -23.906 1.541 1 98.81 531 GLN B CA 1
ATOM 11444 C C . GLN B 1 531 ? 5.691 -23.547 0.084 1 98.81 531 GLN B C 1
ATOM 11446 O O . GLN B 1 531 ? 6.852 -23.516 -0.334 1 98.81 531 GLN B O 1
ATOM 11451 N N . HIS B 1 532 ? 4.562 -23.406 -0.669 1 98.69 532 HIS B N 1
ATOM 11452 C CA . HIS B 1 532 ? 4.684 -22.969 -2.057 1 98.69 532 HIS B CA 1
ATOM 11453 C C . HIS B 1 532 ? 5.57 -21.734 -2.176 1 98.69 532 HIS B C 1
ATOM 11455 O O . HIS B 1 532 ? 6.48 -21.703 -3.01 1 98.69 532 HIS B O 1
ATOM 11461 N N . MET B 1 533 ? 5.363 -20.812 -1.317 1 98.62 533 MET B N 1
ATOM 11462 C CA . MET B 1 533 ? 6.109 -19.562 -1.289 1 98.62 533 MET B CA 1
ATOM 11463 C C . MET B 1 533 ? 7.578 -19.797 -0.958 1 98.62 533 MET B C 1
ATOM 11465 O O . MET B 1 533 ? 8.469 -19.297 -1.638 1 98.62 533 MET B O 1
ATOM 11469 N N . ALA B 1 534 ? 7.852 -20.578 0.058 1 98.75 534 ALA B N 1
ATOM 11470 C CA . ALA B 1 534 ? 9.219 -20.859 0.487 1 98.75 534 ALA B CA 1
ATOM 11471 C C . ALA B 1 534 ? 10.008 -21.562 -0.622 1 98.75 534 ALA B C 1
ATOM 11473 O O . ALA B 1 534 ? 11.188 -21.266 -0.822 1 98.75 534 ALA B O 1
ATOM 11474 N N . THR B 1 535 ? 9.344 -22.469 -1.338 1 98.81 535 THR B N 1
ATOM 11475 C CA . THR B 1 535 ? 9.992 -23.203 -2.42 1 98.81 535 THR B CA 1
ATOM 11476 C C . THR B 1 535 ? 10.312 -22.266 -3.586 1 98.81 535 THR B C 1
ATOM 11478 O O . THR B 1 535 ? 11.422 -22.312 -4.129 1 98.81 535 THR B O 1
ATOM 11481 N N . ALA B 1 536 ? 9.359 -21.453 -3.941 1 98.62 536 ALA B N 1
ATOM 11482 C CA . ALA B 1 536 ? 9.578 -20.484 -5.023 1 98.62 536 ALA B CA 1
ATOM 11483 C C . ALA B 1 536 ? 10.734 -19.547 -4.695 1 98.62 536 ALA B C 1
ATOM 11485 O O . ALA B 1 536 ? 11.625 -19.344 -5.523 1 98.62 536 ALA B O 1
ATOM 11486 N N . ASP B 1 537 ? 10.734 -19.078 -3.506 1 98.31 537 ASP B N 1
ATOM 11487 C CA . ASP B 1 537 ? 11.805 -18.188 -3.068 1 98.31 537 ASP B CA 1
ATOM 11488 C C . ASP B 1 537 ? 13.156 -18.891 -3.119 1 98.31 537 ASP B C 1
ATOM 11490 O O . ASP B 1 537 ? 14.172 -18.281 -3.465 1 98.31 537 ASP B O 1
ATOM 11494 N N . GLY B 1 538 ? 13.164 -20.156 -2.746 1 98.69 538 GLY B N 1
ATOM 11495 C CA . GLY B 1 538 ? 14.391 -20.938 -2.789 1 98.69 538 GLY B CA 1
ATOM 11496 C C . GLY B 1 538 ? 14.961 -21.078 -4.188 1 98.69 538 GLY B C 1
ATOM 11497 O O . GLY B 1 538 ? 16.172 -20.906 -4.391 1 98.69 538 GLY B O 1
ATOM 11498 N N . LEU B 1 539 ? 14.086 -21.344 -5.113 1 98.62 539 LEU B N 1
ATOM 11499 C CA . LEU B 1 539 ? 14.523 -21.516 -6.492 1 98.62 539 LEU B CA 1
ATOM 11500 C C . LEU B 1 539 ? 14.992 -20.188 -7.086 1 98.62 539 LEU B C 1
ATOM 11502 O O . LEU B 1 539 ? 15.953 -20.156 -7.855 1 98.62 539 LEU B O 1
ATOM 11506 N N . ILE B 1 540 ? 14.359 -19.109 -6.719 1 98.12 540 ILE B N 1
ATOM 11507 C CA . ILE B 1 540 ? 14.766 -17.797 -7.172 1 98.12 540 ILE B CA 1
ATOM 11508 C C . ILE B 1 540 ? 16.141 -17.453 -6.586 1 98.12 540 ILE B C 1
ATOM 11510 O O . ILE B 1 540 ? 17.031 -16.984 -7.305 1 98.12 540 ILE B O 1
ATOM 11514 N N . THR B 1 541 ? 16.312 -17.719 -5.34 1 97.94 541 THR B N 1
ATOM 11515 C CA . THR B 1 541 ? 17.562 -17.422 -4.648 1 97.94 541 THR B CA 1
ATOM 11516 C C . THR B 1 541 ? 18.719 -18.234 -5.234 1 97.94 541 THR B C 1
ATOM 11518 O O . THR B 1 541 ? 19.828 -17.719 -5.402 1 97.94 541 THR B O 1
ATOM 11521 N N . ARG B 1 542 ? 18.438 -19.469 -5.539 1 97 542 ARG B N 1
ATOM 11522 C CA . ARG B 1 542 ? 19.422 -20.391 -6.09 1 97 542 ARG B CA 1
ATOM 11523 C C . ARG B 1 542 ? 20.016 -19.844 -7.379 1 97 542 ARG B C 1
ATOM 11525 O O . ARG B 1 542 ? 21.203 -20.062 -7.664 1 97 542 ARG B O 1
ATOM 11532 N N . SER B 1 543 ? 19.25 -19.125 -8.133 1 96.75 543 SER B N 1
ATOM 11533 C CA . SER B 1 543 ? 19.703 -18.562 -9.406 1 96.75 543 SER B CA 1
ATOM 11534 C C . SER B 1 543 ? 20.219 -17.141 -9.234 1 96.75 543 SER B C 1
ATOM 11536 O O . SER B 1 543 ? 20.547 -16.469 -10.211 1 96.75 543 SER B O 1
ATOM 11538 N N . GLY B 1 544 ? 20.203 -16.656 -7.984 1 96 544 GLY B N 1
ATOM 11539 C CA . GLY B 1 544 ? 20.594 -15.273 -7.73 1 96 544 GLY B CA 1
ATOM 11540 C C . GLY B 1 544 ? 19.562 -14.266 -8.203 1 96 544 GLY B C 1
ATOM 11541 O O . GLY B 1 544 ? 19.891 -13.117 -8.5 1 96 544 GLY B O 1
ATOM 11542 N N . GLY B 1 545 ? 18.359 -14.75 -8.406 1 96.25 545 GLY B N 1
ATOM 11543 C CA . GLY B 1 545 ? 17.297 -13.867 -8.82 1 96.25 545 GLY B CA 1
ATOM 11544 C C . GLY B 1 545 ? 17.203 -13.695 -10.328 1 96.25 545 GLY B C 1
ATOM 11545 O O . GLY B 1 545 ? 16.484 -12.82 -10.82 1 96.25 545 GLY B O 1
ATOM 11546 N N . SER B 1 546 ? 17.844 -14.539 -11.078 1 96.06 546 SER B N 1
ATOM 11547 C CA . SER B 1 546 ? 17.922 -14.336 -12.516 1 96.06 546 SER B CA 1
ATOM 11548 C C . SER B 1 546 ? 16.891 -15.203 -13.25 1 96.06 546 SER B C 1
ATOM 11550 O O . SER B 1 546 ? 16.422 -14.828 -14.328 1 96.06 546 SER B O 1
ATOM 11552 N N . GLU B 1 547 ? 16.609 -16.406 -12.688 1 97.62 547 GLU B N 1
ATOM 11553 C CA . GLU B 1 547 ? 15.773 -17.375 -13.391 1 97.62 547 GLU B CA 1
ATOM 11554 C C . GLU B 1 547 ? 14.391 -17.484 -12.766 1 97.62 547 GLU B C 1
ATOM 11556 O O . GLU B 1 547 ? 14.25 -17.422 -11.539 1 97.62 547 GLU B O 1
ATOM 11561 N N . ARG B 1 548 ? 13.383 -17.641 -13.633 1 98.19 548 ARG B N 1
ATOM 11562 C CA . ARG B 1 548 ? 12.031 -17.891 -13.148 1 98.19 548 ARG B CA 1
ATOM 11563 C C . ARG B 1 548 ? 11.914 -19.266 -12.508 1 98.19 548 ARG B C 1
ATOM 11565 O O . ARG B 1 548 ? 12.477 -20.234 -13.023 1 98.19 548 ARG B O 1
ATOM 11572 N N . PRO B 1 549 ? 11.195 -19.359 -11.367 1 98.25 549 PRO B N 1
ATOM 11573 C CA . PRO B 1 549 ? 10.969 -20.672 -10.773 1 98.25 549 PRO B CA 1
ATOM 11574 C C . PRO B 1 549 ? 9.82 -21.422 -11.43 1 98.25 549 PRO B C 1
ATOM 11576 O O . PRO B 1 549 ? 9.055 -20.844 -12.203 1 98.25 549 PRO B O 1
ATOM 11579 N N . PHE B 1 550 ? 9.789 -22.672 -11.18 1 98.69 550 PHE B N 1
ATOM 11580 C CA . PHE B 1 550 ? 8.602 -23.484 -11.406 1 98.69 550 PHE B CA 1
ATOM 11581 C C . PHE B 1 550 ? 8.344 -24.391 -10.211 1 98.69 550 PHE B C 1
ATOM 11583 O O . PHE B 1 550 ? 9.203 -25.188 -9.836 1 98.69 550 PHE B O 1
ATOM 11590 N N . VAL B 1 551 ? 7.25 -24.203 -9.625 1 98.81 551 VAL B N 1
ATOM 11591 C CA . VAL B 1 551 ? 6.793 -25.031 -8.516 1 98.81 551 VAL B CA 1
ATOM 11592 C C . VAL B 1 551 ? 5.344 -25.469 -8.75 1 98.81 551 VAL B C 1
ATOM 11594 O O . VAL B 1 551 ? 4.48 -24.625 -9.016 1 98.81 551 VAL B O 1
ATOM 11597 N N . LEU B 1 552 ? 5.094 -26.719 -8.766 1 98.69 552 LEU B N 1
ATOM 11598 C CA . LEU B 1 552 ? 3.734 -27.234 -8.719 1 98.69 552 LEU B CA 1
ATOM 11599 C C . LEU B 1 552 ? 3.33 -27.578 -7.293 1 98.69 552 LEU B C 1
ATOM 11601 O O . LEU B 1 552 ? 4.062 -28.281 -6.586 1 98.69 552 LEU B O 1
ATOM 11605 N N . SER B 1 553 ? 2.221 -27.078 -6.867 1 98.69 553 SER B N 1
ATOM 11606 C CA . SER B 1 553 ? 1.74 -27.359 -5.52 1 98.69 553 SER B CA 1
ATOM 11607 C C . SER B 1 553 ? 0.39 -28.078 -5.555 1 98.69 553 SER B C 1
ATOM 11609 O O . SER B 1 553 ? -0.474 -27.734 -6.363 1 98.69 553 SER B O 1
ATOM 11611 N N . ARG B 1 554 ? 0.27 -29.016 -4.707 1 98.31 554 ARG B N 1
ATOM 11612 C CA . ARG B 1 554 ? -1.04 -29.641 -4.59 1 98.31 554 ARG B CA 1
ATOM 11613 C C . ARG B 1 554 ? -2.006 -28.766 -3.807 1 98.31 554 ARG B C 1
ATOM 11615 O O . ARG B 1 554 ? -3.111 -28.469 -4.273 1 98.31 554 ARG B O 1
ATOM 11622 N N . SER B 1 555 ? -1.55 -28.344 -2.594 1 98.69 555 SER B N 1
ATOM 11623 C CA . SER B 1 555 ? -2.389 -27.469 -1.779 1 98.69 555 SER B CA 1
ATOM 11624 C C . SER B 1 555 ? -2.145 -26 -2.111 1 98.69 555 SER B C 1
ATOM 11626 O O . SER B 1 555 ? -1.036 -25.625 -2.492 1 98.69 555 SER B O 1
ATOM 11628 N N . PHE B 1 556 ? -3.176 -25.188 -1.984 1 98.75 556 PHE B N 1
ATOM 11629 C CA . PHE B 1 556 ? -3.084 -23.766 -2.336 1 98.75 556 PHE B CA 1
ATOM 11630 C C . PHE B 1 556 ? -4.133 -22.953 -1.586 1 98.75 556 PHE B C 1
ATOM 11632 O O . PHE B 1 556 ? -5 -23.516 -0.918 1 98.75 556 PHE B O 1
ATOM 11639 N N . PHE B 1 557 ? -4.008 -21.672 -1.587 1 98.81 557 PHE B N 1
ATOM 11640 C CA . PHE B 1 557 ? -4.934 -20.672 -1.045 1 98.81 557 PHE B CA 1
ATOM 11641 C C . PHE B 1 557 ? -4.961 -19.422 -1.919 1 98.81 557 PHE B C 1
ATOM 11643 O O . PHE B 1 557 ? -4.297 -19.375 -2.957 1 98.81 557 PHE B O 1
ATOM 11650 N N . ALA B 1 558 ? -5.805 -18.453 -1.605 1 98.62 558 ALA B N 1
ATOM 11651 C CA . ALA B 1 558 ? -5.762 -17.172 -2.289 1 98.62 558 ALA B CA 1
ATOM 11652 C C . ALA B 1 558 ? -4.344 -16.609 -2.311 1 98.62 558 ALA B C 1
ATOM 11654 O O . ALA B 1 558 ? -3.648 -16.609 -1.292 1 98.62 558 ALA B O 1
ATOM 11655 N N . GLY B 1 559 ? -3.898 -16.234 -3.486 1 98.06 559 GLY B N 1
ATOM 11656 C CA . GLY B 1 559 ? -2.57 -15.664 -3.615 1 98.06 559 GLY B CA 1
ATOM 11657 C C . GLY B 1 559 ? -1.558 -16.625 -4.207 1 98.06 559 GLY B C 1
ATOM 11658 O O . GLY B 1 559 ? -0.485 -16.219 -4.652 1 98.06 559 GLY B O 1
ATOM 11659 N N . SER B 1 560 ? -1.856 -17.906 -4.297 1 98.56 560 SER B N 1
ATOM 11660 C CA . SER B 1 560 ? -0.914 -18.922 -4.766 1 98.56 560 SER B CA 1
ATOM 11661 C C . SER B 1 560 ? -0.577 -18.719 -6.242 1 98.56 560 SER B C 1
ATOM 11663 O O . SER B 1 560 ? 0.438 -19.219 -6.723 1 98.56 560 SER B O 1
ATOM 11665 N N . GLN B 1 561 ? -1.4 -17.969 -6.988 1 98.25 561 GLN B N 1
ATOM 11666 C CA . GLN B 1 561 ? -1.16 -17.75 -8.414 1 98.25 561 GLN B CA 1
ATOM 11667 C C . GLN B 1 561 ? 0.161 -17.031 -8.648 1 98.25 561 GLN B C 1
ATOM 11669 O O . GLN B 1 561 ? 0.749 -17.125 -9.727 1 98.25 561 GLN B O 1
ATOM 11674 N N . ARG B 1 562 ? 0.661 -16.359 -7.66 1 96.56 562 ARG B N 1
ATOM 11675 C CA . ARG B 1 562 ? 1.898 -15.609 -7.812 1 96.56 562 ARG B CA 1
ATOM 11676 C C . ARG B 1 562 ? 3.117 -16.516 -7.672 1 96.56 562 ARG B C 1
ATOM 11678 O O . ARG B 1 562 ? 4.234 -16.125 -8.016 1 96.56 562 ARG B O 1
ATOM 11685 N N . LEU B 1 563 ? 2.879 -17.781 -7.262 1 97.88 563 LEU B N 1
ATOM 11686 C CA . LEU B 1 563 ? 3.998 -18.609 -6.836 1 97.88 563 LEU B CA 1
ATOM 11687 C C . LEU B 1 563 ? 4.258 -19.719 -7.852 1 97.88 563 LEU B C 1
ATOM 11689 O O . LEU B 1 563 ? 5.375 -20.25 -7.93 1 97.88 563 LEU B O 1
ATOM 11693 N N . GLY B 1 564 ? 3.193 -20.172 -8.547 1 97.5 564 GLY B N 1
ATOM 11694 C CA . GLY B 1 564 ? 3.393 -21.25 -9.5 1 97.5 564 GLY B CA 1
ATOM 11695 C C . GLY B 1 564 ? 2.098 -21.906 -9.938 1 97.5 564 GLY B C 1
ATOM 11696 O O . GLY B 1 564 ? 1.088 -21.219 -10.141 1 97.5 564 GLY B O 1
ATOM 11697 N N . ALA B 1 565 ? 2.154 -23.219 -10.18 1 98.38 565 ALA B N 1
ATOM 11698 C CA . ALA B 1 565 ? 1.042 -23.984 -10.742 1 98.38 565 ALA B CA 1
ATOM 11699 C C . ALA B 1 565 ? 0.403 -24.875 -9.68 1 98.38 565 ALA B C 1
ATOM 11701 O O . ALA B 1 565 ? 1.019 -25.172 -8.656 1 98.38 565 ALA B O 1
ATOM 11702 N N . VAL B 1 566 ? -0.837 -25.281 -9.992 1 98.25 566 VAL B N 1
ATOM 11703 C CA . VAL B 1 566 ? -1.588 -26.188 -9.141 1 98.25 566 VAL B CA 1
ATOM 11704 C C . VAL B 1 566 ? -2.281 -27.25 -9.992 1 98.25 566 VAL B C 1
ATOM 11706 O O . VAL B 1 566 ? -2.523 -27.031 -11.188 1 98.25 566 VAL B O 1
ATOM 11709 N N . TRP B 1 567 ? -2.506 -28.422 -9.445 1 97.31 567 TRP B N 1
ATOM 11710 C CA . TRP B 1 567 ? -3.297 -29.406 -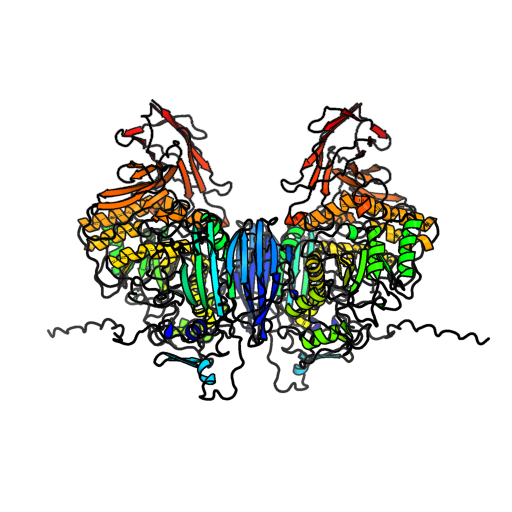10.172 1 97.31 567 TRP B CA 1
ATOM 11711 C C . TRP B 1 567 ? -4.434 -29.938 -9.305 1 97.31 567 TRP B C 1
ATOM 11713 O O . TRP B 1 567 ? -4.473 -29.688 -8.102 1 97.31 567 TRP B O 1
ATOM 11723 N N . THR B 1 568 ? -5.371 -30.609 -9.859 1 96.88 568 THR B N 1
ATOM 11724 C CA . THR B 1 568 ? -6.633 -30.953 -9.219 1 96.88 568 THR B CA 1
ATOM 11725 C C . THR B 1 568 ? -6.465 -32.188 -8.336 1 96.88 568 THR B C 1
ATOM 11727 O O . THR B 1 568 ? -7.445 -32.719 -7.824 1 96.88 568 THR B O 1
ATOM 11730 N N . GLY B 1 569 ? -5.281 -32.719 -8.211 1 95.38 569 GLY B N 1
ATOM 11731 C CA . GLY B 1 569 ? -5.02 -33.781 -7.25 1 95.38 569 GLY B CA 1
ATOM 11732 C C . GLY B 1 569 ? -5.215 -35.188 -7.824 1 95.38 569 GLY B C 1
ATOM 11733 O O . GLY B 1 569 ? -5.102 -35.375 -9.031 1 95.38 569 GLY B O 1
ATOM 11734 N N . ASP B 1 570 ? -5.457 -36.219 -6.957 1 96.38 570 ASP B N 1
ATOM 11735 C CA . ASP B 1 570 ? -5.441 -37.625 -7.301 1 96.38 570 ASP B CA 1
ATOM 11736 C C . ASP B 1 570 ? -6.762 -38.062 -7.938 1 96.38 570 ASP B C 1
ATOM 11738 O O . ASP B 1 570 ? -7.633 -38.594 -7.262 1 96.38 570 ASP B O 1
ATOM 11742 N N . ASN B 1 571 ? -6.793 -37.969 -9.18 1 97.94 571 ASN B N 1
ATOM 11743 C CA . ASN B 1 571 ? -7.988 -38.312 -9.938 1 97.94 571 ASN B CA 1
ATOM 11744 C C . ASN B 1 571 ? -7.961 -39.781 -10.391 1 97.94 571 ASN B C 1
ATOM 11746 O O . ASN B 1 571 ? -7.105 -40.562 -9.953 1 97.94 571 ASN B O 1
ATOM 11750 N N . VAL B 1 572 ? -9.008 -40.188 -11.203 1 98.38 572 VAL B N 1
ATOM 11751 C CA . VAL B 1 572 ? -9.195 -41.594 -11.57 1 98.38 572 VAL B CA 1
ATOM 11752 C C . VAL B 1 572 ? -9.297 -41.719 -13.086 1 98.38 572 VAL B C 1
ATOM 11754 O O . VAL B 1 572 ? -9.844 -40.844 -13.758 1 98.38 572 VAL B O 1
ATOM 11757 N N . ALA B 1 573 ? -8.828 -42.812 -13.633 1 98.31 573 ALA B N 1
ATOM 11758 C CA . ALA B 1 573 ? -8.891 -43.094 -15.07 1 98.31 573 ALA B CA 1
ATOM 11759 C C . ALA B 1 573 ? -10.305 -43.469 -15.492 1 98.31 573 ALA B C 1
ATOM 11761 O O . ALA B 1 573 ? -10.594 -44.656 -15.727 1 98.31 573 ALA B O 1
ATOM 11762 N N . SER B 1 574 ? -11.141 -42.5 -15.656 1 98.31 574 SER B N 1
ATOM 11763 C CA . SER B 1 574 ? -12.516 -42.688 -16.094 1 98.31 574 SER B CA 1
ATOM 11764 C C . SER B 1 574 ? -13.039 -41.5 -16.891 1 98.31 574 SER B C 1
ATOM 11766 O O . SER B 1 574 ? -12.492 -40.406 -16.781 1 98.31 574 SER B O 1
ATOM 11768 N N . TRP B 1 575 ? -14.047 -41.719 -17.625 1 98.38 575 TRP B N 1
ATOM 11769 C CA . TRP B 1 575 ? -14.656 -40.688 -18.438 1 98.38 575 TRP B CA 1
ATOM 11770 C C . TRP B 1 575 ? -15.273 -39.594 -17.562 1 98.38 575 TRP B C 1
ATOM 11772 O O . TRP B 1 575 ? -15.25 -38.406 -17.922 1 98.38 575 TRP B O 1
ATOM 11782 N N . LYS B 1 576 ? -15.773 -39.938 -16.438 1 98.19 576 LYS B N 1
ATOM 11783 C CA . LYS B 1 576 ? -16.406 -39 -15.539 1 98.19 576 LYS B CA 1
ATOM 11784 C C . LYS B 1 576 ? -15.375 -38 -14.977 1 98.19 576 LYS B C 1
ATOM 11786 O O . LYS B 1 576 ? -15.672 -36.812 -14.805 1 98.19 576 LYS B O 1
ATOM 11791 N N . TYR B 1 577 ? -14.219 -38.531 -14.711 1 98.44 577 TYR B N 1
ATOM 11792 C CA . TYR B 1 577 ? -13.164 -37.688 -14.18 1 98.44 577 TYR B CA 1
ATOM 11793 C C . TYR B 1 577 ? -12.625 -36.75 -15.258 1 98.44 577 TYR B C 1
ATOM 11795 O O . TYR B 1 577 ? -12.258 -35.594 -14.977 1 98.44 577 TYR B O 1
ATOM 11803 N N . LEU B 1 578 ? -12.539 -37.188 -16.469 1 98.69 578 LEU B N 1
ATOM 11804 C CA . LEU B 1 578 ? -12.203 -36.281 -17.562 1 98.69 578 LEU B CA 1
ATOM 11805 C C . LEU B 1 578 ? -13.227 -35.156 -17.672 1 98.69 578 LEU B C 1
ATOM 11807 O O . LEU B 1 578 ? -12.859 -34 -17.781 1 98.69 578 LEU B O 1
ATOM 11811 N N . SER B 1 579 ? -14.445 -35.562 -17.594 1 98.38 579 SER B N 1
ATOM 11812 C CA . SER B 1 579 ? -15.531 -34.625 -17.766 1 98.38 579 SER B CA 1
ATOM 11813 C C . SER B 1 579 ? -15.523 -33.594 -16.641 1 98.38 579 SER B C 1
ATOM 11815 O O . SER B 1 579 ? -15.633 -32.375 -16.891 1 98.38 579 SER B O 1
ATOM 11817 N N . ILE B 1 580 ? -15.375 -34 -15.375 1 98.38 580 ILE B N 1
ATOM 11818 C CA . ILE B 1 580 ? -15.508 -33.094 -14.234 1 98.38 580 ILE B CA 1
ATOM 11819 C C . ILE B 1 580 ? -14.266 -32.219 -14.117 1 98.38 580 ILE B C 1
ATOM 11821 O O . ILE B 1 580 ? -14.312 -31.156 -13.5 1 98.38 580 ILE B O 1
ATOM 11825 N N . SER B 1 581 ? -13.148 -32.656 -14.719 1 98.31 581 SER B N 1
ATOM 11826 C CA . SER B 1 581 ? -11.93 -31.844 -14.648 1 98.31 581 SER B CA 1
ATOM 11827 C C . SER B 1 581 ? -12.109 -30.5 -15.32 1 98.31 581 SER B C 1
ATOM 11829 O O . SER B 1 581 ? -11.469 -29.516 -14.945 1 98.31 581 SER B O 1
ATOM 11831 N N . ILE B 1 582 ? -13.008 -30.375 -16.281 1 98.62 582 ILE B N 1
ATOM 11832 C CA . ILE B 1 582 ? -13.188 -29.156 -17.047 1 98.62 582 ILE B CA 1
ATOM 11833 C C . ILE B 1 582 ? -13.789 -28.078 -16.156 1 98.62 582 ILE B C 1
ATOM 11835 O O . ILE B 1 582 ? -13.195 -27.016 -15.977 1 98.62 582 ILE B O 1
ATOM 11839 N N . PRO B 1 583 ? -14.953 -28.328 -15.516 1 98.56 583 PRO B N 1
ATOM 11840 C CA . PRO B 1 583 ? -15.469 -27.281 -14.633 1 98.56 583 PRO B CA 1
ATOM 11841 C C . PRO B 1 583 ? -14.562 -27.016 -13.438 1 98.56 583 PRO B C 1
ATOM 11843 O O . PRO B 1 583 ? -14.5 -25.891 -12.938 1 98.56 583 PRO B O 1
ATOM 11846 N N . MET B 1 584 ? -13.789 -27.984 -12.945 1 98.62 584 MET B N 1
ATOM 11847 C CA . MET B 1 584 ? -12.836 -27.734 -11.867 1 98.62 584 MET B CA 1
ATOM 11848 C C . MET B 1 584 ? -11.797 -26.703 -12.273 1 98.62 584 MET B C 1
ATOM 11850 O O . MET B 1 584 ? -11.508 -25.781 -11.516 1 98.62 584 MET B O 1
ATOM 11854 N N . LEU B 1 585 ? -11.289 -26.891 -13.461 1 98.75 585 LEU B N 1
ATOM 11855 C CA . LEU B 1 585 ? -10.273 -25.969 -13.945 1 98.75 585 LEU B CA 1
ATOM 11856 C C . LEU B 1 585 ? -10.859 -24.578 -14.188 1 98.75 585 LEU B C 1
ATOM 11858 O O . LEU B 1 585 ? -10.195 -23.578 -13.961 1 98.75 585 LEU B O 1
ATOM 11862 N N . LEU B 1 586 ? -12.062 -24.531 -14.688 1 98.81 586 LEU B N 1
ATOM 11863 C CA . LEU B 1 586 ? -12.734 -23.25 -14.914 1 98.81 586 LEU B CA 1
ATOM 11864 C C . LEU B 1 586 ? -12.953 -22.516 -13.594 1 98.81 586 LEU B C 1
ATOM 11866 O O . LEU B 1 586 ? -12.797 -21.297 -13.523 1 98.81 586 LEU B O 1
ATOM 11870 N N . SER B 1 587 ? -13.289 -23.266 -12.586 1 98.62 587 SER B N 1
ATOM 11871 C CA . SER B 1 587 ? -13.477 -22.672 -11.273 1 98.62 587 SER B CA 1
ATOM 11872 C C . SER B 1 587 ? -12.172 -22.094 -10.734 1 98.62 587 SER B C 1
ATOM 11874 O O . SER B 1 587 ? -12.164 -20.984 -10.164 1 98.62 587 SER B O 1
ATOM 11876 N N . LEU B 1 588 ? -11.102 -22.828 -10.875 1 98.69 588 LEU B N 1
ATOM 11877 C CA . LEU B 1 588 ? -9.781 -22.344 -10.484 1 98.69 588 LEU B CA 1
ATOM 11878 C C . LEU B 1 588 ? -9.422 -21.078 -11.266 1 98.69 588 LEU B C 1
ATOM 11880 O O . LEU B 1 588 ? -8.969 -20.094 -10.68 1 98.69 588 LEU B O 1
ATOM 11884 N N . SER B 1 589 ? -9.703 -21.078 -12.477 1 98.31 589 SER B N 1
ATOM 11885 C CA . SER B 1 589 ? -9.367 -19.969 -13.359 1 98.31 589 SER B CA 1
ATOM 11886 C C . SER B 1 589 ? -10.117 -18.703 -12.969 1 98.31 589 SER B C 1
ATOM 11888 O O . SER B 1 589 ? -9.531 -17.609 -12.922 1 98.31 589 SER B O 1
ATOM 11890 N N . VAL B 1 590 ? -11.359 -18.812 -12.656 1 98.25 590 VAL B N 1
ATOM 11891 C CA . VAL B 1 590 ? -12.211 -17.672 -12.352 1 98.25 590 VAL B CA 1
ATOM 11892 C C . VAL B 1 590 ? -11.766 -17.047 -11.031 1 98.25 590 VAL B C 1
ATOM 11894 O O . VAL B 1 590 ? -11.977 -15.844 -10.805 1 98.25 590 VAL B O 1
ATOM 11897 N N . THR B 1 591 ? -11.055 -17.812 -10.211 1 98.5 591 THR B N 1
ATOM 11898 C CA . THR B 1 591 ? -10.672 -17.312 -8.898 1 98.5 591 THR B CA 1
ATOM 11899 C C . THR B 1 591 ? -9.188 -16.953 -8.875 1 98.5 591 THR B C 1
ATOM 11901 O O . THR B 1 591 ? -8.586 -16.859 -7.801 1 98.5 591 THR B O 1
ATOM 11904 N N . GLY B 1 592 ? -8.578 -16.891 -10.008 1 97.88 592 GLY B N 1
ATOM 11905 C CA . GLY B 1 592 ? -7.242 -16.328 -10.094 1 97.88 592 GLY B CA 1
ATOM 11906 C C . GLY B 1 592 ? -6.152 -17.375 -10.219 1 97.88 592 GLY B C 1
ATOM 11907 O O . GLY B 1 592 ? -5.012 -17.062 -10.555 1 97.88 592 GLY B O 1
ATOM 11908 N N . ILE B 1 593 ? -6.434 -18.672 -9.992 1 98.56 593 ILE B N 1
ATOM 11909 C CA . ILE B 1 593 ? -5.461 -19.734 -10.156 1 98.56 593 ILE B CA 1
ATOM 11910 C C . ILE B 1 593 ? -5.41 -20.156 -11.625 1 98.56 593 ILE B C 1
ATOM 11912 O O . ILE B 1 593 ? -5.93 -21.219 -11.992 1 98.56 593 ILE B O 1
ATOM 11916 N N . ALA B 1 594 ? -4.68 -19.391 -12.383 1 98.25 594 ALA B N 1
ATOM 11917 C CA . ALA B 1 594 ? -4.73 -19.531 -13.836 1 98.25 594 ALA B CA 1
ATOM 11918 C C . ALA B 1 594 ? -3.883 -20.703 -14.312 1 98.25 594 ALA B C 1
ATOM 11920 O O . ALA B 1 594 ? -4.25 -21.391 -15.266 1 98.25 594 ALA B O 1
ATOM 11921 N N . PHE B 1 595 ? -2.721 -20.938 -13.711 1 98.81 595 PHE B N 1
ATOM 11922 C CA . PHE B 1 595 ? -1.831 -22.016 -14.117 1 98.81 595 PHE B CA 1
ATOM 11923 C C . PHE B 1 595 ? -2.191 -23.312 -13.406 1 98.81 595 PHE B C 1
ATOM 11925 O O . PHE B 1 595 ? -1.544 -23.688 -12.43 1 98.81 595 PHE B O 1
ATOM 11932 N N . CYS B 1 596 ? -3.246 -23.984 -13.961 1 98.69 596 CYS B N 1
ATOM 11933 C CA . CYS B 1 596 ? -3.801 -25.172 -13.328 1 98.69 596 CYS B CA 1
ATOM 11934 C C . CYS B 1 596 ? -4.086 -26.266 -14.359 1 98.69 596 CYS B C 1
ATOM 11936 O O . CYS B 1 596 ? -4.223 -25.984 -15.547 1 98.69 596 CYS B O 1
ATOM 11938 N N . GLY B 1 597 ? -4.113 -27.516 -13.969 1 98.5 597 GLY B N 1
ATOM 11939 C CA . GLY B 1 597 ? -4.402 -28.656 -14.82 1 98.5 597 GLY B CA 1
ATOM 11940 C C . GLY B 1 597 ? -4.816 -29.891 -14.031 1 98.5 597 GLY B C 1
ATOM 11941 O O . GLY B 1 597 ? -4.953 -29.828 -12.805 1 98.5 597 GLY B O 1
ATOM 11942 N N . ALA B 1 598 ? -5.18 -30.906 -14.773 1 98.56 598 ALA B N 1
ATOM 11943 C CA . ALA B 1 598 ? -5.492 -32.219 -14.227 1 98.56 598 ALA B CA 1
ATOM 11944 C C . ALA B 1 598 ? -4.582 -33.312 -14.82 1 98.56 598 ALA B C 1
ATOM 11946 O O . ALA B 1 598 ? -4.242 -33.25 -16 1 98.56 598 ALA B O 1
ATOM 11947 N N . ASP B 1 599 ? -4.23 -34.25 -14.039 1 98.19 599 ASP B N 1
ATOM 11948 C CA . ASP B 1 599 ? -3.34 -35.312 -14.523 1 98.19 599 ASP B CA 1
ATOM 11949 C C . ASP B 1 599 ? -4.004 -36.125 -15.625 1 98.19 599 ASP B C 1
ATOM 11951 O O . ASP B 1 599 ? -5.059 -36.719 -15.414 1 98.19 599 ASP B O 1
ATOM 11955 N N . VAL B 1 600 ? -3.361 -36.219 -16.703 1 98.31 600 VAL B N 1
ATOM 11956 C CA . VAL B 1 600 ? -3.873 -36.875 -17.906 1 98.31 600 VAL B CA 1
ATOM 11957 C C . VAL B 1 600 ? -3.932 -38.375 -17.719 1 98.31 600 VAL B C 1
ATOM 11959 O O . VAL B 1 600 ? -2.959 -39 -17.266 1 98.31 600 VAL B O 1
ATOM 11962 N N . GLY B 1 601 ? -5.031 -38.969 -18.016 1 96.94 601 GLY B N 1
ATOM 11963 C CA . GLY B 1 601 ? -5.203 -40.406 -17.969 1 96.94 601 GLY B CA 1
ATOM 11964 C C . GLY B 1 601 ? -5.664 -40.906 -16.625 1 96.94 601 GLY B C 1
ATOM 11965 O O . GLY B 1 601 ? -6.066 -42.062 -16.484 1 96.94 601 GLY B O 1
ATOM 11966 N N . GLY B 1 602 ? -5.652 -40.062 -15.609 1 97.69 602 GLY B N 1
ATOM 11967 C CA . GLY B 1 602 ? -6.055 -40.469 -14.273 1 97.69 602 GLY B CA 1
ATOM 11968 C C . GLY B 1 602 ? -4.902 -41 -13.445 1 97.69 602 GLY B C 1
ATOM 11969 O O . GLY B 1 602 ? -4.031 -41.719 -13.961 1 97.69 602 GLY B O 1
ATOM 11970 N N . PHE B 1 603 ? -4.93 -40.812 -12.211 1 97.69 603 PHE B N 1
ATOM 11971 C CA . PHE B 1 603 ? -3.865 -41.188 -11.305 1 97.69 603 PHE B CA 1
ATOM 11972 C C . PHE B 1 603 ? -3.949 -42.688 -10.992 1 97.69 603 PHE B C 1
ATOM 11974 O O . PHE B 1 603 ? -2.945 -43.406 -11.07 1 97.69 603 PHE B O 1
ATOM 11981 N N . VAL B 1 604 ? -5.117 -43.094 -10.625 1 97.75 604 VAL B N 1
ATOM 11982 C CA . VAL B 1 604 ? -5.285 -44.5 -10.305 1 97.75 604 VAL B CA 1
ATOM 11983 C C . VAL B 1 604 ? -6.137 -45.188 -11.375 1 97.75 604 VAL B C 1
ATOM 11985 O O . VAL B 1 604 ? -6.742 -44.5 -12.219 1 97.75 604 VAL B O 1
ATOM 11988 N N . GLN B 1 605 ? -6.145 -46.406 -11.391 1 97.38 605 GLN B N 1
ATOM 11989 C CA . GLN B 1 605 ? -6.77 -47.25 -12.406 1 97.38 605 GLN B CA 1
ATOM 11990 C C . GLN B 1 605 ? -6.074 -47.094 -13.758 1 97.38 605 GLN B C 1
ATOM 11992 O O . GLN B 1 605 ? -5.035 -46.438 -13.852 1 97.38 605 GLN B O 1
ATOM 11997 N N . ASP B 1 606 ? -6.559 -47.875 -14.789 1 97.69 606 ASP B N 1
ATOM 11998 C CA . ASP B 1 606 ? -5.902 -47.906 -16.094 1 97.69 606 ASP B CA 1
ATOM 11999 C C . ASP B 1 606 ? -6.844 -47.438 -17.203 1 97.69 606 ASP B C 1
ATOM 12001 O O . ASP B 1 606 ? -7.875 -48.062 -17.453 1 97.69 606 ASP B O 1
ATOM 12005 N N . PRO B 1 607 ? -6.527 -46.406 -17.844 1 97.5 607 PRO B N 1
ATOM 12006 C CA . PRO B 1 607 ? -7.398 -45.906 -18.906 1 97.5 607 PRO B CA 1
ATOM 12007 C C . PRO B 1 607 ? -7.395 -46.781 -20.141 1 97.5 607 PRO B C 1
ATOM 12009 O O . PRO B 1 607 ? -6.355 -47.344 -20.5 1 97.5 607 PRO B O 1
ATOM 12012 N N . GLU B 1 608 ? -8.547 -46.938 -20.781 1 96.44 608 GLU B N 1
ATOM 12013 C CA . GLU B 1 608 ? -8.594 -47.531 -22.109 1 96.44 608 GLU B CA 1
ATOM 12014 C C . GLU B 1 608 ? -8.016 -46.594 -23.156 1 96.44 608 GLU B C 1
ATOM 12016 O O . GLU B 1 608 ? -7.949 -45.375 -22.938 1 96.44 608 GLU B O 1
ATOM 12021 N N . PRO B 1 609 ? -7.605 -47.062 -24.266 1 97 609 PRO B N 1
ATOM 12022 C CA . PRO B 1 609 ? -6.895 -46.25 -25.266 1 97 609 PRO B CA 1
ATOM 12023 C C . PRO B 1 609 ? -7.676 -45 -25.688 1 97 609 PRO B C 1
ATOM 12025 O O . PRO B 1 609 ? -7.105 -43.906 -25.781 1 97 609 PRO B O 1
ATOM 12028 N N . GLU B 1 610 ? -8.945 -45.125 -25.953 1 97.75 610 GLU B N 1
ATOM 12029 C CA . GLU B 1 610 ? -9.719 -43.969 -26.391 1 97.75 610 GLU B CA 1
ATOM 12030 C C . GLU B 1 610 ? -9.758 -42.875 -25.312 1 97.75 610 GLU B C 1
ATOM 12032 O O . GLU B 1 610 ? -9.641 -41.688 -25.609 1 97.75 610 GLU B O 1
ATOM 12037 N N . LEU B 1 611 ? -9.992 -43.281 -24.062 1 98.25 611 LEU B N 1
ATOM 12038 C CA . LEU B 1 611 ? -10 -42.344 -22.953 1 98.25 611 LEU B CA 1
ATOM 12039 C C . LEU B 1 611 ? -8.68 -41.594 -22.859 1 98.25 611 LEU B C 1
ATOM 12041 O O . LEU B 1 611 ? -8.664 -40.375 -22.656 1 98.25 611 LEU B O 1
ATOM 12045 N N . LEU B 1 612 ? -7.621 -42.312 -23.016 1 98.38 612 LEU B N 1
ATOM 12046 C CA . LEU B 1 612 ? -6.301 -41.719 -22.922 1 98.38 612 LEU B CA 1
ATOM 12047 C C . LEU B 1 612 ? -6.105 -40.656 -24.016 1 98.38 612 LEU B C 1
ATOM 12049 O O . LEU B 1 612 ? -5.645 -39.562 -23.734 1 98.38 612 LEU B O 1
ATOM 12053 N N . VAL B 1 613 ? -6.457 -41.031 -25.25 1 98.31 613 VAL B N 1
ATOM 12054 C CA . VAL B 1 613 ? -6.305 -40.125 -26.375 1 98.31 613 VAL B CA 1
ATOM 12055 C C . VAL B 1 613 ? -7.129 -38.844 -26.125 1 98.31 613 VAL B C 1
ATOM 12057 O O . VAL B 1 613 ? -6.629 -37.719 -26.281 1 98.31 613 VAL B O 1
ATOM 12060 N N . ARG B 1 614 ? -8.375 -39.031 -25.719 1 98.5 614 ARG B N 1
ATOM 12061 C CA . ARG B 1 614 ? -9.281 -37.906 -25.516 1 98.5 614 ARG B CA 1
ATOM 12062 C C . ARG B 1 614 ? -8.789 -37 -24.375 1 98.5 614 ARG B C 1
ATOM 12064 O O . ARG B 1 614 ? -8.945 -35.781 -24.438 1 98.5 614 ARG B O 1
ATOM 12071 N N . TRP B 1 615 ? -8.219 -37.625 -23.391 1 98.69 615 TRP B N 1
ATOM 12072 C CA . TRP B 1 615 ? -7.711 -36.844 -22.281 1 98.69 615 TRP B CA 1
ATOM 12073 C C . TRP B 1 615 ? -6.488 -36.031 -22.688 1 98.69 615 TRP B C 1
ATOM 12075 O O . TRP B 1 615 ? -6.348 -34.875 -22.297 1 98.69 615 TRP B O 1
ATOM 12085 N N . TYR B 1 616 ? -5.586 -36.562 -23.484 1 98.69 616 TYR B N 1
ATOM 12086 C CA . TYR B 1 616 ? -4.473 -35.812 -24.047 1 98.69 616 TYR B CA 1
ATOM 12087 C C . TYR B 1 616 ? -4.973 -34.625 -24.875 1 98.69 616 TYR B C 1
ATOM 12089 O O . TYR B 1 616 ? -4.418 -33.531 -24.797 1 98.69 616 TYR B O 1
ATOM 12097 N N . GLN B 1 617 ? -5.992 -34.938 -25.672 1 98.5 617 GLN B N 1
ATOM 12098 C CA . GLN B 1 617 ? -6.555 -33.906 -26.531 1 98.5 617 GLN B CA 1
ATOM 12099 C C . GLN B 1 617 ? -7.125 -32.75 -25.703 1 98.5 617 GLN B C 1
ATOM 12101 O O . GLN B 1 617 ? -6.91 -31.578 -26.016 1 98.5 617 GLN B O 1
ATOM 12106 N N . ALA B 1 618 ? -7.781 -33.031 -24.609 1 98.62 618 ALA B N 1
ATOM 12107 C CA . ALA B 1 618 ? -8.328 -32 -23.719 1 98.62 618 ALA B CA 1
ATOM 12108 C C . ALA B 1 618 ? -7.211 -31.234 -23.016 1 98.62 618 ALA B C 1
ATOM 12110 O O . ALA B 1 618 ? -7.215 -30 -23 1 98.62 618 ALA B O 1
ATOM 12111 N N . ALA B 1 619 ? -6.281 -31.969 -22.5 1 98.69 619 ALA B N 1
ATOM 12112 C CA . ALA B 1 619 ? -5.219 -31.391 -21.688 1 98.69 619 ALA B CA 1
ATOM 12113 C C . ALA B 1 619 ? -4.301 -30.516 -22.531 1 98.69 619 ALA B C 1
ATOM 12115 O O . ALA B 1 619 ? -3.773 -29.5 -22.047 1 98.69 619 ALA B O 1
ATOM 12116 N N . ALA B 1 620 ? -4.102 -30.875 -23.781 1 98.62 620 ALA B N 1
ATOM 12117 C CA . ALA B 1 620 ? -3.281 -30.078 -24.688 1 98.62 620 ALA B CA 1
ATOM 12118 C C . ALA B 1 620 ? -3.869 -28.672 -24.875 1 98.62 620 ALA B C 1
ATOM 12120 O O . ALA B 1 620 ? -3.172 -27.75 -25.312 1 98.62 620 ALA B O 1
ATOM 12121 N N . LEU B 1 621 ? -5.137 -28.578 -24.562 1 98.69 621 LEU B N 1
ATOM 12122 C CA . LEU B 1 621 ? -5.844 -27.312 -24.719 1 98.69 621 LEU B CA 1
ATOM 12123 C C . LEU B 1 621 ? -6.215 -26.719 -23.359 1 98.69 621 LEU B C 1
ATOM 12125 O O . LEU B 1 621 ? -7.219 -26.016 -23.25 1 98.69 621 LEU B O 1
ATOM 12129 N N . GLN B 1 622 ? -5.445 -27.047 -22.312 1 98.75 622 GLN B N 1
ATOM 12130 C CA . GLN B 1 622 ? -5.566 -26.516 -20.969 1 98.75 622 GLN B CA 1
ATOM 12131 C C . GLN B 1 622 ? -4.234 -25.969 -20.469 1 98.75 622 GLN B C 1
ATOM 12133 O O . GLN B 1 622 ? -3.186 -26.234 -21.047 1 98.75 622 GLN B O 1
ATOM 12138 N N . PRO B 1 623 ? -4.223 -25.156 -19.391 1 98.75 623 PRO B N 1
ATOM 12139 C CA . PRO B 1 623 ? -3.025 -24.375 -19.062 1 98.75 623 PRO B CA 1
ATOM 12140 C C . PRO B 1 623 ? -1.849 -25.25 -18.641 1 98.75 623 PRO B C 1
ATOM 12142 O O . PRO B 1 623 ? -0.738 -25.094 -19.156 1 98.75 623 PRO B O 1
ATOM 12145 N N . PHE B 1 624 ? -2.018 -26.125 -17.656 1 98.75 624 PHE B N 1
ATOM 12146 C CA . PHE B 1 624 ? -0.96 -27.016 -17.219 1 98.75 624 PHE B CA 1
ATOM 12147 C C . PHE B 1 624 ? -1.165 -28.422 -17.781 1 98.75 624 PHE B C 1
ATOM 12149 O O . PHE B 1 624 ? -2.264 -28.969 -17.703 1 98.75 624 PHE B O 1
ATOM 12156 N N . PHE B 1 625 ? -0.106 -29.078 -18.359 1 98.81 625 PHE B N 1
ATOM 12157 C CA . PHE B 1 625 ? -0.22 -30.297 -19.156 1 98.81 625 PHE B CA 1
ATOM 12158 C C . PHE B 1 625 ? 0.743 -31.375 -18.641 1 98.81 625 PHE B C 1
ATOM 12160 O O . PHE B 1 625 ? 1.927 -31.359 -18.984 1 98.81 625 PHE B O 1
ATOM 12167 N N . ARG B 1 626 ? 0.184 -32.281 -17.797 1 98.62 626 ARG B N 1
ATOM 12168 C CA . ARG B 1 626 ? 1.023 -33.344 -17.234 1 98.62 626 ARG B CA 1
ATOM 12169 C C . ARG B 1 626 ? 0.294 -34.688 -17.234 1 98.62 626 ARG B C 1
ATOM 12171 O O . ARG B 1 626 ? -0.902 -34.75 -16.938 1 98.62 626 ARG B O 1
ATOM 12178 N N . GLY B 1 627 ? 0.988 -35.719 -17.625 1 97.81 627 GLY B N 1
ATOM 12179 C CA . GLY B 1 627 ? 0.56 -37.062 -17.312 1 97.81 627 GLY B CA 1
ATOM 12180 C C . GLY B 1 627 ? 1.194 -37.625 -16.062 1 97.81 627 GLY B C 1
ATOM 12181 O O . GLY B 1 627 ? 2.393 -37.438 -15.828 1 97.81 627 GLY B O 1
ATOM 12182 N N . HIS B 1 628 ? 0.427 -38.219 -15.164 1 97.5 628 HIS B N 1
ATOM 12183 C CA . HIS B 1 628 ? 0.913 -38.781 -13.914 1 97.5 628 HIS B CA 1
ATOM 12184 C C . HIS B 1 628 ? 0.068 -39.969 -13.492 1 97.5 628 HIS B C 1
ATOM 12186 O O . HIS B 1 628 ? -1.159 -39.969 -13.617 1 97.5 628 HIS B O 1
ATOM 12192 N N . SER B 1 629 ? 0.692 -41.031 -13.102 1 97.19 629 SER B N 1
ATOM 12193 C CA . SER B 1 629 ? -0.035 -42.25 -12.664 1 97.19 629 SER B CA 1
ATOM 12194 C C . SER B 1 629 ? 0.601 -42.844 -11.422 1 97.19 629 SER B C 1
ATOM 12196 O O . SER B 1 629 ? 1.783 -42.625 -11.156 1 97.19 629 SER B O 1
ATOM 12198 N N . ALA B 1 630 ? -0.16 -43.625 -10.766 1 96.75 630 ALA B N 1
ATOM 12199 C CA . ALA B 1 630 ? 0.249 -44.25 -9.5 1 96.75 630 ALA B CA 1
ATOM 12200 C C . ALA B 1 630 ? 1.152 -45.438 -9.742 1 96.75 630 ALA B C 1
ATOM 12202 O O . ALA B 1 630 ? 1.148 -46.031 -10.828 1 96.75 630 ALA B O 1
ATOM 12203 N N . LYS B 1 631 ? 1.963 -45.875 -8.789 1 93.5 631 LYS B N 1
ATOM 12204 C CA . LYS B 1 631 ? 2.936 -46.969 -8.828 1 93.5 631 LYS B CA 1
ATOM 12205 C C . LYS B 1 631 ? 2.264 -48.281 -9.18 1 93.5 631 LYS B C 1
ATOM 12207 O O . LYS B 1 631 ? 2.826 -49.094 -9.922 1 93.5 631 LYS B O 1
ATOM 12212 N N . GLY B 1 632 ? 1.108 -48.625 -8.773 1 92.06 632 GLY B N 1
ATOM 12213 C CA . GLY B 1 632 ? 0.438 -49.906 -8.969 1 92.06 632 GLY B CA 1
ATOM 12214 C C . GLY B 1 632 ? -0.343 -49.969 -10.266 1 92.06 632 GLY B C 1
ATOM 12215 O O . GLY B 1 632 ? -0.881 -51.031 -10.617 1 92.06 632 GLY B O 1
ATOM 12216 N N . THR B 1 633 ? -0.211 -48.969 -11.102 1 96.5 633 THR B N 1
ATOM 12217 C CA . THR B 1 633 ? -0.932 -48.938 -12.367 1 96.5 633 THR B CA 1
ATOM 12218 C C . THR B 1 633 ? -0.014 -49.344 -13.516 1 96.5 633 THR B C 1
ATOM 12220 O O . THR B 1 633 ? 1.204 -49.406 -13.352 1 96.5 633 THR B O 1
ATOM 12223 N N . LYS B 1 634 ? -0.621 -49.562 -14.68 1 95.69 634 LYS B N 1
ATOM 12224 C CA . LYS B 1 634 ? 0.173 -49.844 -15.875 1 95.69 634 LYS B CA 1
ATOM 12225 C C . LYS B 1 634 ? 0.926 -48.594 -16.328 1 95.69 634 LYS B C 1
ATOM 12227 O O . LYS B 1 634 ? 0.441 -47.5 -16.172 1 95.69 634 LYS B O 1
ATOM 12232 N N . ARG B 1 635 ? 2.064 -48.875 -16.875 1 95.81 635 ARG B N 1
ATOM 12233 C CA . ARG B 1 635 ? 2.773 -47.781 -17.5 1 95.81 635 ARG B CA 1
ATOM 12234 C C . ARG B 1 635 ? 1.946 -47.188 -18.641 1 95.81 635 ARG B C 1
ATOM 12236 O O . ARG B 1 635 ? 1.219 -47.906 -19.328 1 95.81 635 ARG B O 1
ATOM 12243 N N . ARG B 1 636 ? 2.094 -45.906 -18.828 1 93.94 636 ARG B N 1
ATOM 12244 C CA . ARG B 1 636 ? 1.202 -45.281 -19.797 1 93.94 636 ARG B CA 1
ATOM 12245 C C . ARG B 1 636 ? 1.964 -44.312 -20.688 1 93.94 636 ARG B C 1
ATOM 12247 O O . ARG B 1 636 ? 1.421 -43.281 -21.094 1 93.94 636 ARG B O 1
ATOM 12254 N N . GLU B 1 637 ? 3.236 -44.469 -20.906 1 97 637 GLU B N 1
ATOM 12255 C CA . GLU B 1 637 ? 3.887 -43.719 -21.984 1 97 637 GLU B CA 1
ATOM 12256 C C . GLU B 1 637 ? 3.131 -43.875 -23.297 1 97 637 GLU B C 1
ATOM 12258 O O . GLU B 1 637 ? 2.635 -44.969 -23.609 1 97 637 GLU B O 1
ATOM 12263 N N . PRO B 1 638 ? 3.061 -42.906 -24.094 1 97.06 638 PRO B N 1
ATOM 12264 C CA . PRO B 1 638 ? 2.162 -42.875 -25.25 1 97.06 638 PRO B CA 1
ATOM 12265 C C . PRO B 1 638 ? 2.391 -44.062 -26.188 1 97.06 638 PRO B C 1
ATOM 12267 O O . PRO B 1 638 ? 1.434 -44.625 -26.75 1 97.06 638 PRO B O 1
ATOM 12270 N N . TRP B 1 639 ? 3.588 -44.656 -26.375 1 97.88 639 TRP B N 1
ATOM 12271 C CA . TRP B 1 639 ? 3.934 -45.656 -27.406 1 97.88 639 TRP B CA 1
ATOM 12272 C C . TRP B 1 639 ? 3.584 -47.062 -26.938 1 97.88 639 TRP B C 1
ATOM 12274 O O . TRP B 1 639 ? 3.771 -48.031 -27.672 1 97.88 639 TRP B O 1
ATOM 12284 N N . LEU B 1 640 ? 3.049 -47.125 -25.766 1 96.88 640 LEU B N 1
ATOM 12285 C CA . LEU B 1 640 ? 2.715 -48.438 -25.219 1 96.88 640 LEU B CA 1
ATOM 12286 C C . LEU B 1 640 ? 1.3 -48.844 -25.609 1 96.88 640 LEU B C 1
ATOM 12288 O O . LEU B 1 640 ? 0.852 -49.969 -25.281 1 96.88 640 LEU B O 1
ATOM 12292 N N . PHE B 1 641 ? 0.586 -48.094 -26.406 1 95.81 641 PHE B N 1
ATOM 12293 C CA . PHE B 1 641 ? -0.824 -48.344 -26.688 1 95.81 641 PHE B CA 1
ATOM 12294 C C . PHE B 1 641 ? -1.046 -48.625 -28.172 1 95.81 641 PHE B C 1
ATOM 12296 O O . PHE B 1 641 ? -2.156 -48.438 -28.672 1 95.81 641 PHE B O 1
ATOM 12303 N N . GLY B 1 642 ? -0.055 -48.875 -28.922 1 95 642 GLY B N 1
ATOM 12304 C CA . GLY B 1 642 ? -0.182 -49.156 -30.344 1 95 642 GLY B CA 1
ATOM 12305 C C . GLY B 1 642 ? 0.018 -47.906 -31.188 1 95 642 GLY B C 1
ATOM 12306 O O . GLY B 1 642 ? -0.059 -46.781 -30.688 1 95 642 GLY B O 1
ATOM 12307 N N . GLU B 1 643 ? 0.157 -48.062 -32.406 1 95.88 643 GLU B N 1
ATOM 12308 C CA . GLU B 1 643 ? 0.589 -47 -33.312 1 95.88 643 GLU B CA 1
ATOM 12309 C C . GLU B 1 643 ? -0.513 -45.969 -33.5 1 95.88 643 GLU B C 1
ATOM 12311 O O . GLU B 1 643 ? -0.237 -44.75 -33.594 1 95.88 643 GLU B O 1
ATOM 12316 N N . LYS B 1 644 ? -1.686 -46.438 -33.656 1 95.81 644 LYS B N 1
ATOM 12317 C CA . LYS B 1 644 ? -2.797 -45.531 -33.875 1 95.81 644 LYS B CA 1
ATOM 12318 C C . LYS B 1 644 ? -2.969 -44.562 -32.688 1 95.81 644 LYS B C 1
ATOM 12320 O O . LYS B 1 644 ? -3.145 -43.375 -32.875 1 95.81 644 LYS B O 1
ATOM 12325 N N . VAL B 1 645 ? -2.941 -45.125 -31.531 1 96.75 645 VAL B N 1
ATOM 12326 C CA . VAL B 1 645 ? -3.076 -44.344 -30.297 1 96.75 645 VAL B CA 1
ATOM 12327 C C . VAL B 1 645 ? -1.872 -43.406 -30.141 1 96.75 645 VAL B C 1
ATOM 12329 O O . VAL B 1 645 ? -2.025 -42.219 -29.828 1 96.75 645 VAL B O 1
ATOM 12332 N N . THR B 1 646 ? -0.69 -43.906 -30.391 1 97.94 646 THR B N 1
ATOM 12333 C CA . THR B 1 646 ? 0.536 -43.125 -30.312 1 97.94 646 THR B CA 1
ATOM 12334 C C . THR B 1 646 ? 0.481 -41.906 -31.266 1 97.94 646 THR B C 1
ATOM 12336 O O . THR B 1 646 ? 0.85 -40.812 -30.891 1 97.94 646 THR B O 1
ATOM 12339 N N . ALA B 1 647 ? 0.002 -42.219 -32.406 1 97.5 647 ALA B N 1
ATOM 12340 C CA . ALA B 1 647 ? -0.079 -41.156 -33.406 1 97.5 647 ALA B CA 1
ATOM 12341 C C . ALA B 1 647 ? -1.059 -40.062 -33 1 97.5 647 ALA B C 1
ATOM 12343 O O . ALA B 1 647 ? -0.796 -38.875 -33.188 1 97.5 647 ALA B O 1
ATOM 12344 N N . ALA B 1 648 ? -2.166 -40.5 -32.469 1 97.44 648 ALA B N 1
ATOM 12345 C CA . ALA B 1 648 ? -3.172 -39.531 -32.031 1 97.44 648 ALA B CA 1
ATOM 12346 C C . ALA B 1 648 ? -2.643 -38.688 -30.891 1 97.44 648 ALA B C 1
ATOM 12348 O O . ALA B 1 648 ? -2.859 -37.469 -30.859 1 97.44 648 ALA B O 1
ATOM 12349 N N . ILE B 1 649 ? -1.982 -39.281 -29.938 1 98.12 649 ILE B N 1
ATOM 12350 C CA . ILE B 1 649 ? -1.42 -38.562 -28.797 1 98.12 649 ILE B CA 1
ATOM 12351 C C . ILE B 1 649 ? -0.308 -37.656 -29.266 1 98.12 649 ILE B C 1
ATOM 12353 O O . ILE B 1 649 ? -0.226 -36.5 -28.828 1 98.12 649 ILE B O 1
ATOM 12357 N N . ARG B 1 650 ? 0.561 -38.094 -30.172 1 97.88 650 ARG B N 1
ATOM 12358 C CA . ARG B 1 650 ? 1.61 -37.281 -30.75 1 97.88 650 ARG B CA 1
ATOM 12359 C C . ARG B 1 650 ? 1.024 -36 -31.391 1 97.88 650 ARG B C 1
ATOM 12361 O O . ARG B 1 650 ? 1.53 -34.906 -31.172 1 97.88 650 ARG B O 1
ATOM 12368 N N . THR B 1 651 ? -0.016 -36.25 -32.125 1 96.81 651 THR B N 1
ATOM 12369 C CA . THR B 1 651 ? -0.669 -35.125 -32.781 1 96.81 651 THR B CA 1
ATOM 12370 C C . THR B 1 651 ? -1.183 -34.125 -31.75 1 96.81 651 THR B C 1
ATOM 12372 O O . THR B 1 651 ? -1.012 -32.906 -31.922 1 96.81 651 THR B O 1
ATOM 12375 N N . ALA B 1 652 ? -1.813 -34.594 -30.703 1 97.62 652 ALA B N 1
ATOM 12376 C CA . ALA B 1 652 ? -2.33 -33.688 -29.656 1 97.62 652 ALA B CA 1
ATOM 12377 C C . ALA B 1 652 ? -1.204 -32.906 -29 1 97.62 652 ALA B C 1
ATOM 12379 O O . ALA B 1 652 ? -1.333 -31.688 -28.812 1 97.62 652 ALA B O 1
ATOM 12380 N N . ILE B 1 653 ? -0.126 -33.5 -28.656 1 98.38 653 ILE B N 1
ATOM 12381 C CA . ILE B 1 653 ? 1.007 -32.844 -28 1 98.38 653 ILE B CA 1
ATOM 12382 C C . ILE B 1 653 ? 1.627 -31.828 -28.969 1 98.38 653 ILE B C 1
ATOM 12384 O O . ILE B 1 653 ? 1.965 -30.719 -28.562 1 98.38 653 ILE B O 1
ATOM 12388 N N . GLN B 1 654 ? 1.752 -32.219 -30.188 1 97.5 654 GLN B N 1
ATOM 12389 C CA . GLN B 1 654 ? 2.318 -31.328 -31.188 1 97.5 654 GLN B CA 1
ATOM 12390 C C . GLN B 1 654 ? 1.442 -30.094 -31.375 1 97.5 654 GLN B C 1
ATOM 12392 O O . GLN B 1 654 ? 1.952 -28.984 -31.594 1 97.5 654 GLN B O 1
ATOM 12397 N N . GLN B 1 655 ? 0.186 -30.297 -31.312 1 96.25 655 GLN B N 1
ATOM 12398 C CA . GLN B 1 655 ? -0.719 -29.156 -31.406 1 96.25 655 GLN B CA 1
ATOM 12399 C C . GLN B 1 655 ? -0.469 -28.172 -30.266 1 96.25 655 GLN B C 1
ATOM 12401 O O . GLN B 1 655 ? -0.51 -26.953 -30.469 1 96.25 655 GLN B O 1
ATOM 12406 N N . ARG B 1 656 ? -0.265 -28.656 -29.062 1 98.25 656 ARG B N 1
ATOM 12407 C CA . ARG B 1 656 ? 0.116 -27.797 -27.938 1 98.25 656 ARG B CA 1
ATOM 12408 C C . ARG B 1 656 ? 1.372 -27 -28.266 1 98.25 656 ARG B C 1
ATOM 12410 O O . ARG B 1 656 ? 1.425 -25.797 -28.016 1 98.25 656 ARG B O 1
ATOM 12417 N N . TYR B 1 657 ? 2.303 -27.594 -28.781 1 98.44 657 TYR B N 1
ATOM 12418 C CA . TYR B 1 657 ? 3.572 -26.922 -29.062 1 98.44 657 TYR B CA 1
ATOM 12419 C C . TYR B 1 657 ? 3.416 -25.875 -30.156 1 98.44 657 TYR B C 1
ATOM 12421 O O . TYR B 1 657 ? 4.039 -24.812 -30.109 1 98.44 657 TYR B O 1
ATOM 12429 N N . CYS B 1 658 ? 2.559 -26.172 -31.125 1 97.69 658 CYS B N 1
ATOM 12430 C CA . CYS B 1 658 ? 2.281 -25.188 -32.156 1 97.69 658 CYS B CA 1
ATOM 12431 C C . CYS B 1 658 ? 1.601 -23.953 -31.562 1 97.69 658 CYS B C 1
ATOM 12433 O O . CYS B 1 658 ? 1.8 -22.844 -32.062 1 97.69 658 CYS B O 1
ATOM 12435 N N . LEU B 1 659 ? 0.895 -24.125 -30.531 1 98.25 659 LEU B N 1
ATOM 12436 C CA . LEU B 1 659 ? 0.102 -23.062 -29.938 1 98.25 659 LEU B CA 1
ATOM 12437 C C . LEU B 1 659 ? 0.886 -22.344 -28.844 1 98.25 659 LEU B C 1
ATOM 12439 O O . LEU B 1 659 ? 0.384 -21.406 -28.234 1 98.25 659 LEU B O 1
ATOM 12443 N N . LEU B 1 660 ? 2.082 -22.656 -28.578 1 98.31 660 LEU B N 1
ATOM 12444 C CA . LEU B 1 660 ? 2.865 -22.109 -27.469 1 98.31 660 LEU B CA 1
ATOM 12445 C C . LEU B 1 660 ? 2.973 -20.594 -27.562 1 98.31 660 LEU B C 1
ATOM 12447 O O . LEU B 1 660 ? 2.852 -19.906 -26.547 1 98.31 660 LEU B O 1
ATOM 12451 N N . PRO B 1 661 ? 3.197 -20 -28.781 1 97.94 661 PRO B N 1
ATOM 12452 C CA . PRO B 1 661 ? 3.244 -18.531 -28.828 1 97.94 661 PRO B CA 1
ATOM 12453 C C . PRO B 1 661 ? 1.959 -17.891 -28.312 1 97.94 661 PRO B C 1
ATOM 12455 O O . PRO B 1 661 ? 2.012 -16.875 -27.625 1 97.94 661 PRO B O 1
ATOM 12458 N N . TYR B 1 662 ? 0.865 -18.469 -28.625 1 98.56 662 TYR B N 1
ATOM 12459 C CA . TYR B 1 662 ? -0.42 -17.953 -28.172 1 98.56 662 TYR B CA 1
ATOM 12460 C C . TYR B 1 662 ? -0.583 -18.125 -26.656 1 98.56 662 TYR B C 1
ATOM 12462 O O . TYR B 1 662 ? -0.949 -17.172 -25.953 1 98.56 662 TYR B O 1
ATOM 12470 N N . TRP B 1 663 ? -0.277 -19.328 -26.141 1 98.75 663 TRP B N 1
ATOM 12471 C CA . TRP B 1 663 ? -0.364 -19.578 -24.719 1 98.75 663 TRP B CA 1
ATOM 12472 C C . TRP B 1 663 ? 0.528 -18.625 -23.938 1 98.75 663 TRP B C 1
ATOM 12474 O O . TRP B 1 663 ? 0.107 -18.062 -22.922 1 98.75 663 TRP B O 1
ATOM 12484 N N . TYR B 1 664 ? 1.717 -18.516 -24.391 1 98.62 664 TYR B N 1
ATOM 12485 C CA . TYR B 1 664 ? 2.684 -17.672 -23.703 1 98.62 664 TYR B CA 1
ATOM 12486 C C . TYR B 1 664 ? 2.209 -16.234 -23.656 1 98.62 664 TYR B C 1
ATOM 12488 O O . TYR B 1 664 ? 2.348 -15.555 -22.625 1 98.62 664 TYR B O 1
ATOM 12496 N N . SER B 1 665 ? 1.638 -15.734 -24.734 1 98.56 665 SER B N 1
ATOM 12497 C CA . SER B 1 665 ? 1.072 -14.391 -24.781 1 98.56 665 SER B CA 1
ATOM 12498 C C . SER B 1 665 ? -0.082 -14.242 -23.797 1 98.56 665 SER B C 1
ATOM 12500 O O . SER B 1 665 ? -0.23 -13.195 -23.156 1 98.56 665 SER B O 1
ATOM 12502 N N . LEU B 1 666 ? -0.878 -15.266 -23.672 1 98.75 666 LEU B N 1
ATOM 12503 C CA . LEU B 1 666 ? -1.998 -15.234 -22.734 1 98.75 666 LEU B CA 1
ATOM 12504 C C . LEU B 1 666 ? -1.503 -15.188 -21.297 1 98.75 666 LEU B C 1
ATOM 12506 O O . LEU B 1 666 ? -2.1 -14.523 -20.453 1 98.75 666 LEU B O 1
ATOM 12510 N N . PHE B 1 667 ? -0.449 -15.875 -21 1 98.81 667 PHE B N 1
ATOM 12511 C CA . PHE B 1 667 ? 0.096 -15.844 -19.656 1 98.81 667 PHE B CA 1
ATOM 12512 C C . PHE B 1 667 ? 0.704 -14.477 -19.344 1 98.81 667 PHE B C 1
ATOM 12514 O O . PHE B 1 667 ? 0.66 -14.016 -18.203 1 98.81 667 PHE B O 1
ATOM 12521 N N . HIS B 1 668 ? 1.273 -13.867 -20.391 1 98.38 668 HIS B N 1
ATOM 12522 C CA . HIS B 1 668 ? 1.703 -12.484 -20.203 1 98.38 668 HIS B CA 1
ATOM 12523 C C . HIS B 1 668 ? 0.523 -11.586 -19.844 1 98.38 668 HIS B C 1
ATOM 12525 O O . HIS B 1 668 ? 0.631 -10.734 -18.969 1 98.38 668 HIS B O 1
ATOM 12531 N N . LEU B 1 669 ? -0.556 -11.805 -20.516 1 98 669 LEU B N 1
ATOM 12532 C CA . LEU B 1 669 ? -1.76 -11.031 -20.234 1 98 669 LEU B CA 1
ATOM 12533 C C . LEU B 1 669 ? -2.254 -11.289 -18.828 1 98 669 LEU B C 1
ATOM 12535 O O . LEU B 1 669 ? -2.658 -10.359 -18.125 1 98 669 LEU B O 1
ATOM 12539 N N . ALA B 1 670 ? -2.273 -12.547 -18.391 1 98.44 670 ALA B N 1
ATOM 12540 C CA . ALA B 1 670 ? -2.654 -12.891 -17.031 1 98.44 670 ALA B CA 1
ATOM 12541 C C . ALA B 1 670 ? -1.721 -12.234 -16.016 1 98.44 670 ALA B C 1
ATOM 12543 O O . ALA B 1 670 ? -2.162 -11.781 -14.961 1 98.44 670 ALA B O 1
ATOM 12544 N N . HIS B 1 671 ? -0.462 -12.164 -16.359 1 98.12 671 HIS B N 1
ATOM 12545 C CA . HIS B 1 671 ? 0.583 -11.609 -15.5 1 98.12 671 HIS B CA 1
ATOM 12546 C C . HIS B 1 671 ? 0.443 -10.094 -15.375 1 98.12 671 HIS B C 1
ATOM 12548 O O . HIS B 1 671 ? 0.82 -9.516 -14.359 1 98.12 671 HIS B O 1
ATOM 12554 N N . THR B 1 672 ? -0.159 -9.422 -16.344 1 97 672 THR B N 1
ATOM 12555 C CA . THR B 1 672 ? -0.154 -7.961 -16.375 1 97 672 THR B CA 1
ATOM 12556 C C . THR B 1 672 ? -1.549 -7.41 -16.078 1 97 672 THR B C 1
ATOM 12558 O O . THR B 1 672 ? -1.69 -6.297 -15.578 1 97 672 THR B O 1
ATOM 12561 N N . SER B 1 673 ? -2.607 -8.25 -16.328 1 97.06 673 SER B N 1
ATOM 12562 C CA . SER B 1 673 ? -3.949 -7.691 -16.219 1 97.06 673 SER B CA 1
ATOM 12563 C C . SER B 1 673 ? -4.844 -8.57 -15.352 1 97.06 673 SER B C 1
ATOM 12565 O O . SER B 1 673 ? -5.941 -8.156 -14.969 1 97.06 673 SER B O 1
ATOM 12567 N N . GLY B 1 674 ? -4.465 -9.812 -15.094 1 97.75 674 GLY B N 1
ATOM 12568 C CA . GLY B 1 674 ? -5.254 -10.711 -14.273 1 97.75 674 GLY B CA 1
ATOM 12569 C C . GLY B 1 674 ? -6.246 -11.539 -15.07 1 97.75 674 GLY B C 1
ATOM 12570 O O . GLY B 1 674 ? -6.898 -12.43 -14.523 1 97.75 674 GLY B O 1
ATOM 12571 N N . LEU B 1 675 ? -6.289 -11.352 -16.391 1 98 675 LEU B N 1
ATOM 12572 C CA . LEU B 1 675 ? -7.211 -12.102 -17.234 1 98 675 LEU B CA 1
ATOM 12573 C C . LEU B 1 675 ? -6.707 -13.531 -17.453 1 98 675 LEU B C 1
ATOM 12575 O O . LEU B 1 675 ? -5.609 -13.727 -17.984 1 98 675 LEU B O 1
ATOM 12579 N N . PRO B 1 676 ? -7.445 -14.508 -17.078 1 98.12 676 PRO B N 1
ATOM 12580 C CA . PRO B 1 676 ? -6.934 -15.883 -17.156 1 98.12 676 PRO B CA 1
ATOM 12581 C C . PRO B 1 676 ? -6.875 -16.406 -18.594 1 98.12 676 PRO B C 1
ATOM 12583 O O . PRO B 1 676 ? -7.691 -16.016 -19.438 1 98.12 676 PRO B O 1
ATOM 12586 N N . PRO B 1 677 ? -6 -17.328 -18.875 1 98.69 677 PRO B N 1
ATOM 12587 C CA . PRO B 1 677 ? -5.93 -17.953 -20.188 1 98.69 677 PRO B CA 1
ATOM 12588 C C . PRO B 1 677 ? -7.141 -18.828 -20.5 1 98.69 677 PRO B C 1
ATOM 12590 O O . PRO B 1 677 ? -7.645 -18.828 -21.625 1 98.69 677 PRO B O 1
ATOM 12593 N N . LEU B 1 678 ? -7.609 -19.609 -19.531 1 98.75 678 LEU B N 1
ATOM 12594 C CA . LEU B 1 678 ? -8.805 -20.438 -19.656 1 98.75 678 LEU B CA 1
ATOM 12595 C C . LEU B 1 678 ? -10.031 -19.719 -19.109 1 98.75 678 LEU B C 1
ATOM 12597 O O . LEU B 1 678 ? -10.055 -19.312 -17.938 1 98.75 678 LEU B O 1
ATOM 12601 N N . ARG B 1 679 ? -11.07 -19.609 -20 1 98.69 679 ARG B N 1
ATOM 12602 C CA . ARG B 1 679 ? -12.203 -18.781 -19.594 1 98.69 679 ARG B CA 1
ATOM 12603 C C . ARG B 1 679 ? -13.523 -19.484 -19.859 1 98.69 679 ARG B C 1
ATOM 12605 O O . ARG B 1 679 ? -13.719 -20.078 -20.922 1 98.69 679 ARG B O 1
ATOM 12612 N N . PRO B 1 680 ? -14.422 -19.438 -18.891 1 98.69 680 PRO B N 1
ATOM 12613 C CA . PRO B 1 680 ? -15.789 -19.812 -19.266 1 98.69 680 PRO B CA 1
ATOM 12614 C C . PRO B 1 680 ? -16.359 -18.906 -20.359 1 98.69 680 PRO B C 1
ATOM 12616 O O . PRO B 1 680 ? -15.891 -17.781 -20.531 1 98.69 680 PRO B O 1
ATOM 12619 N N . LEU B 1 681 ? -17.359 -19.391 -21.016 1 98.62 681 LEU B N 1
ATOM 12620 C CA . LEU B 1 681 ? -17.891 -18.672 -22.156 1 98.62 681 LEU B CA 1
ATOM 12621 C C . LEU B 1 681 ? -18.422 -17.297 -21.719 1 98.62 681 LEU B C 1
ATOM 12623 O O . LEU B 1 681 ? -18.266 -16.312 -22.453 1 98.62 681 LEU B O 1
ATOM 12627 N N . TRP B 1 682 ? -19.031 -17.172 -20.516 1 98.19 682 TRP B N 1
ATOM 12628 C CA . TRP B 1 682 ? -19.672 -15.938 -20.078 1 98.19 682 TRP B CA 1
ATOM 12629 C C . TRP B 1 682 ? -18.656 -14.82 -19.891 1 98.19 682 TRP B C 1
ATOM 12631 O O . TRP B 1 682 ? -19.016 -13.641 -19.891 1 98.19 682 TRP B O 1
ATOM 12641 N N . VAL B 1 683 ? -17.391 -15.117 -19.688 1 98.5 683 VAL B N 1
ATOM 12642 C CA . VAL B 1 683 ? -16.359 -14.102 -19.516 1 98.5 683 VAL B CA 1
ATOM 12643 C C . VAL B 1 683 ? -16.188 -13.328 -20.828 1 98.5 683 VAL B C 1
ATOM 12645 O O . VAL B 1 683 ? -16 -12.109 -20.812 1 98.5 683 VAL B O 1
ATOM 12648 N N . GLU B 1 684 ? -16.281 -14.016 -21.938 1 97.88 684 GLU B N 1
ATOM 12649 C CA . GLU B 1 684 ? -16.125 -13.391 -23.25 1 97.88 684 GLU B CA 1
ATOM 12650 C C . GLU B 1 684 ? -17.469 -12.93 -23.797 1 97.88 684 GLU B C 1
ATOM 12652 O O . GLU B 1 684 ? -17.531 -12.055 -24.672 1 97.88 684 GLU B O 1
ATOM 12657 N N . PHE B 1 685 ? -18.562 -13.539 -23.312 1 97.94 685 PHE B N 1
ATOM 12658 C CA . PHE B 1 685 ? -19.906 -13.211 -23.781 1 97.94 685 PHE B CA 1
ATOM 12659 C C . PHE B 1 685 ? -20.812 -12.906 -22.594 1 97.94 685 PHE B C 1
ATOM 12661 O O . PHE B 1 685 ? -21.844 -13.562 -22.422 1 97.94 685 PHE B O 1
ATOM 12668 N N . PRO B 1 686 ? -20.5 -11.883 -21.859 1 97.69 686 PRO B N 1
ATOM 12669 C CA . PRO B 1 686 ? -21.188 -11.609 -20.609 1 97.69 686 PRO B CA 1
ATOM 12670 C C . PRO B 1 686 ? -22.656 -11.227 -20.812 1 97.69 686 PRO B C 1
ATOM 12672 O O . PRO B 1 686 ? -23.469 -11.336 -19.891 1 97.69 686 PRO B O 1
ATOM 12675 N N . GLY B 1 687 ? -23.047 -10.836 -21.969 1 97.12 687 GLY B N 1
ATOM 12676 C CA . GLY B 1 687 ? -24.422 -10.438 -22.203 1 97.12 687 GLY B CA 1
ATOM 12677 C C . GLY B 1 687 ? -25.312 -11.578 -22.641 1 97.12 687 GLY B C 1
ATOM 12678 O O . GLY B 1 687 ? -26.531 -11.422 -22.75 1 97.12 687 GLY B O 1
ATOM 12679 N N . GLU B 1 688 ? -24.766 -12.789 -22.875 1 97.12 688 GLU B N 1
ATOM 12680 C CA . GLU B 1 688 ? -25.5 -13.922 -23.406 1 97.12 688 GLU B CA 1
ATOM 12681 C C . GLU B 1 688 ? -25.797 -14.953 -22.312 1 97.12 688 GLU B C 1
ATOM 12683 O O . GLU B 1 688 ? -25 -15.867 -22.094 1 97.12 688 GLU B O 1
ATOM 12688 N N . GLN B 1 689 ? -26.953 -15.008 -21.859 1 96 689 GLN B N 1
ATOM 12689 C CA . GLN B 1 689 ? -27.344 -15.805 -20.703 1 96 689 GLN B CA 1
ATOM 12690 C C . GLN B 1 689 ? -27.188 -17.297 -20.969 1 96 689 GLN B C 1
ATOM 12692 O O . GLN B 1 689 ? -26.922 -18.078 -20.047 1 96 689 GLN B O 1
ATOM 12697 N N . SER B 1 690 ? -27.266 -17.703 -22.188 1 95.62 690 SER B N 1
ATOM 12698 C CA . SER B 1 690 ? -27.156 -19.109 -22.547 1 95.62 690 SER B CA 1
ATOM 12699 C C . SER B 1 690 ? -25.781 -19.656 -22.234 1 95.62 690 SER B C 1
ATOM 12701 O O . SER B 1 690 ? -25.578 -20.875 -22.188 1 95.62 690 SER B O 1
ATOM 12703 N N . THR B 1 691 ? -24.797 -18.797 -22.078 1 97.88 691 THR B N 1
ATOM 12704 C CA . THR B 1 691 ? -23.422 -19.219 -21.844 1 97.88 691 THR B CA 1
ATOM 12705 C C . THR B 1 691 ? -23.141 -19.359 -20.359 1 97.88 691 THR B C 1
ATOM 12707 O O . THR B 1 691 ? -22.141 -19.938 -19.953 1 97.88 691 THR B O 1
ATOM 12710 N N . PHE B 1 692 ? -24 -1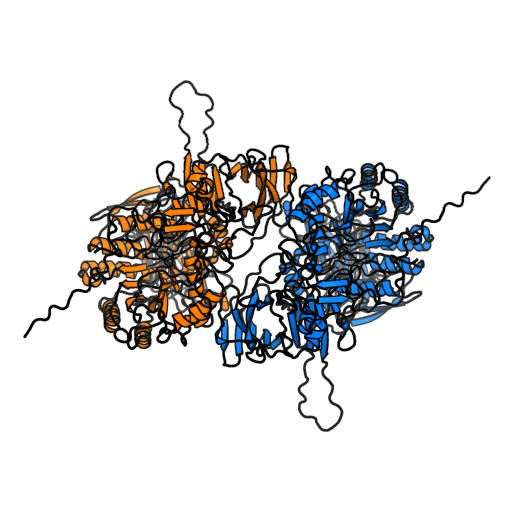8.938 -19.484 1 98.19 692 PHE B N 1
ATOM 12711 C CA . PHE B 1 692 ? -23.688 -18.719 -18.078 1 98.19 692 PHE B CA 1
ATOM 12712 C C . PHE B 1 692 ? -23.453 -20.031 -17.359 1 98.19 692 PHE B C 1
ATOM 12714 O O . PHE B 1 692 ? -22.578 -20.125 -16.484 1 98.19 692 PHE B O 1
ATOM 12721 N N . ALA B 1 693 ? -24.125 -21.031 -17.781 1 96.88 693 ALA B N 1
ATOM 12722 C CA . ALA B 1 693 ? -24.047 -22.312 -17.078 1 96.88 693 ALA B CA 1
ATOM 12723 C C . ALA B 1 693 ? -23.203 -23.312 -17.859 1 96.88 693 ALA B C 1
ATOM 12725 O O . ALA B 1 693 ? -23.062 -24.469 -17.438 1 96.88 693 ALA B O 1
ATOM 12726 N N . VAL B 1 694 ? -22.688 -22.906 -18.984 1 98.12 694 VAL B N 1
ATOM 12727 C CA . VAL B 1 694 ? -21.906 -23.844 -19.812 1 98.12 694 VAL B CA 1
ATOM 12728 C C . VAL B 1 694 ? -20.562 -24.125 -19.156 1 98.12 694 VAL B C 1
ATOM 12730 O O . VAL B 1 694 ? -19.828 -23.188 -18.812 1 98.12 694 VAL B O 1
ATOM 12733 N N . ASP B 1 695 ? -20.281 -25.391 -18.922 1 97.94 695 ASP B N 1
ATOM 12734 C CA . ASP B 1 695 ? -19.016 -25.703 -18.266 1 97.94 695 ASP B CA 1
ATOM 12735 C C . ASP B 1 695 ? -18.312 -26.859 -18.938 1 97.94 695 ASP B C 1
ATOM 12737 O O . ASP B 1 695 ? -17.344 -27.406 -18.391 1 97.94 695 ASP B O 1
ATOM 12741 N N . HIS B 1 696 ? -18.828 -27.328 -20.094 1 97.38 696 HIS B N 1
ATOM 12742 C CA . HIS B 1 696 ? -18.188 -28.422 -20.828 1 97.38 696 HIS B CA 1
ATOM 12743 C C . HIS B 1 696 ? -17.375 -27.875 -22 1 97.38 696 HIS B C 1
ATOM 12745 O O . HIS B 1 696 ? -16.688 -28.641 -22.688 1 97.38 696 HIS B O 1
ATOM 12751 N N . GLN B 1 697 ? -17.562 -26.609 -22.297 1 97.81 697 GLN B N 1
ATOM 12752 C CA . GLN B 1 697 ? -16.781 -25.875 -23.281 1 97.81 697 GLN B CA 1
ATOM 12753 C C . GLN B 1 697 ? -16.125 -24.641 -22.672 1 97.81 697 GLN B C 1
ATOM 12755 O O . GLN B 1 697 ? -16.609 -24.125 -21.656 1 97.81 697 GLN B O 1
ATOM 12760 N N . TYR B 1 698 ? -15.086 -24.141 -23.25 1 98.75 698 TYR B N 1
ATOM 12761 C CA . TYR B 1 698 ? -14.406 -22.969 -22.719 1 98.75 698 TYR B CA 1
ATOM 12762 C C . TYR B 1 698 ? -13.664 -22.219 -23.797 1 98.75 698 TYR B C 1
ATOM 12764 O O . TYR B 1 698 ? -13.547 -22.703 -24.938 1 98.75 698 TYR B O 1
ATOM 12772 N N . MET B 1 699 ? -13.258 -21.031 -23.453 1 98.81 699 MET B N 1
ATOM 12773 C CA . MET B 1 699 ? -12.422 -20.203 -24.328 1 98.81 699 MET B CA 1
ATOM 12774 C C . MET B 1 699 ? -10.961 -20.266 -23.906 1 98.81 699 MET B C 1
ATOM 12776 O O . MET B 1 699 ? -10.664 -20.297 -22.703 1 98.81 699 MET B O 1
ATOM 12780 N N . ILE B 1 700 ? -10.07 -20.359 -24.812 1 98.81 700 ILE B N 1
ATOM 12781 C CA . ILE B 1 700 ? -8.664 -20.047 -24.594 1 98.81 700 ILE B CA 1
ATOM 12782 C C . ILE B 1 700 ? -8.375 -18.625 -25.062 1 98.81 700 ILE B C 1
ATOM 12784 O O . ILE B 1 700 ? -8.32 -18.359 -26.266 1 98.81 700 ILE B O 1
ATOM 12788 N N . GLY B 1 701 ? -8.125 -17.781 -24.094 1 98.44 701 GLY B N 1
ATOM 12789 C CA . GLY B 1 701 ? -8.141 -16.375 -24.453 1 98.44 701 GLY B CA 1
ATOM 12790 C C . GLY B 1 701 ? -9.445 -15.945 -25.109 1 98.44 701 GLY B C 1
ATOM 12791 O O . GLY B 1 701 ? -10.5 -16.516 -24.828 1 98.44 701 GLY B O 1
ATOM 12792 N N . GLY B 1 702 ? -9.383 -14.945 -25.812 1 98.12 702 GLY B N 1
ATOM 12793 C CA . GLY B 1 702 ? -10.562 -14.453 -26.5 1 98.12 702 GLY B CA 1
ATOM 12794 C C . GLY B 1 702 ? -10.711 -15 -27.906 1 98.12 702 GLY B C 1
ATOM 12795 O O . GLY B 1 702 ? -11.711 -14.742 -28.578 1 98.12 702 GLY B O 1
ATOM 12796 N N . ALA B 1 703 ? -9.844 -15.945 -28.312 1 98.69 703 ALA B N 1
ATOM 12797 C CA . ALA B 1 703 ? -9.758 -16.234 -29.734 1 98.69 703 ALA B CA 1
ATOM 12798 C C . ALA B 1 703 ? -10.227 -17.656 -30.031 1 98.69 703 ALA B C 1
ATOM 12800 O O . ALA B 1 703 ? -10.75 -17.922 -31.125 1 98.69 703 ALA B O 1
ATOM 12801 N N . LEU B 1 704 ? -10.023 -18.641 -29.109 1 98.88 704 LEU B N 1
ATOM 12802 C CA . LEU B 1 704 ? -10.289 -20.031 -29.453 1 98.88 704 LEU B CA 1
ATOM 12803 C C . LEU B 1 704 ? -11.383 -20.609 -28.547 1 98.88 704 LEU B C 1
ATOM 12805 O O . LEU B 1 704 ? -11.328 -20.469 -27.328 1 98.88 704 LEU B O 1
ATOM 12809 N N . LEU B 1 705 ? -12.352 -21.172 -29.109 1 98.81 705 LEU B N 1
ATOM 12810 C CA . LEU B 1 705 ? -13.398 -21.922 -28.422 1 98.81 705 LEU B CA 1
ATOM 12811 C C . LEU B 1 705 ? -13.148 -23.422 -28.531 1 98.81 705 LEU B C 1
ATOM 12813 O O . LEU B 1 705 ? -12.922 -23.953 -29.625 1 98.81 705 LEU B O 1
ATOM 12817 N N . VAL B 1 706 ? -13.211 -24.109 -27.406 1 98.75 706 VAL B N 1
ATOM 12818 C CA . VAL B 1 706 ? -12.875 -25.531 -27.359 1 98.75 706 VAL B CA 1
ATOM 12819 C C . VAL B 1 706 ? -14.031 -26.312 -26.734 1 98.75 706 VAL B C 1
ATOM 12821 O O . VAL B 1 706 ? -14.617 -25.875 -25.75 1 98.75 706 VAL B O 1
ATOM 12824 N N . SER B 1 707 ? -14.352 -27.375 -27.312 1 98.44 707 SER B N 1
ATOM 12825 C CA . SER B 1 707 ? -15.273 -28.359 -26.75 1 98.44 707 SER B CA 1
ATOM 12826 C C . SER B 1 707 ? -14.664 -29.75 -26.75 1 98.44 707 SER B C 1
ATOM 12828 O O . SER B 1 707 ? -14.844 -30.516 -27.703 1 98.44 707 SER B O 1
ATOM 12830 N N . PRO B 1 708 ? -14.07 -30.188 -25.672 1 98.12 708 PRO B N 1
ATOM 12831 C CA . PRO B 1 708 ? -13.461 -31.516 -25.609 1 98.12 708 PRO B CA 1
ATOM 12832 C C . PRO B 1 708 ? -14.477 -32.656 -25.734 1 98.12 708 PRO B C 1
ATOM 12834 O O . PRO B 1 708 ? -15.656 -32.469 -25.406 1 98.12 708 PRO B O 1
ATOM 12837 N N . VAL B 1 709 ? -14.039 -33.781 -26.219 1 98.25 709 VAL B N 1
ATOM 12838 C CA . VAL B 1 709 ? -14.859 -35 -26.266 1 98.25 709 VAL B CA 1
ATOM 12839 C C . VAL B 1 709 ? -14.719 -35.75 -24.953 1 98.25 709 VAL B C 1
ATOM 12841 O O . VAL B 1 709 ? -13.648 -36.312 -24.641 1 98.25 709 VAL B O 1
ATOM 12844 N N . THR B 1 710 ? -15.797 -35.875 -24.219 1 97.94 710 THR B N 1
ATOM 12845 C CA . THR B 1 710 ? -15.664 -36.406 -22.875 1 97.94 710 THR B CA 1
ATOM 12846 C C . THR B 1 710 ? -16.547 -37.656 -22.688 1 97.94 710 THR B C 1
ATOM 12848 O O . THR B 1 710 ? -16.766 -38.094 -21.562 1 97.94 710 THR B O 1
ATOM 12851 N N . LYS B 1 711 ? -17.109 -38.188 -23.797 1 97.38 711 LYS B N 1
ATOM 12852 C CA . LYS B 1 711 ? -17.891 -39.406 -23.781 1 97.38 711 LYS B CA 1
ATOM 12853 C C . LYS B 1 711 ? -17.297 -40.438 -24.75 1 97.38 711 LYS B C 1
ATOM 12855 O O . LYS B 1 711 ? -16.781 -40.094 -25.812 1 97.38 711 LYS B O 1
ATOM 12860 N N . PRO B 1 712 ? -17.406 -41.719 -24.422 1 97.38 712 PRO B N 1
ATOM 12861 C CA . PRO B 1 712 ? -16.797 -42.75 -25.25 1 97.38 712 PRO B CA 1
ATOM 12862 C C . PRO B 1 712 ? -17.562 -43 -26.547 1 97.38 712 PRO B C 1
ATOM 12864 O O . PRO B 1 712 ? -18.781 -42.938 -26.562 1 97.38 712 PRO B O 1
ATOM 12867 N N . ARG B 1 713 ? -16.938 -43.281 -27.609 1 95.94 713 ARG B N 1
ATOM 12868 C CA . ARG B 1 713 ? -17.438 -43.812 -28.875 1 95.94 713 ARG B CA 1
ATOM 12869 C C . ARG B 1 713 ? -18.422 -42.844 -29.516 1 95.94 713 ARG B C 1
ATOM 12871 O O . ARG B 1 713 ? -19.391 -43.281 -30.141 1 95.94 713 ARG B O 1
ATOM 12878 N N . VAL B 1 714 ? -18.203 -41.594 -29.219 1 95.38 714 VAL B N 1
ATOM 12879 C CA . VAL B 1 714 ? -19.094 -40.594 -29.844 1 95.38 714 VAL B CA 1
ATOM 12880 C C . VAL B 1 714 ? -18.578 -40.281 -31.25 1 95.38 714 VAL B C 1
ATOM 12882 O O . VAL B 1 714 ? -17.359 -40.219 -31.469 1 95.38 714 VAL B O 1
ATOM 12885 N N . GLN B 1 715 ? -19.531 -39.969 -32.156 1 95.5 715 GLN B N 1
ATOM 12886 C CA . GLN B 1 715 ? -19.188 -39.625 -33.531 1 95.5 715 GLN B CA 1
ATOM 12887 C C . GLN B 1 715 ? -19.516 -38.188 -33.844 1 95.5 715 GLN B C 1
ATOM 12889 O O . GLN B 1 715 ? -19.078 -37.656 -34.875 1 95.5 715 GLN B O 1
ATOM 12894 N N . GLU B 1 716 ? -20.234 -37.656 -32.938 1 95.56 716 GLU B N 1
ATOM 12895 C CA . GLU B 1 716 ? -20.562 -36.219 -33.062 1 95.56 716 GLU B CA 1
ATOM 12896 C C . GLU B 1 716 ? -20.641 -35.562 -31.688 1 95.56 716 GLU B C 1
ATOM 12898 O O . GLU B 1 716 ? -21 -36.219 -30.703 1 95.56 716 GLU B O 1
ATOM 12903 N N . VAL B 1 717 ? -20.297 -34.281 -31.656 1 96 717 VAL B N 1
ATOM 12904 C CA . VAL B 1 717 ? -20.406 -33.5 -30.438 1 96 717 VAL B CA 1
ATOM 12905 C C . VAL B 1 717 ? -21.172 -32.219 -30.719 1 96 717 VAL B C 1
ATOM 12907 O O . VAL B 1 717 ? -21.016 -31.609 -31.766 1 96 717 VAL B O 1
ATOM 12910 N N . ARG B 1 718 ? -22.031 -31.844 -29.781 1 96.06 718 ARG B N 1
ATOM 12911 C CA . ARG B 1 718 ? -22.75 -30.578 -29.859 1 96.06 718 ARG B CA 1
ATOM 12912 C C . ARG B 1 718 ? -21.922 -29.422 -29.297 1 96.06 718 ARG B C 1
ATOM 12914 O O . ARG B 1 718 ? -21.469 -29.5 -28.141 1 96.06 718 ARG B O 1
ATOM 12921 N N . VAL B 1 719 ? -21.766 -28.422 -30.125 1 98 719 VAL B N 1
ATOM 12922 C CA . VAL B 1 719 ? -20.938 -27.297 -29.734 1 98 719 VAL B CA 1
ATOM 12923 C C . VAL B 1 719 ? -21.75 -26 -29.797 1 98 719 VAL B C 1
ATOM 12925 O O . VAL B 1 719 ? -22.281 -25.656 -30.859 1 98 719 VAL B O 1
ATOM 12928 N N . LEU B 1 720 ? -21.844 -25.312 -28.672 1 98.25 720 LEU B N 1
ATOM 12929 C CA . LEU B 1 720 ? -22.438 -23.984 -28.672 1 98.25 720 LEU B CA 1
ATOM 12930 C C . LEU B 1 720 ? -21.469 -22.938 -29.234 1 98.25 720 LEU B C 1
ATOM 12932 O O . LEU B 1 720 ? -20.328 -22.812 -28.75 1 98.25 720 LEU B O 1
ATOM 12936 N N . LEU B 1 721 ? -21.875 -22.25 -30.25 1 98.5 721 LEU B N 1
ATOM 12937 C CA . LEU B 1 721 ? -21.156 -21.094 -30.781 1 98.5 721 LEU B CA 1
ATOM 12938 C C . LEU B 1 721 ? -21.812 -19.781 -30.375 1 98.5 721 LEU B C 1
ATOM 12940 O O . LEU B 1 721 ? -22.766 -19.344 -31.031 1 98.5 721 LEU B O 1
ATOM 12944 N N . PRO B 1 722 ? -21.312 -19.094 -29.422 1 97.94 722 PRO B N 1
ATOM 12945 C CA . PRO B 1 722 ? -22 -17.922 -28.875 1 97.94 722 PRO B CA 1
ATOM 12946 C C . PRO B 1 722 ? -21.922 -16.719 -29.797 1 97.94 722 PRO B C 1
ATOM 12948 O O . PRO B 1 722 ? -21.125 -16.703 -30.734 1 97.94 722 PRO B O 1
ATOM 12951 N N . GLY B 1 723 ? -22.797 -15.727 -29.531 1 96.25 723 GLY B N 1
ATOM 12952 C CA . GLY B 1 723 ? -22.766 -14.445 -30.203 1 96.25 723 GLY B CA 1
ATOM 12953 C C . GLY B 1 723 ? -23.516 -14.453 -31.531 1 96.25 723 GLY B C 1
ATOM 12954 O O . GLY B 1 723 ? -22.969 -14.859 -32.562 1 96.25 723 GLY B O 1
ATOM 12955 N N . SER B 1 724 ? -24.641 -13.922 -31.641 1 92.12 724 SER B N 1
ATOM 12956 C CA . SER B 1 724 ? -25.438 -13.906 -32.875 1 92.12 724 SER B CA 1
ATOM 12957 C C . SER B 1 724 ? -24.75 -13.102 -33.969 1 92.12 724 SER B C 1
ATOM 12959 O O . SER B 1 724 ? -24.891 -13.398 -35.156 1 92.12 724 SER B O 1
ATOM 12961 N N . GLY B 1 725 ? -23.953 -12.219 -33.688 1 92.62 725 GLY B N 1
ATOM 12962 C CA . GLY B 1 725 ? -23.25 -11.414 -34.656 1 92.62 725 GLY B CA 1
ATOM 12963 C C . GLY B 1 725 ? -21.812 -11.867 -34.875 1 92.62 725 GLY B C 1
ATOM 12964 O O . GLY B 1 725 ? -21.078 -11.281 -35.656 1 92.62 725 GLY B O 1
ATOM 12965 N N . GLU B 1 726 ? -21.516 -13.016 -34.312 1 96.31 726 GLU B N 1
ATOM 12966 C CA . GLU B 1 726 ? -20.156 -13.523 -34.375 1 96.31 726 GLU B CA 1
ATOM 12967 C C . GLU B 1 726 ? -20 -14.516 -35.531 1 96.31 726 GLU B C 1
ATOM 12969 O O . GLU B 1 726 ? -21 -15.094 -36 1 96.31 726 GLU B O 1
ATOM 12974 N N . VAL B 1 727 ? -18.797 -14.625 -36.031 1 97.62 727 VAL B N 1
ATOM 12975 C CA . VAL B 1 727 ? -18.406 -15.664 -37 1 97.62 727 VAL B CA 1
ATOM 12976 C C . VAL B 1 727 ? -17.344 -16.562 -36.344 1 97.62 727 VAL B C 1
ATOM 12978 O O . VAL B 1 727 ? -16.438 -16.078 -35.688 1 97.62 727 VAL B O 1
ATOM 12981 N N . TRP B 1 728 ? -17.562 -17.844 -36.5 1 98.5 728 TRP B N 1
ATOM 12982 C CA . TRP B 1 728 ? -16.625 -18.828 -35.969 1 98.5 728 TRP B CA 1
ATOM 12983 C C . TRP B 1 728 ? -16.031 -19.672 -37.094 1 98.5 728 TRP B C 1
ATOM 12985 O O . TRP B 1 728 ? -16.75 -20.141 -37.969 1 98.5 728 TRP B O 1
ATOM 12995 N N . TYR B 1 729 ? -14.727 -19.844 -37.062 1 98.31 729 TYR B N 1
ATOM 12996 C CA . TYR B 1 729 ? -14.039 -20.641 -38.062 1 98.31 729 TYR B CA 1
ATOM 12997 C C . TYR B 1 729 ? -13.508 -21.938 -37.469 1 98.31 729 TYR B C 1
ATOM 12999 O O . TYR B 1 729 ? -12.758 -21.922 -36.5 1 98.31 729 TYR B O 1
ATOM 13007 N N . ASP B 1 730 ? -13.891 -23.016 -38.062 1 97.12 730 ASP B N 1
ATOM 13008 C CA . ASP B 1 730 ? -13.328 -24.297 -37.625 1 97.12 730 ASP B CA 1
ATOM 13009 C C . ASP B 1 730 ? -11.82 -24.344 -37.875 1 97.12 730 ASP B C 1
ATOM 13011 O O . ASP B 1 730 ? -11.367 -24.141 -39.031 1 97.12 730 ASP B O 1
ATOM 13015 N N . VAL B 1 731 ? -11.086 -24.641 -36.938 1 96 731 VAL B N 1
ATOM 13016 C CA . VAL B 1 731 ? -9.633 -24.531 -37.031 1 96 731 VAL B CA 1
ATOM 13017 C C . VAL B 1 731 ? -9.086 -25.594 -37.969 1 96 731 VAL B C 1
ATOM 13019 O O . VAL B 1 731 ? -8.078 -25.375 -38.625 1 96 731 VAL B O 1
ATOM 13022 N N . HIS B 1 732 ? -9.75 -26.688 -38.094 1 91.38 732 HIS B N 1
ATOM 13023 C CA . HIS B 1 732 ? -9.273 -27.781 -38.938 1 91.38 732 HIS B CA 1
ATOM 13024 C C . HIS B 1 732 ? -9.695 -27.578 -40.375 1 91.38 732 HIS B C 1
ATOM 13026 O O . HIS B 1 732 ? -8.898 -27.781 -41.312 1 91.38 732 HIS B O 1
ATOM 13032 N N . THR B 1 733 ? -10.945 -27.109 -40.594 1 92.5 733 THR B N 1
ATOM 13033 C CA . THR B 1 733 ? -11.477 -27.047 -41.969 1 92.5 733 THR B CA 1
ATOM 13034 C C . THR B 1 733 ? -11.453 -25.609 -42.469 1 92.5 733 THR B C 1
ATOM 13036 O O . THR B 1 733 ? -11.594 -25.391 -43.688 1 92.5 733 THR B O 1
ATOM 13039 N N . ALA B 1 734 ? -11.406 -24.641 -41.625 1 95.19 734 ALA B N 1
ATOM 13040 C CA . ALA B 1 734 ? -11.438 -23.219 -41.969 1 95.19 734 ALA B CA 1
ATOM 13041 C C . ALA B 1 734 ? -12.844 -22.781 -42.344 1 95.19 734 ALA B C 1
ATOM 13043 O O . ALA B 1 734 ? -13.055 -21.641 -42.75 1 95.19 734 ALA B O 1
ATOM 13044 N N . LYS B 1 735 ? -13.75 -23.734 -42.219 1 95.25 735 LYS B N 1
ATOM 13045 C CA . LYS B 1 735 ? -15.125 -23.406 -42.562 1 95.25 735 LYS B CA 1
ATOM 13046 C C . LYS B 1 735 ? -15.719 -22.406 -41.594 1 95.25 735 LYS B C 1
ATOM 13048 O O . LYS B 1 735 ? -15.508 -22.516 -40.375 1 95.25 735 LYS B O 1
ATOM 13053 N N . ALA B 1 736 ? -16.453 -21.469 -42.156 1 96.56 736 ALA B N 1
ATOM 13054 C CA . ALA B 1 736 ? -17.094 -20.453 -41.312 1 96.56 736 ALA B CA 1
ATOM 13055 C C . ALA B 1 736 ? -18.469 -20.906 -40.844 1 96.56 736 ALA B C 1
ATOM 13057 O O . ALA B 1 736 ? -19.203 -21.547 -41.625 1 96.56 736 ALA B O 1
ATOM 13058 N N . HIS B 1 737 ? -18.75 -20.625 -39.656 1 97.12 737 HIS B N 1
ATOM 13059 C CA . HIS B 1 737 ? -20.062 -20.844 -39.062 1 97.12 737 HIS B CA 1
ATOM 13060 C C . HIS B 1 737 ? -20.578 -19.594 -38.344 1 97.12 737 HIS B C 1
ATOM 13062 O O . HIS B 1 737 ? -19.797 -18.859 -37.75 1 97.12 737 HIS B O 1
ATOM 13068 N N . LYS B 1 738 ? -21.844 -19.359 -38.406 1 96.5 738 LYS B N 1
ATOM 13069 C CA . LYS B 1 738 ? -22.438 -18.25 -37.688 1 96.5 738 LYS B CA 1
ATOM 13070 C C . LYS B 1 738 ? -22.547 -18.547 -36.188 1 96.5 738 LYS B C 1
ATOM 13072 O O . LYS B 1 738 ? -22.781 -19.688 -35.812 1 96.5 738 LYS B O 1
ATOM 13077 N N . GLY B 1 739 ? -22.391 -17.531 -35.438 1 97.25 739 GLY B N 1
ATOM 13078 C CA . GLY B 1 739 ? -22.609 -17.672 -34 1 97.25 739 GLY B CA 1
ATOM 13079 C C . GLY B 1 739 ? -24.078 -17.656 -33.625 1 97.25 739 GLY B C 1
ATOM 13080 O O . GLY B 1 739 ? -24.938 -17.422 -34.469 1 97.25 739 GLY B O 1
ATOM 13081 N N . GLY B 1 740 ? -24.375 -17.922 -32.375 1 96.12 740 GLY B N 1
ATOM 13082 C CA . GLY B 1 740 ? -25.734 -17.922 -31.875 1 96.12 740 GLY B CA 1
ATOM 13083 C C . GLY B 1 740 ? -26.484 -19.219 -32.125 1 96.12 740 GLY B C 1
ATOM 13084 O O . GLY B 1 740 ? -27.703 -19.203 -32.281 1 96.12 740 GLY B O 1
ATOM 13085 N N . GLN B 1 741 ? -25.719 -20.266 -32.25 1 96.44 741 GLN B N 1
ATOM 13086 C CA . GLN B 1 741 ? -26.344 -21.547 -32.5 1 96.44 741 GLN B CA 1
ATOM 13087 C C . GLN B 1 741 ? -25.547 -22.688 -31.906 1 96.44 741 GLN B C 1
ATOM 13089 O O . GLN B 1 741 ? -24.406 -22.5 -31.469 1 96.44 741 GLN B O 1
ATOM 13094 N N . THR B 1 742 ? -26.156 -23.828 -31.875 1 97.19 742 THR B N 1
ATOM 13095 C CA . THR B 1 742 ? -25.484 -25.062 -31.516 1 97.19 742 THR B CA 1
ATOM 13096 C C . THR B 1 742 ? -25.203 -25.922 -32.75 1 97.19 742 THR B C 1
ATOM 13098 O O . THR B 1 742 ? -26.125 -26.219 -33.531 1 97.19 742 THR B O 1
ATOM 13101 N N . LEU B 1 743 ? -24.016 -26.25 -32.906 1 96.56 743 LEU B N 1
ATOM 13102 C CA . LEU B 1 743 ? -23.578 -27 -34.094 1 96.56 743 LEU B CA 1
ATOM 13103 C C . LEU B 1 743 ? -23.297 -28.453 -33.719 1 96.56 743 LEU B C 1
ATOM 13105 O O . LEU B 1 743 ? -22.688 -28.734 -32.688 1 96.56 743 LEU B O 1
ATOM 13109 N N . SER B 1 744 ? -23.75 -29.344 -34.5 1 96.44 744 SER B N 1
ATOM 13110 C CA . SER B 1 744 ? -23.297 -30.734 -34.406 1 96.44 744 SER B CA 1
ATOM 13111 C C . SER B 1 744 ? -22.031 -30.969 -35.219 1 96.44 744 SER B C 1
ATOM 13113 O O . SER B 1 744 ? -22.047 -30.875 -36.438 1 96.44 744 SER B O 1
ATOM 13115 N N . VAL B 1 745 ? -21.016 -31.297 -34.594 1 96.81 745 VAL B N 1
ATOM 13116 C CA . VAL B 1 745 ? -19.703 -31.422 -35.219 1 96.81 745 VAL B CA 1
ATOM 13117 C C . VAL B 1 745 ? -19.281 -32.906 -35.25 1 96.81 745 VAL B C 1
ATOM 13119 O O . VAL B 1 745 ? -19.188 -33.531 -34.188 1 96.81 745 VAL B O 1
ATOM 13122 N N . PRO B 1 746 ? -19.062 -33.438 -36.406 1 95.81 746 PRO B N 1
ATOM 13123 C CA . PRO B 1 746 ? -18.516 -34.781 -36.438 1 95.81 746 PRO B CA 1
ATOM 13124 C C . PRO B 1 746 ? -17.109 -34.875 -35.844 1 95.81 746 PRO B C 1
ATOM 13126 O O . PRO B 1 746 ? -16.297 -33.969 -36.031 1 95.81 746 PRO B O 1
ATOM 13129 N N . VAL B 1 747 ? -16.891 -36 -35.125 1 96.12 747 VAL B N 1
ATOM 13130 C CA . VAL B 1 747 ? -15.57 -36.156 -34.5 1 96.12 747 VAL B CA 1
ATOM 13131 C C . VAL B 1 747 ? -15.047 -37.562 -34.781 1 96.12 747 VAL B C 1
ATOM 13133 O O . VAL B 1 747 ? -15.836 -38.5 -34.906 1 96.12 747 VAL B O 1
ATOM 13136 N N . THR B 1 748 ? -13.789 -37.688 -34.969 1 94.25 748 THR B N 1
ATOM 13137 C CA . THR B 1 748 ? -13.031 -38.938 -35 1 94.25 748 THR B CA 1
ATOM 13138 C C . THR B 1 748 ? -11.984 -38.969 -33.875 1 94.25 748 THR B C 1
ATOM 13140 O O . THR B 1 748 ? -11.883 -38 -33.094 1 94.25 748 THR B O 1
ATOM 13143 N N . LEU B 1 749 ? -11.281 -39.969 -33.781 1 94.31 749 LEU B N 1
ATOM 13144 C CA . LEU B 1 749 ? -10.258 -40.094 -32.75 1 94.31 749 LEU B CA 1
ATOM 13145 C C . LEU B 1 749 ? -9.164 -39.062 -32.969 1 94.31 749 LEU B C 1
ATOM 13147 O O . LEU B 1 749 ? -8.406 -38.719 -32.031 1 94.31 749 LEU B O 1
ATOM 13151 N N . ASP B 1 750 ? -9.18 -38.438 -34.125 1 91.88 750 ASP B N 1
ATOM 13152 C CA . ASP B 1 750 ? -8.078 -37.562 -34.5 1 91.88 750 ASP B CA 1
ATOM 13153 C C . ASP B 1 750 ? -8.492 -36.094 -34.375 1 91.88 750 ASP B C 1
ATOM 13155 O O . ASP B 1 750 ? -7.68 -35.188 -34.625 1 91.88 750 ASP B O 1
ATOM 13159 N N . THR B 1 751 ? -9.727 -35.906 -34.062 1 92.62 751 THR B N 1
ATOM 13160 C CA . THR B 1 751 ? -10.172 -34.5 -34.094 1 92.62 751 THR B CA 1
ATOM 13161 C C . THR B 1 751 ? -10.828 -34.094 -32.781 1 92.62 751 THR B C 1
ATOM 13163 O O . THR B 1 751 ? -11.422 -34.938 -32.094 1 92.62 751 THR B O 1
ATOM 13166 N N . VAL B 1 752 ? -10.664 -32.875 -32.438 1 95.62 752 VAL B N 1
ATOM 13167 C CA . VAL B 1 752 ? -11.328 -32.188 -31.312 1 95.62 752 VAL B CA 1
ATOM 13168 C C . VAL B 1 752 ? -11.922 -30.859 -31.797 1 95.62 752 VAL B C 1
ATOM 13170 O O . VAL B 1 752 ? -11.266 -30.109 -32.531 1 95.62 752 VAL B O 1
ATOM 13173 N N . PRO B 1 753 ? -13.148 -30.594 -31.484 1 97.62 753 PRO B N 1
ATOM 13174 C CA . PRO B 1 753 ? -13.742 -29.328 -31.938 1 97.62 753 PRO B CA 1
ATOM 13175 C C . PRO B 1 753 ? -13.023 -28.109 -31.375 1 97.62 753 PRO B C 1
ATOM 13177 O O . PRO B 1 753 ? -13.016 -27.891 -30.156 1 97.62 753 PRO B O 1
ATOM 13180 N N . VAL B 1 754 ? -12.469 -27.312 -32.219 1 98.5 754 VAL B N 1
ATOM 13181 C CA . VAL B 1 754 ? -11.836 -26.031 -31.906 1 98.5 754 VAL B CA 1
ATOM 13182 C C . VAL B 1 754 ? -12.211 -25 -32.969 1 98.5 754 VAL B C 1
ATOM 13184 O O . VAL B 1 754 ? -12.125 -25.281 -34.188 1 98.5 754 VAL B O 1
ATOM 13187 N N . PHE B 1 755 ? -12.641 -23.875 -32.531 1 98.69 755 PHE B N 1
ATOM 13188 C CA . PHE B 1 755 ? -13.023 -22.797 -33.438 1 98.69 755 PHE B CA 1
ATOM 13189 C C . PHE B 1 755 ? -12.25 -21.531 -33.125 1 98.69 755 PHE B C 1
ATOM 13191 O O . PHE B 1 755 ? -12.008 -21.219 -31.953 1 98.69 755 PHE B O 1
ATOM 13198 N N . GLN B 1 756 ? -11.844 -20.828 -34.094 1 98.75 756 GLN B N 1
ATOM 13199 C CA . GLN B 1 756 ? -11.289 -19.484 -33.938 1 98.75 756 GLN B CA 1
ATOM 13200 C C . GLN B 1 756 ? -12.359 -18.422 -34.125 1 98.75 756 GLN B C 1
ATOM 13202 O O . GLN B 1 756 ? -13.148 -18.484 -35.094 1 98.75 756 GLN B O 1
ATOM 13207 N N . ARG B 1 757 ? -12.43 -17.5 -33.25 1 98.75 757 ARG B N 1
ATOM 13208 C CA . ARG B 1 757 ? -13.414 -16.422 -33.281 1 98.75 757 ARG B CA 1
ATOM 13209 C C . ARG B 1 757 ? -13.094 -15.414 -34.375 1 98.75 757 ARG B C 1
ATOM 13211 O O . ARG B 1 757 ? -11.945 -15 -34.531 1 98.75 757 ARG B O 1
ATOM 13218 N N . GLY B 1 758 ? -14.117 -15.062 -35.188 1 98.38 758 GLY B N 1
ATOM 13219 C CA . GLY B 1 758 ? -13.914 -13.922 -36.094 1 98.38 758 GLY B CA 1
ATOM 13220 C C . GLY B 1 758 ? -13.492 -12.664 -35.344 1 98.38 758 GLY B C 1
ATOM 13221 O O . GLY B 1 758 ? -14.031 -12.352 -34.281 1 98.38 758 GLY B O 1
ATOM 13222 N N . GLY B 1 759 ? -12.492 -11.953 -35.969 1 98.31 759 GLY B N 1
ATOM 13223 C CA . GLY B 1 759 ? -11.992 -10.758 -35.312 1 98.31 759 GLY B CA 1
ATOM 13224 C C . GLY B 1 759 ? -10.695 -10.984 -34.562 1 98.31 759 GLY B C 1
ATOM 13225 O O . GLY B 1 759 ? -10.172 -10.07 -33.938 1 98.31 759 GLY B O 1
ATOM 13226 N N . SER B 1 760 ? -10.148 -12.188 -34.656 1 98.56 760 SER B N 1
ATOM 13227 C CA . SER B 1 760 ? -8.961 -12.492 -33.844 1 98.56 760 SER B CA 1
ATOM 13228 C C . SER B 1 760 ? -7.789 -12.891 -34.75 1 98.56 760 SER B C 1
ATOM 13230 O O . SER B 1 760 ? -7.98 -13.281 -35.906 1 98.56 760 SER B O 1
ATOM 13232 N N . VAL B 1 761 ? -6.609 -12.695 -34.281 1 98.56 761 VAL B N 1
ATOM 13233 C CA . VAL B 1 761 ? -5.367 -13.172 -34.875 1 98.56 761 VAL B CA 1
ATOM 13234 C C . VAL B 1 761 ? -4.664 -14.125 -33.906 1 98.56 761 VAL B C 1
ATOM 13236 O O . VAL B 1 761 ? -4.492 -13.82 -32.719 1 98.56 761 VAL B O 1
ATOM 13239 N N . VAL B 1 762 ? -4.324 -15.273 -34.375 1 98.5 762 VAL B N 1
ATOM 13240 C CA . VAL B 1 762 ? -3.625 -16.266 -33.562 1 98.5 762 VAL B CA 1
ATOM 13241 C C . VAL B 1 762 ? -2.275 -16.594 -34.188 1 98.5 762 VAL B C 1
ATOM 13243 O O . VAL B 1 762 ? -2.199 -16.906 -35.375 1 98.5 762 VAL B O 1
ATOM 13246 N N . CYS B 1 763 ? -1.271 -16.5 -33.406 1 97.56 763 CYS B N 1
ATOM 13247 C CA . CYS B 1 763 ? 0.072 -16.859 -33.875 1 97.56 763 CYS B CA 1
ATOM 13248 C C . CYS B 1 763 ? 0.434 -18.266 -33.406 1 97.56 763 CYS B C 1
ATOM 13250 O O . CYS B 1 763 ? 0.271 -18.609 -32.25 1 97.56 763 CYS B O 1
ATOM 13252 N N . ARG B 1 764 ? 0.944 -19.078 -34.312 1 97.31 764 ARG B N 1
ATOM 13253 C CA . ARG B 1 764 ? 1.384 -20.453 -34.062 1 97.31 764 ARG B CA 1
ATOM 13254 C C . ARG B 1 764 ? 2.818 -20.656 -34.531 1 97.31 764 ARG B C 1
ATOM 13256 O O . ARG B 1 764 ? 3.307 -19.938 -35.406 1 97.31 764 ARG B O 1
ATOM 13263 N N . SER B 1 765 ? 3.463 -21.562 -33.906 1 96.38 765 SER B N 1
ATOM 13264 C CA . SER B 1 765 ? 4.758 -22 -34.406 1 96.38 765 SER B CA 1
ATOM 13265 C C . SER B 1 765 ? 4.598 -23.047 -35.5 1 96.38 765 SER B C 1
ATOM 13267 O O . SER B 1 765 ? 3.646 -23.828 -35.5 1 96.38 765 SER B O 1
ATOM 13269 N N . THR B 1 766 ? 5.559 -22.938 -36.438 1 93.06 766 THR B N 1
ATOM 13270 C CA . THR B 1 766 ? 5.531 -23.906 -37.531 1 93.06 766 THR B CA 1
ATOM 13271 C C . THR B 1 766 ? 6.52 -25.047 -37.281 1 93.06 766 THR B C 1
ATOM 13273 O O . THR B 1 766 ? 7.496 -24.859 -36.531 1 93.06 766 THR B O 1
ATOM 13276 N N . GLY B 1 767 ? 6.227 -26.172 -37.688 1 89.44 767 GLY B N 1
ATOM 13277 C CA . GLY B 1 767 ? 7.141 -27.297 -37.562 1 89.44 767 GLY B CA 1
ATOM 13278 C C . GLY B 1 767 ? 7.039 -28.016 -36.25 1 89.44 767 GLY B C 1
ATOM 13279 O O . GLY B 1 767 ? 6.012 -27.938 -35.562 1 89.44 767 GLY B O 1
ATOM 13280 N N . SER B 1 768 ? 8.039 -28.875 -36.031 1 91.5 768 SER B N 1
ATOM 13281 C CA . SER B 1 768 ? 8.016 -29.688 -34.844 1 91.5 768 SER B CA 1
ATOM 13282 C C . SER B 1 768 ? 9.375 -29.734 -34.156 1 91.5 768 SER B C 1
ATOM 13284 O O . SER B 1 768 ? 10.367 -30.141 -34.781 1 91.5 768 SER B O 1
ATOM 13286 N N . GLY B 1 769 ? 9.398 -29.266 -33 1 93.56 769 GLY B N 1
ATOM 13287 C CA . GLY B 1 769 ? 10.555 -29.438 -32.125 1 93.56 769 GLY B CA 1
ATOM 13288 C C . GLY B 1 769 ? 10.391 -30.547 -31.109 1 93.56 769 GLY B C 1
ATOM 13289 O O . GLY B 1 769 ? 9.297 -31.094 -30.953 1 93.56 769 GLY B O 1
ATOM 13290 N N . SER B 1 770 ? 11.492 -30.906 -30.453 1 96.94 770 SER B N 1
ATOM 13291 C CA . SER B 1 770 ? 11.453 -31.984 -29.469 1 96.94 770 SER B CA 1
ATOM 13292 C C . SER B 1 770 ? 11.117 -31.438 -28.078 1 96.94 770 SER B C 1
ATOM 13294 O O . SER B 1 770 ? 10.781 -32.188 -27.172 1 96.94 770 SER B O 1
ATOM 13296 N N . CYS B 1 771 ? 11.242 -30.156 -27.906 1 98 771 CYS B N 1
ATOM 13297 C CA . CYS B 1 771 ? 10.945 -29.438 -26.672 1 98 771 CYS B CA 1
ATOM 13298 C C . CYS B 1 771 ? 10.578 -27.984 -26.953 1 98 771 CYS B C 1
ATOM 13300 O O . CYS B 1 771 ? 10.633 -27.531 -28.094 1 98 771 CYS B O 1
ATOM 13302 N N . THR B 1 772 ? 10.18 -27.25 -25.922 1 98.06 772 THR B N 1
ATOM 13303 C CA . THR B 1 772 ? 9.711 -25.875 -26.078 1 98.06 772 THR B CA 1
ATOM 13304 C C . THR B 1 772 ? 10.859 -24.969 -26.516 1 98.06 772 THR B C 1
ATOM 13306 O O . THR B 1 772 ? 10.656 -24.031 -27.297 1 98.06 772 THR B O 1
ATOM 13309 N N . ALA B 1 773 ? 12.062 -25.203 -25.984 1 96.69 773 ALA B N 1
ATOM 13310 C CA . ALA B 1 773 ? 13.219 -24.375 -26.344 1 96.69 773 ALA B CA 1
ATOM 13311 C C . ALA B 1 773 ? 13.492 -24.438 -27.844 1 96.69 773 ALA B C 1
ATOM 13313 O O . ALA B 1 773 ? 13.82 -23.422 -28.453 1 96.69 773 ALA B O 1
ATOM 13314 N N . GLU B 1 774 ? 13.359 -25.625 -28.422 1 95.75 774 GLU B N 1
ATOM 13315 C CA . GLU B 1 774 ? 13.531 -25.797 -29.875 1 95.75 774 GLU B CA 1
ATOM 13316 C C . GLU B 1 774 ? 12.359 -25.188 -30.641 1 95.75 774 GLU B C 1
ATOM 13318 O O . GLU B 1 774 ? 12.547 -24.547 -31.672 1 95.75 774 GLU B O 1
ATOM 13323 N N . GLN B 1 775 ? 11.211 -25.422 -30.094 1 94.88 775 GLN B N 1
ATOM 13324 C CA . GLN B 1 775 ? 10 -24.938 -30.75 1 94.88 775 GLN B CA 1
ATOM 13325 C C . GLN B 1 775 ? 10.023 -23.422 -30.875 1 94.88 775 GLN B C 1
ATOM 13327 O O . GLN B 1 775 ? 9.562 -22.859 -31.859 1 94.88 775 GLN B O 1
ATOM 13332 N N . GLN B 1 776 ? 10.516 -22.734 -29.891 1 92.94 776 GLN B N 1
ATOM 13333 C CA . GLN B 1 776 ? 10.547 -21.266 -29.828 1 92.94 776 GLN B CA 1
ATOM 13334 C C . GLN B 1 776 ? 11.406 -20.688 -30.938 1 92.94 776 GLN B C 1
ATOM 13336 O O . GLN B 1 776 ? 11.219 -19.531 -31.328 1 92.94 776 GLN B O 1
ATOM 13341 N N . GLN B 1 777 ? 12.289 -21.469 -31.484 1 92.88 777 GLN B N 1
ATOM 13342 C CA . GLN B 1 777 ? 13.211 -20.984 -32.5 1 92.88 777 GLN B CA 1
ATOM 13343 C C . GLN B 1 777 ? 12.609 -21.141 -33.906 1 92.88 777 GLN B C 1
ATOM 13345 O O . GLN B 1 777 ? 13.148 -20.625 -34.875 1 92.88 777 GLN B O 1
ATOM 13350 N N . LEU B 1 778 ? 11.523 -21.844 -34 1 95 778 LEU B N 1
ATOM 13351 C CA . LEU B 1 778 ? 10.898 -22.094 -35.312 1 95 778 LEU B CA 1
ATOM 13352 C C . LEU B 1 778 ? 10.102 -20.891 -35.781 1 95 778 LEU B C 1
ATOM 13354 O O . LEU B 1 778 ? 9.695 -20.047 -34.969 1 95 778 LEU B O 1
ATOM 13358 N N . PRO B 1 779 ? 9.867 -20.766 -37.062 1 96.12 779 PRO B N 1
ATOM 13359 C CA . PRO B 1 779 ? 9.078 -19.641 -37.594 1 96.12 779 PRO B CA 1
ATOM 13360 C C . PRO B 1 779 ? 7.621 -19.688 -37.125 1 96.12 779 PRO B C 1
ATOM 13362 O O . PRO B 1 779 ? 7.156 -20.703 -36.625 1 96.12 779 PRO B O 1
ATOM 13365 N N . LEU B 1 780 ? 6.996 -18.578 -37.375 1 97.25 780 LEU B N 1
ATOM 13366 C CA . LEU B 1 780 ? 5.609 -18.422 -36.938 1 97.25 780 LEU B CA 1
ATOM 13367 C C . LEU B 1 780 ? 4.672 -18.422 -38.156 1 97.25 780 LEU B C 1
ATOM 13369 O O . LEU B 1 780 ? 5.078 -18.062 -39.25 1 97.25 780 LEU B O 1
ATOM 13373 N N . SER B 1 781 ? 3.537 -18.891 -37.906 1 97 781 SER B N 1
ATOM 13374 C CA . SER B 1 781 ? 2.402 -18.766 -38.812 1 97 781 SER B CA 1
ATOM 13375 C C . SER B 1 781 ? 1.264 -17.984 -38.188 1 97 781 SER B C 1
ATOM 13377 O O . SER B 1 781 ? 0.891 -18.25 -37.031 1 97 781 SER B O 1
ATOM 13379 N N . ILE B 1 782 ? 0.755 -17.016 -38.938 1 97.69 782 ILE B N 1
ATOM 13380 C CA . ILE B 1 782 ? -0.307 -16.172 -38.438 1 97.69 782 ILE B CA 1
ATOM 13381 C C . ILE B 1 782 ? -1.628 -16.516 -39.125 1 97.69 782 ILE B C 1
ATOM 13383 O O . ILE B 1 782 ? -1.681 -16.656 -40.344 1 97.69 782 ILE B O 1
ATOM 13387 N N . THR B 1 783 ? -2.656 -16.703 -38.312 1 98.06 783 THR B N 1
ATOM 13388 C CA . THR B 1 783 ? -4.004 -16.844 -38.844 1 98.06 783 THR B CA 1
ATOM 13389 C C . THR B 1 783 ? -4.887 -15.68 -38.406 1 98.06 783 THR B C 1
ATOM 13391 O O . THR B 1 783 ? -5.148 -15.508 -37.219 1 98.06 783 THR B O 1
ATOM 13394 N N . ALA B 1 784 ? -5.301 -14.883 -39.344 1 98.25 784 ALA B N 1
ATOM 13395 C CA . ALA B 1 784 ? -6.254 -13.797 -39.094 1 98.25 784 ALA B CA 1
ATOM 13396 C C . ALA B 1 784 ? -7.664 -14.211 -39.5 1 98.25 784 ALA B C 1
ATOM 13398 O O . ALA B 1 784 ? -7.938 -14.461 -40.688 1 98.25 784 ALA B O 1
ATOM 13399 N N . ALA B 1 785 ? -8.539 -14.352 -38.562 1 98.31 785 ALA B N 1
ATOM 13400 C CA . ALA B 1 785 ? -9.945 -14.672 -38.812 1 98.31 785 ALA B CA 1
ATOM 13401 C C . ALA B 1 785 ? -10.805 -13.406 -38.812 1 98.31 785 ALA B C 1
ATOM 13403 O O . ALA B 1 785 ? -10.961 -12.758 -37.781 1 98.31 785 ALA B O 1
ATOM 13404 N N . LEU B 1 786 ? -11.414 -13.141 -39.938 1 97.44 786 LEU B N 1
ATOM 13405 C CA . LEU B 1 786 ? -12.133 -11.883 -40.062 1 97.44 786 LEU B CA 1
ATOM 13406 C C . LEU B 1 786 ? -13.516 -11.969 -39.438 1 97.44 786 LEU B C 1
ATOM 13408 O O . LEU B 1 786 ? -14.172 -13.008 -39.531 1 97.44 786 LEU B O 1
ATOM 13412 N N . ASN B 1 787 ? -13.914 -10.922 -38.781 1 97.19 787 ASN B N 1
ATOM 13413 C CA . ASN B 1 787 ? -15.305 -10.82 -38.344 1 97.19 787 ASN B CA 1
ATOM 13414 C C . ASN B 1 787 ? -16.203 -10.289 -39.438 1 97.19 787 ASN B C 1
ATOM 13416 O O . ASN B 1 787 ? -15.773 -10.18 -40.594 1 97.19 787 ASN B O 1
ATOM 13420 N N . SER B 1 788 ? -17.406 -10 -39.062 1 93.94 788 SER B N 1
ATOM 13421 C CA . SER B 1 788 ? -18.391 -9.57 -40.062 1 93.94 788 SER B CA 1
ATOM 13422 C C . SER B 1 788 ? -18 -8.227 -40.688 1 93.94 788 SER B C 1
ATOM 13424 O O . SER B 1 788 ? -18.422 -7.898 -41.781 1 93.94 788 SER B O 1
ATOM 13426 N N . GLU B 1 789 ? -17.125 -7.477 -39.969 1 94.06 789 GLU B N 1
ATOM 13427 C CA . GLU B 1 789 ? -16.703 -6.172 -40.469 1 94.06 789 GLU B CA 1
ATOM 13428 C C . GLU B 1 789 ? -15.367 -6.27 -41.219 1 94.06 789 GLU B C 1
ATOM 13430 O O . GLU B 1 789 ? -14.82 -5.258 -41.656 1 94.06 789 GLU B O 1
ATOM 13435 N N . GLY B 1 790 ? -14.836 -7.461 -41.312 1 94.25 790 GLY B N 1
ATOM 13436 C CA . GLY B 1 790 ? -13.586 -7.66 -42 1 94.25 790 GLY B CA 1
ATOM 13437 C C . GLY B 1 790 ? -12.367 -7.285 -41.188 1 94.25 790 GLY B C 1
ATOM 13438 O O . GLY B 1 790 ? -11.312 -6.973 -41.719 1 94.25 790 GLY B O 1
ATOM 13439 N N . LEU B 1 791 ? -12.539 -7.305 -39.875 1 96.94 791 LEU B N 1
ATOM 13440 C CA . LEU B 1 791 ? -11.477 -6.875 -39 1 96.94 791 LEU B CA 1
ATOM 13441 C C . LEU B 1 791 ? -10.914 -8.055 -38.188 1 96.94 791 LEU B C 1
ATOM 13443 O O . LEU B 1 791 ? -11.609 -9.055 -38 1 96.94 791 LEU B O 1
ATOM 13447 N N . ALA B 1 792 ? -9.68 -7.969 -37.75 1 98.19 792 ALA B N 1
ATOM 13448 C CA . ALA B 1 792 ? -9.047 -8.93 -36.844 1 98.19 792 ALA B CA 1
ATOM 13449 C C . ALA B 1 792 ? -7.922 -8.273 -36.062 1 98.19 792 ALA B C 1
ATOM 13451 O O . ALA B 1 792 ? -7.246 -7.371 -36.562 1 98.19 792 ALA B O 1
ATOM 13452 N N . ASP B 1 793 ? -7.773 -8.711 -34.875 1 98 793 ASP B N 1
ATOM 13453 C CA . ASP B 1 793 ? -6.73 -8.18 -34 1 98 793 ASP B CA 1
ATOM 13454 C C . ASP B 1 793 ? -6.121 -9.281 -33.125 1 98 793 ASP B C 1
ATOM 13456 O O . ASP B 1 793 ? -6.758 -10.305 -32.875 1 98 793 ASP B O 1
ATOM 13460 N N . GLY B 1 794 ? -4.859 -9.156 -32.719 1 98 794 GLY B N 1
ATOM 13461 C CA . GLY B 1 794 ? -4.176 -10.086 -31.812 1 98 794 GLY B CA 1
ATOM 13462 C C . GLY B 1 794 ? -2.807 -9.594 -31.391 1 98 794 GLY B C 1
ATOM 13463 O O . GLY B 1 794 ? -2.305 -8.594 -31.906 1 98 794 GLY B O 1
ATOM 13464 N N . GLU B 1 795 ? -2.275 -10.266 -30.406 1 97.56 795 GLU B N 1
ATOM 13465 C CA . GLU B 1 795 ? -0.973 -9.883 -29.875 1 97.56 795 GLU B CA 1
ATOM 13466 C C . GLU B 1 795 ? -0.039 -11.086 -29.766 1 97.56 795 GLU B C 1
ATOM 13468 O O . GLU B 1 795 ? -0.494 -12.227 -29.766 1 97.56 795 GLU B O 1
ATOM 13473 N N . LEU B 1 796 ? 1.246 -10.781 -29.75 1 97.75 796 LEU B N 1
ATOM 13474 C CA . LEU B 1 796 ? 2.301 -11.773 -29.578 1 97.75 796 LEU B CA 1
ATOM 13475 C C . LEU B 1 796 ? 3.354 -11.273 -28.594 1 97.75 796 LEU B C 1
ATOM 13477 O O . LEU B 1 796 ? 3.918 -10.195 -28.781 1 97.75 796 LEU B O 1
ATOM 13481 N N . TYR B 1 797 ? 3.582 -11.992 -27.562 1 97.81 797 TYR B N 1
ATOM 13482 C CA . TYR B 1 797 ? 4.605 -11.68 -26.562 1 97.81 797 TYR B CA 1
ATOM 13483 C C . TYR B 1 797 ? 5.812 -12.594 -26.719 1 97.81 797 TYR B C 1
ATOM 13485 O O . TYR B 1 797 ? 5.66 -13.812 -26.844 1 97.81 797 TYR B O 1
ATOM 13493 N N . LEU B 1 798 ? 7.051 -12.031 -26.703 1 96.62 798 LEU B N 1
ATOM 13494 C CA . LEU B 1 798 ? 8.297 -12.773 -26.797 1 96.62 798 LEU B CA 1
ATOM 13495 C C . LEU B 1 798 ? 9.305 -12.297 -25.766 1 96.62 798 LEU B C 1
ATOM 13497 O O . LEU B 1 798 ? 9.398 -11.094 -25.484 1 96.62 798 LEU B O 1
ATOM 13501 N N . ASP B 1 799 ? 9.945 -13.125 -25.125 1 96.88 799 ASP B N 1
ATOM 13502 C CA . ASP B 1 799 ? 11.125 -12.898 -24.297 1 96.88 799 ASP B CA 1
ATOM 13503 C C . ASP B 1 799 ? 12.055 -14.102 -24.328 1 96.88 799 ASP B C 1
ATOM 13505 O O . ASP B 1 799 ? 12.016 -14.906 -25.266 1 96.88 799 ASP B O 1
ATOM 13509 N N . ASP B 1 800 ? 13 -14.289 -23.391 1 96.44 800 ASP B N 1
ATOM 13510 C CA . ASP B 1 800 ? 13.969 -15.375 -23.484 1 96.44 800 ASP B CA 1
ATOM 13511 C C . ASP B 1 800 ? 13.367 -16.688 -22.969 1 96.44 800 ASP B C 1
ATOM 13513 O O . ASP B 1 800 ? 13.992 -17.734 -23.062 1 96.44 800 ASP B O 1
ATOM 13517 N N . GLY B 1 801 ? 12.195 -16.625 -22.328 1 97 801 GLY B N 1
ATOM 13518 C CA . GLY B 1 801 ? 11.398 -17.797 -22 1 97 801 GLY B CA 1
ATOM 13519 C C . GLY B 1 801 ? 11.781 -18.406 -20.656 1 97 801 GLY B C 1
ATOM 13520 O O . GLY B 1 801 ? 11.133 -19.344 -20.203 1 97 801 GLY B O 1
ATOM 13521 N N . HIS B 1 802 ? 12.82 -17.844 -19.922 1 97.19 802 HIS B N 1
ATOM 13522 C CA . HIS B 1 802 ? 13.25 -18.578 -18.734 1 97.19 802 HIS B CA 1
ATOM 13523 C C . HIS B 1 802 ? 13.703 -17.641 -17.625 1 97.19 802 HIS B C 1
ATOM 13525 O O . HIS B 1 802 ? 13.664 -17.984 -16.438 1 97.19 802 HIS B O 1
ATOM 13531 N N . SER B 1 803 ? 14.102 -16.375 -17.953 1 97.19 803 SER B N 1
ATOM 13532 C CA . SER B 1 803 ? 14.688 -15.508 -16.938 1 97.19 803 SER B CA 1
ATOM 13533 C C . SER B 1 803 ? 13.758 -14.352 -16.594 1 97.19 803 SER B C 1
ATOM 13535 O O . SER B 1 803 ? 12.727 -14.172 -17.25 1 97.19 803 SER B O 1
ATOM 13537 N N . PHE B 1 804 ? 14.141 -13.555 -15.586 1 96.69 804 PHE B N 1
ATOM 13538 C CA . PHE B 1 804 ? 13.445 -12.328 -15.227 1 96.69 804 PHE B CA 1
ATOM 13539 C C . PHE B 1 804 ? 13.945 -11.156 -16.062 1 96.69 804 PHE B C 1
ATOM 13541 O O . PHE B 1 804 ? 13.688 -9.992 -15.719 1 96.69 804 PHE B O 1
ATOM 13548 N N . GLY B 1 805 ? 14.57 -11.406 -17.172 1 95.25 805 GLY B N 1
ATOM 13549 C CA . GLY B 1 805 ? 15.062 -10.352 -18.047 1 95.25 805 GLY B CA 1
ATOM 13550 C C . GLY B 1 805 ? 13.977 -9.391 -18.484 1 95.25 805 GLY B C 1
ATOM 13551 O O . GLY B 1 805 ? 14.219 -8.195 -18.641 1 95.25 805 GLY B O 1
ATOM 13552 N N . TYR B 1 806 ? 12.75 -9.883 -18.672 1 95.5 806 TYR B N 1
ATOM 13553 C CA . TYR B 1 806 ? 11.633 -9.047 -19.078 1 95.5 806 TYR B CA 1
ATOM 13554 C C . TYR B 1 806 ? 11.336 -7.98 -18.031 1 95.5 806 TYR B C 1
ATOM 13556 O O . TYR B 1 806 ? 10.914 -6.871 -18.359 1 95.5 806 TYR B O 1
ATOM 13564 N N . ARG B 1 807 ? 11.562 -8.266 -16.812 1 91.94 807 ARG B N 1
ATOM 13565 C CA . ARG B 1 807 ? 11.266 -7.391 -15.688 1 91.94 807 ARG B CA 1
ATOM 13566 C C . ARG B 1 807 ? 12.445 -6.48 -15.375 1 91.94 807 ARG B C 1
ATOM 13568 O O . ARG B 1 807 ? 12.273 -5.27 -15.203 1 91.94 807 ARG B O 1
ATOM 13575 N N . ASP B 1 808 ? 13.664 -7.086 -15.352 1 90.69 808 ASP B N 1
ATOM 13576 C CA . ASP B 1 808 ? 14.844 -6.406 -14.828 1 90.69 808 ASP B CA 1
ATOM 13577 C C . ASP B 1 808 ? 15.469 -5.496 -15.883 1 90.69 808 ASP B C 1
ATOM 13579 O O . ASP B 1 808 ? 16.047 -4.461 -15.547 1 90.69 808 ASP B O 1
ATOM 13583 N N . ARG B 1 809 ? 15.336 -5.871 -17.125 1 91.25 809 ARG B N 1
ATOM 13584 C CA . ARG B 1 809 ? 16 -5.141 -18.203 1 91.25 809 ARG B CA 1
ATOM 13585 C C . ARG B 1 809 ? 15.016 -4.789 -19.312 1 91.25 809 ARG B C 1
ATOM 13587 O O . ARG B 1 809 ? 15.414 -4.328 -20.375 1 91.25 809 ARG B O 1
ATOM 13594 N N . LYS B 1 810 ? 13.711 -5.121 -19.062 1 93.31 810 LYS B N 1
ATOM 13595 C CA . LYS B 1 810 ? 12.688 -4.926 -20.078 1 93.31 810 LYS B CA 1
ATOM 13596 C C . LYS B 1 810 ? 13.055 -5.66 -21.375 1 93.31 810 LYS B C 1
ATOM 13598 O O . LYS B 1 810 ? 12.883 -5.125 -22.469 1 93.31 810 LYS B O 1
ATOM 13603 N N . ALA B 1 811 ? 13.633 -6.824 -21.203 1 94.94 811 ALA B N 1
ATOM 13604 C CA . ALA B 1 811 ? 14.039 -7.645 -22.344 1 94.94 811 ALA B CA 1
ATOM 13605 C C . ALA B 1 811 ? 12.867 -8.484 -22.844 1 94.94 811 ALA B C 1
ATOM 13607 O O . ALA B 1 811 ? 12.875 -9.711 -22.719 1 94.94 811 ALA B O 1
ATOM 13608 N N . PHE B 1 812 ? 11.883 -7.781 -23.484 1 96.62 812 PHE B N 1
ATOM 13609 C CA . PHE B 1 812 ? 10.734 -8.445 -24.078 1 96.62 812 PHE B CA 1
ATOM 13610 C C . PHE B 1 812 ? 10.242 -7.684 -25.312 1 96.62 812 PHE B C 1
ATOM 13612 O O . PHE B 1 812 ? 10.68 -6.559 -25.562 1 96.62 812 PHE B O 1
ATOM 13619 N N . CYS B 1 813 ? 9.477 -8.336 -26.109 1 95.94 813 CYS B N 1
ATOM 13620 C CA . CYS B 1 813 ? 8.859 -7.754 -27.297 1 95.94 813 CYS B CA 1
ATOM 13621 C C . CYS B 1 813 ? 7.371 -8.086 -27.359 1 95.94 813 CYS B C 1
ATOM 13623 O O . CYS B 1 813 ? 6.988 -9.258 -27.328 1 95.94 813 CYS B O 1
ATOM 13625 N N . LEU B 1 814 ? 6.598 -7.047 -27.312 1 97 814 LEU B N 1
ATOM 13626 C CA . LEU B 1 814 ? 5.156 -7.195 -27.5 1 97 814 LEU B CA 1
ATOM 13627 C C . LEU B 1 814 ? 4.73 -6.621 -28.844 1 97 814 LEU B C 1
ATOM 13629 O O . LEU B 1 814 ? 4.953 -5.438 -29.125 1 97 814 LEU B O 1
ATOM 13633 N N . ARG B 1 815 ? 4.133 -7.465 -29.672 1 96.62 815 ARG B N 1
ATOM 13634 C CA . ARG B 1 815 ? 3.688 -7.035 -31 1 96.62 815 ARG B CA 1
ATOM 13635 C C . ARG B 1 815 ? 2.168 -7.102 -31.109 1 96.62 815 ARG B C 1
ATOM 13637 O O . ARG B 1 815 ? 1.536 -7.984 -30.516 1 96.62 815 ARG B O 1
ATOM 13644 N N . ARG B 1 816 ? 1.676 -6.215 -31.875 1 97.56 816 ARG B N 1
ATOM 13645 C CA . ARG B 1 816 ? 0.246 -6.191 -32.188 1 97.56 816 ARG B CA 1
ATOM 13646 C C . ARG B 1 816 ? -0.008 -6.367 -33.656 1 97.56 816 ARG B C 1
ATOM 13648 O O . ARG B 1 816 ? 0.661 -5.742 -34.5 1 97.56 816 ARG B O 1
ATOM 13655 N N . PHE B 1 817 ? -0.917 -7.27 -34.031 1 97.94 817 PHE B N 1
ATOM 13656 C CA . PHE B 1 817 ? -1.383 -7.492 -35.375 1 97.94 817 PHE B CA 1
ATOM 13657 C C . PHE B 1 817 ? -2.799 -6.957 -35.562 1 97.94 817 PHE B C 1
ATOM 13659 O O . PHE B 1 817 ? -3.699 -7.293 -34.781 1 97.94 817 PHE B O 1
ATOM 13666 N N . SER B 1 818 ? -2.939 -6.129 -36.531 1 97.88 818 SER B N 1
ATOM 13667 C CA . SER B 1 818 ? -4.258 -5.57 -36.812 1 97.88 818 SER B CA 1
ATOM 13668 C C . SER B 1 818 ? -4.57 -5.625 -38.281 1 97.88 818 SER B C 1
ATOM 13670 O O . SER B 1 818 ? -3.803 -5.121 -39.125 1 97.88 818 SER B O 1
ATOM 13672 N N . LEU B 1 819 ? -5.656 -6.328 -38.625 1 97.31 819 LEU B N 1
ATOM 13673 C CA . LEU B 1 819 ? -6.137 -6.332 -40 1 97.31 819 LEU B CA 1
ATOM 13674 C C . LEU B 1 819 ? -7.34 -5.406 -40.156 1 97.31 819 LEU B C 1
ATOM 13676 O O . LEU B 1 819 ? -8.383 -5.625 -39.531 1 97.31 819 LEU B O 1
ATOM 13680 N N . LEU B 1 820 ? -7.113 -4.438 -40.844 1 93.81 820 LEU B N 1
ATOM 13681 C CA . LEU B 1 820 ? -8.133 -3.426 -41.125 1 93.81 820 LEU B CA 1
ATOM 13682 C C . LEU B 1 820 ? -8.188 -3.104 -42.625 1 93.81 820 LEU B C 1
ATOM 13684 O O . LEU B 1 820 ? -7.16 -2.785 -43.219 1 93.81 820 LEU B O 1
ATOM 13688 N N . SER B 1 821 ? -9.312 -3.16 -43.25 1 88.62 821 SER B N 1
ATOM 13689 C CA . SER B 1 821 ? -9.523 -2.764 -44.625 1 88.62 821 SER B CA 1
ATOM 13690 C C . SER B 1 821 ? -8.531 -3.451 -45.562 1 88.62 821 SER B C 1
ATOM 13692 O O . SER B 1 821 ? -7.875 -2.795 -46.375 1 88.62 821 SER B O 1
ATOM 13694 N N . GLY B 1 822 ? -8.367 -4.73 -45.312 1 91.06 822 GLY B N 1
ATOM 13695 C CA . GLY B 1 822 ? -7.512 -5.523 -46.188 1 91.06 822 GLY B CA 1
ATOM 13696 C C . GLY B 1 822 ? -6.031 -5.328 -45.906 1 91.06 822 GLY B C 1
ATOM 13697 O O . GLY B 1 822 ? -5.184 -5.766 -46.688 1 91.06 822 GLY B O 1
ATOM 13698 N N . ARG B 1 823 ? -5.719 -4.66 -44.844 1 94.94 823 ARG B N 1
ATOM 13699 C CA . ARG B 1 823 ? -4.328 -4.422 -44.469 1 94.94 823 ARG B CA 1
ATOM 13700 C C . ARG B 1 823 ? -4.004 -5.055 -43.125 1 94.94 823 ARG B C 1
ATOM 13702 O O . ARG B 1 823 ? -4.621 -4.719 -42.094 1 94.94 823 ARG B O 1
ATOM 13709 N N . LEU B 1 824 ? -3.039 -5.949 -43.156 1 96.62 824 LEU B N 1
ATOM 13710 C CA . LEU B 1 824 ? -2.535 -6.523 -41.906 1 96.62 824 LEU B CA 1
ATOM 13711 C C . LEU B 1 824 ? -1.289 -5.781 -41.438 1 96.62 824 LEU B C 1
ATOM 13713 O O . LEU B 1 824 ? -0.273 -5.754 -42.125 1 96.62 824 LEU B O 1
ATOM 13717 N N . LEU B 1 825 ? -1.354 -5.168 -40.281 1 96.94 825 LEU B N 1
ATOM 13718 C CA . LEU B 1 825 ? -0.259 -4.391 -39.719 1 96.94 825 LEU B CA 1
ATOM 13719 C C . LEU B 1 825 ? 0.387 -5.133 -38.531 1 96.94 825 LEU B C 1
ATOM 13721 O O . LEU B 1 825 ? -0.309 -5.73 -37.719 1 96.94 825 LEU B O 1
ATOM 13725 N N . CYS B 1 826 ? 1.673 -5.203 -38.5 1 96.31 826 CYS B N 1
ATOM 13726 C CA . CYS B 1 826 ? 2.461 -5.602 -37.344 1 96.31 826 CYS B CA 1
ATOM 13727 C C . CYS B 1 826 ? 3.162 -4.398 -36.719 1 96.31 826 CYS B C 1
ATOM 13729 O O . CYS B 1 826 ? 4.023 -3.783 -37.344 1 96.31 826 CYS B O 1
ATOM 13731 N N . ARG B 1 827 ? 2.787 -4.008 -35.5 1 95.81 827 ARG B N 1
ATOM 13732 C CA . ARG B 1 827 ? 3.305 -2.832 -34.812 1 95.81 827 ARG B CA 1
ATOM 13733 C C . ARG B 1 827 ? 3.617 -3.148 -33.344 1 95.81 827 ARG B C 1
ATOM 13735 O O . ARG B 1 827 ? 3.217 -4.195 -32.844 1 95.81 827 ARG B O 1
ATOM 13742 N N . PRO B 1 828 ? 4.402 -2.203 -32.688 1 94.75 828 PRO B N 1
ATOM 13743 C CA . PRO B 1 828 ? 4.641 -2.426 -31.25 1 94.75 828 PRO B CA 1
ATOM 13744 C C . PRO B 1 828 ? 3.359 -2.371 -30.422 1 94.75 828 PRO B C 1
ATOM 13746 O O . PRO B 1 828 ? 2.52 -1.491 -30.641 1 94.75 828 PRO B O 1
ATOM 13749 N N . GLY B 1 829 ? 3.256 -3.328 -29.609 1 94.94 829 GLY B N 1
ATOM 13750 C CA . GLY B 1 829 ? 2.113 -3.359 -28.703 1 94.94 829 GLY B CA 1
ATOM 13751 C C . GLY B 1 829 ? 2.367 -2.648 -27.391 1 94.94 829 GLY B C 1
ATOM 13752 O O . GLY B 1 829 ? 1.45 -2.471 -26.594 1 94.94 829 GLY B O 1
ATOM 13753 N N . SER B 1 830 ? 3.574 -2.246 -27.125 1 91.56 830 SER B N 1
ATOM 13754 C CA . SER B 1 830 ? 3.986 -1.521 -25.922 1 91.56 830 SER B CA 1
ATOM 13755 C C . SER B 1 830 ? 5.07 -0.497 -26.234 1 91.56 830 SER B C 1
ATOM 13757 O O . SER B 1 830 ? 5.852 -0.682 -27.172 1 91.56 830 SER B O 1
ATOM 13759 N N . GLU B 1 831 ? 5.105 0.541 -25.469 1 87.62 831 GLU B N 1
ATOM 13760 C CA . GLU B 1 831 ? 6.141 1.559 -25.625 1 87.62 831 GLU B CA 1
ATOM 13761 C C . GLU B 1 831 ? 7.445 1.123 -24.953 1 87.62 831 GLU B C 1
ATOM 13763 O O . GLU B 1 831 ? 8.508 1.681 -25.25 1 87.62 831 GLU B O 1
ATOM 13768 N N . GLU B 1 832 ? 7.277 0.088 -24.188 1 87.06 832 GLU B N 1
ATOM 13769 C CA . GLU B 1 832 ? 8.445 -0.377 -23.453 1 87.06 832 GLU B CA 1
ATOM 13770 C C . GLU B 1 832 ? 8.922 -1.732 -23.969 1 87.06 832 GLU B C 1
ATOM 13772 O O . GLU B 1 832 ? 8.203 -2.404 -24.703 1 87.06 832 GLU B O 1
ATOM 13777 N N . GLY B 1 833 ? 10.156 -2.076 -23.75 1 88.88 833 GLY B N 1
ATOM 13778 C CA . GLY B 1 833 ? 10.695 -3.4 -24.016 1 88.88 833 GLY B CA 1
ATOM 13779 C C . GLY B 1 833 ? 11.484 -3.475 -25.312 1 88.88 833 GLY B C 1
ATOM 13780 O O . GLY B 1 833 ? 11.109 -2.844 -26.312 1 88.88 833 GLY B O 1
ATOM 13781 N N . THR B 1 834 ? 12.656 -4.051 -25.25 1 89.25 834 THR B N 1
ATOM 13782 C CA . THR B 1 834 ? 13.469 -4.371 -26.422 1 89.25 834 THR B CA 1
ATOM 13783 C C . THR B 1 834 ? 14.07 -5.77 -26.297 1 89.25 834 THR B C 1
ATOM 13785 O O . THR B 1 834 ? 14.711 -6.086 -25.297 1 89.25 834 THR B O 1
ATOM 13788 N N . PHE B 1 835 ? 13.711 -6.621 -27.188 1 91.06 835 PHE B N 1
ATOM 13789 C CA . PHE B 1 835 ? 14.203 -7.992 -27.203 1 91.06 835 PHE B CA 1
ATOM 13790 C C . PHE B 1 835 ? 14.625 -8.406 -28.609 1 91.06 835 PHE B C 1
ATOM 13792 O O . PHE B 1 835 ? 13.82 -8.352 -29.547 1 91.06 835 PHE B O 1
ATOM 13799 N N . ALA B 1 836 ? 15.891 -8.75 -28.75 1 84.62 836 ALA B N 1
ATOM 13800 C CA . ALA B 1 836 ? 16.391 -9.219 -30.031 1 84.62 836 ALA B CA 1
ATOM 13801 C C . ALA B 1 836 ? 15.961 -10.656 -30.312 1 84.62 836 ALA B C 1
ATOM 13803 O O . ALA B 1 836 ? 16.312 -11.57 -29.547 1 84.62 836 ALA B O 1
ATOM 13804 N N . CYS B 1 837 ? 14.984 -10.766 -31.156 1 83.88 837 CYS B N 1
ATOM 13805 C CA . CYS B 1 837 ? 14.523 -12.109 -31.484 1 83.88 837 CYS B CA 1
ATOM 13806 C C . CYS B 1 837 ? 14.633 -12.367 -33 1 83.88 837 CYS B C 1
ATOM 13808 O O . CYS B 1 837 ? 14.391 -11.469 -33.781 1 83.88 837 CYS B O 1
ATOM 13810 N N . GLY B 1 838 ? 15.062 -13.57 -33.344 1 86.06 838 GLY B N 1
ATOM 13811 C CA . GLY B 1 838 ? 15.203 -13.969 -34.719 1 86.06 838 GLY B CA 1
ATOM 13812 C C . GLY B 1 838 ? 13.953 -14.617 -35.281 1 86.06 838 GLY B C 1
ATOM 13813 O O . GLY B 1 838 ? 13.977 -15.164 -36.406 1 86.06 838 GLY B O 1
ATOM 13814 N N . ALA B 1 839 ? 12.875 -14.5 -34.562 1 90.44 839 ALA B N 1
ATOM 13815 C CA . ALA B 1 839 ? 11.641 -15.141 -35 1 90.44 839 ALA B CA 1
ATOM 13816 C C . ALA B 1 839 ? 11.102 -14.453 -36.25 1 90.44 839 ALA B C 1
ATOM 13818 O O . ALA B 1 839 ? 11.148 -13.227 -36.375 1 90.44 839 ALA B O 1
ATOM 13819 N N . VAL B 1 840 ? 10.602 -15.25 -37.25 1 94.94 840 VAL B N 1
ATOM 13820 C CA . VAL B 1 840 ? 10.078 -14.719 -38.5 1 94.94 840 VAL B CA 1
ATOM 13821 C C . VAL B 1 840 ? 8.68 -15.281 -38.75 1 94.94 840 VAL B C 1
ATOM 13823 O O . VAL B 1 840 ? 8.375 -16.406 -38.344 1 94.94 840 VAL B O 1
ATOM 13826 N N . VAL B 1 841 ? 7.879 -14.531 -39.375 1 96.25 841 VAL B N 1
ATOM 13827 C CA . VAL B 1 841 ? 6.594 -15 -39.875 1 96.25 841 VAL B CA 1
ATOM 13828 C C . VAL B 1 841 ? 6.777 -15.625 -41.25 1 96.25 841 VAL B C 1
ATOM 13830 O O . VAL B 1 841 ? 7.18 -14.945 -42.188 1 96.25 841 VAL B O 1
ATOM 13833 N N . GLN B 1 842 ? 6.441 -16.859 -41.312 1 96.12 842 GLN B N 1
ATOM 13834 C CA . GLN B 1 842 ? 6.641 -17.609 -42.562 1 96.12 842 GLN B CA 1
ATOM 13835 C C . GLN B 1 842 ? 5.375 -17.594 -43.406 1 96.12 842 GLN B C 1
ATOM 13837 O O . GLN B 1 842 ? 5.453 -17.641 -44.625 1 96.12 842 GLN B O 1
ATOM 13842 N N . SER B 1 843 ? 4.312 -17.562 -42.75 1 96.5 843 SER B N 1
ATOM 13843 C CA . SER B 1 843 ? 3.061 -17.609 -43.5 1 96.5 843 SER B CA 1
ATOM 13844 C C . SER B 1 843 ? 1.953 -16.844 -42.781 1 96.5 843 SER B C 1
ATOM 13846 O O . SER B 1 843 ? 1.996 -16.688 -41.562 1 96.5 843 SER B O 1
ATOM 13848 N N . VAL B 1 844 ? 1.028 -16.328 -43.531 1 97.38 844 VAL B N 1
ATOM 13849 C CA . VAL B 1 844 ? -0.179 -15.68 -43.031 1 97.38 844 VAL B CA 1
ATOM 13850 C C . VAL B 1 844 ? -1.404 -16.25 -43.75 1 97.38 844 VAL B C 1
ATOM 13852 O O . VAL B 1 844 ? -1.44 -16.344 -44.969 1 97.38 844 VAL B O 1
ATOM 13855 N N . SER B 1 845 ? -2.309 -16.719 -42.969 1 97 845 SER B N 1
ATOM 13856 C CA . SER B 1 845 ? -3.604 -17.141 -43.5 1 97 845 SER B CA 1
ATOM 13857 C C . SER B 1 845 ? -4.711 -16.172 -43.094 1 97 845 SER B C 1
ATOM 13859 O O . SER B 1 845 ? -4.797 -15.797 -41.906 1 97 845 SER B O 1
ATOM 13861 N N . VAL B 1 846 ? -5.5 -15.75 -44.031 1 97.38 846 VAL B N 1
ATOM 13862 C CA . VAL B 1 846 ? -6.648 -14.891 -43.75 1 97.38 846 VAL B CA 1
ATOM 13863 C C . VAL B 1 846 ? -7.941 -15.648 -44.031 1 97.38 846 VAL B C 1
ATOM 13865 O O . VAL B 1 846 ? -8.156 -16.094 -45.156 1 97.38 846 VAL B O 1
ATOM 13868 N N . LEU B 1 847 ? -8.789 -15.75 -43.094 1 97.38 847 LEU B N 1
ATOM 13869 C CA . LEU B 1 847 ? -10.07 -16.438 -43.219 1 97.38 847 LEU B CA 1
ATOM 13870 C C . LEU B 1 847 ? -11.211 -15.445 -43.375 1 97.38 847 LEU B C 1
ATOM 13872 O O . LEU B 1 847 ? -11.266 -14.43 -42.688 1 97.38 847 LEU B O 1
ATOM 13876 N N . GLY B 1 848 ? -12.156 -15.797 -44.281 1 94.62 848 GLY B N 1
ATOM 13877 C CA . GLY B 1 848 ? -13.383 -15.023 -44.375 1 94.62 848 GLY B CA 1
ATOM 13878 C C . GLY B 1 848 ? -13.273 -13.875 -45.375 1 94.62 848 GLY B C 1
ATOM 13879 O O . GLY B 1 848 ? -14.055 -12.914 -45.281 1 94.62 848 GLY B O 1
ATOM 13880 N N . LEU B 1 849 ? -12.305 -13.992 -46.188 1 92.5 849 LEU B N 1
ATOM 13881 C CA . LEU B 1 849 ? -12.203 -12.961 -47.219 1 92.5 849 LEU B CA 1
ATOM 13882 C C . LEU B 1 849 ? -13.359 -13.07 -48.219 1 92.5 849 LEU B C 1
ATOM 13884 O O . LEU B 1 849 ? -13.734 -14.172 -48.625 1 92.5 849 LEU B O 1
ATOM 13888 N N . ARG B 1 850 ? -13.883 -12.031 -48.625 1 84.94 850 ARG B N 1
ATOM 13889 C CA . ARG B 1 850 ? -15.094 -12.008 -49.438 1 84.94 850 ARG B CA 1
ATOM 13890 C C . ARG B 1 850 ? -14.797 -12.383 -50.875 1 84.94 850 ARG B C 1
ATOM 13892 O O . ARG B 1 850 ? -15.633 -12.984 -51.562 1 84.94 850 ARG B O 1
ATOM 13899 N N . SER B 1 851 ? -13.633 -11.898 -51.406 1 87.81 851 SER B N 1
ATOM 13900 C CA . SER B 1 851 ? -13.305 -12.18 -52.781 1 87.81 851 SER B CA 1
ATOM 13901 C C . SER B 1 851 ? -11.828 -12.531 -52.969 1 87.81 851 SER B C 1
ATOM 13903 O O . SER B 1 851 ? -11.008 -12.203 -52.094 1 87.81 851 SER B O 1
ATOM 13905 N N . LYS B 1 852 ? -11.578 -13.234 -53.969 1 91.69 852 LYS B N 1
ATOM 13906 C CA . LYS B 1 852 ? -10.203 -13.586 -54.281 1 91.69 852 LYS B CA 1
ATOM 13907 C C . LYS B 1 852 ? -9.352 -12.336 -54.5 1 91.69 852 LYS B C 1
ATOM 13909 O O . LYS B 1 852 ? -9.727 -11.453 -55.281 1 91.69 852 LYS B O 1
ATOM 13914 N N . PRO B 1 853 ? -8.258 -12.344 -53.906 1 92.81 853 PRO B N 1
ATOM 13915 C CA . PRO B 1 853 ? -7.391 -11.18 -54.094 1 92.81 853 PRO B CA 1
ATOM 13916 C C . PRO B 1 853 ? -6.719 -11.172 -55.469 1 92.81 853 PRO B C 1
ATOM 13918 O O . PRO B 1 853 ? -6.496 -12.242 -56.062 1 92.81 853 PRO B O 1
ATOM 13921 N N . SER B 1 854 ? -6.426 -9.953 -55.969 1 94 854 SER B N 1
ATOM 13922 C CA . SER B 1 854 ? -5.66 -9.82 -57.188 1 94 854 SER B CA 1
ATOM 13923 C C . SER B 1 854 ? -4.16 -9.836 -56.906 1 94 854 SER B C 1
ATOM 13925 O O . SER B 1 854 ? -3.391 -10.414 -57.688 1 94 854 SER B O 1
ATOM 13927 N N . THR B 1 855 ? -3.824 -9.211 -55.875 1 94.62 855 THR B N 1
ATOM 13928 C CA . THR B 1 855 ? -2.416 -9.148 -55.5 1 94.62 855 THR B CA 1
ATOM 13929 C C . THR B 1 855 ? -2.262 -8.938 -54 1 94.62 855 THR B C 1
ATOM 13931 O O . THR B 1 855 ? -3.199 -8.492 -53.312 1 94.62 855 THR B O 1
ATOM 13934 N N . VAL B 1 856 ? -1.121 -9.383 -53.5 1 95.94 856 VAL B N 1
ATOM 13935 C CA . VAL B 1 856 ? -0.722 -9.141 -52.094 1 95.94 856 VAL B CA 1
ATOM 13936 C C . VAL B 1 856 ? 0.622 -8.422 -52.062 1 95.94 856 VAL B C 1
ATOM 13938 O O . VAL B 1 856 ? 1.611 -8.906 -52.625 1 95.94 856 VAL B O 1
ATOM 13941 N N . VAL B 1 857 ? 0.625 -7.234 -51.406 1 96.12 857 VAL B N 1
ATOM 13942 C CA . VAL B 1 857 ? 1.822 -6.398 -51.375 1 96.12 857 VAL B CA 1
ATOM 13943 C C . VAL B 1 857 ? 2.381 -6.355 -49.938 1 96.12 857 VAL B C 1
ATOM 13945 O O . VAL B 1 857 ? 1.627 -6.219 -48.969 1 96.12 857 VAL B O 1
ATOM 13948 N N . LEU B 1 858 ? 3.693 -6.5 -49.875 1 95.44 858 LEU B N 1
ATOM 13949 C CA . LEU B 1 858 ? 4.379 -6.426 -48.594 1 95.44 858 LEU B CA 1
ATOM 13950 C C . LEU B 1 858 ? 5.164 -5.125 -48.469 1 95.44 858 LEU B C 1
ATOM 13952 O O . LEU B 1 858 ? 5.922 -4.762 -49.375 1 95.44 858 LEU B O 1
ATOM 13956 N N . HIS B 1 859 ? 4.957 -4.395 -47.406 1 94.5 859 HIS B N 1
ATOM 13957 C CA . HIS B 1 859 ? 5.699 -3.189 -47.031 1 94.5 859 HIS B CA 1
ATOM 13958 C C . HIS B 1 859 ? 6.512 -3.398 -45.781 1 94.5 859 HIS B C 1
ATOM 13960 O O . HIS B 1 859 ? 5.945 -3.586 -44.688 1 94.5 859 HIS B O 1
ATOM 13966 N N . VAL B 1 860 ? 7.766 -3.482 -45.906 1 91.69 860 VAL B N 1
ATOM 13967 C CA . VAL B 1 860 ? 8.656 -3.617 -44.781 1 91.69 860 VAL B CA 1
ATOM 13968 C C . VAL B 1 860 ? 9.461 -2.328 -44.594 1 91.69 860 VAL B C 1
ATOM 13970 O O . VAL B 1 860 ? 9.984 -1.774 -45.562 1 91.69 860 VAL B O 1
ATOM 13973 N N . SER B 1 861 ? 9.453 -1.896 -43.375 1 84.19 861 SER B N 1
ATOM 13974 C CA . SER B 1 861 ? 10.164 -0.654 -43.094 1 84.19 861 SER B CA 1
ATOM 13975 C C . SER B 1 861 ? 11.602 -0.722 -43.594 1 84.19 861 SER B C 1
ATOM 13977 O O . SER B 1 861 ? 12.336 -1.653 -43.25 1 84.19 861 SER B O 1
ATOM 13979 N N . GLY B 1 862 ? 12.016 0.178 -44.406 1 81.75 862 GLY B N 1
ATOM 13980 C CA . GLY B 1 862 ? 13.375 0.283 -44.906 1 81.75 862 GLY B CA 1
ATOM 13981 C C . GLY B 1 862 ? 13.602 -0.515 -46.188 1 81.75 862 GLY B C 1
ATOM 13982 O O . GLY B 1 862 ? 14.711 -0.542 -46.719 1 81.75 862 GLY B O 1
ATOM 13983 N N . ALA B 1 863 ? 12.609 -1.271 -46.656 1 86.44 863 ALA B N 1
ATOM 13984 C CA . ALA B 1 863 ? 12.75 -2.074 -47.844 1 86.44 863 ALA B CA 1
ATOM 13985 C C . ALA B 1 863 ? 11.742 -1.643 -48.906 1 86.44 863 ALA B C 1
ATOM 13987 O O . ALA B 1 863 ? 10.766 -0.953 -48.625 1 86.44 863 ALA B O 1
ATOM 13988 N N . LYS B 1 864 ? 12.031 -2.008 -50.188 1 86.69 864 LYS B N 1
ATOM 13989 C CA . LYS B 1 864 ? 11.094 -1.737 -51.281 1 86.69 864 LYS B CA 1
ATOM 13990 C C . LYS B 1 864 ? 9.891 -2.674 -51.219 1 86.69 864 LYS B C 1
ATOM 13992 O O . LYS B 1 864 ? 10.008 -3.811 -50.75 1 86.69 864 LYS B O 1
ATOM 13997 N N . ASP B 1 865 ? 8.82 -2.201 -51.688 1 92.69 865 ASP B N 1
ATOM 13998 C CA . ASP B 1 865 ? 7.605 -3.012 -51.75 1 92.69 865 ASP B CA 1
ATOM 13999 C C . ASP B 1 865 ? 7.816 -4.27 -52.594 1 92.69 865 ASP B C 1
ATOM 14001 O O . ASP B 1 865 ? 8.531 -4.234 -53.594 1 92.69 865 ASP B O 1
ATOM 14005 N N . SER B 1 866 ? 7.289 -5.312 -52.125 1 92.56 866 SER B N 1
ATOM 14006 C CA . SER B 1 866 ? 7.391 -6.555 -52.875 1 92.56 866 SER B CA 1
ATOM 14007 C C . SER B 1 866 ? 6.043 -7.262 -52.969 1 92.56 866 SER B C 1
ATOM 14009 O O . SER B 1 866 ? 5.156 -7.027 -52.125 1 92.56 866 SER B O 1
ATOM 14011 N N . PHE B 1 867 ? 5.918 -8.117 -54.031 1 92.81 867 PHE B N 1
ATOM 14012 C CA . PHE B 1 867 ? 4.699 -8.891 -54.219 1 92.81 867 PHE B CA 1
ATOM 14013 C C . PHE B 1 867 ? 4.863 -10.305 -53.688 1 92.81 867 PHE B C 1
ATOM 14015 O O . PHE B 1 867 ? 5.887 -10.953 -53.906 1 92.81 867 PHE B O 1
ATOM 14022 N N . ALA B 1 868 ? 3.924 -10.703 -52.938 1 93.62 868 ALA B N 1
ATOM 14023 C CA . ALA B 1 868 ? 3.986 -12.047 -52.375 1 93.62 868 ALA B CA 1
ATOM 14024 C C . ALA B 1 868 ? 3.129 -13.023 -53.156 1 93.62 868 ALA B C 1
ATOM 14026 O O . ALA B 1 868 ? 2.047 -12.672 -53.656 1 93.62 868 ALA B O 1
ATOM 14027 N N . ALA B 1 869 ? 3.66 -14.25 -53.312 1 92.5 869 ALA B N 1
ATOM 14028 C CA . ALA B 1 869 ? 2.846 -15.328 -53.875 1 92.5 869 ALA B CA 1
ATOM 14029 C C . ALA B 1 869 ? 1.806 -15.812 -52.844 1 92.5 869 ALA B C 1
ATOM 14031 O O . ALA B 1 869 ? 2.047 -15.789 -51.656 1 92.5 869 ALA B O 1
ATOM 14032 N N . PHE B 1 870 ? 0.624 -16.156 -53.344 1 94.56 870 PHE B N 1
ATOM 14033 C CA . PHE B 1 870 ? -0.418 -16.594 -52.406 1 94.56 870 PHE B CA 1
ATOM 14034 C C . PHE B 1 870 ? -1.259 -17.703 -53.031 1 94.56 870 PHE B C 1
ATOM 14036 O O . PHE B 1 870 ? -1.2 -17.938 -54.25 1 94.56 870 PHE B O 1
ATOM 14043 N N . GLU B 1 871 ? -1.862 -18.391 -52.188 1 94.88 871 GLU B N 1
ATOM 14044 C CA . GLU B 1 871 ? -2.838 -19.422 -52.531 1 94.88 871 GLU B CA 1
ATOM 14045 C C . GLU B 1 871 ? -4.238 -19.031 -52.062 1 94.88 871 GLU B C 1
ATOM 14047 O O . GLU B 1 871 ? -4.406 -18.469 -51 1 94.88 871 GLU B O 1
ATOM 14052 N N . TRP B 1 872 ? -5.234 -19.281 -53 1 93.88 872 TRP B N 1
ATOM 14053 C CA . TRP B 1 872 ? -6.633 -19 -52.688 1 93.88 872 TRP B CA 1
ATOM 14054 C C . TRP B 1 872 ? -7.461 -20.266 -52.656 1 93.88 872 TRP B C 1
ATOM 14056 O O . TRP B 1 872 ? -7.473 -21.031 -53.656 1 93.88 872 TRP B O 1
ATOM 14066 N N . THR B 1 873 ? -8.086 -20.469 -51.562 1 92.75 873 THR B N 1
ATOM 14067 C CA . THR B 1 873 ? -9.016 -21.578 -51.438 1 92.75 873 THR B CA 1
ATOM 14068 C C . THR B 1 873 ? -10.461 -21.078 -51.438 1 92.75 873 THR B C 1
ATOM 14070 O O . THR B 1 873 ? -10.969 -20.625 -50.406 1 92.75 873 THR B O 1
ATOM 14073 N N . GLU B 1 874 ? -11.172 -21.344 -52.469 1 89.44 874 GLU B N 1
ATOM 14074 C CA . GLU B 1 874 ? -12.5 -20.781 -52.688 1 89.44 874 GLU B CA 1
ATOM 14075 C C . GLU B 1 874 ? -13.531 -21.406 -51.75 1 89.44 874 GLU B C 1
ATOM 14077 O O . GLU B 1 874 ? -14.453 -20.719 -51.312 1 89.44 874 GLU B O 1
ATOM 14082 N N . THR B 1 875 ? -13.328 -22.578 -51.438 1 86.94 875 THR B N 1
ATOM 14083 C CA . THR B 1 875 ? -14.336 -23.328 -50.688 1 86.94 875 THR B CA 1
ATOM 14084 C C . THR B 1 875 ? -14.477 -22.766 -49.281 1 86.94 875 THR B C 1
ATOM 14086 O O . THR B 1 875 ? -15.562 -22.797 -48.688 1 86.94 875 THR B O 1
ATOM 14089 N N . CYS B 1 876 ? -13.406 -22.219 -48.781 1 87.12 876 CYS B N 1
ATOM 14090 C CA . CYS B 1 876 ? -13.484 -21.703 -47.406 1 87.12 876 CYS B CA 1
ATOM 14091 C C . CYS B 1 876 ? -13.062 -20.25 -47.344 1 87.12 876 CYS B C 1
ATOM 14093 O O . CYS B 1 876 ? -12.828 -19.719 -46.25 1 87.12 876 CYS B O 1
ATOM 14095 N N . CYS B 1 877 ? -12.93 -19.672 -48.469 1 90.38 877 CYS B N 1
ATOM 14096 C CA . CYS B 1 877 ? -12.609 -18.25 -48.562 1 90.38 877 CYS B CA 1
ATOM 14097 C C . CYS B 1 877 ? -11.344 -17.922 -47.781 1 90.38 877 CYS B C 1
ATOM 14099 O O . CYS B 1 877 ? -11.359 -17.031 -46.938 1 90.38 877 CYS B O 1
ATOM 14101 N N . MET B 1 878 ? -10.32 -18.625 -48.031 1 94.56 878 MET B N 1
ATOM 14102 C CA . MET B 1 878 ? -9.078 -18.5 -47.281 1 94.56 878 MET B CA 1
ATOM 14103 C C . MET B 1 878 ? -7.93 -18.094 -48.188 1 94.56 878 MET B C 1
ATOM 14105 O O . MET B 1 878 ? -7.75 -18.656 -49.25 1 94.56 878 MET B O 1
ATOM 14109 N N . LEU B 1 879 ? -7.289 -17.062 -47.812 1 95.69 879 LEU B N 1
ATOM 14110 C CA . LEU B 1 879 ? -6.039 -16.656 -48.438 1 95.69 879 LEU B CA 1
ATOM 14111 C C . LEU B 1 879 ? -4.84 -17.141 -47.625 1 95.69 879 LEU B C 1
ATOM 14113 O O . LEU B 1 879 ? -4.805 -17 -46.406 1 95.69 879 LEU B O 1
ATOM 14117 N N . THR B 1 880 ? -3.879 -17.719 -48.281 1 96.38 880 THR B N 1
ATOM 14118 C CA . THR B 1 880 ? -2.635 -18.109 -47.625 1 96.38 880 THR B CA 1
ATOM 14119 C C . THR B 1 880 ? -1.433 -17.531 -48.375 1 96.38 880 THR B C 1
ATOM 14121 O O . THR B 1 880 ? -1.249 -17.75 -49.562 1 96.38 880 THR B O 1
ATOM 14124 N N . VAL B 1 881 ? -0.74 -16.75 -47.688 1 95.88 881 VAL B N 1
ATOM 14125 C CA . VAL B 1 881 ? 0.511 -16.203 -48.188 1 95.88 881 VAL B CA 1
ATOM 14126 C C . VAL B 1 881 ? 1.694 -16.922 -47.562 1 95.88 881 VAL B C 1
ATOM 14128 O O . VAL B 1 881 ? 1.834 -16.953 -46.312 1 95.88 881 VAL B O 1
ATOM 14131 N N . ASN B 1 882 ? 2.58 -17.469 -48.344 1 93 882 ASN B N 1
ATOM 14132 C CA . ASN B 1 882 ? 3.682 -18.266 -47.844 1 93 882 ASN B CA 1
ATOM 14133 C C . ASN B 1 882 ? 5.035 -17.641 -48.156 1 93 882 ASN B C 1
ATOM 14135 O O . ASN B 1 882 ? 5.105 -16.656 -48.906 1 93 882 ASN B O 1
ATOM 14139 N N . LYS B 1 883 ? 6.074 -18.094 -47.531 1 90.81 883 LYS B N 1
ATOM 14140 C CA . LYS B 1 883 ? 7.473 -17.75 -47.781 1 90.81 883 LYS B CA 1
ATOM 14141 C C . LYS B 1 883 ? 7.73 -16.281 -47.5 1 90.81 883 LYS B C 1
ATOM 14143 O O . LYS B 1 883 ? 8.43 -15.609 -48.25 1 90.81 883 LYS B O 1
ATOM 14148 N N . LEU B 1 884 ? 7.102 -15.602 -46.562 1 90.75 884 LEU B N 1
ATOM 14149 C CA . LEU B 1 884 ? 7.191 -14.172 -46.25 1 90.75 884 LEU B CA 1
ATOM 14150 C C . LEU B 1 884 ? 8.484 -13.867 -45.5 1 90.75 884 LEU B C 1
ATOM 14152 O O . LEU B 1 884 ? 9.109 -12.828 -45.719 1 90.75 884 LEU B O 1
ATOM 14156 N N . LYS B 1 885 ? 9.109 -14.633 -44.625 1 90.56 885 LYS B N 1
ATOM 14157 C CA . LYS B 1 885 ? 10.273 -14.43 -43.781 1 90.56 885 LYS B CA 1
ATOM 14158 C C . LYS B 1 885 ? 10.258 -13.039 -43.156 1 90.56 885 LYS B C 1
ATOM 14160 O O . LYS B 1 885 ? 11.266 -12.328 -43.188 1 90.56 885 LYS B O 1
ATOM 14165 N N . LEU B 1 886 ? 9.188 -12.539 -42.75 1 94.31 886 LEU B N 1
ATOM 14166 C CA . LEU B 1 886 ? 9.039 -11.242 -42.094 1 94.31 886 LEU B CA 1
ATOM 14167 C C . LEU B 1 886 ? 9.469 -11.32 -40.625 1 94.31 886 LEU B C 1
ATOM 14169 O O . LEU B 1 886 ? 8.945 -12.133 -39.875 1 94.31 886 LEU B O 1
ATOM 14173 N N . ARG B 1 887 ? 10.391 -10.43 -40.219 1 93.38 887 ARG B N 1
ATOM 14174 C CA . ARG B 1 887 ? 10.828 -10.406 -38.844 1 93.38 887 ARG B CA 1
ATOM 14175 C C . ARG B 1 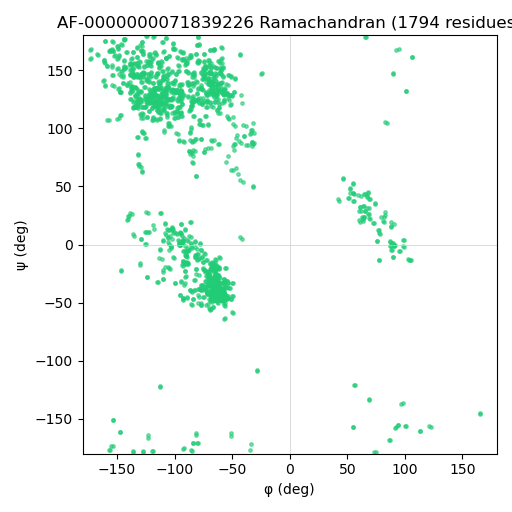887 ? 9.727 -9.891 -37.938 1 93.38 887 ARG B C 1
ATOM 14177 O O . ARG B 1 887 ? 9.141 -8.844 -38.188 1 93.38 887 ARG B O 1
ATOM 14184 N N . VAL B 1 888 ? 9.484 -10.57 -36.844 1 92.19 888 VAL B N 1
ATOM 14185 C CA . VAL B 1 888 ? 8.383 -10.242 -35.969 1 92.19 888 VAL B CA 1
ATOM 14186 C C . VAL B 1 888 ? 8.695 -8.945 -35.219 1 92.19 888 VAL B C 1
ATOM 14188 O O . VAL B 1 888 ? 7.789 -8.156 -34.938 1 92.19 888 VAL B O 1
ATOM 14191 N N . ALA B 1 889 ? 9.977 -8.68 -34.875 1 91.25 889 ALA B N 1
ATOM 14192 C CA . ALA B 1 889 ? 10.383 -7.547 -34.062 1 91.25 889 ALA B CA 1
ATOM 14193 C C . ALA B 1 889 ? 10.406 -6.258 -34.875 1 91.25 889 ALA B C 1
ATOM 14195 O O . ALA B 1 889 ? 10.625 -5.176 -34.312 1 91.25 889 ALA B O 1
ATOM 14196 N N . MET B 1 890 ? 10.023 -6.344 -36.188 1 91.88 890 MET B N 1
ATOM 14197 C CA . MET B 1 890 ? 10.023 -5.164 -37.062 1 91.88 890 MET B CA 1
ATOM 14198 C C . MET B 1 890 ? 8.609 -4.809 -37.5 1 91.88 890 MET B C 1
ATOM 14200 O O . MET B 1 890 ? 7.734 -5.672 -37.531 1 91.88 890 MET B O 1
ATOM 14204 N N . ASP B 1 891 ? 8.469 -3.553 -37.844 1 93.88 891 ASP B N 1
ATOM 14205 C CA . ASP B 1 891 ? 7.184 -3.102 -38.375 1 93.88 891 ASP B CA 1
ATOM 14206 C C . ASP B 1 891 ? 7.027 -3.479 -39.844 1 93.88 891 ASP B C 1
ATOM 14208 O O . ASP B 1 891 ? 7.977 -3.359 -40.625 1 93.88 891 ASP B O 1
ATOM 14212 N N . TRP B 1 892 ? 5.902 -4.012 -40.25 1 95.44 892 TRP B N 1
ATOM 14213 C CA . TRP B 1 892 ? 5.594 -4.277 -41.656 1 95.44 892 TRP B CA 1
ATOM 14214 C C . TRP B 1 892 ? 4.09 -4.254 -41.875 1 95.44 892 TRP B C 1
ATOM 14216 O O . TRP B 1 892 ? 3.303 -4.234 -40.938 1 95.44 892 TRP B O 1
ATOM 14226 N N . GLU B 1 893 ? 3.787 -4.207 -43.094 1 95.69 893 GLU B N 1
ATOM 14227 C CA . GLU B 1 893 ? 2.4 -4.172 -43.562 1 95.69 893 GLU B CA 1
ATOM 14228 C C . GLU B 1 893 ? 2.195 -5.09 -44.75 1 95.69 893 GLU B C 1
ATOM 14230 O O . GLU B 1 893 ? 3.053 -5.168 -45.656 1 95.69 893 GLU B O 1
ATOM 14235 N N . MET B 1 894 ? 1.133 -5.852 -44.688 1 96.06 894 MET B N 1
ATOM 14236 C CA . MET B 1 894 ? 0.692 -6.668 -45.844 1 96.06 894 MET B CA 1
ATOM 14237 C C . MET B 1 894 ? -0.636 -6.16 -46.375 1 96.06 894 MET B C 1
ATOM 14239 O O . MET B 1 894 ? -1.653 -6.188 -45.688 1 96.06 894 MET B O 1
ATOM 14243 N N . GLU B 1 895 ? -0.62 -5.789 -47.562 1 95.94 895 GLU B N 1
ATOM 14244 C CA . GLU B 1 895 ? -1.808 -5.234 -48.219 1 95.94 895 GLU B CA 1
ATOM 14245 C C . GLU B 1 895 ? -2.422 -6.23 -49.188 1 95.94 895 GLU B C 1
ATOM 14247 O O . GLU B 1 895 ? -1.744 -6.715 -50.094 1 95.94 895 GLU B O 1
ATOM 14252 N N . ILE B 1 896 ? -3.682 -6.504 -49 1 95.5 896 ILE B N 1
ATOM 14253 C CA . ILE B 1 896 ? -4.43 -7.426 -49.844 1 95.5 896 ILE B CA 1
ATOM 14254 C C . ILE B 1 896 ? -5.336 -6.637 -50.781 1 95.5 896 ILE B C 1
ATOM 14256 O O . ILE B 1 896 ? -6.258 -5.949 -50.344 1 95.5 896 ILE B O 1
ATOM 14260 N N . HIS B 1 897 ? -5.094 -6.82 -52.031 1 92.19 897 HIS B N 1
ATOM 14261 C CA . HIS B 1 897 ? -5.91 -6.121 -53.031 1 92.19 897 HIS B CA 1
ATOM 14262 C C . HIS B 1 897 ? -6.984 -7.035 -53.594 1 92.19 897 HIS B C 1
ATOM 14264 O O . HIS B 1 897 ? -6.703 -8.18 -53.969 1 92.19 897 HIS B O 1
ATOM 14270 N N . GLU B 1 898 ? -8.117 -6.496 -53.594 1 82.88 898 GLU B N 1
ATOM 14271 C CA . GLU B 1 898 ? -9.242 -7.254 -54.156 1 82.88 898 GLU B CA 1
ATOM 14272 C C . GLU B 1 898 ? -9.133 -7.379 -55.656 1 82.88 898 GLU B C 1
ATOM 14274 O O . GLU B 1 898 ? -8.656 -6.465 -56.344 1 82.88 898 GLU B O 1
ATOM 14279 N N . GLY B 1 899 ? -9.469 -8.555 -56.156 1 70.69 899 GLY B N 1
ATOM 14280 C CA . GLY B 1 899 ? -9.562 -8.742 -57.594 1 70.69 899 GLY B CA 1
ATOM 14281 C C . GLY B 1 899 ? -10.883 -8.266 -58.188 1 70.69 899 GLY B C 1
ATOM 14282 O O . GLY B 1 899 ? -11.875 -8.133 -57.469 1 70.69 899 GLY B O 1
#

InterPro domains:
  IPR000322 Glycoside hydrolase family 31, TIM barrel domain [PF01055] (339-666)
  IPR011013 Galactose mutarotase-like domain superfamily [SSF74650] (67-324)
  IPR013780 Glycosyl hydrolase, all-beta [G3DSA:2.60.40.1180] (685-758)
  IPR013780 Glycosyl hydrolase, all-beta [G3DSA:2.60.40.1180] (759-898)
  IPR017853 Glycoside hydrolase superfamily [SSF51445] (326-674)
  IPR025887 Glycoside hydrolase family 31, N-terminal domain [PF13802] (72-277)
  IPR030458 Glycosyl hydrolases family 31, active site [PS00129] (490-497)
  IPR048395 Glycosyl hydrolase family 31, C-terminal domain [PF21365] (674-762)

Sequence (1798 aa):
MAEVSQPVVNVSVIPEYEGKEEFKKSENVAFYRRQIQGPNLHHRVLLDTMVLTEKGARFELLEPDTQAALLLCVSPCKNDTVRILIDELQPIKARYRVPDVLTGEPQCAQLRVERQSKDSVTLSWSAGRHQVCVWRFPFRLEILCEDKVMVTFNSKGKLWLETLQDPPSELQDDHTGSLWKETFRQFEDIKANGPSSIGSDLCLHGFSHVYGLPEHADGLQLRDTRDGDPYRLYNLDVFAYDLYSRLGLYGSVPLLVAHKPDRTLGVFWLNASETFVHVGYSMSAPRDGQTPPLKTRLVEPQTDVHWLSESGVIDCVVLLGPGPQQLFTQYAQLTGYQALPPLFALGYHQSRWNYNDEADVKAVDAGFDRHDIPYDVIWLDIEHTEGKRYFTWDSALFPEPANLQRHLEERKRKLVVITDPHIKIDPGWWLSNEARDGGHFVKNRDGQNYEGSCWPGNSNYLDFSSPDTRAWYSRCFSLDKYKGSTPSLFVWNDMNEPSVFDGPEQTMPKDAVHYGGWEHRELHNLYGFYQHMATADGLITRSGGSERPFVLSRSFFAGSQRLGAVWTGDNVASWKYLSISIPMLLSLSVTGIAFCGADVGGFVQDPEPELLVRWYQAAALQPFFRGHSAKGTKRREPWLFGEKVTAAIRTAIQQRYCLLPYWYSLFHLAHTSGLPPLRPLWVEFPGEQSTFAVDHQYMIGGALLVSPVTKPRVQEVRVLLPGSGEVWYDVHTAKAHKGGQTLSVPVTLDTVPVFQRGGSVVCRSTGSGSCTAEQQQLPLSITAALNSEGLADGELYLDDGHSFGYRDRKAFCLRRFSLLSGRLLCRPGSEEGTFACGAVVQSVSVLGLRSKPSTVVLHVSGAKDSFAAFEWTETCCMLTVNKLKLRVAMDWEMEIHEGMAEVSQPVVNVSVIPEYEGKEEFKKSENVAFYRRQIQGPNLHHRVLLDTMVLTEKGARFELLEPDTQAALLLCVSPCKNDTVRILIDELQPIKARYRVPDVLTGEPQCAQLRVERQSKDSVTLSWSAGRHQVCVWRFPFRLEILCEDKVMVTFNSKGKLWLETLQDPPSELQDDHTGSLWKETFRQFEDIKANGPSSIGSDLCLHGFSHVYGLPEHADGLQLRDTRDGDPYRLYNLDVFAYDLYSRLGLYGSVPLLVAHKPDRTLGVFWLNASETFVHVGYSMSAPRDGQTPPLKTRLVEPQTDVHWLSESGVIDCVVLLGPGPQQLFTQYAQLTGYQALPPLFALGYHQSRWNYNDEADVKAVDAGFDRHDIPYDVIWLDIEHTEGKRYFTWDSALFPEPANLQRHLEERKRKLVVITDPHIKIDPGWWLSNEARDGGHFVKNRDGQNYEGSCWPGNSNYLDFSSPDTRAWYSRCFSLDKYKGSTPSLFVWNDMNEPSVFDGPEQTMPKDAVHYGGWEHRELHNLYGFYQHMATADGLITRSGGSERPFVLSRSFFAGSQRLGAVWTGDNVASWKYLSISIPMLLSLSVTGIAFCGADVGGFVQDPEPELLVRWYQAAALQPFFRGHSAKGTKRREPWLFGEKVTAAIRTAIQQRYCLLPYWYSLFHLAHTSGLPPLRPLWVEFPGEQSTFAVDHQYMIGGALLVSPVTKPRVQEVRVLLPGSGEVWYDVHTAKAHKGGQTLSVPVTLDTVPVFQRGGSVVCRSTGSGSCTAEQQQLPLSITAALNSEGLADGELYLDDGHSFGYRDRKAFCLRRFSLLSGRLLCRPGSEEGTFACGAVVQSVSVLGLRSKPSTVVLHVSGAKDSFAAFEWTETCCMLTVNKLKLRVAMDWEMEIHEG

Nearest PDB structures (foldseek):
  7k9n-assembly2_C  TM=9.879E-01  e=0.000E+00  Mus musculus
  7jty-assembly1_A  TM=9.910E-01  e=0.000E+00  Mus musculus
  7k9q-assembly1_A  TM=9.916E-01  e=0.000E+00  Mus musculus
  7kb6-assembly1_A  TM=9.910E-01  e=0.000E+00  Mus musculus
  5hjr-assembly2_C  TM=9.842E-01  e=0.000E+00  Mus musculus

pLDDT: mean 93.26, std 13.01, range [18.02, 98.88]

Solvent-accessible surface area (backbone atoms only — not comparable to full-atom values): 90172 Å² total; per-residue (Å²): 133,84,78,78,76,76,81,76,78,75,71,82,68,68,76,76,68,80,88,67,74,66,57,82,53,63,85,73,33,67,63,53,46,49,63,71,73,39,76,70,47,62,31,33,42,41,74,86,55,50,36,46,42,80,67,16,38,36,34,39,30,34,35,72,84,81,60,47,56,25,31,37,36,45,26,40,27,76,71,48,32,36,36,42,37,39,42,65,60,79,55,94,56,86,66,61,70,84,74,84,32,53,70,48,66,75,57,48,36,63,56,27,59,75,44,76,58,94,53,33,40,30,33,26,32,83,62,60,42,34,36,39,36,42,33,23,72,63,32,31,37,33,37,25,50,76,88,37,67,45,37,27,40,20,66,82,26,48,46,41,74,42,66,73,44,79,69,68,94,70,78,46,92,47,82,72,42,50,62,33,43,48,72,55,90,90,39,77,40,56,44,80,35,43,58,29,29,32,31,35,22,34,33,34,51,58,24,84,43,44,32,40,51,29,35,36,42,29,67,34,51,64,66,65,24,89,66,72,63,43,39,35,40,45,36,26,74,52,70,61,57,68,75,74,30,47,57,33,23,36,22,34,31,59,34,39,39,35,42,39,59,86,35,21,37,34,43,34,46,62,62,38,18,49,29,38,38,38,34,42,74,45,71,58,73,82,78,83,82,74,68,90,62,69,86,69,72,80,54,68,30,27,28,38,38,37,41,40,28,47,33,52,46,50,38,34,35,37,34,56,32,48,43,55,65,46,34,33,29,43,51,20,64,38,29,43,34,33,49,66,67,26,46,53,67,62,30,42,30,48,38,31,36,58,61,75,29,53,67,48,48,51,48,53,57,49,48,32,59,74,67,69,34,54,43,18,34,44,40,38,39,64,75,52,19,46,82,50,34,73,77,46,54,18,61,84,42,36,69,52,46,39,57,53,48,49,57,41,38,73,69,67,24,38,38,32,37,55,45,57,53,63,38,44,71,41,92,88,37,68,67,44,45,50,35,60,76,67,62,25,48,25,19,28,77,86,67,46,74,31,76,47,28,50,94,62,35,57,17,34,36,60,28,41,84,24,68,66,35,24,48,54,55,13,46,48,57,23,59,87,63,18,61,54,52,54,95,55,53,40,42,29,40,38,64,26,22,42,48,13,67,82,32,62,59,28,15,72,58,47,40,24,29,37,70,94,74,38,40,32,43,54,41,42,34,42,43,14,32,33,47,44,44,20,50,31,28,9,48,20,35,56,52,34,40,44,39,50,50,58,32,40,24,44,16,28,26,64,36,37,24,48,46,38,33,37,42,78,60,48,42,42,33,45,54,65,47,58,46,43,46,46,12,33,49,41,19,30,17,76,63,50,38,41,48,29,32,56,49,35,40,14,25,38,62,70,49,54,70,68,56,35,40,38,33,41,48,42,35,42,74,44,60,28,34,37,35,31,33,42,63,92,38,73,86,72,61,63,75,78,61,43,68,70,49,23,50,40,38,36,50,28,51,50,51,33,58,23,37,40,50,40,53,52,25,31,40,49,43,13,38,73,47,28,48,40,37,54,31,46,42,29,69,81,38,46,72,43,74,86,30,61,71,47,38,72,42,34,20,49,49,90,34,33,40,40,40,61,68,53,64,83,91,57,54,60,46,80,40,80,34,70,50,69,78,35,34,32,25,31,68,88,74,44,41,77,41,70,20,56,43,72,42,80,42,79,38,54,92,81,52,70,58,40,28,37,32,34,33,21,38,50,46,26,36,47,82,84,44,60,22,45,75,54,34,66,69,32,38,28,34,37,38,35,26,30,25,87,84,48,30,22,35,32,65,42,50,47,60,88,46,42,51,43,43,47,75,48,65,29,28,20,36,42,32,28,40,40,32,50,88,49,29,39,35,37,40,76,60,50,97,61,55,60,44,95,62,88,40,24,34,32,32,41,33,38,35,64,49,88,64,65,62,64,48,36,37,38,41,38,76,97,51,74,73,43,78,54,62,68,47,78,40,76,92,40,26,30,41,36,36,54,82,58,67,40,54,62,87,46,54,35,37,39,39,52,34,74,94,134,83,80,77,78,73,82,78,79,75,70,79,66,68,76,74,68,79,87,68,76,65,58,82,54,64,86,73,35,65,62,54,46,50,63,71,72,37,75,68,48,60,31,33,42,42,74,86,55,51,36,46,43,80,69,16,38,37,34,38,30,33,34,73,83,79,60,47,56,25,31,35,37,44,26,41,28,75,71,48,31,36,36,40,37,40,44,64,59,79,57,94,56,86,68,60,71,83,72,83,32,55,71,50,66,76,57,46,35,64,56,28,58,75,45,77,58,95,53,34,39,29,33,26,33,81,62,59,43,34,35,38,36,42,32,22,73,65,30,30,37,34,38,26,51,77,89,39,67,44,37,27,40,20,65,82,27,47,46,43,73,42,68,74,44,78,70,68,92,71,78,47,93,46,81,72,40,50,62,32,43,46,72,55,90,92,39,76,40,56,44,80,36,42,58,30,28,30,32,36,24,34,32,33,52,59,23,84,43,42,32,39,52,30,36,35,42,29,68,33,50,63,64,64,23,87,65,72,63,42,39,35,38,45,35,26,74,53,69,61,58,67,75,75,30,46,57,34,23,36,20,34,31,59,33,39,38,34,43,40,60,86,35,20,36,34,43,34,48,61,61,38,17,50,29,37,39,38,34,41,74,45,72,57,73,81,77,84,82,73,67,90,61,69,85,67,72,81,54,69,29,27,28,37,37,38,42,40,28,48,34,52,47,51,40,35,35,37,34,57,32,46,43,55,64,46,34,33,30,43,50,21,64,36,29,44,35,33,49,66,66,26,47,53,68,64,30,41,30,46,37,31,34,58,60,76,29,55,66,49,48,50,49,53,58,47,48,32,62,76,68,70,36,53,42,19,34,43,39,38,38,65,76,50,17,46,81,50,35,73,77,46,54,16,61,86,43,37,68,52,46,40,57,52,48,50,56,40,38,74,70,68,24,35,40,33,37,53,45,58,54,63,39,43,70,41,92,87,38,68,67,44,46,52,35,60,76,66,64,27,49,25,19,28,77,86,68,46,73,31,76,48,28,49,95,61,35,57,17,35,37,60,28,42,84,23,68,66,35,23,46,55,56,12,47,49,57,22,60,85,63,18,59,54,51,53,94,56,54,40,42,29,40,38,63,26,21,42,49,13,68,82,32,63,59,28,16,72,57,46,39,25,30,35,70,93,72,38,41,32,43,54,40,41,34,40,44,15,33,32,46,45,44,21,51,33,30,10,47,19,36,56,52,35,39,45,40,50,49,59,33,40,24,42,17,30,24,65,38,37,23,49,45,37,32,38,44,77,59,50,40,43,32,47,54,66,48,57,46,43,46,45,13,34,49,40,18,28,16,75,61,50,38,42,46,28,31,55,47,35,40,15,25,39,64,68,50,54,71,69,57,35,41,39,34,41,48,40,33,43,73,44,59,28,33,37,34,32,32,43,64,92,38,73,88,73,61,61,74,77,62,44,67,70,50,24,51,40,39,35,50,27,49,50,50,33,58,21,36,40,50,42,54,52,25,31,40,50,42,13,37,75,48,28,46,40,38,54,31,47,42,28,69,82,37,46,73,43,72,85,31,62,72,48,38,72,41,36,20,49,51,91,33,32,41,39,40,59,67,53,63,85,92,57,55,58,46,81,39,81,33,69,49,71,80,36,33,33,24,32,67,87,74,44,40,77,40,70,20,56,42,72,44,79,40,77,40,55,91,82,51,68,58,41,29,36,32,33,33,20,36,49,46,26,36,48,80,82,45,59,21,46,75,53,34,67,69,33,38,29,34,37,39,35,25,28,26,88,85,49,30,22,37,32,66,42,50,47,58,85,46,42,51,42,44,48,75,49,64,28,28,19,36,44,31,27,39,38,31,51,90,49,28,39,36,36,40,74,60,50,97,59,54,60,46,96,61,89,40,24,34,32,31,41,32,38,35,63,48,88,63,65,62,64,47,36,39,37,41,39,77,96,52,76,72,42,78,53,62,70,46,79,40,78,91,39,27,30,39,37,36,54,82,59,67,40,52,62,85,47,54,36,37,40,38,52,36,75,93

Organism: NCBI:txid481459

Foldseek 3Di:
DPPPPPPDPPDPPPPCPDPDDLDDFLVQDDLSCCLVVPDQFQKFWDPVQWDWDQQAIKTWIAGVPVRFIKIWGWFAFPLQKIKIWIGGPDAPDDFDDDPPQFPDDGGTFGWDWDDDDPFWTWIAGPVRQWIWIFGGTSTKIFIDGNNHTFKIKQPVRSWDWDGFAADDPDCPPDPQNDQQWHDDDHDIAGHRGGFTKTKIKMKGFQFQFKAFWDDDLAFGTDDAPPDGGFQKAQAADAAQHDHNDSYHYHATEQKMWTAALQFIKIKGFPFQFIKGKGKHKDAQDDDDDDDPDPPPPRRRIMMMMMMMGRHGIGIMMMRGGGALLSSLQSLCNTRNFFAQAFLQQQAEEEEEQAQFALVSVVVLVVVCVVLQFAHAEYEHEQNQADLSAPLHGDCVRYVQLLVSQVVCCVQPHAYEYEDEQWGDPDPVRPVNVCCVVVVQFWAALVGHFDWFQDDSGITTGGQLVDPVNLQVLLQCLACVNSPNDDLRYAYEYECQLPAGSPDRSRDDHQQTAHPPRHGCSRRSNCRQVSNLVSRQSSSCVNVVNWWGHEYEYAGHYNNSSNRYAYESHQHAQDLSRLQSQQSSQQNCLSSLRQQYYYAQRGADDGHDLLSRLLSLLVQLLGRGHYHYYYPPYDDCSQVVRDDVSSVLSSLSSQVSLQQSQVSSVQSVCSNPRSRHQKHQPCSLVVNDPVRSRDRQWIHRPNWKIFHGDSDPPDQKDKDAFADQQKWKAFPVPRAIDGHPDIDIGTDDSNDTTMITIAQEKGKTFDDGDNGNQVSLQGAIEIEHHHGPQGKHKYKGKDANSITCCCPPVVAIFMWMWIDDPQKTKIDGPDPTHDHDHQYFHFKYKYFDAPADFPWKWKFFPPDDIDTFDWDADPVGGMIMTGRRRHGNRGIMMMGTHGD/DPPPPPDDPPPPPPPCPDPDDLDDFLVQDDLSCCLVVPDQFQKFWDPVQWDWDQQAIKTWIAGVPVRFIKIWGWFAFPLQKIKIWIGGPDAPDDFDDDPPQFPDDGGTFGWDWDDDDPFWTWIAGPVRQWIWIFGGTSTKIFIDGNNHTFKIKQPVRSWDWDGFAADDPDCPPDPQNDQQWHDDDHDIAGHRGGFTKTKIKMKGFQFQFKAFWDDDLAFGTDDAPPDGGFQKAQAADAAQHDHNDSYHYHATEQKMWTAALFFIKIKGFPFQFIKGKGKHKDAQDDDDDDDPDPPPPRRRIMMMMMMMGRHGIGIMMMRGGGALLSSLQSLCNTRNFFAQAFLQQQAEEEEEQAQFALVSVVVLLVVLVVLQFAHAEYEHEQNQADLSAPLHGDCVRYVQLLVSQVVSCVQPHAYEYEDEQWGDPDPVRPVNVCCVVVVQFWAALVGHFDWFQDDSGITTGGQLVDPVNLQVLLQCLACVNSPNDDLRYAYEYPCFLPAGSPDRSRDDHQQTAHPPRHTCSRRSNCRQVSNLVSRQSSSCVNVVNWWGHEYEYAYHYNNSSNRYAYESHQHAQDLSRLQSQQSSQQNCLSSLRQQYYYAQRGADDGHDLLSRLLSLLVQLLGRGHYHYYYPPYDDCSQVVRDDVSSVLSSLSSQVSLQQSQVSSVQSVCSNPRSRHQKHQPCSLVVNDPVRSRDRQWIHRPNWKIFHGDSDPPDQKDKDAFADQQKWKAFPVPRAIDGHPDIDIGTDDSNDTTMITIAQEKGKTFDDGDNGNQVRLQGAIEIEHHHGPQGKHKYKGKDANSITCCCPPVVAIFMWMWIDDPQKTKIDGPDPTHDHDHQYFHFKYKYFDAPADFPWKWKFFVPDDIDTFDWDADPVGGMIMTGRPRHGNRGIMMMGTHGD

Radius of gyration: 37.59 Å; Cα contacts (8 Å, |Δi|>4): 4641; chains: 2; bounding box: 116×130×111 Å

Secondary structure (DSSP, 8-state):
------------------SS-SS--GGG-HHHHHHHHSPP---EEEEEEEEEETTEEEEEEE-TTT--EEEEEEEEETTTEEEEEEEESS-SSPPP---SSS-S-PPBPPPEEEEE-SSEEEEEETTTTEEEEEETTTTEEEEEETTEEEEEETTTS--EEPPP-PPPSS--SSTTGGGTEEEETTEEEE-TT----EEEEEEEET--EEEE----SS-SBPPP-SSSPPEEE-----TTPPTT--S--SB---EEEEEETTEEEEEEE---S-EEEEEEEE------SSSS---------EEEEEEEESSS-EEEEEE--SSHHHHHHHHHHHH-PPP---GGGGS-EE--TT--SHHHHHHHHHHHHHTT----EEEE-GGGSBTTBTT---TTT-S-HHHHHHHHHHTT-EEEEEE-SEEE--TT-HHHHHHHHTT-B-B-TTSSBPEEEETTEEEEEB-TTSHHHHHHHHHTTSTTTSTT--TTEEEEE-STTTB-TTSGGGB--TT-EEGGGEEHHHHGGGHHHHHHHHHHHHHHHHTTT-B---EEESSB-TTGGGT-EEE--S-BSSHHHHHHHHHHHHHHHHTT--SEE--BT-SBS---HHHHHHHHHHHTTSSS-EE---TTSPP--GGGG-HHHHHHHHHHHHHHHHTHHHHHHHHHHHHHH---SEE-HHHH-TT-GGGTT--S-EEETTTEEE----STT-SEEEEEE--TT-EEEETTT--EEESSEEEEEE--TT---EEEETTEEEEEE-S--SSHHHHTTS-EEEEEE--TTS-EEEEEEES-SSBTHHHHS---EEEEEEEETTEEEEEES-SS-------EEEEEEEE--SS-EEEEEEEETTS--EEPPEEEETTTTEEEE----EETTS-EEEEEEE-/------------------SS-SS--GGG-HHHHHHHHSPP---EEEEEEEEEETTEEEEEEE-TTT--EEEEEEEEETTTEEEEEEEESS-SSPPP---SSS-S-PPBPPPEEEEE-SSEEEEEETTTTEEEEEETTTTEEEEEETTEEEEEETTTS--EEPPP-PPPSS--SSTTGGGTEEEETTEEEE-TT----EEEEEEEET---EEE----SS-SBPPP-SSSPPEEE-----TTPPSS-----SB---EEEEEETTEEEEEEE---S-EEEEEEEE------SSSS------PPPEEEEEEEESSS-EEEEEE--SSHHHHHHHHHHHH-PPP---GGGGS-EE--TT--SHHHHHHHHHHHHHTT----EEEE-GGGSBTTBTT---TTT-S-HHHHHHHHHHTT-EEEEEE-SEEE--TT-HHHHHHHHTT-B-B-TTSSBPEEEETTEEEEEB-TTSHHHHHHHHHTTSTTTSTT--TTEEEEE-STTTB-TTSGGGB--TT-EEGGGEEHHHHGGGHHHHHHHHHHHHHHHHTTT-B---EEESSB-TTGGGT-EEE--S-BSSHHHHHHHHHHHHHHHHTT--SEE--BT-SBS---HHHHHHHHHHHTTSSS-EE---TTSPP--GGGG-HHHHHHHHHHHHHHHHTHHHHHHHHHHHHHH---SEE-HHHH-TT-GGGTT--S-EEETTTEEE----STT-SEEEEEE--TT-EEEETTT--EEESSEEEEEE--TT---EEEETTEEEEEE-S--SSHHHHTTS-EEEEEE--TTS-EEEEEEES-SSBTHHHHS---EEEEEEEETTEEEEEES-SS-------EEEEEEEE--SS-EEEEEEEETTS--EEPPEEEETTTTEEEE----EETTS-EEEEEEE-